Protein 1VA9 (pdb70)

Organism: Homo sapiens (NCBI:txid9606)

GO terms:
  GO:0005886 plasma membrane (C, EXP)
  GO:0005886 plasma membrane (C, TAS)
  GO:0005515 protein binding (F, IPI)
  GO:0009986 cell surface (C, IDA)
  GO:0042803 protein homodimerization activity (F, IDA)
  GO:0048704 embryonic skeletal system morphogenesis (P, IDA)
  GO:0007156 homophilic cell-cell adhesion (P, IDA)
  GO:0007420 brain development (P, IDA)
  GO:0005576 extracellular region (C, HDA)

Foldseek 3Di:
DDDDDDDDPDDFAKFAWFWAPWAWAAPAFFKIKTKTFATDPVRRSDDFQWKWKFKDFPDDPPVTGRDIDTDGAPGRIDMDMGGRHHGQGKMWIWMWTTHPNGTYDTDDGHIYGYYNHDDDDD

Sequence (122 aa):
GSSGSSGISTEEAAPDGPPMDVTLQPVTSQSIQVTWKAPKKELQNGVIRGYQIGYRENSPGSNGQYSIVEMKATGDSEVYTLDNLKKFAQYGVVVQAFNRAGTGPSSSEINATTLESGPSSGGSSGSSGISTEEAAPDGPPMDVTLQPVTSQSIQVTWKAPKKELQNGVIRGYQIGYRENSPGSNGQYSIVEMKATGDSEVYTLDNLKKFAQYGVVVQAFNRAGTGPSSSEINATTLESGPSSGGSSGSSGISTEEAAPDGPPMDVTLQPVTSQSIQVTWKAPKKELQNGVIRGYQIGYRENSPGSNGQYSIVEMKATGDSEVYTLDNLKKFAQYGVVVQAFNRAGTGPSSSEINATTLESGPSSGGSSGSSGISTEEAAPDGPPMDVTLQPVTSQSIQVTWKAPKKELQNGVIRGYQIGYRENSPGSNGQYSIVEMKATGDSEVYTLDNLKKFAQYGVVVQAFNRAGTGPSSSEINATTLESGPSSGGSSGSSGISTEEAAPDGPPMDVTLQPVTSQSIQVTWKAPKKELQNGVIRGYQIGYRENSPGSNGQYSIVEMKATGDSEVYTLDNLKKFAQYGVVVQAFNRAGTGPSSSEINATTLESGPSSGGSSGSSGISTEEAAPDGPPMDVTLQPVTSQSIQVTWKAPKKELQNGVIRGYQIGYRENSPGSNGQYSIVEMKATGDSEVYTLDNLKKFAQYGVVVQAFNRAGTGPSSSEINATTLESGPSSGGSSGSSGISTEEAAPDGPPMDVTLQPVTSQSIQVTWKAPKKELQNGVIRGYQIGYRENSPGSNGQYSIVEMKATGDSEVYTLDNLKKFAQYGVVVQAFNRAGTGPSSSEINATTLESGPSSGGSSGSSGISTEEAAPDGPPMDVTLQPVTSQSIQVTWKAPKKELQNGVIRGYQIGYRENSPGSNGQYSIVEMKATGDSEVYTLDNLKKFAQYGVVVQAFNRAGTGPSSSEINATTLESGPSSGGSSGSSGISTEEAAPDGPPMDVTLQPVTSQSIQVTWKAPKKELQNGVIRGYQIGYRENSPGSNGQYSIVEMKATGDSEVYTLDNLKKFAQYGVVVQAFNRAGTGPSSSEINATTLESGPSSGGSSGSSGISTEEAAPDGPPMDVTLQPVTSQSIQVTWKAPKKELQNGVIRGYQIGYRENSPGSNGQYSIVEMKATGDSEVYTLDNLKKFAQYGVVVQAFNRAGTGPSSSEINATTLESGPSSGGSSGSSGISTEEAAPDGPPMDVTLQPVTSQSIQVTWKAPKKELQNGVIRGYQIGYRENSPGSNGQYSIVEMKATGDSEVYTLDNLKKFAQYGVVVQAFNRAGTGPSSSEINATTLESGPSSGGSSGSSGISTEEAAPDGPPMDVTLQPVTSQSIQVTWKAPKKELQNGVIRGYQIGYRENSPGSNGQYSIVEMKATGDSEVYTLDNLKKFAQYGVVVQAFNRAGTGPSSSEINATTLESGPSSGGSSGSSGISTEEAAPDGPPMDVTLQPVTSQSIQVTWKAPKKELQNGVIRGYQIGYRENSPGSNGQYSIVEMKATGDSEVYTLDNLKKFAQYGVVVQAFNRAGTGPSSSEINATTLESGPSSGGSSGSSGISTEEAAPDGPPMDVTLQPVTSQSIQVTWKAPKKELQNGVIRGYQIGYRENSPGSNGQYSIVEMKATGDSEVYTLDNLKKFAQYGVVVQAFNRAGTGPSSSEINATTLESGPSSGGSSGSSGISTEEAAPDGPPMDVTLQPVTSQSIQVTWKAPKKELQNGVIRGYQIGYRENSPGSNGQYSIVEMKATGDSEVYTLDNLKKFAQYGVVVQAFNRAGTGPSSSEINATTLESGPSSGGSSGSSGISTEEAAPDGPPMDVTLQPVTSQSIQVTWKAPKKELQNGVIRGYQIGYRENSPGSNGQYSIVEMKATGDSEVYTLDNLKKFAQYGVVVQAFNRAGTGPSSSEINATTLESGPSSGGSSGSSGISTEEAAPDGPPMDVTLQPVTSQSIQVTWKAPKKELQNGVIRGYQIGYRENSPGSNGQYSIVEMKATGDSEVYTLDNLKKFAQYGVVVQAFNRAGTGPSSSEINATTLESGPSSGGSSGSSGISTEEAAPDGPPMDVTLQPVTSQSIQVTWKAPKKELQNGVIRGYQIGYRENSPGSNGQYSIVEMKATGDSEVYTLDNLKKFAQYGVVVQAFNRAGTGPSSSEINATTLESGPSSGGSSGSSGISTEEAAPDGPPMDVTLQPVTSQSIQVTWKAPKKELQNGVIRGYQIGYRENSPGSNGQYSIVEMKATGDSEVYTLDNLKKFAQYGVVVQAFNRAGTGPSSSEINATTLESGPSSGGSSGSSGISTEEAAPDGPPMDVTLQPVTSQSIQVTWKAPKKELQNGVIRGYQIGYRENSPGSNGQYSIVEMKATGDSEVYTLDNLKKFAQYGVVVQAFNRAGTGPSSSEINATTLESGPSSG

CATH classification: 2.60.40.10

Radius of gyration: 15.76 Å; Cα contacts (8 Å, |Δi|>4): 295; chains: 1; bounding box: 48×40×28 Å

Solvent-accessible surface area: 7524 Å² total; per-residue (Å²): 139,127,95,63,79,120,54,186,52,143,149,38,49,35,4,114,3,43,8,90,75,24,58,14,103,40,62,39,9,93,15,2,51,0,39,2,116,24,0,92,173,145,40,41,47,31,110,13,85,0,1,50,0,0,37,84,30,56,58,132,87,41,135,27,147,73,48,78,32,134,28,145,28,106,41,120,67,6,72,54,58,4,75,127,15,112,109,119,18,82,19,0,3,21,0,29,0,31,8,193,45,23,73,15,66,58,8,95,101,36,87,15,57,1,62,128,74,49,100,99,135,119

InterPro domains:
  IPR003598 Immunoglobulin subtype 2 [SM00408] (38-110)
  IPR003598 Immunoglobulin subtype 2 [SM00408] (238-301)
  IPR003598 Immunoglobulin subtype 2 [SM00408] (327-393)
  IPR003598 Immunoglobulin subtype 2 [SM00408] (420-492)
  IPR003598 Immunoglobulin subtype 2 [SM00408] (517-582)
  IPR003598 Immunoglobulin subtype 2 [SM00408] (608-676)
  IPR003598 Immunoglobulin subtype 2 [SM00408] (702-774)
  IPR003598 Immunoglobulin subtype 2 [SM00408] (801-874)
  IPR003598 Immunoglobulin subtype 2 [SM00408] (1305-1370)
  IPR003599 Immunoglobulin domain subtype [SM00409] (32-122)
  IPR003599 Immunoglobulin domain subtype [SM00409] (131-219)
  IPR003599 Immunoglobulin domain subtype [SM00409] (232-312)
  IPR003599 Immunoglobulin domain subtype [SM00409] (321-403)
  IPR003599 Immunoglobulin domain subtype [SM00409] (414-503)
  IPR003599 Immunoglobulin domain subtype [SM00409] (511-594)
  IPR003599 Immunoglobulin domain subtype [SM00409] (602-687)
  IPR003599 Immunoglobulin domain subtype [SM00409] (696-786)
  IPR003599 Immunoglobulin domain subtype [SM00409] (795-885)
  IPR003599 Immunoglobulin domain subtype [SM00409] (1299-1381)
  IPR003961 Fibronectin type III [PF00041] (890-978)

Secondary structure (DSSP, 8-state):
------SS-SS----SS--EEEEEEE-SSSEEEEEEE---SSTT-S---EEEEEEEESSTTS--S-B--B----SSEEEEEEES--SS--EEEEEEEEETTEE-PPP--EE-PPPSS-----

Structure (mmCIF, N/CA/C/O backbone):
data_1VA9
#
_entry.id   1VA9
#
loop_
_atom_site.group_PDB
_atom_site.id
_atom_site.type_symbol
_atom_site.label_atom_id
_atom_site.label_alt_id
_atom_site.label_comp_id
_atom_site.label_asym_id
_atom_site.label_entity_id
_atom_site.label_seq_id
_atom_site.pdbx_PDB_ins_code
_atom_site.Cartn_x
_atom_site.Cartn_y
_atom_site.Cartn_z
_atom_site.occupancy
_atom_site.B_iso_or_equiv
_atom_site.auth_seq_id
_atom_site.auth_comp_id
_atom_site.auth_asym_id
_atom_site.auth_atom_id
_atom_site.pdbx_PDB_model_num
ATOM 1 N N . GLY A 1 1 ? 13.341 10.442 16.424 1.00 0.00 1 GLY A N 1
ATOM 2 C CA . GLY A 1 1 ? 14.774 10.376 16.192 1.00 0.00 1 GLY A CA 1
ATOM 3 C C . GLY A 1 1 ? 15.398 9.204 16.952 1.00 0.00 1 GLY A C 1
ATOM 4 O O . GLY A 1 1 ? 15.710 9.323 18.136 1.00 0.00 1 GLY A O 1
ATOM 8 N N . SER A 1 2 ? 15.562 8.098 16.240 1.00 0.00 2 SER A N 1
ATOM 9 C CA . SER A 1 2 ? 16.144 6.906 16.832 1.00 0.00 2 SER A CA 1
ATOM 10 C C . SER A 1 2 ? 17.283 6.387 15.953 1.00 0.00 2 SER A C 1
ATOM 11 O O . SER A 1 2 ? 18.417 6.261 16.410 1.00 0.00 2 SER A O 1
ATOM 19 N N . SER A 1 3 ? 16.940 6.099 14.705 1.00 0.00 3 SER A N 1
ATOM 20 C CA . SER A 1 3 ? 17.920 5.597 13.757 1.00 0.00 3 SER A CA 1
ATOM 21 C C . SER A 1 3 ? 18.117 6.605 12.624 1.00 0.00 3 SER A C 1
ATOM 22 O O . SER A 1 3 ? 17.148 7.164 12.111 1.00 0.00 3 SER A O 1
ATOM 30 N N . GLY A 1 4 ? 19.376 6.807 12.266 1.00 0.00 4 GLY A N 1
ATOM 31 C CA . GLY A 1 4 ? 19.712 7.739 11.203 1.00 0.00 4 GLY A CA 1
ATOM 32 C C . GLY A 1 4 ? 19.630 7.061 9.834 1.00 0.00 4 GLY A C 1
ATOM 33 O O . GLY A 1 4 ? 18.682 6.327 9.556 1.00 0.00 4 GLY A O 1
ATOM 37 N N . SER A 1 5 ? 20.636 7.330 9.014 1.00 0.00 5 SER A N 1
ATOM 38 C CA . SER A 1 5 ? 20.690 6.754 7.681 1.00 0.00 5 SER A CA 1
ATOM 39 C C . SER A 1 5 ? 22.086 6.943 7.086 1.00 0.00 5 SER A C 1
ATOM 40 O O . SER A 1 5 ? 22.582 8.065 6.999 1.00 0.00 5 SER A O 1
ATOM 48 N N . SER A 1 6 ? 22.681 5.827 6.691 1.00 0.00 6 SER A N 1
ATOM 49 C CA . SER A 1 6 ? 24.011 5.855 6.106 1.00 0.00 6 SER A CA 1
ATOM 50 C C . SER A 1 6 ? 24.127 4.786 5.018 1.00 0.00 6 SER A C 1
ATOM 51 O O . SER A 1 6 ? 24.018 3.593 5.300 1.00 0.00 6 SER A O 1
ATOM 59 N N . GLY A 1 7 ? 24.347 5.251 3.796 1.00 0.00 7 GLY A N 1
ATOM 60 C CA . GLY A 1 7 ? 24.478 4.349 2.665 1.00 0.00 7 GLY A CA 1
ATOM 61 C C . GLY A 1 7 ? 24.719 5.127 1.369 1.00 0.00 7 GLY A C 1
ATOM 62 O O . GLY A 1 7 ? 23.872 5.130 0.476 1.00 0.00 7 GLY A O 1
ATOM 66 N N . ILE A 1 8 ? 25.877 5.768 1.308 1.00 0.00 8 ILE A N 1
ATOM 67 C CA . ILE A 1 8 ? 26.239 6.548 0.136 1.00 0.00 8 ILE A CA 1
ATOM 68 C C . ILE A 1 8 ? 25.015 7.326 -0.352 1.00 0.00 8 ILE A C 1
ATOM 69 O O . ILE A 1 8 ? 24.494 7.056 -1.433 1.00 0.00 8 ILE A O 1
ATOM 85 N N . SER A 1 9 ? 24.592 8.276 0.469 1.00 0.00 9 SER A N 1
ATOM 86 C CA . SER A 1 9 ? 23.439 9.095 0.134 1.00 0.00 9 SER A CA 1
ATOM 87 C C . SER A 1 9 ? 23.216 10.152 1.218 1.00 0.00 9 SER A C 1
ATOM 88 O O . SER A 1 9 ? 22.664 9.854 2.276 1.00 0.00 9 SER A O 1
ATOM 96 N N . THR A 1 10 ? 23.656 11.365 0.916 1.00 0.00 10 THR A N 1
ATOM 97 C CA . THR A 1 10 ? 23.511 12.468 1.851 1.00 0.00 10 THR A CA 1
ATOM 98 C C . THR A 1 10 ? 22.154 13.151 1.663 1.00 0.00 10 THR A C 1
ATOM 99 O O . THR A 1 10 ? 21.911 14.219 2.222 1.00 0.00 10 THR A O 1
ATOM 110 N N . GLU A 1 11 ? 21.307 12.506 0.875 1.00 0.00 11 GLU A N 1
ATOM 111 C CA . GLU A 1 11 ? 19.982 13.038 0.607 1.00 0.00 11 GLU A CA 1
ATOM 112 C C . GLU A 1 11 ? 19.205 12.091 -0.310 1.00 0.00 11 GLU A C 1
ATOM 113 O O . GLU A 1 11 ? 19.683 11.728 -1.383 1.00 0.00 11 GLU A O 1
ATOM 125 N N . GLU A 1 12 ? 18.019 11.717 0.148 1.00 0.00 12 GLU A N 1
ATOM 126 C CA . GLU A 1 12 ? 17.171 10.819 -0.617 1.00 0.00 12 GLU A CA 1
ATOM 127 C C . GLU A 1 12 ? 16.310 11.612 -1.602 1.00 0.00 12 GLU A C 1
ATOM 128 O O . GLU A 1 12 ? 16.340 12.842 -1.608 1.00 0.00 12 GLU A O 1
ATOM 140 N N . ALA A 1 13 ? 15.562 10.876 -2.411 1.00 0.00 13 ALA A N 1
ATOM 141 C CA . ALA A 1 13 ? 14.694 11.495 -3.398 1.00 0.00 13 ALA A CA 1
ATOM 142 C C . ALA A 1 13 ? 13.420 10.661 -3.546 1.00 0.00 13 ALA A C 1
ATOM 143 O O . ALA A 1 13 ? 13.465 9.434 -3.468 1.00 0.00 13 ALA A O 1
ATOM 150 N N . ALA A 1 14 ? 12.314 11.359 -3.757 1.00 0.00 14 ALA A N 1
ATOM 151 C CA . ALA A 1 14 ? 11.030 10.698 -3.916 1.00 0.00 14 ALA A CA 1
ATOM 152 C C . ALA A 1 14 ? 11.132 9.659 -5.035 1.00 0.00 14 ALA A C 1
ATOM 153 O O . ALA A 1 14 ? 11.925 9.816 -5.962 1.00 0.00 14 ALA A O 1
ATOM 160 N N . PRO A 1 15 ? 10.296 8.594 -4.908 1.00 0.00 15 PRO A N 1
ATOM 161 C CA . PRO A 1 15 ? 10.285 7.530 -5.897 1.00 0.00 15 PRO A CA 1
ATOM 162 C C . PRO A 1 15 ? 9.575 7.978 -7.177 1.00 0.00 15 PRO A C 1
ATOM 163 O O . PRO A 1 15 ? 8.541 8.642 -7.117 1.00 0.00 15 PRO A O 1
ATOM 174 N N . ASP A 1 16 ? 10.158 7.597 -8.304 1.00 0.00 16 ASP A N 1
ATOM 175 C CA . ASP A 1 16 ? 9.595 7.951 -9.595 1.00 0.00 16 ASP A CA 1
ATOM 176 C C . ASP A 1 16 ? 8.932 6.718 -10.213 1.00 0.00 16 ASP A C 1
ATOM 177 O O . ASP A 1 16 ? 8.784 6.634 -11.431 1.00 0.00 16 ASP A O 1
ATOM 186 N N . GLY A 1 17 ? 8.552 5.792 -9.345 1.00 0.00 17 GLY A N 1
ATOM 187 C CA . GLY A 1 17 ? 7.909 4.568 -9.791 1.00 0.00 17 GLY A CA 1
ATOM 188 C C . GLY A 1 17 ? 7.260 3.831 -8.617 1.00 0.00 17 GLY A C 1
ATOM 189 O O . GLY A 1 17 ? 7.771 3.865 -7.499 1.00 0.00 17 GLY A O 1
ATOM 193 N N . PRO A 1 18 ? 6.114 3.165 -8.920 1.00 0.00 18 PRO A N 1
ATOM 194 C CA . PRO A 1 18 ? 5.389 2.421 -7.904 1.00 0.00 18 PRO A CA 1
ATOM 195 C C . PRO A 1 18 ? 6.104 1.110 -7.570 1.00 0.00 18 PRO A C 1
ATOM 196 O O . PRO A 1 18 ? 7.083 0.750 -8.221 1.00 0.00 18 PRO A O 1
ATOM 207 N N . PRO A 1 19 ? 5.572 0.414 -6.530 1.00 0.00 19 PRO A N 1
ATOM 208 C CA . PRO A 1 19 ? 6.148 -0.849 -6.103 1.00 0.00 19 PRO A CA 1
ATOM 209 C C . PRO A 1 19 ? 5.794 -1.972 -7.080 1.00 0.00 19 PRO A C 1
ATOM 210 O O . PRO A 1 19 ? 4.859 -1.841 -7.869 1.00 0.00 19 PRO A O 1
ATOM 221 N N . MET A 1 20 ? 6.559 -3.051 -6.995 1.00 0.00 20 MET A N 1
ATOM 222 C CA . MET A 1 20 ? 6.337 -4.195 -7.862 1.00 0.00 20 MET A CA 1
ATOM 223 C C . MET A 1 20 ? 5.642 -5.330 -7.105 1.00 0.00 20 MET A C 1
ATOM 224 O O . MET A 1 20 ? 5.374 -5.211 -5.911 1.00 0.00 20 MET A O 1
ATOM 238 N N . ASP A 1 21 ? 5.370 -6.403 -7.832 1.00 0.00 21 ASP A N 1
ATOM 239 C CA . ASP A 1 21 ? 4.712 -7.558 -7.245 1.00 0.00 21 ASP A CA 1
ATOM 240 C C . ASP A 1 21 ? 3.491 -7.093 -6.449 1.00 0.00 21 ASP A C 1
ATOM 241 O O . ASP A 1 21 ? 3.117 -7.718 -5.458 1.00 0.00 21 ASP A O 1
ATOM 250 N N . VAL A 1 22 ? 2.902 -6.000 -6.914 1.00 0.00 22 VAL A N 1
ATOM 251 C CA . VAL A 1 22 ? 1.731 -5.445 -6.258 1.00 0.00 22 VAL A CA 1
ATOM 252 C C . VAL A 1 22 ? 0.505 -6.289 -6.612 1.00 0.00 22 VAL A C 1
ATOM 253 O O . VAL A 1 22 ? 0.050 -6.279 -7.755 1.00 0.00 22 VAL A O 1
ATOM 266 N N . THR A 1 23 ? 0.005 -6.998 -5.611 1.00 0.00 23 THR A N 1
ATOM 267 C CA . THR A 1 23 ? -1.159 -7.846 -5.803 1.00 0.00 23 THR A CA 1
ATOM 268 C C . THR A 1 23 ? -1.900 -8.042 -4.479 1.00 0.00 23 THR A C 1
ATOM 269 O O . THR A 1 23 ? -1.321 -7.867 -3.408 1.00 0.00 23 THR A O 1
ATOM 280 N N . LEU A 1 24 ? -3.170 -8.403 -4.596 1.00 0.00 24 LEU A N 1
ATOM 281 C CA . LEU A 1 24 ? -3.996 -8.625 -3.421 1.00 0.00 24 LEU A CA 1
ATOM 282 C C . LEU A 1 24 ? -4.235 -10.126 -3.247 1.00 0.00 24 LEU A C 1
ATOM 283 O O . LEU A 1 24 ? -4.083 -10.896 -4.194 1.00 0.00 24 LEU A O 1
ATOM 299 N N . GLN A 1 25 ? -4.606 -10.496 -2.031 1.00 0.00 25 GLN A N 1
ATOM 300 C CA . GLN A 1 25 ? -4.868 -11.891 -1.721 1.00 0.00 25 GLN A CA 1
ATOM 301 C C . GLN A 1 25 ? -5.749 -12.002 -0.474 1.00 0.00 25 GLN A C 1
ATOM 302 O O . GLN A 1 25 ? -5.355 -11.571 0.608 1.00 0.00 25 GLN A O 1
ATOM 316 N N . PRO A 1 26 ? -6.955 -12.597 -0.674 1.00 0.00 26 PRO A N 1
ATOM 317 C CA . PRO A 1 26 ? -7.894 -12.770 0.421 1.00 0.00 26 PRO A CA 1
ATOM 318 C C . PRO A 1 26 ? -7.451 -13.901 1.351 1.00 0.00 26 PRO A C 1
ATOM 319 O O . PRO A 1 26 ? -7.359 -15.054 0.932 1.00 0.00 26 PRO A O 1
ATOM 330 N N . VAL A 1 27 ? -7.188 -13.532 2.596 1.00 0.00 27 VAL A N 1
ATOM 331 C CA . VAL A 1 27 ? -6.757 -14.502 3.589 1.00 0.00 27 VAL A CA 1
ATOM 332 C C . VAL A 1 27 ? -7.932 -14.843 4.507 1.00 0.00 27 VAL A C 1
ATOM 333 O O . VAL A 1 27 ? -8.080 -15.988 4.932 1.00 0.00 27 VAL A O 1
ATOM 346 N N . THR A 1 28 ? -8.738 -13.829 4.785 1.00 0.00 28 THR A N 1
ATOM 347 C CA . THR A 1 28 ? -9.896 -14.008 5.644 1.00 0.00 28 THR A CA 1
ATOM 348 C C . THR A 1 28 ? -11.178 -13.631 4.898 1.00 0.00 28 THR A C 1
ATOM 349 O O . THR A 1 28 ? -11.294 -13.870 3.697 1.00 0.00 28 THR A O 1
ATOM 360 N N . SER A 1 29 ? -12.107 -13.047 5.641 1.00 0.00 29 SER A N 1
ATOM 361 C CA . SER A 1 29 ? -13.375 -12.634 5.065 1.00 0.00 29 SER A CA 1
ATOM 362 C C . SER A 1 29 ? -13.429 -11.109 4.957 1.00 0.00 29 SER A C 1
ATOM 363 O O . SER A 1 29 ? -13.800 -10.569 3.916 1.00 0.00 29 SER A O 1
ATOM 371 N N . GLN A 1 30 ? -13.054 -10.457 6.048 1.00 0.00 30 GLN A N 1
ATOM 372 C CA . GLN A 1 30 ? -13.056 -9.004 6.089 1.00 0.00 30 GLN A CA 1
ATOM 373 C C . GLN A 1 30 ? -11.622 -8.474 6.144 1.00 0.00 30 GLN A C 1
ATOM 374 O O . GLN A 1 30 ? -11.329 -7.543 6.893 1.00 0.00 30 GLN A O 1
ATOM 388 N N . SER A 1 31 ? -10.766 -9.089 5.341 1.00 0.00 31 SER A N 1
ATOM 389 C CA . SER A 1 31 ? -9.370 -8.690 5.288 1.00 0.00 31 SER A CA 1
ATOM 390 C C . SER A 1 31 ? -8.705 -9.272 4.039 1.00 0.00 31 SER A C 1
ATOM 391 O O . SER A 1 31 ? -9.116 -10.321 3.545 1.00 0.00 31 SER A O 1
ATOM 399 N N . ILE A 1 32 ? -7.690 -8.565 3.564 1.00 0.00 32 ILE A N 1
ATOM 400 C CA . ILE A 1 32 ? -6.965 -8.999 2.381 1.00 0.00 32 ILE A CA 1
ATOM 401 C C . ILE A 1 32 ? -5.470 -8.748 2.585 1.00 0.00 32 ILE A C 1
ATOM 402 O O . ILE A 1 32 ? -5.083 -7.824 3.299 1.00 0.00 32 ILE A O 1
ATOM 418 N N . GLN A 1 33 ? -4.669 -9.586 1.944 1.00 0.00 33 GLN A N 1
ATOM 419 C CA . GLN A 1 33 ? -3.225 -9.466 2.045 1.00 0.00 33 GLN A CA 1
ATOM 420 C C . GLN A 1 33 ? -2.662 -8.760 0.810 1.00 0.00 33 GLN A C 1
ATOM 421 O O . GLN A 1 33 ? -2.934 -9.165 -0.319 1.00 0.00 33 GLN A O 1
ATOM 435 N N . VAL A 1 34 ? -1.889 -7.715 1.066 1.00 0.00 34 VAL A N 1
ATOM 436 C CA . VAL A 1 34 ? -1.286 -6.948 -0.011 1.00 0.00 34 VAL A CA 1
ATOM 437 C C . VAL A 1 34 ? 0.233 -7.133 0.026 1.00 0.00 34 VAL A C 1
ATOM 438 O O . VAL A 1 34 ? 0.892 -6.701 0.970 1.00 0.00 34 VAL A O 1
ATOM 451 N N . THR A 1 35 ? 0.744 -7.776 -1.014 1.00 0.00 35 THR A N 1
ATOM 452 C CA . THR A 1 35 ? 2.172 -8.023 -1.113 1.00 0.00 35 THR A CA 1
ATOM 453 C C . THR A 1 35 ? 2.763 -7.267 -2.305 1.00 0.00 35 THR A C 1
ATOM 454 O O . THR A 1 35 ? 2.127 -7.158 -3.353 1.00 0.00 35 THR A O 1
ATOM 465 N N . TRP A 1 36 ? 3.972 -6.764 -2.105 1.00 0.00 36 TRP A N 1
ATOM 466 C CA . TRP A 1 36 ? 4.655 -6.021 -3.151 1.00 0.00 36 TRP A CA 1
ATOM 467 C C . TRP A 1 36 ? 6.159 -6.098 -2.879 1.00 0.00 36 TRP A C 1
ATOM 468 O O . TRP A 1 36 ? 6.577 -6.421 -1.768 1.00 0.00 36 TRP A O 1
ATOM 489 N N . LYS A 1 37 ? 6.931 -5.795 -3.912 1.00 0.00 37 LYS A N 1
ATOM 490 C CA . LYS A 1 37 ? 8.379 -5.825 -3.799 1.00 0.00 37 LYS A CA 1
ATOM 491 C C . LYS A 1 37 ? 8.930 -4.409 -3.977 1.00 0.00 37 LYS A C 1
ATOM 492 O O . LYS A 1 37 ? 8.200 -3.500 -4.368 1.00 0.00 37 LYS A O 1
ATOM 511 N N . ALA A 1 38 ? 10.214 -4.267 -3.683 1.00 0.00 38 ALA A N 1
ATOM 512 C CA . ALA A 1 38 ? 10.872 -2.977 -3.806 1.00 0.00 38 ALA A CA 1
ATOM 513 C C . ALA A 1 38 ? 10.667 -2.438 -5.223 1.00 0.00 38 ALA A C 1
ATOM 514 O O . ALA A 1 38 ? 10.770 -3.184 -6.196 1.00 0.00 38 ALA A O 1
ATOM 521 N N . PRO A 1 39 ? 10.372 -1.112 -5.297 1.00 0.00 39 PRO A N 1
ATOM 522 C CA . PRO A 1 39 ? 10.152 -0.465 -6.578 1.00 0.00 39 PRO A CA 1
ATOM 523 C C . PRO A 1 39 ? 11.474 -0.247 -7.317 1.00 0.00 39 PRO A C 1
ATOM 524 O O . PRO A 1 39 ? 12.220 0.678 -7.002 1.00 0.00 39 PRO A O 1
ATOM 535 N N . LYS A 1 40 ? 11.722 -1.115 -8.287 1.00 0.00 40 LYS A N 1
ATOM 536 C CA . LYS A 1 40 ? 12.941 -1.029 -9.073 1.00 0.00 40 LYS A CA 1
ATOM 537 C C . LYS A 1 40 ? 14.136 -0.840 -8.136 1.00 0.00 40 LYS A C 1
ATOM 538 O O . LYS A 1 40 ? 13.998 -0.954 -6.919 1.00 0.00 40 LYS A O 1
ATOM 557 N N . LYS A 1 41 ? 15.280 -0.554 -8.739 1.00 0.00 41 LYS A N 1
ATOM 558 C CA . LYS A 1 41 ? 16.498 -0.348 -7.973 1.00 0.00 41 LYS A CA 1
ATOM 559 C C . LYS A 1 41 ? 16.989 1.086 -8.181 1.00 0.00 41 LYS A C 1
ATOM 560 O O . LYS A 1 41 ? 17.366 1.762 -7.224 1.00 0.00 41 LYS A O 1
ATOM 579 N N . GLU A 1 42 ? 16.970 1.508 -9.436 1.00 0.00 42 GLU A N 1
ATOM 580 C CA . GLU A 1 42 ? 17.408 2.850 -9.782 1.00 0.00 42 GLU A CA 1
ATOM 581 C C . GLU A 1 42 ? 16.339 3.874 -9.397 1.00 0.00 42 GLU A C 1
ATOM 582 O O . GLU A 1 42 ? 16.658 5.013 -9.060 1.00 0.00 42 GLU A O 1
ATOM 594 N N . LEU A 1 43 ? 15.091 3.431 -9.459 1.00 0.00 43 LEU A N 1
ATOM 595 C CA . LEU A 1 43 ? 13.973 4.295 -9.121 1.00 0.00 43 LEU A CA 1
ATOM 596 C C . LEU A 1 43 ? 13.905 4.463 -7.602 1.00 0.00 43 LEU A C 1
ATOM 597 O O . LEU A 1 43 ? 13.517 5.520 -7.107 1.00 0.00 43 LEU A O 1
ATOM 613 N N . GLN A 1 44 ? 14.289 3.405 -6.904 1.00 0.00 44 GLN A N 1
ATOM 614 C CA . GLN A 1 44 ? 14.277 3.422 -5.451 1.00 0.00 44 GLN A CA 1
ATOM 615 C C . GLN A 1 44 ? 14.726 4.789 -4.932 1.00 0.00 44 GLN A C 1
ATOM 616 O O . GLN A 1 44 ? 14.280 5.233 -3.876 1.00 0.00 44 GLN A O 1
ATOM 630 N N . ASN A 1 45 ? 15.604 5.418 -5.700 1.00 0.00 45 ASN A N 1
ATOM 631 C CA . ASN A 1 45 ? 16.119 6.726 -5.331 1.00 0.00 45 ASN A CA 1
ATOM 632 C C . ASN A 1 45 ? 16.404 6.752 -3.828 1.00 0.00 45 ASN A C 1
ATOM 633 O O . ASN A 1 45 ? 15.826 7.553 -3.096 1.00 0.00 45 ASN A O 1
ATOM 644 N N . GLY A 1 46 ? 17.296 5.864 -3.412 1.00 0.00 46 GLY A N 1
ATOM 645 C CA . GLY A 1 46 ? 17.666 5.775 -2.010 1.00 0.00 46 GLY A CA 1
ATOM 646 C C . GLY A 1 46 ? 16.725 4.834 -1.254 1.00 0.00 46 GLY A C 1
ATOM 647 O O . GLY A 1 46 ? 15.672 4.460 -1.767 1.00 0.00 46 GLY A O 1
ATOM 651 N N . VAL A 1 47 ? 17.140 4.479 -0.047 1.00 0.00 47 VAL A N 1
ATOM 652 C CA . VAL A 1 47 ? 16.348 3.589 0.785 1.00 0.00 47 VAL A CA 1
ATOM 653 C C . VAL A 1 47 ? 14.919 4.128 0.885 1.00 0.00 47 VAL A C 1
ATOM 654 O O . VAL A 1 47 ? 14.658 5.274 0.522 1.00 0.00 47 VAL A O 1
ATOM 667 N N . ILE A 1 48 ? 14.033 3.276 1.378 1.00 0.00 48 ILE A N 1
ATOM 668 C CA . ILE A 1 48 ? 12.638 3.653 1.530 1.00 0.00 48 ILE A CA 1
ATOM 669 C C . ILE A 1 48 ? 12.268 3.635 3.015 1.00 0.00 48 ILE A C 1
ATOM 670 O O . ILE A 1 48 ? 12.649 2.720 3.742 1.00 0.00 48 ILE A O 1
ATOM 686 N N . ARG A 1 49 ? 11.530 4.658 3.421 1.00 0.00 49 ARG A N 1
ATOM 687 C CA . ARG A 1 49 ? 11.105 4.772 4.805 1.00 0.00 49 ARG A CA 1
ATOM 688 C C . ARG A 1 49 ? 9.837 3.948 5.041 1.00 0.00 49 ARG A C 1
ATOM 689 O O . ARG A 1 49 ? 9.629 3.420 6.132 1.00 0.00 49 ARG A O 1
ATOM 710 N N . GLY A 1 50 ? 9.023 3.863 3.999 1.00 0.00 50 GLY A N 1
ATOM 711 C CA . GLY A 1 50 ? 7.782 3.112 4.078 1.00 0.00 50 GLY A CA 1
ATOM 712 C C . GLY A 1 50 ? 6.915 3.353 2.841 1.00 0.00 50 GLY A C 1
ATOM 713 O O . GLY A 1 50 ? 7.290 4.120 1.955 1.00 0.00 50 GLY A O 1
ATOM 717 N N . TYR A 1 51 ? 5.771 2.684 2.819 1.00 0.00 51 TYR A N 1
ATOM 718 C CA . TYR A 1 51 ? 4.848 2.816 1.705 1.00 0.00 51 TYR A CA 1
ATOM 719 C C . TYR A 1 51 ? 3.423 3.070 2.201 1.00 0.00 51 TYR A C 1
ATOM 720 O O . TYR A 1 51 ? 3.123 2.859 3.375 1.00 0.00 51 TYR A O 1
ATOM 738 N N . GLN A 1 52 ? 2.582 3.521 1.282 1.00 0.00 52 GLN A N 1
ATOM 739 C CA . GLN A 1 52 ? 1.196 3.806 1.611 1.00 0.00 52 GLN A CA 1
ATOM 740 C C . GLN A 1 52 ? 0.266 2.835 0.880 1.00 0.00 52 GLN A C 1
ATOM 741 O O . GLN A 1 52 ? 0.379 2.655 -0.332 1.00 0.00 52 GLN A O 1
ATOM 755 N N . ILE A 1 53 ? -0.632 2.235 1.647 1.00 0.00 53 ILE A N 1
ATOM 756 C CA . ILE A 1 53 ? -1.581 1.287 1.087 1.00 0.00 53 ILE A CA 1
ATOM 757 C C . ILE A 1 53 ? -2.994 1.862 1.198 1.00 0.00 53 ILE A C 1
ATOM 758 O O . ILE A 1 53 ? -3.621 1.778 2.253 1.00 0.00 53 ILE A O 1
ATOM 774 N N . GLY A 1 54 ? -3.456 2.431 0.094 1.00 0.00 54 GLY A N 1
ATOM 775 C CA . GLY A 1 54 ? -4.784 3.019 0.054 1.00 0.00 54 GLY A CA 1
ATOM 776 C C . GLY A 1 54 ? -5.806 2.028 -0.505 1.00 0.00 54 GLY A C 1
ATOM 777 O O . GLY A 1 54 ? -5.681 1.578 -1.643 1.00 0.00 54 GLY A O 1
ATOM 781 N N . TYR A 1 55 ? -6.794 1.716 0.321 1.00 0.00 55 TYR A N 1
ATOM 782 C CA . TYR A 1 55 ? -7.837 0.786 -0.078 1.00 0.00 55 TYR A CA 1
ATOM 783 C C . TYR A 1 55 ? -9.225 1.370 0.191 1.00 0.00 55 TYR A C 1
ATOM 784 O O . TYR A 1 55 ? -9.420 2.091 1.169 1.00 0.00 55 TYR A O 1
ATOM 802 N N . ARG A 1 56 ? -10.153 1.038 -0.694 1.00 0.00 56 ARG A N 1
ATOM 803 C CA . ARG A 1 56 ? -11.517 1.521 -0.564 1.00 0.00 56 ARG A CA 1
ATOM 804 C C . ARG A 1 56 ? -12.483 0.589 -1.299 1.00 0.00 56 ARG A C 1
ATOM 805 O O . ARG A 1 56 ? -12.135 0.017 -2.331 1.00 0.00 56 ARG A O 1
ATOM 826 N N . GLU A 1 57 ? -13.676 0.464 -0.738 1.00 0.00 57 GLU A N 1
ATOM 827 C CA . GLU A 1 57 ? -14.694 -0.390 -1.327 1.00 0.00 57 GLU A CA 1
ATOM 828 C C . GLU A 1 57 ? -14.807 -0.122 -2.829 1.00 0.00 57 GLU A C 1
ATOM 829 O O . GLU A 1 57 ? -14.424 0.946 -3.303 1.00 0.00 57 GLU A O 1
ATOM 841 N N . ASN A 1 58 ? -15.334 -1.111 -3.536 1.00 0.00 58 ASN A N 1
ATOM 842 C CA . ASN A 1 58 ? -15.502 -0.996 -4.974 1.00 0.00 58 ASN A CA 1
ATOM 843 C C . ASN A 1 58 ? -16.990 -0.859 -5.301 1.00 0.00 58 ASN A C 1
ATOM 844 O O . ASN A 1 58 ? -17.424 -1.208 -6.397 1.00 0.00 58 ASN A O 1
ATOM 855 N N . SER A 1 59 ? -17.732 -0.350 -4.328 1.00 0.00 59 SER A N 1
ATOM 856 C CA . SER A 1 59 ? -19.163 -0.162 -4.498 1.00 0.00 59 SER A CA 1
ATOM 857 C C . SER A 1 59 ? -19.578 1.209 -3.962 1.00 0.00 59 SER A C 1
ATOM 858 O O . SER A 1 59 ? -18.839 1.832 -3.202 1.00 0.00 59 SER A O 1
ATOM 866 N N . PRO A 1 60 ? -20.792 1.650 -4.390 1.00 0.00 60 PRO A N 1
ATOM 867 C CA . PRO A 1 60 ? -21.314 2.936 -3.961 1.00 0.00 60 PRO A CA 1
ATOM 868 C C . PRO A 1 60 ? -21.809 2.872 -2.514 1.00 0.00 60 PRO A C 1
ATOM 869 O O . PRO A 1 60 ? -22.354 1.856 -2.085 1.00 0.00 60 PRO A O 1
ATOM 880 N N . GLY A 1 61 ? -21.601 3.970 -1.802 1.00 0.00 61 GLY A N 1
ATOM 881 C CA . GLY A 1 61 ? -22.020 4.051 -0.413 1.00 0.00 61 GLY A CA 1
ATOM 882 C C . GLY A 1 61 ? -20.813 3.997 0.527 1.00 0.00 61 GLY A C 1
ATOM 883 O O . GLY A 1 61 ? -20.936 4.279 1.718 1.00 0.00 61 GLY A O 1
ATOM 887 N N . SER A 1 62 ? -19.675 3.631 -0.044 1.00 0.00 62 SER A N 1
ATOM 888 C CA . SER A 1 62 ? -18.448 3.535 0.728 1.00 0.00 62 SER A CA 1
ATOM 889 C C . SER A 1 62 ? -17.907 4.935 1.026 1.00 0.00 62 SER A C 1
ATOM 890 O O . SER A 1 62 ? -18.219 5.889 0.315 1.00 0.00 62 SER A O 1
ATOM 898 N N . ASN A 1 63 ? -17.105 5.013 2.078 1.00 0.00 63 ASN A N 1
ATOM 899 C CA . ASN A 1 63 ? -16.517 6.280 2.478 1.00 0.00 63 ASN A CA 1
ATOM 900 C C . ASN A 1 63 ? -15.956 6.990 1.244 1.00 0.00 63 ASN A C 1
ATOM 901 O O . ASN A 1 63 ? -16.059 8.210 1.126 1.00 0.00 63 ASN A O 1
ATOM 912 N N . GLY A 1 64 ? -15.376 6.196 0.357 1.00 0.00 64 GLY A N 1
ATOM 913 C CA . GLY A 1 64 ? -14.799 6.733 -0.864 1.00 0.00 64 GLY A CA 1
ATOM 914 C C . GLY A 1 64 ? -13.295 6.966 -0.703 1.00 0.00 64 GLY A C 1
ATOM 915 O O . GLY A 1 64 ? -12.486 6.216 -1.247 1.00 0.00 64 GLY A O 1
ATOM 919 N N . GLN A 1 65 ? -12.967 8.007 0.047 1.00 0.00 65 GLN A N 1
ATOM 920 C CA . GLN A 1 65 ? -11.575 8.348 0.286 1.00 0.00 65 GLN A CA 1
ATOM 921 C C . GLN A 1 65 ? -10.764 7.086 0.590 1.00 0.00 65 GLN A C 1
ATOM 922 O O . GLN A 1 65 ? -11.071 6.359 1.533 1.00 0.00 65 GLN A O 1
ATOM 936 N N . TYR A 1 66 ? -9.745 6.866 -0.227 1.00 0.00 66 TYR A N 1
ATOM 937 C CA . TYR A 1 66 ? -8.888 5.704 -0.058 1.00 0.00 66 TYR A CA 1
ATOM 938 C C . TYR A 1 66 ? -8.210 5.718 1.314 1.00 0.00 66 TYR A C 1
ATOM 939 O O . TYR A 1 66 ? -7.403 6.600 1.603 1.00 0.00 66 TYR A O 1
ATOM 957 N N . SER A 1 67 ? -8.564 4.731 2.123 1.00 0.00 67 SER A N 1
ATOM 958 C CA . SER A 1 67 ? -8.001 4.618 3.458 1.00 0.00 67 SER A CA 1
ATOM 959 C C . SER A 1 67 ? -6.496 4.360 3.370 1.00 0.00 67 SER A C 1
ATOM 960 O O . SER A 1 67 ? -6.070 3.263 3.013 1.00 0.00 67 SER A O 1
ATOM 968 N N . ILE A 1 68 ? -5.731 5.390 3.702 1.00 0.00 68 ILE A N 1
ATOM 969 C CA . ILE A 1 68 ? -4.282 5.288 3.666 1.00 0.00 68 ILE A CA 1
ATOM 970 C C . ILE A 1 68 ? -3.784 4.680 4.978 1.00 0.00 68 ILE A C 1
ATOM 971 O O . ILE A 1 68 ? -4.357 4.927 6.038 1.00 0.00 68 ILE A O 1
ATOM 987 N N . VAL A 1 69 ? -2.722 3.895 4.864 1.00 0.00 69 VAL A N 1
ATOM 988 C CA . VAL A 1 69 ? -2.141 3.249 6.029 1.00 0.00 69 VAL A CA 1
ATOM 989 C C . VAL A 1 69 ? -0.618 3.378 5.971 1.00 0.00 69 VAL A C 1
ATOM 990 O O . VAL A 1 69 ? 0.017 2.876 5.045 1.00 0.00 69 VAL A O 1
ATOM 1003 N N . GLU A 1 70 ? -0.075 4.054 6.973 1.00 0.00 70 GLU A N 1
ATOM 1004 C CA . GLU A 1 70 ? 1.362 4.256 7.048 1.00 0.00 70 GLU A CA 1
ATOM 1005 C C . GLU A 1 70 ? 2.044 3.010 7.615 1.00 0.00 70 GLU A C 1
ATOM 1006 O O . GLU A 1 70 ? 1.526 2.379 8.535 1.00 0.00 70 GLU A O 1
ATOM 1018 N N . MET A 1 71 ? 3.197 2.692 7.043 1.00 0.00 71 MET A N 1
ATOM 1019 C CA . MET A 1 71 ? 3.955 1.532 7.481 1.00 0.00 71 MET A CA 1
ATOM 1020 C C . MET A 1 71 ? 5.456 1.755 7.289 1.00 0.00 71 MET A C 1
ATOM 1021 O O . MET A 1 71 ? 5.874 2.799 6.790 1.00 0.00 71 MET A O 1
ATOM 1035 N N . LYS A 1 72 ? 6.227 0.757 7.695 1.00 0.00 72 LYS A N 1
ATOM 1036 C CA . LYS A 1 72 ? 7.673 0.830 7.574 1.00 0.00 72 LYS A CA 1
ATOM 1037 C C . LYS A 1 72 ? 8.159 -0.277 6.637 1.00 0.00 72 LYS A C 1
ATOM 1038 O O . LYS A 1 72 ? 7.524 -1.325 6.527 1.00 0.00 72 LYS A O 1
ATOM 1057 N N . ALA A 1 73 ? 9.281 -0.008 5.986 1.00 0.00 73 ALA A N 1
ATOM 1058 C CA . ALA A 1 73 ? 9.859 -0.968 5.062 1.00 0.00 73 ALA A CA 1
ATOM 1059 C C . ALA A 1 73 ? 10.734 -1.954 5.839 1.00 0.00 73 ALA A C 1
ATOM 1060 O O . ALA A 1 73 ? 11.871 -1.640 6.186 1.00 0.00 73 ALA A O 1
ATOM 1067 N N . THR A 1 74 ? 10.170 -3.127 6.089 1.00 0.00 74 THR A N 1
ATOM 1068 C CA . THR A 1 74 ? 10.885 -4.160 6.819 1.00 0.00 74 THR A CA 1
ATOM 1069 C C . THR A 1 74 ? 12.155 -4.563 6.066 1.00 0.00 74 THR A C 1
ATOM 1070 O O . THR A 1 74 ? 13.195 -4.798 6.679 1.00 0.00 74 THR A O 1
ATOM 1081 N N . GLY A 1 75 ? 12.028 -4.630 4.749 1.00 0.00 75 GLY A N 1
ATOM 1082 C CA . GLY A 1 75 ? 13.153 -5.000 3.907 1.00 0.00 75 GLY A CA 1
ATOM 1083 C C . GLY A 1 75 ? 12.839 -4.747 2.431 1.00 0.00 75 GLY A C 1
ATOM 1084 O O . GLY A 1 75 ? 12.151 -3.784 2.095 1.00 0.00 75 GLY A O 1
ATOM 1088 N N . ASP A 1 76 ? 13.358 -5.629 1.589 1.00 0.00 76 ASP A N 1
ATOM 1089 C CA . ASP A 1 76 ? 13.141 -5.514 0.157 1.00 0.00 76 ASP A CA 1
ATOM 1090 C C . ASP A 1 76 ? 11.659 -5.738 -0.150 1.00 0.00 76 ASP A C 1
ATOM 1091 O O . ASP A 1 76 ? 11.050 -4.963 -0.886 1.00 0.00 76 ASP A O 1
ATOM 1100 N N . SER A 1 77 ? 11.122 -6.802 0.429 1.00 0.00 77 SER A N 1
ATOM 1101 C CA . SER A 1 77 ? 9.723 -7.138 0.226 1.00 0.00 77 SER A CA 1
ATOM 1102 C C . SER A 1 77 ? 8.888 -6.632 1.403 1.00 0.00 77 SER A C 1
ATOM 1103 O O . SER A 1 77 ? 9.337 -6.664 2.547 1.00 0.00 77 SER A O 1
ATOM 1111 N N . GLU A 1 78 ? 7.686 -6.176 1.081 1.00 0.00 78 GLU A N 1
ATOM 1112 C CA . GLU A 1 78 ? 6.783 -5.664 2.098 1.00 0.00 78 GLU A CA 1
ATOM 1113 C C . GLU A 1 78 ? 5.371 -6.210 1.878 1.00 0.00 78 GLU A C 1
ATOM 1114 O O . GLU A 1 78 ? 5.004 -6.558 0.757 1.00 0.00 78 GLU A O 1
ATOM 1126 N N . VAL A 1 79 ? 4.617 -6.267 2.966 1.00 0.00 79 VAL A N 1
ATOM 1127 C CA . VAL A 1 79 ? 3.253 -6.764 2.906 1.00 0.00 79 VAL A CA 1
ATOM 1128 C C . VAL A 1 79 ? 2.416 -6.080 3.989 1.00 0.00 79 VAL A C 1
ATOM 1129 O O . VAL A 1 79 ? 2.941 -5.695 5.033 1.00 0.00 79 VAL A O 1
ATOM 1142 N N . TYR A 1 80 ? 1.129 -5.949 3.704 1.00 0.00 80 TYR A N 1
ATOM 1143 C CA . TYR A 1 80 ? 0.215 -5.318 4.640 1.00 0.00 80 TYR A CA 1
ATOM 1144 C C . TYR A 1 80 ? -1.173 -5.958 4.568 1.00 0.00 80 TYR A C 1
ATOM 1145 O O . TYR A 1 80 ? -1.802 -5.966 3.511 1.00 0.00 80 TYR A O 1
ATOM 1163 N N . THR A 1 81 ? -1.609 -6.478 5.705 1.00 0.00 81 THR A N 1
ATOM 1164 C CA . THR A 1 81 ? -2.911 -7.118 5.784 1.00 0.00 81 THR A CA 1
ATOM 1165 C C . THR A 1 81 ? -4.000 -6.081 6.067 1.00 0.00 81 THR A C 1
ATOM 1166 O O . THR A 1 81 ? -4.177 -5.658 7.209 1.00 0.00 81 THR A O 1
ATOM 1177 N N . LEU A 1 82 ? -4.700 -5.701 5.009 1.00 0.00 82 LEU A N 1
ATOM 1178 C CA . LEU A 1 82 ? -5.766 -4.721 5.129 1.00 0.00 82 LEU A CA 1
ATOM 1179 C C . LEU A 1 82 ? -7.013 -5.398 5.703 1.00 0.00 82 LEU A C 1
ATOM 1180 O O . LEU A 1 82 ? -7.673 -6.176 5.016 1.00 0.00 82 LEU A O 1
ATOM 1196 N N . ASP A 1 83 ? -7.297 -5.077 6.957 1.00 0.00 83 ASP A N 1
ATOM 1197 C CA . ASP A 1 83 ? -8.453 -5.644 7.631 1.00 0.00 83 ASP A CA 1
ATOM 1198 C C . ASP A 1 83 ? -9.610 -4.645 7.579 1.00 0.00 83 ASP A C 1
ATOM 1199 O O . ASP A 1 83 ? -9.496 -3.590 6.956 1.00 0.00 83 ASP A O 1
ATOM 1208 N N . ASN A 1 84 ? -10.697 -5.012 8.241 1.00 0.00 84 ASN A N 1
ATOM 1209 C CA . ASN A 1 84 ? -11.874 -4.160 8.278 1.00 0.00 84 ASN A CA 1
ATOM 1210 C C . ASN A 1 84 ? -12.411 -3.978 6.857 1.00 0.00 84 ASN A C 1
ATOM 1211 O O . ASN A 1 84 ? -12.524 -2.854 6.371 1.00 0.00 84 ASN A O 1
ATOM 1222 N N . LEU A 1 85 ? -12.729 -5.102 6.230 1.00 0.00 85 LEU A N 1
ATOM 1223 C CA . LEU A 1 85 ? -13.252 -5.080 4.875 1.00 0.00 85 LEU A CA 1
ATOM 1224 C C . LEU A 1 85 ? -14.671 -5.650 4.871 1.00 0.00 85 LEU A C 1
ATOM 1225 O O . LEU A 1 85 ? -15.214 -5.980 5.925 1.00 0.00 85 LEU A O 1
ATOM 1241 N N . LYS A 1 86 ? -15.232 -5.749 3.675 1.00 0.00 86 LYS A N 1
ATOM 1242 C CA . LYS A 1 86 ? -16.578 -6.274 3.521 1.00 0.00 86 LYS A CA 1
ATOM 1243 C C . LYS A 1 86 ? -16.508 -7.782 3.272 1.00 0.00 86 LYS A C 1
ATOM 1244 O O . LYS A 1 86 ? -15.421 -8.351 3.190 1.00 0.00 86 LYS A O 1
ATOM 1263 N N . LYS A 1 87 ? -17.682 -8.386 3.160 1.00 0.00 87 LYS A N 1
ATOM 1264 C CA . LYS A 1 87 ? -17.767 -9.817 2.922 1.00 0.00 87 LYS A CA 1
ATOM 1265 C C . LYS A 1 87 ? -18.036 -10.069 1.437 1.00 0.00 87 LYS A C 1
ATOM 1266 O O . LYS A 1 87 ? -18.959 -9.492 0.864 1.00 0.00 87 LYS A O 1
ATOM 1285 N N . PHE A 1 88 ? -17.213 -10.929 0.857 1.00 0.00 88 PHE A N 1
ATOM 1286 C CA . PHE A 1 88 ? -17.350 -11.264 -0.550 1.00 0.00 88 PHE A CA 1
ATOM 1287 C C . PHE A 1 88 ? -17.733 -10.031 -1.372 1.00 0.00 88 PHE A C 1
ATOM 1288 O O . PHE A 1 88 ? -18.811 -9.985 -1.964 1.00 0.00 88 PHE A O 1
ATOM 1305 N N . ALA A 1 89 ? -16.829 -9.063 -1.382 1.00 0.00 89 ALA A N 1
ATOM 1306 C CA . ALA A 1 89 ? -17.058 -7.833 -2.122 1.00 0.00 89 ALA A CA 1
ATOM 1307 C C . ALA A 1 89 ? -15.758 -7.403 -2.804 1.00 0.00 89 ALA A C 1
ATOM 1308 O O . ALA A 1 89 ? -14.670 -7.665 -2.294 1.00 0.00 89 ALA A O 1
ATOM 1315 N N . GLN A 1 90 ? -15.914 -6.750 -3.946 1.00 0.00 90 GLN A N 1
ATOM 1316 C CA . GLN A 1 90 ? -14.766 -6.281 -4.703 1.00 0.00 90 GLN A CA 1
ATOM 1317 C C . GLN A 1 90 ? -14.152 -5.051 -4.029 1.00 0.00 90 GLN A C 1
ATOM 1318 O O . GLN A 1 90 ? -14.873 -4.158 -3.586 1.00 0.00 90 GLN A O 1
ATOM 1332 N N . TYR A 1 91 ? -12.829 -5.045 -3.974 1.00 0.00 91 TYR A N 1
ATOM 1333 C CA . TYR A 1 91 ? -12.110 -3.940 -3.363 1.00 0.00 91 TYR A CA 1
ATOM 1334 C C . TYR A 1 91 ? -10.858 -3.588 -4.168 1.00 0.00 91 TYR A C 1
ATOM 1335 O O . TYR A 1 91 ? -10.133 -4.475 -4.616 1.00 0.00 91 TYR A O 1
ATOM 1353 N N . GLY A 1 92 ? -10.641 -2.290 -4.327 1.00 0.00 92 GLY A N 1
ATOM 1354 C CA . GLY A 1 92 ? -9.488 -1.810 -5.070 1.00 0.00 92 GLY A CA 1
ATOM 1355 C C . GLY A 1 92 ? -8.561 -0.987 -4.172 1.00 0.00 92 GLY A C 1
ATOM 1356 O O . GLY A 1 92 ? -8.993 -0.017 -3.552 1.00 0.00 92 GLY A O 1
ATOM 1360 N N . VAL A 1 93 ? -7.305 -1.406 -4.131 1.00 0.00 93 VAL A N 1
ATOM 1361 C CA . VAL A 1 93 ? -6.314 -0.720 -3.320 1.00 0.00 93 VAL A CA 1
ATOM 1362 C C . VAL A 1 93 ? -5.064 -0.458 -4.163 1.00 0.00 93 VAL A C 1
ATOM 1363 O O . VAL A 1 93 ? -4.833 -1.134 -5.165 1.00 0.00 93 VAL A O 1
ATOM 1376 N N . VAL A 1 94 ? -4.291 0.525 -3.727 1.00 0.00 94 VAL A N 1
ATOM 1377 C CA . VAL A 1 94 ? -3.070 0.886 -4.429 1.00 0.00 94 VAL A CA 1
ATOM 1378 C C . VAL A 1 94 ? -1.896 0.860 -3.448 1.00 0.00 94 VAL A C 1
ATOM 1379 O O . VAL A 1 94 ? -2.096 0.871 -2.235 1.00 0.00 94 VAL A O 1
ATOM 1392 N N . VAL A 1 95 ? -0.697 0.826 -4.011 1.00 0.00 95 VAL A N 1
ATOM 1393 C CA . VAL A 1 95 ? 0.509 0.799 -3.202 1.00 0.00 95 VAL A CA 1
ATOM 1394 C C . VAL A 1 95 ? 1.522 1.794 -3.770 1.00 0.00 95 VAL A C 1
ATOM 1395 O O . VAL A 1 95 ? 1.737 1.843 -4.980 1.00 0.00 95 VAL A O 1
ATOM 1408 N N . GLN A 1 96 ? 2.118 2.562 -2.870 1.00 0.00 96 GLN A N 1
ATOM 1409 C CA . GLN A 1 96 ? 3.104 3.553 -3.267 1.00 0.00 96 GLN A CA 1
ATOM 1410 C C . GLN A 1 96 ? 4.216 3.645 -2.220 1.00 0.00 96 GLN A C 1
ATOM 1411 O O . GLN A 1 96 ? 3.959 3.519 -1.024 1.00 0.00 96 GLN A O 1
ATOM 1425 N N . ALA A 1 97 ? 5.428 3.863 -2.709 1.00 0.00 97 ALA A N 1
ATOM 1426 C CA . ALA A 1 97 ? 6.580 3.972 -1.830 1.00 0.00 97 ALA A CA 1
ATOM 1427 C C . ALA A 1 97 ? 6.788 5.440 -1.450 1.00 0.00 97 ALA A C 1
ATOM 1428 O O . ALA A 1 97 ? 6.944 6.294 -2.321 1.00 0.00 97 ALA A O 1
ATOM 1435 N N . PHE A 1 98 ? 6.785 5.687 -0.148 1.00 0.00 98 PHE A N 1
ATOM 1436 C CA . PHE A 1 98 ? 6.971 7.036 0.358 1.00 0.00 98 PHE A CA 1
ATOM 1437 C C . PHE A 1 98 ? 8.196 7.115 1.271 1.00 0.00 98 PHE A C 1
ATOM 1438 O O . PHE A 1 98 ? 8.337 6.318 2.197 1.00 0.00 98 PHE A O 1
ATOM 1455 N N . ASN A 1 99 ? 9.052 8.083 0.978 1.00 0.00 99 ASN A N 1
ATOM 1456 C CA . ASN A 1 99 ? 10.260 8.276 1.762 1.00 0.00 99 ASN A CA 1
ATOM 1457 C C . ASN A 1 99 ? 10.281 9.702 2.316 1.00 0.00 99 ASN A C 1
ATOM 1458 O O . ASN A 1 99 ? 9.377 10.491 2.044 1.00 0.00 99 ASN A O 1
ATOM 1469 N N . ARG A 1 100 ? 11.323 9.990 3.082 1.00 0.00 100 ARG A N 1
ATOM 1470 C CA . ARG A 1 100 ? 11.474 11.307 3.677 1.00 0.00 100 ARG A CA 1
ATOM 1471 C C . ARG A 1 100 ? 11.670 12.362 2.586 1.00 0.00 100 ARG A C 1
ATOM 1472 O O . ARG A 1 100 ? 11.339 13.531 2.781 1.00 0.00 100 ARG A O 1
ATOM 1493 N N . ALA A 1 101 ? 12.207 11.912 1.462 1.00 0.00 101 ALA A N 1
ATOM 1494 C CA . ALA A 1 101 ? 12.452 12.803 0.340 1.00 0.00 101 ALA A CA 1
ATOM 1495 C C . ALA A 1 101 ? 11.115 13.210 -0.283 1.00 0.00 101 ALA A C 1
ATOM 1496 O O . ALA A 1 101 ? 11.008 14.273 -0.892 1.00 0.00 101 ALA A O 1
ATOM 1503 N N . GLY A 1 102 ? 10.129 12.341 -0.109 1.00 0.00 102 GLY A N 1
ATOM 1504 C CA . GLY A 1 102 ? 8.804 12.597 -0.647 1.00 0.00 102 GLY A CA 1
ATOM 1505 C C . GLY A 1 102 ? 8.105 11.289 -1.027 1.00 0.00 102 GLY A C 1
ATOM 1506 O O . GLY A 1 102 ? 8.596 10.206 -0.716 1.00 0.00 102 GLY A O 1
ATOM 1510 N N . THR A 1 103 ? 6.969 11.435 -1.694 1.00 0.00 103 THR A N 1
ATOM 1511 C CA . THR A 1 103 ? 6.198 10.279 -2.119 1.00 0.00 103 THR A CA 1
ATOM 1512 C C . THR A 1 103 ? 6.270 10.120 -3.639 1.00 0.00 103 THR A C 1
ATOM 1513 O O . THR A 1 103 ? 6.592 11.069 -4.352 1.00 0.00 103 THR A O 1
ATOM 1524 N N . GLY A 1 104 ? 5.966 8.912 -4.090 1.00 0.00 104 GLY A N 1
ATOM 1525 C CA . GLY A 1 104 ? 5.992 8.616 -5.513 1.00 0.00 104 GLY A CA 1
ATOM 1526 C C . GLY A 1 104 ? 4.588 8.305 -6.034 1.00 0.00 104 GLY A C 1
ATOM 1527 O O . GLY A 1 104 ? 3.603 8.478 -5.317 1.00 0.00 104 GLY A O 1
ATOM 1531 N N . PRO A 1 105 ? 4.538 7.841 -7.312 1.00 0.00 105 PRO A N 1
ATOM 1532 C CA . PRO A 1 105 ? 3.271 7.506 -7.937 1.00 0.00 105 PRO A CA 1
ATOM 1533 C C . PRO A 1 105 ? 2.727 6.181 -7.399 1.00 0.00 105 PRO A C 1
ATOM 1534 O O . PRO A 1 105 ? 3.454 5.421 -6.760 1.00 0.00 105 PRO A O 1
ATOM 1545 N N . SER A 1 106 ? 1.453 5.945 -7.675 1.00 0.00 106 SER A N 1
ATOM 1546 C CA . SER A 1 106 ? 0.803 4.725 -7.226 1.00 0.00 106 SER A CA 1
ATOM 1547 C C . SER A 1 106 ? 1.009 3.613 -8.257 1.00 0.00 106 SER A C 1
ATOM 1548 O O . SER A 1 106 ? 1.531 3.857 -9.343 1.00 0.00 106 SER A O 1
ATOM 1556 N N . SER A 1 107 ? 0.587 2.415 -7.879 1.00 0.00 107 SER A N 1
ATOM 1557 C CA . SER A 1 107 ? 0.718 1.264 -8.757 1.00 0.00 107 SER A CA 1
ATOM 1558 C C . SER A 1 107 ? -0.619 0.973 -9.441 1.00 0.00 107 SER A C 1
ATOM 1559 O O . SER A 1 107 ? -1.665 1.442 -8.993 1.00 0.00 107 SER A O 1
ATOM 1567 N N . SER A 1 108 ? -0.543 0.200 -10.514 1.00 0.00 108 SER A N 1
ATOM 1568 C CA . SER A 1 108 ? -1.734 -0.160 -11.264 1.00 0.00 108 SER A CA 1
ATOM 1569 C C . SER A 1 108 ? -2.814 -0.680 -10.313 1.00 0.00 108 SER A C 1
ATOM 1570 O O . SER A 1 108 ? -2.653 -1.737 -9.706 1.00 0.00 108 SER A O 1
ATOM 1578 N N . GLU A 1 109 ? -3.890 0.087 -10.214 1.00 0.00 109 GLU A N 1
ATOM 1579 C CA . GLU A 1 109 ? -4.995 -0.284 -9.348 1.00 0.00 109 GLU A CA 1
ATOM 1580 C C . GLU A 1 109 ? -5.342 -1.763 -9.532 1.00 0.00 109 GLU A C 1
ATOM 1581 O O . GLU A 1 109 ? -5.616 -2.205 -10.647 1.00 0.00 109 GLU A O 1
ATOM 1593 N N . ILE A 1 110 ? -5.319 -2.486 -8.422 1.00 0.00 110 ILE A N 1
ATOM 1594 C CA . ILE A 1 110 ? -5.627 -3.906 -8.448 1.00 0.00 110 ILE A CA 1
ATOM 1595 C C . ILE A 1 110 ? -6.944 -4.150 -7.708 1.00 0.00 110 ILE A C 1
ATOM 1596 O O . ILE A 1 110 ? -7.578 -3.209 -7.234 1.00 0.00 110 ILE A O 1
ATOM 1612 N N . ASN A 1 111 ? -7.316 -5.420 -7.633 1.00 0.00 111 ASN A N 1
ATOM 1613 C CA . ASN A 1 111 ? -8.546 -5.800 -6.959 1.00 0.00 111 ASN A CA 1
ATOM 1614 C C . ASN A 1 111 ? -8.410 -7.228 -6.426 1.00 0.00 111 ASN A C 1
ATOM 1615 O O . ASN A 1 111 ? -7.426 -7.909 -6.709 1.00 0.00 111 ASN A O 1
ATOM 1626 N N . ALA A 1 112 ? -9.412 -7.639 -5.663 1.00 0.00 112 ALA A N 1
ATOM 1627 C CA . ALA A 1 112 ? -9.416 -8.973 -5.087 1.00 0.00 112 ALA A CA 1
ATOM 1628 C C . ALA A 1 112 ? -10.663 -9.144 -4.217 1.00 0.00 112 ALA A C 1
ATOM 1629 O O . ALA A 1 112 ? -10.689 -8.700 -3.070 1.00 0.00 112 ALA A O 1
ATOM 1636 N N . THR A 1 113 ? -11.666 -9.788 -4.795 1.00 0.00 113 THR A N 1
ATOM 1637 C CA . THR A 1 113 ? -12.912 -10.023 -4.086 1.00 0.00 113 THR A CA 1
ATOM 1638 C C . THR A 1 113 ? -12.679 -10.948 -2.890 1.00 0.00 113 THR A C 1
ATOM 1639 O O . THR A 1 113 ? -12.296 -12.105 -3.060 1.00 0.00 113 THR A O 1
ATOM 1650 N N . THR A 1 114 ? -12.920 -10.404 -1.706 1.00 0.00 114 THR A N 1
ATOM 1651 C CA . THR A 1 114 ? -12.741 -11.166 -0.482 1.00 0.00 114 THR A CA 1
ATOM 1652 C C . THR A 1 114 ? -13.443 -12.521 -0.590 1.00 0.00 114 THR A C 1
ATOM 1653 O O . THR A 1 114 ? -14.361 -12.687 -1.392 1.00 0.00 114 THR A O 1
ATOM 1664 N N . LEU A 1 115 ? -12.984 -13.456 0.229 1.00 0.00 115 LEU A N 1
ATOM 1665 C CA . LEU A 1 115 ? -13.556 -14.791 0.236 1.00 0.00 115 LEU A CA 1
ATOM 1666 C C . LEU A 1 115 ? -15.069 -14.693 0.444 1.00 0.00 115 LEU A C 1
ATOM 1667 O O . LEU A 1 115 ? -15.590 -13.616 0.731 1.00 0.00 115 LEU A O 1
ATOM 1683 N N . GLU A 1 116 ? -15.730 -15.830 0.291 1.00 0.00 116 GLU A N 1
ATOM 1684 C CA . GLU A 1 116 ? -17.173 -15.885 0.459 1.00 0.00 116 GLU A CA 1
ATOM 1685 C C . GLU A 1 116 ? -17.528 -16.576 1.777 1.00 0.00 116 GLU A C 1
ATOM 1686 O O . GLU A 1 116 ? -18.692 -16.886 2.026 1.00 0.00 116 GLU A O 1
ATOM 1698 N N . SER A 1 117 ? -16.503 -16.796 2.588 1.00 0.00 117 SER A N 1
ATOM 1699 C CA . SER A 1 117 ? -16.692 -17.444 3.874 1.00 0.00 117 SER A CA 1
ATOM 1700 C C . SER A 1 117 ? -15.534 -17.097 4.811 1.00 0.00 117 SER A C 1
ATOM 1701 O O . SER A 1 117 ? -14.537 -16.517 4.382 1.00 0.00 117 SER A O 1
ATOM 1709 N N . GLY A 1 118 ? -15.703 -17.466 6.072 1.00 0.00 118 GLY A N 1
ATOM 1710 C CA . GLY A 1 118 ? -14.684 -17.200 7.073 1.00 0.00 118 GLY A CA 1
ATOM 1711 C C . GLY A 1 118 ? -13.485 -18.135 6.896 1.00 0.00 118 GLY A C 1
ATOM 1712 O O . GLY A 1 118 ? -13.513 -19.034 6.058 1.00 0.00 118 GLY A O 1
ATOM 1716 N N . PRO A 1 119 ? -12.434 -17.883 7.721 1.00 0.00 119 PRO A N 1
ATOM 1717 C CA . PRO A 1 119 ? -11.228 -18.691 7.665 1.00 0.00 119 PRO A CA 1
ATOM 1718 C C . PRO A 1 119 ? -11.453 -20.059 8.313 1.00 0.00 119 PRO A C 1
ATOM 1719 O O . PRO A 1 119 ? -12.445 -20.262 9.012 1.00 0.00 119 PRO A O 1
ATOM 1730 N N . SER A 1 120 ? -10.517 -20.961 8.057 1.00 0.00 120 SER A N 1
ATOM 1731 C CA . SER A 1 120 ? -10.601 -22.303 8.607 1.00 0.00 120 SER A CA 1
ATOM 1732 C C . SER A 1 120 ? -9.233 -22.984 8.537 1.00 0.00 120 SER A C 1
ATOM 1733 O O . SER A 1 120 ? -8.623 -23.051 7.471 1.00 0.00 120 SER A O 1
ATOM 1741 N N . SER A 1 121 ? -8.791 -23.473 9.686 1.00 0.00 121 SER A N 1
ATOM 1742 C CA . SER A 1 121 ? -7.506 -24.146 9.768 1.00 0.00 121 SER A CA 1
ATOM 1743 C C . SER A 1 121 ? -7.529 -25.423 8.925 1.00 0.00 121 SER A C 1
ATOM 1744 O O . SER A 1 121 ? -7.999 -26.464 9.381 1.00 0.00 121 SER A O 1
ATOM 1752 N N . GLY A 1 122 ? -7.017 -25.300 7.709 1.00 0.00 122 GLY A N 1
ATOM 1753 C CA . GLY A 1 122 ? -6.973 -26.431 6.798 1.00 0.00 122 GLY A CA 1
ATOM 1754 C C . GLY A 1 122 ? -8.099 -26.348 5.766 1.00 0.00 122 GLY A C 1
ATOM 1755 O O . GLY A 1 122 ? -8.061 -25.510 4.867 1.00 0.00 122 GLY A O 1
ATOM 1759 N N . GLY A 1 1 ? 17.255 -0.083 24.112 1.00 0.00 1 GLY A N 2
ATOM 1760 C CA . GLY A 1 1 ? 18.201 0.994 23.872 1.00 0.00 1 GLY A CA 2
ATOM 1761 C C . GLY A 1 1 ? 17.598 2.348 24.253 1.00 0.00 1 GLY A C 2
ATOM 1762 O O . GLY A 1 1 ? 16.507 2.409 24.817 1.00 0.00 1 GLY A O 2
ATOM 1766 N N . SER A 1 2 ? 18.336 3.400 23.929 1.00 0.00 2 SER A N 2
ATOM 1767 C CA . SER A 1 2 ? 17.889 4.749 24.230 1.00 0.00 2 SER A CA 2
ATOM 1768 C C . SER A 1 2 ? 18.728 5.764 23.452 1.00 0.00 2 SER A C 2
ATOM 1769 O O . SER A 1 2 ? 19.936 5.867 23.660 1.00 0.00 2 SER A O 2
ATOM 1777 N N . SER A 1 3 ? 18.054 6.489 22.571 1.00 0.00 3 SER A N 2
ATOM 1778 C CA . SER A 1 3 ? 18.722 7.493 21.761 1.00 0.00 3 SER A CA 2
ATOM 1779 C C . SER A 1 3 ? 19.857 6.850 20.961 1.00 0.00 3 SER A C 2
ATOM 1780 O O . SER A 1 3 ? 20.168 5.675 21.154 1.00 0.00 3 SER A O 2
ATOM 1788 N N . GLY A 1 4 ? 20.444 7.647 20.081 1.00 0.00 4 GLY A N 2
ATOM 1789 C CA . GLY A 1 4 ? 21.538 7.170 19.252 1.00 0.00 4 GLY A CA 2
ATOM 1790 C C . GLY A 1 4 ? 22.449 8.324 18.829 1.00 0.00 4 GLY A C 2
ATOM 1791 O O . GLY A 1 4 ? 22.411 9.400 19.424 1.00 0.00 4 GLY A O 2
ATOM 1795 N N . SER A 1 5 ? 23.246 8.061 17.804 1.00 0.00 5 SER A N 2
ATOM 1796 C CA . SER A 1 5 ? 24.166 9.064 17.294 1.00 0.00 5 SER A CA 2
ATOM 1797 C C . SER A 1 5 ? 24.472 8.792 15.820 1.00 0.00 5 SER A C 2
ATOM 1798 O O . SER A 1 5 ? 25.421 8.078 15.501 1.00 0.00 5 SER A O 2
ATOM 1806 N N . SER A 1 6 ? 23.651 9.377 14.960 1.00 0.00 6 SER A N 2
ATOM 1807 C CA . SER A 1 6 ? 23.822 9.206 13.527 1.00 0.00 6 SER A CA 2
ATOM 1808 C C . SER A 1 6 ? 22.672 9.883 12.779 1.00 0.00 6 SER A C 2
ATOM 1809 O O . SER A 1 6 ? 21.512 9.752 13.167 1.00 0.00 6 SER A O 2
ATOM 1817 N N . GLY A 1 7 ? 23.034 10.591 11.719 1.00 0.00 7 GLY A N 2
ATOM 1818 C CA . GLY A 1 7 ? 22.046 11.288 10.912 1.00 0.00 7 GLY A CA 2
ATOM 1819 C C . GLY A 1 7 ? 22.666 11.806 9.613 1.00 0.00 7 GLY A C 2
ATOM 1820 O O . GLY A 1 7 ? 23.769 12.351 9.621 1.00 0.00 7 GLY A O 2
ATOM 1824 N N . ILE A 1 8 ? 21.930 11.618 8.527 1.00 0.00 8 ILE A N 2
ATOM 1825 C CA . ILE A 1 8 ? 22.394 12.059 7.223 1.00 0.00 8 ILE A CA 2
ATOM 1826 C C . ILE A 1 8 ? 21.593 13.289 6.791 1.00 0.00 8 ILE A C 2
ATOM 1827 O O . ILE A 1 8 ? 20.484 13.512 7.273 1.00 0.00 8 ILE A O 2
ATOM 1843 N N . SER A 1 9 ? 22.187 14.054 5.887 1.00 0.00 9 SER A N 2
ATOM 1844 C CA . SER A 1 9 ? 21.543 15.255 5.384 1.00 0.00 9 SER A CA 2
ATOM 1845 C C . SER A 1 9 ? 21.969 15.512 3.938 1.00 0.00 9 SER A C 2
ATOM 1846 O O . SER A 1 9 ? 22.745 16.428 3.669 1.00 0.00 9 SER A O 2
ATOM 1854 N N . THR A 1 10 ? 21.444 14.686 3.044 1.00 0.00 10 THR A N 2
ATOM 1855 C CA . THR A 1 10 ? 21.761 14.812 1.632 1.00 0.00 10 THR A CA 2
ATOM 1856 C C . THR A 1 10 ? 20.651 15.570 0.902 1.00 0.00 10 THR A C 2
ATOM 1857 O O . THR A 1 10 ? 20.047 16.485 1.460 1.00 0.00 10 THR A O 2
ATOM 1868 N N . GLU A 1 11 ? 20.414 15.162 -0.336 1.00 0.00 11 GLU A N 2
ATOM 1869 C CA . GLU A 1 11 ? 19.387 15.791 -1.149 1.00 0.00 11 GLU A CA 2
ATOM 1870 C C . GLU A 1 11 ? 18.608 14.732 -1.933 1.00 0.00 11 GLU A C 2
ATOM 1871 O O . GLU A 1 11 ? 18.504 14.812 -3.156 1.00 0.00 11 GLU A O 2
ATOM 1883 N N . GLU A 1 12 ? 18.081 13.765 -1.196 1.00 0.00 12 GLU A N 2
ATOM 1884 C CA . GLU A 1 12 ? 17.315 12.692 -1.807 1.00 0.00 12 GLU A CA 2
ATOM 1885 C C . GLU A 1 12 ? 16.024 13.242 -2.417 1.00 0.00 12 GLU A C 2
ATOM 1886 O O . GLU A 1 12 ? 15.603 14.351 -2.091 1.00 0.00 12 GLU A O 2
ATOM 1898 N N . ALA A 1 13 ? 15.432 12.442 -3.291 1.00 0.00 13 ALA A N 2
ATOM 1899 C CA . ALA A 1 13 ? 14.198 12.835 -3.949 1.00 0.00 13 ALA A CA 2
ATOM 1900 C C . ALA A 1 13 ? 13.193 11.684 -3.868 1.00 0.00 13 ALA A C 2
ATOM 1901 O O . ALA A 1 13 ? 13.575 10.516 -3.927 1.00 0.00 13 ALA A O 2
ATOM 1908 N N . ALA A 1 14 ? 11.928 12.054 -3.733 1.00 0.00 14 ALA A N 2
ATOM 1909 C CA . ALA A 1 14 ? 10.865 11.067 -3.643 1.00 0.00 14 ALA A CA 2
ATOM 1910 C C . ALA A 1 14 ? 11.031 10.042 -4.767 1.00 0.00 14 ALA A C 2
ATOM 1911 O O . ALA A 1 14 ? 11.752 10.285 -5.733 1.00 0.00 14 ALA A O 2
ATOM 1918 N N . PRO A 1 15 ? 10.333 8.887 -4.598 1.00 0.00 15 PRO A N 2
ATOM 1919 C CA . PRO A 1 15 ? 10.395 7.823 -5.587 1.00 0.00 15 PRO A CA 2
ATOM 1920 C C . PRO A 1 15 ? 9.574 8.179 -6.828 1.00 0.00 15 PRO A C 2
ATOM 1921 O O . PRO A 1 15 ? 8.518 8.801 -6.721 1.00 0.00 15 PRO A O 2
ATOM 1932 N N . ASP A 1 16 ? 10.091 7.770 -7.977 1.00 0.00 16 ASP A N 2
ATOM 1933 C CA . ASP A 1 16 ? 9.419 8.038 -9.237 1.00 0.00 16 ASP A CA 2
ATOM 1934 C C . ASP A 1 16 ? 8.971 6.716 -9.862 1.00 0.00 16 ASP A C 2
ATOM 1935 O O . ASP A 1 16 ? 9.173 6.488 -11.054 1.00 0.00 16 ASP A O 2
ATOM 1944 N N . GLY A 1 17 ? 8.370 5.878 -9.030 1.00 0.00 17 GLY A N 2
ATOM 1945 C CA . GLY A 1 17 ? 7.891 4.585 -9.486 1.00 0.00 17 GLY A CA 2
ATOM 1946 C C . GLY A 1 17 ? 7.192 3.828 -8.354 1.00 0.00 17 GLY A C 2
ATOM 1947 O O . GLY A 1 17 ? 7.642 3.862 -7.210 1.00 0.00 17 GLY A O 2
ATOM 1951 N N . PRO A 1 18 ? 6.075 3.146 -8.723 1.00 0.00 18 PRO A N 2
ATOM 1952 C CA . PRO A 1 18 ? 5.309 2.383 -7.752 1.00 0.00 18 PRO A CA 2
ATOM 1953 C C . PRO A 1 18 ? 6.026 1.081 -7.390 1.00 0.00 18 PRO A C 2
ATOM 1954 O O . PRO A 1 18 ? 7.038 0.735 -7.998 1.00 0.00 18 PRO A O 2
ATOM 1965 N N . PRO A 1 19 ? 5.459 0.376 -6.375 1.00 0.00 19 PRO A N 2
ATOM 1966 C CA . PRO A 1 19 ? 6.033 -0.881 -5.924 1.00 0.00 19 PRO A CA 2
ATOM 1967 C C . PRO A 1 19 ? 5.737 -2.006 -6.918 1.00 0.00 19 PRO A C 2
ATOM 1968 O O . PRO A 1 19 ? 4.797 -1.912 -7.706 1.00 0.00 19 PRO A O 2
ATOM 1979 N N . MET A 1 20 ? 6.556 -3.045 -6.848 1.00 0.00 20 MET A N 2
ATOM 1980 C CA . MET A 1 20 ? 6.394 -4.187 -7.731 1.00 0.00 20 MET A CA 2
ATOM 1981 C C . MET A 1 20 ? 5.726 -5.354 -7.001 1.00 0.00 20 MET A C 2
ATOM 1982 O O . MET A 1 20 ? 5.524 -5.299 -5.789 1.00 0.00 20 MET A O 2
ATOM 1996 N N . ASP A 1 21 ? 5.400 -6.382 -7.770 1.00 0.00 21 ASP A N 2
ATOM 1997 C CA . ASP A 1 21 ? 4.758 -7.561 -7.212 1.00 0.00 21 ASP A CA 2
ATOM 1998 C C . ASP A 1 21 ? 3.515 -7.136 -6.428 1.00 0.00 21 ASP A C 2
ATOM 1999 O O . ASP A 1 21 ? 3.037 -7.873 -5.567 1.00 0.00 21 ASP A O 2
ATOM 2008 N N . VAL A 1 22 ? 3.026 -5.948 -6.755 1.00 0.00 22 VAL A N 2
ATOM 2009 C CA . VAL A 1 22 ? 1.847 -5.416 -6.092 1.00 0.00 22 VAL A CA 2
ATOM 2010 C C . VAL A 1 22 ? 0.636 -6.284 -6.441 1.00 0.00 22 VAL A C 2
ATOM 2011 O O . VAL A 1 22 ? 0.125 -6.223 -7.558 1.00 0.00 22 VAL A O 2
ATOM 2024 N N . THR A 1 23 ? 0.212 -7.072 -5.464 1.00 0.00 23 THR A N 2
ATOM 2025 C CA . THR A 1 23 ? -0.929 -7.951 -5.653 1.00 0.00 23 THR A CA 2
ATOM 2026 C C . THR A 1 23 ? -1.658 -8.173 -4.326 1.00 0.00 23 THR A C 2
ATOM 2027 O O . THR A 1 23 ? -1.058 -8.059 -3.258 1.00 0.00 23 THR A O 2
ATOM 2038 N N . LEU A 1 24 ? -2.940 -8.487 -4.437 1.00 0.00 24 LEU A N 2
ATOM 2039 C CA . LEU A 1 24 ? -3.757 -8.726 -3.260 1.00 0.00 24 LEU A CA 2
ATOM 2040 C C . LEU A 1 24 ? -4.041 -10.225 -3.137 1.00 0.00 24 LEU A C 2
ATOM 2041 O O . LEU A 1 24 ? -3.834 -10.979 -4.087 1.00 0.00 24 LEU A O 2
ATOM 2057 N N . GLN A 1 25 ? -4.512 -10.611 -1.961 1.00 0.00 25 GLN A N 2
ATOM 2058 C CA . GLN A 1 25 ? -4.827 -12.006 -1.702 1.00 0.00 25 GLN A CA 2
ATOM 2059 C C . GLN A 1 25 ? -5.686 -12.131 -0.443 1.00 0.00 25 GLN A C 2
ATOM 2060 O O . GLN A 1 25 ? -5.252 -11.765 0.649 1.00 0.00 25 GLN A O 2
ATOM 2074 N N . PRO A 1 26 ? -6.922 -12.663 -0.640 1.00 0.00 26 PRO A N 2
ATOM 2075 C CA . PRO A 1 26 ? -7.847 -12.841 0.466 1.00 0.00 26 PRO A CA 2
ATOM 2076 C C . PRO A 1 26 ? -7.436 -14.030 1.338 1.00 0.00 26 PRO A C 2
ATOM 2077 O O . PRO A 1 26 ? -7.574 -15.182 0.928 1.00 0.00 26 PRO A O 2
ATOM 2088 N N . VAL A 1 27 ? -6.939 -13.710 2.523 1.00 0.00 27 VAL A N 2
ATOM 2089 C CA . VAL A 1 27 ? -6.508 -14.738 3.456 1.00 0.00 27 VAL A CA 2
ATOM 2090 C C . VAL A 1 27 ? -7.663 -15.084 4.397 1.00 0.00 27 VAL A C 2
ATOM 2091 O O . VAL A 1 27 ? -7.810 -16.234 4.808 1.00 0.00 27 VAL A O 2
ATOM 2104 N N . THR A 1 28 ? -8.453 -14.067 4.712 1.00 0.00 28 THR A N 2
ATOM 2105 C CA . THR A 1 28 ? -9.590 -14.249 5.597 1.00 0.00 28 THR A CA 2
ATOM 2106 C C . THR A 1 28 ? -10.889 -13.872 4.882 1.00 0.00 28 THR A C 2
ATOM 2107 O O . THR A 1 28 ? -10.969 -13.940 3.656 1.00 0.00 28 THR A O 2
ATOM 2118 N N . SER A 1 29 ? -11.874 -13.482 5.677 1.00 0.00 29 SER A N 2
ATOM 2119 C CA . SER A 1 29 ? -13.165 -13.093 5.135 1.00 0.00 29 SER A CA 2
ATOM 2120 C C . SER A 1 29 ? -13.387 -11.593 5.337 1.00 0.00 29 SER A C 2
ATOM 2121 O O . SER A 1 29 ? -14.307 -11.015 4.761 1.00 0.00 29 SER A O 2
ATOM 2129 N N . GLN A 1 30 ? -12.527 -11.005 6.155 1.00 0.00 30 GLN A N 2
ATOM 2130 C CA . GLN A 1 30 ? -12.617 -9.583 6.439 1.00 0.00 30 GLN A CA 2
ATOM 2131 C C . GLN A 1 30 ? -11.230 -8.940 6.382 1.00 0.00 30 GLN A C 2
ATOM 2132 O O . GLN A 1 30 ? -11.026 -7.847 6.906 1.00 0.00 30 GLN A O 2
ATOM 2146 N N . SER A 1 31 ? -10.312 -9.648 5.741 1.00 0.00 31 SER A N 2
ATOM 2147 C CA . SER A 1 31 ? -8.949 -9.161 5.608 1.00 0.00 31 SER A CA 2
ATOM 2148 C C . SER A 1 31 ? -8.356 -9.622 4.275 1.00 0.00 31 SER A C 2
ATOM 2149 O O . SER A 1 31 ? -8.911 -10.498 3.615 1.00 0.00 31 SER A O 2
ATOM 2157 N N . ILE A 1 32 ? -7.235 -9.012 3.920 1.00 0.00 32 ILE A N 2
ATOM 2158 C CA . ILE A 1 32 ? -6.560 -9.349 2.678 1.00 0.00 32 ILE A CA 2
ATOM 2159 C C . ILE A 1 32 ? -5.051 -9.178 2.860 1.00 0.00 32 ILE A C 2
ATOM 2160 O O . ILE A 1 32 ? -4.607 -8.314 3.615 1.00 0.00 32 ILE A O 2
ATOM 2176 N N . GLN A 1 33 ? -4.303 -10.015 2.156 1.00 0.00 33 GLN A N 2
ATOM 2177 C CA . GLN A 1 33 ? -2.853 -9.967 2.230 1.00 0.00 33 GLN A CA 2
ATOM 2178 C C . GLN A 1 33 ? -2.283 -9.234 1.014 1.00 0.00 33 GLN A C 2
ATOM 2179 O O . GLN A 1 33 ? -2.337 -9.743 -0.104 1.00 0.00 33 GLN A O 2
ATOM 2193 N N . VAL A 1 34 ? -1.750 -8.049 1.274 1.00 0.00 34 VAL A N 2
ATOM 2194 C CA . VAL A 1 34 ? -1.170 -7.241 0.215 1.00 0.00 34 VAL A CA 2
ATOM 2195 C C . VAL A 1 34 ? 0.350 -7.414 0.220 1.00 0.00 34 VAL A C 2
ATOM 2196 O O . VAL A 1 34 ? 1.031 -6.926 1.121 1.00 0.00 34 VAL A O 2
ATOM 2209 N N . THR A 1 35 ? 0.838 -8.110 -0.796 1.00 0.00 35 THR A N 2
ATOM 2210 C CA . THR A 1 35 ? 2.265 -8.354 -0.920 1.00 0.00 35 THR A CA 2
ATOM 2211 C C . THR A 1 35 ? 2.823 -7.640 -2.153 1.00 0.00 35 THR A C 2
ATOM 2212 O O . THR A 1 35 ? 2.191 -7.631 -3.208 1.00 0.00 35 THR A O 2
ATOM 2223 N N . TRP A 1 36 ? 4.000 -7.059 -1.978 1.00 0.00 36 TRP A N 2
ATOM 2224 C CA . TRP A 1 36 ? 4.651 -6.344 -3.063 1.00 0.00 36 TRP A CA 2
ATOM 2225 C C . TRP A 1 36 ? 6.163 -6.493 -2.888 1.00 0.00 36 TRP A C 2
ATOM 2226 O O . TRP A 1 36 ? 6.621 -7.181 -1.977 1.00 0.00 36 TRP A O 2
ATOM 2247 N N . LYS A 1 37 ? 6.897 -5.836 -3.774 1.00 0.00 37 LYS A N 2
ATOM 2248 C CA . LYS A 1 37 ? 8.348 -5.887 -3.729 1.00 0.00 37 LYS A CA 2
ATOM 2249 C C . LYS A 1 37 ? 8.911 -4.482 -3.959 1.00 0.00 37 LYS A C 2
ATOM 2250 O O . LYS A 1 37 ? 8.210 -3.603 -4.458 1.00 0.00 37 LYS A O 2
ATOM 2269 N N . ALA A 1 38 ? 10.170 -4.315 -3.583 1.00 0.00 38 ALA A N 2
ATOM 2270 C CA . ALA A 1 38 ? 10.835 -3.033 -3.742 1.00 0.00 38 ALA A CA 2
ATOM 2271 C C . ALA A 1 38 ? 10.597 -2.513 -5.161 1.00 0.00 38 ALA A C 2
ATOM 2272 O O . ALA A 1 38 ? 10.594 -3.286 -6.117 1.00 0.00 38 ALA A O 2
ATOM 2279 N N . PRO A 1 39 ? 10.399 -1.171 -5.256 1.00 0.00 39 PRO A N 2
ATOM 2280 C CA . PRO A 1 39 ? 10.161 -0.538 -6.542 1.00 0.00 39 PRO A CA 2
ATOM 2281 C C . PRO A 1 39 ? 11.455 -0.439 -7.352 1.00 0.00 39 PRO A C 2
ATOM 2282 O O . PRO A 1 39 ? 12.543 -0.655 -6.820 1.00 0.00 39 PRO A O 2
ATOM 2293 N N . LYS A 1 40 ? 11.295 -0.112 -8.626 1.00 0.00 40 LYS A N 2
ATOM 2294 C CA . LYS A 1 40 ? 12.437 0.019 -9.515 1.00 0.00 40 LYS A CA 2
ATOM 2295 C C . LYS A 1 40 ? 13.600 0.658 -8.753 1.00 0.00 40 LYS A C 2
ATOM 2296 O O . LYS A 1 40 ? 13.399 1.581 -7.966 1.00 0.00 40 LYS A O 2
ATOM 2315 N N . LYS A 1 41 ? 14.792 0.140 -9.013 1.00 0.00 41 LYS A N 2
ATOM 2316 C CA . LYS A 1 41 ? 15.987 0.649 -8.362 1.00 0.00 41 LYS A CA 2
ATOM 2317 C C . LYS A 1 41 ? 16.261 2.073 -8.848 1.00 0.00 41 LYS A C 2
ATOM 2318 O O . LYS A 1 41 ? 16.434 2.986 -8.042 1.00 0.00 41 LYS A O 2
ATOM 2337 N N . GLU A 1 42 ? 16.292 2.219 -10.165 1.00 0.00 42 GLU A N 2
ATOM 2338 C CA . GLU A 1 42 ? 16.542 3.517 -10.768 1.00 0.00 42 GLU A CA 2
ATOM 2339 C C . GLU A 1 42 ? 15.405 4.485 -10.435 1.00 0.00 42 GLU A C 2
ATOM 2340 O O . GLU A 1 42 ? 15.529 5.691 -10.646 1.00 0.00 42 GLU A O 2
ATOM 2352 N N . LEU A 1 43 ? 14.322 3.921 -9.921 1.00 0.00 43 LEU A N 2
ATOM 2353 C CA . LEU A 1 43 ? 13.163 4.719 -9.557 1.00 0.00 43 LEU A CA 2
ATOM 2354 C C . LEU A 1 43 ? 13.115 4.875 -8.036 1.00 0.00 43 LEU A C 2
ATOM 2355 O O . LEU A 1 43 ? 12.470 5.788 -7.522 1.00 0.00 43 LEU A O 2
ATOM 2371 N N . GLN A 1 44 ? 13.805 3.970 -7.357 1.00 0.00 44 GLN A N 2
ATOM 2372 C CA . GLN A 1 44 ? 13.849 3.996 -5.905 1.00 0.00 44 GLN A CA 2
ATOM 2373 C C . GLN A 1 44 ? 14.312 5.369 -5.413 1.00 0.00 44 GLN A C 2
ATOM 2374 O O . GLN A 1 44 ? 13.845 5.852 -4.382 1.00 0.00 44 GLN A O 2
ATOM 2388 N N . ASN A 1 45 ? 15.224 5.958 -6.172 1.00 0.00 45 ASN A N 2
ATOM 2389 C CA . ASN A 1 45 ? 15.755 7.265 -5.825 1.00 0.00 45 ASN A CA 2
ATOM 2390 C C . ASN A 1 45 ? 16.206 7.256 -4.363 1.00 0.00 45 ASN A C 2
ATOM 2391 O O . ASN A 1 45 ? 15.998 8.229 -3.640 1.00 0.00 45 ASN A O 2
ATOM 2402 N N . GLY A 1 46 ? 16.816 6.147 -3.972 1.00 0.00 46 GLY A N 2
ATOM 2403 C CA . GLY A 1 46 ? 17.298 5.999 -2.609 1.00 0.00 46 GLY A CA 2
ATOM 2404 C C . GLY A 1 46 ? 16.460 4.976 -1.839 1.00 0.00 46 GLY A C 2
ATOM 2405 O O . GLY A 1 46 ? 15.424 4.525 -2.325 1.00 0.00 46 GLY A O 2
ATOM 2409 N N . VAL A 1 47 ? 16.940 4.640 -0.651 1.00 0.00 47 VAL A N 2
ATOM 2410 C CA . VAL A 1 47 ? 16.248 3.679 0.191 1.00 0.00 47 VAL A CA 2
ATOM 2411 C C . VAL A 1 47 ? 14.797 4.126 0.381 1.00 0.00 47 VAL A C 2
ATOM 2412 O O . VAL A 1 47 ? 14.382 5.149 -0.162 1.00 0.00 47 VAL A O 2
ATOM 2425 N N . ILE A 1 48 ? 14.064 3.337 1.154 1.00 0.00 48 ILE A N 2
ATOM 2426 C CA . ILE A 1 48 ? 12.669 3.639 1.422 1.00 0.00 48 ILE A CA 2
ATOM 2427 C C . ILE A 1 48 ? 12.429 3.623 2.933 1.00 0.00 48 ILE A C 2
ATOM 2428 O O . ILE A 1 48 ? 13.100 2.896 3.664 1.00 0.00 48 ILE A O 2
ATOM 2444 N N . ARG A 1 49 ? 11.471 4.435 3.356 1.00 0.00 49 ARG A N 2
ATOM 2445 C CA . ARG A 1 49 ? 11.135 4.524 4.767 1.00 0.00 49 ARG A CA 2
ATOM 2446 C C . ARG A 1 49 ? 9.885 3.695 5.068 1.00 0.00 49 ARG A C 2
ATOM 2447 O O . ARG A 1 49 ? 9.739 3.161 6.167 1.00 0.00 49 ARG A O 2
ATOM 2468 N N . GLY A 1 50 ? 9.014 3.613 4.073 1.00 0.00 50 GLY A N 2
ATOM 2469 C CA . GLY A 1 50 ? 7.781 2.858 4.217 1.00 0.00 50 GLY A CA 2
ATOM 2470 C C . GLY A 1 50 ? 6.879 3.041 2.995 1.00 0.00 50 GLY A C 2
ATOM 2471 O O . GLY A 1 50 ? 7.211 3.796 2.082 1.00 0.00 50 GLY A O 2
ATOM 2475 N N . TYR A 1 51 ? 5.757 2.338 3.016 1.00 0.00 51 TYR A N 2
ATOM 2476 C CA . TYR A 1 51 ? 4.805 2.414 1.921 1.00 0.00 51 TYR A CA 2
ATOM 2477 C C . TYR A 1 51 ? 3.380 2.605 2.445 1.00 0.00 51 TYR A C 2
ATOM 2478 O O . TYR A 1 51 ? 3.055 2.161 3.545 1.00 0.00 51 TYR A O 2
ATOM 2496 N N . GLN A 1 52 ? 2.569 3.268 1.633 1.00 0.00 52 GLN A N 2
ATOM 2497 C CA . GLN A 1 52 ? 1.187 3.523 2.001 1.00 0.00 52 GLN A CA 2
ATOM 2498 C C . GLN A 1 52 ? 0.258 2.536 1.291 1.00 0.00 52 GLN A C 2
ATOM 2499 O O . GLN A 1 52 ? 0.345 2.359 0.077 1.00 0.00 52 GLN A O 2
ATOM 2513 N N . ILE A 1 53 ? -0.610 1.920 2.080 1.00 0.00 53 ILE A N 2
ATOM 2514 C CA . ILE A 1 53 ? -1.555 0.955 1.542 1.00 0.00 53 ILE A CA 2
ATOM 2515 C C . ILE A 1 53 ? -2.962 1.554 1.573 1.00 0.00 53 ILE A C 2
ATOM 2516 O O . ILE A 1 53 ? -3.638 1.509 2.600 1.00 0.00 53 ILE A O 2
ATOM 2532 N N . GLY A 1 54 ? -3.363 2.102 0.435 1.00 0.00 54 GLY A N 2
ATOM 2533 C CA . GLY A 1 54 ? -4.678 2.709 0.319 1.00 0.00 54 GLY A CA 2
ATOM 2534 C C . GLY A 1 54 ? -5.688 1.722 -0.268 1.00 0.00 54 GLY A C 2
ATOM 2535 O O . GLY A 1 54 ? -5.480 1.189 -1.357 1.00 0.00 54 GLY A O 2
ATOM 2539 N N . TYR A 1 55 ? -6.761 1.508 0.479 1.00 0.00 55 TYR A N 2
ATOM 2540 C CA . TYR A 1 55 ? -7.804 0.594 0.046 1.00 0.00 55 TYR A CA 2
ATOM 2541 C C . TYR A 1 55 ? -9.182 1.077 0.504 1.00 0.00 55 TYR A C 2
ATOM 2542 O O . TYR A 1 55 ? -9.318 1.632 1.594 1.00 0.00 55 TYR A O 2
ATOM 2560 N N . ARG A 1 56 ? -10.168 0.850 -0.351 1.00 0.00 56 ARG A N 2
ATOM 2561 C CA . ARG A 1 56 ? -11.530 1.256 -0.048 1.00 0.00 56 ARG A CA 2
ATOM 2562 C C . ARG A 1 56 ? -12.525 0.415 -0.850 1.00 0.00 56 ARG A C 2
ATOM 2563 O O . ARG A 1 56 ? -12.229 -0.006 -1.967 1.00 0.00 56 ARG A O 2
ATOM 2584 N N . GLU A 1 57 ? -13.685 0.195 -0.248 1.00 0.00 57 GLU A N 2
ATOM 2585 C CA . GLU A 1 57 ? -14.725 -0.588 -0.893 1.00 0.00 57 GLU A CA 2
ATOM 2586 C C . GLU A 1 57 ? -14.938 -0.109 -2.330 1.00 0.00 57 GLU A C 2
ATOM 2587 O O . GLU A 1 57 ? -14.758 1.071 -2.627 1.00 0.00 57 GLU A O 2
ATOM 2599 N N . ASN A 1 58 ? -15.316 -1.049 -3.184 1.00 0.00 58 ASN A N 2
ATOM 2600 C CA . ASN A 1 58 ? -15.555 -0.737 -4.582 1.00 0.00 58 ASN A CA 2
ATOM 2601 C C . ASN A 1 58 ? -17.041 -0.435 -4.787 1.00 0.00 58 ASN A C 2
ATOM 2602 O O . ASN A 1 58 ? -17.616 -0.796 -5.813 1.00 0.00 58 ASN A O 2
ATOM 2613 N N . SER A 1 59 ? -17.620 0.224 -3.795 1.00 0.00 59 SER A N 2
ATOM 2614 C CA . SER A 1 59 ? -19.028 0.579 -3.853 1.00 0.00 59 SER A CA 2
ATOM 2615 C C . SER A 1 59 ? -19.219 1.822 -4.723 1.00 0.00 59 SER A C 2
ATOM 2616 O O . SER A 1 59 ? -18.258 2.532 -5.018 1.00 0.00 59 SER A O 2
ATOM 2624 N N . PRO A 1 60 ? -20.498 2.055 -5.121 1.00 0.00 60 PRO A N 2
ATOM 2625 C CA . PRO A 1 60 ? -20.827 3.200 -5.952 1.00 0.00 60 PRO A CA 2
ATOM 2626 C C . PRO A 1 60 ? -20.810 4.494 -5.134 1.00 0.00 60 PRO A C 2
ATOM 2627 O O . PRO A 1 60 ? -21.659 4.696 -4.268 1.00 0.00 60 PRO A O 2
ATOM 2638 N N . GLY A 1 61 ? -19.833 5.336 -5.439 1.00 0.00 61 GLY A N 2
ATOM 2639 C CA . GLY A 1 61 ? -19.694 6.604 -4.744 1.00 0.00 61 GLY A CA 2
ATOM 2640 C C . GLY A 1 61 ? -19.908 6.430 -3.239 1.00 0.00 61 GLY A C 2
ATOM 2641 O O . GLY A 1 61 ? -20.802 7.046 -2.660 1.00 0.00 61 GLY A O 2
ATOM 2645 N N . SER A 1 62 ? -19.073 5.588 -2.648 1.00 0.00 62 SER A N 2
ATOM 2646 C CA . SER A 1 62 ? -19.159 5.326 -1.221 1.00 0.00 62 SER A CA 2
ATOM 2647 C C . SER A 1 62 ? -18.523 6.475 -0.438 1.00 0.00 62 SER A C 2
ATOM 2648 O O . SER A 1 62 ? -18.471 6.440 0.791 1.00 0.00 62 SER A O 2
ATOM 2656 N N . ASN A 1 63 ? -18.054 7.467 -1.181 1.00 0.00 63 ASN A N 2
ATOM 2657 C CA . ASN A 1 63 ? -17.423 8.625 -0.571 1.00 0.00 63 ASN A CA 2
ATOM 2658 C C . ASN A 1 63 ? -16.562 8.169 0.609 1.00 0.00 63 ASN A C 2
ATOM 2659 O O . ASN A 1 63 ? -16.757 8.623 1.736 1.00 0.00 63 ASN A O 2
ATOM 2670 N N . GLY A 1 64 ? -15.629 7.278 0.310 1.00 0.00 64 GLY A N 2
ATOM 2671 C CA . GLY A 1 64 ? -14.738 6.756 1.332 1.00 0.00 64 GLY A CA 2
ATOM 2672 C C . GLY A 1 64 ? -13.282 6.798 0.864 1.00 0.00 64 GLY A C 2
ATOM 2673 O O . GLY A 1 64 ? -12.756 5.803 0.368 1.00 0.00 64 GLY A O 2
ATOM 2677 N N . GLN A 1 65 ? -12.671 7.961 1.038 1.00 0.00 65 GLN A N 2
ATOM 2678 C CA . GLN A 1 65 ? -11.286 8.146 0.639 1.00 0.00 65 GLN A CA 2
ATOM 2679 C C . GLN A 1 65 ? -10.464 6.903 0.985 1.00 0.00 65 GLN A C 2
ATOM 2680 O O . GLN A 1 65 ? -10.506 6.421 2.116 1.00 0.00 65 GLN A O 2
ATOM 2694 N N . TYR A 1 66 ? -9.734 6.420 -0.010 1.00 0.00 66 TYR A N 2
ATOM 2695 C CA . TYR A 1 66 ? -8.903 5.242 0.175 1.00 0.00 66 TYR A CA 2
ATOM 2696 C C . TYR A 1 66 ? -8.236 5.253 1.552 1.00 0.00 66 TYR A C 2
ATOM 2697 O O . TYR A 1 66 ? -7.423 6.129 1.845 1.00 0.00 66 TYR A O 2
ATOM 2715 N N . SER A 1 67 ? -8.603 4.270 2.360 1.00 0.00 67 SER A N 2
ATOM 2716 C CA . SER A 1 67 ? -8.050 4.155 3.699 1.00 0.00 67 SER A CA 2
ATOM 2717 C C . SER A 1 67 ? -6.536 3.948 3.623 1.00 0.00 67 SER A C 2
ATOM 2718 O O . SER A 1 67 ? -6.070 2.884 3.217 1.00 0.00 67 SER A O 2
ATOM 2726 N N . ILE A 1 68 ? -5.809 4.982 4.021 1.00 0.00 68 ILE A N 2
ATOM 2727 C CA . ILE A 1 68 ? -4.357 4.928 4.004 1.00 0.00 68 ILE A CA 2
ATOM 2728 C C . ILE A 1 68 ? -3.857 4.350 5.329 1.00 0.00 68 ILE A C 2
ATOM 2729 O O . ILE A 1 68 ? -4.449 4.594 6.379 1.00 0.00 68 ILE A O 2
ATOM 2745 N N . VAL A 1 69 ? -2.772 3.596 5.238 1.00 0.00 69 VAL A N 2
ATOM 2746 C CA . VAL A 1 69 ? -2.185 2.982 6.417 1.00 0.00 69 VAL A CA 2
ATOM 2747 C C . VAL A 1 69 ? -0.662 3.117 6.353 1.00 0.00 69 VAL A C 2
ATOM 2748 O O . VAL A 1 69 ? -0.026 2.581 5.447 1.00 0.00 69 VAL A O 2
ATOM 2761 N N . GLU A 1 70 ? -0.123 3.837 7.325 1.00 0.00 70 GLU A N 2
ATOM 2762 C CA . GLU A 1 70 ? 1.313 4.049 7.391 1.00 0.00 70 GLU A CA 2
ATOM 2763 C C . GLU A 1 70 ? 2.002 2.831 8.009 1.00 0.00 70 GLU A C 2
ATOM 2764 O O . GLU A 1 70 ? 1.489 2.237 8.956 1.00 0.00 70 GLU A O 2
ATOM 2776 N N . MET A 1 71 ? 3.155 2.495 7.449 1.00 0.00 71 MET A N 2
ATOM 2777 C CA . MET A 1 71 ? 3.919 1.358 7.933 1.00 0.00 71 MET A CA 2
ATOM 2778 C C . MET A 1 71 ? 5.421 1.591 7.756 1.00 0.00 71 MET A C 2
ATOM 2779 O O . MET A 1 71 ? 5.839 2.661 7.315 1.00 0.00 71 MET A O 2
ATOM 2793 N N . LYS A 1 72 ? 6.192 0.573 8.108 1.00 0.00 72 LYS A N 2
ATOM 2794 C CA . LYS A 1 72 ? 7.638 0.654 7.993 1.00 0.00 72 LYS A CA 2
ATOM 2795 C C . LYS A 1 72 ? 8.139 -0.487 7.105 1.00 0.00 72 LYS A C 2
ATOM 2796 O O . LYS A 1 72 ? 7.535 -1.558 7.064 1.00 0.00 72 LYS A O 2
ATOM 2815 N N . ALA A 1 73 ? 9.238 -0.218 6.416 1.00 0.00 73 ALA A N 2
ATOM 2816 C CA . ALA A 1 73 ? 9.828 -1.209 5.532 1.00 0.00 73 ALA A CA 2
ATOM 2817 C C . ALA A 1 73 ? 10.581 -2.248 6.365 1.00 0.00 73 ALA A C 2
ATOM 2818 O O . ALA A 1 73 ? 11.379 -1.893 7.231 1.00 0.00 73 ALA A O 2
ATOM 2825 N N . THR A 1 74 ? 10.299 -3.509 6.075 1.00 0.00 74 THR A N 2
ATOM 2826 C CA . THR A 1 74 ? 10.940 -4.602 6.787 1.00 0.00 74 THR A CA 2
ATOM 2827 C C . THR A 1 74 ? 11.887 -5.362 5.857 1.00 0.00 74 THR A C 2
ATOM 2828 O O . THR A 1 74 ? 12.140 -6.549 6.057 1.00 0.00 74 THR A O 2
ATOM 2839 N N . GLY A 1 75 ? 12.386 -4.647 4.860 1.00 0.00 75 GLY A N 2
ATOM 2840 C CA . GLY A 1 75 ? 13.300 -5.239 3.898 1.00 0.00 75 GLY A CA 2
ATOM 2841 C C . GLY A 1 75 ? 12.930 -4.835 2.469 1.00 0.00 75 GLY A C 2
ATOM 2842 O O . GLY A 1 75 ? 12.254 -3.828 2.260 1.00 0.00 75 GLY A O 2
ATOM 2846 N N . ASP A 1 76 ? 13.389 -5.640 1.523 1.00 0.00 76 ASP A N 2
ATOM 2847 C CA . ASP A 1 76 ? 13.115 -5.379 0.120 1.00 0.00 76 ASP A CA 2
ATOM 2848 C C . ASP A 1 76 ? 11.649 -5.702 -0.177 1.00 0.00 76 ASP A C 2
ATOM 2849 O O . ASP A 1 76 ? 11.050 -5.111 -1.074 1.00 0.00 76 ASP A O 2
ATOM 2858 N N . SER A 1 77 ? 11.115 -6.638 0.592 1.00 0.00 77 SER A N 2
ATOM 2859 C CA . SER A 1 77 ? 9.731 -7.047 0.423 1.00 0.00 77 SER A CA 2
ATOM 2860 C C . SER A 1 77 ? 8.907 -6.624 1.641 1.00 0.00 77 SER A C 2
ATOM 2861 O O . SER A 1 77 ? 9.382 -6.702 2.773 1.00 0.00 77 SER A O 2
ATOM 2869 N N . GLU A 1 78 ? 7.687 -6.185 1.367 1.00 0.00 78 GLU A N 2
ATOM 2870 C CA . GLU A 1 78 ? 6.794 -5.750 2.427 1.00 0.00 78 GLU A CA 2
ATOM 2871 C C . GLU A 1 78 ? 5.387 -6.305 2.196 1.00 0.00 78 GLU A C 2
ATOM 2872 O O . GLU A 1 78 ? 5.003 -6.581 1.060 1.00 0.00 78 GLU A O 2
ATOM 2884 N N . VAL A 1 79 ? 4.656 -6.452 3.292 1.00 0.00 79 VAL A N 2
ATOM 2885 C CA . VAL A 1 79 ? 3.300 -6.970 3.223 1.00 0.00 79 VAL A CA 2
ATOM 2886 C C . VAL A 1 79 ? 2.461 -6.339 4.336 1.00 0.00 79 VAL A C 2
ATOM 2887 O O . VAL A 1 79 ? 2.984 -6.001 5.397 1.00 0.00 79 VAL A O 2
ATOM 2900 N N . TYR A 1 80 ? 1.174 -6.199 4.056 1.00 0.00 80 TYR A N 2
ATOM 2901 C CA . TYR A 1 80 ? 0.257 -5.614 5.020 1.00 0.00 80 TYR A CA 2
ATOM 2902 C C . TYR A 1 80 ? -1.120 -6.275 4.937 1.00 0.00 80 TYR A C 2
ATOM 2903 O O . TYR A 1 80 ? -1.768 -6.239 3.892 1.00 0.00 80 TYR A O 2
ATOM 2921 N N . THR A 1 81 ? -1.527 -6.863 6.052 1.00 0.00 81 THR A N 2
ATOM 2922 C CA . THR A 1 81 ? -2.816 -7.530 6.119 1.00 0.00 81 THR A CA 2
ATOM 2923 C C . THR A 1 81 ? -3.920 -6.527 6.461 1.00 0.00 81 THR A C 2
ATOM 2924 O O . THR A 1 81 ? -4.168 -6.246 7.632 1.00 0.00 81 THR A O 2
ATOM 2935 N N . LEU A 1 82 ? -4.552 -6.014 5.416 1.00 0.00 82 LEU A N 2
ATOM 2936 C CA . LEU A 1 82 ? -5.623 -5.047 5.590 1.00 0.00 82 LEU A CA 2
ATOM 2937 C C . LEU A 1 82 ? -6.863 -5.759 6.135 1.00 0.00 82 LEU A C 2
ATOM 2938 O O . LEU A 1 82 ? -7.532 -6.493 5.409 1.00 0.00 82 LEU A O 2
ATOM 2954 N N . ASP A 1 83 ? -7.132 -5.518 7.410 1.00 0.00 83 ASP A N 2
ATOM 2955 C CA . ASP A 1 83 ? -8.280 -6.127 8.061 1.00 0.00 83 ASP A CA 2
ATOM 2956 C C . ASP A 1 83 ? -9.449 -5.140 8.052 1.00 0.00 83 ASP A C 2
ATOM 2957 O O . ASP A 1 83 ? -9.344 -4.054 7.484 1.00 0.00 83 ASP A O 2
ATOM 2966 N N . ASN A 1 84 ? -10.535 -5.554 8.688 1.00 0.00 84 ASN A N 2
ATOM 2967 C CA . ASN A 1 84 ? -11.723 -4.719 8.760 1.00 0.00 84 ASN A CA 2
ATOM 2968 C C . ASN A 1 84 ? -12.262 -4.483 7.348 1.00 0.00 84 ASN A C 2
ATOM 2969 O O . ASN A 1 84 ? -12.253 -3.356 6.857 1.00 0.00 84 ASN A O 2
ATOM 2980 N N . LEU A 1 85 ? -12.719 -5.566 6.735 1.00 0.00 85 LEU A N 2
ATOM 2981 C CA . LEU A 1 85 ? -13.261 -5.491 5.389 1.00 0.00 85 LEU A CA 2
ATOM 2982 C C . LEU A 1 85 ? -14.619 -6.194 5.351 1.00 0.00 85 LEU A C 2
ATOM 2983 O O . LEU A 1 85 ? -15.058 -6.758 6.352 1.00 0.00 85 LEU A O 2
ATOM 2999 N N . LYS A 1 86 ? -15.246 -6.139 4.185 1.00 0.00 86 LYS A N 2
ATOM 3000 C CA . LYS A 1 86 ? -16.545 -6.764 4.004 1.00 0.00 86 LYS A CA 2
ATOM 3001 C C . LYS A 1 86 ? -16.350 -8.209 3.541 1.00 0.00 86 LYS A C 2
ATOM 3002 O O . LYS A 1 86 ? -15.238 -8.613 3.208 1.00 0.00 86 LYS A O 2
ATOM 3021 N N . LYS A 1 87 ? -17.450 -8.949 3.537 1.00 0.00 87 LYS A N 2
ATOM 3022 C CA . LYS A 1 87 ? -17.414 -10.340 3.122 1.00 0.00 87 LYS A CA 2
ATOM 3023 C C . LYS A 1 87 ? -17.887 -10.447 1.670 1.00 0.00 87 LYS A C 2
ATOM 3024 O O . LYS A 1 87 ? -18.865 -9.809 1.284 1.00 0.00 87 LYS A O 2
ATOM 3043 N N . PHE A 1 88 ? -17.170 -11.258 0.906 1.00 0.00 88 PHE A N 2
ATOM 3044 C CA . PHE A 1 88 ? -17.504 -11.457 -0.494 1.00 0.00 88 PHE A CA 2
ATOM 3045 C C . PHE A 1 88 ? -17.872 -10.131 -1.163 1.00 0.00 88 PHE A C 2
ATOM 3046 O O . PHE A 1 88 ? -18.956 -9.998 -1.731 1.00 0.00 88 PHE A O 2
ATOM 3063 N N . ALA A 1 89 ? -16.950 -9.184 -1.074 1.00 0.00 89 ALA A N 2
ATOM 3064 C CA . ALA A 1 89 ? -17.164 -7.873 -1.664 1.00 0.00 89 ALA A CA 2
ATOM 3065 C C . ALA A 1 89 ? -15.888 -7.427 -2.380 1.00 0.00 89 ALA A C 2
ATOM 3066 O O . ALA A 1 89 ? -14.785 -7.781 -1.969 1.00 0.00 89 ALA A O 2
ATOM 3073 N N . GLN A 1 90 ? -16.082 -6.656 -3.440 1.00 0.00 90 GLN A N 2
ATOM 3074 C CA . GLN A 1 90 ? -14.960 -6.157 -4.218 1.00 0.00 90 GLN A CA 2
ATOM 3075 C C . GLN A 1 90 ? -14.252 -5.029 -3.465 1.00 0.00 90 GLN A C 2
ATOM 3076 O O . GLN A 1 90 ? -14.903 -4.138 -2.921 1.00 0.00 90 GLN A O 2
ATOM 3090 N N . TYR A 1 91 ? -12.930 -5.104 -3.458 1.00 0.00 91 TYR A N 2
ATOM 3091 C CA . TYR A 1 91 ? -12.127 -4.100 -2.781 1.00 0.00 91 TYR A CA 2
ATOM 3092 C C . TYR A 1 91 ? -10.856 -3.788 -3.574 1.00 0.00 91 TYR A C 2
ATOM 3093 O O . TYR A 1 91 ? -10.138 -4.698 -3.986 1.00 0.00 91 TYR A O 2
ATOM 3111 N N . GLY A 1 92 ? -10.617 -2.499 -3.764 1.00 0.00 92 GLY A N 2
ATOM 3112 C CA . GLY A 1 92 ? -9.445 -2.055 -4.501 1.00 0.00 92 GLY A CA 2
ATOM 3113 C C . GLY A 1 92 ? -8.415 -1.424 -3.563 1.00 0.00 92 GLY A C 2
ATOM 3114 O O . GLY A 1 92 ? -8.759 -0.590 -2.727 1.00 0.00 92 GLY A O 2
ATOM 3118 N N . VAL A 1 93 ? -7.170 -1.847 -3.732 1.00 0.00 93 VAL A N 2
ATOM 3119 C CA . VAL A 1 93 ? -6.087 -1.333 -2.911 1.00 0.00 93 VAL A CA 2
ATOM 3120 C C . VAL A 1 93 ? -4.968 -0.814 -3.817 1.00 0.00 93 VAL A C 2
ATOM 3121 O O . VAL A 1 93 ? -4.826 -1.263 -4.953 1.00 0.00 93 VAL A O 2
ATOM 3134 N N . VAL A 1 94 ? -4.204 0.125 -3.280 1.00 0.00 94 VAL A N 2
ATOM 3135 C CA . VAL A 1 94 ? -3.103 0.711 -4.025 1.00 0.00 94 VAL A CA 2
ATOM 3136 C C . VAL A 1 94 ? -1.912 0.919 -3.088 1.00 0.00 94 VAL A C 2
ATOM 3137 O O . VAL A 1 94 ? -2.016 1.642 -2.097 1.00 0.00 94 VAL A O 2
ATOM 3150 N N . VAL A 1 95 ? -0.807 0.274 -3.433 1.00 0.00 95 VAL A N 2
ATOM 3151 C CA . VAL A 1 95 ? 0.402 0.380 -2.634 1.00 0.00 95 VAL A CA 2
ATOM 3152 C C . VAL A 1 95 ? 1.339 1.409 -3.269 1.00 0.00 95 VAL A C 2
ATOM 3153 O O . VAL A 1 95 ? 1.385 1.541 -4.491 1.00 0.00 95 VAL A O 2
ATOM 3166 N N . GLN A 1 96 ? 2.062 2.113 -2.411 1.00 0.00 96 GLN A N 2
ATOM 3167 C CA . GLN A 1 96 ? 2.995 3.126 -2.873 1.00 0.00 96 GLN A CA 2
ATOM 3168 C C . GLN A 1 96 ? 4.163 3.259 -1.893 1.00 0.00 96 GLN A C 2
ATOM 3169 O O . GLN A 1 96 ? 3.976 3.154 -0.681 1.00 0.00 96 GLN A O 2
ATOM 3183 N N . ALA A 1 97 ? 5.341 3.488 -2.453 1.00 0.00 97 ALA A N 2
ATOM 3184 C CA . ALA A 1 97 ? 6.539 3.636 -1.644 1.00 0.00 97 ALA A CA 2
ATOM 3185 C C . ALA A 1 97 ? 6.737 5.113 -1.300 1.00 0.00 97 ALA A C 2
ATOM 3186 O O . ALA A 1 97 ? 6.922 5.942 -2.190 1.00 0.00 97 ALA A O 2
ATOM 3193 N N . PHE A 1 98 ? 6.693 5.398 -0.007 1.00 0.00 98 PHE A N 2
ATOM 3194 C CA . PHE A 1 98 ? 6.865 6.761 0.466 1.00 0.00 98 PHE A CA 2
ATOM 3195 C C . PHE A 1 98 ? 8.142 6.895 1.298 1.00 0.00 98 PHE A C 2
ATOM 3196 O O . PHE A 1 98 ? 8.411 6.068 2.167 1.00 0.00 98 PHE A O 2
ATOM 3213 N N . ASN A 1 99 ? 8.896 7.944 1.002 1.00 0.00 99 ASN A N 2
ATOM 3214 C CA . ASN A 1 99 ? 10.138 8.197 1.711 1.00 0.00 99 ASN A CA 2
ATOM 3215 C C . ASN A 1 99 ? 10.099 9.604 2.313 1.00 0.00 99 ASN A C 2
ATOM 3216 O O . ASN A 1 99 ? 9.196 10.385 2.016 1.00 0.00 99 ASN A O 2
ATOM 3227 N N . ARG A 1 100 ? 11.089 9.884 3.147 1.00 0.00 100 ARG A N 2
ATOM 3228 C CA . ARG A 1 100 ? 11.180 11.182 3.793 1.00 0.00 100 ARG A CA 2
ATOM 3229 C C . ARG A 1 100 ? 11.283 12.291 2.744 1.00 0.00 100 ARG A C 2
ATOM 3230 O O . ARG A 1 100 ? 10.903 13.432 3.002 1.00 0.00 100 ARG A O 2
ATOM 3251 N N . ALA A 1 101 ? 11.798 11.916 1.582 1.00 0.00 101 ALA A N 2
ATOM 3252 C CA . ALA A 1 101 ? 11.956 12.865 0.493 1.00 0.00 101 ALA A CA 2
ATOM 3253 C C . ALA A 1 101 ? 10.584 13.181 -0.105 1.00 0.00 101 ALA A C 2
ATOM 3254 O O . ALA A 1 101 ? 10.397 14.230 -0.720 1.00 0.00 101 ALA A O 2
ATOM 3261 N N . GLY A 1 102 ? 9.658 12.255 0.097 1.00 0.00 102 GLY A N 2
ATOM 3262 C CA . GLY A 1 102 ? 8.308 12.422 -0.415 1.00 0.00 102 GLY A CA 2
ATOM 3263 C C . GLY A 1 102 ? 7.677 11.068 -0.747 1.00 0.00 102 GLY A C 2
ATOM 3264 O O . GLY A 1 102 ? 8.249 10.022 -0.446 1.00 0.00 102 GLY A O 2
ATOM 3268 N N . THR A 1 103 ? 6.505 11.133 -1.362 1.00 0.00 103 THR A N 2
ATOM 3269 C CA . THR A 1 103 ? 5.789 9.926 -1.738 1.00 0.00 103 THR A CA 2
ATOM 3270 C C . THR A 1 103 ? 5.822 9.738 -3.256 1.00 0.00 103 THR A C 2
ATOM 3271 O O . THR A 1 103 ? 5.852 10.712 -4.006 1.00 0.00 103 THR A O 2
ATOM 3282 N N . GLY A 1 104 ? 5.814 8.477 -3.665 1.00 0.00 104 GLY A N 2
ATOM 3283 C CA . GLY A 1 104 ? 5.842 8.148 -5.080 1.00 0.00 104 GLY A CA 2
ATOM 3284 C C . GLY A 1 104 ? 4.450 7.758 -5.579 1.00 0.00 104 GLY A C 2
ATOM 3285 O O . GLY A 1 104 ? 3.477 7.816 -4.828 1.00 0.00 104 GLY A O 2
ATOM 3289 N N . PRO A 1 105 ? 4.396 7.357 -6.878 1.00 0.00 105 PRO A N 2
ATOM 3290 C CA . PRO A 1 105 ? 3.139 6.957 -7.487 1.00 0.00 105 PRO A CA 2
ATOM 3291 C C . PRO A 1 105 ? 2.715 5.568 -7.006 1.00 0.00 105 PRO A C 2
ATOM 3292 O O . PRO A 1 105 ? 3.555 4.761 -6.608 1.00 0.00 105 PRO A O 2
ATOM 3303 N N . SER A 1 106 ? 1.412 5.331 -7.057 1.00 0.00 106 SER A N 2
ATOM 3304 C CA . SER A 1 106 ? 0.866 4.054 -6.631 1.00 0.00 106 SER A CA 2
ATOM 3305 C C . SER A 1 106 ? 0.821 3.084 -7.814 1.00 0.00 106 SER A C 2
ATOM 3306 O O . SER A 1 106 ? 0.973 3.494 -8.964 1.00 0.00 106 SER A O 2
ATOM 3314 N N . SER A 1 107 ? 0.611 1.816 -7.490 1.00 0.00 107 SER A N 2
ATOM 3315 C CA . SER A 1 107 ? 0.544 0.785 -8.512 1.00 0.00 107 SER A CA 2
ATOM 3316 C C . SER A 1 107 ? -0.862 0.733 -9.111 1.00 0.00 107 SER A C 2
ATOM 3317 O O . SER A 1 107 ? -1.814 1.235 -8.515 1.00 0.00 107 SER A O 2
ATOM 3325 N N . SER A 1 108 ? -0.949 0.120 -10.283 1.00 0.00 108 SER A N 2
ATOM 3326 C CA . SER A 1 108 ? -2.224 -0.004 -10.970 1.00 0.00 108 SER A CA 2
ATOM 3327 C C . SER A 1 108 ? -3.270 -0.603 -10.027 1.00 0.00 108 SER A C 2
ATOM 3328 O O . SER A 1 108 ? -3.110 -1.726 -9.550 1.00 0.00 108 SER A O 2
ATOM 3336 N N . GLU A 1 109 ? -4.317 0.173 -9.787 1.00 0.00 109 GLU A N 2
ATOM 3337 C CA . GLU A 1 109 ? -5.389 -0.267 -8.910 1.00 0.00 109 GLU A CA 2
ATOM 3338 C C . GLU A 1 109 ? -5.713 -1.740 -9.167 1.00 0.00 109 GLU A C 2
ATOM 3339 O O . GLU A 1 109 ? -6.042 -2.121 -10.289 1.00 0.00 109 GLU A O 2
ATOM 3351 N N . ILE A 1 110 ? -5.610 -2.529 -8.107 1.00 0.00 110 ILE A N 2
ATOM 3352 C CA . ILE A 1 110 ? -5.889 -3.952 -8.204 1.00 0.00 110 ILE A CA 2
ATOM 3353 C C . ILE A 1 110 ? -7.176 -4.268 -7.440 1.00 0.00 110 ILE A C 2
ATOM 3354 O O . ILE A 1 110 ? -7.872 -3.360 -6.987 1.00 0.00 110 ILE A O 2
ATOM 3370 N N . ASN A 1 111 ? -7.454 -5.558 -7.320 1.00 0.00 111 ASN A N 2
ATOM 3371 C CA . ASN A 1 111 ? -8.645 -6.005 -6.618 1.00 0.00 111 ASN A CA 2
ATOM 3372 C C . ASN A 1 111 ? -8.386 -7.384 -6.009 1.00 0.00 111 ASN A C 2
ATOM 3373 O O . ASN A 1 111 ? -7.343 -7.989 -6.255 1.00 0.00 111 ASN A O 2
ATOM 3384 N N . ALA A 1 112 ? -9.352 -7.842 -5.227 1.00 0.00 112 ALA A N 2
ATOM 3385 C CA . ALA A 1 112 ? -9.241 -9.139 -4.581 1.00 0.00 112 ALA A CA 2
ATOM 3386 C C . ALA A 1 112 ? -10.508 -9.408 -3.767 1.00 0.00 112 ALA A C 2
ATOM 3387 O O . ALA A 1 112 ? -10.505 -9.272 -2.544 1.00 0.00 112 ALA A O 2
ATOM 3394 N N . THR A 1 113 ? -11.561 -9.785 -4.477 1.00 0.00 113 THR A N 2
ATOM 3395 C CA . THR A 1 113 ? -12.832 -10.075 -3.836 1.00 0.00 113 THR A CA 2
ATOM 3396 C C . THR A 1 113 ? -12.624 -10.993 -2.630 1.00 0.00 113 THR A C 2
ATOM 3397 O O . THR A 1 113 ? -12.252 -12.155 -2.787 1.00 0.00 113 THR A O 2
ATOM 3408 N N . THR A 1 114 ? -12.873 -10.438 -1.453 1.00 0.00 114 THR A N 2
ATOM 3409 C CA . THR A 1 114 ? -12.718 -11.192 -0.221 1.00 0.00 114 THR A CA 2
ATOM 3410 C C . THR A 1 114 ? -13.409 -12.552 -0.338 1.00 0.00 114 THR A C 2
ATOM 3411 O O . THR A 1 114 ? -14.419 -12.682 -1.028 1.00 0.00 114 THR A O 2
ATOM 3422 N N . LEU A 1 115 ? -12.837 -13.532 0.347 1.00 0.00 115 LEU A N 2
ATOM 3423 C CA . LEU A 1 115 ? -13.386 -14.877 0.329 1.00 0.00 115 LEU A CA 2
ATOM 3424 C C . LEU A 1 115 ? -14.912 -14.802 0.402 1.00 0.00 115 LEU A C 2
ATOM 3425 O O . LEU A 1 115 ? -15.463 -13.921 1.061 1.00 0.00 115 LEU A O 2
ATOM 3441 N N . GLU A 1 116 ? -15.552 -15.737 -0.285 1.00 0.00 116 GLU A N 2
ATOM 3442 C CA . GLU A 1 116 ? -17.004 -15.788 -0.306 1.00 0.00 116 GLU A CA 2
ATOM 3443 C C . GLU A 1 116 ? -17.533 -16.403 0.991 1.00 0.00 116 GLU A C 2
ATOM 3444 O O . GLU A 1 116 ? -18.743 -16.523 1.178 1.00 0.00 116 GLU A O 2
ATOM 3456 N N . SER A 1 117 ? -16.600 -16.776 1.855 1.00 0.00 117 SER A N 2
ATOM 3457 C CA . SER A 1 117 ? -16.957 -17.376 3.129 1.00 0.00 117 SER A CA 2
ATOM 3458 C C . SER A 1 117 ? -17.710 -18.687 2.898 1.00 0.00 117 SER A C 2
ATOM 3459 O O . SER A 1 117 ? -18.930 -18.687 2.739 1.00 0.00 117 SER A O 2
ATOM 3467 N N . GLY A 1 118 ? -16.952 -19.774 2.885 1.00 0.00 118 GLY A N 2
ATOM 3468 C CA . GLY A 1 118 ? -17.533 -21.089 2.676 1.00 0.00 118 GLY A CA 2
ATOM 3469 C C . GLY A 1 118 ? -16.466 -22.182 2.771 1.00 0.00 118 GLY A C 2
ATOM 3470 O O . GLY A 1 118 ? -15.382 -21.950 3.303 1.00 0.00 118 GLY A O 2
ATOM 3474 N N . PRO A 1 119 ? -16.820 -23.379 2.232 1.00 0.00 119 PRO A N 2
ATOM 3475 C CA . PRO A 1 119 ? -15.905 -24.508 2.251 1.00 0.00 119 PRO A CA 2
ATOM 3476 C C . PRO A 1 119 ? -14.794 -24.331 1.214 1.00 0.00 119 PRO A C 2
ATOM 3477 O O . PRO A 1 119 ? -15.032 -24.466 0.015 1.00 0.00 119 PRO A O 2
ATOM 3488 N N . SER A 1 120 ? -13.604 -24.031 1.714 1.00 0.00 120 SER A N 2
ATOM 3489 C CA . SER A 1 120 ? -12.456 -23.834 0.846 1.00 0.00 120 SER A CA 2
ATOM 3490 C C . SER A 1 120 ? -11.201 -24.421 1.497 1.00 0.00 120 SER A C 2
ATOM 3491 O O . SER A 1 120 ? -10.584 -25.334 0.951 1.00 0.00 120 SER A O 2
ATOM 3499 N N . SER A 1 121 ? -10.862 -23.872 2.654 1.00 0.00 121 SER A N 2
ATOM 3500 C CA . SER A 1 121 ? -9.692 -24.329 3.384 1.00 0.00 121 SER A CA 2
ATOM 3501 C C . SER A 1 121 ? -9.706 -25.855 3.492 1.00 0.00 121 SER A C 2
ATOM 3502 O O . SER A 1 121 ? -8.804 -26.525 2.992 1.00 0.00 121 SER A O 2
ATOM 3510 N N . GLY A 1 122 ? -10.740 -26.360 4.149 1.00 0.00 122 GLY A N 2
ATOM 3511 C CA . GLY A 1 122 ? -10.883 -27.795 4.330 1.00 0.00 122 GLY A CA 2
ATOM 3512 C C . GLY A 1 122 ? -10.275 -28.244 5.660 1.00 0.00 122 GLY A C 2
ATOM 3513 O O . GLY A 1 122 ? -9.108 -28.626 5.716 1.00 0.00 122 GLY A O 2
ATOM 3517 N N . GLY A 1 1 ? 17.809 -4.765 4.660 1.00 0.00 1 GLY A N 3
ATOM 3518 C CA . GLY A 1 1 ? 18.776 -3.693 4.491 1.00 0.00 1 GLY A CA 3
ATOM 3519 C C . GLY A 1 1 ? 19.836 -3.733 5.593 1.00 0.00 1 GLY A C 3
ATOM 3520 O O . GLY A 1 1 ? 19.561 -3.375 6.737 1.00 0.00 1 GLY A O 3
ATOM 3524 N N . SER A 1 2 ? 21.027 -4.171 5.210 1.00 0.00 2 SER A N 3
ATOM 3525 C CA . SER A 1 2 ? 22.129 -4.262 6.151 1.00 0.00 2 SER A CA 3
ATOM 3526 C C . SER A 1 2 ? 23.462 -4.213 5.402 1.00 0.00 2 SER A C 3
ATOM 3527 O O . SER A 1 2 ? 23.741 -5.073 4.567 1.00 0.00 2 SER A O 3
ATOM 3535 N N . SER A 1 3 ? 24.251 -3.200 5.727 1.00 0.00 3 SER A N 3
ATOM 3536 C CA . SER A 1 3 ? 25.548 -3.028 5.095 1.00 0.00 3 SER A CA 3
ATOM 3537 C C . SER A 1 3 ? 26.314 -1.890 5.773 1.00 0.00 3 SER A C 3
ATOM 3538 O O . SER A 1 3 ? 25.713 -1.016 6.395 1.00 0.00 3 SER A O 3
ATOM 3546 N N . GLY A 1 4 ? 27.631 -1.938 5.630 1.00 0.00 4 GLY A N 3
ATOM 3547 C CA . GLY A 1 4 ? 28.485 -0.923 6.221 1.00 0.00 4 GLY A CA 3
ATOM 3548 C C . GLY A 1 4 ? 29.087 -0.018 5.143 1.00 0.00 4 GLY A C 3
ATOM 3549 O O . GLY A 1 4 ? 30.140 -0.326 4.587 1.00 0.00 4 GLY A O 3
ATOM 3553 N N . SER A 1 5 ? 28.393 1.080 4.882 1.00 0.00 5 SER A N 3
ATOM 3554 C CA . SER A 1 5 ? 28.846 2.031 3.882 1.00 0.00 5 SER A CA 3
ATOM 3555 C C . SER A 1 5 ? 28.004 3.307 3.954 1.00 0.00 5 SER A C 3
ATOM 3556 O O . SER A 1 5 ? 26.873 3.282 4.438 1.00 0.00 5 SER A O 3
ATOM 3564 N N . SER A 1 6 ? 28.589 4.391 3.466 1.00 0.00 6 SER A N 3
ATOM 3565 C CA . SER A 1 6 ? 27.907 5.674 3.470 1.00 0.00 6 SER A CA 3
ATOM 3566 C C . SER A 1 6 ? 28.168 6.409 2.154 1.00 0.00 6 SER A C 3
ATOM 3567 O O . SER A 1 6 ? 27.234 6.723 1.418 1.00 0.00 6 SER A O 3
ATOM 3575 N N . GLY A 1 7 ? 29.443 6.662 1.897 1.00 0.00 7 GLY A N 3
ATOM 3576 C CA . GLY A 1 7 ? 29.839 7.355 0.682 1.00 0.00 7 GLY A CA 3
ATOM 3577 C C . GLY A 1 7 ? 28.970 8.592 0.448 1.00 0.00 7 GLY A C 3
ATOM 3578 O O . GLY A 1 7 ? 28.848 9.444 1.327 1.00 0.00 7 GLY A O 3
ATOM 3582 N N . ILE A 1 8 ? 28.389 8.652 -0.741 1.00 0.00 8 ILE A N 3
ATOM 3583 C CA . ILE A 1 8 ? 27.536 9.771 -1.102 1.00 0.00 8 ILE A CA 3
ATOM 3584 C C . ILE A 1 8 ? 26.081 9.422 -0.779 1.00 0.00 8 ILE A C 3
ATOM 3585 O O . ILE A 1 8 ? 25.608 8.340 -1.123 1.00 0.00 8 ILE A O 3
ATOM 3601 N N . SER A 1 9 ? 25.413 10.358 -0.122 1.00 0.00 9 SER A N 3
ATOM 3602 C CA . SER A 1 9 ? 24.022 10.163 0.251 1.00 0.00 9 SER A CA 3
ATOM 3603 C C . SER A 1 9 ? 23.458 11.449 0.858 1.00 0.00 9 SER A C 3
ATOM 3604 O O . SER A 1 9 ? 23.860 11.854 1.948 1.00 0.00 9 SER A O 3
ATOM 3612 N N . THR A 1 10 ? 22.536 12.057 0.126 1.00 0.00 10 THR A N 3
ATOM 3613 C CA . THR A 1 10 ? 21.912 13.288 0.579 1.00 0.00 10 THR A CA 3
ATOM 3614 C C . THR A 1 10 ? 20.738 12.981 1.509 1.00 0.00 10 THR A C 3
ATOM 3615 O O . THR A 1 10 ? 20.805 12.053 2.314 1.00 0.00 10 THR A O 3
ATOM 3626 N N . GLU A 1 11 ? 19.688 13.778 1.368 1.00 0.00 11 GLU A N 3
ATOM 3627 C CA . GLU A 1 11 ? 18.500 13.602 2.186 1.00 0.00 11 GLU A CA 3
ATOM 3628 C C . GLU A 1 11 ? 17.469 12.746 1.448 1.00 0.00 11 GLU A C 3
ATOM 3629 O O . GLU A 1 11 ? 16.266 12.907 1.647 1.00 0.00 11 GLU A O 3
ATOM 3641 N N . GLU A 1 12 ? 17.978 11.854 0.611 1.00 0.00 12 GLU A N 3
ATOM 3642 C CA . GLU A 1 12 ? 17.117 10.972 -0.158 1.00 0.00 12 GLU A CA 3
ATOM 3643 C C . GLU A 1 12 ? 16.092 11.788 -0.948 1.00 0.00 12 GLU A C 3
ATOM 3644 O O . GLU A 1 12 ? 15.935 12.986 -0.716 1.00 0.00 12 GLU A O 3
ATOM 3656 N N . ALA A 1 13 ? 15.421 11.107 -1.865 1.00 0.00 13 ALA A N 3
ATOM 3657 C CA . ALA A 1 13 ? 14.415 11.754 -2.691 1.00 0.00 13 ALA A CA 3
ATOM 3658 C C . ALA A 1 13 ? 13.210 10.823 -2.843 1.00 0.00 13 ALA A C 3
ATOM 3659 O O . ALA A 1 13 ? 13.369 9.608 -2.945 1.00 0.00 13 ALA A O 3
ATOM 3666 N N . ALA A 1 14 ? 12.032 11.429 -2.852 1.00 0.00 14 ALA A N 3
ATOM 3667 C CA . ALA A 1 14 ? 10.801 10.670 -2.990 1.00 0.00 14 ALA A CA 3
ATOM 3668 C C . ALA A 1 14 ? 10.950 9.668 -4.136 1.00 0.00 14 ALA A C 3
ATOM 3669 O O . ALA A 1 14 ? 11.707 9.904 -5.077 1.00 0.00 14 ALA A O 3
ATOM 3676 N N . PRO A 1 15 ? 10.197 8.542 -4.017 1.00 0.00 15 PRO A N 3
ATOM 3677 C CA . PRO A 1 15 ? 10.239 7.503 -5.032 1.00 0.00 15 PRO A CA 3
ATOM 3678 C C . PRO A 1 15 ? 9.467 7.928 -6.283 1.00 0.00 15 PRO A C 3
ATOM 3679 O O . PRO A 1 15 ? 8.282 8.248 -6.207 1.00 0.00 15 PRO A O 3
ATOM 3690 N N . ASP A 1 16 ? 10.171 7.917 -7.406 1.00 0.00 16 ASP A N 3
ATOM 3691 C CA . ASP A 1 16 ? 9.567 8.298 -8.671 1.00 0.00 16 ASP A CA 3
ATOM 3692 C C . ASP A 1 16 ? 9.051 7.045 -9.382 1.00 0.00 16 ASP A C 3
ATOM 3693 O O . ASP A 1 16 ? 9.291 6.860 -10.574 1.00 0.00 16 ASP A O 3
ATOM 3702 N N . GLY A 1 17 ? 8.351 6.217 -8.620 1.00 0.00 17 GLY A N 3
ATOM 3703 C CA . GLY A 1 17 ? 7.799 4.987 -9.162 1.00 0.00 17 GLY A CA 3
ATOM 3704 C C . GLY A 1 17 ? 7.156 4.142 -8.061 1.00 0.00 17 GLY A C 3
ATOM 3705 O O . GLY A 1 17 ? 7.674 4.070 -6.947 1.00 0.00 17 GLY A O 3
ATOM 3709 N N . PRO A 1 18 ? 6.008 3.508 -8.419 1.00 0.00 18 PRO A N 3
ATOM 3710 C CA . PRO A 1 18 ? 5.289 2.671 -7.473 1.00 0.00 18 PRO A CA 3
ATOM 3711 C C . PRO A 1 18 ? 6.005 1.334 -7.270 1.00 0.00 18 PRO A C 3
ATOM 3712 O O . PRO A 1 18 ? 6.942 1.010 -7.999 1.00 0.00 18 PRO A O 3
ATOM 3723 N N . PRO A 1 19 ? 5.524 0.573 -6.251 1.00 0.00 19 PRO A N 3
ATOM 3724 C CA . PRO A 1 19 ? 6.108 -0.721 -5.943 1.00 0.00 19 PRO A CA 3
ATOM 3725 C C . PRO A 1 19 ? 5.685 -1.772 -6.972 1.00 0.00 19 PRO A C 3
ATOM 3726 O O . PRO A 1 19 ? 4.686 -1.598 -7.667 1.00 0.00 19 PRO A O 3
ATOM 3737 N N . MET A 1 20 ? 6.468 -2.839 -7.036 1.00 0.00 20 MET A N 3
ATOM 3738 C CA . MET A 1 20 ? 6.187 -3.918 -7.968 1.00 0.00 20 MET A CA 3
ATOM 3739 C C . MET A 1 20 ? 5.489 -5.083 -7.264 1.00 0.00 20 MET A C 3
ATOM 3740 O O . MET A 1 20 ? 5.326 -5.069 -6.045 1.00 0.00 20 MET A O 3
ATOM 3754 N N . ASP A 1 21 ? 5.094 -6.065 -8.062 1.00 0.00 21 ASP A N 3
ATOM 3755 C CA . ASP A 1 21 ? 4.417 -7.235 -7.531 1.00 0.00 21 ASP A CA 3
ATOM 3756 C C . ASP A 1 21 ? 3.218 -6.789 -6.693 1.00 0.00 21 ASP A C 3
ATOM 3757 O O . ASP A 1 21 ? 2.866 -7.439 -5.710 1.00 0.00 21 ASP A O 3
ATOM 3766 N N . VAL A 1 22 ? 2.622 -5.682 -7.113 1.00 0.00 22 VAL A N 3
ATOM 3767 C CA . VAL A 1 22 ? 1.469 -5.141 -6.413 1.00 0.00 22 VAL A CA 3
ATOM 3768 C C . VAL A 1 22 ? 0.243 -6.004 -6.717 1.00 0.00 22 VAL A C 3
ATOM 3769 O O . VAL A 1 22 ? -0.298 -5.954 -7.821 1.00 0.00 22 VAL A O 3
ATOM 3782 N N . THR A 1 23 ? -0.160 -6.775 -5.718 1.00 0.00 23 THR A N 3
ATOM 3783 C CA . THR A 1 23 ? -1.313 -7.648 -5.864 1.00 0.00 23 THR A CA 3
ATOM 3784 C C . THR A 1 23 ? -1.964 -7.904 -4.504 1.00 0.00 23 THR A C 3
ATOM 3785 O O . THR A 1 23 ? -1.304 -7.816 -3.469 1.00 0.00 23 THR A O 3
ATOM 3796 N N . LEU A 1 24 ? -3.251 -8.215 -4.549 1.00 0.00 24 LEU A N 3
ATOM 3797 C CA . LEU A 1 24 ? -3.999 -8.484 -3.333 1.00 0.00 24 LEU A CA 3
ATOM 3798 C C . LEU A 1 24 ? -4.284 -9.985 -3.235 1.00 0.00 24 LEU A C 3
ATOM 3799 O O . LEU A 1 24 ? -4.205 -10.701 -4.232 1.00 0.00 24 LEU A O 3
ATOM 3815 N N . GLN A 1 25 ? -4.608 -10.416 -2.025 1.00 0.00 25 GLN A N 3
ATOM 3816 C CA . GLN A 1 25 ? -4.904 -11.818 -1.785 1.00 0.00 25 GLN A CA 3
ATOM 3817 C C . GLN A 1 25 ? -5.724 -11.974 -0.502 1.00 0.00 25 GLN A C 3
ATOM 3818 O O . GLN A 1 25 ? -5.262 -11.622 0.582 1.00 0.00 25 GLN A O 3
ATOM 3832 N N . PRO A 1 26 ? -6.959 -12.517 -0.673 1.00 0.00 26 PRO A N 3
ATOM 3833 C CA . PRO A 1 26 ? -7.848 -12.725 0.458 1.00 0.00 26 PRO A CA 3
ATOM 3834 C C . PRO A 1 26 ? -7.399 -13.924 1.295 1.00 0.00 26 PRO A C 3
ATOM 3835 O O . PRO A 1 26 ? -7.346 -15.048 0.798 1.00 0.00 26 PRO A O 3
ATOM 3846 N N . VAL A 1 27 ? -7.087 -13.643 2.552 1.00 0.00 27 VAL A N 3
ATOM 3847 C CA . VAL A 1 27 ? -6.644 -14.685 3.463 1.00 0.00 27 VAL A CA 3
ATOM 3848 C C . VAL A 1 27 ? -7.739 -14.950 4.499 1.00 0.00 27 VAL A C 3
ATOM 3849 O O . VAL A 1 27 ? -7.927 -16.086 4.931 1.00 0.00 27 VAL A O 3
ATOM 3862 N N . THR A 1 28 ? -8.432 -13.882 4.866 1.00 0.00 28 THR A N 3
ATOM 3863 C CA . THR A 1 28 ? -9.503 -13.986 5.843 1.00 0.00 28 THR A CA 3
ATOM 3864 C C . THR A 1 28 ? -10.840 -13.590 5.212 1.00 0.00 28 THR A C 3
ATOM 3865 O O . THR A 1 28 ? -10.958 -13.524 3.989 1.00 0.00 28 THR A O 3
ATOM 3876 N N . SER A 1 29 ? -11.813 -13.336 6.075 1.00 0.00 29 SER A N 3
ATOM 3877 C CA . SER A 1 29 ? -13.136 -12.949 5.618 1.00 0.00 29 SER A CA 3
ATOM 3878 C C . SER A 1 29 ? -13.225 -11.426 5.502 1.00 0.00 29 SER A C 3
ATOM 3879 O O . SER A 1 29 ? -13.772 -10.904 4.532 1.00 0.00 29 SER A O 3
ATOM 3887 N N . GLN A 1 30 ? -12.678 -10.755 6.505 1.00 0.00 30 GLN A N 3
ATOM 3888 C CA . GLN A 1 30 ? -12.688 -9.302 6.528 1.00 0.00 30 GLN A CA 3
ATOM 3889 C C . GLN A 1 30 ? -11.257 -8.762 6.550 1.00 0.00 30 GLN A C 3
ATOM 3890 O O . GLN A 1 30 ? -10.949 -7.842 7.307 1.00 0.00 30 GLN A O 3
ATOM 3904 N N . SER A 1 31 ? -10.421 -9.355 5.710 1.00 0.00 31 SER A N 3
ATOM 3905 C CA . SER A 1 31 ? -9.030 -8.944 5.624 1.00 0.00 31 SER A CA 3
ATOM 3906 C C . SER A 1 31 ? -8.402 -9.492 4.341 1.00 0.00 31 SER A C 3
ATOM 3907 O O . SER A 1 31 ? -8.777 -10.565 3.871 1.00 0.00 31 SER A O 3
ATOM 3915 N N . ILE A 1 32 ? -7.457 -8.730 3.811 1.00 0.00 32 ILE A N 3
ATOM 3916 C CA . ILE A 1 32 ? -6.773 -9.125 2.591 1.00 0.00 32 ILE A CA 3
ATOM 3917 C C . ILE A 1 32 ? -5.268 -8.908 2.762 1.00 0.00 32 ILE A C 3
ATOM 3918 O O . ILE A 1 32 ? -4.844 -8.090 3.577 1.00 0.00 32 ILE A O 3
ATOM 3934 N N . GLN A 1 33 ? -4.502 -9.656 1.981 1.00 0.00 33 GLN A N 3
ATOM 3935 C CA . GLN A 1 33 ? -3.053 -9.556 2.036 1.00 0.00 33 GLN A CA 3
ATOM 3936 C C . GLN A 1 33 ? -2.528 -8.793 0.818 1.00 0.00 33 GLN A C 3
ATOM 3937 O O . GLN A 1 33 ? -2.822 -9.155 -0.320 1.00 0.00 33 GLN A O 3
ATOM 3951 N N . VAL A 1 34 ? -1.758 -7.751 1.099 1.00 0.00 34 VAL A N 3
ATOM 3952 C CA . VAL A 1 34 ? -1.189 -6.935 0.041 1.00 0.00 34 VAL A CA 3
ATOM 3953 C C . VAL A 1 34 ? 0.324 -7.158 -0.011 1.00 0.00 34 VAL A C 3
ATOM 3954 O O . VAL A 1 34 ? 1.045 -6.762 0.903 1.00 0.00 34 VAL A O 3
ATOM 3967 N N . THR A 1 35 ? 0.760 -7.790 -1.091 1.00 0.00 35 THR A N 3
ATOM 3968 C CA . THR A 1 35 ? 2.173 -8.071 -1.274 1.00 0.00 35 THR A CA 3
ATOM 3969 C C . THR A 1 35 ? 2.721 -7.290 -2.471 1.00 0.00 35 THR A C 3
ATOM 3970 O O . THR A 1 35 ? 2.035 -7.132 -3.480 1.00 0.00 35 THR A O 3
ATOM 3981 N N . TRP A 1 36 ? 3.951 -6.823 -2.319 1.00 0.00 36 TRP A N 3
ATOM 3982 C CA . TRP A 1 36 ? 4.599 -6.063 -3.375 1.00 0.00 36 TRP A CA 3
ATOM 3983 C C . TRP A 1 36 ? 6.111 -6.235 -3.222 1.00 0.00 36 TRP A C 3
ATOM 3984 O O . TRP A 1 36 ? 6.573 -6.902 -2.298 1.00 0.00 36 TRP A O 3
ATOM 4005 N N . LYS A 1 37 ? 6.841 -5.622 -4.142 1.00 0.00 37 LYS A N 3
ATOM 4006 C CA . LYS A 1 37 ? 8.292 -5.699 -4.121 1.00 0.00 37 LYS A CA 3
ATOM 4007 C C . LYS A 1 37 ? 8.875 -4.297 -4.311 1.00 0.00 37 LYS A C 3
ATOM 4008 O O . LYS A 1 37 ? 8.177 -3.384 -4.750 1.00 0.00 37 LYS A O 3
ATOM 4027 N N . ALA A 1 38 ? 10.149 -4.170 -3.971 1.00 0.00 38 ALA A N 3
ATOM 4028 C CA . ALA A 1 38 ? 10.835 -2.895 -4.099 1.00 0.00 38 ALA A CA 3
ATOM 4029 C C . ALA A 1 38 ? 10.431 -2.234 -5.418 1.00 0.00 38 ALA A C 3
ATOM 4030 O O . ALA A 1 38 ? 10.368 -2.895 -6.454 1.00 0.00 38 ALA A O 3
ATOM 4037 N N . PRO A 1 39 ? 10.163 -0.904 -5.336 1.00 0.00 39 PRO A N 3
ATOM 4038 C CA . PRO A 1 39 ? 9.767 -0.146 -6.511 1.00 0.00 39 PRO A CA 3
ATOM 4039 C C . PRO A 1 39 ? 10.967 0.118 -7.423 1.00 0.00 39 PRO A C 3
ATOM 4040 O O . PRO A 1 39 ? 11.793 0.983 -7.134 1.00 0.00 39 PRO A O 3
ATOM 4051 N N . LYS A 1 40 ? 11.026 -0.644 -8.506 1.00 0.00 40 LYS A N 3
ATOM 4052 C CA . LYS A 1 40 ? 12.111 -0.504 -9.461 1.00 0.00 40 LYS A CA 3
ATOM 4053 C C . LYS A 1 40 ? 13.440 -0.420 -8.709 1.00 0.00 40 LYS A C 3
ATOM 4054 O O . LYS A 1 40 ? 13.492 -0.662 -7.504 1.00 0.00 40 LYS A O 3
ATOM 4073 N N . LYS A 1 41 ? 14.483 -0.076 -9.450 1.00 0.00 41 LYS A N 3
ATOM 4074 C CA . LYS A 1 41 ? 15.809 0.043 -8.868 1.00 0.00 41 LYS A CA 3
ATOM 4075 C C . LYS A 1 41 ? 16.293 1.489 -9.001 1.00 0.00 41 LYS A C 3
ATOM 4076 O O . LYS A 1 41 ? 16.754 2.085 -8.030 1.00 0.00 41 LYS A O 3
ATOM 4095 N N . GLU A 1 42 ? 16.170 2.010 -10.213 1.00 0.00 42 GLU A N 3
ATOM 4096 C CA . GLU A 1 42 ? 16.589 3.374 -10.487 1.00 0.00 42 GLU A CA 3
ATOM 4097 C C . GLU A 1 42 ? 15.418 4.339 -10.286 1.00 0.00 42 GLU A C 3
ATOM 4098 O O . GLU A 1 42 ? 15.314 5.348 -10.982 1.00 0.00 42 GLU A O 3
ATOM 4110 N N . LEU A 1 43 ? 14.568 3.996 -9.330 1.00 0.00 43 LEU A N 3
ATOM 4111 C CA . LEU A 1 43 ? 13.409 4.819 -9.028 1.00 0.00 43 LEU A CA 3
ATOM 4112 C C . LEU A 1 43 ? 13.348 5.073 -7.521 1.00 0.00 43 LEU A C 3
ATOM 4113 O O . LEU A 1 43 ? 13.114 6.200 -7.086 1.00 0.00 43 LEU A O 3
ATOM 4129 N N . GLN A 1 44 ? 13.561 4.007 -6.764 1.00 0.00 44 GLN A N 3
ATOM 4130 C CA . GLN A 1 44 ? 13.533 4.100 -5.314 1.00 0.00 44 GLN A CA 3
ATOM 4131 C C . GLN A 1 44 ? 14.135 5.430 -4.856 1.00 0.00 44 GLN A C 3
ATOM 4132 O O . GLN A 1 44 ? 13.647 6.043 -3.908 1.00 0.00 44 GLN A O 3
ATOM 4146 N N . ASN A 1 45 ? 15.188 5.837 -5.551 1.00 0.00 45 ASN A N 3
ATOM 4147 C CA . ASN A 1 45 ? 15.862 7.083 -5.227 1.00 0.00 45 ASN A CA 3
ATOM 4148 C C . ASN A 1 45 ? 16.313 7.049 -3.766 1.00 0.00 45 ASN A C 3
ATOM 4149 O O . ASN A 1 45 ? 16.011 7.961 -2.997 1.00 0.00 45 ASN A O 3
ATOM 4160 N N . GLY A 1 46 ? 17.029 5.987 -3.425 1.00 0.00 46 GLY A N 3
ATOM 4161 C CA . GLY A 1 46 ? 17.526 5.822 -2.070 1.00 0.00 46 GLY A CA 3
ATOM 4162 C C . GLY A 1 46 ? 16.706 4.777 -1.309 1.00 0.00 46 GLY A C 3
ATOM 4163 O O . GLY A 1 46 ? 15.658 4.341 -1.782 1.00 0.00 46 GLY A O 3
ATOM 4167 N N . VAL A 1 47 ? 17.216 4.406 -0.144 1.00 0.00 47 VAL A N 3
ATOM 4168 C CA . VAL A 1 47 ? 16.545 3.421 0.686 1.00 0.00 47 VAL A CA 3
ATOM 4169 C C . VAL A 1 47 ? 15.102 3.866 0.933 1.00 0.00 47 VAL A C 3
ATOM 4170 O O . VAL A 1 47 ? 14.739 5.002 0.632 1.00 0.00 47 VAL A O 3
ATOM 4183 N N . ILE A 1 48 ? 14.318 2.948 1.479 1.00 0.00 48 ILE A N 3
ATOM 4184 C CA . ILE A 1 48 ? 12.923 3.232 1.770 1.00 0.00 48 ILE A CA 3
ATOM 4185 C C . ILE A 1 48 ? 12.692 3.139 3.280 1.00 0.00 48 ILE A C 3
ATOM 4186 O O . ILE A 1 48 ? 13.274 2.287 3.949 1.00 0.00 48 ILE A O 3
ATOM 4202 N N . ARG A 1 49 ? 11.841 4.028 3.771 1.00 0.00 49 ARG A N 3
ATOM 4203 C CA . ARG A 1 49 ? 11.526 4.057 5.189 1.00 0.00 49 ARG A CA 3
ATOM 4204 C C . ARG A 1 49 ? 10.247 3.265 5.465 1.00 0.00 49 ARG A C 3
ATOM 4205 O O . ARG A 1 49 ? 10.093 2.681 6.537 1.00 0.00 49 ARG A O 3
ATOM 4226 N N . GLY A 1 50 ? 9.360 3.272 4.480 1.00 0.00 50 GLY A N 3
ATOM 4227 C CA . GLY A 1 50 ? 8.099 2.561 4.604 1.00 0.00 50 GLY A CA 3
ATOM 4228 C C . GLY A 1 50 ? 7.210 2.806 3.383 1.00 0.00 50 GLY A C 3
ATOM 4229 O O . GLY A 1 50 ? 7.597 3.526 2.463 1.00 0.00 50 GLY A O 3
ATOM 4233 N N . TYR A 1 51 ? 6.036 2.193 3.413 1.00 0.00 51 TYR A N 3
ATOM 4234 C CA . TYR A 1 51 ? 5.089 2.335 2.320 1.00 0.00 51 TYR A CA 3
ATOM 4235 C C . TYR A 1 51 ? 3.667 2.530 2.848 1.00 0.00 51 TYR A C 3
ATOM 4236 O O . TYR A 1 51 ? 3.381 2.214 4.002 1.00 0.00 51 TYR A O 3
ATOM 4254 N N . GLN A 1 52 ? 2.813 3.051 1.979 1.00 0.00 52 GLN A N 3
ATOM 4255 C CA . GLN A 1 52 ? 1.428 3.292 2.344 1.00 0.00 52 GLN A CA 3
ATOM 4256 C C . GLN A 1 52 ? 0.505 2.336 1.585 1.00 0.00 52 GLN A C 3
ATOM 4257 O O . GLN A 1 52 ? 0.878 1.806 0.540 1.00 0.00 52 GLN A O 3
ATOM 4271 N N . ILE A 1 53 ? -0.683 2.145 2.141 1.00 0.00 53 ILE A N 3
ATOM 4272 C CA . ILE A 1 53 ? -1.662 1.263 1.530 1.00 0.00 53 ILE A CA 3
ATOM 4273 C C . ILE A 1 53 ? -3.052 1.892 1.644 1.00 0.00 53 ILE A C 3
ATOM 4274 O O . ILE A 1 53 ? -3.671 1.848 2.706 1.00 0.00 53 ILE A O 3
ATOM 4290 N N . GLY A 1 54 ? -3.500 2.464 0.536 1.00 0.00 54 GLY A N 3
ATOM 4291 C CA . GLY A 1 54 ? -4.805 3.102 0.499 1.00 0.00 54 GLY A CA 3
ATOM 4292 C C . GLY A 1 54 ? -5.867 2.147 -0.050 1.00 0.00 54 GLY A C 3
ATOM 4293 O O . GLY A 1 54 ? -5.806 1.746 -1.211 1.00 0.00 54 GLY A O 3
ATOM 4297 N N . TYR A 1 55 ? -6.816 1.809 0.811 1.00 0.00 55 TYR A N 3
ATOM 4298 C CA . TYR A 1 55 ? -7.889 0.908 0.427 1.00 0.00 55 TYR A CA 3
ATOM 4299 C C . TYR A 1 55 ? -9.257 1.525 0.729 1.00 0.00 55 TYR A C 3
ATOM 4300 O O . TYR A 1 55 ? -9.409 2.258 1.705 1.00 0.00 55 TYR A O 3
ATOM 4318 N N . ARG A 1 56 ? -10.216 1.206 -0.127 1.00 0.00 56 ARG A N 3
ATOM 4319 C CA . ARG A 1 56 ? -11.566 1.719 0.035 1.00 0.00 56 ARG A CA 3
ATOM 4320 C C . ARG A 1 56 ? -12.569 0.809 -0.676 1.00 0.00 56 ARG A C 3
ATOM 4321 O O . ARG A 1 56 ? -12.364 0.434 -1.829 1.00 0.00 56 ARG A O 3
ATOM 4342 N N . GLU A 1 57 ? -13.633 0.480 0.042 1.00 0.00 57 GLU A N 3
ATOM 4343 C CA . GLU A 1 57 ? -14.669 -0.379 -0.506 1.00 0.00 57 GLU A CA 3
ATOM 4344 C C . GLU A 1 57 ? -14.940 -0.018 -1.967 1.00 0.00 57 GLU A C 3
ATOM 4345 O O . GLU A 1 57 ? -15.239 1.133 -2.281 1.00 0.00 57 GLU A O 3
ATOM 4357 N N . ASN A 1 58 ? -14.826 -1.023 -2.823 1.00 0.00 58 ASN A N 3
ATOM 4358 C CA . ASN A 1 58 ? -15.055 -0.826 -4.244 1.00 0.00 58 ASN A CA 3
ATOM 4359 C C . ASN A 1 58 ? -16.544 -1.002 -4.546 1.00 0.00 58 ASN A C 3
ATOM 4360 O O . ASN A 1 58 ? -16.912 -1.693 -5.495 1.00 0.00 58 ASN A O 3
ATOM 4371 N N . SER A 1 59 ? -17.362 -0.365 -3.720 1.00 0.00 59 SER A N 3
ATOM 4372 C CA . SER A 1 59 ? -18.803 -0.442 -3.887 1.00 0.00 59 SER A CA 3
ATOM 4373 C C . SER A 1 59 ? -19.293 0.718 -4.755 1.00 0.00 59 SER A C 3
ATOM 4374 O O . SER A 1 59 ? -18.614 1.737 -4.877 1.00 0.00 59 SER A O 3
ATOM 4382 N N . PRO A 1 60 ? -20.498 0.520 -5.352 1.00 0.00 60 PRO A N 3
ATOM 4383 C CA . PRO A 1 60 ? -21.087 1.538 -6.206 1.00 0.00 60 PRO A CA 3
ATOM 4384 C C . PRO A 1 60 ? -21.649 2.693 -5.375 1.00 0.00 60 PRO A C 3
ATOM 4385 O O . PRO A 1 60 ? -22.747 2.593 -4.829 1.00 0.00 60 PRO A O 3
ATOM 4396 N N . GLY A 1 61 ? -20.871 3.763 -5.305 1.00 0.00 61 GLY A N 3
ATOM 4397 C CA . GLY A 1 61 ? -21.278 4.936 -4.549 1.00 0.00 61 GLY A CA 3
ATOM 4398 C C . GLY A 1 61 ? -20.710 4.897 -3.129 1.00 0.00 61 GLY A C 3
ATOM 4399 O O . GLY A 1 61 ? -21.446 5.061 -2.157 1.00 0.00 61 GLY A O 3
ATOM 4403 N N . SER A 1 62 ? -19.405 4.679 -3.053 1.00 0.00 62 SER A N 3
ATOM 4404 C CA . SER A 1 62 ? -18.730 4.616 -1.768 1.00 0.00 62 SER A CA 3
ATOM 4405 C C . SER A 1 62 ? -18.260 6.013 -1.355 1.00 0.00 62 SER A C 3
ATOM 4406 O O . SER A 1 62 ? -18.347 6.957 -2.138 1.00 0.00 62 SER A O 3
ATOM 4414 N N . ASN A 1 63 ? -17.773 6.099 -0.126 1.00 0.00 63 ASN A N 3
ATOM 4415 C CA . ASN A 1 63 ? -17.289 7.364 0.400 1.00 0.00 63 ASN A CA 3
ATOM 4416 C C . ASN A 1 63 ? -16.290 7.973 -0.586 1.00 0.00 63 ASN A C 3
ATOM 4417 O O . ASN A 1 63 ? -16.440 9.122 -0.998 1.00 0.00 63 ASN A O 3
ATOM 4428 N N . GLY A 1 64 ? -15.291 7.175 -0.936 1.00 0.00 64 GLY A N 3
ATOM 4429 C CA . GLY A 1 64 ? -14.268 7.621 -1.866 1.00 0.00 64 GLY A CA 3
ATOM 4430 C C . GLY A 1 64 ? -12.905 7.717 -1.177 1.00 0.00 64 GLY A C 3
ATOM 4431 O O . GLY A 1 64 ? -11.938 7.096 -1.616 1.00 0.00 64 GLY A O 3
ATOM 4435 N N . GLN A 1 65 ? -12.872 8.500 -0.109 1.00 0.00 65 GLN A N 3
ATOM 4436 C CA . GLN A 1 65 ? -11.644 8.686 0.645 1.00 0.00 65 GLN A CA 3
ATOM 4437 C C . GLN A 1 65 ? -10.968 7.337 0.899 1.00 0.00 65 GLN A C 3
ATOM 4438 O O . GLN A 1 65 ? -11.549 6.457 1.532 1.00 0.00 65 GLN A O 3
ATOM 4452 N N . TYR A 1 66 ? -9.750 7.217 0.391 1.00 0.00 66 TYR A N 3
ATOM 4453 C CA . TYR A 1 66 ? -8.989 5.991 0.554 1.00 0.00 66 TYR A CA 3
ATOM 4454 C C . TYR A 1 66 ? -8.314 5.943 1.927 1.00 0.00 66 TYR A C 3
ATOM 4455 O O . TYR A 1 66 ? -7.595 6.869 2.301 1.00 0.00 66 TYR A O 3
ATOM 4473 N N . SER A 1 67 ? -8.569 4.855 2.639 1.00 0.00 67 SER A N 3
ATOM 4474 C CA . SER A 1 67 ? -7.995 4.675 3.961 1.00 0.00 67 SER A CA 3
ATOM 4475 C C . SER A 1 67 ? -6.499 4.373 3.846 1.00 0.00 67 SER A C 3
ATOM 4476 O O . SER A 1 67 ? -6.113 3.279 3.439 1.00 0.00 67 SER A O 3
ATOM 4484 N N . ILE A 1 68 ? -5.698 5.363 4.212 1.00 0.00 68 ILE A N 3
ATOM 4485 C CA . ILE A 1 68 ? -4.254 5.217 4.155 1.00 0.00 68 ILE A CA 3
ATOM 4486 C C . ILE A 1 68 ? -3.764 4.536 5.435 1.00 0.00 68 ILE A C 3
ATOM 4487 O O . ILE A 1 68 ? -4.340 4.728 6.504 1.00 0.00 68 ILE A O 3
ATOM 4503 N N . VAL A 1 69 ? -2.704 3.756 5.283 1.00 0.00 69 VAL A N 3
ATOM 4504 C CA . VAL A 1 69 ? -2.129 3.046 6.413 1.00 0.00 69 VAL A CA 3
ATOM 4505 C C . VAL A 1 69 ? -0.606 3.022 6.274 1.00 0.00 69 VAL A C 3
ATOM 4506 O O . VAL A 1 69 ? -0.071 2.382 5.370 1.00 0.00 69 VAL A O 3
ATOM 4519 N N . GLU A 1 70 ? 0.051 3.728 7.183 1.00 0.00 70 GLU A N 3
ATOM 4520 C CA . GLU A 1 70 ? 1.502 3.797 7.173 1.00 0.00 70 GLU A CA 3
ATOM 4521 C C . GLU A 1 70 ? 2.096 2.562 7.854 1.00 0.00 70 GLU A C 3
ATOM 4522 O O . GLU A 1 70 ? 1.629 2.148 8.914 1.00 0.00 70 GLU A O 3
ATOM 4534 N N . MET A 1 71 ? 3.118 2.008 7.217 1.00 0.00 71 MET A N 3
ATOM 4535 C CA . MET A 1 71 ? 3.781 0.829 7.748 1.00 0.00 71 MET A CA 3
ATOM 4536 C C . MET A 1 71 ? 5.283 0.869 7.461 1.00 0.00 71 MET A C 3
ATOM 4537 O O . MET A 1 71 ? 5.714 1.463 6.474 1.00 0.00 71 MET A O 3
ATOM 4551 N N . LYS A 1 72 ? 6.038 0.229 8.341 1.00 0.00 72 LYS A N 3
ATOM 4552 C CA . LYS A 1 72 ? 7.483 0.183 8.194 1.00 0.00 72 LYS A CA 3
ATOM 4553 C C . LYS A 1 72 ? 7.845 -0.748 7.035 1.00 0.00 72 LYS A C 3
ATOM 4554 O O . LYS A 1 72 ? 7.036 -1.581 6.628 1.00 0.00 72 LYS A O 3
ATOM 4573 N N . ALA A 1 73 ? 9.060 -0.577 6.537 1.00 0.00 73 ALA A N 3
ATOM 4574 C CA . ALA A 1 73 ? 9.539 -1.391 5.433 1.00 0.00 73 ALA A CA 3
ATOM 4575 C C . ALA A 1 73 ? 10.316 -2.587 5.987 1.00 0.00 73 ALA A C 3
ATOM 4576 O O . ALA A 1 73 ? 11.212 -2.420 6.813 1.00 0.00 73 ALA A O 3
ATOM 4583 N N . THR A 1 74 ? 9.946 -3.766 5.509 1.00 0.00 74 THR A N 3
ATOM 4584 C CA . THR A 1 74 ? 10.597 -4.989 5.946 1.00 0.00 74 THR A CA 3
ATOM 4585 C C . THR A 1 74 ? 11.574 -5.484 4.878 1.00 0.00 74 THR A C 3
ATOM 4586 O O . THR A 1 74 ? 11.681 -6.686 4.638 1.00 0.00 74 THR A O 3
ATOM 4597 N N . GLY A 1 75 ? 12.261 -4.533 4.264 1.00 0.00 75 GLY A N 3
ATOM 4598 C CA . GLY A 1 75 ? 13.226 -4.857 3.226 1.00 0.00 75 GLY A CA 3
ATOM 4599 C C . GLY A 1 75 ? 12.672 -4.522 1.840 1.00 0.00 75 GLY A C 3
ATOM 4600 O O . GLY A 1 75 ? 11.796 -3.669 1.706 1.00 0.00 75 GLY A O 3
ATOM 4604 N N . ASP A 1 76 ? 13.206 -5.212 0.842 1.00 0.00 76 ASP A N 3
ATOM 4605 C CA . ASP A 1 76 ? 12.777 -4.998 -0.529 1.00 0.00 76 ASP A CA 3
ATOM 4606 C C . ASP A 1 76 ? 11.305 -5.393 -0.666 1.00 0.00 76 ASP A C 3
ATOM 4607 O O . ASP A 1 76 ? 10.529 -4.695 -1.317 1.00 0.00 76 ASP A O 3
ATOM 4616 N N . SER A 1 77 ? 10.964 -6.510 -0.040 1.00 0.00 77 SER A N 3
ATOM 4617 C CA . SER A 1 77 ? 9.599 -7.005 -0.083 1.00 0.00 77 SER A CA 3
ATOM 4618 C C . SER A 1 77 ? 8.847 -6.578 1.179 1.00 0.00 77 SER A C 3
ATOM 4619 O O . SER A 1 77 ? 9.349 -6.740 2.290 1.00 0.00 77 SER A O 3
ATOM 4627 N N . GLU A 1 78 ? 7.655 -6.040 0.966 1.00 0.00 78 GLU A N 3
ATOM 4628 C CA . GLU A 1 78 ? 6.829 -5.588 2.072 1.00 0.00 78 GLU A CA 3
ATOM 4629 C C . GLU A 1 78 ? 5.381 -6.038 1.872 1.00 0.00 78 GLU A C 3
ATOM 4630 O O . GLU A 1 78 ? 4.896 -6.096 0.743 1.00 0.00 78 GLU A O 3
ATOM 4642 N N . VAL A 1 79 ? 4.731 -6.345 2.985 1.00 0.00 79 VAL A N 3
ATOM 4643 C CA . VAL A 1 79 ? 3.348 -6.788 2.946 1.00 0.00 79 VAL A CA 3
ATOM 4644 C C . VAL A 1 79 ? 2.596 -6.207 4.145 1.00 0.00 79 VAL A C 3
ATOM 4645 O O . VAL A 1 79 ? 3.184 -5.984 5.202 1.00 0.00 79 VAL A O 3
ATOM 4658 N N . TYR A 1 80 ? 1.307 -5.978 3.941 1.00 0.00 80 TYR A N 3
ATOM 4659 C CA . TYR A 1 80 ? 0.469 -5.427 4.992 1.00 0.00 80 TYR A CA 3
ATOM 4660 C C . TYR A 1 80 ? -0.901 -6.108 5.015 1.00 0.00 80 TYR A C 3
ATOM 4661 O O . TYR A 1 80 ? -1.560 -6.218 3.982 1.00 0.00 80 TYR A O 3
ATOM 4679 N N . THR A 1 81 ? -1.288 -6.547 6.203 1.00 0.00 81 THR A N 3
ATOM 4680 C CA . THR A 1 81 ? -2.568 -7.214 6.374 1.00 0.00 81 THR A CA 3
ATOM 4681 C C . THR A 1 81 ? -3.681 -6.186 6.585 1.00 0.00 81 THR A C 3
ATOM 4682 O O . THR A 1 81 ? -3.847 -5.663 7.686 1.00 0.00 81 THR A O 3
ATOM 4693 N N . LEU A 1 82 ? -4.416 -5.928 5.513 1.00 0.00 82 LEU A N 3
ATOM 4694 C CA . LEU A 1 82 ? -5.508 -4.972 5.568 1.00 0.00 82 LEU A CA 3
ATOM 4695 C C . LEU A 1 82 ? -6.744 -5.650 6.163 1.00 0.00 82 LEU A C 3
ATOM 4696 O O . LEU A 1 82 ? -7.368 -6.489 5.515 1.00 0.00 82 LEU A O 3
ATOM 4712 N N . ASP A 1 83 ? -7.061 -5.260 7.389 1.00 0.00 83 ASP A N 3
ATOM 4713 C CA . ASP A 1 83 ? -8.211 -5.820 8.078 1.00 0.00 83 ASP A CA 3
ATOM 4714 C C . ASP A 1 83 ? -9.366 -4.818 8.031 1.00 0.00 83 ASP A C 3
ATOM 4715 O O . ASP A 1 83 ? -9.265 -3.778 7.381 1.00 0.00 83 ASP A O 3
ATOM 4724 N N . ASN A 1 84 ? -10.438 -5.165 8.728 1.00 0.00 84 ASN A N 3
ATOM 4725 C CA . ASN A 1 84 ? -11.611 -4.309 8.774 1.00 0.00 84 ASN A CA 3
ATOM 4726 C C . ASN A 1 84 ? -12.177 -4.152 7.361 1.00 0.00 84 ASN A C 3
ATOM 4727 O O . ASN A 1 84 ? -12.349 -3.033 6.878 1.00 0.00 84 ASN A O 3
ATOM 4738 N N . LEU A 1 85 ? -12.452 -5.288 6.738 1.00 0.00 85 LEU A N 3
ATOM 4739 C CA . LEU A 1 85 ? -12.995 -5.291 5.390 1.00 0.00 85 LEU A CA 3
ATOM 4740 C C . LEU A 1 85 ? -14.418 -5.853 5.420 1.00 0.00 85 LEU A C 3
ATOM 4741 O O . LEU A 1 85 ? -14.930 -6.201 6.483 1.00 0.00 85 LEU A O 3
ATOM 4757 N N . LYS A 1 86 ? -15.016 -5.926 4.240 1.00 0.00 86 LYS A N 3
ATOM 4758 C CA . LYS A 1 86 ? -16.369 -6.440 4.117 1.00 0.00 86 LYS A CA 3
ATOM 4759 C C . LYS A 1 86 ? -16.317 -7.888 3.626 1.00 0.00 86 LYS A C 3
ATOM 4760 O O . LYS A 1 86 ? -15.351 -8.295 2.982 1.00 0.00 86 LYS A O 3
ATOM 4779 N N . LYS A 1 87 ? -17.368 -8.627 3.950 1.00 0.00 87 LYS A N 3
ATOM 4780 C CA . LYS A 1 87 ? -17.454 -10.022 3.550 1.00 0.00 87 LYS A CA 3
ATOM 4781 C C . LYS A 1 87 ? -17.904 -10.102 2.090 1.00 0.00 87 LYS A C 3
ATOM 4782 O O . LYS A 1 87 ? -18.838 -9.411 1.685 1.00 0.00 87 LYS A O 3
ATOM 4801 N N . PHE A 1 88 ? -17.220 -10.952 1.339 1.00 0.00 88 PHE A N 3
ATOM 4802 C CA . PHE A 1 88 ? -17.538 -11.132 -0.068 1.00 0.00 88 PHE A CA 3
ATOM 4803 C C . PHE A 1 88 ? -17.871 -9.794 -0.730 1.00 0.00 88 PHE A C 3
ATOM 4804 O O . PHE A 1 88 ? -19.008 -9.565 -1.140 1.00 0.00 88 PHE A O 3
ATOM 4821 N N . ALA A 1 89 ? -16.858 -8.944 -0.815 1.00 0.00 89 ALA A N 3
ATOM 4822 C CA . ALA A 1 89 ? -17.028 -7.634 -1.420 1.00 0.00 89 ALA A CA 3
ATOM 4823 C C . ALA A 1 89 ? -15.716 -7.208 -2.081 1.00 0.00 89 ALA A C 3
ATOM 4824 O O . ALA A 1 89 ? -14.637 -7.470 -1.552 1.00 0.00 89 ALA A O 3
ATOM 4831 N N . GLN A 1 90 ? -15.851 -6.558 -3.227 1.00 0.00 90 GLN A N 3
ATOM 4832 C CA . GLN A 1 90 ? -14.689 -6.093 -3.966 1.00 0.00 90 GLN A CA 3
ATOM 4833 C C . GLN A 1 90 ? -14.082 -4.866 -3.282 1.00 0.00 90 GLN A C 3
ATOM 4834 O O . GLN A 1 90 ? -14.808 -4.002 -2.791 1.00 0.00 90 GLN A O 3
ATOM 4848 N N . TYR A 1 91 ? -12.758 -4.827 -3.273 1.00 0.00 91 TYR A N 3
ATOM 4849 C CA . TYR A 1 91 ? -12.045 -3.720 -2.658 1.00 0.00 91 TYR A CA 3
ATOM 4850 C C . TYR A 1 91 ? -10.812 -3.338 -3.480 1.00 0.00 91 TYR A C 3
ATOM 4851 O O . TYR A 1 91 ? -9.951 -4.177 -3.739 1.00 0.00 91 TYR A O 3
ATOM 4869 N N . GLY A 1 92 ? -10.767 -2.072 -3.866 1.00 0.00 92 GLY A N 3
ATOM 4870 C CA . GLY A 1 92 ? -9.654 -1.568 -4.652 1.00 0.00 92 GLY A CA 3
ATOM 4871 C C . GLY A 1 92 ? -8.696 -0.750 -3.785 1.00 0.00 92 GLY A C 3
ATOM 4872 O O . GLY A 1 92 ? -9.075 0.288 -3.244 1.00 0.00 92 GLY A O 3
ATOM 4876 N N . VAL A 1 93 ? -7.473 -1.248 -3.678 1.00 0.00 93 VAL A N 3
ATOM 4877 C CA . VAL A 1 93 ? -6.457 -0.576 -2.886 1.00 0.00 93 VAL A CA 3
ATOM 4878 C C . VAL A 1 93 ? -5.207 -0.364 -3.741 1.00 0.00 93 VAL A C 3
ATOM 4879 O O . VAL A 1 93 ? -5.039 -1.011 -4.773 1.00 0.00 93 VAL A O 3
ATOM 4892 N N . VAL A 1 94 ? -4.361 0.546 -3.280 1.00 0.00 94 VAL A N 3
ATOM 4893 C CA . VAL A 1 94 ? -3.131 0.852 -3.990 1.00 0.00 94 VAL A CA 3
ATOM 4894 C C . VAL A 1 94 ? -1.947 0.721 -3.030 1.00 0.00 94 VAL A C 3
ATOM 4895 O O . VAL A 1 94 ? -2.129 0.423 -1.851 1.00 0.00 94 VAL A O 3
ATOM 4908 N N . VAL A 1 95 ? -0.759 0.951 -3.571 1.00 0.00 95 VAL A N 3
ATOM 4909 C CA . VAL A 1 95 ? 0.454 0.863 -2.777 1.00 0.00 95 VAL A CA 3
ATOM 4910 C C . VAL A 1 95 ? 1.477 1.871 -3.303 1.00 0.00 95 VAL A C 3
ATOM 4911 O O . VAL A 1 95 ? 1.597 2.067 -4.511 1.00 0.00 95 VAL A O 3
ATOM 4924 N N . GLN A 1 96 ? 2.190 2.485 -2.369 1.00 0.00 96 GLN A N 3
ATOM 4925 C CA . GLN A 1 96 ? 3.199 3.469 -2.723 1.00 0.00 96 GLN A CA 3
ATOM 4926 C C . GLN A 1 96 ? 4.304 3.500 -1.666 1.00 0.00 96 GLN A C 3
ATOM 4927 O O . GLN A 1 96 ? 4.046 3.266 -0.486 1.00 0.00 96 GLN A O 3
ATOM 4941 N N . ALA A 1 97 ? 5.512 3.791 -2.127 1.00 0.00 97 ALA A N 3
ATOM 4942 C CA . ALA A 1 97 ? 6.657 3.855 -1.235 1.00 0.00 97 ALA A CA 3
ATOM 4943 C C . ALA A 1 97 ? 6.823 5.289 -0.729 1.00 0.00 97 ALA A C 3
ATOM 4944 O O . ALA A 1 97 ? 6.708 6.241 -1.499 1.00 0.00 97 ALA A O 3
ATOM 4951 N N . PHE A 1 98 ? 7.092 5.399 0.564 1.00 0.00 98 PHE A N 3
ATOM 4952 C CA . PHE A 1 98 ? 7.275 6.701 1.183 1.00 0.00 98 PHE A CA 3
ATOM 4953 C C . PHE A 1 98 ? 8.570 6.744 1.998 1.00 0.00 98 PHE A C 3
ATOM 4954 O O . PHE A 1 98 ? 8.832 5.848 2.800 1.00 0.00 98 PHE A O 3
ATOM 4971 N N . ASN A 1 99 ? 9.344 7.793 1.764 1.00 0.00 99 ASN A N 3
ATOM 4972 C CA . ASN A 1 99 ? 10.604 7.964 2.467 1.00 0.00 99 ASN A CA 3
ATOM 4973 C C . ASN A 1 99 ? 10.612 9.324 3.168 1.00 0.00 99 ASN A C 3
ATOM 4974 O O . ASN A 1 99 ? 9.655 10.089 3.057 1.00 0.00 99 ASN A O 3
ATOM 4985 N N . ARG A 1 100 ? 11.702 9.583 3.875 1.00 0.00 100 ARG A N 3
ATOM 4986 C CA . ARG A 1 100 ? 11.847 10.837 4.595 1.00 0.00 100 ARG A CA 3
ATOM 4987 C C . ARG A 1 100 ? 11.912 12.008 3.612 1.00 0.00 100 ARG A C 3
ATOM 4988 O O . ARG A 1 100 ? 11.736 13.161 4.002 1.00 0.00 100 ARG A O 3
ATOM 5009 N N . ALA A 1 101 ? 12.166 11.672 2.356 1.00 0.00 101 ALA A N 3
ATOM 5010 C CA . ALA A 1 101 ? 12.258 12.681 1.314 1.00 0.00 101 ALA A CA 3
ATOM 5011 C C . ALA A 1 101 ? 10.850 13.040 0.834 1.00 0.00 101 ALA A C 3
ATOM 5012 O O . ALA A 1 101 ? 10.622 14.144 0.342 1.00 0.00 101 ALA A O 3
ATOM 5019 N N . GLY A 1 102 ? 9.943 12.088 0.994 1.00 0.00 102 GLY A N 3
ATOM 5020 C CA . GLY A 1 102 ? 8.565 12.290 0.583 1.00 0.00 102 GLY A CA 3
ATOM 5021 C C . GLY A 1 102 ? 7.910 10.965 0.188 1.00 0.00 102 GLY A C 3
ATOM 5022 O O . GLY A 1 102 ? 8.425 9.894 0.507 1.00 0.00 102 GLY A O 3
ATOM 5026 N N . THR A 1 103 ? 6.785 11.080 -0.502 1.00 0.00 103 THR A N 3
ATOM 5027 C CA . THR A 1 103 ? 6.054 9.904 -0.944 1.00 0.00 103 THR A CA 3
ATOM 5028 C C . THR A 1 103 ? 6.068 9.811 -2.471 1.00 0.00 103 THR A C 3
ATOM 5029 O O . THR A 1 103 ? 6.240 10.818 -3.157 1.00 0.00 103 THR A O 3
ATOM 5040 N N . GLY A 1 104 ? 5.885 8.593 -2.960 1.00 0.00 104 GLY A N 3
ATOM 5041 C CA . GLY A 1 104 ? 5.875 8.356 -4.393 1.00 0.00 104 GLY A CA 3
ATOM 5042 C C . GLY A 1 104 ? 4.448 8.144 -4.904 1.00 0.00 104 GLY A C 3
ATOM 5043 O O . GLY A 1 104 ? 3.496 8.175 -4.125 1.00 0.00 104 GLY A O 3
ATOM 5047 N N . PRO A 1 105 ? 4.342 7.930 -6.242 1.00 0.00 105 PRO A N 3
ATOM 5048 C CA . PRO A 1 105 ? 3.048 7.714 -6.866 1.00 0.00 105 PRO A CA 3
ATOM 5049 C C . PRO A 1 105 ? 2.521 6.309 -6.564 1.00 0.00 105 PRO A C 3
ATOM 5050 O O . PRO A 1 105 ? 3.297 5.402 -6.265 1.00 0.00 105 PRO A O 3
ATOM 5061 N N . SER A 1 106 ? 1.206 6.173 -6.652 1.00 0.00 106 SER A N 3
ATOM 5062 C CA . SER A 1 106 ? 0.567 4.894 -6.392 1.00 0.00 106 SER A CA 3
ATOM 5063 C C . SER A 1 106 ? 0.784 3.950 -7.576 1.00 0.00 106 SER A C 3
ATOM 5064 O O . SER A 1 106 ? 1.311 4.357 -8.610 1.00 0.00 106 SER A O 3
ATOM 5072 N N . SER A 1 107 ? 0.365 2.708 -7.386 1.00 0.00 107 SER A N 3
ATOM 5073 C CA . SER A 1 107 ? 0.507 1.703 -8.426 1.00 0.00 107 SER A CA 3
ATOM 5074 C C . SER A 1 107 ? -0.862 1.373 -9.025 1.00 0.00 107 SER A C 3
ATOM 5075 O O . SER A 1 107 ? -1.893 1.658 -8.419 1.00 0.00 107 SER A O 3
ATOM 5083 N N . SER A 1 108 ? -0.826 0.778 -10.208 1.00 0.00 108 SER A N 3
ATOM 5084 C CA . SER A 1 108 ? -2.051 0.406 -10.896 1.00 0.00 108 SER A CA 3
ATOM 5085 C C . SER A 1 108 ? -3.059 -0.168 -9.897 1.00 0.00 108 SER A C 3
ATOM 5086 O O . SER A 1 108 ? -2.809 -1.205 -9.285 1.00 0.00 108 SER A O 3
ATOM 5094 N N . GLU A 1 109 ? -4.176 0.532 -9.764 1.00 0.00 109 GLU A N 3
ATOM 5095 C CA . GLU A 1 109 ? -5.222 0.105 -8.851 1.00 0.00 109 GLU A CA 3
ATOM 5096 C C . GLU A 1 109 ? -5.571 -1.365 -9.093 1.00 0.00 109 GLU A C 3
ATOM 5097 O O . GLU A 1 109 ? -5.843 -1.764 -10.225 1.00 0.00 109 GLU A O 3
ATOM 5109 N N . ILE A 1 110 ? -5.551 -2.131 -8.012 1.00 0.00 110 ILE A N 3
ATOM 5110 C CA . ILE A 1 110 ? -5.862 -3.548 -8.093 1.00 0.00 110 ILE A CA 3
ATOM 5111 C C . ILE A 1 110 ? -7.194 -3.815 -7.390 1.00 0.00 110 ILE A C 3
ATOM 5112 O O . ILE A 1 110 ? -7.832 -2.890 -6.890 1.00 0.00 110 ILE A O 3
ATOM 5128 N N . ASN A 1 111 ? -7.575 -5.084 -7.375 1.00 0.00 111 ASN A N 3
ATOM 5129 C CA . ASN A 1 111 ? -8.820 -5.484 -6.741 1.00 0.00 111 ASN A CA 3
ATOM 5130 C C . ASN A 1 111 ? -8.701 -6.931 -6.261 1.00 0.00 111 ASN A C 3
ATOM 5131 O O . ASN A 1 111 ? -7.853 -7.681 -6.742 1.00 0.00 111 ASN A O 3
ATOM 5142 N N . ALA A 1 112 ? -9.563 -7.281 -5.317 1.00 0.00 112 ALA A N 3
ATOM 5143 C CA . ALA A 1 112 ? -9.565 -8.625 -4.766 1.00 0.00 112 ALA A CA 3
ATOM 5144 C C . ALA A 1 112 ? -10.781 -8.796 -3.853 1.00 0.00 112 ALA A C 3
ATOM 5145 O O . ALA A 1 112 ? -10.738 -8.424 -2.681 1.00 0.00 112 ALA A O 3
ATOM 5152 N N . THR A 1 113 ? -11.836 -9.358 -4.424 1.00 0.00 113 THR A N 3
ATOM 5153 C CA . THR A 1 113 ? -13.061 -9.582 -3.676 1.00 0.00 113 THR A CA 3
ATOM 5154 C C . THR A 1 113 ? -12.833 -10.623 -2.579 1.00 0.00 113 THR A C 3
ATOM 5155 O O . THR A 1 113 ? -12.570 -11.789 -2.870 1.00 0.00 113 THR A O 3
ATOM 5166 N N . THR A 1 114 ? -12.941 -10.165 -1.340 1.00 0.00 114 THR A N 3
ATOM 5167 C CA . THR A 1 114 ? -12.750 -11.043 -0.198 1.00 0.00 114 THR A CA 3
ATOM 5168 C C . THR A 1 114 ? -13.532 -12.344 -0.389 1.00 0.00 114 THR A C 3
ATOM 5169 O O . THR A 1 114 ? -14.515 -12.379 -1.126 1.00 0.00 114 THR A O 3
ATOM 5180 N N . LEU A 1 115 ? -13.064 -13.382 0.289 1.00 0.00 115 LEU A N 3
ATOM 5181 C CA . LEU A 1 115 ? -13.707 -14.682 0.204 1.00 0.00 115 LEU A CA 3
ATOM 5182 C C . LEU A 1 115 ? -15.214 -14.516 0.411 1.00 0.00 115 LEU A C 3
ATOM 5183 O O . LEU A 1 115 ? -15.689 -13.415 0.685 1.00 0.00 115 LEU A O 3
ATOM 5199 N N . GLU A 1 116 ? -15.924 -15.626 0.273 1.00 0.00 116 GLU A N 3
ATOM 5200 C CA . GLU A 1 116 ? -17.367 -15.617 0.442 1.00 0.00 116 GLU A CA 3
ATOM 5201 C C . GLU A 1 116 ? -17.739 -16.071 1.855 1.00 0.00 116 GLU A C 3
ATOM 5202 O O . GLU A 1 116 ? -18.915 -16.087 2.216 1.00 0.00 116 GLU A O 3
ATOM 5214 N N . SER A 1 117 ? -16.715 -16.428 2.616 1.00 0.00 117 SER A N 3
ATOM 5215 C CA . SER A 1 117 ? -16.920 -16.880 3.981 1.00 0.00 117 SER A CA 3
ATOM 5216 C C . SER A 1 117 ? -17.738 -18.173 3.987 1.00 0.00 117 SER A C 3
ATOM 5217 O O . SER A 1 117 ? -18.846 -18.212 3.455 1.00 0.00 117 SER A O 3
ATOM 5225 N N . GLY A 1 118 ? -17.161 -19.199 4.596 1.00 0.00 118 GLY A N 3
ATOM 5226 C CA . GLY A 1 118 ? -17.823 -20.489 4.678 1.00 0.00 118 GLY A CA 3
ATOM 5227 C C . GLY A 1 118 ? -17.424 -21.230 5.956 1.00 0.00 118 GLY A C 3
ATOM 5228 O O . GLY A 1 118 ? -16.696 -20.691 6.788 1.00 0.00 118 GLY A O 3
ATOM 5232 N N . PRO A 1 119 ? -17.930 -22.487 6.074 1.00 0.00 119 PRO A N 3
ATOM 5233 C CA . PRO A 1 119 ? -17.634 -23.307 7.236 1.00 0.00 119 PRO A CA 3
ATOM 5234 C C . PRO A 1 119 ? -16.205 -23.851 7.172 1.00 0.00 119 PRO A C 3
ATOM 5235 O O . PRO A 1 119 ? -15.954 -24.874 6.536 1.00 0.00 119 PRO A O 3
ATOM 5246 N N . SER A 1 120 ? -15.306 -23.144 7.841 1.00 0.00 120 SER A N 3
ATOM 5247 C CA . SER A 1 120 ? -13.910 -23.543 7.869 1.00 0.00 120 SER A CA 3
ATOM 5248 C C . SER A 1 120 ? -13.479 -24.037 6.487 1.00 0.00 120 SER A C 3
ATOM 5249 O O . SER A 1 120 ? -13.603 -25.222 6.181 1.00 0.00 120 SER A O 3
ATOM 5257 N N . SER A 1 121 ? -12.982 -23.104 5.688 1.00 0.00 121 SER A N 3
ATOM 5258 C CA . SER A 1 121 ? -12.532 -23.430 4.345 1.00 0.00 121 SER A CA 3
ATOM 5259 C C . SER A 1 121 ? -11.093 -23.948 4.387 1.00 0.00 121 SER A C 3
ATOM 5260 O O . SER A 1 121 ? -10.177 -23.217 4.759 1.00 0.00 121 SER A O 3
ATOM 5268 N N . GLY A 1 122 ? -10.939 -25.206 3.999 1.00 0.00 122 GLY A N 3
ATOM 5269 C CA . GLY A 1 122 ? -9.628 -25.830 3.987 1.00 0.00 122 GLY A CA 3
ATOM 5270 C C . GLY A 1 122 ? -9.556 -26.936 2.932 1.00 0.00 122 GLY A C 3
ATOM 5271 O O . GLY A 1 122 ? -9.090 -26.706 1.817 1.00 0.00 122 GLY A O 3
ATOM 5275 N N . GLY A 1 1 ? 18.041 -1.317 22.928 1.00 0.00 1 GLY A N 4
ATOM 5276 C CA . GLY A 1 1 ? 19.360 -1.582 22.381 1.00 0.00 1 GLY A CA 4
ATOM 5277 C C . GLY A 1 1 ? 19.918 -0.347 21.671 1.00 0.00 1 GLY A C 4
ATOM 5278 O O . GLY A 1 1 ? 19.181 0.373 20.998 1.00 0.00 1 GLY A O 4
ATOM 5282 N N . SER A 1 2 ? 21.215 -0.140 21.844 1.00 0.00 2 SER A N 4
ATOM 5283 C CA . SER A 1 2 ? 21.881 0.995 21.228 1.00 0.00 2 SER A CA 4
ATOM 5284 C C . SER A 1 2 ? 22.759 0.522 20.069 1.00 0.00 2 SER A C 4
ATOM 5285 O O . SER A 1 2 ? 23.918 0.162 20.270 1.00 0.00 2 SER A O 4
ATOM 5293 N N . SER A 1 3 ? 22.173 0.536 18.880 1.00 0.00 3 SER A N 4
ATOM 5294 C CA . SER A 1 3 ? 22.888 0.113 17.688 1.00 0.00 3 SER A CA 4
ATOM 5295 C C . SER A 1 3 ? 22.387 0.893 16.472 1.00 0.00 3 SER A C 4
ATOM 5296 O O . SER A 1 3 ? 21.181 1.057 16.289 1.00 0.00 3 SER A O 4
ATOM 5304 N N . GLY A 1 4 ? 23.337 1.355 15.672 1.00 0.00 4 GLY A N 4
ATOM 5305 C CA . GLY A 1 4 ? 23.006 2.114 14.478 1.00 0.00 4 GLY A CA 4
ATOM 5306 C C . GLY A 1 4 ? 24.198 2.177 13.521 1.00 0.00 4 GLY A C 4
ATOM 5307 O O . GLY A 1 4 ? 25.330 1.900 13.914 1.00 0.00 4 GLY A O 4
ATOM 5311 N N . SER A 1 5 ? 23.903 2.543 12.282 1.00 0.00 5 SER A N 4
ATOM 5312 C CA . SER A 1 5 ? 24.936 2.646 11.266 1.00 0.00 5 SER A CA 4
ATOM 5313 C C . SER A 1 5 ? 24.354 3.255 9.988 1.00 0.00 5 SER A C 4
ATOM 5314 O O . SER A 1 5 ? 23.137 3.296 9.814 1.00 0.00 5 SER A O 4
ATOM 5322 N N . SER A 1 6 ? 25.252 3.712 9.127 1.00 0.00 6 SER A N 4
ATOM 5323 C CA . SER A 1 6 ? 24.843 4.317 7.871 1.00 0.00 6 SER A CA 4
ATOM 5324 C C . SER A 1 6 ? 25.908 4.070 6.800 1.00 0.00 6 SER A C 4
ATOM 5325 O O . SER A 1 6 ? 27.078 3.866 7.119 1.00 0.00 6 SER A O 4
ATOM 5333 N N . GLY A 1 7 ? 25.464 4.097 5.552 1.00 0.00 7 GLY A N 4
ATOM 5334 C CA . GLY A 1 7 ? 26.364 3.878 4.433 1.00 0.00 7 GLY A CA 4
ATOM 5335 C C . GLY A 1 7 ? 26.127 4.911 3.329 1.00 0.00 7 GLY A C 4
ATOM 5336 O O . GLY A 1 7 ? 25.593 4.583 2.271 1.00 0.00 7 GLY A O 4
ATOM 5340 N N . ILE A 1 8 ? 26.536 6.139 3.614 1.00 0.00 8 ILE A N 4
ATOM 5341 C CA . ILE A 1 8 ? 26.375 7.222 2.659 1.00 0.00 8 ILE A CA 4
ATOM 5342 C C . ILE A 1 8 ? 24.884 7.485 2.439 1.00 0.00 8 ILE A C 4
ATOM 5343 O O . ILE A 1 8 ? 24.175 6.641 1.894 1.00 0.00 8 ILE A O 4
ATOM 5359 N N . SER A 1 9 ? 24.452 8.659 2.875 1.00 0.00 9 SER A N 4
ATOM 5360 C CA . SER A 1 9 ? 23.059 9.044 2.733 1.00 0.00 9 SER A CA 4
ATOM 5361 C C . SER A 1 9 ? 22.896 10.538 3.021 1.00 0.00 9 SER A C 4
ATOM 5362 O O . SER A 1 9 ? 22.675 10.932 4.165 1.00 0.00 9 SER A O 4
ATOM 5370 N N . THR A 1 10 ? 23.011 11.328 1.964 1.00 0.00 10 THR A N 4
ATOM 5371 C CA . THR A 1 10 ? 22.880 12.770 2.090 1.00 0.00 10 THR A CA 4
ATOM 5372 C C . THR A 1 10 ? 21.985 13.322 0.979 1.00 0.00 10 THR A C 4
ATOM 5373 O O . THR A 1 10 ? 22.363 13.311 -0.192 1.00 0.00 10 THR A O 4
ATOM 5384 N N . GLU A 1 11 ? 20.815 13.793 1.384 1.00 0.00 11 GLU A N 4
ATOM 5385 C CA . GLU A 1 11 ? 19.863 14.349 0.438 1.00 0.00 11 GLU A CA 4
ATOM 5386 C C . GLU A 1 11 ? 19.302 13.245 -0.461 1.00 0.00 11 GLU A C 4
ATOM 5387 O O . GLU A 1 11 ? 20.059 12.508 -1.090 1.00 0.00 11 GLU A O 4
ATOM 5399 N N . GLU A 1 12 ? 17.980 13.166 -0.493 1.00 0.00 12 GLU A N 4
ATOM 5400 C CA . GLU A 1 12 ? 17.309 12.165 -1.305 1.00 0.00 12 GLU A CA 4
ATOM 5401 C C . GLU A 1 12 ? 16.150 12.797 -2.077 1.00 0.00 12 GLU A C 4
ATOM 5402 O O . GLU A 1 12 ? 15.891 13.992 -1.946 1.00 0.00 12 GLU A O 4
ATOM 5414 N N . ALA A 1 13 ? 15.483 11.967 -2.866 1.00 0.00 13 ALA A N 4
ATOM 5415 C CA . ALA A 1 13 ? 14.358 12.430 -3.660 1.00 0.00 13 ALA A CA 4
ATOM 5416 C C . ALA A 1 13 ? 13.241 11.386 -3.611 1.00 0.00 13 ALA A C 4
ATOM 5417 O O . ALA A 1 13 ? 13.509 10.186 -3.564 1.00 0.00 13 ALA A O 4
ATOM 5424 N N . ALA A 1 14 ? 12.012 11.880 -3.623 1.00 0.00 14 ALA A N 4
ATOM 5425 C CA . ALA A 1 14 ? 10.853 11.005 -3.580 1.00 0.00 14 ALA A CA 4
ATOM 5426 C C . ALA A 1 14 ? 10.953 9.978 -4.710 1.00 0.00 14 ALA A C 4
ATOM 5427 O O . ALA A 1 14 ? 11.728 10.155 -5.648 1.00 0.00 14 ALA A O 4
ATOM 5434 N N . PRO A 1 15 ? 10.137 8.898 -4.579 1.00 0.00 15 PRO A N 4
ATOM 5435 C CA . PRO A 1 15 ? 10.126 7.842 -5.578 1.00 0.00 15 PRO A CA 4
ATOM 5436 C C . PRO A 1 15 ? 9.388 8.290 -6.841 1.00 0.00 15 PRO A C 4
ATOM 5437 O O . PRO A 1 15 ? 8.460 9.094 -6.770 1.00 0.00 15 PRO A O 4
ATOM 5448 N N . ASP A 1 16 ? 9.829 7.751 -7.968 1.00 0.00 16 ASP A N 4
ATOM 5449 C CA . ASP A 1 16 ? 9.222 8.085 -9.245 1.00 0.00 16 ASP A CA 4
ATOM 5450 C C . ASP A 1 16 ? 8.642 6.817 -9.876 1.00 0.00 16 ASP A C 4
ATOM 5451 O O . ASP A 1 16 ? 8.817 6.578 -11.070 1.00 0.00 16 ASP A O 4
ATOM 5460 N N . GLY A 1 17 ? 7.963 6.039 -9.046 1.00 0.00 17 GLY A N 4
ATOM 5461 C CA . GLY A 1 17 ? 7.355 4.803 -9.508 1.00 0.00 17 GLY A CA 4
ATOM 5462 C C . GLY A 1 17 ? 6.822 3.981 -8.332 1.00 0.00 17 GLY A C 4
ATOM 5463 O O . GLY A 1 17 ? 7.402 3.994 -7.248 1.00 0.00 17 GLY A O 4
ATOM 5467 N N . PRO A 1 18 ? 5.694 3.269 -8.594 1.00 0.00 18 PRO A N 4
ATOM 5468 C CA . PRO A 1 18 ? 5.076 2.443 -7.570 1.00 0.00 18 PRO A CA 4
ATOM 5469 C C . PRO A 1 18 ? 5.876 1.159 -7.344 1.00 0.00 18 PRO A C 4
ATOM 5470 O O . PRO A 1 18 ? 6.827 0.880 -8.072 1.00 0.00 18 PRO A O 4
ATOM 5481 N N . PRO A 1 19 ? 5.450 0.391 -6.305 1.00 0.00 19 PRO A N 4
ATOM 5482 C CA . PRO A 1 19 ? 6.117 -0.857 -5.975 1.00 0.00 19 PRO A CA 4
ATOM 5483 C C . PRO A 1 19 ? 5.756 -1.954 -6.978 1.00 0.00 19 PRO A C 4
ATOM 5484 O O . PRO A 1 19 ? 4.810 -1.807 -7.751 1.00 0.00 19 PRO A O 4
ATOM 5495 N N . MET A 1 20 ? 6.528 -3.029 -6.934 1.00 0.00 20 MET A N 4
ATOM 5496 C CA . MET A 1 20 ? 6.302 -4.150 -7.830 1.00 0.00 20 MET A CA 4
ATOM 5497 C C . MET A 1 20 ? 5.621 -5.308 -7.098 1.00 0.00 20 MET A C 4
ATOM 5498 O O . MET A 1 20 ? 5.364 -5.223 -5.898 1.00 0.00 20 MET A O 4
ATOM 5512 N N . ASP A 1 21 ? 5.349 -6.364 -7.851 1.00 0.00 21 ASP A N 4
ATOM 5513 C CA . ASP A 1 21 ? 4.702 -7.538 -7.288 1.00 0.00 21 ASP A CA 4
ATOM 5514 C C . ASP A 1 21 ? 3.491 -7.101 -6.462 1.00 0.00 21 ASP A C 4
ATOM 5515 O O . ASP A 1 21 ? 3.148 -7.742 -5.470 1.00 0.00 21 ASP A O 4
ATOM 5524 N N . VAL A 1 22 ? 2.877 -6.012 -6.901 1.00 0.00 22 VAL A N 4
ATOM 5525 C CA . VAL A 1 22 ? 1.712 -5.482 -6.214 1.00 0.00 22 VAL A CA 4
ATOM 5526 C C . VAL A 1 22 ? 0.488 -6.330 -6.566 1.00 0.00 22 VAL A C 4
ATOM 5527 O O . VAL A 1 22 ? -0.012 -6.270 -7.688 1.00 0.00 22 VAL A O 4
ATOM 5540 N N . THR A 1 23 ? 0.040 -7.101 -5.586 1.00 0.00 23 THR A N 4
ATOM 5541 C CA . THR A 1 23 ? -1.116 -7.960 -5.778 1.00 0.00 23 THR A CA 4
ATOM 5542 C C . THR A 1 23 ? -1.883 -8.124 -4.464 1.00 0.00 23 THR A C 4
ATOM 5543 O O . THR A 1 23 ? -1.330 -7.907 -3.387 1.00 0.00 23 THR A O 4
ATOM 5554 N N . LEU A 1 24 ? -3.144 -8.506 -4.596 1.00 0.00 24 LEU A N 4
ATOM 5555 C CA . LEU A 1 24 ? -3.993 -8.701 -3.433 1.00 0.00 24 LEU A CA 4
ATOM 5556 C C . LEU A 1 24 ? -4.289 -10.194 -3.268 1.00 0.00 24 LEU A C 4
ATOM 5557 O O . LEU A 1 24 ? -4.060 -10.981 -4.185 1.00 0.00 24 LEU A O 4
ATOM 5573 N N . GLN A 1 25 ? -4.793 -10.537 -2.092 1.00 0.00 25 GLN A N 4
ATOM 5574 C CA . GLN A 1 25 ? -5.123 -11.921 -1.795 1.00 0.00 25 GLN A CA 4
ATOM 5575 C C . GLN A 1 25 ? -5.979 -12.003 -0.530 1.00 0.00 25 GLN A C 4
ATOM 5576 O O . GLN A 1 25 ? -5.538 -11.607 0.549 1.00 0.00 25 GLN A O 4
ATOM 5590 N N . PRO A 1 26 ? -7.219 -12.533 -0.708 1.00 0.00 26 PRO A N 4
ATOM 5591 C CA . PRO A 1 26 ? -8.140 -12.671 0.407 1.00 0.00 26 PRO A CA 4
ATOM 5592 C C . PRO A 1 26 ? -7.735 -13.836 1.312 1.00 0.00 26 PRO A C 4
ATOM 5593 O O . PRO A 1 26 ? -7.850 -14.998 0.924 1.00 0.00 26 PRO A O 4
ATOM 5604 N N . VAL A 1 27 ? -7.268 -13.485 2.501 1.00 0.00 27 VAL A N 4
ATOM 5605 C CA . VAL A 1 27 ? -6.845 -14.487 3.465 1.00 0.00 27 VAL A CA 4
ATOM 5606 C C . VAL A 1 27 ? -7.979 -14.744 4.459 1.00 0.00 27 VAL A C 4
ATOM 5607 O O . VAL A 1 27 ? -8.146 -15.864 4.941 1.00 0.00 27 VAL A O 4
ATOM 5620 N N . THR A 1 28 ? -8.730 -13.688 4.736 1.00 0.00 28 THR A N 4
ATOM 5621 C CA . THR A 1 28 ? -9.844 -13.785 5.664 1.00 0.00 28 THR A CA 4
ATOM 5622 C C . THR A 1 28 ? -11.105 -13.174 5.050 1.00 0.00 28 THR A C 4
ATOM 5623 O O . THR A 1 28 ? -11.048 -12.571 3.980 1.00 0.00 28 THR A O 4
ATOM 5634 N N . SER A 1 29 ? -12.213 -13.351 5.754 1.00 0.00 29 SER A N 4
ATOM 5635 C CA . SER A 1 29 ? -13.486 -12.824 5.291 1.00 0.00 29 SER A CA 4
ATOM 5636 C C . SER A 1 29 ? -13.589 -11.335 5.627 1.00 0.00 29 SER A C 4
ATOM 5637 O O . SER A 1 29 ? -14.470 -10.641 5.122 1.00 0.00 29 SER A O 4
ATOM 5645 N N . GLN A 1 30 ? -12.676 -10.888 6.476 1.00 0.00 30 GLN A N 4
ATOM 5646 C CA . GLN A 1 30 ? -12.653 -9.494 6.885 1.00 0.00 30 GLN A CA 4
ATOM 5647 C C . GLN A 1 30 ? -11.224 -8.948 6.829 1.00 0.00 30 GLN A C 4
ATOM 5648 O O . GLN A 1 30 ? -10.812 -8.187 7.704 1.00 0.00 30 GLN A O 4
ATOM 5662 N N . SER A 1 31 ? -10.509 -9.357 5.792 1.00 0.00 31 SER A N 4
ATOM 5663 C CA . SER A 1 31 ? -9.135 -8.918 5.610 1.00 0.00 31 SER A CA 4
ATOM 5664 C C . SER A 1 31 ? -8.623 -9.356 4.237 1.00 0.00 31 SER A C 4
ATOM 5665 O O . SER A 1 31 ? -9.264 -10.158 3.558 1.00 0.00 31 SER A O 4
ATOM 5673 N N . ILE A 1 32 ? -7.474 -8.811 3.867 1.00 0.00 32 ILE A N 4
ATOM 5674 C CA . ILE A 1 32 ? -6.868 -9.135 2.587 1.00 0.00 32 ILE A CA 4
ATOM 5675 C C . ILE A 1 32 ? -5.354 -8.935 2.678 1.00 0.00 32 ILE A C 4
ATOM 5676 O O . ILE A 1 32 ? -4.887 -7.987 3.307 1.00 0.00 32 ILE A O 4
ATOM 5692 N N . GLN A 1 33 ? -4.630 -9.844 2.042 1.00 0.00 33 GLN A N 4
ATOM 5693 C CA . GLN A 1 33 ? -3.179 -9.779 2.043 1.00 0.00 33 GLN A CA 4
ATOM 5694 C C . GLN A 1 33 ? -2.681 -8.990 0.830 1.00 0.00 33 GLN A C 4
ATOM 5695 O O . GLN A 1 33 ? -3.123 -9.228 -0.293 1.00 0.00 33 GLN A O 4
ATOM 5709 N N . VAL A 1 34 ? -1.768 -8.068 1.097 1.00 0.00 34 VAL A N 4
ATOM 5710 C CA . VAL A 1 34 ? -1.206 -7.243 0.041 1.00 0.00 34 VAL A CA 4
ATOM 5711 C C . VAL A 1 34 ? 0.317 -7.381 0.049 1.00 0.00 34 VAL A C 4
ATOM 5712 O O . VAL A 1 34 ? 0.977 -6.972 1.003 1.00 0.00 34 VAL A O 4
ATOM 5725 N N . THR A 1 35 ? 0.833 -7.959 -1.026 1.00 0.00 35 THR A N 4
ATOM 5726 C CA . THR A 1 35 ? 2.266 -8.156 -1.156 1.00 0.00 35 THR A CA 4
ATOM 5727 C C . THR A 1 35 ? 2.811 -7.349 -2.335 1.00 0.00 35 THR A C 4
ATOM 5728 O O . THR A 1 35 ? 2.147 -7.217 -3.362 1.00 0.00 35 THR A O 4
ATOM 5739 N N . TRP A 1 36 ? 4.016 -6.829 -2.149 1.00 0.00 36 TRP A N 4
ATOM 5740 C CA . TRP A 1 36 ? 4.658 -6.038 -3.185 1.00 0.00 36 TRP A CA 4
ATOM 5741 C C . TRP A 1 36 ? 6.170 -6.106 -2.963 1.00 0.00 36 TRP A C 4
ATOM 5742 O O . TRP A 1 36 ? 6.626 -6.456 -1.875 1.00 0.00 36 TRP A O 4
ATOM 5763 N N . LYS A 1 37 ? 6.906 -5.765 -4.011 1.00 0.00 37 LYS A N 4
ATOM 5764 C CA . LYS A 1 37 ? 8.358 -5.783 -3.943 1.00 0.00 37 LYS A CA 4
ATOM 5765 C C . LYS A 1 37 ? 8.888 -4.355 -4.089 1.00 0.00 37 LYS A C 4
ATOM 5766 O O . LYS A 1 37 ? 8.122 -3.428 -4.349 1.00 0.00 37 LYS A O 4
ATOM 5785 N N . ALA A 1 38 ? 10.195 -4.223 -3.913 1.00 0.00 38 ALA A N 4
ATOM 5786 C CA . ALA A 1 38 ? 10.836 -2.923 -4.022 1.00 0.00 38 ALA A CA 4
ATOM 5787 C C . ALA A 1 38 ? 10.546 -2.330 -5.402 1.00 0.00 38 ALA A C 4
ATOM 5788 O O . ALA A 1 38 ? 10.585 -3.038 -6.407 1.00 0.00 38 ALA A O 4
ATOM 5795 N N . PRO A 1 39 ? 10.254 -1.001 -5.406 1.00 0.00 39 PRO A N 4
ATOM 5796 C CA . PRO A 1 39 ? 9.958 -0.305 -6.647 1.00 0.00 39 PRO A CA 4
ATOM 5797 C C . PRO A 1 39 ? 11.233 -0.063 -7.457 1.00 0.00 39 PRO A C 4
ATOM 5798 O O . PRO A 1 39 ? 11.963 0.894 -7.202 1.00 0.00 39 PRO A O 4
ATOM 5809 N N . LYS A 1 40 ? 11.461 -0.946 -8.418 1.00 0.00 40 LYS A N 4
ATOM 5810 C CA . LYS A 1 40 ? 12.635 -0.840 -9.268 1.00 0.00 40 LYS A CA 4
ATOM 5811 C C . LYS A 1 40 ? 13.859 -0.533 -8.403 1.00 0.00 40 LYS A C 4
ATOM 5812 O O . LYS A 1 40 ? 13.802 -0.642 -7.179 1.00 0.00 40 LYS A O 4
ATOM 5831 N N . LYS A 1 41 ? 14.938 -0.157 -9.074 1.00 0.00 41 LYS A N 4
ATOM 5832 C CA . LYS A 1 41 ? 16.174 0.167 -8.382 1.00 0.00 41 LYS A CA 4
ATOM 5833 C C . LYS A 1 41 ? 16.518 1.638 -8.621 1.00 0.00 41 LYS A C 4
ATOM 5834 O O . LYS A 1 41 ? 16.868 2.357 -7.687 1.00 0.00 41 LYS A O 4
ATOM 5853 N N . GLU A 1 42 ? 16.406 2.042 -9.878 1.00 0.00 42 GLU A N 4
ATOM 5854 C CA . GLU A 1 42 ? 16.700 3.415 -10.252 1.00 0.00 42 GLU A CA 4
ATOM 5855 C C . GLU A 1 42 ? 15.555 4.338 -9.828 1.00 0.00 42 GLU A C 4
ATOM 5856 O O . GLU A 1 42 ? 15.743 5.547 -9.701 1.00 0.00 42 GLU A O 4
ATOM 5868 N N . LEU A 1 43 ? 14.395 3.732 -9.622 1.00 0.00 43 LEU A N 4
ATOM 5869 C CA . LEU A 1 43 ? 13.220 4.484 -9.215 1.00 0.00 43 LEU A CA 4
ATOM 5870 C C . LEU A 1 43 ? 13.265 4.713 -7.703 1.00 0.00 43 LEU A C 4
ATOM 5871 O O . LEU A 1 43 ? 12.753 5.716 -7.208 1.00 0.00 43 LEU A O 4
ATOM 5887 N N . GLN A 1 44 ? 13.882 3.766 -7.011 1.00 0.00 44 GLN A N 4
ATOM 5888 C CA . GLN A 1 44 ? 14.000 3.852 -5.566 1.00 0.00 44 GLN A CA 4
ATOM 5889 C C . GLN A 1 44 ? 14.357 5.280 -5.146 1.00 0.00 44 GLN A C 4
ATOM 5890 O O . GLN A 1 44 ? 13.882 5.767 -4.121 1.00 0.00 44 GLN A O 4
ATOM 5904 N N . ASN A 1 45 ? 15.192 5.910 -5.960 1.00 0.00 45 ASN A N 4
ATOM 5905 C CA . ASN A 1 45 ? 15.619 7.271 -5.686 1.00 0.00 45 ASN A CA 4
ATOM 5906 C C . ASN A 1 45 ? 16.000 7.394 -4.209 1.00 0.00 45 ASN A C 4
ATOM 5907 O O . ASN A 1 45 ? 15.625 8.360 -3.546 1.00 0.00 45 ASN A O 4
ATOM 5918 N N . GLY A 1 46 ? 16.742 6.403 -3.738 1.00 0.00 46 GLY A N 4
ATOM 5919 C CA . GLY A 1 46 ? 17.179 6.388 -2.352 1.00 0.00 46 GLY A CA 4
ATOM 5920 C C . GLY A 1 46 ? 16.377 5.372 -1.536 1.00 0.00 46 GLY A C 4
ATOM 5921 O O . GLY A 1 46 ? 15.269 4.999 -1.918 1.00 0.00 46 GLY A O 4
ATOM 5925 N N . VAL A 1 47 ? 16.969 4.953 -0.427 1.00 0.00 47 VAL A N 4
ATOM 5926 C CA . VAL A 1 47 ? 16.324 3.988 0.447 1.00 0.00 47 VAL A CA 4
ATOM 5927 C C . VAL A 1 47 ? 14.887 4.436 0.721 1.00 0.00 47 VAL A C 4
ATOM 5928 O O . VAL A 1 47 ? 14.567 5.617 0.600 1.00 0.00 47 VAL A O 4
ATOM 5941 N N . ILE A 1 48 ? 14.059 3.468 1.086 1.00 0.00 48 ILE A N 4
ATOM 5942 C CA . ILE A 1 48 ? 12.664 3.747 1.379 1.00 0.00 48 ILE A CA 4
ATOM 5943 C C . ILE A 1 48 ? 12.435 3.652 2.889 1.00 0.00 48 ILE A C 4
ATOM 5944 O O . ILE A 1 48 ? 13.118 2.896 3.577 1.00 0.00 48 ILE A O 4
ATOM 5960 N N . ARG A 1 49 ? 11.471 4.430 3.359 1.00 0.00 49 ARG A N 4
ATOM 5961 C CA . ARG A 1 49 ? 11.143 4.442 4.775 1.00 0.00 49 ARG A CA 4
ATOM 5962 C C . ARG A 1 49 ? 9.904 3.585 5.041 1.00 0.00 49 ARG A C 4
ATOM 5963 O O . ARG A 1 49 ? 9.794 2.956 6.092 1.00 0.00 49 ARG A O 4
ATOM 5984 N N . GLY A 1 50 ? 9.003 3.588 4.070 1.00 0.00 50 GLY A N 4
ATOM 5985 C CA . GLY A 1 50 ? 7.776 2.818 4.186 1.00 0.00 50 GLY A CA 4
ATOM 5986 C C . GLY A 1 50 ? 6.858 3.064 2.987 1.00 0.00 50 GLY A C 4
ATOM 5987 O O . GLY A 1 50 ? 7.169 3.880 2.120 1.00 0.00 50 GLY A O 4
ATOM 5991 N N . TYR A 1 51 ? 5.747 2.343 2.975 1.00 0.00 51 TYR A N 4
ATOM 5992 C CA . TYR A 1 51 ? 4.782 2.473 1.896 1.00 0.00 51 TYR A CA 4
ATOM 5993 C C . TYR A 1 51 ? 3.363 2.630 2.445 1.00 0.00 51 TYR A C 4
ATOM 5994 O O . TYR A 1 51 ? 3.021 2.040 3.469 1.00 0.00 51 TYR A O 4
ATOM 6012 N N . GLN A 1 52 ? 2.574 3.427 1.740 1.00 0.00 52 GLN A N 4
ATOM 6013 C CA . GLN A 1 52 ? 1.199 3.668 2.144 1.00 0.00 52 GLN A CA 4
ATOM 6014 C C . GLN A 1 52 ? 0.258 2.693 1.433 1.00 0.00 52 GLN A C 4
ATOM 6015 O O . GLN A 1 52 ? 0.257 2.610 0.205 1.00 0.00 52 GLN A O 4
ATOM 6029 N N . ILE A 1 53 ? -0.520 1.981 2.234 1.00 0.00 53 ILE A N 4
ATOM 6030 C CA . ILE A 1 53 ? -1.464 1.016 1.697 1.00 0.00 53 ILE A CA 4
ATOM 6031 C C . ILE A 1 53 ? -2.882 1.579 1.806 1.00 0.00 53 ILE A C 4
ATOM 6032 O O . ILE A 1 53 ? -3.519 1.467 2.853 1.00 0.00 53 ILE A O 4
ATOM 6048 N N . GLY A 1 54 ? -3.334 2.174 0.712 1.00 0.00 54 GLY A N 4
ATOM 6049 C CA . GLY A 1 54 ? -4.665 2.755 0.673 1.00 0.00 54 GLY A CA 4
ATOM 6050 C C . GLY A 1 54 ? -5.702 1.723 0.225 1.00 0.00 54 GLY A C 4
ATOM 6051 O O . GLY A 1 54 ? -5.542 1.089 -0.817 1.00 0.00 54 GLY A O 4
ATOM 6055 N N . TYR A 1 55 ? -6.742 1.586 1.034 1.00 0.00 55 TYR A N 4
ATOM 6056 C CA . TYR A 1 55 ? -7.804 0.641 0.734 1.00 0.00 55 TYR A CA 4
ATOM 6057 C C . TYR A 1 55 ? -9.173 1.221 1.097 1.00 0.00 55 TYR A C 4
ATOM 6058 O O . TYR A 1 55 ? -9.321 1.871 2.131 1.00 0.00 55 TYR A O 4
ATOM 6076 N N . ARG A 1 56 ? -10.138 0.966 0.226 1.00 0.00 56 ARG A N 4
ATOM 6077 C CA . ARG A 1 56 ? -11.489 1.455 0.442 1.00 0.00 56 ARG A CA 4
ATOM 6078 C C . ARG A 1 56 ? -12.494 0.591 -0.323 1.00 0.00 56 ARG A C 4
ATOM 6079 O O . ARG A 1 56 ? -12.145 -0.040 -1.319 1.00 0.00 56 ARG A O 4
ATOM 6100 N N . GLU A 1 57 ? -13.723 0.592 0.172 1.00 0.00 57 GLU A N 4
ATOM 6101 C CA . GLU A 1 57 ? -14.782 -0.184 -0.452 1.00 0.00 57 GLU A CA 4
ATOM 6102 C C . GLU A 1 57 ? -14.932 0.210 -1.922 1.00 0.00 57 GLU A C 4
ATOM 6103 O O . GLU A 1 57 ? -15.038 1.392 -2.245 1.00 0.00 57 GLU A O 4
ATOM 6115 N N . ASN A 1 58 ? -14.935 -0.804 -2.776 1.00 0.00 58 ASN A N 4
ATOM 6116 C CA . ASN A 1 58 ? -15.071 -0.579 -4.205 1.00 0.00 58 ASN A CA 4
ATOM 6117 C C . ASN A 1 58 ? -16.544 -0.703 -4.599 1.00 0.00 58 ASN A C 4
ATOM 6118 O O . ASN A 1 58 ? -16.867 -1.304 -5.623 1.00 0.00 58 ASN A O 4
ATOM 6129 N N . SER A 1 59 ? -17.397 -0.126 -3.767 1.00 0.00 59 SER A N 4
ATOM 6130 C CA . SER A 1 59 ? -18.828 -0.165 -4.016 1.00 0.00 59 SER A CA 4
ATOM 6131 C C . SER A 1 59 ? -19.187 0.792 -5.154 1.00 0.00 59 SER A C 4
ATOM 6132 O O . SER A 1 59 ? -18.388 1.651 -5.524 1.00 0.00 59 SER A O 4
ATOM 6140 N N . PRO A 1 60 ? -20.422 0.607 -5.693 1.00 0.00 60 PRO A N 4
ATOM 6141 C CA . PRO A 1 60 ? -20.897 1.444 -6.781 1.00 0.00 60 PRO A CA 4
ATOM 6142 C C . PRO A 1 60 ? -21.289 2.833 -6.275 1.00 0.00 60 PRO A C 4
ATOM 6143 O O . PRO A 1 60 ? -22.434 3.056 -5.884 1.00 0.00 60 PRO A O 4
ATOM 6154 N N . GLY A 1 61 ? -20.316 3.732 -6.297 1.00 0.00 61 GLY A N 4
ATOM 6155 C CA . GLY A 1 61 ? -20.544 5.094 -5.845 1.00 0.00 61 GLY A CA 4
ATOM 6156 C C . GLY A 1 61 ? -20.217 5.240 -4.358 1.00 0.00 61 GLY A C 4
ATOM 6157 O O . GLY A 1 61 ? -20.995 5.818 -3.601 1.00 0.00 61 GLY A O 4
ATOM 6161 N N . SER A 1 62 ? -19.063 4.706 -3.983 1.00 0.00 62 SER A N 4
ATOM 6162 C CA . SER A 1 62 ? -18.623 4.770 -2.600 1.00 0.00 62 SER A CA 4
ATOM 6163 C C . SER A 1 62 ? -18.019 6.144 -2.306 1.00 0.00 62 SER A C 4
ATOM 6164 O O . SER A 1 62 ? -17.549 6.827 -3.214 1.00 0.00 62 SER A O 4
ATOM 6172 N N . ASN A 1 63 ? -18.052 6.509 -1.032 1.00 0.00 63 ASN A N 4
ATOM 6173 C CA . ASN A 1 63 ? -17.513 7.790 -0.607 1.00 0.00 63 ASN A CA 4
ATOM 6174 C C . ASN A 1 63 ? -16.731 7.603 0.695 1.00 0.00 63 ASN A C 4
ATOM 6175 O O . ASN A 1 63 ? -17.190 8.007 1.762 1.00 0.00 63 ASN A O 4
ATOM 6186 N N . GLY A 1 64 ? -15.564 6.989 0.564 1.00 0.00 64 GLY A N 4
ATOM 6187 C CA . GLY A 1 64 ? -14.714 6.744 1.716 1.00 0.00 64 GLY A CA 4
ATOM 6188 C C . GLY A 1 64 ? -13.237 6.894 1.350 1.00 0.00 64 GLY A C 4
ATOM 6189 O O . GLY A 1 64 ? -12.634 5.975 0.796 1.00 0.00 64 GLY A O 4
ATOM 6193 N N . GLN A 1 65 ? -12.695 8.059 1.673 1.00 0.00 65 GLN A N 4
ATOM 6194 C CA . GLN A 1 65 ? -11.299 8.341 1.385 1.00 0.00 65 GLN A CA 4
ATOM 6195 C C . GLN A 1 65 ? -10.445 7.094 1.625 1.00 0.00 65 GLN A C 4
ATOM 6196 O O . GLN A 1 65 ? -10.455 6.531 2.719 1.00 0.00 65 GLN A O 4
ATOM 6210 N N . TYR A 1 66 ? -9.726 6.699 0.585 1.00 0.00 66 TYR A N 4
ATOM 6211 C CA . TYR A 1 66 ? -8.868 5.530 0.669 1.00 0.00 66 TYR A CA 4
ATOM 6212 C C . TYR A 1 66 ? -8.174 5.455 2.030 1.00 0.00 66 TYR A C 4
ATOM 6213 O O . TYR A 1 66 ? -7.370 6.322 2.370 1.00 0.00 66 TYR A O 4
ATOM 6231 N N . SER A 1 67 ? -8.511 4.411 2.773 1.00 0.00 67 SER A N 4
ATOM 6232 C CA . SER A 1 67 ? -7.930 4.212 4.091 1.00 0.00 67 SER A CA 4
ATOM 6233 C C . SER A 1 67 ? -6.424 3.973 3.968 1.00 0.00 67 SER A C 4
ATOM 6234 O O . SER A 1 67 ? -5.995 2.896 3.556 1.00 0.00 67 SER A O 4
ATOM 6242 N N . ILE A 1 68 ? -5.663 4.994 4.333 1.00 0.00 68 ILE A N 4
ATOM 6243 C CA . ILE A 1 68 ? -4.214 4.908 4.269 1.00 0.00 68 ILE A CA 4
ATOM 6244 C C . ILE A 1 68 ? -3.688 4.267 5.555 1.00 0.00 68 ILE A C 4
ATOM 6245 O O . ILE A 1 68 ? -4.318 4.370 6.607 1.00 0.00 68 ILE A O 4
ATOM 6261 N N . VAL A 1 69 ? -2.540 3.619 5.429 1.00 0.00 69 VAL A N 4
ATOM 6262 C CA . VAL A 1 69 ? -1.922 2.961 6.568 1.00 0.00 69 VAL A CA 4
ATOM 6263 C C . VAL A 1 69 ? -0.401 3.085 6.460 1.00 0.00 69 VAL A C 4
ATOM 6264 O O . VAL A 1 69 ? 0.202 2.568 5.521 1.00 0.00 69 VAL A O 4
ATOM 6277 N N . GLU A 1 70 ? 0.175 3.773 7.434 1.00 0.00 70 GLU A N 4
ATOM 6278 C CA . GLU A 1 70 ? 1.614 3.972 7.460 1.00 0.00 70 GLU A CA 4
ATOM 6279 C C . GLU A 1 70 ? 2.311 2.731 8.022 1.00 0.00 70 GLU A C 4
ATOM 6280 O O . GLU A 1 70 ? 1.827 2.119 8.972 1.00 0.00 70 GLU A O 4
ATOM 6292 N N . MET A 1 71 ? 3.437 2.396 7.409 1.00 0.00 71 MET A N 4
ATOM 6293 C CA . MET A 1 71 ? 4.205 1.238 7.835 1.00 0.00 71 MET A CA 4
ATOM 6294 C C . MET A 1 71 ? 5.701 1.457 7.601 1.00 0.00 71 MET A C 4
ATOM 6295 O O . MET A 1 71 ? 6.116 2.533 7.173 1.00 0.00 71 MET A O 4
ATOM 6309 N N . LYS A 1 72 ? 6.471 0.418 7.890 1.00 0.00 72 LYS A N 4
ATOM 6310 C CA . LYS A 1 72 ? 7.912 0.483 7.716 1.00 0.00 72 LYS A CA 4
ATOM 6311 C C . LYS A 1 72 ? 8.352 -0.605 6.734 1.00 0.00 72 LYS A C 4
ATOM 6312 O O . LYS A 1 72 ? 7.740 -1.670 6.667 1.00 0.00 72 LYS A O 4
ATOM 6331 N N . ALA A 1 73 ? 9.409 -0.300 5.996 1.00 0.00 73 ALA A N 4
ATOM 6332 C CA . ALA A 1 73 ? 9.938 -1.238 5.021 1.00 0.00 73 ALA A CA 4
ATOM 6333 C C . ALA A 1 73 ? 10.756 -2.310 5.743 1.00 0.00 73 ALA A C 4
ATOM 6334 O O . ALA A 1 73 ? 11.824 -2.023 6.283 1.00 0.00 73 ALA A O 4
ATOM 6341 N N . THR A 1 74 ? 10.225 -3.524 5.730 1.00 0.00 74 THR A N 4
ATOM 6342 C CA . THR A 1 74 ? 10.893 -4.640 6.377 1.00 0.00 74 THR A CA 4
ATOM 6343 C C . THR A 1 74 ? 12.184 -4.992 5.635 1.00 0.00 74 THR A C 4
ATOM 6344 O O . THR A 1 74 ? 13.194 -5.315 6.258 1.00 0.00 74 THR A O 4
ATOM 6355 N N . GLY A 1 75 ? 12.109 -4.917 4.314 1.00 0.00 75 GLY A N 4
ATOM 6356 C CA . GLY A 1 75 ? 13.259 -5.224 3.481 1.00 0.00 75 GLY A CA 4
ATOM 6357 C C . GLY A 1 75 ? 12.979 -4.886 2.015 1.00 0.00 75 GLY A C 4
ATOM 6358 O O . GLY A 1 75 ? 12.350 -3.871 1.717 1.00 0.00 75 GLY A O 4
ATOM 6362 N N . ASP A 1 76 ? 13.460 -5.755 1.138 1.00 0.00 76 ASP A N 4
ATOM 6363 C CA . ASP A 1 76 ? 13.270 -5.561 -0.289 1.00 0.00 76 ASP A CA 4
ATOM 6364 C C . ASP A 1 76 ? 11.809 -5.840 -0.647 1.00 0.00 76 ASP A C 4
ATOM 6365 O O . ASP A 1 76 ? 11.325 -5.397 -1.688 1.00 0.00 76 ASP A O 4
ATOM 6374 N N . SER A 1 77 ? 11.146 -6.573 0.236 1.00 0.00 77 SER A N 4
ATOM 6375 C CA . SER A 1 77 ? 9.750 -6.916 0.026 1.00 0.00 77 SER A CA 4
ATOM 6376 C C . SER A 1 77 ? 8.933 -6.570 1.272 1.00 0.00 77 SER A C 4
ATOM 6377 O O . SER A 1 77 ? 9.413 -6.718 2.395 1.00 0.00 77 SER A O 4
ATOM 6385 N N . GLU A 1 78 ? 7.712 -6.114 1.033 1.00 0.00 78 GLU A N 4
ATOM 6386 C CA . GLU A 1 78 ? 6.823 -5.746 2.122 1.00 0.00 78 GLU A CA 4
ATOM 6387 C C . GLU A 1 78 ? 5.424 -6.315 1.881 1.00 0.00 78 GLU A C 4
ATOM 6388 O O . GLU A 1 78 ? 5.027 -6.533 0.738 1.00 0.00 78 GLU A O 4
ATOM 6400 N N . VAL A 1 79 ? 4.714 -6.539 2.978 1.00 0.00 79 VAL A N 4
ATOM 6401 C CA . VAL A 1 79 ? 3.367 -7.078 2.900 1.00 0.00 79 VAL A CA 4
ATOM 6402 C C . VAL A 1 79 ? 2.503 -6.438 3.988 1.00 0.00 79 VAL A C 4
ATOM 6403 O O . VAL A 1 79 ? 3.008 -6.056 5.043 1.00 0.00 79 VAL A O 4
ATOM 6416 N N . TYR A 1 80 ? 1.214 -6.341 3.695 1.00 0.00 80 TYR A N 4
ATOM 6417 C CA . TYR A 1 80 ? 0.275 -5.754 4.635 1.00 0.00 80 TYR A CA 4
ATOM 6418 C C . TYR A 1 80 ? -1.094 -6.430 4.537 1.00 0.00 80 TYR A C 4
ATOM 6419 O O . TYR A 1 80 ? -1.529 -6.805 3.449 1.00 0.00 80 TYR A O 4
ATOM 6437 N N . THR A 1 81 ? -1.735 -6.566 5.688 1.00 0.00 81 THR A N 4
ATOM 6438 C CA . THR A 1 81 ? -3.046 -7.191 5.746 1.00 0.00 81 THR A CA 4
ATOM 6439 C C . THR A 1 81 ? -4.096 -6.184 6.218 1.00 0.00 81 THR A C 4
ATOM 6440 O O . THR A 1 81 ? -4.190 -5.891 7.409 1.00 0.00 81 THR A O 4
ATOM 6451 N N . LEU A 1 82 ? -4.861 -5.681 5.260 1.00 0.00 82 LEU A N 4
ATOM 6452 C CA . LEU A 1 82 ? -5.901 -4.713 5.563 1.00 0.00 82 LEU A CA 4
ATOM 6453 C C . LEU A 1 82 ? -7.085 -5.430 6.214 1.00 0.00 82 LEU A C 4
ATOM 6454 O O . LEU A 1 82 ? -7.833 -6.139 5.542 1.00 0.00 82 LEU A O 4
ATOM 6470 N N . ASP A 1 83 ? -7.220 -5.221 7.516 1.00 0.00 83 ASP A N 4
ATOM 6471 C CA . ASP A 1 83 ? -8.300 -5.838 8.265 1.00 0.00 83 ASP A CA 4
ATOM 6472 C C . ASP A 1 83 ? -9.519 -4.913 8.251 1.00 0.00 83 ASP A C 4
ATOM 6473 O O . ASP A 1 83 ? -9.436 -3.779 7.783 1.00 0.00 83 ASP A O 4
ATOM 6482 N N . ASN A 1 84 ? -10.622 -5.432 8.770 1.00 0.00 84 ASN A N 4
ATOM 6483 C CA . ASN A 1 84 ? -11.856 -4.667 8.824 1.00 0.00 84 ASN A CA 4
ATOM 6484 C C . ASN A 1 84 ? -12.370 -4.438 7.401 1.00 0.00 84 ASN A C 4
ATOM 6485 O O . ASN A 1 84 ? -12.508 -3.297 6.963 1.00 0.00 84 ASN A O 4
ATOM 6496 N N . LEU A 1 85 ? -12.641 -5.541 6.719 1.00 0.00 85 LEU A N 4
ATOM 6497 C CA . LEU A 1 85 ? -13.138 -5.475 5.355 1.00 0.00 85 LEU A CA 4
ATOM 6498 C C . LEU A 1 85 ? -14.505 -6.159 5.281 1.00 0.00 85 LEU A C 4
ATOM 6499 O O . LEU A 1 85 ? -14.753 -7.136 5.986 1.00 0.00 85 LEU A O 4
ATOM 6515 N N . LYS A 1 86 ? -15.355 -5.619 4.421 1.00 0.00 86 LYS A N 4
ATOM 6516 C CA . LYS A 1 86 ? -16.690 -6.165 4.245 1.00 0.00 86 LYS A CA 4
ATOM 6517 C C . LYS A 1 86 ? -16.585 -7.634 3.833 1.00 0.00 86 LYS A C 4
ATOM 6518 O O . LYS A 1 86 ? -15.486 -8.172 3.713 1.00 0.00 86 LYS A O 4
ATOM 6537 N N . LYS A 1 87 ? -17.745 -8.243 3.629 1.00 0.00 87 LYS A N 4
ATOM 6538 C CA . LYS A 1 87 ? -17.797 -9.640 3.233 1.00 0.00 87 LYS A CA 4
ATOM 6539 C C . LYS A 1 87 ? -18.132 -9.731 1.743 1.00 0.00 87 LYS A C 4
ATOM 6540 O O . LYS A 1 87 ? -18.950 -8.963 1.239 1.00 0.00 87 LYS A O 4
ATOM 6559 N N . PHE A 1 88 ? -17.483 -10.677 1.080 1.00 0.00 88 PHE A N 4
ATOM 6560 C CA . PHE A 1 88 ? -17.701 -10.878 -0.342 1.00 0.00 88 PHE A CA 4
ATOM 6561 C C . PHE A 1 88 ? -17.955 -9.547 -1.052 1.00 0.00 88 PHE A C 4
ATOM 6562 O O . PHE A 1 88 ? -18.816 -9.459 -1.926 1.00 0.00 88 PHE A O 4
ATOM 6579 N N . ALA A 1 89 ? -17.189 -8.543 -0.650 1.00 0.00 89 ALA A N 4
ATOM 6580 C CA . ALA A 1 89 ? -17.320 -7.220 -1.237 1.00 0.00 89 ALA A CA 4
ATOM 6581 C C . ALA A 1 89 ? -16.039 -6.876 -2.000 1.00 0.00 89 ALA A C 4
ATOM 6582 O O . ALA A 1 89 ? -14.940 -7.203 -1.554 1.00 0.00 89 ALA A O 4
ATOM 6589 N N . GLN A 1 90 ? -16.224 -6.222 -3.137 1.00 0.00 90 GLN A N 4
ATOM 6590 C CA . GLN A 1 90 ? -15.097 -5.830 -3.966 1.00 0.00 90 GLN A CA 4
ATOM 6591 C C . GLN A 1 90 ? -14.364 -4.642 -3.340 1.00 0.00 90 GLN A C 4
ATOM 6592 O O . GLN A 1 90 ? -14.985 -3.637 -2.995 1.00 0.00 90 GLN A O 4
ATOM 6606 N N . TYR A 1 91 ? -13.055 -4.795 -3.212 1.00 0.00 91 TYR A N 4
ATOM 6607 C CA . TYR A 1 91 ? -12.231 -3.748 -2.633 1.00 0.00 91 TYR A CA 4
ATOM 6608 C C . TYR A 1 91 ? -11.004 -3.470 -3.504 1.00 0.00 91 TYR A C 4
ATOM 6609 O O . TYR A 1 91 ? -10.450 -4.385 -4.112 1.00 0.00 91 TYR A O 4
ATOM 6627 N N . GLY A 1 92 ? -10.616 -2.204 -3.538 1.00 0.00 92 GLY A N 4
ATOM 6628 C CA . GLY A 1 92 ? -9.465 -1.794 -4.324 1.00 0.00 92 GLY A CA 4
ATOM 6629 C C . GLY A 1 92 ? -8.400 -1.142 -3.440 1.00 0.00 92 GLY A C 4
ATOM 6630 O O . GLY A 1 92 ? -8.597 -0.037 -2.937 1.00 0.00 92 GLY A O 4
ATOM 6634 N N . VAL A 1 93 ? -7.295 -1.855 -3.277 1.00 0.00 93 VAL A N 4
ATOM 6635 C CA . VAL A 1 93 ? -6.199 -1.360 -2.462 1.00 0.00 93 VAL A CA 4
ATOM 6636 C C . VAL A 1 93 ? -5.097 -0.816 -3.374 1.00 0.00 93 VAL A C 4
ATOM 6637 O O . VAL A 1 93 ? -4.991 -1.215 -4.532 1.00 0.00 93 VAL A O 4
ATOM 6650 N N . VAL A 1 94 ? -4.304 0.088 -2.816 1.00 0.00 94 VAL A N 4
ATOM 6651 C CA . VAL A 1 94 ? -3.214 0.691 -3.564 1.00 0.00 94 VAL A CA 4
ATOM 6652 C C . VAL A 1 94 ? -1.971 0.763 -2.676 1.00 0.00 94 VAL A C 4
ATOM 6653 O O . VAL A 1 94 ? -2.075 1.004 -1.474 1.00 0.00 94 VAL A O 4
ATOM 6666 N N . VAL A 1 95 ? -0.822 0.552 -3.301 1.00 0.00 95 VAL A N 4
ATOM 6667 C CA . VAL A 1 95 ? 0.440 0.590 -2.582 1.00 0.00 95 VAL A CA 4
ATOM 6668 C C . VAL A 1 95 ? 1.350 1.645 -3.215 1.00 0.00 95 VAL A C 4
ATOM 6669 O O . VAL A 1 95 ? 1.328 1.841 -4.429 1.00 0.00 95 VAL A O 4
ATOM 6682 N N . GLN A 1 96 ? 2.129 2.296 -2.364 1.00 0.00 96 GLN A N 4
ATOM 6683 C CA . GLN A 1 96 ? 3.045 3.325 -2.824 1.00 0.00 96 GLN A CA 4
ATOM 6684 C C . GLN A 1 96 ? 4.235 3.442 -1.870 1.00 0.00 96 GLN A C 4
ATOM 6685 O O . GLN A 1 96 ? 4.084 3.276 -0.661 1.00 0.00 96 GLN A O 4
ATOM 6699 N N . ALA A 1 97 ? 5.392 3.728 -2.450 1.00 0.00 97 ALA A N 4
ATOM 6700 C CA . ALA A 1 97 ? 6.607 3.869 -1.666 1.00 0.00 97 ALA A CA 4
ATOM 6701 C C . ALA A 1 97 ? 6.778 5.334 -1.257 1.00 0.00 97 ALA A C 4
ATOM 6702 O O . ALA A 1 97 ? 6.836 6.218 -2.111 1.00 0.00 97 ALA A O 4
ATOM 6709 N N . PHE A 1 98 ? 6.853 5.545 0.049 1.00 0.00 98 PHE A N 4
ATOM 6710 C CA . PHE A 1 98 ? 7.016 6.887 0.581 1.00 0.00 98 PHE A CA 4
ATOM 6711 C C . PHE A 1 98 ? 8.266 6.981 1.458 1.00 0.00 98 PHE A C 4
ATOM 6712 O O . PHE A 1 98 ? 8.467 6.158 2.349 1.00 0.00 98 PHE A O 4
ATOM 6729 N N . ASN A 1 99 ? 9.074 7.992 1.174 1.00 0.00 99 ASN A N 4
ATOM 6730 C CA . ASN A 1 99 ? 10.300 8.205 1.925 1.00 0.00 99 ASN A CA 4
ATOM 6731 C C . ASN A 1 99 ? 10.300 9.621 2.503 1.00 0.00 99 ASN A C 4
ATOM 6732 O O . ASN A 1 99 ? 9.420 10.422 2.191 1.00 0.00 99 ASN A O 4
ATOM 6743 N N . ARG A 1 100 ? 11.296 9.887 3.335 1.00 0.00 100 ARG A N 4
ATOM 6744 C CA . ARG A 1 100 ? 11.421 11.193 3.960 1.00 0.00 100 ARG A CA 4
ATOM 6745 C C . ARG A 1 100 ? 11.550 12.281 2.893 1.00 0.00 100 ARG A C 4
ATOM 6746 O O . ARG A 1 100 ? 11.201 13.436 3.133 1.00 0.00 100 ARG A O 4
ATOM 6767 N N . ALA A 1 101 ? 12.053 11.875 1.736 1.00 0.00 101 ALA A N 4
ATOM 6768 C CA . ALA A 1 101 ? 12.232 12.801 0.631 1.00 0.00 101 ALA A CA 4
ATOM 6769 C C . ALA A 1 101 ? 10.863 13.199 0.078 1.00 0.00 101 ALA A C 4
ATOM 6770 O O . ALA A 1 101 ? 10.717 14.265 -0.519 1.00 0.00 101 ALA A O 4
ATOM 6777 N N . GLY A 1 102 ? 9.894 12.322 0.296 1.00 0.00 102 GLY A N 4
ATOM 6778 C CA . GLY A 1 102 ? 8.541 12.569 -0.173 1.00 0.00 102 GLY A CA 4
ATOM 6779 C C . GLY A 1 102 ? 7.836 11.259 -0.529 1.00 0.00 102 GLY A C 4
ATOM 6780 O O . GLY A 1 102 ? 8.342 10.177 -0.232 1.00 0.00 102 GLY A O 4
ATOM 6784 N N . THR A 1 103 ? 6.680 11.398 -1.160 1.00 0.00 103 THR A N 4
ATOM 6785 C CA . THR A 1 103 ? 5.900 10.239 -1.560 1.00 0.00 103 THR A CA 4
ATOM 6786 C C . THR A 1 103 ? 5.868 10.117 -3.085 1.00 0.00 103 THR A C 4
ATOM 6787 O O . THR A 1 103 ? 6.046 11.107 -3.794 1.00 0.00 103 THR A O 4
ATOM 6798 N N . GLY A 1 104 ? 5.640 8.896 -3.544 1.00 0.00 104 GLY A N 4
ATOM 6799 C CA . GLY A 1 104 ? 5.582 8.632 -4.972 1.00 0.00 104 GLY A CA 4
ATOM 6800 C C . GLY A 1 104 ? 4.190 8.151 -5.385 1.00 0.00 104 GLY A C 4
ATOM 6801 O O . GLY A 1 104 ? 3.268 8.135 -4.571 1.00 0.00 104 GLY A O 4
ATOM 6805 N N . PRO A 1 105 ? 4.078 7.760 -6.682 1.00 0.00 105 PRO A N 4
ATOM 6806 C CA . PRO A 1 105 ? 2.814 7.279 -7.213 1.00 0.00 105 PRO A CA 4
ATOM 6807 C C . PRO A 1 105 ? 2.518 5.860 -6.724 1.00 0.00 105 PRO A C 4
ATOM 6808 O O . PRO A 1 105 ? 3.430 5.128 -6.344 1.00 0.00 105 PRO A O 4
ATOM 6819 N N . SER A 1 106 ? 1.239 5.514 -6.750 1.00 0.00 106 SER A N 4
ATOM 6820 C CA . SER A 1 106 ? 0.812 4.196 -6.313 1.00 0.00 106 SER A CA 4
ATOM 6821 C C . SER A 1 106 ? 0.590 3.290 -7.526 1.00 0.00 106 SER A C 4
ATOM 6822 O O . SER A 1 106 ? 0.650 3.747 -8.666 1.00 0.00 106 SER A O 4
ATOM 6830 N N . SER A 1 107 ? 0.339 2.021 -7.239 1.00 0.00 107 SER A N 4
ATOM 6831 C CA . SER A 1 107 ? 0.108 1.047 -8.292 1.00 0.00 107 SER A CA 4
ATOM 6832 C C . SER A 1 107 ? -1.351 1.106 -8.749 1.00 0.00 107 SER A C 4
ATOM 6833 O O . SER A 1 107 ? -2.211 1.609 -8.028 1.00 0.00 107 SER A O 4
ATOM 6841 N N . SER A 1 108 ? -1.584 0.584 -9.944 1.00 0.00 108 SER A N 4
ATOM 6842 C CA . SER A 1 108 ? -2.924 0.571 -10.506 1.00 0.00 108 SER A CA 4
ATOM 6843 C C . SER A 1 108 ? -3.879 -0.165 -9.565 1.00 0.00 108 SER A C 4
ATOM 6844 O O . SER A 1 108 ? -3.730 -1.365 -9.337 1.00 0.00 108 SER A O 4
ATOM 6852 N N . GLU A 1 109 ? -4.839 0.584 -9.042 1.00 0.00 109 GLU A N 4
ATOM 6853 C CA . GLU A 1 109 ? -5.818 0.017 -8.130 1.00 0.00 109 GLU A CA 4
ATOM 6854 C C . GLU A 1 109 ? -6.205 -1.394 -8.577 1.00 0.00 109 GLU A C 4
ATOM 6855 O O . GLU A 1 109 ? -6.668 -1.589 -9.700 1.00 0.00 109 GLU A O 4
ATOM 6867 N N . ILE A 1 110 ? -6.001 -2.343 -7.674 1.00 0.00 110 ILE A N 4
ATOM 6868 C CA . ILE A 1 110 ? -6.323 -3.730 -7.961 1.00 0.00 110 ILE A CA 4
ATOM 6869 C C . ILE A 1 110 ? -7.722 -4.046 -7.429 1.00 0.00 110 ILE A C 4
ATOM 6870 O O . ILE A 1 110 ? -8.477 -3.139 -7.081 1.00 0.00 110 ILE A O 4
ATOM 6886 N N . ASN A 1 111 ? -8.025 -5.335 -7.381 1.00 0.00 111 ASN A N 4
ATOM 6887 C CA . ASN A 1 111 ? -9.320 -5.781 -6.896 1.00 0.00 111 ASN A CA 4
ATOM 6888 C C . ASN A 1 111 ? -9.178 -7.178 -6.288 1.00 0.00 111 ASN A C 4
ATOM 6889 O O . ASN A 1 111 ? -8.373 -7.983 -6.754 1.00 0.00 111 ASN A O 4
ATOM 6900 N N . ALA A 1 112 ? -9.973 -7.423 -5.257 1.00 0.00 112 ALA A N 4
ATOM 6901 C CA . ALA A 1 112 ? -9.946 -8.708 -4.580 1.00 0.00 112 ALA A CA 4
ATOM 6902 C C . ALA A 1 112 ? -11.137 -8.802 -3.624 1.00 0.00 112 ALA A C 4
ATOM 6903 O O . ALA A 1 112 ? -11.037 -8.409 -2.462 1.00 0.00 112 ALA A O 4
ATOM 6910 N N . THR A 1 113 ? -12.236 -9.323 -4.148 1.00 0.00 113 THR A N 4
ATOM 6911 C CA . THR A 1 113 ? -13.445 -9.473 -3.355 1.00 0.00 113 THR A CA 4
ATOM 6912 C C . THR A 1 113 ? -13.249 -10.546 -2.282 1.00 0.00 113 THR A C 4
ATOM 6913 O O . THR A 1 113 ? -13.189 -11.735 -2.591 1.00 0.00 113 THR A O 4
ATOM 6924 N N . THR A 1 114 ? -13.156 -10.087 -1.042 1.00 0.00 114 THR A N 4
ATOM 6925 C CA . THR A 1 114 ? -12.969 -10.993 0.078 1.00 0.00 114 THR A CA 4
ATOM 6926 C C . THR A 1 114 ? -13.799 -12.263 -0.118 1.00 0.00 114 THR A C 4
ATOM 6927 O O . THR A 1 114 ? -14.765 -12.266 -0.879 1.00 0.00 114 THR A O 4
ATOM 6938 N N . LEU A 1 115 ? -13.391 -13.312 0.582 1.00 0.00 115 LEU A N 4
ATOM 6939 C CA . LEU A 1 115 ? -14.085 -14.586 0.494 1.00 0.00 115 LEU A CA 4
ATOM 6940 C C . LEU A 1 115 ? -15.594 -14.346 0.571 1.00 0.00 115 LEU A C 4
ATOM 6941 O O . LEU A 1 115 ? -16.035 -13.245 0.895 1.00 0.00 115 LEU A O 4
ATOM 6957 N N . GLU A 1 116 ? -16.344 -15.395 0.268 1.00 0.00 116 GLU A N 4
ATOM 6958 C CA . GLU A 1 116 ? -17.794 -15.313 0.299 1.00 0.00 116 GLU A CA 4
ATOM 6959 C C . GLU A 1 116 ? -18.323 -15.769 1.660 1.00 0.00 116 GLU A C 4
ATOM 6960 O O . GLU A 1 116 ? -19.528 -15.738 1.904 1.00 0.00 116 GLU A O 4
ATOM 6972 N N . SER A 1 117 ? -17.395 -16.183 2.511 1.00 0.00 117 SER A N 4
ATOM 6973 C CA . SER A 1 117 ? -17.752 -16.645 3.841 1.00 0.00 117 SER A CA 4
ATOM 6974 C C . SER A 1 117 ? -18.520 -17.965 3.748 1.00 0.00 117 SER A C 4
ATOM 6975 O O . SER A 1 117 ? -19.578 -18.029 3.123 1.00 0.00 117 SER A O 4
ATOM 6983 N N . GLY A 1 118 ? -17.958 -18.986 4.378 1.00 0.00 118 GLY A N 4
ATOM 6984 C CA . GLY A 1 118 ? -18.577 -20.300 4.374 1.00 0.00 118 GLY A CA 4
ATOM 6985 C C . GLY A 1 118 ? -17.720 -21.312 5.137 1.00 0.00 118 GLY A C 4
ATOM 6986 O O . GLY A 1 118 ? -17.156 -20.991 6.182 1.00 0.00 118 GLY A O 4
ATOM 6990 N N . PRO A 1 119 ? -17.647 -22.547 4.570 1.00 0.00 119 PRO A N 4
ATOM 6991 C CA . PRO A 1 119 ? -16.868 -23.608 5.185 1.00 0.00 119 PRO A CA 4
ATOM 6992 C C . PRO A 1 119 ? -15.370 -23.383 4.971 1.00 0.00 119 PRO A C 4
ATOM 6993 O O . PRO A 1 119 ? -14.913 -23.258 3.836 1.00 0.00 119 PRO A O 4
ATOM 7004 N N . SER A 1 120 ? -14.647 -23.337 6.080 1.00 0.00 120 SER A N 4
ATOM 7005 C CA . SER A 1 120 ? -13.209 -23.130 6.028 1.00 0.00 120 SER A CA 4
ATOM 7006 C C . SER A 1 120 ? -12.515 -24.015 7.065 1.00 0.00 120 SER A C 4
ATOM 7007 O O . SER A 1 120 ? -12.466 -23.673 8.246 1.00 0.00 120 SER A O 4
ATOM 7015 N N . SER A 1 121 ? -11.995 -25.135 6.586 1.00 0.00 121 SER A N 4
ATOM 7016 C CA . SER A 1 121 ? -11.305 -26.072 7.457 1.00 0.00 121 SER A CA 4
ATOM 7017 C C . SER A 1 121 ? -9.901 -26.350 6.918 1.00 0.00 121 SER A C 4
ATOM 7018 O O . SER A 1 121 ? -8.909 -26.100 7.602 1.00 0.00 121 SER A O 4
ATOM 7026 N N . GLY A 1 122 ? -9.860 -26.865 5.698 1.00 0.00 122 GLY A N 4
ATOM 7027 C CA . GLY A 1 122 ? -8.593 -27.179 5.060 1.00 0.00 122 GLY A CA 4
ATOM 7028 C C . GLY A 1 122 ? -8.607 -28.596 4.482 1.00 0.00 122 GLY A C 4
ATOM 7029 O O . GLY A 1 122 ? -8.207 -29.547 5.151 1.00 0.00 122 GLY A O 4
ATOM 7033 N N . GLY A 1 1 ? 22.558 31.970 6.619 1.00 0.00 1 GLY A N 5
ATOM 7034 C CA . GLY A 1 1 ? 22.953 30.621 6.985 1.00 0.00 1 GLY A CA 5
ATOM 7035 C C . GLY A 1 1 ? 23.880 30.632 8.202 1.00 0.00 1 GLY A C 5
ATOM 7036 O O . GLY A 1 1 ? 23.574 31.260 9.215 1.00 0.00 1 GLY A O 5
ATOM 7040 N N . SER A 1 2 ? 24.995 29.930 8.064 1.00 0.00 2 SER A N 5
ATOM 7041 C CA . SER A 1 2 ? 25.968 29.851 9.140 1.00 0.00 2 SER A CA 5
ATOM 7042 C C . SER A 1 2 ? 25.327 29.226 10.381 1.00 0.00 2 SER A C 5
ATOM 7043 O O . SER A 1 2 ? 24.128 29.378 10.608 1.00 0.00 2 SER A O 5
ATOM 7051 N N . SER A 1 3 ? 26.155 28.536 11.151 1.00 0.00 3 SER A N 5
ATOM 7052 C CA . SER A 1 3 ? 25.684 27.887 12.363 1.00 0.00 3 SER A CA 5
ATOM 7053 C C . SER A 1 3 ? 24.610 26.853 12.020 1.00 0.00 3 SER A C 5
ATOM 7054 O O . SER A 1 3 ? 24.130 26.804 10.888 1.00 0.00 3 SER A O 5
ATOM 7062 N N . GLY A 1 4 ? 24.263 26.053 13.017 1.00 0.00 4 GLY A N 5
ATOM 7063 C CA . GLY A 1 4 ? 23.254 25.024 12.835 1.00 0.00 4 GLY A CA 5
ATOM 7064 C C . GLY A 1 4 ? 23.726 23.686 13.408 1.00 0.00 4 GLY A C 5
ATOM 7065 O O . GLY A 1 4 ? 24.851 23.576 13.893 1.00 0.00 4 GLY A O 5
ATOM 7069 N N . SER A 1 5 ? 22.842 22.702 13.332 1.00 0.00 5 SER A N 5
ATOM 7070 C CA . SER A 1 5 ? 23.154 21.375 13.837 1.00 0.00 5 SER A CA 5
ATOM 7071 C C . SER A 1 5 ? 22.706 20.314 12.831 1.00 0.00 5 SER A C 5
ATOM 7072 O O . SER A 1 5 ? 21.755 20.527 12.080 1.00 0.00 5 SER A O 5
ATOM 7080 N N . SER A 1 6 ? 23.413 19.193 12.847 1.00 0.00 6 SER A N 5
ATOM 7081 C CA . SER A 1 6 ? 23.100 18.098 11.945 1.00 0.00 6 SER A CA 5
ATOM 7082 C C . SER A 1 6 ? 23.657 16.786 12.502 1.00 0.00 6 SER A C 5
ATOM 7083 O O . SER A 1 6 ? 24.854 16.676 12.762 1.00 0.00 6 SER A O 5
ATOM 7091 N N . GLY A 1 7 ? 22.761 15.824 12.669 1.00 0.00 7 GLY A N 5
ATOM 7092 C CA . GLY A 1 7 ? 23.148 14.524 13.191 1.00 0.00 7 GLY A CA 5
ATOM 7093 C C . GLY A 1 7 ? 22.499 13.395 12.387 1.00 0.00 7 GLY A C 5
ATOM 7094 O O . GLY A 1 7 ? 21.340 13.052 12.617 1.00 0.00 7 GLY A O 5
ATOM 7098 N N . ILE A 1 8 ? 23.273 12.850 11.461 1.00 0.00 8 ILE A N 5
ATOM 7099 C CA . ILE A 1 8 ? 22.788 11.768 10.622 1.00 0.00 8 ILE A CA 5
ATOM 7100 C C . ILE A 1 8 ? 21.673 12.292 9.715 1.00 0.00 8 ILE A C 5
ATOM 7101 O O . ILE A 1 8 ? 20.593 12.640 10.190 1.00 0.00 8 ILE A O 5
ATOM 7117 N N . SER A 1 9 ? 21.972 12.331 8.425 1.00 0.00 9 SER A N 5
ATOM 7118 C CA . SER A 1 9 ? 21.008 12.807 7.447 1.00 0.00 9 SER A CA 5
ATOM 7119 C C . SER A 1 9 ? 21.670 12.920 6.072 1.00 0.00 9 SER A C 5
ATOM 7120 O O . SER A 1 9 ? 22.593 13.712 5.887 1.00 0.00 9 SER A O 5
ATOM 7128 N N . THR A 1 10 ? 21.172 12.118 5.143 1.00 0.00 10 THR A N 5
ATOM 7129 C CA . THR A 1 10 ? 21.703 12.119 3.790 1.00 0.00 10 THR A CA 5
ATOM 7130 C C . THR A 1 10 ? 20.965 13.145 2.928 1.00 0.00 10 THR A C 5
ATOM 7131 O O . THR A 1 10 ? 20.609 14.222 3.406 1.00 0.00 10 THR A O 5
ATOM 7142 N N . GLU A 1 11 ? 20.757 12.776 1.673 1.00 0.00 11 GLU A N 5
ATOM 7143 C CA . GLU A 1 11 ? 20.068 13.651 0.740 1.00 0.00 11 GLU A CA 5
ATOM 7144 C C . GLU A 1 11 ? 19.031 12.861 -0.062 1.00 0.00 11 GLU A C 5
ATOM 7145 O O . GLU A 1 11 ? 18.877 13.073 -1.263 1.00 0.00 11 GLU A O 5
ATOM 7157 N N . GLU A 1 12 ? 18.347 11.967 0.637 1.00 0.00 12 GLU A N 5
ATOM 7158 C CA . GLU A 1 12 ? 17.329 11.144 0.005 1.00 0.00 12 GLU A CA 5
ATOM 7159 C C . GLU A 1 12 ? 16.402 12.010 -0.850 1.00 0.00 12 GLU A C 5
ATOM 7160 O O . GLU A 1 12 ? 16.464 13.237 -0.791 1.00 0.00 12 GLU A O 5
ATOM 7172 N N . ALA A 1 13 ? 15.564 11.337 -1.625 1.00 0.00 13 ALA A N 5
ATOM 7173 C CA . ALA A 1 13 ? 14.626 12.030 -2.491 1.00 0.00 13 ALA A CA 5
ATOM 7174 C C . ALA A 1 13 ? 13.397 11.146 -2.715 1.00 0.00 13 ALA A C 5
ATOM 7175 O O . ALA A 1 13 ? 13.511 9.923 -2.776 1.00 0.00 13 ALA A O 5
ATOM 7182 N N . ALA A 1 14 ? 12.251 11.800 -2.832 1.00 0.00 14 ALA A N 5
ATOM 7183 C CA . ALA A 1 14 ? 11.002 11.089 -3.048 1.00 0.00 14 ALA A CA 5
ATOM 7184 C C . ALA A 1 14 ? 11.182 10.087 -4.190 1.00 0.00 14 ALA A C 5
ATOM 7185 O O . ALA A 1 14 ? 12.018 10.286 -5.069 1.00 0.00 14 ALA A O 5
ATOM 7192 N N . PRO A 1 15 ? 10.362 9.003 -4.137 1.00 0.00 15 PRO A N 5
ATOM 7193 C CA . PRO A 1 15 ? 10.423 7.969 -5.156 1.00 0.00 15 PRO A CA 5
ATOM 7194 C C . PRO A 1 15 ? 9.771 8.442 -6.457 1.00 0.00 15 PRO A C 5
ATOM 7195 O O . PRO A 1 15 ? 8.899 9.309 -6.438 1.00 0.00 15 PRO A O 5
ATOM 7206 N N . ASP A 1 16 ? 10.218 7.851 -7.555 1.00 0.00 16 ASP A N 5
ATOM 7207 C CA . ASP A 1 16 ? 9.689 8.201 -8.862 1.00 0.00 16 ASP A CA 5
ATOM 7208 C C . ASP A 1 16 ? 9.159 6.940 -9.547 1.00 0.00 16 ASP A C 5
ATOM 7209 O O . ASP A 1 16 ? 9.574 6.611 -10.658 1.00 0.00 16 ASP A O 5
ATOM 7218 N N . GLY A 1 17 ? 8.250 6.268 -8.857 1.00 0.00 17 GLY A N 5
ATOM 7219 C CA . GLY A 1 17 ? 7.658 5.050 -9.385 1.00 0.00 17 GLY A CA 5
ATOM 7220 C C . GLY A 1 17 ? 7.024 4.219 -8.268 1.00 0.00 17 GLY A C 5
ATOM 7221 O O . GLY A 1 17 ? 7.545 4.168 -7.155 1.00 0.00 17 GLY A O 5
ATOM 7225 N N . PRO A 1 18 ? 5.878 3.572 -8.612 1.00 0.00 18 PRO A N 5
ATOM 7226 C CA . PRO A 1 18 ? 5.167 2.746 -7.652 1.00 0.00 18 PRO A CA 5
ATOM 7227 C C . PRO A 1 18 ? 5.891 1.417 -7.429 1.00 0.00 18 PRO A C 5
ATOM 7228 O O . PRO A 1 18 ? 6.850 1.103 -8.133 1.00 0.00 18 PRO A O 5
ATOM 7239 N N . PRO A 1 19 ? 5.392 0.652 -6.421 1.00 0.00 19 PRO A N 5
ATOM 7240 C CA . PRO A 1 19 ? 5.981 -0.636 -6.097 1.00 0.00 19 PRO A CA 5
ATOM 7241 C C . PRO A 1 19 ? 5.596 -1.692 -7.135 1.00 0.00 19 PRO A C 5
ATOM 7242 O O . PRO A 1 19 ? 4.721 -1.459 -7.967 1.00 0.00 19 PRO A O 5
ATOM 7253 N N . MET A 1 20 ? 6.269 -2.830 -7.052 1.00 0.00 20 MET A N 5
ATOM 7254 C CA . MET A 1 20 ? 6.009 -3.922 -7.974 1.00 0.00 20 MET A CA 5
ATOM 7255 C C . MET A 1 20 ? 5.319 -5.088 -7.262 1.00 0.00 20 MET A C 5
ATOM 7256 O O . MET A 1 20 ? 5.123 -5.050 -6.048 1.00 0.00 20 MET A O 5
ATOM 7270 N N . ASP A 1 21 ? 4.970 -6.096 -8.048 1.00 0.00 21 ASP A N 5
ATOM 7271 C CA . ASP A 1 21 ? 4.307 -7.271 -7.508 1.00 0.00 21 ASP A CA 5
ATOM 7272 C C . ASP A 1 21 ? 3.098 -6.833 -6.679 1.00 0.00 21 ASP A C 5
ATOM 7273 O O . ASP A 1 21 ? 2.669 -7.547 -5.774 1.00 0.00 21 ASP A O 5
ATOM 7282 N N . VAL A 1 22 ? 2.582 -5.660 -7.018 1.00 0.00 22 VAL A N 5
ATOM 7283 C CA . VAL A 1 22 ? 1.431 -5.118 -6.316 1.00 0.00 22 VAL A CA 5
ATOM 7284 C C . VAL A 1 22 ? 0.200 -5.970 -6.632 1.00 0.00 22 VAL A C 5
ATOM 7285 O O . VAL A 1 22 ? -0.325 -5.921 -7.743 1.00 0.00 22 VAL A O 5
ATOM 7298 N N . THR A 1 23 ? -0.225 -6.731 -5.634 1.00 0.00 23 THR A N 5
ATOM 7299 C CA . THR A 1 23 ? -1.384 -7.592 -5.791 1.00 0.00 23 THR A CA 5
ATOM 7300 C C . THR A 1 23 ? -2.069 -7.816 -4.441 1.00 0.00 23 THR A C 5
ATOM 7301 O O . THR A 1 23 ? -1.442 -7.675 -3.392 1.00 0.00 23 THR A O 5
ATOM 7312 N N . LEU A 1 24 ? -3.346 -8.162 -4.511 1.00 0.00 24 LEU A N 5
ATOM 7313 C CA . LEU A 1 24 ? -4.122 -8.407 -3.308 1.00 0.00 24 LEU A CA 5
ATOM 7314 C C . LEU A 1 24 ? -4.387 -9.908 -3.174 1.00 0.00 24 LEU A C 5
ATOM 7315 O O . LEU A 1 24 ? -4.180 -10.666 -4.120 1.00 0.00 24 LEU A O 5
ATOM 7331 N N . GLN A 1 25 ? -4.841 -10.293 -1.990 1.00 0.00 25 GLN A N 5
ATOM 7332 C CA . GLN A 1 25 ? -5.136 -11.690 -1.719 1.00 0.00 25 GLN A CA 5
ATOM 7333 C C . GLN A 1 25 ? -5.938 -11.822 -0.423 1.00 0.00 25 GLN A C 5
ATOM 7334 O O . GLN A 1 25 ? -5.452 -11.467 0.650 1.00 0.00 25 GLN A O 5
ATOM 7348 N N . PRO A 1 26 ? -7.184 -12.346 -0.568 1.00 0.00 26 PRO A N 5
ATOM 7349 C CA . PRO A 1 26 ? -8.057 -12.529 0.578 1.00 0.00 26 PRO A CA 5
ATOM 7350 C C . PRO A 1 26 ? -7.614 -13.727 1.420 1.00 0.00 26 PRO A C 5
ATOM 7351 O O . PRO A 1 26 ? -7.747 -14.873 0.992 1.00 0.00 26 PRO A O 5
ATOM 7362 N N . VAL A 1 27 ? -7.096 -13.422 2.600 1.00 0.00 27 VAL A N 5
ATOM 7363 C CA . VAL A 1 27 ? -6.632 -14.460 3.505 1.00 0.00 27 VAL A CA 5
ATOM 7364 C C . VAL A 1 27 ? -7.756 -14.820 4.480 1.00 0.00 27 VAL A C 5
ATOM 7365 O O . VAL A 1 27 ? -7.882 -15.974 4.888 1.00 0.00 27 VAL A O 5
ATOM 7378 N N . THR A 1 28 ? -8.543 -13.812 4.824 1.00 0.00 28 THR A N 5
ATOM 7379 C CA . THR A 1 28 ? -9.652 -14.008 5.743 1.00 0.00 28 THR A CA 5
ATOM 7380 C C . THR A 1 28 ? -10.928 -13.377 5.181 1.00 0.00 28 THR A C 5
ATOM 7381 O O . THR A 1 28 ? -10.929 -12.857 4.067 1.00 0.00 28 THR A O 5
ATOM 7392 N N . SER A 1 29 ? -11.983 -13.445 5.979 1.00 0.00 29 SER A N 5
ATOM 7393 C CA . SER A 1 29 ? -13.263 -12.887 5.576 1.00 0.00 29 SER A CA 5
ATOM 7394 C C . SER A 1 29 ? -13.181 -11.359 5.545 1.00 0.00 29 SER A C 5
ATOM 7395 O O . SER A 1 29 ? -13.401 -10.743 4.504 1.00 0.00 29 SER A O 5
ATOM 7403 N N . GLN A 1 30 ? -12.865 -10.792 6.700 1.00 0.00 30 GLN A N 5
ATOM 7404 C CA . GLN A 1 30 ? -12.752 -9.349 6.819 1.00 0.00 30 GLN A CA 5
ATOM 7405 C C . GLN A 1 30 ? -11.282 -8.939 6.936 1.00 0.00 30 GLN A C 5
ATOM 7406 O O . GLN A 1 30 ? -10.898 -8.255 7.883 1.00 0.00 30 GLN A O 5
ATOM 7420 N N . SER A 1 31 ? -10.500 -9.376 5.959 1.00 0.00 31 SER A N 5
ATOM 7421 C CA . SER A 1 31 ? -9.081 -9.063 5.941 1.00 0.00 31 SER A CA 5
ATOM 7422 C C . SER A 1 31 ? -8.452 -9.564 4.639 1.00 0.00 31 SER A C 5
ATOM 7423 O O . SER A 1 31 ? -8.655 -10.713 4.250 1.00 0.00 31 SER A O 5
ATOM 7431 N N . ILE A 1 32 ? -7.702 -8.678 4.002 1.00 0.00 32 ILE A N 5
ATOM 7432 C CA . ILE A 1 32 ? -7.042 -9.016 2.753 1.00 0.00 32 ILE A CA 5
ATOM 7433 C C . ILE A 1 32 ? -5.534 -8.807 2.905 1.00 0.00 32 ILE A C 5
ATOM 7434 O O . ILE A 1 32 ? -5.094 -8.007 3.729 1.00 0.00 32 ILE A O 5
ATOM 7450 N N . GLN A 1 33 ? -4.783 -9.542 2.097 1.00 0.00 33 GLN A N 5
ATOM 7451 C CA . GLN A 1 33 ? -3.333 -9.448 2.132 1.00 0.00 33 GLN A CA 5
ATOM 7452 C C . GLN A 1 33 ? -2.816 -8.760 0.867 1.00 0.00 33 GLN A C 5
ATOM 7453 O O . GLN A 1 33 ? -3.183 -9.138 -0.245 1.00 0.00 33 GLN A O 5
ATOM 7467 N N . VAL A 1 34 ? -1.972 -7.761 1.078 1.00 0.00 34 VAL A N 5
ATOM 7468 C CA . VAL A 1 34 ? -1.400 -7.016 -0.031 1.00 0.00 34 VAL A CA 5
ATOM 7469 C C . VAL A 1 34 ? 0.116 -7.225 -0.053 1.00 0.00 34 VAL A C 5
ATOM 7470 O O . VAL A 1 34 ? 0.819 -6.784 0.855 1.00 0.00 34 VAL A O 5
ATOM 7483 N N . THR A 1 35 ? 0.573 -7.897 -1.099 1.00 0.00 35 THR A N 5
ATOM 7484 C CA . THR A 1 35 ? 1.993 -8.169 -1.250 1.00 0.00 35 THR A CA 5
ATOM 7485 C C . THR A 1 35 ? 2.557 -7.406 -2.450 1.00 0.00 35 THR A C 5
ATOM 7486 O O . THR A 1 35 ? 1.926 -7.346 -3.505 1.00 0.00 35 THR A O 5
ATOM 7497 N N . TRP A 1 36 ? 3.739 -6.842 -2.250 1.00 0.00 36 TRP A N 5
ATOM 7498 C CA . TRP A 1 36 ? 4.395 -6.085 -3.302 1.00 0.00 36 TRP A CA 5
ATOM 7499 C C . TRP A 1 36 ? 5.906 -6.187 -3.085 1.00 0.00 36 TRP A C 5
ATOM 7500 O O . TRP A 1 36 ? 6.359 -6.522 -1.992 1.00 0.00 36 TRP A O 5
ATOM 7521 N N . LYS A 1 37 ? 6.645 -5.891 -4.145 1.00 0.00 37 LYS A N 5
ATOM 7522 C CA . LYS A 1 37 ? 8.096 -5.944 -4.084 1.00 0.00 37 LYS A CA 5
ATOM 7523 C C . LYS A 1 37 ? 8.664 -4.541 -4.309 1.00 0.00 37 LYS A C 5
ATOM 7524 O O . LYS A 1 37 ? 8.007 -3.691 -4.909 1.00 0.00 37 LYS A O 5
ATOM 7543 N N . ALA A 1 38 ? 9.877 -4.343 -3.817 1.00 0.00 38 ALA A N 5
ATOM 7544 C CA . ALA A 1 38 ? 10.541 -3.057 -3.957 1.00 0.00 38 ALA A CA 5
ATOM 7545 C C . ALA A 1 38 ? 10.295 -2.513 -5.365 1.00 0.00 38 ALA A C 5
ATOM 7546 O O . ALA A 1 38 ? 10.248 -3.274 -6.330 1.00 0.00 38 ALA A O 5
ATOM 7553 N N . PRO A 1 39 ? 10.141 -1.163 -5.441 1.00 0.00 39 PRO A N 5
ATOM 7554 C CA . PRO A 1 39 ? 9.901 -0.508 -6.715 1.00 0.00 39 PRO A CA 5
ATOM 7555 C C . PRO A 1 39 ? 11.183 -0.443 -7.548 1.00 0.00 39 PRO A C 5
ATOM 7556 O O . PRO A 1 39 ? 12.262 -0.777 -7.061 1.00 0.00 39 PRO A O 5
ATOM 7567 N N . LYS A 1 40 ? 11.023 -0.011 -8.790 1.00 0.00 40 LYS A N 5
ATOM 7568 C CA . LYS A 1 40 ? 12.153 0.102 -9.695 1.00 0.00 40 LYS A CA 5
ATOM 7569 C C . LYS A 1 40 ? 13.375 0.599 -8.919 1.00 0.00 40 LYS A C 5
ATOM 7570 O O . LYS A 1 40 ? 13.286 1.571 -8.170 1.00 0.00 40 LYS A O 5
ATOM 7589 N N . LYS A 1 41 ? 14.487 -0.091 -9.124 1.00 0.00 41 LYS A N 5
ATOM 7590 C CA . LYS A 1 41 ? 15.725 0.267 -8.453 1.00 0.00 41 LYS A CA 5
ATOM 7591 C C . LYS A 1 41 ? 16.128 1.686 -8.859 1.00 0.00 41 LYS A C 5
ATOM 7592 O O . LYS A 1 41 ? 16.338 2.544 -8.003 1.00 0.00 41 LYS A O 5
ATOM 7611 N N . GLU A 1 42 ? 16.224 1.889 -10.165 1.00 0.00 42 GLU A N 5
ATOM 7612 C CA . GLU A 1 42 ? 16.598 3.189 -10.695 1.00 0.00 42 GLU A CA 5
ATOM 7613 C C . GLU A 1 42 ? 15.571 4.246 -10.282 1.00 0.00 42 GLU A C 5
ATOM 7614 O O . GLU A 1 42 ? 15.826 5.443 -10.399 1.00 0.00 42 GLU A O 5
ATOM 7626 N N . LEU A 1 43 ? 14.431 3.764 -9.809 1.00 0.00 43 LEU A N 5
ATOM 7627 C CA . LEU A 1 43 ? 13.364 4.652 -9.378 1.00 0.00 43 LEU A CA 5
ATOM 7628 C C . LEU A 1 43 ? 13.169 4.512 -7.867 1.00 0.00 43 LEU A C 5
ATOM 7629 O O . LEU A 1 43 ? 12.043 4.362 -7.395 1.00 0.00 43 LEU A O 5
ATOM 7645 N N . GLN A 1 44 ? 14.282 4.568 -7.151 1.00 0.00 44 GLN A N 5
ATOM 7646 C CA . GLN A 1 44 ? 14.247 4.449 -5.703 1.00 0.00 44 GLN A CA 5
ATOM 7647 C C . GLN A 1 44 ? 14.679 5.765 -5.053 1.00 0.00 44 GLN A C 5
ATOM 7648 O O . GLN A 1 44 ? 14.098 6.188 -4.054 1.00 0.00 44 GLN A O 5
ATOM 7662 N N . ASN A 1 45 ? 15.694 6.376 -5.645 1.00 0.00 45 ASN A N 5
ATOM 7663 C CA . ASN A 1 45 ? 16.211 7.635 -5.136 1.00 0.00 45 ASN A CA 5
ATOM 7664 C C . ASN A 1 45 ? 16.608 7.462 -3.668 1.00 0.00 45 ASN A C 5
ATOM 7665 O O . ASN A 1 45 ? 16.351 8.339 -2.845 1.00 0.00 45 ASN A O 5
ATOM 7676 N N . GLY A 1 46 ? 17.227 6.325 -3.386 1.00 0.00 46 GLY A N 5
ATOM 7677 C CA . GLY A 1 46 ? 17.662 6.026 -2.032 1.00 0.00 46 GLY A CA 5
ATOM 7678 C C . GLY A 1 46 ? 16.802 4.924 -1.411 1.00 0.00 46 GLY A C 5
ATOM 7679 O O . GLY A 1 46 ? 15.926 4.369 -2.072 1.00 0.00 46 GLY A O 5
ATOM 7683 N N . VAL A 1 47 ? 17.083 4.639 -0.148 1.00 0.00 47 VAL A N 5
ATOM 7684 C CA . VAL A 1 47 ? 16.346 3.613 0.570 1.00 0.00 47 VAL A CA 5
ATOM 7685 C C . VAL A 1 47 ? 14.924 4.107 0.841 1.00 0.00 47 VAL A C 5
ATOM 7686 O O . VAL A 1 47 ? 14.666 5.309 0.815 1.00 0.00 47 VAL A O 5
ATOM 7699 N N . ILE A 1 48 ? 14.039 3.155 1.095 1.00 0.00 48 ILE A N 5
ATOM 7700 C CA . ILE A 1 48 ? 12.650 3.478 1.370 1.00 0.00 48 ILE A CA 5
ATOM 7701 C C . ILE A 1 48 ? 12.376 3.302 2.865 1.00 0.00 48 ILE A C 5
ATOM 7702 O O . ILE A 1 48 ? 12.889 2.374 3.489 1.00 0.00 48 ILE A O 5
ATOM 7718 N N . ARG A 1 49 ? 11.569 4.208 3.397 1.00 0.00 49 ARG A N 5
ATOM 7719 C CA . ARG A 1 49 ? 11.222 4.165 4.808 1.00 0.00 49 ARG A CA 5
ATOM 7720 C C . ARG A 1 49 ? 9.985 3.289 5.023 1.00 0.00 49 ARG A C 5
ATOM 7721 O O . ARG A 1 49 ? 9.953 2.469 5.939 1.00 0.00 49 ARG A O 5
ATOM 7742 N N . GLY A 1 50 ? 8.998 3.493 4.163 1.00 0.00 50 GLY A N 5
ATOM 7743 C CA . GLY A 1 50 ? 7.763 2.733 4.248 1.00 0.00 50 GLY A CA 5
ATOM 7744 C C . GLY A 1 50 ? 6.856 3.025 3.050 1.00 0.00 50 GLY A C 5
ATOM 7745 O O . GLY A 1 50 ? 7.146 3.912 2.249 1.00 0.00 50 GLY A O 5
ATOM 7749 N N . TYR A 1 51 ? 5.776 2.262 2.967 1.00 0.00 51 TYR A N 5
ATOM 7750 C CA . TYR A 1 51 ? 4.825 2.428 1.881 1.00 0.00 51 TYR A CA 5
ATOM 7751 C C . TYR A 1 51 ? 3.396 2.542 2.416 1.00 0.00 51 TYR A C 5
ATOM 7752 O O . TYR A 1 51 ? 3.002 1.791 3.307 1.00 0.00 51 TYR A O 5
ATOM 7770 N N . GLN A 1 52 ? 2.660 3.487 1.850 1.00 0.00 52 GLN A N 5
ATOM 7771 C CA . GLN A 1 52 ? 1.284 3.709 2.259 1.00 0.00 52 GLN A CA 5
ATOM 7772 C C . GLN A 1 52 ? 0.345 2.778 1.490 1.00 0.00 52 GLN A C 5
ATOM 7773 O O . GLN A 1 52 ? 0.459 2.641 0.273 1.00 0.00 52 GLN A O 5
ATOM 7787 N N . ILE A 1 53 ? -0.563 2.160 2.232 1.00 0.00 53 ILE A N 5
ATOM 7788 C CA . ILE A 1 53 ? -1.522 1.246 1.635 1.00 0.00 53 ILE A CA 5
ATOM 7789 C C . ILE A 1 53 ? -2.924 1.850 1.729 1.00 0.00 53 ILE A C 5
ATOM 7790 O O . ILE A 1 53 ? -3.589 1.726 2.757 1.00 0.00 53 ILE A O 5
ATOM 7806 N N . GLY A 1 54 ? -3.332 2.491 0.644 1.00 0.00 54 GLY A N 5
ATOM 7807 C CA . GLY A 1 54 ? -4.643 3.115 0.592 1.00 0.00 54 GLY A CA 5
ATOM 7808 C C . GLY A 1 54 ? -5.685 2.153 0.017 1.00 0.00 54 GLY A C 5
ATOM 7809 O O . GLY A 1 54 ? -5.678 1.867 -1.179 1.00 0.00 54 GLY A O 5
ATOM 7813 N N . TYR A 1 55 ? -6.557 1.681 0.897 1.00 0.00 55 TYR A N 5
ATOM 7814 C CA . TYR A 1 55 ? -7.603 0.758 0.492 1.00 0.00 55 TYR A CA 5
ATOM 7815 C C . TYR A 1 55 ? -8.987 1.319 0.823 1.00 0.00 55 TYR A C 5
ATOM 7816 O O . TYR A 1 55 ? -9.169 1.965 1.854 1.00 0.00 55 TYR A O 5
ATOM 7834 N N . ARG A 1 56 ? -9.929 1.051 -0.070 1.00 0.00 56 ARG A N 5
ATOM 7835 C CA . ARG A 1 56 ? -11.291 1.520 0.115 1.00 0.00 56 ARG A CA 5
ATOM 7836 C C . ARG A 1 56 ? -12.266 0.645 -0.676 1.00 0.00 56 ARG A C 5
ATOM 7837 O O . ARG A 1 56 ? -11.951 0.198 -1.778 1.00 0.00 56 ARG A O 5
ATOM 7858 N N . GLU A 1 57 ? -13.430 0.427 -0.083 1.00 0.00 57 GLU A N 5
ATOM 7859 C CA . GLU A 1 57 ? -14.453 -0.387 -0.718 1.00 0.00 57 GLU A CA 5
ATOM 7860 C C . GLU A 1 57 ? -14.639 0.037 -2.176 1.00 0.00 57 GLU A C 5
ATOM 7861 O O . GLU A 1 57 ? -14.805 1.221 -2.466 1.00 0.00 57 GLU A O 5
ATOM 7873 N N . ASN A 1 58 ? -14.604 -0.953 -3.056 1.00 0.00 58 ASN A N 5
ATOM 7874 C CA . ASN A 1 58 ? -14.766 -0.697 -4.477 1.00 0.00 58 ASN A CA 5
ATOM 7875 C C . ASN A 1 58 ? -16.250 -0.784 -4.840 1.00 0.00 58 ASN A C 5
ATOM 7876 O O . ASN A 1 58 ? -16.608 -1.348 -5.873 1.00 0.00 58 ASN A O 5
ATOM 7887 N N . SER A 1 59 ? -17.073 -0.218 -3.970 1.00 0.00 59 SER A N 5
ATOM 7888 C CA . SER A 1 59 ? -18.510 -0.224 -4.187 1.00 0.00 59 SER A CA 5
ATOM 7889 C C . SER A 1 59 ? -18.884 0.809 -5.251 1.00 0.00 59 SER A C 5
ATOM 7890 O O . SER A 1 59 ? -18.102 1.712 -5.546 1.00 0.00 59 SER A O 5
ATOM 7898 N N . PRO A 1 60 ? -20.111 0.639 -5.812 1.00 0.00 60 PRO A N 5
ATOM 7899 C CA . PRO A 1 60 ? -20.598 1.546 -6.837 1.00 0.00 60 PRO A CA 5
ATOM 7900 C C . PRO A 1 60 ? -21.024 2.883 -6.228 1.00 0.00 60 PRO A C 5
ATOM 7901 O O . PRO A 1 60 ? -22.061 2.968 -5.571 1.00 0.00 60 PRO A O 5
ATOM 7912 N N . GLY A 1 61 ? -20.203 3.895 -6.467 1.00 0.00 61 GLY A N 5
ATOM 7913 C CA . GLY A 1 61 ? -20.482 5.224 -5.950 1.00 0.00 61 GLY A CA 5
ATOM 7914 C C . GLY A 1 61 ? -20.221 5.292 -4.444 1.00 0.00 61 GLY A C 5
ATOM 7915 O O . GLY A 1 61 ? -21.054 5.789 -3.687 1.00 0.00 61 GLY A O 5
ATOM 7919 N N . SER A 1 62 ? -19.060 4.787 -4.053 1.00 0.00 62 SER A N 5
ATOM 7920 C CA . SER A 1 62 ? -18.679 4.784 -2.651 1.00 0.00 62 SER A CA 5
ATOM 7921 C C . SER A 1 62 ? -18.060 6.132 -2.275 1.00 0.00 62 SER A C 5
ATOM 7922 O O . SER A 1 62 ? -17.472 6.807 -3.119 1.00 0.00 62 SER A O 5
ATOM 7930 N N . ASN A 1 63 ? -18.214 6.484 -1.007 1.00 0.00 63 ASN A N 5
ATOM 7931 C CA . ASN A 1 63 ? -17.677 7.739 -0.508 1.00 0.00 63 ASN A CA 5
ATOM 7932 C C . ASN A 1 63 ? -16.873 7.475 0.766 1.00 0.00 63 ASN A C 5
ATOM 7933 O O . ASN A 1 63 ? -17.305 7.830 1.862 1.00 0.00 63 ASN A O 5
ATOM 7944 N N . GLY A 1 64 ? -15.717 6.854 0.580 1.00 0.00 64 GLY A N 5
ATOM 7945 C CA . GLY A 1 64 ? -14.849 6.538 1.701 1.00 0.00 64 GLY A CA 5
ATOM 7946 C C . GLY A 1 64 ? -13.379 6.758 1.335 1.00 0.00 64 GLY A C 5
ATOM 7947 O O . GLY A 1 64 ? -12.745 5.885 0.745 1.00 0.00 64 GLY A O 5
ATOM 7951 N N . GLN A 1 65 ? -12.881 7.930 1.701 1.00 0.00 65 GLN A N 5
ATOM 7952 C CA . GLN A 1 65 ? -11.498 8.276 1.419 1.00 0.00 65 GLN A CA 5
ATOM 7953 C C . GLN A 1 65 ? -10.596 7.055 1.608 1.00 0.00 65 GLN A C 5
ATOM 7954 O O . GLN A 1 65 ? -10.707 6.345 2.606 1.00 0.00 65 GLN A O 5
ATOM 7968 N N . TYR A 1 66 ? -9.723 6.848 0.632 1.00 0.00 66 TYR A N 5
ATOM 7969 C CA . TYR A 1 66 ? -8.803 5.725 0.678 1.00 0.00 66 TYR A CA 5
ATOM 7970 C C . TYR A 1 66 ? -8.145 5.611 2.055 1.00 0.00 66 TYR A C 5
ATOM 7971 O O . TYR A 1 66 ? -7.390 6.493 2.461 1.00 0.00 66 TYR A O 5
ATOM 7989 N N . SER A 1 67 ? -8.455 4.517 2.735 1.00 0.00 67 SER A N 5
ATOM 7990 C CA . SER A 1 67 ? -7.904 4.276 4.058 1.00 0.00 67 SER A CA 5
ATOM 7991 C C . SER A 1 67 ? -6.386 4.107 3.969 1.00 0.00 67 SER A C 5
ATOM 7992 O O . SER A 1 67 ? -5.899 3.065 3.531 1.00 0.00 67 SER A O 5
ATOM 8000 N N . ILE A 1 68 ? -5.680 5.146 4.391 1.00 0.00 68 ILE A N 5
ATOM 8001 C CA . ILE A 1 68 ? -4.228 5.125 4.364 1.00 0.00 68 ILE A CA 5
ATOM 8002 C C . ILE A 1 68 ? -3.708 4.458 5.640 1.00 0.00 68 ILE A C 5
ATOM 8003 O O . ILE A 1 68 ? -4.327 4.566 6.697 1.00 0.00 68 ILE A O 5
ATOM 8019 N N . VAL A 1 69 ? -2.577 3.784 5.498 1.00 0.00 69 VAL A N 5
ATOM 8020 C CA . VAL A 1 69 ? -1.967 3.100 6.625 1.00 0.00 69 VAL A CA 5
ATOM 8021 C C . VAL A 1 69 ? -0.444 3.198 6.513 1.00 0.00 69 VAL A C 5
ATOM 8022 O O . VAL A 1 69 ? 0.145 2.693 5.559 1.00 0.00 69 VAL A O 5
ATOM 8035 N N . GLU A 1 70 ? 0.149 3.852 7.502 1.00 0.00 70 GLU A N 5
ATOM 8036 C CA . GLU A 1 70 ? 1.591 4.023 7.526 1.00 0.00 70 GLU A CA 5
ATOM 8037 C C . GLU A 1 70 ? 2.268 2.754 8.049 1.00 0.00 70 GLU A C 5
ATOM 8038 O O . GLU A 1 70 ? 1.793 2.142 9.004 1.00 0.00 70 GLU A O 5
ATOM 8050 N N . MET A 1 71 ? 3.366 2.396 7.400 1.00 0.00 71 MET A N 5
ATOM 8051 C CA . MET A 1 71 ? 4.112 1.211 7.787 1.00 0.00 71 MET A CA 5
ATOM 8052 C C . MET A 1 71 ? 5.615 1.419 7.585 1.00 0.00 71 MET A C 5
ATOM 8053 O O . MET A 1 71 ? 6.050 2.510 7.219 1.00 0.00 71 MET A O 5
ATOM 8067 N N . LYS A 1 72 ? 6.365 0.356 7.833 1.00 0.00 72 LYS A N 5
ATOM 8068 C CA . LYS A 1 72 ? 7.810 0.408 7.683 1.00 0.00 72 LYS A CA 5
ATOM 8069 C C . LYS A 1 72 ? 8.257 -0.687 6.714 1.00 0.00 72 LYS A C 5
ATOM 8070 O O . LYS A 1 72 ? 7.617 -1.733 6.614 1.00 0.00 72 LYS A O 5
ATOM 8089 N N . ALA A 1 73 ? 9.354 -0.410 6.023 1.00 0.00 73 ALA A N 5
ATOM 8090 C CA . ALA A 1 73 ? 9.894 -1.359 5.065 1.00 0.00 73 ALA A CA 5
ATOM 8091 C C . ALA A 1 73 ? 10.637 -2.467 5.815 1.00 0.00 73 ALA A C 5
ATOM 8092 O O . ALA A 1 73 ? 11.600 -2.200 6.531 1.00 0.00 73 ALA A O 5
ATOM 8099 N N . THR A 1 74 ? 10.160 -3.689 5.624 1.00 0.00 74 THR A N 5
ATOM 8100 C CA . THR A 1 74 ? 10.766 -4.839 6.273 1.00 0.00 74 THR A CA 5
ATOM 8101 C C . THR A 1 74 ? 11.764 -5.518 5.332 1.00 0.00 74 THR A C 5
ATOM 8102 O O . THR A 1 74 ? 12.005 -6.719 5.440 1.00 0.00 74 THR A O 5
ATOM 8113 N N . GLY A 1 75 ? 12.316 -4.719 4.431 1.00 0.00 75 GLY A N 5
ATOM 8114 C CA . GLY A 1 75 ? 13.282 -5.228 3.472 1.00 0.00 75 GLY A CA 5
ATOM 8115 C C . GLY A 1 75 ? 12.898 -4.832 2.045 1.00 0.00 75 GLY A C 5
ATOM 8116 O O . GLY A 1 75 ? 12.345 -3.756 1.823 1.00 0.00 75 GLY A O 5
ATOM 8120 N N . ASP A 1 76 ? 13.207 -5.723 1.114 1.00 0.00 76 ASP A N 5
ATOM 8121 C CA . ASP A 1 76 ? 12.901 -5.480 -0.285 1.00 0.00 76 ASP A CA 5
ATOM 8122 C C . ASP A 1 76 ? 11.433 -5.818 -0.549 1.00 0.00 76 ASP A C 5
ATOM 8123 O O . ASP A 1 76 ? 10.806 -5.235 -1.432 1.00 0.00 76 ASP A O 5
ATOM 8132 N N . SER A 1 77 ? 10.926 -6.760 0.234 1.00 0.00 77 SER A N 5
ATOM 8133 C CA . SER A 1 77 ? 9.543 -7.183 0.096 1.00 0.00 77 SER A CA 5
ATOM 8134 C C . SER A 1 77 ? 8.730 -6.716 1.305 1.00 0.00 77 SER A C 5
ATOM 8135 O O . SER A 1 77 ? 9.198 -6.795 2.440 1.00 0.00 77 SER A O 5
ATOM 8143 N N . GLU A 1 78 ? 7.527 -6.240 1.021 1.00 0.00 78 GLU A N 5
ATOM 8144 C CA . GLU A 1 78 ? 6.645 -5.761 2.071 1.00 0.00 78 GLU A CA 5
ATOM 8145 C C . GLU A 1 78 ? 5.216 -6.251 1.830 1.00 0.00 78 GLU A C 5
ATOM 8146 O O . GLU A 1 78 ? 4.789 -6.389 0.684 1.00 0.00 78 GLU A O 5
ATOM 8158 N N . VAL A 1 79 ? 4.516 -6.501 2.927 1.00 0.00 79 VAL A N 5
ATOM 8159 C CA . VAL A 1 79 ? 3.144 -6.973 2.848 1.00 0.00 79 VAL A CA 5
ATOM 8160 C C . VAL A 1 79 ? 2.322 -6.327 3.965 1.00 0.00 79 VAL A C 5
ATOM 8161 O O . VAL A 1 79 ? 2.858 -5.991 5.020 1.00 0.00 79 VAL A O 5
ATOM 8174 N N . TYR A 1 80 ? 1.035 -6.171 3.694 1.00 0.00 80 TYR A N 5
ATOM 8175 C CA . TYR A 1 80 ? 0.134 -5.571 4.663 1.00 0.00 80 TYR A CA 5
ATOM 8176 C C . TYR A 1 80 ? -1.237 -6.251 4.632 1.00 0.00 80 TYR A C 5
ATOM 8177 O O . TYR A 1 80 ? -1.780 -6.511 3.560 1.00 0.00 80 TYR A O 5
ATOM 8195 N N . THR A 1 81 ? -1.756 -6.519 5.821 1.00 0.00 81 THR A N 5
ATOM 8196 C CA . THR A 1 81 ? -3.053 -7.163 5.943 1.00 0.00 81 THR A CA 5
ATOM 8197 C C . THR A 1 81 ? -4.109 -6.153 6.396 1.00 0.00 81 THR A C 5
ATOM 8198 O O . THR A 1 81 ? -4.191 -5.822 7.577 1.00 0.00 81 THR A O 5
ATOM 8209 N N . LEU A 1 82 ? -4.893 -5.693 5.431 1.00 0.00 82 LEU A N 5
ATOM 8210 C CA . LEU A 1 82 ? -5.941 -4.728 5.715 1.00 0.00 82 LEU A CA 5
ATOM 8211 C C . LEU A 1 82 ? -7.142 -5.451 6.329 1.00 0.00 82 LEU A C 5
ATOM 8212 O O . LEU A 1 82 ? -7.868 -6.157 5.631 1.00 0.00 82 LEU A O 5
ATOM 8228 N N . ASP A 1 83 ? -7.313 -5.251 7.627 1.00 0.00 83 ASP A N 5
ATOM 8229 C CA . ASP A 1 83 ? -8.413 -5.875 8.342 1.00 0.00 83 ASP A CA 5
ATOM 8230 C C . ASP A 1 83 ? -9.614 -4.928 8.349 1.00 0.00 83 ASP A C 5
ATOM 8231 O O . ASP A 1 83 ? -9.562 -3.848 7.761 1.00 0.00 83 ASP A O 5
ATOM 8240 N N . ASN A 1 84 ? -10.669 -5.365 9.020 1.00 0.00 84 ASN A N 5
ATOM 8241 C CA . ASN A 1 84 ? -11.881 -4.570 9.111 1.00 0.00 84 ASN A CA 5
ATOM 8242 C C . ASN A 1 84 ? -12.451 -4.353 7.708 1.00 0.00 84 ASN A C 5
ATOM 8243 O O . ASN A 1 84 ? -12.783 -3.229 7.335 1.00 0.00 84 ASN A O 5
ATOM 8254 N N . LEU A 1 85 ? -12.547 -5.448 6.968 1.00 0.00 85 LEU A N 5
ATOM 8255 C CA . LEU A 1 85 ? -13.071 -5.392 5.614 1.00 0.00 85 LEU A CA 5
ATOM 8256 C C . LEU A 1 85 ? -14.463 -6.027 5.583 1.00 0.00 85 LEU A C 5
ATOM 8257 O O . LEU A 1 85 ? -14.871 -6.684 6.540 1.00 0.00 85 LEU A O 5
ATOM 8273 N N . LYS A 1 86 ? -15.154 -5.809 4.474 1.00 0.00 86 LYS A N 5
ATOM 8274 C CA . LYS A 1 86 ? -16.491 -6.351 4.306 1.00 0.00 86 LYS A CA 5
ATOM 8275 C C . LYS A 1 86 ? -16.394 -7.842 3.976 1.00 0.00 86 LYS A C 5
ATOM 8276 O O . LYS A 1 86 ? -15.297 -8.390 3.876 1.00 0.00 86 LYS A O 5
ATOM 8295 N N . LYS A 1 87 ? -17.557 -8.457 3.817 1.00 0.00 87 LYS A N 5
ATOM 8296 C CA . LYS A 1 87 ? -17.618 -9.874 3.501 1.00 0.00 87 LYS A CA 5
ATOM 8297 C C . LYS A 1 87 ? -17.889 -10.047 2.005 1.00 0.00 87 LYS A C 5
ATOM 8298 O O . LYS A 1 87 ? -18.804 -9.431 1.461 1.00 0.00 87 LYS A O 5
ATOM 8317 N N . PHE A 1 88 ? -17.076 -10.888 1.382 1.00 0.00 88 PHE A N 5
ATOM 8318 C CA . PHE A 1 88 ? -17.216 -11.149 -0.040 1.00 0.00 88 PHE A CA 5
ATOM 8319 C C . PHE A 1 88 ? -17.599 -9.876 -0.797 1.00 0.00 88 PHE A C 5
ATOM 8320 O O . PHE A 1 88 ? -18.674 -9.801 -1.390 1.00 0.00 88 PHE A O 5
ATOM 8337 N N . ALA A 1 89 ? -16.697 -8.905 -0.752 1.00 0.00 89 ALA A N 5
ATOM 8338 C CA . ALA A 1 89 ? -16.927 -7.639 -1.425 1.00 0.00 89 ALA A CA 5
ATOM 8339 C C . ALA A 1 89 ? -15.641 -7.199 -2.127 1.00 0.00 89 ALA A C 5
ATOM 8340 O O . ALA A 1 89 ? -14.543 -7.452 -1.635 1.00 0.00 89 ALA A O 5
ATOM 8347 N N . GLN A 1 90 ? -15.819 -6.548 -3.267 1.00 0.00 90 GLN A N 5
ATOM 8348 C CA . GLN A 1 90 ? -14.687 -6.070 -4.042 1.00 0.00 90 GLN A CA 5
ATOM 8349 C C . GLN A 1 90 ? -14.065 -4.843 -3.373 1.00 0.00 90 GLN A C 5
ATOM 8350 O O . GLN A 1 90 ? -14.777 -3.922 -2.973 1.00 0.00 90 GLN A O 5
ATOM 8364 N N . TYR A 1 91 ? -12.745 -4.869 -3.271 1.00 0.00 91 TYR A N 5
ATOM 8365 C CA . TYR A 1 91 ? -12.019 -3.770 -2.657 1.00 0.00 91 TYR A CA 5
ATOM 8366 C C . TYR A 1 91 ? -10.794 -3.388 -3.489 1.00 0.00 91 TYR A C 5
ATOM 8367 O O . TYR A 1 91 ? -10.040 -4.257 -3.924 1.00 0.00 91 TYR A O 5
ATOM 8385 N N . GLY A 1 92 ? -10.633 -2.088 -3.686 1.00 0.00 92 GLY A N 5
ATOM 8386 C CA . GLY A 1 92 ? -9.512 -1.581 -4.458 1.00 0.00 92 GLY A CA 5
ATOM 8387 C C . GLY A 1 92 ? -8.552 -0.783 -3.573 1.00 0.00 92 GLY A C 5
ATOM 8388 O O . GLY A 1 92 ? -8.963 0.160 -2.898 1.00 0.00 92 GLY A O 5
ATOM 8392 N N . VAL A 1 93 ? -7.291 -1.189 -3.605 1.00 0.00 93 VAL A N 5
ATOM 8393 C CA . VAL A 1 93 ? -6.270 -0.524 -2.815 1.00 0.00 93 VAL A CA 5
ATOM 8394 C C . VAL A 1 93 ? -5.118 -0.101 -3.728 1.00 0.00 93 VAL A C 5
ATOM 8395 O O . VAL A 1 93 ? -4.979 -0.617 -4.836 1.00 0.00 93 VAL A O 5
ATOM 8408 N N . VAL A 1 94 ? -4.322 0.834 -3.230 1.00 0.00 94 VAL A N 5
ATOM 8409 C CA . VAL A 1 94 ? -3.187 1.332 -3.988 1.00 0.00 94 VAL A CA 5
ATOM 8410 C C . VAL A 1 94 ? -1.983 1.481 -3.056 1.00 0.00 94 VAL A C 5
ATOM 8411 O O . VAL A 1 94 ? -2.067 2.154 -2.030 1.00 0.00 94 VAL A O 5
ATOM 8424 N N . VAL A 1 95 ? -0.890 0.842 -3.447 1.00 0.00 95 VAL A N 5
ATOM 8425 C CA . VAL A 1 95 ? 0.330 0.895 -2.659 1.00 0.00 95 VAL A CA 5
ATOM 8426 C C . VAL A 1 95 ? 1.259 1.964 -3.237 1.00 0.00 95 VAL A C 5
ATOM 8427 O O . VAL A 1 95 ? 1.289 2.176 -4.449 1.00 0.00 95 VAL A O 5
ATOM 8440 N N . GLN A 1 96 ? 1.995 2.608 -2.344 1.00 0.00 96 GLN A N 5
ATOM 8441 C CA . GLN A 1 96 ? 2.923 3.650 -2.751 1.00 0.00 96 GLN A CA 5
ATOM 8442 C C . GLN A 1 96 ? 4.147 3.659 -1.832 1.00 0.00 96 GLN A C 5
ATOM 8443 O O . GLN A 1 96 ? 4.034 3.381 -0.639 1.00 0.00 96 GLN A O 5
ATOM 8457 N N . ALA A 1 97 ? 5.288 3.981 -2.423 1.00 0.00 97 ALA A N 5
ATOM 8458 C CA . ALA A 1 97 ? 6.532 4.029 -1.673 1.00 0.00 97 ALA A CA 5
ATOM 8459 C C . ALA A 1 97 ? 6.747 5.448 -1.142 1.00 0.00 97 ALA A C 5
ATOM 8460 O O . ALA A 1 97 ? 6.805 6.402 -1.915 1.00 0.00 97 ALA A O 5
ATOM 8467 N N . PHE A 1 98 ? 6.859 5.541 0.175 1.00 0.00 98 PHE A N 5
ATOM 8468 C CA . PHE A 1 98 ? 7.066 6.827 0.819 1.00 0.00 98 PHE A CA 5
ATOM 8469 C C . PHE A 1 98 ? 8.308 6.800 1.712 1.00 0.00 98 PHE A C 5
ATOM 8470 O O . PHE A 1 98 ? 8.482 5.882 2.512 1.00 0.00 98 PHE A O 5
ATOM 8487 N N . ASN A 1 99 ? 9.141 7.816 1.543 1.00 0.00 99 ASN A N 5
ATOM 8488 C CA . ASN A 1 99 ? 10.362 7.920 2.324 1.00 0.00 99 ASN A CA 5
ATOM 8489 C C . ASN A 1 99 ? 10.386 9.267 3.049 1.00 0.00 99 ASN A C 5
ATOM 8490 O O . ASN A 1 99 ? 9.483 10.085 2.878 1.00 0.00 99 ASN A O 5
ATOM 8501 N N . ARG A 1 100 ? 11.429 9.457 3.843 1.00 0.00 100 ARG A N 5
ATOM 8502 C CA . ARG A 1 100 ? 11.583 10.691 4.595 1.00 0.00 100 ARG A CA 5
ATOM 8503 C C . ARG A 1 100 ? 11.721 11.880 3.641 1.00 0.00 100 ARG A C 5
ATOM 8504 O O . ARG A 1 100 ? 11.504 13.025 4.036 1.00 0.00 100 ARG A O 5
ATOM 8525 N N . ALA A 1 101 ? 12.080 11.567 2.405 1.00 0.00 101 ALA A N 5
ATOM 8526 C CA . ALA A 1 101 ? 12.250 12.596 1.393 1.00 0.00 101 ALA A CA 5
ATOM 8527 C C . ALA A 1 101 ? 10.876 13.022 0.870 1.00 0.00 101 ALA A C 5
ATOM 8528 O O . ALA A 1 101 ? 10.711 14.143 0.390 1.00 0.00 101 ALA A O 5
ATOM 8535 N N . GLY A 1 102 ? 9.926 12.106 0.981 1.00 0.00 102 GLY A N 5
ATOM 8536 C CA . GLY A 1 102 ? 8.572 12.373 0.526 1.00 0.00 102 GLY A CA 5
ATOM 8537 C C . GLY A 1 102 ? 7.877 11.083 0.085 1.00 0.00 102 GLY A C 5
ATOM 8538 O O . GLY A 1 102 ? 8.287 9.990 0.471 1.00 0.00 102 GLY A O 5
ATOM 8542 N N . THR A 1 103 ? 6.838 11.254 -0.719 1.00 0.00 103 THR A N 5
ATOM 8543 C CA . THR A 1 103 ? 6.082 10.117 -1.217 1.00 0.00 103 THR A CA 5
ATOM 8544 C C . THR A 1 103 ? 6.026 10.143 -2.746 1.00 0.00 103 THR A C 5
ATOM 8545 O O . THR A 1 103 ? 6.004 11.213 -3.352 1.00 0.00 103 THR A O 5
ATOM 8556 N N . GLY A 1 104 ? 6.003 8.952 -3.325 1.00 0.00 104 GLY A N 5
ATOM 8557 C CA . GLY A 1 104 ? 5.949 8.824 -4.772 1.00 0.00 104 GLY A CA 5
ATOM 8558 C C . GLY A 1 104 ? 4.540 8.455 -5.238 1.00 0.00 104 GLY A C 5
ATOM 8559 O O . GLY A 1 104 ? 3.593 8.493 -4.453 1.00 0.00 104 GLY A O 5
ATOM 8563 N N . PRO A 1 105 ? 4.442 8.098 -6.546 1.00 0.00 105 PRO A N 5
ATOM 8564 C CA . PRO A 1 105 ? 3.164 7.722 -7.126 1.00 0.00 105 PRO A CA 5
ATOM 8565 C C . PRO A 1 105 ? 2.748 6.320 -6.676 1.00 0.00 105 PRO A C 5
ATOM 8566 O O . PRO A 1 105 ? 3.597 5.494 -6.345 1.00 0.00 105 PRO A O 5
ATOM 8577 N N . SER A 1 106 ? 1.442 6.095 -6.678 1.00 0.00 106 SER A N 5
ATOM 8578 C CA . SER A 1 106 ? 0.904 4.808 -6.274 1.00 0.00 106 SER A CA 5
ATOM 8579 C C . SER A 1 106 ? 0.768 3.892 -7.492 1.00 0.00 106 SER A C 5
ATOM 8580 O O . SER A 1 106 ? 0.863 4.349 -8.630 1.00 0.00 106 SER A O 5
ATOM 8588 N N . SER A 1 107 ? 0.547 2.616 -7.212 1.00 0.00 107 SER A N 5
ATOM 8589 C CA . SER A 1 107 ? 0.396 1.632 -8.271 1.00 0.00 107 SER A CA 5
ATOM 8590 C C . SER A 1 107 ? -1.066 1.561 -8.714 1.00 0.00 107 SER A C 5
ATOM 8591 O O . SER A 1 107 ? -1.966 1.925 -7.959 1.00 0.00 107 SER A O 5
ATOM 8599 N N . SER A 1 108 ? -1.258 1.088 -9.937 1.00 0.00 108 SER A N 5
ATOM 8600 C CA . SER A 1 108 ? -2.596 0.963 -10.490 1.00 0.00 108 SER A CA 5
ATOM 8601 C C . SER A 1 108 ? -3.551 0.413 -9.429 1.00 0.00 108 SER A C 5
ATOM 8602 O O . SER A 1 108 ? -3.114 -0.147 -8.425 1.00 0.00 108 SER A O 5
ATOM 8610 N N . GLU A 1 109 ? -4.838 0.592 -9.689 1.00 0.00 109 GLU A N 5
ATOM 8611 C CA . GLU A 1 109 ? -5.859 0.120 -8.769 1.00 0.00 109 GLU A CA 5
ATOM 8612 C C . GLU A 1 109 ? -6.229 -1.331 -9.084 1.00 0.00 109 GLU A C 5
ATOM 8613 O O . GLU A 1 109 ? -6.612 -1.647 -10.209 1.00 0.00 109 GLU A O 5
ATOM 8625 N N . ILE A 1 110 ? -6.100 -2.174 -8.070 1.00 0.00 110 ILE A N 5
ATOM 8626 C CA . ILE A 1 110 ? -6.415 -3.584 -8.225 1.00 0.00 110 ILE A CA 5
ATOM 8627 C C . ILE A 1 110 ? -7.702 -3.902 -7.461 1.00 0.00 110 ILE A C 5
ATOM 8628 O O . ILE A 1 110 ? -8.364 -2.999 -6.952 1.00 0.00 110 ILE A O 5
ATOM 8644 N N . ASN A 1 111 ? -8.017 -5.187 -7.404 1.00 0.00 111 ASN A N 5
ATOM 8645 C CA . ASN A 1 111 ? -9.212 -5.635 -6.710 1.00 0.00 111 ASN A CA 5
ATOM 8646 C C . ASN A 1 111 ? -8.986 -7.051 -6.175 1.00 0.00 111 ASN A C 5
ATOM 8647 O O . ASN A 1 111 ? -8.125 -7.776 -6.672 1.00 0.00 111 ASN A O 5
ATOM 8658 N N . ALA A 1 112 ? -9.773 -7.402 -5.169 1.00 0.00 112 ALA A N 5
ATOM 8659 C CA . ALA A 1 112 ? -9.670 -8.717 -4.561 1.00 0.00 112 ALA A CA 5
ATOM 8660 C C . ALA A 1 112 ? -10.858 -8.936 -3.623 1.00 0.00 112 ALA A C 5
ATOM 8661 O O . ALA A 1 112 ? -10.786 -8.615 -2.438 1.00 0.00 112 ALA A O 5
ATOM 8668 N N . THR A 1 113 ? -11.925 -9.481 -4.188 1.00 0.00 113 THR A N 5
ATOM 8669 C CA . THR A 1 113 ? -13.128 -9.746 -3.417 1.00 0.00 113 THR A CA 5
ATOM 8670 C C . THR A 1 113 ? -12.818 -10.689 -2.253 1.00 0.00 113 THR A C 5
ATOM 8671 O O . THR A 1 113 ? -12.174 -11.721 -2.440 1.00 0.00 113 THR A O 5
ATOM 8682 N N . THR A 1 114 ? -13.290 -10.302 -1.077 1.00 0.00 114 THR A N 5
ATOM 8683 C CA . THR A 1 114 ? -13.071 -11.100 0.117 1.00 0.00 114 THR A CA 5
ATOM 8684 C C . THR A 1 114 ? -13.716 -12.479 -0.037 1.00 0.00 114 THR A C 5
ATOM 8685 O O . THR A 1 114 ? -14.374 -12.751 -1.040 1.00 0.00 114 THR A O 5
ATOM 8696 N N . LEU A 1 115 ? -13.505 -13.311 0.972 1.00 0.00 115 LEU A N 5
ATOM 8697 C CA . LEU A 1 115 ? -14.058 -14.655 0.961 1.00 0.00 115 LEU A CA 5
ATOM 8698 C C . LEU A 1 115 ? -15.492 -14.616 1.492 1.00 0.00 115 LEU A C 5
ATOM 8699 O O . LEU A 1 115 ? -15.796 -13.864 2.416 1.00 0.00 115 LEU A O 5
ATOM 8715 N N . GLU A 1 116 ? -16.337 -15.436 0.883 1.00 0.00 116 GLU A N 5
ATOM 8716 C CA . GLU A 1 116 ? -17.732 -15.504 1.283 1.00 0.00 116 GLU A CA 5
ATOM 8717 C C . GLU A 1 116 ? -17.929 -16.593 2.340 1.00 0.00 116 GLU A C 5
ATOM 8718 O O . GLU A 1 116 ? -19.041 -16.804 2.820 1.00 0.00 116 GLU A O 5
ATOM 8730 N N . SER A 1 117 ? -16.831 -17.257 2.671 1.00 0.00 117 SER A N 5
ATOM 8731 C CA . SER A 1 117 ? -16.868 -18.319 3.662 1.00 0.00 117 SER A CA 5
ATOM 8732 C C . SER A 1 117 ? -17.805 -19.436 3.197 1.00 0.00 117 SER A C 5
ATOM 8733 O O . SER A 1 117 ? -19.021 -19.256 3.160 1.00 0.00 117 SER A O 5
ATOM 8741 N N . GLY A 1 118 ? -17.202 -20.565 2.854 1.00 0.00 118 GLY A N 5
ATOM 8742 C CA . GLY A 1 118 ? -17.967 -21.711 2.392 1.00 0.00 118 GLY A CA 5
ATOM 8743 C C . GLY A 1 118 ? -17.082 -22.954 2.286 1.00 0.00 118 GLY A C 5
ATOM 8744 O O . GLY A 1 118 ? -16.049 -23.044 2.949 1.00 0.00 118 GLY A O 5
ATOM 8748 N N . PRO A 1 119 ? -17.529 -23.906 1.424 1.00 0.00 119 PRO A N 5
ATOM 8749 C CA . PRO A 1 119 ? -16.789 -25.140 1.223 1.00 0.00 119 PRO A CA 5
ATOM 8750 C C . PRO A 1 119 ? -15.546 -24.900 0.365 1.00 0.00 119 PRO A C 5
ATOM 8751 O O . PRO A 1 119 ? -15.622 -24.251 -0.677 1.00 0.00 119 PRO A O 5
ATOM 8762 N N . SER A 1 120 ? -14.429 -25.436 0.835 1.00 0.00 120 SER A N 5
ATOM 8763 C CA . SER A 1 120 ? -13.171 -25.288 0.124 1.00 0.00 120 SER A CA 5
ATOM 8764 C C . SER A 1 120 ? -12.741 -26.633 -0.465 1.00 0.00 120 SER A C 5
ATOM 8765 O O . SER A 1 120 ? -12.256 -27.504 0.256 1.00 0.00 120 SER A O 5
ATOM 8773 N N . SER A 1 121 ? -12.933 -26.760 -1.770 1.00 0.00 121 SER A N 5
ATOM 8774 C CA . SER A 1 121 ? -12.571 -27.984 -2.464 1.00 0.00 121 SER A CA 5
ATOM 8775 C C . SER A 1 121 ? -12.077 -27.660 -3.875 1.00 0.00 121 SER A C 5
ATOM 8776 O O . SER A 1 121 ? -12.721 -26.908 -4.604 1.00 0.00 121 SER A O 5
ATOM 8784 N N . GLY A 1 122 ? -10.937 -28.243 -4.217 1.00 0.00 122 GLY A N 5
ATOM 8785 C CA . GLY A 1 122 ? -10.349 -28.025 -5.527 1.00 0.00 122 GLY A CA 5
ATOM 8786 C C . GLY A 1 122 ? -8.884 -28.467 -5.551 1.00 0.00 122 GLY A C 5
ATOM 8787 O O . GLY A 1 122 ? -8.571 -29.608 -5.217 1.00 0.00 122 GLY A O 5
ATOM 8791 N N . GLY A 1 1 ? 43.458 8.381 12.001 1.00 0.00 1 GLY A N 6
ATOM 8792 C CA . GLY A 1 1 ? 42.516 9.470 11.805 1.00 0.00 1 GLY A CA 6
ATOM 8793 C C . GLY A 1 1 ? 42.917 10.331 10.605 1.00 0.00 1 GLY A C 6
ATOM 8794 O O . GLY A 1 1 ? 44.067 10.752 10.494 1.00 0.00 1 GLY A O 6
ATOM 8798 N N . SER A 1 2 ? 41.944 10.568 9.736 1.00 0.00 2 SER A N 6
ATOM 8799 C CA . SER A 1 2 ? 42.181 11.371 8.549 1.00 0.00 2 SER A CA 6
ATOM 8800 C C . SER A 1 2 ? 40.929 12.183 8.209 1.00 0.00 2 SER A C 6
ATOM 8801 O O . SER A 1 2 ? 39.988 11.660 7.616 1.00 0.00 2 SER A O 6
ATOM 8809 N N . SER A 1 3 ? 40.960 13.449 8.599 1.00 0.00 3 SER A N 6
ATOM 8810 C CA . SER A 1 3 ? 39.840 14.339 8.343 1.00 0.00 3 SER A CA 6
ATOM 8811 C C . SER A 1 3 ? 38.689 14.020 9.299 1.00 0.00 3 SER A C 6
ATOM 8812 O O . SER A 1 3 ? 38.249 14.884 10.055 1.00 0.00 3 SER A O 6
ATOM 8820 N N . GLY A 1 4 ? 38.235 12.777 9.234 1.00 0.00 4 GLY A N 6
ATOM 8821 C CA . GLY A 1 4 ? 37.144 12.333 10.084 1.00 0.00 4 GLY A CA 6
ATOM 8822 C C . GLY A 1 4 ? 35.793 12.769 9.515 1.00 0.00 4 GLY A C 6
ATOM 8823 O O . GLY A 1 4 ? 35.130 12.000 8.820 1.00 0.00 4 GLY A O 6
ATOM 8827 N N . SER A 1 5 ? 35.424 14.002 9.830 1.00 0.00 5 SER A N 6
ATOM 8828 C CA . SER A 1 5 ? 34.163 14.550 9.358 1.00 0.00 5 SER A CA 6
ATOM 8829 C C . SER A 1 5 ? 34.381 15.314 8.051 1.00 0.00 5 SER A C 6
ATOM 8830 O O . SER A 1 5 ? 35.320 16.100 7.936 1.00 0.00 5 SER A O 6
ATOM 8838 N N . SER A 1 6 ? 33.498 15.055 7.097 1.00 0.00 6 SER A N 6
ATOM 8839 C CA . SER A 1 6 ? 33.583 15.709 5.802 1.00 0.00 6 SER A CA 6
ATOM 8840 C C . SER A 1 6 ? 32.178 15.967 5.254 1.00 0.00 6 SER A C 6
ATOM 8841 O O . SER A 1 6 ? 31.803 17.114 5.013 1.00 0.00 6 SER A O 6
ATOM 8849 N N . GLY A 1 7 ? 31.439 14.882 5.073 1.00 0.00 7 GLY A N 6
ATOM 8850 C CA . GLY A 1 7 ? 30.084 14.977 4.558 1.00 0.00 7 GLY A CA 6
ATOM 8851 C C . GLY A 1 7 ? 29.304 13.688 4.826 1.00 0.00 7 GLY A C 6
ATOM 8852 O O . GLY A 1 7 ? 29.068 12.900 3.912 1.00 0.00 7 GLY A O 6
ATOM 8856 N N . ILE A 1 8 ? 28.925 13.514 6.083 1.00 0.00 8 ILE A N 6
ATOM 8857 C CA . ILE A 1 8 ? 28.177 12.335 6.483 1.00 0.00 8 ILE A CA 6
ATOM 8858 C C . ILE A 1 8 ? 26.683 12.666 6.503 1.00 0.00 8 ILE A C 6
ATOM 8859 O O . ILE A 1 8 ? 26.085 12.789 7.571 1.00 0.00 8 ILE A O 6
ATOM 8875 N N . SER A 1 9 ? 26.123 12.803 5.310 1.00 0.00 9 SER A N 6
ATOM 8876 C CA . SER A 1 9 ? 24.711 13.118 5.177 1.00 0.00 9 SER A CA 6
ATOM 8877 C C . SER A 1 9 ? 24.331 13.204 3.698 1.00 0.00 9 SER A C 6
ATOM 8878 O O . SER A 1 9 ? 24.700 14.156 3.013 1.00 0.00 9 SER A O 6
ATOM 8886 N N . THR A 1 10 ? 23.598 12.196 3.249 1.00 0.00 10 THR A N 6
ATOM 8887 C CA . THR A 1 10 ? 23.164 12.146 1.863 1.00 0.00 10 THR A CA 6
ATOM 8888 C C . THR A 1 10 ? 21.802 12.826 1.706 1.00 0.00 10 THR A C 6
ATOM 8889 O O . THR A 1 10 ? 21.523 13.824 2.368 1.00 0.00 10 THR A O 6
ATOM 8900 N N . GLU A 1 11 ? 20.991 12.258 0.825 1.00 0.00 11 GLU A N 6
ATOM 8901 C CA . GLU A 1 11 ? 19.666 12.797 0.573 1.00 0.00 11 GLU A CA 6
ATOM 8902 C C . GLU A 1 11 ? 18.908 11.903 -0.411 1.00 0.00 11 GLU A C 6
ATOM 8903 O O . GLU A 1 11 ? 19.392 11.633 -1.509 1.00 0.00 11 GLU A O 6
ATOM 8915 N N . GLU A 1 12 ? 17.732 11.469 0.018 1.00 0.00 12 GLU A N 6
ATOM 8916 C CA . GLU A 1 12 ? 16.902 10.612 -0.812 1.00 0.00 12 GLU A CA 6
ATOM 8917 C C . GLU A 1 12 ? 15.961 11.456 -1.673 1.00 0.00 12 GLU A C 6
ATOM 8918 O O . GLU A 1 12 ? 16.007 12.685 -1.628 1.00 0.00 12 GLU A O 6
ATOM 8930 N N . ALA A 1 13 ? 15.129 10.764 -2.437 1.00 0.00 13 ALA A N 6
ATOM 8931 C CA . ALA A 1 13 ? 14.178 11.435 -3.308 1.00 0.00 13 ALA A CA 6
ATOM 8932 C C . ALA A 1 13 ? 12.946 10.547 -3.489 1.00 0.00 13 ALA A C 6
ATOM 8933 O O . ALA A 1 13 ? 13.061 9.324 -3.555 1.00 0.00 13 ALA A O 6
ATOM 8940 N N . ALA A 1 14 ? 11.794 11.197 -3.565 1.00 0.00 14 ALA A N 6
ATOM 8941 C CA . ALA A 1 14 ? 10.541 10.482 -3.738 1.00 0.00 14 ALA A CA 6
ATOM 8942 C C . ALA A 1 14 ? 10.680 9.490 -4.894 1.00 0.00 14 ALA A C 6
ATOM 8943 O O . ALA A 1 14 ? 11.389 9.756 -5.863 1.00 0.00 14 ALA A O 6
ATOM 8950 N N . PRO A 1 15 ? 9.974 8.336 -4.750 1.00 0.00 15 PRO A N 6
ATOM 8951 C CA . PRO A 1 15 ? 10.013 7.302 -5.770 1.00 0.00 15 PRO A CA 6
ATOM 8952 C C . PRO A 1 15 ? 9.176 7.702 -6.987 1.00 0.00 15 PRO A C 6
ATOM 8953 O O . PRO A 1 15 ? 8.019 8.094 -6.848 1.00 0.00 15 PRO A O 6
ATOM 8964 N N . ASP A 1 16 ? 9.796 7.590 -8.153 1.00 0.00 16 ASP A N 6
ATOM 8965 C CA . ASP A 1 16 ? 9.123 7.935 -9.394 1.00 0.00 16 ASP A CA 6
ATOM 8966 C C . ASP A 1 16 ? 8.550 6.666 -10.028 1.00 0.00 16 ASP A C 6
ATOM 8967 O O . ASP A 1 16 ? 8.483 6.555 -11.251 1.00 0.00 16 ASP A O 6
ATOM 8976 N N . GLY A 1 17 ? 8.151 5.741 -9.168 1.00 0.00 17 GLY A N 6
ATOM 8977 C CA . GLY A 1 17 ? 7.585 4.484 -9.629 1.00 0.00 17 GLY A CA 6
ATOM 8978 C C . GLY A 1 17 ? 7.008 3.682 -8.461 1.00 0.00 17 GLY A C 6
ATOM 8979 O O . GLY A 1 17 ? 7.529 3.737 -7.348 1.00 0.00 17 GLY A O 6
ATOM 8983 N N . PRO A 1 18 ? 5.912 2.936 -8.763 1.00 0.00 18 PRO A N 6
ATOM 8984 C CA . PRO A 1 18 ? 5.259 2.123 -7.751 1.00 0.00 18 PRO A CA 6
ATOM 8985 C C . PRO A 1 18 ? 6.075 0.864 -7.447 1.00 0.00 18 PRO A C 6
ATOM 8986 O O . PRO A 1 18 ? 7.074 0.593 -8.111 1.00 0.00 18 PRO A O 6
ATOM 8997 N N . PRO A 1 19 ? 5.606 0.110 -6.417 1.00 0.00 19 PRO A N 6
ATOM 8998 C CA . PRO A 1 19 ? 6.281 -1.113 -6.018 1.00 0.00 19 PRO A CA 6
ATOM 8999 C C . PRO A 1 19 ? 6.007 -2.241 -7.014 1.00 0.00 19 PRO A C 6
ATOM 9000 O O . PRO A 1 19 ? 5.123 -2.124 -7.861 1.00 0.00 19 PRO A O 6
ATOM 9011 N N . MET A 1 20 ? 6.780 -3.308 -6.878 1.00 0.00 20 MET A N 6
ATOM 9012 C CA . MET A 1 20 ? 6.632 -4.456 -7.756 1.00 0.00 20 MET A CA 6
ATOM 9013 C C . MET A 1 20 ? 5.813 -5.559 -7.082 1.00 0.00 20 MET A C 6
ATOM 9014 O O . MET A 1 20 ? 5.520 -5.479 -5.890 1.00 0.00 20 MET A O 6
ATOM 9028 N N . ASP A 1 21 ? 5.466 -6.563 -7.875 1.00 0.00 21 ASP A N 6
ATOM 9029 C CA . ASP A 1 21 ? 4.686 -7.680 -7.370 1.00 0.00 21 ASP A CA 6
ATOM 9030 C C . ASP A 1 21 ? 3.489 -7.146 -6.581 1.00 0.00 21 ASP A C 6
ATOM 9031 O O . ASP A 1 21 ? 3.183 -7.644 -5.499 1.00 0.00 21 ASP A O 6
ATOM 9040 N N . VAL A 1 22 ? 2.845 -6.140 -7.154 1.00 0.00 22 VAL A N 6
ATOM 9041 C CA . VAL A 1 22 ? 1.689 -5.532 -6.517 1.00 0.00 22 VAL A CA 6
ATOM 9042 C C . VAL A 1 22 ? 0.448 -6.378 -6.812 1.00 0.00 22 VAL A C 6
ATOM 9043 O O . VAL A 1 22 ? -0.067 -6.363 -7.929 1.00 0.00 22 VAL A O 6
ATOM 9056 N N . THR A 1 23 ? 0.004 -7.095 -5.790 1.00 0.00 23 THR A N 6
ATOM 9057 C CA . THR A 1 23 ? -1.167 -7.945 -5.925 1.00 0.00 23 THR A CA 6
ATOM 9058 C C . THR A 1 23 ? -1.891 -8.073 -4.584 1.00 0.00 23 THR A C 6
ATOM 9059 O O . THR A 1 23 ? -1.319 -7.779 -3.535 1.00 0.00 23 THR A O 6
ATOM 9070 N N . LEU A 1 24 ? -3.139 -8.513 -4.660 1.00 0.00 24 LEU A N 6
ATOM 9071 C CA . LEU A 1 24 ? -3.947 -8.683 -3.465 1.00 0.00 24 LEU A CA 6
ATOM 9072 C C . LEU A 1 24 ? -4.309 -10.161 -3.306 1.00 0.00 24 LEU A C 6
ATOM 9073 O O . LEU A 1 24 ? -4.288 -10.917 -4.276 1.00 0.00 24 LEU A O 6
ATOM 9089 N N . GLN A 1 25 ? -4.632 -10.529 -2.075 1.00 0.00 25 GLN A N 6
ATOM 9090 C CA . GLN A 1 25 ? -4.998 -11.903 -1.776 1.00 0.00 25 GLN A CA 6
ATOM 9091 C C . GLN A 1 25 ? -5.759 -11.974 -0.451 1.00 0.00 25 GLN A C 6
ATOM 9092 O O . GLN A 1 25 ? -5.218 -11.628 0.599 1.00 0.00 25 GLN A O 6
ATOM 9106 N N . PRO A 1 26 ? -7.035 -12.435 -0.544 1.00 0.00 26 PRO A N 6
ATOM 9107 C CA . PRO A 1 26 ? -7.876 -12.556 0.635 1.00 0.00 26 PRO A CA 6
ATOM 9108 C C . PRO A 1 26 ? -7.464 -13.762 1.481 1.00 0.00 26 PRO A C 6
ATOM 9109 O O . PRO A 1 26 ? -7.477 -14.895 1.001 1.00 0.00 26 PRO A O 6
ATOM 9120 N N . VAL A 1 27 ? -7.109 -13.479 2.725 1.00 0.00 27 VAL A N 6
ATOM 9121 C CA . VAL A 1 27 ? -6.695 -14.526 3.643 1.00 0.00 27 VAL A CA 6
ATOM 9122 C C . VAL A 1 27 ? -7.861 -14.878 4.569 1.00 0.00 27 VAL A C 6
ATOM 9123 O O . VAL A 1 27 ? -8.020 -16.033 4.961 1.00 0.00 27 VAL A O 6
ATOM 9136 N N . THR A 1 28 ? -8.646 -13.861 4.892 1.00 0.00 28 THR A N 6
ATOM 9137 C CA . THR A 1 28 ? -9.793 -14.048 5.764 1.00 0.00 28 THR A CA 6
ATOM 9138 C C . THR A 1 28 ? -11.088 -13.708 5.024 1.00 0.00 28 THR A C 6
ATOM 9139 O O . THR A 1 28 ? -11.194 -13.929 3.818 1.00 0.00 28 THR A O 6
ATOM 9150 N N . SER A 1 29 ? -12.039 -13.175 5.776 1.00 0.00 29 SER A N 6
ATOM 9151 C CA . SER A 1 29 ? -13.323 -12.802 5.207 1.00 0.00 29 SER A CA 6
ATOM 9152 C C . SER A 1 29 ? -13.487 -11.281 5.238 1.00 0.00 29 SER A C 6
ATOM 9153 O O . SER A 1 29 ? -14.239 -10.717 4.445 1.00 0.00 29 SER A O 6
ATOM 9161 N N . GLN A 1 30 ? -12.770 -10.659 6.164 1.00 0.00 30 GLN A N 6
ATOM 9162 C CA . GLN A 1 30 ? -12.827 -9.215 6.309 1.00 0.00 30 GLN A CA 6
ATOM 9163 C C . GLN A 1 30 ? -11.415 -8.625 6.305 1.00 0.00 30 GLN A C 6
ATOM 9164 O O . GLN A 1 30 ? -11.128 -7.687 7.047 1.00 0.00 30 GLN A O 6
ATOM 9178 N N . SER A 1 31 ? -10.571 -9.200 5.461 1.00 0.00 31 SER A N 6
ATOM 9179 C CA . SER A 1 31 ? -9.196 -8.743 5.350 1.00 0.00 31 SER A CA 6
ATOM 9180 C C . SER A 1 31 ? -8.571 -9.272 4.059 1.00 0.00 31 SER A C 6
ATOM 9181 O O . SER A 1 31 ? -9.127 -10.161 3.414 1.00 0.00 31 SER A O 6
ATOM 9189 N N . ILE A 1 32 ? -7.423 -8.705 3.718 1.00 0.00 32 ILE A N 6
ATOM 9190 C CA . ILE A 1 32 ? -6.716 -9.109 2.515 1.00 0.00 32 ILE A CA 6
ATOM 9191 C C . ILE A 1 32 ? -5.211 -8.945 2.733 1.00 0.00 32 ILE A C 6
ATOM 9192 O O . ILE A 1 32 ? -4.784 -8.164 3.583 1.00 0.00 32 ILE A O 6
ATOM 9208 N N . GLN A 1 33 ? -4.447 -9.693 1.951 1.00 0.00 33 GLN A N 6
ATOM 9209 C CA . GLN A 1 33 ? -2.998 -9.641 2.048 1.00 0.00 33 GLN A CA 6
ATOM 9210 C C . GLN A 1 33 ? -2.410 -8.922 0.832 1.00 0.00 33 GLN A C 6
ATOM 9211 O O . GLN A 1 33 ? -2.522 -9.406 -0.293 1.00 0.00 33 GLN A O 6
ATOM 9225 N N . VAL A 1 34 ? -1.795 -7.779 1.100 1.00 0.00 34 VAL A N 6
ATOM 9226 C CA . VAL A 1 34 ? -1.190 -6.989 0.041 1.00 0.00 34 VAL A CA 6
ATOM 9227 C C . VAL A 1 34 ? 0.325 -7.205 0.053 1.00 0.00 34 VAL A C 6
ATOM 9228 O O . VAL A 1 34 ? 1.018 -6.718 0.945 1.00 0.00 34 VAL A O 6
ATOM 9241 N N . THR A 1 35 ? 0.794 -7.936 -0.948 1.00 0.00 35 THR A N 6
ATOM 9242 C CA . THR A 1 35 ? 2.214 -8.222 -1.064 1.00 0.00 35 THR A CA 6
ATOM 9243 C C . THR A 1 35 ? 2.814 -7.470 -2.253 1.00 0.00 35 THR A C 6
ATOM 9244 O O . THR A 1 35 ? 2.214 -7.418 -3.326 1.00 0.00 35 THR A O 6
ATOM 9255 N N . TRP A 1 36 ? 3.991 -6.906 -2.023 1.00 0.00 36 TRP A N 6
ATOM 9256 C CA . TRP A 1 36 ? 4.679 -6.159 -3.063 1.00 0.00 36 TRP A CA 6
ATOM 9257 C C . TRP A 1 36 ? 6.182 -6.249 -2.793 1.00 0.00 36 TRP A C 6
ATOM 9258 O O . TRP A 1 36 ? 6.599 -6.555 -1.677 1.00 0.00 36 TRP A O 6
ATOM 9279 N N . LYS A 1 37 ? 6.955 -5.976 -3.834 1.00 0.00 37 LYS A N 6
ATOM 9280 C CA . LYS A 1 37 ? 8.403 -6.021 -3.724 1.00 0.00 37 LYS A CA 6
ATOM 9281 C C . LYS A 1 37 ? 8.975 -4.628 -3.995 1.00 0.00 37 LYS A C 6
ATOM 9282 O O . LYS A 1 37 ? 8.345 -3.815 -4.667 1.00 0.00 37 LYS A O 6
ATOM 9301 N N . ALA A 1 38 ? 10.164 -4.397 -3.457 1.00 0.00 38 ALA A N 6
ATOM 9302 C CA . ALA A 1 38 ? 10.828 -3.117 -3.632 1.00 0.00 38 ALA A CA 6
ATOM 9303 C C . ALA A 1 38 ? 10.619 -2.631 -5.068 1.00 0.00 38 ALA A C 6
ATOM 9304 O O . ALA A 1 38 ? 10.674 -3.422 -6.009 1.00 0.00 38 ALA A O 6
ATOM 9311 N N . PRO A 1 39 ? 10.378 -1.299 -5.195 1.00 0.00 39 PRO A N 6
ATOM 9312 C CA . PRO A 1 39 ? 10.161 -0.698 -6.500 1.00 0.00 39 PRO A CA 6
ATOM 9313 C C . PRO A 1 39 ? 11.477 -0.569 -7.270 1.00 0.00 39 PRO A C 6
ATOM 9314 O O . PRO A 1 39 ? 12.542 -0.885 -6.743 1.00 0.00 39 PRO A O 6
ATOM 9325 N N . LYS A 1 40 ? 11.360 -0.103 -8.505 1.00 0.00 40 LYS A N 6
ATOM 9326 C CA . LYS A 1 40 ? 12.527 0.072 -9.353 1.00 0.00 40 LYS A CA 6
ATOM 9327 C C . LYS A 1 40 ? 13.692 0.592 -8.508 1.00 0.00 40 LYS A C 6
ATOM 9328 O O . LYS A 1 40 ? 13.493 1.398 -7.600 1.00 0.00 40 LYS A O 6
ATOM 9347 N N . LYS A 1 41 ? 14.881 0.110 -8.837 1.00 0.00 41 LYS A N 6
ATOM 9348 C CA . LYS A 1 41 ? 16.078 0.516 -8.120 1.00 0.00 41 LYS A CA 6
ATOM 9349 C C . LYS A 1 41 ? 16.444 1.947 -8.518 1.00 0.00 41 LYS A C 6
ATOM 9350 O O . LYS A 1 41 ? 16.557 2.824 -7.663 1.00 0.00 41 LYS A O 6
ATOM 9369 N N . GLU A 1 42 ? 16.620 2.140 -9.817 1.00 0.00 42 GLU A N 6
ATOM 9370 C CA . GLU A 1 42 ? 16.971 3.450 -10.339 1.00 0.00 42 GLU A CA 6
ATOM 9371 C C . GLU A 1 42 ? 15.887 4.470 -9.987 1.00 0.00 42 GLU A C 6
ATOM 9372 O O . GLU A 1 42 ? 16.103 5.675 -10.100 1.00 0.00 42 GLU A O 6
ATOM 9384 N N . LEU A 1 43 ? 14.743 3.949 -9.566 1.00 0.00 43 LEU A N 6
ATOM 9385 C CA . LEU A 1 43 ? 13.624 4.799 -9.197 1.00 0.00 43 LEU A CA 6
ATOM 9386 C C . LEU A 1 43 ? 13.544 4.895 -7.672 1.00 0.00 43 LEU A C 6
ATOM 9387 O O . LEU A 1 43 ? 13.177 5.936 -7.130 1.00 0.00 43 LEU A O 6
ATOM 9403 N N . GLN A 1 44 ? 13.893 3.794 -7.023 1.00 0.00 44 GLN A N 6
ATOM 9404 C CA . GLN A 1 44 ? 13.865 3.740 -5.571 1.00 0.00 44 GLN A CA 6
ATOM 9405 C C . GLN A 1 44 ? 14.325 5.075 -4.982 1.00 0.00 44 GLN A C 6
ATOM 9406 O O . GLN A 1 44 ? 13.861 5.480 -3.917 1.00 0.00 44 GLN A O 6
ATOM 9420 N N . ASN A 1 45 ? 15.232 5.722 -5.700 1.00 0.00 45 ASN A N 6
ATOM 9421 C CA . ASN A 1 45 ? 15.760 7.002 -5.261 1.00 0.00 45 ASN A CA 6
ATOM 9422 C C . ASN A 1 45 ? 16.202 6.894 -3.801 1.00 0.00 45 ASN A C 6
ATOM 9423 O O . ASN A 1 45 ? 15.856 7.741 -2.979 1.00 0.00 45 ASN A O 6
ATOM 9434 N N . GLY A 1 46 ? 16.961 5.844 -3.522 1.00 0.00 46 GLY A N 6
ATOM 9435 C CA . GLY A 1 46 ? 17.454 5.613 -2.175 1.00 0.00 46 GLY A CA 6
ATOM 9436 C C . GLY A 1 46 ? 16.562 4.621 -1.427 1.00 0.00 46 GLY A C 6
ATOM 9437 O O . GLY A 1 46 ? 15.543 4.177 -1.953 1.00 0.00 46 GLY A O 6
ATOM 9441 N N . VAL A 1 47 ? 16.978 4.301 -0.210 1.00 0.00 47 VAL A N 6
ATOM 9442 C CA . VAL A 1 47 ? 16.229 3.370 0.616 1.00 0.00 47 VAL A CA 6
ATOM 9443 C C . VAL A 1 47 ? 14.807 3.897 0.812 1.00 0.00 47 VAL A C 6
ATOM 9444 O O . VAL A 1 47 ? 14.514 5.044 0.474 1.00 0.00 47 VAL A O 6
ATOM 9457 N N . ILE A 1 48 ? 13.960 3.036 1.356 1.00 0.00 48 ILE A N 6
ATOM 9458 C CA . ILE A 1 48 ? 12.575 3.401 1.600 1.00 0.00 48 ILE A CA 6
ATOM 9459 C C . ILE A 1 48 ? 12.280 3.295 3.098 1.00 0.00 48 ILE A C 6
ATOM 9460 O O . ILE A 1 48 ? 12.598 2.287 3.727 1.00 0.00 48 ILE A O 6
ATOM 9476 N N . ARG A 1 49 ? 11.676 4.349 3.626 1.00 0.00 49 ARG A N 6
ATOM 9477 C CA . ARG A 1 49 ? 11.335 4.388 5.038 1.00 0.00 49 ARG A CA 6
ATOM 9478 C C . ARG A 1 49 ? 10.073 3.564 5.302 1.00 0.00 49 ARG A C 6
ATOM 9479 O O . ARG A 1 49 ? 9.884 3.046 6.401 1.00 0.00 49 ARG A O 6
ATOM 9500 N N . GLY A 1 50 ? 9.242 3.468 4.274 1.00 0.00 50 GLY A N 6
ATOM 9501 C CA . GLY A 1 50 ? 8.004 2.716 4.381 1.00 0.00 50 GLY A CA 6
ATOM 9502 C C . GLY A 1 50 ? 7.150 2.885 3.123 1.00 0.00 50 GLY A C 6
ATOM 9503 O O . GLY A 1 50 ? 7.563 3.545 2.171 1.00 0.00 50 GLY A O 6
ATOM 9507 N N . TYR A 1 51 ? 5.973 2.276 3.159 1.00 0.00 51 TYR A N 6
ATOM 9508 C CA . TYR A 1 51 ? 5.057 2.350 2.034 1.00 0.00 51 TYR A CA 6
ATOM 9509 C C . TYR A 1 51 ? 3.628 2.625 2.507 1.00 0.00 51 TYR A C 6
ATOM 9510 O O . TYR A 1 51 ? 3.316 2.451 3.684 1.00 0.00 51 TYR A O 6
ATOM 9528 N N . GLN A 1 52 ? 2.799 3.049 1.565 1.00 0.00 52 GLN A N 6
ATOM 9529 C CA . GLN A 1 52 ? 1.410 3.349 1.871 1.00 0.00 52 GLN A CA 6
ATOM 9530 C C . GLN A 1 52 ? 0.484 2.368 1.151 1.00 0.00 52 GLN A C 6
ATOM 9531 O O . GLN A 1 52 ? 0.777 1.936 0.037 1.00 0.00 52 GLN A O 6
ATOM 9545 N N . ILE A 1 53 ? -0.616 2.045 1.815 1.00 0.00 53 ILE A N 6
ATOM 9546 C CA . ILE A 1 53 ? -1.587 1.123 1.252 1.00 0.00 53 ILE A CA 6
ATOM 9547 C C . ILE A 1 53 ? -2.975 1.767 1.285 1.00 0.00 53 ILE A C 6
ATOM 9548 O O . ILE A 1 53 ? -3.656 1.732 2.308 1.00 0.00 53 ILE A O 6
ATOM 9564 N N . GLY A 1 54 ? -3.352 2.341 0.152 1.00 0.00 54 GLY A N 6
ATOM 9565 C CA . GLY A 1 54 ? -4.646 2.993 0.038 1.00 0.00 54 GLY A CA 6
ATOM 9566 C C . GLY A 1 54 ? -5.712 2.012 -0.452 1.00 0.00 54 GLY A C 6
ATOM 9567 O O . GLY A 1 54 ? -5.655 1.542 -1.588 1.00 0.00 54 GLY A O 6
ATOM 9571 N N . TYR A 1 55 ? -6.661 1.730 0.428 1.00 0.00 55 TYR A N 6
ATOM 9572 C CA . TYR A 1 55 ? -7.739 0.813 0.100 1.00 0.00 55 TYR A CA 6
ATOM 9573 C C . TYR A 1 55 ? -9.103 1.450 0.372 1.00 0.00 55 TYR A C 6
ATOM 9574 O O . TYR A 1 55 ? -9.252 2.228 1.313 1.00 0.00 55 TYR A O 6
ATOM 9592 N N . ARG A 1 56 ? -10.065 1.097 -0.468 1.00 0.00 56 ARG A N 6
ATOM 9593 C CA . ARG A 1 56 ? -11.411 1.624 -0.330 1.00 0.00 56 ARG A CA 6
ATOM 9594 C C . ARG A 1 56 ? -12.420 0.689 -1.000 1.00 0.00 56 ARG A C 6
ATOM 9595 O O . ARG A 1 56 ? -12.190 0.217 -2.112 1.00 0.00 56 ARG A O 6
ATOM 9616 N N . GLU A 1 57 ? -13.515 0.448 -0.294 1.00 0.00 57 GLU A N 6
ATOM 9617 C CA . GLU A 1 57 ? -14.559 -0.423 -0.806 1.00 0.00 57 GLU A CA 6
ATOM 9618 C C . GLU A 1 57 ? -14.898 -0.052 -2.252 1.00 0.00 57 GLU A C 6
ATOM 9619 O O . GLU A 1 57 ? -15.224 1.098 -2.541 1.00 0.00 57 GLU A O 6
ATOM 9631 N N . ASN A 1 58 ? -14.809 -1.048 -3.121 1.00 0.00 58 ASN A N 6
ATOM 9632 C CA . ASN A 1 58 ? -15.102 -0.841 -4.529 1.00 0.00 58 ASN A CA 6
ATOM 9633 C C . ASN A 1 58 ? -16.596 -1.065 -4.773 1.00 0.00 58 ASN A C 6
ATOM 9634 O O . ASN A 1 58 ? -16.978 -1.740 -5.727 1.00 0.00 58 ASN A O 6
ATOM 9645 N N . SER A 1 59 ? -17.400 -0.486 -3.894 1.00 0.00 59 SER A N 6
ATOM 9646 C CA . SER A 1 59 ? -18.843 -0.614 -4.002 1.00 0.00 59 SER A CA 6
ATOM 9647 C C . SER A 1 59 ? -19.451 0.705 -4.484 1.00 0.00 59 SER A C 6
ATOM 9648 O O . SER A 1 59 ? -18.774 1.731 -4.510 1.00 0.00 59 SER A O 6
ATOM 9656 N N . PRO A 1 60 ? -20.755 0.632 -4.863 1.00 0.00 60 PRO A N 6
ATOM 9657 C CA . PRO A 1 60 ? -21.462 1.808 -5.342 1.00 0.00 60 PRO A CA 6
ATOM 9658 C C . PRO A 1 60 ? -21.815 2.745 -4.186 1.00 0.00 60 PRO A C 6
ATOM 9659 O O . PRO A 1 60 ? -22.938 2.725 -3.686 1.00 0.00 60 PRO A O 6
ATOM 9670 N N . GLY A 1 61 ? -20.833 3.545 -3.795 1.00 0.00 61 GLY A N 6
ATOM 9671 C CA . GLY A 1 61 ? -21.026 4.489 -2.707 1.00 0.00 61 GLY A CA 6
ATOM 9672 C C . GLY A 1 61 ? -19.946 4.319 -1.636 1.00 0.00 61 GLY A C 6
ATOM 9673 O O . GLY A 1 61 ? -20.244 4.314 -0.443 1.00 0.00 61 GLY A O 6
ATOM 9677 N N . SER A 1 62 ? -18.713 4.184 -2.102 1.00 0.00 62 SER A N 6
ATOM 9678 C CA . SER A 1 62 ? -17.586 4.015 -1.200 1.00 0.00 62 SER A CA 6
ATOM 9679 C C . SER A 1 62 ? -17.743 4.936 0.012 1.00 0.00 62 SER A C 6
ATOM 9680 O O . SER A 1 62 ? -18.470 5.927 -0.047 1.00 0.00 62 SER A O 6
ATOM 9688 N N . ASN A 1 63 ? -17.050 4.577 1.082 1.00 0.00 63 ASN A N 6
ATOM 9689 C CA . ASN A 1 63 ? -17.103 5.359 2.306 1.00 0.00 63 ASN A CA 6
ATOM 9690 C C . ASN A 1 63 ? -16.715 6.807 1.998 1.00 0.00 63 ASN A C 6
ATOM 9691 O O . ASN A 1 63 ? -17.306 7.740 2.539 1.00 0.00 63 ASN A O 6
ATOM 9702 N N . GLY A 1 64 ? -15.724 6.948 1.130 1.00 0.00 64 GLY A N 6
ATOM 9703 C CA . GLY A 1 64 ? -15.250 8.266 0.744 1.00 0.00 64 GLY A CA 6
ATOM 9704 C C . GLY A 1 64 ? -13.944 8.170 -0.046 1.00 0.00 64 GLY A C 6
ATOM 9705 O O . GLY A 1 64 ? -13.933 7.686 -1.177 1.00 0.00 64 GLY A O 6
ATOM 9709 N N . GLN A 1 65 ? -12.874 8.637 0.580 1.00 0.00 65 GLN A N 6
ATOM 9710 C CA . GLN A 1 65 ? -11.565 8.609 -0.050 1.00 0.00 65 GLN A CA 6
ATOM 9711 C C . GLN A 1 65 ? -10.844 7.301 0.281 1.00 0.00 65 GLN A C 6
ATOM 9712 O O . GLN A 1 65 ? -11.354 6.483 1.045 1.00 0.00 65 GLN A O 6
ATOM 9726 N N . TYR A 1 66 ? -9.669 7.144 -0.311 1.00 0.00 66 TYR A N 6
ATOM 9727 C CA . TYR A 1 66 ? -8.873 5.949 -0.089 1.00 0.00 66 TYR A CA 6
ATOM 9728 C C . TYR A 1 66 ? -8.166 6.006 1.267 1.00 0.00 66 TYR A C 6
ATOM 9729 O O . TYR A 1 66 ? -7.423 6.946 1.544 1.00 0.00 66 TYR A O 6
ATOM 9747 N N . SER A 1 67 ? -8.422 4.988 2.075 1.00 0.00 67 SER A N 6
ATOM 9748 C CA . SER A 1 67 ? -7.819 4.910 3.395 1.00 0.00 67 SER A CA 6
ATOM 9749 C C . SER A 1 67 ? -6.315 4.661 3.269 1.00 0.00 67 SER A C 6
ATOM 9750 O O . SER A 1 67 ? -5.889 3.544 2.976 1.00 0.00 67 SER A O 6
ATOM 9758 N N . ILE A 1 68 ? -5.551 5.719 3.496 1.00 0.00 68 ILE A N 6
ATOM 9759 C CA . ILE A 1 68 ? -4.103 5.629 3.412 1.00 0.00 68 ILE A CA 6
ATOM 9760 C C . ILE A 1 68 ? -3.550 5.119 4.744 1.00 0.00 68 ILE A C 6
ATOM 9761 O O . ILE A 1 68 ? -3.804 5.709 5.793 1.00 0.00 68 ILE A O 6
ATOM 9777 N N . VAL A 1 69 ? -2.803 4.028 4.659 1.00 0.00 69 VAL A N 6
ATOM 9778 C CA . VAL A 1 69 ? -2.212 3.431 5.845 1.00 0.00 69 VAL A CA 6
ATOM 9779 C C . VAL A 1 69 ? -0.699 3.313 5.650 1.00 0.00 69 VAL A C 6
ATOM 9780 O O . VAL A 1 69 ? -0.236 2.543 4.810 1.00 0.00 69 VAL A O 6
ATOM 9793 N N . GLU A 1 70 ? 0.030 4.087 6.442 1.00 0.00 70 GLU A N 6
ATOM 9794 C CA . GLU A 1 70 ? 1.481 4.078 6.367 1.00 0.00 70 GLU A CA 6
ATOM 9795 C C . GLU A 1 70 ? 2.053 2.988 7.275 1.00 0.00 70 GLU A C 6
ATOM 9796 O O . GLU A 1 70 ? 1.597 2.813 8.404 1.00 0.00 70 GLU A O 6
ATOM 9808 N N . MET A 1 71 ? 3.043 2.283 6.748 1.00 0.00 71 MET A N 6
ATOM 9809 C CA . MET A 1 71 ? 3.682 1.214 7.497 1.00 0.00 71 MET A CA 6
ATOM 9810 C C . MET A 1 71 ? 5.204 1.279 7.354 1.00 0.00 71 MET A C 6
ATOM 9811 O O . MET A 1 71 ? 5.734 2.189 6.719 1.00 0.00 71 MET A O 6
ATOM 9825 N N . LYS A 1 72 ? 5.865 0.301 7.957 1.00 0.00 72 LYS A N 6
ATOM 9826 C CA . LYS A 1 72 ? 7.315 0.236 7.906 1.00 0.00 72 LYS A CA 6
ATOM 9827 C C . LYS A 1 72 ? 7.739 -0.723 6.791 1.00 0.00 72 LYS A C 6
ATOM 9828 O O . LYS A 1 72 ? 6.980 -1.613 6.410 1.00 0.00 72 LYS A O 6
ATOM 9847 N N . ALA A 1 73 ? 8.951 -0.510 6.299 1.00 0.00 73 ALA A N 6
ATOM 9848 C CA . ALA A 1 73 ? 9.485 -1.344 5.236 1.00 0.00 73 ALA A CA 6
ATOM 9849 C C . ALA A 1 73 ? 10.400 -2.410 5.841 1.00 0.00 73 ALA A C 6
ATOM 9850 O O . ALA A 1 73 ? 11.545 -2.125 6.190 1.00 0.00 73 ALA A O 6
ATOM 9857 N N . THR A 1 74 ? 9.861 -3.616 5.947 1.00 0.00 74 THR A N 6
ATOM 9858 C CA . THR A 1 74 ? 10.615 -4.726 6.504 1.00 0.00 74 THR A CA 6
ATOM 9859 C C . THR A 1 74 ? 11.984 -4.834 5.828 1.00 0.00 74 THR A C 6
ATOM 9860 O O . THR A 1 74 ? 12.998 -5.022 6.498 1.00 0.00 74 THR A O 6
ATOM 9871 N N . GLY A 1 75 ? 11.968 -4.710 4.509 1.00 0.00 75 GLY A N 6
ATOM 9872 C CA . GLY A 1 75 ? 13.195 -4.791 3.735 1.00 0.00 75 GLY A CA 6
ATOM 9873 C C . GLY A 1 75 ? 12.913 -4.623 2.241 1.00 0.00 75 GLY A C 6
ATOM 9874 O O . GLY A 1 75 ? 12.281 -3.650 1.831 1.00 0.00 75 GLY A O 6
ATOM 9878 N N . ASP A 1 76 ? 13.395 -5.585 1.468 1.00 0.00 76 ASP A N 6
ATOM 9879 C CA . ASP A 1 76 ? 13.202 -5.555 0.028 1.00 0.00 76 ASP A CA 6
ATOM 9880 C C . ASP A 1 76 ? 11.723 -5.783 -0.289 1.00 0.00 76 ASP A C 6
ATOM 9881 O O . ASP A 1 76 ? 11.153 -5.097 -1.136 1.00 0.00 76 ASP A O 6
ATOM 9890 N N . SER A 1 77 ? 11.143 -6.749 0.408 1.00 0.00 77 SER A N 6
ATOM 9891 C CA . SER A 1 77 ? 9.741 -7.077 0.211 1.00 0.00 77 SER A CA 6
ATOM 9892 C C . SER A 1 77 ? 8.923 -6.625 1.423 1.00 0.00 77 SER A C 6
ATOM 9893 O O . SER A 1 77 ? 9.409 -6.662 2.552 1.00 0.00 77 SER A O 6
ATOM 9901 N N . GLU A 1 78 ? 7.696 -6.209 1.147 1.00 0.00 78 GLU A N 6
ATOM 9902 C CA . GLU A 1 78 ? 6.806 -5.751 2.200 1.00 0.00 78 GLU A CA 6
ATOM 9903 C C . GLU A 1 78 ? 5.390 -6.280 1.966 1.00 0.00 78 GLU A C 6
ATOM 9904 O O . GLU A 1 78 ? 4.969 -6.451 0.823 1.00 0.00 78 GLU A O 6
ATOM 9916 N N . VAL A 1 79 ? 4.693 -6.523 3.066 1.00 0.00 79 VAL A N 6
ATOM 9917 C CA . VAL A 1 79 ? 3.333 -7.028 2.995 1.00 0.00 79 VAL A CA 6
ATOM 9918 C C . VAL A 1 79 ? 2.500 -6.396 4.112 1.00 0.00 79 VAL A C 6
ATOM 9919 O O . VAL A 1 79 ? 3.028 -6.057 5.169 1.00 0.00 79 VAL A O 6
ATOM 9932 N N . TYR A 1 80 ? 1.210 -6.258 3.838 1.00 0.00 80 TYR A N 6
ATOM 9933 C CA . TYR A 1 80 ? 0.299 -5.673 4.807 1.00 0.00 80 TYR A CA 6
ATOM 9934 C C . TYR A 1 80 ? -1.082 -6.327 4.726 1.00 0.00 80 TYR A C 6
ATOM 9935 O O . TYR A 1 80 ? -1.581 -6.597 3.635 1.00 0.00 80 TYR A O 6
ATOM 9953 N N . THR A 1 81 ? -1.659 -6.564 5.895 1.00 0.00 81 THR A N 6
ATOM 9954 C CA . THR A 1 81 ? -2.972 -7.182 5.969 1.00 0.00 81 THR A CA 6
ATOM 9955 C C . THR A 1 81 ? -4.041 -6.128 6.268 1.00 0.00 81 THR A C 6
ATOM 9956 O O . THR A 1 81 ? -4.216 -5.725 7.417 1.00 0.00 81 THR A O 6
ATOM 9967 N N . LEU A 1 82 ? -4.727 -5.713 5.214 1.00 0.00 82 LEU A N 6
ATOM 9968 C CA . LEU A 1 82 ? -5.774 -4.714 5.349 1.00 0.00 82 LEU A CA 6
ATOM 9969 C C . LEU A 1 82 ? -7.033 -5.374 5.915 1.00 0.00 82 LEU A C 6
ATOM 9970 O O . LEU A 1 82 ? -7.721 -6.112 5.211 1.00 0.00 82 LEU A O 6
ATOM 9986 N N . ASP A 1 83 ? -7.295 -5.086 7.181 1.00 0.00 83 ASP A N 6
ATOM 9987 C CA . ASP A 1 83 ? -8.459 -5.642 7.850 1.00 0.00 83 ASP A CA 6
ATOM 9988 C C . ASP A 1 83 ? -9.597 -4.620 7.819 1.00 0.00 83 ASP A C 6
ATOM 9989 O O . ASP A 1 83 ? -9.466 -3.558 7.212 1.00 0.00 83 ASP A O 6
ATOM 9998 N N . ASN A 1 84 ? -10.688 -4.976 8.482 1.00 0.00 84 ASN A N 6
ATOM 9999 C CA . ASN A 1 84 ? -11.848 -4.103 8.538 1.00 0.00 84 ASN A CA 6
ATOM 10000 C C . ASN A 1 84 ? -12.397 -3.901 7.124 1.00 0.00 84 ASN A C 6
ATOM 10001 O O . ASN A 1 84 ? -12.490 -2.772 6.646 1.00 0.00 84 ASN A O 6
ATOM 10012 N N . LEU A 1 85 ? -12.748 -5.013 6.495 1.00 0.00 85 LEU A N 6
ATOM 10013 C CA . LEU A 1 85 ? -13.286 -4.973 5.146 1.00 0.00 85 LEU A CA 6
ATOM 10014 C C . LEU A 1 85 ? -14.721 -5.502 5.158 1.00 0.00 85 LEU A C 6
ATOM 10015 O O . LEU A 1 85 ? -15.274 -5.783 6.220 1.00 0.00 85 LEU A O 6
ATOM 10031 N N . LYS A 1 86 ? -15.283 -5.623 3.964 1.00 0.00 86 LYS A N 6
ATOM 10032 C CA . LYS A 1 86 ? -16.644 -6.114 3.824 1.00 0.00 86 LYS A CA 6
ATOM 10033 C C . LYS A 1 86 ? -16.616 -7.632 3.637 1.00 0.00 86 LYS A C 6
ATOM 10034 O O . LYS A 1 86 ? -15.547 -8.227 3.513 1.00 0.00 86 LYS A O 6
ATOM 10053 N N . LYS A 1 87 ? -17.806 -8.216 3.623 1.00 0.00 87 LYS A N 6
ATOM 10054 C CA . LYS A 1 87 ? -17.932 -9.653 3.453 1.00 0.00 87 LYS A CA 6
ATOM 10055 C C . LYS A 1 87 ? -18.254 -9.963 1.990 1.00 0.00 87 LYS A C 6
ATOM 10056 O O . LYS A 1 87 ? -19.366 -9.711 1.529 1.00 0.00 87 LYS A O 6
ATOM 10075 N N . PHE A 1 88 ? -17.261 -10.506 1.301 1.00 0.00 88 PHE A N 6
ATOM 10076 C CA . PHE A 1 88 ? -17.425 -10.853 -0.101 1.00 0.00 88 PHE A CA 6
ATOM 10077 C C . PHE A 1 88 ? -17.800 -9.624 -0.930 1.00 0.00 88 PHE A C 6
ATOM 10078 O O . PHE A 1 88 ? -18.940 -9.493 -1.373 1.00 0.00 88 PHE A O 6
ATOM 10095 N N . ALA A 1 89 ? -16.818 -8.753 -1.115 1.00 0.00 89 ALA A N 6
ATOM 10096 C CA . ALA A 1 89 ? -17.030 -7.538 -1.883 1.00 0.00 89 ALA A CA 6
ATOM 10097 C C . ALA A 1 89 ? -15.732 -7.159 -2.599 1.00 0.00 89 ALA A C 6
ATOM 10098 O O . ALA A 1 89 ? -14.642 -7.448 -2.108 1.00 0.00 89 ALA A O 6
ATOM 10105 N N . GLN A 1 90 ? -15.892 -6.518 -3.747 1.00 0.00 90 GLN A N 6
ATOM 10106 C CA . GLN A 1 90 ? -14.746 -6.096 -4.535 1.00 0.00 90 GLN A CA 6
ATOM 10107 C C . GLN A 1 90 ? -14.076 -4.882 -3.889 1.00 0.00 90 GLN A C 6
ATOM 10108 O O . GLN A 1 90 ? -14.744 -3.907 -3.549 1.00 0.00 90 GLN A O 6
ATOM 10122 N N . TYR A 1 91 ? -12.763 -4.981 -3.738 1.00 0.00 91 TYR A N 6
ATOM 10123 C CA . TYR A 1 91 ? -11.995 -3.903 -3.139 1.00 0.00 91 TYR A CA 6
ATOM 10124 C C . TYR A 1 91 ? -10.766 -3.568 -3.987 1.00 0.00 91 TYR A C 6
ATOM 10125 O O . TYR A 1 91 ? -10.017 -4.461 -4.380 1.00 0.00 91 TYR A O 6
ATOM 10143 N N . GLY A 1 92 ? -10.598 -2.279 -4.244 1.00 0.00 92 GLY A N 6
ATOM 10144 C CA . GLY A 1 92 ? -9.473 -1.816 -5.038 1.00 0.00 92 GLY A CA 6
ATOM 10145 C C . GLY A 1 92 ? -8.525 -0.958 -4.198 1.00 0.00 92 GLY A C 6
ATOM 10146 O O . GLY A 1 92 ? -8.856 0.171 -3.839 1.00 0.00 92 GLY A O 6
ATOM 10150 N N . VAL A 1 93 ? -7.365 -1.528 -3.907 1.00 0.00 93 VAL A N 6
ATOM 10151 C CA . VAL A 1 93 ? -6.366 -0.830 -3.115 1.00 0.00 93 VAL A CA 6
ATOM 10152 C C . VAL A 1 93 ? -5.105 -0.627 -3.957 1.00 0.00 93 VAL A C 6
ATOM 10153 O O . VAL A 1 93 ? -4.863 -1.368 -4.909 1.00 0.00 93 VAL A O 6
ATOM 10166 N N . VAL A 1 94 ? -4.333 0.380 -3.575 1.00 0.00 94 VAL A N 6
ATOM 10167 C CA . VAL A 1 94 ? -3.102 0.690 -4.283 1.00 0.00 94 VAL A CA 6
ATOM 10168 C C . VAL A 1 94 ? -1.940 0.717 -3.289 1.00 0.00 94 VAL A C 6
ATOM 10169 O O . VAL A 1 94 ? -2.136 0.999 -2.107 1.00 0.00 94 VAL A O 6
ATOM 10182 N N . VAL A 1 95 ? -0.756 0.420 -3.803 1.00 0.00 95 VAL A N 6
ATOM 10183 C CA . VAL A 1 95 ? 0.438 0.407 -2.975 1.00 0.00 95 VAL A CA 6
ATOM 10184 C C . VAL A 1 95 ? 1.464 1.384 -3.551 1.00 0.00 95 VAL A C 6
ATOM 10185 O O . VAL A 1 95 ? 1.630 1.470 -4.767 1.00 0.00 95 VAL A O 6
ATOM 10198 N N . GLN A 1 96 ? 2.126 2.097 -2.651 1.00 0.00 96 GLN A N 6
ATOM 10199 C CA . GLN A 1 96 ? 3.132 3.065 -3.055 1.00 0.00 96 GLN A CA 6
ATOM 10200 C C . GLN A 1 96 ? 4.232 3.160 -1.997 1.00 0.00 96 GLN A C 6
ATOM 10201 O O . GLN A 1 96 ? 3.961 3.043 -0.802 1.00 0.00 96 GLN A O 6
ATOM 10215 N N . ALA A 1 97 ? 5.450 3.372 -2.473 1.00 0.00 97 ALA A N 6
ATOM 10216 C CA . ALA A 1 97 ? 6.593 3.484 -1.582 1.00 0.00 97 ALA A CA 6
ATOM 10217 C C . ALA A 1 97 ? 6.797 4.953 -1.204 1.00 0.00 97 ALA A C 6
ATOM 10218 O O . ALA A 1 97 ? 6.791 5.827 -2.070 1.00 0.00 97 ALA A O 6
ATOM 10225 N N . PHE A 1 98 ? 6.973 5.179 0.089 1.00 0.00 98 PHE A N 6
ATOM 10226 C CA . PHE A 1 98 ? 7.179 6.527 0.592 1.00 0.00 98 PHE A CA 6
ATOM 10227 C C . PHE A 1 98 ? 8.438 6.603 1.458 1.00 0.00 98 PHE A C 6
ATOM 10228 O O . PHE A 1 98 ? 8.656 5.753 2.320 1.00 0.00 98 PHE A O 6
ATOM 10245 N N . ASN A 1 99 ? 9.235 7.629 1.198 1.00 0.00 99 ASN A N 6
ATOM 10246 C CA . ASN A 1 99 ? 10.467 7.827 1.942 1.00 0.00 99 ASN A CA 6
ATOM 10247 C C . ASN A 1 99 ? 10.461 9.223 2.568 1.00 0.00 99 ASN A C 6
ATOM 10248 O O . ASN A 1 99 ? 9.517 9.989 2.377 1.00 0.00 99 ASN A O 6
ATOM 10259 N N . ARG A 1 100 ? 11.525 9.512 3.302 1.00 0.00 100 ARG A N 6
ATOM 10260 C CA . ARG A 1 100 ? 11.654 10.803 3.957 1.00 0.00 100 ARG A CA 6
ATOM 10261 C C . ARG A 1 100 ? 11.797 11.915 2.916 1.00 0.00 100 ARG A C 6
ATOM 10262 O O . ARG A 1 100 ? 11.630 13.092 3.232 1.00 0.00 100 ARG A O 6
ATOM 10283 N N . ALA A 1 101 ? 12.104 11.502 1.695 1.00 0.00 101 ALA A N 6
ATOM 10284 C CA . ALA A 1 101 ? 12.271 12.448 0.605 1.00 0.00 101 ALA A CA 6
ATOM 10285 C C . ALA A 1 101 ? 10.899 12.803 0.028 1.00 0.00 101 ALA A C 6
ATOM 10286 O O . ALA A 1 101 ? 10.720 13.878 -0.542 1.00 0.00 101 ALA A O 6
ATOM 10293 N N . GLY A 1 102 ? 9.964 11.879 0.197 1.00 0.00 102 GLY A N 6
ATOM 10294 C CA . GLY A 1 102 ? 8.614 12.080 -0.299 1.00 0.00 102 GLY A CA 6
ATOM 10295 C C . GLY A 1 102 ? 7.958 10.747 -0.663 1.00 0.00 102 GLY A C 6
ATOM 10296 O O . GLY A 1 102 ? 8.517 9.683 -0.397 1.00 0.00 102 GLY A O 6
ATOM 10300 N N . THR A 1 103 ? 6.782 10.846 -1.265 1.00 0.00 103 THR A N 6
ATOM 10301 C CA . THR A 1 103 ? 6.045 9.661 -1.667 1.00 0.00 103 THR A CA 6
ATOM 10302 C C . THR A 1 103 ? 6.037 9.530 -3.192 1.00 0.00 103 THR A C 6
ATOM 10303 O O . THR A 1 103 ? 6.225 10.515 -3.904 1.00 0.00 103 THR A O 6
ATOM 10314 N N . GLY A 1 104 ? 5.816 8.306 -3.647 1.00 0.00 104 GLY A N 6
ATOM 10315 C CA . GLY A 1 104 ? 5.781 8.033 -5.074 1.00 0.00 104 GLY A CA 6
ATOM 10316 C C . GLY A 1 104 ? 4.341 7.868 -5.566 1.00 0.00 104 GLY A C 6
ATOM 10317 O O . GLY A 1 104 ? 3.396 8.040 -4.798 1.00 0.00 104 GLY A O 6
ATOM 10321 N N . PRO A 1 105 ? 4.217 7.527 -6.876 1.00 0.00 105 PRO A N 6
ATOM 10322 C CA . PRO A 1 105 ? 2.909 7.337 -7.479 1.00 0.00 105 PRO A CA 6
ATOM 10323 C C . PRO A 1 105 ? 2.290 6.009 -7.039 1.00 0.00 105 PRO A C 6
ATOM 10324 O O . PRO A 1 105 ? 3.007 5.068 -6.702 1.00 0.00 105 PRO A O 6
ATOM 10335 N N . SER A 1 106 ? 0.966 5.974 -7.058 1.00 0.00 106 SER A N 6
ATOM 10336 C CA . SER A 1 106 ? 0.243 4.777 -6.665 1.00 0.00 106 SER A CA 6
ATOM 10337 C C . SER A 1 106 ? 0.337 3.723 -7.770 1.00 0.00 106 SER A C 6
ATOM 10338 O O . SER A 1 106 ? 0.480 4.060 -8.944 1.00 0.00 106 SER A O 6
ATOM 10346 N N . SER A 1 107 ? 0.253 2.467 -7.355 1.00 0.00 107 SER A N 6
ATOM 10347 C CA . SER A 1 107 ? 0.327 1.362 -8.295 1.00 0.00 107 SER A CA 6
ATOM 10348 C C . SER A 1 107 ? -1.036 1.144 -8.955 1.00 0.00 107 SER A C 6
ATOM 10349 O O . SER A 1 107 ? -2.036 1.722 -8.530 1.00 0.00 107 SER A O 6
ATOM 10357 N N . SER A 1 108 ? -1.033 0.310 -9.985 1.00 0.00 108 SER A N 6
ATOM 10358 C CA . SER A 1 108 ? -2.257 0.009 -10.708 1.00 0.00 108 SER A CA 6
ATOM 10359 C C . SER A 1 108 ? -3.284 -0.617 -9.761 1.00 0.00 108 SER A C 6
ATOM 10360 O O . SER A 1 108 ? -3.045 -1.686 -9.201 1.00 0.00 108 SER A O 6
ATOM 10368 N N . GLU A 1 109 ? -4.404 0.075 -9.613 1.00 0.00 109 GLU A N 6
ATOM 10369 C CA . GLU A 1 109 ? -5.467 -0.400 -8.744 1.00 0.00 109 GLU A CA 6
ATOM 10370 C C . GLU A 1 109 ? -5.966 -1.768 -9.215 1.00 0.00 109 GLU A C 6
ATOM 10371 O O . GLU A 1 109 ? -6.364 -1.924 -10.368 1.00 0.00 109 GLU A O 6
ATOM 10383 N N . ILE A 1 110 ? -5.927 -2.724 -8.298 1.00 0.00 110 ILE A N 6
ATOM 10384 C CA . ILE A 1 110 ? -6.370 -4.073 -8.604 1.00 0.00 110 ILE A CA 6
ATOM 10385 C C . ILE A 1 110 ? -7.684 -4.353 -7.872 1.00 0.00 110 ILE A C 6
ATOM 10386 O O . ILE A 1 110 ? -8.353 -3.428 -7.415 1.00 0.00 110 ILE A O 6
ATOM 10402 N N . ASN A 1 111 ? -8.014 -5.633 -7.782 1.00 0.00 111 ASN A N 6
ATOM 10403 C CA . ASN A 1 111 ? -9.235 -6.046 -7.113 1.00 0.00 111 ASN A CA 6
ATOM 10404 C C . ASN A 1 111 ? -9.023 -7.421 -6.476 1.00 0.00 111 ASN A C 6
ATOM 10405 O O . ASN A 1 111 ? -8.203 -8.207 -6.947 1.00 0.00 111 ASN A O 6
ATOM 10416 N N . ALA A 1 112 ? -9.776 -7.668 -5.414 1.00 0.00 112 ALA A N 6
ATOM 10417 C CA . ALA A 1 112 ? -9.680 -8.934 -4.707 1.00 0.00 112 ALA A CA 6
ATOM 10418 C C . ALA A 1 112 ? -10.877 -9.079 -3.765 1.00 0.00 112 ALA A C 6
ATOM 10419 O O . ALA A 1 112 ? -10.874 -8.532 -2.664 1.00 0.00 112 ALA A O 6
ATOM 10426 N N . THR A 1 113 ? -11.871 -9.820 -4.233 1.00 0.00 113 THR A N 6
ATOM 10427 C CA . THR A 1 113 ? -13.071 -10.044 -3.445 1.00 0.00 113 THR A CA 6
ATOM 10428 C C . THR A 1 113 ? -12.769 -10.965 -2.262 1.00 0.00 113 THR A C 6
ATOM 10429 O O . THR A 1 113 ? -12.281 -12.079 -2.447 1.00 0.00 113 THR A O 6
ATOM 10440 N N . THR A 1 114 ? -13.072 -10.467 -1.073 1.00 0.00 114 THR A N 6
ATOM 10441 C CA . THR A 1 114 ? -12.839 -11.232 0.141 1.00 0.00 114 THR A CA 6
ATOM 10442 C C . THR A 1 114 ? -13.667 -12.518 0.127 1.00 0.00 114 THR A C 6
ATOM 10443 O O . THR A 1 114 ? -14.724 -12.574 -0.499 1.00 0.00 114 THR A O 6
ATOM 10454 N N . LEU A 1 115 ? -13.155 -13.521 0.827 1.00 0.00 115 LEU A N 6
ATOM 10455 C CA . LEU A 1 115 ? -13.834 -14.803 0.903 1.00 0.00 115 LEU A CA 6
ATOM 10456 C C . LEU A 1 115 ? -15.286 -14.582 1.330 1.00 0.00 115 LEU A C 6
ATOM 10457 O O . LEU A 1 115 ? -15.577 -13.674 2.108 1.00 0.00 115 LEU A O 6
ATOM 10473 N N . GLU A 1 116 ? -16.160 -15.426 0.803 1.00 0.00 116 GLU A N 6
ATOM 10474 C CA . GLU A 1 116 ? -17.575 -15.334 1.119 1.00 0.00 116 GLU A CA 6
ATOM 10475 C C . GLU A 1 116 ? -17.896 -16.167 2.362 1.00 0.00 116 GLU A C 6
ATOM 10476 O O . GLU A 1 116 ? -19.053 -16.261 2.768 1.00 0.00 116 GLU A O 6
ATOM 10488 N N . SER A 1 117 ? -16.851 -16.750 2.931 1.00 0.00 117 SER A N 6
ATOM 10489 C CA . SER A 1 117 ? -17.007 -17.572 4.119 1.00 0.00 117 SER A CA 6
ATOM 10490 C C . SER A 1 117 ? -15.634 -17.985 4.654 1.00 0.00 117 SER A C 6
ATOM 10491 O O . SER A 1 117 ? -14.986 -18.868 4.095 1.00 0.00 117 SER A O 6
ATOM 10499 N N . GLY A 1 118 ? -15.232 -17.326 5.730 1.00 0.00 118 GLY A N 6
ATOM 10500 C CA . GLY A 1 118 ? -13.948 -17.613 6.347 1.00 0.00 118 GLY A CA 6
ATOM 10501 C C . GLY A 1 118 ? -12.893 -17.945 5.289 1.00 0.00 118 GLY A C 6
ATOM 10502 O O . GLY A 1 118 ? -12.963 -17.454 4.163 1.00 0.00 118 GLY A O 6
ATOM 10506 N N . PRO A 1 119 ? -11.916 -18.797 5.699 1.00 0.00 119 PRO A N 6
ATOM 10507 C CA . PRO A 1 119 ? -10.849 -19.200 4.799 1.00 0.00 119 PRO A CA 6
ATOM 10508 C C . PRO A 1 119 ? -11.352 -20.216 3.772 1.00 0.00 119 PRO A C 6
ATOM 10509 O O . PRO A 1 119 ? -11.218 -20.005 2.568 1.00 0.00 119 PRO A O 6
ATOM 10520 N N . SER A 1 120 ? -11.920 -21.297 4.285 1.00 0.00 120 SER A N 6
ATOM 10521 C CA . SER A 1 120 ? -12.444 -22.346 3.428 1.00 0.00 120 SER A CA 6
ATOM 10522 C C . SER A 1 120 ? -13.052 -23.463 4.279 1.00 0.00 120 SER A C 6
ATOM 10523 O O . SER A 1 120 ? -14.219 -23.813 4.107 1.00 0.00 120 SER A O 6
ATOM 10531 N N . SER A 1 121 ? -12.235 -23.991 5.178 1.00 0.00 121 SER A N 6
ATOM 10532 C CA . SER A 1 121 ? -12.678 -25.060 6.056 1.00 0.00 121 SER A CA 6
ATOM 10533 C C . SER A 1 121 ? -11.582 -25.393 7.070 1.00 0.00 121 SER A C 6
ATOM 10534 O O . SER A 1 121 ? -11.810 -25.332 8.277 1.00 0.00 121 SER A O 6
ATOM 10542 N N . GLY A 1 122 ? -10.417 -25.738 6.542 1.00 0.00 122 GLY A N 6
ATOM 10543 C CA . GLY A 1 122 ? -9.285 -26.080 7.387 1.00 0.00 122 GLY A CA 6
ATOM 10544 C C . GLY A 1 122 ? -8.351 -24.881 7.565 1.00 0.00 122 GLY A C 6
ATOM 10545 O O . GLY A 1 122 ? -7.462 -24.655 6.745 1.00 0.00 122 GLY A O 6
ATOM 10549 N N . GLY A 1 1 ? 20.848 5.090 17.892 1.00 0.00 1 GLY A N 7
ATOM 10550 C CA . GLY A 1 1 ? 21.349 4.931 16.538 1.00 0.00 1 GLY A CA 7
ATOM 10551 C C . GLY A 1 1 ? 21.272 6.250 15.766 1.00 0.00 1 GLY A C 7
ATOM 10552 O O . GLY A 1 1 ? 20.444 6.400 14.869 1.00 0.00 1 GLY A O 7
ATOM 10556 N N . SER A 1 2 ? 22.145 7.171 16.144 1.00 0.00 2 SER A N 7
ATOM 10557 C CA . SER A 1 2 ? 22.187 8.473 15.499 1.00 0.00 2 SER A CA 7
ATOM 10558 C C . SER A 1 2 ? 23.585 8.734 14.937 1.00 0.00 2 SER A C 7
ATOM 10559 O O . SER A 1 2 ? 23.745 8.956 13.738 1.00 0.00 2 SER A O 7
ATOM 10567 N N . SER A 1 3 ? 24.563 8.699 15.830 1.00 0.00 3 SER A N 7
ATOM 10568 C CA . SER A 1 3 ? 25.943 8.929 15.439 1.00 0.00 3 SER A CA 7
ATOM 10569 C C . SER A 1 3 ? 26.102 10.350 14.893 1.00 0.00 3 SER A C 7
ATOM 10570 O O . SER A 1 3 ? 25.116 11.001 14.552 1.00 0.00 3 SER A O 7
ATOM 10578 N N . GLY A 1 4 ? 27.351 10.788 14.828 1.00 0.00 4 GLY A N 7
ATOM 10579 C CA . GLY A 1 4 ? 27.652 12.119 14.329 1.00 0.00 4 GLY A CA 7
ATOM 10580 C C . GLY A 1 4 ? 27.012 13.193 15.212 1.00 0.00 4 GLY A C 7
ATOM 10581 O O . GLY A 1 4 ? 27.582 13.587 16.228 1.00 0.00 4 GLY A O 7
ATOM 10585 N N . SER A 1 5 ? 25.836 13.636 14.792 1.00 0.00 5 SER A N 7
ATOM 10586 C CA . SER A 1 5 ? 25.113 14.656 15.532 1.00 0.00 5 SER A CA 7
ATOM 10587 C C . SER A 1 5 ? 23.634 14.278 15.635 1.00 0.00 5 SER A C 7
ATOM 10588 O O . SER A 1 5 ? 23.097 14.152 16.735 1.00 0.00 5 SER A O 7
ATOM 10596 N N . SER A 1 6 ? 23.017 14.107 14.475 1.00 0.00 6 SER A N 7
ATOM 10597 C CA . SER A 1 6 ? 21.611 13.746 14.421 1.00 0.00 6 SER A CA 7
ATOM 10598 C C . SER A 1 6 ? 21.289 13.093 13.075 1.00 0.00 6 SER A C 7
ATOM 10599 O O . SER A 1 6 ? 20.807 13.756 12.159 1.00 0.00 6 SER A O 7
ATOM 10607 N N . GLY A 1 7 ? 21.570 11.800 12.999 1.00 0.00 7 GLY A N 7
ATOM 10608 C CA . GLY A 1 7 ? 21.316 11.050 11.781 1.00 0.00 7 GLY A CA 7
ATOM 10609 C C . GLY A 1 7 ? 21.637 11.890 10.543 1.00 0.00 7 GLY A C 7
ATOM 10610 O O . GLY A 1 7 ? 22.760 12.368 10.387 1.00 0.00 7 GLY A O 7
ATOM 10614 N N . ILE A 1 8 ? 20.631 12.045 9.695 1.00 0.00 8 ILE A N 7
ATOM 10615 C CA . ILE A 1 8 ? 20.792 12.819 8.476 1.00 0.00 8 ILE A CA 7
ATOM 10616 C C . ILE A 1 8 ? 21.805 12.123 7.565 1.00 0.00 8 ILE A C 7
ATOM 10617 O O . ILE A 1 8 ? 22.843 11.654 8.030 1.00 0.00 8 ILE A O 7
ATOM 10633 N N . SER A 1 9 ? 21.469 12.079 6.284 1.00 0.00 9 SER A N 7
ATOM 10634 C CA . SER A 1 9 ? 22.337 11.448 5.304 1.00 0.00 9 SER A CA 7
ATOM 10635 C C . SER A 1 9 ? 22.637 12.425 4.165 1.00 0.00 9 SER A C 7
ATOM 10636 O O . SER A 1 9 ? 22.899 13.602 4.406 1.00 0.00 9 SER A O 7
ATOM 10644 N N . THR A 1 10 ? 22.588 11.900 2.950 1.00 0.00 10 THR A N 7
ATOM 10645 C CA . THR A 1 10 ? 22.851 12.711 1.773 1.00 0.00 10 THR A CA 7
ATOM 10646 C C . THR A 1 10 ? 21.598 13.492 1.373 1.00 0.00 10 THR A C 7
ATOM 10647 O O . THR A 1 10 ? 20.864 13.978 2.233 1.00 0.00 10 THR A O 7
ATOM 10658 N N . GLU A 1 11 ? 21.391 13.589 0.068 1.00 0.00 11 GLU A N 7
ATOM 10659 C CA . GLU A 1 11 ? 20.239 14.303 -0.456 1.00 0.00 11 GLU A CA 7
ATOM 10660 C C . GLU A 1 11 ? 19.369 13.364 -1.294 1.00 0.00 11 GLU A C 7
ATOM 10661 O O . GLU A 1 11 ? 19.596 13.205 -2.492 1.00 0.00 11 GLU A O 7
ATOM 10673 N N . GLU A 1 12 ? 18.390 12.767 -0.630 1.00 0.00 12 GLU A N 7
ATOM 10674 C CA . GLU A 1 12 ? 17.484 11.848 -1.299 1.00 0.00 12 GLU A CA 7
ATOM 10675 C C . GLU A 1 12 ? 16.324 12.615 -1.935 1.00 0.00 12 GLU A C 7
ATOM 10676 O O . GLU A 1 12 ? 16.175 13.816 -1.716 1.00 0.00 12 GLU A O 7
ATOM 10688 N N . ALA A 1 13 ? 15.531 11.890 -2.710 1.00 0.00 13 ALA A N 7
ATOM 10689 C CA . ALA A 1 13 ? 14.388 12.488 -3.380 1.00 0.00 13 ALA A CA 7
ATOM 10690 C C . ALA A 1 13 ? 13.252 11.465 -3.451 1.00 0.00 13 ALA A C 7
ATOM 10691 O O . ALA A 1 13 ? 13.496 10.272 -3.625 1.00 0.00 13 ALA A O 7
ATOM 10698 N N . ALA A 1 14 ? 12.035 11.970 -3.312 1.00 0.00 14 ALA A N 7
ATOM 10699 C CA . ALA A 1 14 ? 10.861 11.116 -3.358 1.00 0.00 14 ALA A CA 7
ATOM 10700 C C . ALA A 1 14 ? 11.003 10.122 -4.513 1.00 0.00 14 ALA A C 7
ATOM 10701 O O . ALA A 1 14 ? 11.744 10.371 -5.463 1.00 0.00 14 ALA A O 7
ATOM 10708 N N . PRO A 1 15 ? 10.263 8.988 -4.390 1.00 0.00 15 PRO A N 7
ATOM 10709 C CA . PRO A 1 15 ? 10.300 7.955 -5.411 1.00 0.00 15 PRO A CA 7
ATOM 10710 C C . PRO A 1 15 ? 9.507 8.380 -6.649 1.00 0.00 15 PRO A C 7
ATOM 10711 O O . PRO A 1 15 ? 8.481 9.049 -6.534 1.00 0.00 15 PRO A O 7
ATOM 10722 N N . ASP A 1 16 ? 10.013 7.974 -7.805 1.00 0.00 16 ASP A N 7
ATOM 10723 C CA . ASP A 1 16 ? 9.365 8.304 -9.062 1.00 0.00 16 ASP A CA 7
ATOM 10724 C C . ASP A 1 16 ? 8.864 7.020 -9.726 1.00 0.00 16 ASP A C 7
ATOM 10725 O O . ASP A 1 16 ? 8.932 6.880 -10.946 1.00 0.00 16 ASP A O 7
ATOM 10734 N N . GLY A 1 17 ? 8.374 6.114 -8.893 1.00 0.00 17 GLY A N 7
ATOM 10735 C CA . GLY A 1 17 ? 7.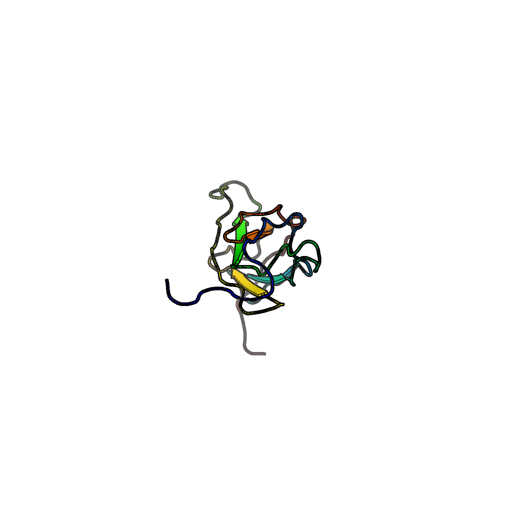862 4.845 -9.383 1.00 0.00 17 GLY A CA 7
ATOM 10736 C C . GLY A 1 17 ? 7.220 4.039 -8.253 1.00 0.00 17 GLY A C 7
ATOM 10737 O O . GLY A 1 17 ? 7.733 4.011 -7.136 1.00 0.00 17 GLY A O 7
ATOM 10741 N N . PRO A 1 18 ? 6.076 3.386 -8.591 1.00 0.00 18 PRO A N 7
ATOM 10742 C CA . PRO A 1 18 ? 5.357 2.581 -7.617 1.00 0.00 18 PRO A CA 7
ATOM 10743 C C . PRO A 1 18 ? 6.079 1.257 -7.361 1.00 0.00 18 PRO A C 7
ATOM 10744 O O . PRO A 1 18 ? 7.062 0.942 -8.030 1.00 0.00 18 PRO A O 7
ATOM 10755 N N . PRO A 1 19 ? 5.549 0.496 -6.366 1.00 0.00 19 PRO A N 7
ATOM 10756 C CA . PRO A 1 19 ? 6.132 -0.787 -6.014 1.00 0.00 19 PRO A CA 7
ATOM 10757 C C . PRO A 1 19 ? 5.787 -1.851 -7.058 1.00 0.00 19 PRO A C 7
ATOM 10758 O O . PRO A 1 19 ? 4.945 -1.625 -7.926 1.00 0.00 19 PRO A O 7
ATOM 10769 N N . MET A 1 20 ? 6.455 -2.989 -6.939 1.00 0.00 20 MET A N 7
ATOM 10770 C CA . MET A 1 20 ? 6.229 -4.089 -7.862 1.00 0.00 20 MET A CA 7
ATOM 10771 C C . MET A 1 20 ? 5.492 -5.240 -7.173 1.00 0.00 20 MET A C 7
ATOM 10772 O O . MET A 1 20 ? 5.283 -5.211 -5.962 1.00 0.00 20 MET A O 7
ATOM 10786 N N . ASP A 1 21 ? 5.119 -6.225 -7.977 1.00 0.00 21 ASP A N 7
ATOM 10787 C CA . ASP A 1 21 ? 4.409 -7.384 -7.460 1.00 0.00 21 ASP A CA 7
ATOM 10788 C C . ASP A 1 21 ? 3.233 -6.915 -6.601 1.00 0.00 21 ASP A C 7
ATOM 10789 O O . ASP A 1 21 ? 2.963 -7.487 -5.547 1.00 0.00 21 ASP A O 7
ATOM 10798 N N . VAL A 1 22 ? 2.565 -5.878 -7.085 1.00 0.00 22 VAL A N 7
ATOM 10799 C CA . VAL A 1 22 ? 1.424 -5.326 -6.375 1.00 0.00 22 VAL A CA 7
ATOM 10800 C C . VAL A 1 22 ? 0.185 -6.175 -6.670 1.00 0.00 22 VAL A C 7
ATOM 10801 O O . VAL A 1 22 ? -0.369 -6.111 -7.766 1.00 0.00 22 VAL A O 7
ATOM 10814 N N . THR A 1 23 ? -0.212 -6.951 -5.672 1.00 0.00 23 THR A N 7
ATOM 10815 C CA . THR A 1 23 ? -1.374 -7.812 -5.810 1.00 0.00 23 THR A CA 7
ATOM 10816 C C . THR A 1 23 ? -2.046 -8.024 -4.452 1.00 0.00 23 THR A C 7
ATOM 10817 O O . THR A 1 23 ? -1.399 -7.914 -3.412 1.00 0.00 23 THR A O 7
ATOM 10828 N N . LEU A 1 24 ? -3.335 -8.324 -4.506 1.00 0.00 24 LEU A N 7
ATOM 10829 C CA . LEU A 1 24 ? -4.101 -8.552 -3.292 1.00 0.00 24 LEU A CA 7
ATOM 10830 C C . LEU A 1 24 ? -4.370 -10.050 -3.138 1.00 0.00 24 LEU A C 7
ATOM 10831 O O . LEU A 1 24 ? -4.190 -10.817 -4.083 1.00 0.00 24 LEU A O 7
ATOM 10847 N N . GLN A 1 25 ? -4.797 -10.422 -1.940 1.00 0.00 25 GLN A N 7
ATOM 10848 C CA . GLN A 1 25 ? -5.092 -11.815 -1.651 1.00 0.00 25 GLN A CA 7
ATOM 10849 C C . GLN A 1 25 ? -5.913 -11.927 -0.365 1.00 0.00 25 GLN A C 7
ATOM 10850 O O . GLN A 1 25 ? -5.453 -11.533 0.706 1.00 0.00 25 GLN A O 7
ATOM 10864 N N . PRO A 1 26 ? -7.147 -12.480 -0.516 1.00 0.00 26 PRO A N 7
ATOM 10865 C CA . PRO A 1 26 ? -8.036 -12.649 0.620 1.00 0.00 26 PRO A CA 7
ATOM 10866 C C . PRO A 1 26 ? -7.584 -13.814 1.502 1.00 0.00 26 PRO A C 7
ATOM 10867 O O . PRO A 1 26 ? -7.607 -14.967 1.073 1.00 0.00 26 PRO A O 7
ATOM 10878 N N . VAL A 1 27 ? -7.183 -13.474 2.718 1.00 0.00 27 VAL A N 7
ATOM 10879 C CA . VAL A 1 27 ? -6.727 -14.478 3.664 1.00 0.00 27 VAL A CA 7
ATOM 10880 C C . VAL A 1 27 ? -7.900 -14.914 4.544 1.00 0.00 27 VAL A C 7
ATOM 10881 O O . VAL A 1 27 ? -8.021 -16.090 4.885 1.00 0.00 27 VAL A O 7
ATOM 10894 N N . THR A 1 28 ? -8.734 -13.944 4.886 1.00 0.00 28 THR A N 7
ATOM 10895 C CA . THR A 1 28 ? -9.894 -14.213 5.720 1.00 0.00 28 THR A CA 7
ATOM 10896 C C . THR A 1 28 ? -11.167 -13.702 5.043 1.00 0.00 28 THR A C 7
ATOM 10897 O O . THR A 1 28 ? -11.290 -13.756 3.821 1.00 0.00 28 THR A O 7
ATOM 10908 N N . SER A 1 29 ? -12.083 -13.217 5.869 1.00 0.00 29 SER A N 7
ATOM 10909 C CA . SER A 1 29 ? -13.343 -12.696 5.366 1.00 0.00 29 SER A CA 7
ATOM 10910 C C . SER A 1 29 ? -13.414 -11.185 5.594 1.00 0.00 29 SER A C 7
ATOM 10911 O O . SER A 1 29 ? -14.142 -10.482 4.896 1.00 0.00 29 SER A O 7
ATOM 10919 N N . GLN A 1 30 ? -12.647 -10.731 6.574 1.00 0.00 30 GLN A N 7
ATOM 10920 C CA . GLN A 1 30 ? -12.613 -9.316 6.904 1.00 0.00 30 GLN A CA 7
ATOM 10921 C C . GLN A 1 30 ? -11.172 -8.802 6.891 1.00 0.00 30 GLN A C 7
ATOM 10922 O O . GLN A 1 30 ? -10.794 -7.982 7.726 1.00 0.00 30 GLN A O 7
ATOM 10936 N N . SER A 1 31 ? -10.406 -9.307 5.935 1.00 0.00 31 SER A N 7
ATOM 10937 C CA . SER A 1 31 ? -9.014 -8.909 5.803 1.00 0.00 31 SER A CA 7
ATOM 10938 C C . SER A 1 31 ? -8.448 -9.419 4.476 1.00 0.00 31 SER A C 7
ATOM 10939 O O . SER A 1 31 ? -8.956 -10.387 3.912 1.00 0.00 31 SER A O 7
ATOM 10947 N N . ILE A 1 32 ? -7.403 -8.746 4.017 1.00 0.00 32 ILE A N 7
ATOM 10948 C CA . ILE A 1 32 ? -6.763 -9.119 2.768 1.00 0.00 32 ILE A CA 7
ATOM 10949 C C . ILE A 1 32 ? -5.250 -8.932 2.900 1.00 0.00 32 ILE A C 7
ATOM 10950 O O . ILE A 1 32 ? -4.791 -8.052 3.626 1.00 0.00 32 ILE A O 7
ATOM 10966 N N . GLN A 1 33 ? -4.517 -9.774 2.186 1.00 0.00 33 GLN A N 7
ATOM 10967 C CA . GLN A 1 33 ? -3.066 -9.713 2.214 1.00 0.00 33 GLN A CA 7
ATOM 10968 C C . GLN A 1 33 ? -2.544 -8.934 1.005 1.00 0.00 33 GLN A C 7
ATOM 10969 O O . GLN A 1 33 ? -2.754 -9.339 -0.137 1.00 0.00 33 GLN A O 7
ATOM 10983 N N . VAL A 1 34 ? -1.873 -7.829 1.298 1.00 0.00 34 VAL A N 7
ATOM 10984 C CA . VAL A 1 34 ? -1.319 -6.990 0.250 1.00 0.00 34 VAL A CA 7
ATOM 10985 C C . VAL A 1 34 ? 0.201 -7.156 0.219 1.00 0.00 34 VAL A C 7
ATOM 10986 O O . VAL A 1 34 ? 0.904 -6.632 1.082 1.00 0.00 34 VAL A O 7
ATOM 10999 N N . THR A 1 35 ? 0.665 -7.886 -0.785 1.00 0.00 35 THR A N 7
ATOM 11000 C CA . THR A 1 35 ? 2.089 -8.128 -0.939 1.00 0.00 35 THR A CA 7
ATOM 11001 C C . THR A 1 35 ? 2.630 -7.369 -2.153 1.00 0.00 35 THR A C 7
ATOM 11002 O O . THR A 1 35 ? 1.982 -7.318 -3.197 1.00 0.00 35 THR A O 7
ATOM 11013 N N . TRP A 1 36 ? 3.813 -6.799 -1.975 1.00 0.00 36 TRP A N 7
ATOM 11014 C CA . TRP A 1 36 ? 4.448 -6.045 -3.042 1.00 0.00 36 TRP A CA 7
ATOM 11015 C C . TRP A 1 36 ? 5.963 -6.190 -2.886 1.00 0.00 36 TRP A C 7
ATOM 11016 O O . TRP A 1 36 ? 6.451 -6.513 -1.804 1.00 0.00 36 TRP A O 7
ATOM 11037 N N . LYS A 1 37 ? 6.666 -5.943 -3.982 1.00 0.00 37 LYS A N 7
ATOM 11038 C CA . LYS A 1 37 ? 8.115 -6.042 -3.980 1.00 0.00 37 LYS A CA 7
ATOM 11039 C C . LYS A 1 37 ? 8.717 -4.652 -4.196 1.00 0.00 37 LYS A C 7
ATOM 11040 O O . LYS A 1 37 ? 8.087 -3.786 -4.802 1.00 0.00 37 LYS A O 7
ATOM 11059 N N . ALA A 1 38 ? 9.929 -4.481 -3.688 1.00 0.00 38 ALA A N 7
ATOM 11060 C CA . ALA A 1 38 ? 10.623 -3.211 -3.817 1.00 0.00 38 ALA A CA 7
ATOM 11061 C C . ALA A 1 38 ? 10.375 -2.640 -5.215 1.00 0.00 38 ALA A C 7
ATOM 11062 O O . ALA A 1 38 ? 10.317 -3.385 -6.192 1.00 0.00 38 ALA A O 7
ATOM 11069 N N . PRO A 1 39 ? 10.232 -1.289 -5.266 1.00 0.00 39 PRO A N 7
ATOM 11070 C CA . PRO A 1 39 ? 9.992 -0.609 -6.528 1.00 0.00 39 PRO A CA 7
ATOM 11071 C C . PRO A 1 39 ? 11.271 -0.541 -7.366 1.00 0.00 39 PRO A C 7
ATOM 11072 O O . PRO A 1 39 ? 12.340 -0.939 -6.907 1.00 0.00 39 PRO A O 7
ATOM 11083 N N . LYS A 1 40 ? 11.118 -0.033 -8.580 1.00 0.00 40 LYS A N 7
ATOM 11084 C CA . LYS A 1 40 ? 12.247 0.093 -9.486 1.00 0.00 40 LYS A CA 7
ATOM 11085 C C . LYS A 1 40 ? 13.481 0.538 -8.698 1.00 0.00 40 LYS A C 7
ATOM 11086 O O . LYS A 1 40 ? 13.362 1.255 -7.706 1.00 0.00 40 LYS A O 7
ATOM 11105 N N . LYS A 1 41 ? 14.637 0.095 -9.170 1.00 0.00 41 LYS A N 7
ATOM 11106 C CA . LYS A 1 41 ? 15.891 0.439 -8.522 1.00 0.00 41 LYS A CA 7
ATOM 11107 C C . LYS A 1 41 ? 16.279 1.870 -8.899 1.00 0.00 41 LYS A C 7
ATOM 11108 O O . LYS A 1 41 ? 16.664 2.660 -8.039 1.00 0.00 41 LYS A O 7
ATOM 11127 N N . GLU A 1 42 ? 16.164 2.160 -10.187 1.00 0.00 42 GLU A N 7
ATOM 11128 C CA . GLU A 1 42 ? 16.498 3.482 -10.689 1.00 0.00 42 GLU A CA 7
ATOM 11129 C C . GLU A 1 42 ? 15.417 4.490 -10.291 1.00 0.00 42 GLU A C 7
ATOM 11130 O O . GLU A 1 42 ? 15.604 5.696 -10.438 1.00 0.00 42 GLU A O 7
ATOM 11142 N N . LEU A 1 43 ? 14.310 3.957 -9.795 1.00 0.00 43 LEU A N 7
ATOM 11143 C CA . LEU A 1 43 ? 13.200 4.794 -9.375 1.00 0.00 43 LEU A CA 7
ATOM 11144 C C . LEU A 1 43 ? 13.161 4.853 -7.847 1.00 0.00 43 LEU A C 7
ATOM 11145 O O . LEU A 1 43 ? 12.473 5.695 -7.272 1.00 0.00 43 LEU A O 7
ATOM 11161 N N . GLN A 1 44 ? 13.908 3.948 -7.232 1.00 0.00 44 GLN A N 7
ATOM 11162 C CA . GLN A 1 44 ? 13.967 3.886 -5.782 1.00 0.00 44 GLN A CA 7
ATOM 11163 C C . GLN A 1 44 ? 14.311 5.261 -5.206 1.00 0.00 44 GLN A C 7
ATOM 11164 O O . GLN A 1 44 ? 13.680 5.714 -4.252 1.00 0.00 44 GLN A O 7
ATOM 11178 N N . ASN A 1 45 ? 15.310 5.887 -5.809 1.00 0.00 45 ASN A N 7
ATOM 11179 C CA . ASN A 1 45 ? 15.746 7.201 -5.368 1.00 0.00 45 ASN A CA 7
ATOM 11180 C C . ASN A 1 45 ? 16.064 7.153 -3.873 1.00 0.00 45 ASN A C 7
ATOM 11181 O O . ASN A 1 45 ? 15.624 8.014 -3.113 1.00 0.00 45 ASN A O 7
ATOM 11192 N N . GLY A 1 46 ? 16.826 6.137 -3.495 1.00 0.00 46 GLY A N 7
ATOM 11193 C CA . GLY A 1 46 ? 17.209 5.965 -2.104 1.00 0.00 46 GLY A CA 7
ATOM 11194 C C . GLY A 1 46 ? 16.314 4.935 -1.412 1.00 0.00 46 GLY A C 7
ATOM 11195 O O . GLY A 1 46 ? 15.209 4.656 -1.876 1.00 0.00 46 GLY A O 7
ATOM 11199 N N . VAL A 1 47 ? 16.824 4.397 -0.314 1.00 0.00 47 VAL A N 7
ATOM 11200 C CA . VAL A 1 47 ? 16.085 3.403 0.446 1.00 0.00 47 VAL A CA 7
ATOM 11201 C C . VAL A 1 47 ? 14.660 3.906 0.684 1.00 0.00 47 VAL A C 7
ATOM 11202 O O . VAL A 1 47 ? 14.354 5.067 0.414 1.00 0.00 47 VAL A O 7
ATOM 11215 N N . ILE A 1 48 ? 13.826 3.009 1.189 1.00 0.00 48 ILE A N 7
ATOM 11216 C CA . ILE A 1 48 ? 12.441 3.347 1.467 1.00 0.00 48 ILE A CA 7
ATOM 11217 C C . ILE A 1 48 ? 12.185 3.236 2.971 1.00 0.00 48 ILE A C 7
ATOM 11218 O O . ILE A 1 48 ? 12.646 2.295 3.615 1.00 0.00 48 ILE A O 7
ATOM 11234 N N . ARG A 1 49 ? 11.452 4.212 3.488 1.00 0.00 49 ARG A N 7
ATOM 11235 C CA . ARG A 1 49 ? 11.130 4.236 4.905 1.00 0.00 49 ARG A CA 7
ATOM 11236 C C . ARG A 1 49 ? 9.859 3.427 5.174 1.00 0.00 49 ARG A C 7
ATOM 11237 O O . ARG A 1 49 ? 9.714 2.828 6.238 1.00 0.00 49 ARG A O 7
ATOM 11258 N N . GLY A 1 50 ? 8.971 3.436 4.191 1.00 0.00 50 GLY A N 7
ATOM 11259 C CA . GLY A 1 50 ? 7.717 2.712 4.308 1.00 0.00 50 GLY A CA 7
ATOM 11260 C C . GLY A 1 50 ? 6.846 2.919 3.068 1.00 0.00 50 GLY A C 7
ATOM 11261 O O . GLY A 1 50 ? 7.192 3.703 2.186 1.00 0.00 50 GLY A O 7
ATOM 11265 N N . TYR A 1 51 ? 5.732 2.201 3.039 1.00 0.00 51 TYR A N 7
ATOM 11266 C CA . TYR A 1 51 ? 4.809 2.296 1.921 1.00 0.00 51 TYR A CA 7
ATOM 11267 C C . TYR A 1 51 ? 3.378 2.528 2.411 1.00 0.00 51 TYR A C 7
ATOM 11268 O O . TYR A 1 51 ? 2.974 1.986 3.438 1.00 0.00 51 TYR A O 7
ATOM 11286 N N . GLN A 1 52 ? 2.651 3.335 1.652 1.00 0.00 52 GLN A N 7
ATOM 11287 C CA . GLN A 1 52 ? 1.274 3.646 1.996 1.00 0.00 52 GLN A CA 7
ATOM 11288 C C . GLN A 1 52 ? 0.319 2.686 1.282 1.00 0.00 52 GLN A C 7
ATOM 11289 O O . GLN A 1 52 ? 0.422 2.488 0.072 1.00 0.00 52 GLN A O 7
ATOM 11303 N N . ILE A 1 53 ? -0.587 2.116 2.062 1.00 0.00 53 ILE A N 7
ATOM 11304 C CA . ILE A 1 53 ? -1.559 1.181 1.520 1.00 0.00 53 ILE A CA 7
ATOM 11305 C C . ILE A 1 53 ? -2.962 1.777 1.652 1.00 0.00 53 ILE A C 7
ATOM 11306 O O . ILE A 1 53 ? -3.588 1.672 2.705 1.00 0.00 53 ILE A O 7
ATOM 11322 N N . GLY A 1 54 ? -3.415 2.390 0.568 1.00 0.00 54 GLY A N 7
ATOM 11323 C CA . GLY A 1 54 ? -4.732 3.003 0.549 1.00 0.00 54 GLY A CA 7
ATOM 11324 C C . GLY A 1 54 ? -5.782 2.030 0.010 1.00 0.00 54 GLY A C 7
ATOM 11325 O O . GLY A 1 54 ? -5.726 1.632 -1.152 1.00 0.00 54 GLY A O 7
ATOM 11329 N N . TYR A 1 55 ? -6.715 1.675 0.881 1.00 0.00 55 TYR A N 7
ATOM 11330 C CA . TYR A 1 55 ? -7.777 0.755 0.506 1.00 0.00 55 TYR A CA 7
ATOM 11331 C C . TYR A 1 55 ? -9.152 1.347 0.823 1.00 0.00 55 TYR A C 7
ATOM 11332 O O . TYR A 1 55 ? -9.318 2.037 1.828 1.00 0.00 55 TYR A O 7
ATOM 11350 N N . ARG A 1 56 ? -10.102 1.056 -0.053 1.00 0.00 56 ARG A N 7
ATOM 11351 C CA . ARG A 1 56 ? -11.457 1.551 0.120 1.00 0.00 56 ARG A CA 7
ATOM 11352 C C . ARG A 1 56 ? -12.448 0.658 -0.629 1.00 0.00 56 ARG A C 7
ATOM 11353 O O . ARG A 1 56 ? -12.200 0.269 -1.769 1.00 0.00 56 ARG A O 7
ATOM 11374 N N . GLU A 1 57 ? -13.550 0.359 0.043 1.00 0.00 57 GLU A N 7
ATOM 11375 C CA . GLU A 1 57 ? -14.580 -0.482 -0.544 1.00 0.00 57 GLU A CA 7
ATOM 11376 C C . GLU A 1 57 ? -14.827 -0.079 -2.000 1.00 0.00 57 GLU A C 7
ATOM 11377 O O . GLU A 1 57 ? -14.998 1.101 -2.300 1.00 0.00 57 GLU A O 7
ATOM 11389 N N . ASN A 1 58 ? -14.838 -1.083 -2.864 1.00 0.00 58 ASN A N 7
ATOM 11390 C CA . ASN A 1 58 ? -15.061 -0.848 -4.281 1.00 0.00 58 ASN A CA 7
ATOM 11391 C C . ASN A 1 58 ? -16.562 -0.908 -4.573 1.00 0.00 58 ASN A C 7
ATOM 11392 O O . ASN A 1 58 ? -16.983 -1.522 -5.552 1.00 0.00 58 ASN A O 7
ATOM 11403 N N . SER A 1 59 ? -17.327 -0.262 -3.706 1.00 0.00 59 SER A N 7
ATOM 11404 C CA . SER A 1 59 ? -18.772 -0.235 -3.858 1.00 0.00 59 SER A CA 7
ATOM 11405 C C . SER A 1 59 ? -19.168 0.803 -4.910 1.00 0.00 59 SER A C 7
ATOM 11406 O O . SER A 1 59 ? -18.403 1.722 -5.199 1.00 0.00 59 SER A O 7
ATOM 11414 N N . PRO A 1 60 ? -20.393 0.616 -5.470 1.00 0.00 60 PRO A N 7
ATOM 11415 C CA . PRO A 1 60 ? -20.899 1.526 -6.484 1.00 0.00 60 PRO A CA 7
ATOM 11416 C C . PRO A 1 60 ? -21.348 2.848 -5.859 1.00 0.00 60 PRO A C 7
ATOM 11417 O O . PRO A 1 60 ? -22.392 2.911 -5.213 1.00 0.00 60 PRO A O 7
ATOM 11428 N N . GLY A 1 61 ? -20.536 3.873 -6.075 1.00 0.00 61 GLY A N 7
ATOM 11429 C CA . GLY A 1 61 ? -20.836 5.191 -5.541 1.00 0.00 61 GLY A CA 7
ATOM 11430 C C . GLY A 1 61 ? -20.371 5.313 -4.089 1.00 0.00 61 GLY A C 7
ATOM 11431 O O . GLY A 1 61 ? -21.104 5.816 -3.239 1.00 0.00 61 GLY A O 7
ATOM 11435 N N . SER A 1 62 ? -19.155 4.845 -3.849 1.00 0.00 62 SER A N 7
ATOM 11436 C CA . SER A 1 62 ? -18.583 4.896 -2.514 1.00 0.00 62 SER A CA 7
ATOM 11437 C C . SER A 1 62 ? -17.940 6.263 -2.272 1.00 0.00 62 SER A C 7
ATOM 11438 O O . SER A 1 62 ? -17.354 6.848 -3.182 1.00 0.00 62 SER A O 7
ATOM 11446 N N . ASN A 1 63 ? -18.071 6.733 -1.040 1.00 0.00 63 ASN A N 7
ATOM 11447 C CA . ASN A 1 63 ? -17.510 8.020 -0.666 1.00 0.00 63 ASN A CA 7
ATOM 11448 C C . ASN A 1 63 ? -16.738 7.873 0.647 1.00 0.00 63 ASN A C 7
ATOM 11449 O O . ASN A 1 63 ? -17.203 8.315 1.696 1.00 0.00 63 ASN A O 7
ATOM 11460 N N . GLY A 1 64 ? -15.573 7.252 0.545 1.00 0.00 64 GLY A N 7
ATOM 11461 C CA . GLY A 1 64 ? -14.732 7.042 1.711 1.00 0.00 64 GLY A CA 7
ATOM 11462 C C . GLY A 1 64 ? -13.251 7.173 1.350 1.00 0.00 64 GLY A C 7
ATOM 11463 O O . GLY A 1 64 ? -12.650 6.236 0.827 1.00 0.00 64 GLY A O 7
ATOM 11467 N N . GLN A 1 65 ? -12.705 8.344 1.645 1.00 0.00 65 GLN A N 7
ATOM 11468 C CA . GLN A 1 65 ? -11.305 8.610 1.358 1.00 0.00 65 GLN A CA 7
ATOM 11469 C C . GLN A 1 65 ? -10.461 7.364 1.633 1.00 0.00 65 GLN A C 7
ATOM 11470 O O . GLN A 1 65 ? -10.493 6.818 2.735 1.00 0.00 65 GLN A O 7
ATOM 11484 N N . TYR A 1 66 ? -9.725 6.950 0.612 1.00 0.00 66 TYR A N 7
ATOM 11485 C CA . TYR A 1 66 ? -8.873 5.778 0.730 1.00 0.00 66 TYR A CA 7
ATOM 11486 C C . TYR A 1 66 ? -8.161 5.752 2.084 1.00 0.00 66 TYR A C 7
ATOM 11487 O O . TYR A 1 66 ? -7.434 6.684 2.425 1.00 0.00 66 TYR A O 7
ATOM 11505 N N . SER A 1 67 ? -8.395 4.674 2.819 1.00 0.00 67 SER A N 7
ATOM 11506 C CA . SER A 1 67 ? -7.785 4.514 4.128 1.00 0.00 67 SER A CA 7
ATOM 11507 C C . SER A 1 67 ? -6.282 4.271 3.979 1.00 0.00 67 SER A C 7
ATOM 11508 O O . SER A 1 67 ? -5.862 3.190 3.569 1.00 0.00 67 SER A O 7
ATOM 11516 N N . ILE A 1 68 ? -5.513 5.295 4.319 1.00 0.00 68 ILE A N 7
ATOM 11517 C CA . ILE A 1 68 ? -4.065 5.206 4.228 1.00 0.00 68 ILE A CA 7
ATOM 11518 C C . ILE A 1 68 ? -3.513 4.603 5.522 1.00 0.00 68 ILE A C 7
ATOM 11519 O O . ILE A 1 68 ? -3.933 4.980 6.615 1.00 0.00 68 ILE A O 7
ATOM 11535 N N . VAL A 1 69 ? -2.581 3.676 5.354 1.00 0.00 69 VAL A N 7
ATOM 11536 C CA . VAL A 1 69 ? -1.968 3.017 6.495 1.00 0.00 69 VAL A CA 7
ATOM 11537 C C . VAL A 1 69 ? -0.446 3.127 6.384 1.00 0.00 69 VAL A C 7
ATOM 11538 O O . VAL A 1 69 ? 0.148 2.632 5.427 1.00 0.00 69 VAL A O 7
ATOM 11551 N N . GLU A 1 70 ? 0.142 3.780 7.376 1.00 0.00 70 GLU A N 7
ATOM 11552 C CA . GLU A 1 70 ? 1.584 3.962 7.402 1.00 0.00 70 GLU A CA 7
ATOM 11553 C C . GLU A 1 70 ? 2.268 2.698 7.926 1.00 0.00 70 GLU A C 7
ATOM 11554 O O . GLU A 1 70 ? 1.787 2.073 8.870 1.00 0.00 70 GLU A O 7
ATOM 11566 N N . MET A 1 71 ? 3.381 2.359 7.291 1.00 0.00 71 MET A N 7
ATOM 11567 C CA . MET A 1 71 ? 4.137 1.181 7.681 1.00 0.00 71 MET A CA 7
ATOM 11568 C C . MET A 1 71 ? 5.635 1.391 7.455 1.00 0.00 71 MET A C 7
ATOM 11569 O O . MET A 1 71 ? 6.053 2.446 6.980 1.00 0.00 71 MET A O 7
ATOM 11583 N N . LYS A 1 72 ? 6.403 0.370 7.807 1.00 0.00 72 LYS A N 7
ATOM 11584 C CA . LYS A 1 72 ? 7.846 0.430 7.648 1.00 0.00 72 LYS A CA 7
ATOM 11585 C C . LYS A 1 72 ? 8.302 -0.709 6.733 1.00 0.00 72 LYS A C 7
ATOM 11586 O O . LYS A 1 72 ? 7.710 -1.787 6.737 1.00 0.00 72 LYS A O 7
ATOM 11605 N N . ALA A 1 73 ? 9.349 -0.430 5.972 1.00 0.00 73 ALA A N 7
ATOM 11606 C CA . ALA A 1 73 ? 9.891 -1.418 5.054 1.00 0.00 73 ALA A CA 7
ATOM 11607 C C . ALA A 1 73 ? 10.871 -2.322 5.805 1.00 0.00 73 ALA A C 7
ATOM 11608 O O . ALA A 1 73 ? 11.908 -1.861 6.279 1.00 0.00 73 ALA A O 7
ATOM 11615 N N . THR A 1 74 ? 10.506 -3.593 5.889 1.00 0.00 74 THR A N 7
ATOM 11616 C CA . THR A 1 74 ? 11.340 -4.566 6.574 1.00 0.00 74 THR A CA 7
ATOM 11617 C C . THR A 1 74 ? 12.588 -4.877 5.746 1.00 0.00 74 THR A C 7
ATOM 11618 O O . THR A 1 74 ? 13.682 -5.014 6.291 1.00 0.00 74 THR A O 7
ATOM 11629 N N . GLY A 1 75 ? 12.383 -4.979 4.441 1.00 0.00 75 GLY A N 7
ATOM 11630 C CA . GLY A 1 75 ? 13.478 -5.271 3.531 1.00 0.00 75 GLY A CA 7
ATOM 11631 C C . GLY A 1 75 ? 13.153 -4.799 2.112 1.00 0.00 75 GLY A C 7
ATOM 11632 O O . GLY A 1 75 ? 12.772 -3.647 1.909 1.00 0.00 75 GLY A O 7
ATOM 11636 N N . ASP A 1 76 ? 13.314 -5.714 1.168 1.00 0.00 76 ASP A N 7
ATOM 11637 C CA . ASP A 1 76 ? 13.042 -5.407 -0.226 1.00 0.00 76 ASP A CA 7
ATOM 11638 C C . ASP A 1 76 ? 11.546 -5.572 -0.498 1.00 0.00 76 ASP A C 7
ATOM 11639 O O . ASP A 1 76 ? 10.952 -4.778 -1.227 1.00 0.00 76 ASP A O 7
ATOM 11648 N N . SER A 1 77 ? 10.979 -6.609 0.102 1.00 0.00 77 SER A N 7
ATOM 11649 C CA . SER A 1 77 ? 9.563 -6.888 -0.067 1.00 0.00 77 SER A CA 7
ATOM 11650 C C . SER A 1 77 ? 8.814 -6.602 1.236 1.00 0.00 77 SER A C 7
ATOM 11651 O O . SER A 1 77 ? 9.346 -6.823 2.323 1.00 0.00 77 SER A O 7
ATOM 11659 N N . GLU A 1 78 ? 7.592 -6.115 1.084 1.00 0.00 78 GLU A N 7
ATOM 11660 C CA . GLU A 1 78 ? 6.765 -5.796 2.236 1.00 0.00 78 GLU A CA 7
ATOM 11661 C C . GLU A 1 78 ? 5.347 -6.334 2.036 1.00 0.00 78 GLU A C 7
ATOM 11662 O O . GLU A 1 78 ? 4.950 -6.648 0.915 1.00 0.00 78 GLU A O 7
ATOM 11674 N N . VAL A 1 79 ? 4.622 -6.426 3.141 1.00 0.00 79 VAL A N 7
ATOM 11675 C CA . VAL A 1 79 ? 3.256 -6.921 3.102 1.00 0.00 79 VAL A CA 7
ATOM 11676 C C . VAL A 1 79 ? 2.447 -6.263 4.221 1.00 0.00 79 VAL A C 7
ATOM 11677 O O . VAL A 1 79 ? 3.001 -5.880 5.250 1.00 0.00 79 VAL A O 7
ATOM 11690 N N . TYR A 1 80 ? 1.148 -6.151 3.982 1.00 0.00 80 TYR A N 7
ATOM 11691 C CA . TYR A 1 80 ? 0.257 -5.546 4.957 1.00 0.00 80 TYR A CA 7
ATOM 11692 C C . TYR A 1 80 ? -1.122 -6.208 4.924 1.00 0.00 80 TYR A C 7
ATOM 11693 O O . TYR A 1 80 ? -1.771 -6.247 3.880 1.00 0.00 80 TYR A O 7
ATOM 11711 N N . THR A 1 81 ? -1.529 -6.711 6.080 1.00 0.00 81 THR A N 7
ATOM 11712 C CA . THR A 1 81 ? -2.820 -7.369 6.196 1.00 0.00 81 THR A CA 7
ATOM 11713 C C . THR A 1 81 ? -3.911 -6.348 6.526 1.00 0.00 81 THR A C 7
ATOM 11714 O O . THR A 1 81 ? -4.140 -6.034 7.692 1.00 0.00 81 THR A O 7
ATOM 11725 N N . LEU A 1 82 ? -4.555 -5.860 5.476 1.00 0.00 82 LEU A N 7
ATOM 11726 C CA . LEU A 1 82 ? -5.617 -4.881 5.639 1.00 0.00 82 LEU A CA 7
ATOM 11727 C C . LEU A 1 82 ? -6.877 -5.582 6.151 1.00 0.00 82 LEU A C 7
ATOM 11728 O O . LEU A 1 82 ? -7.548 -6.287 5.399 1.00 0.00 82 LEU A O 7
ATOM 11744 N N . ASP A 1 83 ? -7.160 -5.364 7.427 1.00 0.00 83 ASP A N 7
ATOM 11745 C CA . ASP A 1 83 ? -8.327 -5.966 8.048 1.00 0.00 83 ASP A CA 7
ATOM 11746 C C . ASP A 1 83 ? -9.512 -5.005 7.936 1.00 0.00 83 ASP A C 7
ATOM 11747 O O . ASP A 1 83 ? -9.376 -3.907 7.398 1.00 0.00 83 ASP A O 7
ATOM 11756 N N . ASN A 1 84 ? -10.647 -5.453 8.452 1.00 0.00 84 ASN A N 7
ATOM 11757 C CA . ASN A 1 84 ? -11.855 -4.646 8.416 1.00 0.00 84 ASN A CA 7
ATOM 11758 C C . ASN A 1 84 ? -12.272 -4.424 6.961 1.00 0.00 84 ASN A C 7
ATOM 11759 O O . ASN A 1 84 ? -12.194 -3.307 6.452 1.00 0.00 84 ASN A O 7
ATOM 11770 N N . LEU A 1 85 ? -12.706 -5.506 6.331 1.00 0.00 85 LEU A N 7
ATOM 11771 C CA . LEU A 1 85 ? -13.136 -5.443 4.944 1.00 0.00 85 LEU A CA 7
ATOM 11772 C C . LEU A 1 85 ? -14.452 -6.207 4.788 1.00 0.00 85 LEU A C 7
ATOM 11773 O O . LEU A 1 85 ? -14.587 -7.326 5.281 1.00 0.00 85 LEU A O 7
ATOM 11789 N N . LYS A 1 86 ? -15.389 -5.572 4.100 1.00 0.00 86 LYS A N 7
ATOM 11790 C CA . LYS A 1 86 ? -16.690 -6.178 3.872 1.00 0.00 86 LYS A CA 7
ATOM 11791 C C . LYS A 1 86 ? -16.500 -7.603 3.349 1.00 0.00 86 LYS A C 7
ATOM 11792 O O . LYS A 1 86 ? -15.556 -7.876 2.609 1.00 0.00 86 LYS A O 7
ATOM 11811 N N . LYS A 1 87 ? -17.412 -8.474 3.754 1.00 0.00 87 LYS A N 7
ATOM 11812 C CA . LYS A 1 87 ? -17.357 -9.865 3.336 1.00 0.00 87 LYS A CA 7
ATOM 11813 C C . LYS A 1 87 ? -17.890 -9.985 1.907 1.00 0.00 87 LYS A C 7
ATOM 11814 O O . LYS A 1 87 ? -18.857 -9.318 1.544 1.00 0.00 87 LYS A O 7
ATOM 11833 N N . PHE A 1 88 ? -17.235 -10.840 1.135 1.00 0.00 88 PHE A N 7
ATOM 11834 C CA . PHE A 1 88 ? -17.631 -11.056 -0.246 1.00 0.00 88 PHE A CA 7
ATOM 11835 C C . PHE A 1 88 ? -17.924 -9.727 -0.947 1.00 0.00 88 PHE A C 7
ATOM 11836 O O . PHE A 1 88 ? -19.051 -9.481 -1.374 1.00 0.00 88 PHE A O 7
ATOM 11853 N N . ALA A 1 89 ? -16.889 -8.905 -1.043 1.00 0.00 89 ALA A N 7
ATOM 11854 C CA . ALA A 1 89 ? -17.020 -7.608 -1.684 1.00 0.00 89 ALA A CA 7
ATOM 11855 C C . ALA A 1 89 ? -15.682 -7.218 -2.315 1.00 0.00 89 ALA A C 7
ATOM 11856 O O . ALA A 1 89 ? -14.624 -7.476 -1.744 1.00 0.00 89 ALA A O 7
ATOM 11863 N N . GLN A 1 90 ? -15.773 -6.602 -3.485 1.00 0.00 90 GLN A N 7
ATOM 11864 C CA . GLN A 1 90 ? -14.583 -6.173 -4.199 1.00 0.00 90 GLN A CA 7
ATOM 11865 C C . GLN A 1 90 ? -13.985 -4.930 -3.537 1.00 0.00 90 GLN A C 7
ATOM 11866 O O . GLN A 1 90 ? -14.673 -3.926 -3.359 1.00 0.00 90 GLN A O 7
ATOM 11880 N N . TYR A 1 91 ? -12.711 -5.038 -3.190 1.00 0.00 91 TYR A N 7
ATOM 11881 C CA . TYR A 1 91 ? -12.013 -3.935 -2.552 1.00 0.00 91 TYR A CA 7
ATOM 11882 C C . TYR A 1 91 ? -10.806 -3.495 -3.383 1.00 0.00 91 TYR A C 7
ATOM 11883 O O . TYR A 1 91 ? -9.934 -4.304 -3.694 1.00 0.00 91 TYR A O 7
ATOM 11901 N N . GLY A 1 92 ? -10.796 -2.213 -3.720 1.00 0.00 92 GLY A N 7
ATOM 11902 C CA . GLY A 1 92 ? -9.711 -1.656 -4.509 1.00 0.00 92 GLY A CA 7
ATOM 11903 C C . GLY A 1 92 ? -8.736 -0.873 -3.627 1.00 0.00 92 GLY A C 7
ATOM 11904 O O . GLY A 1 92 ? -9.122 0.101 -2.982 1.00 0.00 92 GLY A O 7
ATOM 11908 N N . VAL A 1 93 ? -7.492 -1.329 -3.626 1.00 0.00 93 VAL A N 7
ATOM 11909 C CA . VAL A 1 93 ? -6.460 -0.684 -2.833 1.00 0.00 93 VAL A CA 7
ATOM 11910 C C . VAL A 1 93 ? -5.227 -0.444 -3.707 1.00 0.00 93 VAL A C 7
ATOM 11911 O O . VAL A 1 93 ? -5.062 -1.086 -4.743 1.00 0.00 93 VAL A O 7
ATOM 11924 N N . VAL A 1 94 ? -4.393 0.482 -3.257 1.00 0.00 94 VAL A N 7
ATOM 11925 C CA . VAL A 1 94 ? -3.180 0.815 -3.985 1.00 0.00 94 VAL A CA 7
ATOM 11926 C C . VAL A 1 94 ? -1.981 0.721 -3.039 1.00 0.00 94 VAL A C 7
ATOM 11927 O O . VAL A 1 94 ? -2.149 0.558 -1.831 1.00 0.00 94 VAL A O 7
ATOM 11940 N N . VAL A 1 95 ? -0.797 0.827 -3.624 1.00 0.00 95 VAL A N 7
ATOM 11941 C CA . VAL A 1 95 ? 0.430 0.757 -2.849 1.00 0.00 95 VAL A CA 7
ATOM 11942 C C . VAL A 1 95 ? 1.446 1.749 -3.418 1.00 0.00 95 VAL A C 7
ATOM 11943 O O . VAL A 1 95 ? 1.572 1.885 -4.634 1.00 0.00 95 VAL A O 7
ATOM 11956 N N . GLN A 1 96 ? 2.144 2.417 -2.512 1.00 0.00 96 GLN A N 7
ATOM 11957 C CA . GLN A 1 96 ? 3.145 3.393 -2.908 1.00 0.00 96 GLN A CA 7
ATOM 11958 C C . GLN A 1 96 ? 4.281 3.435 -1.884 1.00 0.00 96 GLN A C 7
ATOM 11959 O O . GLN A 1 96 ? 4.048 3.276 -0.686 1.00 0.00 96 GLN A O 7
ATOM 11973 N N . ALA A 1 97 ? 5.485 3.649 -2.392 1.00 0.00 97 ALA A N 7
ATOM 11974 C CA . ALA A 1 97 ? 6.658 3.715 -1.536 1.00 0.00 97 ALA A CA 7
ATOM 11975 C C . ALA A 1 97 ? 6.893 5.165 -1.110 1.00 0.00 97 ALA A C 7
ATOM 11976 O O . ALA A 1 97 ? 7.136 6.031 -1.949 1.00 0.00 97 ALA A O 7
ATOM 11983 N N . PHE A 1 98 ? 6.812 5.386 0.194 1.00 0.00 98 PHE A N 7
ATOM 11984 C CA . PHE A 1 98 ? 7.013 6.716 0.742 1.00 0.00 98 PHE A CA 7
ATOM 11985 C C . PHE A 1 98 ? 8.287 6.774 1.588 1.00 0.00 98 PHE A C 7
ATOM 11986 O O . PHE A 1 98 ? 8.508 5.918 2.443 1.00 0.00 98 PHE A O 7
ATOM 12003 N N . ASN A 1 99 ? 9.091 7.793 1.320 1.00 0.00 99 ASN A N 7
ATOM 12004 C CA . ASN A 1 99 ? 10.337 7.974 2.046 1.00 0.00 99 ASN A CA 7
ATOM 12005 C C . ASN A 1 99 ? 10.358 9.368 2.674 1.00 0.00 99 ASN A C 7
ATOM 12006 O O . ASN A 1 99 ? 9.423 10.148 2.495 1.00 0.00 99 ASN A O 7
ATOM 12017 N N . ARG A 1 100 ? 11.434 9.640 3.398 1.00 0.00 100 ARG A N 7
ATOM 12018 C CA . ARG A 1 100 ? 11.589 10.928 4.054 1.00 0.00 100 ARG A CA 7
ATOM 12019 C C . ARG A 1 100 ? 11.718 12.042 3.013 1.00 0.00 100 ARG A C 7
ATOM 12020 O O . ARG A 1 100 ? 11.483 13.210 3.317 1.00 0.00 100 ARG A O 7
ATOM 12041 N N . ALA A 1 101 ? 12.091 11.640 1.806 1.00 0.00 101 ALA A N 7
ATOM 12042 C CA . ALA A 1 101 ? 12.254 12.590 0.719 1.00 0.00 101 ALA A CA 7
ATOM 12043 C C . ALA A 1 101 ? 10.879 12.953 0.154 1.00 0.00 101 ALA A C 7
ATOM 12044 O O . ALA A 1 101 ? 10.739 13.949 -0.555 1.00 0.00 101 ALA A O 7
ATOM 12051 N N . GLY A 1 102 ? 9.900 12.127 0.490 1.00 0.00 102 GLY A N 7
ATOM 12052 C CA . GLY A 1 102 ? 8.541 12.349 0.026 1.00 0.00 102 GLY A CA 7
ATOM 12053 C C . GLY A 1 102 ? 7.853 11.024 -0.310 1.00 0.00 102 GLY A C 7
ATOM 12054 O O . GLY A 1 102 ? 8.305 9.961 0.114 1.00 0.00 102 GLY A O 7
ATOM 12058 N N . THR A 1 103 ? 6.772 11.130 -1.068 1.00 0.00 103 THR A N 7
ATOM 12059 C CA . THR A 1 103 ? 6.018 9.954 -1.466 1.00 0.00 103 THR A CA 7
ATOM 12060 C C . THR A 1 103 ? 5.979 9.835 -2.990 1.00 0.00 103 THR A C 7
ATOM 12061 O O . THR A 1 103 ? 5.995 10.843 -3.696 1.00 0.00 103 THR A O 7
ATOM 12072 N N . GLY A 1 104 ? 5.927 8.595 -3.454 1.00 0.00 104 GLY A N 7
ATOM 12073 C CA . GLY A 1 104 ? 5.886 8.332 -4.883 1.00 0.00 104 GLY A CA 7
ATOM 12074 C C . GLY A 1 104 ? 4.465 7.990 -5.336 1.00 0.00 104 GLY A C 7
ATOM 12075 O O . GLY A 1 104 ? 3.535 7.992 -4.531 1.00 0.00 104 GLY A O 7
ATOM 12079 N N . PRO A 1 105 ? 4.338 7.698 -6.658 1.00 0.00 105 PRO A N 7
ATOM 12080 C CA . PRO A 1 105 ? 3.047 7.355 -7.229 1.00 0.00 105 PRO A CA 7
ATOM 12081 C C . PRO A 1 105 ? 2.635 5.934 -6.840 1.00 0.00 105 PRO A C 7
ATOM 12082 O O . PRO A 1 105 ? 3.486 5.099 -6.536 1.00 0.00 105 PRO A O 7
ATOM 12093 N N . SER A 1 106 ? 1.331 5.703 -6.861 1.00 0.00 106 SER A N 7
ATOM 12094 C CA . SER A 1 106 ? 0.796 4.397 -6.515 1.00 0.00 106 SER A CA 7
ATOM 12095 C C . SER A 1 106 ? 0.878 3.461 -7.722 1.00 0.00 106 SER A C 7
ATOM 12096 O O . SER A 1 106 ? 1.302 3.870 -8.802 1.00 0.00 106 SER A O 7
ATOM 12104 N N . SER A 1 107 ? 0.465 2.221 -7.499 1.00 0.00 107 SER A N 7
ATOM 12105 C CA . SER A 1 107 ? 0.486 1.224 -8.556 1.00 0.00 107 SER A CA 7
ATOM 12106 C C . SER A 1 107 ? -0.924 1.023 -9.113 1.00 0.00 107 SER A C 7
ATOM 12107 O O . SER A 1 107 ? -1.903 1.451 -8.505 1.00 0.00 107 SER A O 7
ATOM 12115 N N . SER A 1 108 ? -0.983 0.370 -10.265 1.00 0.00 108 SER A N 7
ATOM 12116 C CA . SER A 1 108 ? -2.257 0.106 -10.911 1.00 0.00 108 SER A CA 7
ATOM 12117 C C . SER A 1 108 ? -3.274 -0.390 -9.881 1.00 0.00 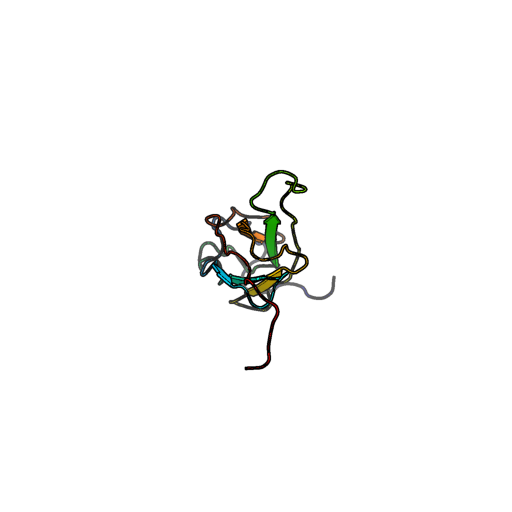108 SER A C 7
ATOM 12118 O O . SER A 1 108 ? -3.045 -1.398 -9.214 1.00 0.00 108 SER A O 7
ATOM 12126 N N . GLU A 1 109 ? -4.375 0.341 -9.784 1.00 0.00 109 GLU A N 7
ATOM 12127 C CA . GLU A 1 109 ? -5.427 -0.012 -8.847 1.00 0.00 109 GLU A CA 7
ATOM 12128 C C . GLU A 1 109 ? -5.838 -1.474 -9.036 1.00 0.00 109 GLU A C 7
ATOM 12129 O O . GLU A 1 109 ? -6.318 -1.854 -10.103 1.00 0.00 109 GLU A O 7
ATOM 12141 N N . ILE A 1 110 ? -5.635 -2.254 -7.984 1.00 0.00 110 ILE A N 7
ATOM 12142 C CA . ILE A 1 110 ? -5.979 -3.665 -8.021 1.00 0.00 110 ILE A CA 7
ATOM 12143 C C . ILE A 1 110 ? -7.256 -3.896 -7.212 1.00 0.00 110 ILE A C 7
ATOM 12144 O O . ILE A 1 110 ? -7.849 -2.949 -6.697 1.00 0.00 110 ILE A O 7
ATOM 12160 N N . ASN A 1 111 ? -7.643 -5.160 -7.124 1.00 0.00 111 ASN A N 7
ATOM 12161 C CA . ASN A 1 111 ? -8.839 -5.527 -6.386 1.00 0.00 111 ASN A CA 7
ATOM 12162 C C . ASN A 1 111 ? -8.698 -6.962 -5.875 1.00 0.00 111 ASN A C 7
ATOM 12163 O O . ASN A 1 111 ? -7.733 -7.651 -6.206 1.00 0.00 111 ASN A O 7
ATOM 12174 N N . ALA A 1 112 ? -9.672 -7.371 -5.076 1.00 0.00 112 ALA A N 7
ATOM 12175 C CA . ALA A 1 112 ? -9.668 -8.712 -4.516 1.00 0.00 112 ALA A CA 7
ATOM 12176 C C . ALA A 1 112 ? -10.917 -8.904 -3.653 1.00 0.00 112 ALA A C 7
ATOM 12177 O O . ALA A 1 112 ? -10.967 -8.440 -2.515 1.00 0.00 112 ALA A O 7
ATOM 12184 N N . THR A 1 113 ? -11.896 -9.587 -4.228 1.00 0.00 113 THR A N 7
ATOM 12185 C CA . THR A 1 113 ? -13.141 -9.846 -3.526 1.00 0.00 113 THR A CA 7
ATOM 12186 C C . THR A 1 113 ? -12.900 -10.778 -2.337 1.00 0.00 113 THR A C 7
ATOM 12187 O O . THR A 1 113 ? -12.539 -11.940 -2.518 1.00 0.00 113 THR A O 7
ATOM 12198 N N . THR A 1 114 ? -13.108 -10.234 -1.147 1.00 0.00 114 THR A N 7
ATOM 12199 C CA . THR A 1 114 ? -12.917 -11.002 0.071 1.00 0.00 114 THR A CA 7
ATOM 12200 C C . THR A 1 114 ? -13.643 -12.345 -0.027 1.00 0.00 114 THR A C 7
ATOM 12201 O O . THR A 1 114 ? -14.586 -12.491 -0.803 1.00 0.00 114 THR A O 7
ATOM 12212 N N . LEU A 1 115 ? -13.176 -13.294 0.772 1.00 0.00 115 LEU A N 7
ATOM 12213 C CA . LEU A 1 115 ? -13.769 -14.620 0.786 1.00 0.00 115 LEU A CA 7
ATOM 12214 C C . LEU A 1 115 ? -15.276 -14.498 1.021 1.00 0.00 115 LEU A C 7
ATOM 12215 O O . LEU A 1 115 ? -15.770 -13.424 1.361 1.00 0.00 115 LEU A O 7
ATOM 12231 N N . GLU A 1 116 ? -15.964 -15.614 0.830 1.00 0.00 116 GLU A N 7
ATOM 12232 C CA . GLU A 1 116 ? -17.405 -15.646 1.017 1.00 0.00 116 GLU A CA 7
ATOM 12233 C C . GLU A 1 116 ? -17.746 -15.699 2.508 1.00 0.00 116 GLU A C 7
ATOM 12234 O O . GLU A 1 116 ? -18.917 -15.745 2.879 1.00 0.00 116 GLU A O 7
ATOM 12246 N N . SER A 1 117 ? -16.700 -15.689 3.322 1.00 0.00 117 SER A N 7
ATOM 12247 C CA . SER A 1 117 ? -16.874 -15.736 4.764 1.00 0.00 117 SER A CA 7
ATOM 12248 C C . SER A 1 117 ? -17.505 -17.068 5.172 1.00 0.00 117 SER A C 7
ATOM 12249 O O . SER A 1 117 ? -18.420 -17.555 4.509 1.00 0.00 117 SER A O 7
ATOM 12257 N N . GLY A 1 118 ? -16.992 -17.620 6.262 1.00 0.00 118 GLY A N 7
ATOM 12258 C CA . GLY A 1 118 ? -17.495 -18.887 6.766 1.00 0.00 118 GLY A CA 7
ATOM 12259 C C . GLY A 1 118 ? -16.349 -19.777 7.252 1.00 0.00 118 GLY A C 7
ATOM 12260 O O . GLY A 1 118 ? -15.205 -19.607 6.832 1.00 0.00 118 GLY A O 7
ATOM 12264 N N . PRO A 1 119 ? -16.705 -20.730 8.154 1.00 0.00 119 PRO A N 7
ATOM 12265 C CA . PRO A 1 119 ? -15.720 -21.647 8.702 1.00 0.00 119 PRO A CA 7
ATOM 12266 C C . PRO A 1 119 ? -15.332 -22.714 7.675 1.00 0.00 119 PRO A C 7
ATOM 12267 O O . PRO A 1 119 ? -16.151 -23.556 7.311 1.00 0.00 119 PRO A O 7
ATOM 12278 N N . SER A 1 120 ? -14.084 -22.642 7.238 1.00 0.00 120 SER A N 7
ATOM 12279 C CA . SER A 1 120 ? -13.578 -23.591 6.260 1.00 0.00 120 SER A CA 7
ATOM 12280 C C . SER A 1 120 ? -12.094 -23.328 5.995 1.00 0.00 120 SER A C 7
ATOM 12281 O O . SER A 1 120 ? -11.625 -22.200 6.139 1.00 0.00 120 SER A O 7
ATOM 12289 N N . SER A 1 121 ? -11.398 -24.388 5.611 1.00 0.00 121 SER A N 7
ATOM 12290 C CA . SER A 1 121 ? -9.977 -24.285 5.324 1.00 0.00 121 SER A CA 7
ATOM 12291 C C . SER A 1 121 ? -9.633 -25.109 4.082 1.00 0.00 121 SER A C 7
ATOM 12292 O O . SER A 1 121 ? -9.592 -26.337 4.139 1.00 0.00 121 SER A O 7
ATOM 12300 N N . GLY A 1 122 ? -9.396 -24.400 2.988 1.00 0.00 122 GLY A N 7
ATOM 12301 C CA . GLY A 1 122 ? -9.058 -25.051 1.733 1.00 0.00 122 GLY A CA 7
ATOM 12302 C C . GLY A 1 122 ? -9.017 -24.040 0.585 1.00 0.00 122 GLY A C 7
ATOM 12303 O O . GLY A 1 122 ? -9.715 -24.203 -0.415 1.00 0.00 122 GLY A O 7
ATOM 12307 N N . GLY A 1 1 ? 23.683 20.156 30.286 1.00 0.00 1 GLY A N 8
ATOM 12308 C CA . GLY A 1 1 ? 22.872 19.107 29.692 1.00 0.00 1 GLY A CA 8
ATOM 12309 C C . GLY A 1 1 ? 23.590 18.464 28.504 1.00 0.00 1 GLY A C 8
ATOM 12310 O O . GLY A 1 1 ? 24.805 18.592 28.365 1.00 0.00 1 GLY A O 8
ATOM 12314 N N . SER A 1 2 ? 22.807 17.787 27.676 1.00 0.00 2 SER A N 8
ATOM 12315 C CA . SER A 1 2 ? 23.353 17.124 26.504 1.00 0.00 2 SER A CA 8
ATOM 12316 C C . SER A 1 2 ? 22.280 17.012 25.419 1.00 0.00 2 SER A C 8
ATOM 12317 O O . SER A 1 2 ? 21.087 17.039 25.716 1.00 0.00 2 SER A O 8
ATOM 12325 N N . SER A 1 3 ? 22.743 16.889 24.184 1.00 0.00 3 SER A N 8
ATOM 12326 C CA . SER A 1 3 ? 21.838 16.773 23.053 1.00 0.00 3 SER A CA 8
ATOM 12327 C C . SER A 1 3 ? 22.637 16.635 21.756 1.00 0.00 3 SER A C 8
ATOM 12328 O O . SER A 1 3 ? 23.766 17.115 21.663 1.00 0.00 3 SER A O 8
ATOM 12336 N N . GLY A 1 4 ? 22.020 15.978 20.785 1.00 0.00 4 GLY A N 8
ATOM 12337 C CA . GLY A 1 4 ? 22.659 15.771 19.497 1.00 0.00 4 GLY A CA 8
ATOM 12338 C C . GLY A 1 4 ? 21.973 14.647 18.718 1.00 0.00 4 GLY A C 8
ATOM 12339 O O . GLY A 1 4 ? 21.241 13.844 19.295 1.00 0.00 4 GLY A O 8
ATOM 12343 N N . SER A 1 5 ? 22.233 14.626 17.419 1.00 0.00 5 SER A N 8
ATOM 12344 C CA . SER A 1 5 ? 21.650 13.614 16.555 1.00 0.00 5 SER A CA 8
ATOM 12345 C C . SER A 1 5 ? 22.747 12.925 15.741 1.00 0.00 5 SER A C 8
ATOM 12346 O O . SER A 1 5 ? 23.854 13.447 15.617 1.00 0.00 5 SER A O 8
ATOM 12354 N N . SER A 1 6 ? 22.402 11.762 15.208 1.00 0.00 6 SER A N 8
ATOM 12355 C CA . SER A 1 6 ? 23.344 10.996 14.410 1.00 0.00 6 SER A CA 8
ATOM 12356 C C . SER A 1 6 ? 22.678 10.539 13.110 1.00 0.00 6 SER A C 8
ATOM 12357 O O . SER A 1 6 ? 21.452 10.516 13.011 1.00 0.00 6 SER A O 8
ATOM 12365 N N . GLY A 1 7 ? 23.516 10.188 12.145 1.00 0.00 7 GLY A N 8
ATOM 12366 C CA . GLY A 1 7 ? 23.024 9.734 10.856 1.00 0.00 7 GLY A CA 8
ATOM 12367 C C . GLY A 1 7 ? 23.839 10.343 9.713 1.00 0.00 7 GLY A C 8
ATOM 12368 O O . GLY A 1 7 ? 24.708 11.182 9.943 1.00 0.00 7 GLY A O 8
ATOM 12372 N N . ILE A 1 8 ? 23.529 9.896 8.504 1.00 0.00 8 ILE A N 8
ATOM 12373 C CA . ILE A 1 8 ? 24.221 10.386 7.325 1.00 0.00 8 ILE A CA 8
ATOM 12374 C C . ILE A 1 8 ? 23.445 11.565 6.736 1.00 0.00 8 ILE A C 8
ATOM 12375 O O . ILE A 1 8 ? 22.218 11.528 6.658 1.00 0.00 8 ILE A O 8
ATOM 12391 N N . SER A 1 9 ? 24.191 12.584 6.336 1.00 0.00 9 SER A N 8
ATOM 12392 C CA . SER A 1 9 ? 23.588 13.772 5.757 1.00 0.00 9 SER A CA 8
ATOM 12393 C C . SER A 1 9 ? 23.727 13.739 4.233 1.00 0.00 9 SER A C 8
ATOM 12394 O O . SER A 1 9 ? 24.462 14.539 3.656 1.00 0.00 9 SER A O 8
ATOM 12402 N N . THR A 1 10 ? 23.009 12.806 3.625 1.00 0.00 10 THR A N 8
ATOM 12403 C CA . THR A 1 10 ? 23.044 12.659 2.180 1.00 0.00 10 THR A CA 8
ATOM 12404 C C . THR A 1 10 ? 21.885 13.426 1.539 1.00 0.00 10 THR A C 8
ATOM 12405 O O . THR A 1 10 ? 21.588 14.552 1.933 1.00 0.00 10 THR A O 8
ATOM 12416 N N . GLU A 1 11 ? 21.263 12.784 0.561 1.00 0.00 11 GLU A N 8
ATOM 12417 C CA . GLU A 1 11 ? 20.144 13.392 -0.140 1.00 0.00 11 GLU A CA 8
ATOM 12418 C C . GLU A 1 11 ? 19.420 12.347 -0.991 1.00 0.00 11 GLU A C 8
ATOM 12419 O O . GLU A 1 11 ? 20.033 11.695 -1.835 1.00 0.00 11 GLU A O 8
ATOM 12431 N N . GLU A 1 12 ? 18.125 12.220 -0.740 1.00 0.00 12 GLU A N 8
ATOM 12432 C CA . GLU A 1 12 ? 17.311 11.265 -1.473 1.00 0.00 12 GLU A CA 8
ATOM 12433 C C . GLU A 1 12 ? 16.203 11.990 -2.239 1.00 0.00 12 GLU A C 8
ATOM 12434 O O . GLU A 1 12 ? 15.965 13.176 -2.018 1.00 0.00 12 GLU A O 8
ATOM 12446 N N . ALA A 1 13 ? 15.556 11.247 -3.125 1.00 0.00 13 ALA A N 8
ATOM 12447 C CA . ALA A 1 13 ? 14.479 11.804 -3.925 1.00 0.00 13 ALA A CA 8
ATOM 12448 C C . ALA A 1 13 ? 13.286 10.846 -3.906 1.00 0.00 13 ALA A C 8
ATOM 12449 O O . ALA A 1 13 ? 13.463 9.629 -3.909 1.00 0.00 13 ALA A O 8
ATOM 12456 N N . ALA A 1 14 ? 12.098 11.431 -3.886 1.00 0.00 14 ALA A N 8
ATOM 12457 C CA . ALA A 1 14 ? 10.876 10.644 -3.866 1.00 0.00 14 ALA A CA 8
ATOM 12458 C C . ALA A 1 14 ? 10.974 9.532 -4.912 1.00 0.00 14 ALA A C 8
ATOM 12459 O O . ALA A 1 14 ? 11.658 9.685 -5.923 1.00 0.00 14 ALA A O 8
ATOM 12466 N N . PRO A 1 15 ? 10.261 8.410 -4.626 1.00 0.00 15 PRO A N 8
ATOM 12467 C CA . PRO A 1 15 ? 10.261 7.273 -5.531 1.00 0.00 15 PRO A CA 8
ATOM 12468 C C . PRO A 1 15 ? 9.395 7.551 -6.761 1.00 0.00 15 PRO A C 8
ATOM 12469 O O . PRO A 1 15 ? 8.170 7.598 -6.665 1.00 0.00 15 PRO A O 8
ATOM 12480 N N . ASP A 1 16 ? 10.066 7.729 -7.890 1.00 0.00 16 ASP A N 8
ATOM 12481 C CA . ASP A 1 16 ? 9.373 8.002 -9.137 1.00 0.00 16 ASP A CA 8
ATOM 12482 C C . ASP A 1 16 ? 8.938 6.680 -9.773 1.00 0.00 16 ASP A C 8
ATOM 12483 O O . ASP A 1 16 ? 9.197 6.438 -10.951 1.00 0.00 16 ASP A O 8
ATOM 12492 N N . GLY A 1 17 ? 8.284 5.858 -8.965 1.00 0.00 17 GLY A N 8
ATOM 12493 C CA . GLY A 1 17 ? 7.810 4.567 -9.434 1.00 0.00 17 GLY A CA 8
ATOM 12494 C C . GLY A 1 17 ? 7.135 3.788 -8.304 1.00 0.00 17 GLY A C 8
ATOM 12495 O O . GLY A 1 17 ? 7.620 3.781 -7.174 1.00 0.00 17 GLY A O 8
ATOM 12499 N N . PRO A 1 18 ? 5.997 3.133 -8.658 1.00 0.00 18 PRO A N 8
ATOM 12500 C CA . PRO A 1 18 ? 5.250 2.352 -7.687 1.00 0.00 18 PRO A CA 8
ATOM 12501 C C . PRO A 1 18 ? 5.958 1.029 -7.385 1.00 0.00 18 PRO A C 8
ATOM 12502 O O . PRO A 1 18 ? 6.903 0.655 -8.078 1.00 0.00 18 PRO A O 8
ATOM 12513 N N . PRO A 1 19 ? 5.462 0.341 -6.323 1.00 0.00 19 PRO A N 8
ATOM 12514 C CA . PRO A 1 19 ? 6.036 -0.932 -5.921 1.00 0.00 19 PRO A CA 8
ATOM 12515 C C . PRO A 1 19 ? 5.623 -2.048 -6.882 1.00 0.00 19 PRO A C 8
ATOM 12516 O O . PRO A 1 19 ? 4.590 -1.952 -7.543 1.00 0.00 19 PRO A O 8
ATOM 12527 N N . MET A 1 20 ? 6.450 -3.082 -6.929 1.00 0.00 20 MET A N 8
ATOM 12528 C CA . MET A 1 20 ? 6.184 -4.215 -7.798 1.00 0.00 20 MET A CA 8
ATOM 12529 C C . MET A 1 20 ? 5.607 -5.390 -7.006 1.00 0.00 20 MET A C 8
ATOM 12530 O O . MET A 1 20 ? 5.474 -5.314 -5.785 1.00 0.00 20 MET A O 8
ATOM 12544 N N . ASP A 1 21 ? 5.280 -6.449 -7.732 1.00 0.00 21 ASP A N 8
ATOM 12545 C CA . ASP A 1 21 ? 4.721 -7.638 -7.112 1.00 0.00 21 ASP A CA 8
ATOM 12546 C C . ASP A 1 21 ? 3.494 -7.248 -6.286 1.00 0.00 21 ASP A C 8
ATOM 12547 O O . ASP A 1 21 ? 3.153 -7.924 -5.316 1.00 0.00 21 ASP A O 8
ATOM 12556 N N . VAL A 1 22 ? 2.862 -6.160 -6.701 1.00 0.00 22 VAL A N 8
ATOM 12557 C CA . VAL A 1 22 ? 1.680 -5.672 -6.012 1.00 0.00 22 VAL A CA 8
ATOM 12558 C C . VAL A 1 22 ? 0.483 -6.553 -6.374 1.00 0.00 22 VAL A C 8
ATOM 12559 O O . VAL A 1 22 ? 0.015 -6.534 -7.511 1.00 0.00 22 VAL A O 8
ATOM 12572 N N . THR A 1 23 ? 0.022 -7.305 -5.385 1.00 0.00 23 THR A N 8
ATOM 12573 C CA . THR A 1 23 ? -1.111 -8.192 -5.586 1.00 0.00 23 THR A CA 8
ATOM 12574 C C . THR A 1 23 ? -1.852 -8.418 -4.266 1.00 0.00 23 THR A C 8
ATOM 12575 O O . THR A 1 23 ? -1.245 -8.392 -3.197 1.00 0.00 23 THR A O 8
ATOM 12586 N N . LEU A 1 24 ? -3.154 -8.633 -4.385 1.00 0.00 24 LEU A N 8
ATOM 12587 C CA . LEU A 1 24 ? -3.985 -8.863 -3.215 1.00 0.00 24 LEU A CA 8
ATOM 12588 C C . LEU A 1 24 ? -4.244 -10.363 -3.066 1.00 0.00 24 LEU A C 8
ATOM 12589 O O . LEU A 1 24 ? -4.021 -11.131 -4.000 1.00 0.00 24 LEU A O 8
ATOM 12605 N N . GLN A 1 25 ? -4.712 -10.735 -1.883 1.00 0.00 25 GLN A N 8
ATOM 12606 C CA . GLN A 1 25 ? -5.004 -12.130 -1.599 1.00 0.00 25 GLN A CA 8
ATOM 12607 C C . GLN A 1 25 ? -5.818 -12.250 -0.310 1.00 0.00 25 GLN A C 8
ATOM 12608 O O . GLN A 1 25 ? -5.356 -11.855 0.760 1.00 0.00 25 GLN A O 8
ATOM 12622 N N . PRO A 1 26 ? -7.048 -12.811 -0.457 1.00 0.00 26 PRO A N 8
ATOM 12623 C CA . PRO A 1 26 ? -7.932 -12.988 0.683 1.00 0.00 26 PRO A CA 8
ATOM 12624 C C . PRO A 1 26 ? -7.467 -14.152 1.561 1.00 0.00 26 PRO A C 8
ATOM 12625 O O . PRO A 1 26 ? -7.366 -15.285 1.093 1.00 0.00 26 PRO A O 8
ATOM 12636 N N . VAL A 1 27 ? -7.197 -13.832 2.818 1.00 0.00 27 VAL A N 8
ATOM 12637 C CA . VAL A 1 27 ? -6.746 -14.837 3.766 1.00 0.00 27 VAL A CA 8
ATOM 12638 C C . VAL A 1 27 ? -7.839 -15.073 4.811 1.00 0.00 27 VAL A C 8
ATOM 12639 O O . VAL A 1 27 ? -8.027 -16.197 5.274 1.00 0.00 27 VAL A O 8
ATOM 12652 N N . THR A 1 28 ? -8.530 -13.996 5.151 1.00 0.00 28 THR A N 8
ATOM 12653 C CA . THR A 1 28 ? -9.599 -14.072 6.133 1.00 0.00 28 THR A CA 8
ATOM 12654 C C . THR A 1 28 ? -10.937 -13.692 5.495 1.00 0.00 28 THR A C 8
ATOM 12655 O O . THR A 1 28 ? -11.030 -13.550 4.277 1.00 0.00 28 THR A O 8
ATOM 12666 N N . SER A 1 29 ? -11.939 -13.537 6.348 1.00 0.00 29 SER A N 8
ATOM 12667 C CA . SER A 1 29 ? -13.268 -13.176 5.883 1.00 0.00 29 SER A CA 8
ATOM 12668 C C . SER A 1 29 ? -13.420 -11.654 5.865 1.00 0.00 29 SER A C 8
ATOM 12669 O O . SER A 1 29 ? -14.276 -11.121 5.160 1.00 0.00 29 SER A O 8
ATOM 12677 N N . GLN A 1 30 ? -12.576 -10.997 6.647 1.00 0.00 30 GLN A N 8
ATOM 12678 C CA . GLN A 1 30 ? -12.607 -9.547 6.730 1.00 0.00 30 GLN A CA 8
ATOM 12679 C C . GLN A 1 30 ? -11.184 -8.984 6.697 1.00 0.00 30 GLN A C 8
ATOM 12680 O O . GLN A 1 30 ? -10.831 -8.132 7.512 1.00 0.00 30 GLN A O 8
ATOM 12694 N N . SER A 1 31 ? -10.407 -9.482 5.747 1.00 0.00 31 SER A N 8
ATOM 12695 C CA . SER A 1 31 ? -9.031 -9.039 5.598 1.00 0.00 31 SER A CA 8
ATOM 12696 C C . SER A 1 31 ? -8.461 -9.541 4.270 1.00 0.00 31 SER A C 8
ATOM 12697 O O . SER A 1 31 ? -9.050 -10.407 3.625 1.00 0.00 31 SER A O 8
ATOM 12705 N N . ILE A 1 32 ? -7.320 -8.976 3.900 1.00 0.00 32 ILE A N 8
ATOM 12706 C CA . ILE A 1 32 ? -6.664 -9.356 2.661 1.00 0.00 32 ILE A CA 8
ATOM 12707 C C . ILE A 1 32 ? -5.154 -9.157 2.807 1.00 0.00 32 ILE A C 8
ATOM 12708 O O . ILE A 1 32 ? -4.708 -8.197 3.433 1.00 0.00 32 ILE A O 8
ATOM 12724 N N . GLN A 1 33 ? -4.409 -10.081 2.218 1.00 0.00 33 GLN A N 8
ATOM 12725 C CA . GLN A 1 33 ? -2.958 -10.019 2.275 1.00 0.00 33 GLN A CA 8
ATOM 12726 C C . GLN A 1 33 ? -2.410 -9.283 1.051 1.00 0.00 33 GLN A C 8
ATOM 12727 O O . GLN A 1 33 ? -2.675 -9.676 -0.084 1.00 0.00 33 GLN A O 8
ATOM 12741 N N . VAL A 1 34 ? -1.655 -8.229 1.323 1.00 0.00 34 VAL A N 8
ATOM 12742 C CA . VAL A 1 34 ? -1.067 -7.434 0.258 1.00 0.00 34 VAL A CA 8
ATOM 12743 C C . VAL A 1 34 ? 0.452 -7.620 0.268 1.00 0.00 34 VAL A C 8
ATOM 12744 O O . VAL A 1 34 ? 1.094 -7.457 1.305 1.00 0.00 34 VAL A O 8
ATOM 12757 N N . THR A 1 35 ? 0.983 -7.957 -0.898 1.00 0.00 35 THR A N 8
ATOM 12758 C CA . THR A 1 35 ? 2.414 -8.166 -1.036 1.00 0.00 35 THR A CA 8
ATOM 12759 C C . THR A 1 35 ? 2.959 -7.361 -2.218 1.00 0.00 35 THR A C 8
ATOM 12760 O O . THR A 1 35 ? 2.272 -7.185 -3.223 1.00 0.00 35 THR A O 8
ATOM 12771 N N . TRP A 1 36 ? 4.188 -6.893 -2.057 1.00 0.00 36 TRP A N 8
ATOM 12772 C CA . TRP A 1 36 ? 4.832 -6.110 -3.097 1.00 0.00 36 TRP A CA 8
ATOM 12773 C C . TRP A 1 36 ? 6.343 -6.166 -2.863 1.00 0.00 36 TRP A C 8
ATOM 12774 O O . TRP A 1 36 ? 6.795 -6.573 -1.794 1.00 0.00 36 TRP A O 8
ATOM 12795 N N . LYS A 1 37 ? 7.084 -5.751 -3.881 1.00 0.00 37 LYS A N 8
ATOM 12796 C CA . LYS A 1 37 ? 8.534 -5.749 -3.799 1.00 0.00 37 LYS A CA 8
ATOM 12797 C C . LYS A 1 37 ? 9.051 -4.328 -4.029 1.00 0.00 37 LYS A C 8
ATOM 12798 O O . LYS A 1 37 ? 8.270 -3.413 -4.287 1.00 0.00 37 LYS A O 8
ATOM 12817 N N . ALA A 1 38 ? 10.365 -4.186 -3.927 1.00 0.00 38 ALA A N 8
ATOM 12818 C CA . ALA A 1 38 ? 10.996 -2.892 -4.120 1.00 0.00 38 ALA A CA 8
ATOM 12819 C C . ALA A 1 38 ? 10.559 -2.313 -5.468 1.00 0.00 38 ALA A C 8
ATOM 12820 O O . ALA A 1 38 ? 10.526 -3.024 -6.471 1.00 0.00 38 ALA A O 8
ATOM 12827 N N . PRO A 1 39 ? 10.228 -0.994 -5.447 1.00 0.00 39 PRO A N 8
ATOM 12828 C CA . PRO A 1 39 ? 9.795 -0.312 -6.654 1.00 0.00 39 PRO A CA 8
ATOM 12829 C C . PRO A 1 39 ? 10.980 -0.035 -7.582 1.00 0.00 39 PRO A C 8
ATOM 12830 O O . PRO A 1 39 ? 11.730 0.918 -7.370 1.00 0.00 39 PRO A O 8
ATOM 12841 N N . LYS A 1 40 ? 11.112 -0.883 -8.590 1.00 0.00 40 LYS A N 8
ATOM 12842 C CA . LYS A 1 40 ? 12.193 -0.742 -9.551 1.00 0.00 40 LYS A CA 8
ATOM 12843 C C . LYS A 1 40 ? 13.507 -0.503 -8.803 1.00 0.00 40 LYS A C 8
ATOM 12844 O O . LYS A 1 40 ? 13.563 -0.640 -7.582 1.00 0.00 40 LYS A O 8
ATOM 12863 N N . LYS A 1 41 ? 14.530 -0.149 -9.567 1.00 0.00 41 LYS A N 8
ATOM 12864 C CA . LYS A 1 41 ? 15.839 0.110 -8.991 1.00 0.00 41 LYS A CA 8
ATOM 12865 C C . LYS A 1 41 ? 16.220 1.571 -9.240 1.00 0.00 41 LYS A C 8
ATOM 12866 O O . LYS A 1 41 ? 16.627 2.275 -8.318 1.00 0.00 41 LYS A O 8
ATOM 12885 N N . GLU A 1 42 ? 16.075 1.982 -10.491 1.00 0.00 42 GLU A N 8
ATOM 12886 C CA . GLU A 1 42 ? 16.399 3.346 -10.873 1.00 0.00 42 GLU A CA 8
ATOM 12887 C C . GLU A 1 42 ? 15.296 4.302 -10.415 1.00 0.00 42 GLU A C 8
ATOM 12888 O O . GLU A 1 42 ? 15.416 5.516 -10.573 1.00 0.00 42 GLU A O 8
ATOM 12900 N N . LEU A 1 43 ? 14.245 3.718 -9.858 1.00 0.00 43 LEU A N 8
ATOM 12901 C CA . LEU A 1 43 ? 13.121 4.503 -9.377 1.00 0.00 43 LEU A CA 8
ATOM 12902 C C . LEU A 1 43 ? 13.254 4.703 -7.866 1.00 0.00 43 LEU A C 8
ATOM 12903 O O . LEU A 1 43 ? 12.843 5.733 -7.334 1.00 0.00 43 LEU A O 8
ATOM 12919 N N . GLN A 1 44 ? 13.830 3.702 -7.217 1.00 0.00 44 GLN A N 8
ATOM 12920 C CA . GLN A 1 44 ? 14.023 3.755 -5.778 1.00 0.00 44 GLN A CA 8
ATOM 12921 C C . GLN A 1 44 ? 14.515 5.142 -5.359 1.00 0.00 44 GLN A C 8
ATOM 12922 O O . GLN A 1 44 ? 14.091 5.672 -4.333 1.00 0.00 44 GLN A O 8
ATOM 12936 N N . ASN A 1 45 ? 15.403 5.692 -6.175 1.00 0.00 45 ASN A N 8
ATOM 12937 C CA . ASN A 1 45 ? 15.957 7.007 -5.902 1.00 0.00 45 ASN A CA 8
ATOM 12938 C C . ASN A 1 45 ? 16.342 7.097 -4.424 1.00 0.00 45 ASN A C 8
ATOM 12939 O O . ASN A 1 45 ? 16.045 8.089 -3.761 1.00 0.00 45 ASN A O 8
ATOM 12950 N N . GLY A 1 46 ? 16.997 6.047 -3.952 1.00 0.00 46 GLY A N 8
ATOM 12951 C CA . GLY A 1 46 ? 17.426 5.994 -2.564 1.00 0.00 46 GLY A CA 8
ATOM 12952 C C . GLY A 1 46 ? 16.582 4.998 -1.767 1.00 0.00 46 GLY A C 8
ATOM 12953 O O . GLY A 1 46 ? 15.523 4.570 -2.223 1.00 0.00 46 GLY A O 8
ATOM 12957 N N . VAL A 1 47 ? 17.084 4.656 -0.589 1.00 0.00 47 VAL A N 8
ATOM 12958 C CA . VAL A 1 47 ? 16.390 3.718 0.276 1.00 0.00 47 VAL A CA 8
ATOM 12959 C C . VAL A 1 47 ? 14.941 4.174 0.459 1.00 0.00 47 VAL A C 8
ATOM 12960 O O . VAL A 1 47 ? 14.555 5.235 -0.029 1.00 0.00 47 VAL A O 8
ATOM 12973 N N . ILE A 1 48 ? 14.178 3.350 1.162 1.00 0.00 48 ILE A N 8
ATOM 12974 C CA . ILE A 1 48 ? 12.781 3.656 1.414 1.00 0.00 48 ILE A CA 8
ATOM 12975 C C . ILE A 1 48 ? 12.520 3.625 2.921 1.00 0.00 48 ILE A C 8
ATOM 12976 O O . ILE A 1 48 ? 13.111 2.821 3.641 1.00 0.00 48 ILE A O 8
ATOM 12992 N N . ARG A 1 49 ? 11.636 4.511 3.355 1.00 0.00 49 ARG A N 8
ATOM 12993 C CA . ARG A 1 49 ? 11.290 4.595 4.764 1.00 0.00 49 ARG A CA 8
ATOM 12994 C C . ARG A 1 49 ? 10.039 3.764 5.054 1.00 0.00 49 ARG A C 8
ATOM 12995 O O . ARG A 1 49 ? 9.804 3.366 6.194 1.00 0.00 49 ARG A O 8
ATOM 13016 N N . GLY A 1 50 ? 9.268 3.526 4.003 1.00 0.00 50 GLY A N 8
ATOM 13017 C CA . GLY A 1 50 ? 8.046 2.750 4.131 1.00 0.00 50 GLY A CA 8
ATOM 13018 C C . GLY A 1 50 ? 7.122 2.980 2.934 1.00 0.00 50 GLY A C 8
ATOM 13019 O O . GLY A 1 50 ? 7.478 3.696 1.999 1.00 0.00 50 GLY A O 8
ATOM 13023 N N . TYR A 1 51 ? 5.953 2.360 3.001 1.00 0.00 51 TYR A N 8
ATOM 13024 C CA . TYR A 1 51 ? 4.975 2.489 1.934 1.00 0.00 51 TYR A CA 8
ATOM 13025 C C . TYR A 1 51 ? 3.570 2.700 2.501 1.00 0.00 51 TYR A C 8
ATOM 13026 O O . TYR A 1 51 ? 3.295 2.330 3.641 1.00 0.00 51 TYR A O 8
ATOM 13044 N N . GLN A 1 52 ? 2.718 3.295 1.679 1.00 0.00 52 GLN A N 8
ATOM 13045 C CA . GLN A 1 52 ? 1.348 3.560 2.084 1.00 0.00 52 GLN A CA 8
ATOM 13046 C C . GLN A 1 52 ? 0.398 2.550 1.436 1.00 0.00 52 GLN A C 8
ATOM 13047 O O . GLN A 1 52 ? 0.456 2.324 0.228 1.00 0.00 52 GLN A O 8
ATOM 13061 N N . ILE A 1 53 ? -0.453 1.969 2.268 1.00 0.00 53 ILE A N 8
ATOM 13062 C CA . ILE A 1 53 ? -1.414 0.988 1.792 1.00 0.00 53 ILE A CA 8
ATOM 13063 C C . ILE A 1 53 ? -2.824 1.573 1.891 1.00 0.00 53 ILE A C 8
ATOM 13064 O O . ILE A 1 53 ? -3.416 1.599 2.969 1.00 0.00 53 ILE A O 8
ATOM 13080 N N . GLY A 1 54 ? -3.323 2.028 0.750 1.00 0.00 54 GLY A N 8
ATOM 13081 C CA . GLY A 1 54 ? -4.653 2.611 0.694 1.00 0.00 54 GLY A CA 8
ATOM 13082 C C . GLY A 1 54 ? -5.661 1.620 0.109 1.00 0.00 54 GLY A C 8
ATOM 13083 O O . GLY A 1 54 ? -5.375 0.952 -0.884 1.00 0.00 54 GLY A O 8
ATOM 13087 N N . TYR A 1 55 ? -6.820 1.558 0.747 1.00 0.00 55 TYR A N 8
ATOM 13088 C CA . TYR A 1 55 ? -7.873 0.660 0.302 1.00 0.00 55 TYR A CA 8
ATOM 13089 C C . TYR A 1 55 ? -9.251 1.193 0.697 1.00 0.00 55 TYR A C 8
ATOM 13090 O O . TYR A 1 55 ? -9.404 1.809 1.750 1.00 0.00 55 TYR A O 8
ATOM 13108 N N . ARG A 1 56 ? -10.220 0.937 -0.170 1.00 0.00 56 ARG A N 8
ATOM 13109 C CA . ARG A 1 56 ? -11.581 1.383 0.075 1.00 0.00 56 ARG A CA 8
ATOM 13110 C C . ARG A 1 56 ? -12.572 0.515 -0.703 1.00 0.00 56 ARG A C 8
ATOM 13111 O O . ARG A 1 56 ? -12.203 -0.126 -1.685 1.00 0.00 56 ARG A O 8
ATOM 13132 N N . GLU A 1 57 ? -13.811 0.523 -0.234 1.00 0.00 57 GLU A N 8
ATOM 13133 C CA . GLU A 1 57 ? -14.859 -0.255 -0.873 1.00 0.00 57 GLU A CA 8
ATOM 13134 C C . GLU A 1 57 ? -15.008 0.158 -2.338 1.00 0.00 57 GLU A C 8
ATOM 13135 O O . GLU A 1 57 ? -14.826 1.326 -2.679 1.00 0.00 57 GLU A O 8
ATOM 13147 N N . ASN A 1 58 ? -15.338 -0.823 -3.166 1.00 0.00 58 ASN A N 8
ATOM 13148 C CA . ASN A 1 58 ? -15.513 -0.575 -4.587 1.00 0.00 58 ASN A CA 8
ATOM 13149 C C . ASN A 1 58 ? -16.992 -0.306 -4.874 1.00 0.00 58 ASN A C 8
ATOM 13150 O O . ASN A 1 58 ? -17.486 -0.626 -5.954 1.00 0.00 58 ASN A O 8
ATOM 13161 N N . SER A 1 59 ? -17.656 0.281 -3.889 1.00 0.00 59 SER A N 8
ATOM 13162 C CA . SER A 1 59 ? -19.068 0.597 -4.023 1.00 0.00 59 SER A CA 8
ATOM 13163 C C . SER A 1 59 ? -19.275 1.597 -5.161 1.00 0.00 59 SER A C 8
ATOM 13164 O O . SER A 1 59 ? -18.414 2.438 -5.418 1.00 0.00 59 SER A O 8
ATOM 13172 N N . PRO A 1 60 ? -20.451 1.471 -5.831 1.00 0.00 60 PRO A N 8
ATOM 13173 C CA . PRO A 1 60 ? -20.782 2.354 -6.937 1.00 0.00 60 PRO A CA 8
ATOM 13174 C C . PRO A 1 60 ? -21.180 3.742 -6.429 1.00 0.00 60 PRO A C 8
ATOM 13175 O O . PRO A 1 60 ? -21.419 4.651 -7.222 1.00 0.00 60 PRO A O 8
ATOM 13186 N N . GLY A 1 61 ? -21.239 3.861 -5.111 1.00 0.00 61 GLY A N 8
ATOM 13187 C CA . GLY A 1 61 ? -21.603 5.122 -4.489 1.00 0.00 61 GLY A CA 8
ATOM 13188 C C . GLY A 1 61 ? -20.895 5.295 -3.144 1.00 0.00 61 GLY A C 8
ATOM 13189 O O . GLY A 1 61 ? -21.493 5.768 -2.179 1.00 0.00 61 GLY A O 8
ATOM 13193 N N . SER A 1 62 ? -19.629 4.902 -3.123 1.00 0.00 62 SER A N 8
ATOM 13194 C CA . SER A 1 62 ? -18.832 5.008 -1.913 1.00 0.00 62 SER A CA 8
ATOM 13195 C C . SER A 1 62 ? -18.212 6.403 -1.815 1.00 0.00 62 SER A C 8
ATOM 13196 O O . SER A 1 62 ? -17.926 7.032 -2.833 1.00 0.00 62 SER A O 8
ATOM 13204 N N . ASN A 1 63 ? -18.022 6.847 -0.581 1.00 0.00 63 ASN A N 8
ATOM 13205 C CA . ASN A 1 63 ? -17.440 8.156 -0.338 1.00 0.00 63 ASN A CA 8
ATOM 13206 C C . ASN A 1 63 ? -16.555 8.092 0.909 1.00 0.00 63 ASN A C 8
ATOM 13207 O O . ASN A 1 63 ? -16.836 8.751 1.909 1.00 0.00 63 ASN A O 8
ATOM 13218 N N . GLY A 1 64 ? -15.503 7.292 0.808 1.00 0.00 64 GLY A N 8
ATOM 13219 C CA . GLY A 1 64 ? -14.575 7.134 1.915 1.00 0.00 64 GLY A CA 8
ATOM 13220 C C . GLY A 1 64 ? -13.128 7.124 1.420 1.00 0.00 64 GLY A C 8
ATOM 13221 O O . GLY A 1 64 ? -12.621 6.088 0.992 1.00 0.00 64 GLY A O 8
ATOM 13225 N N . GLN A 1 65 ? -12.503 8.290 1.495 1.00 0.00 65 GLN A N 8
ATOM 13226 C CA . GLN A 1 65 ? -11.124 8.429 1.060 1.00 0.00 65 GLN A CA 8
ATOM 13227 C C . GLN A 1 65 ? -10.323 7.178 1.426 1.00 0.00 65 GLN A C 8
ATOM 13228 O O . GLN A 1 65 ? -10.325 6.751 2.580 1.00 0.00 65 GLN A O 8
ATOM 13242 N N . TYR A 1 66 ? -9.656 6.626 0.423 1.00 0.00 66 TYR A N 8
ATOM 13243 C CA . TYR A 1 66 ? -8.852 5.432 0.626 1.00 0.00 66 TYR A CA 8
ATOM 13244 C C . TYR A 1 66 ? -8.120 5.486 1.968 1.00 0.00 66 TYR A C 8
ATOM 13245 O O . TYR A 1 66 ? -7.267 6.346 2.180 1.00 0.00 66 TYR A O 8
ATOM 13263 N N . SER A 1 67 ? -8.480 4.555 2.840 1.00 0.00 67 SER A N 8
ATOM 13264 C CA . SER A 1 67 ? -7.868 4.485 4.156 1.00 0.00 67 SER A CA 8
ATOM 13265 C C . SER A 1 67 ? -6.368 4.215 4.021 1.00 0.00 67 SER A C 8
ATOM 13266 O O . SER A 1 67 ? -5.963 3.118 3.640 1.00 0.00 67 SER A O 8
ATOM 13274 N N . ILE A 1 68 ? -5.584 5.234 4.343 1.00 0.00 68 ILE A N 8
ATOM 13275 C CA . ILE A 1 68 ? -4.138 5.119 4.263 1.00 0.00 68 ILE A CA 8
ATOM 13276 C C . ILE A 1 68 ? -3.600 4.570 5.586 1.00 0.00 68 ILE A C 8
ATOM 13277 O O . ILE A 1 68 ? -4.053 4.970 6.658 1.00 0.00 68 ILE A O 8
ATOM 13293 N N . VAL A 1 69 ? -2.642 3.663 5.468 1.00 0.00 69 VAL A N 8
ATOM 13294 C CA . VAL A 1 69 ? -2.038 3.055 6.641 1.00 0.00 69 VAL A CA 8
ATOM 13295 C C . VAL A 1 69 ? -0.516 3.174 6.544 1.00 0.00 69 VAL A C 8
ATOM 13296 O O . VAL A 1 69 ? 0.098 2.610 5.640 1.00 0.00 69 VAL A O 8
ATOM 13309 N N . GLU A 1 70 ? 0.050 3.910 7.489 1.00 0.00 70 GLU A N 8
ATOM 13310 C CA . GLU A 1 70 ? 1.489 4.110 7.522 1.00 0.00 70 GLU A CA 8
ATOM 13311 C C . GLU A 1 70 ? 2.177 2.902 8.162 1.00 0.00 70 GLU A C 8
ATOM 13312 O O . GLU A 1 70 ? 1.695 2.363 9.156 1.00 0.00 70 GLU A O 8
ATOM 13324 N N . MET A 1 71 ? 3.295 2.514 7.565 1.00 0.00 71 MET A N 8
ATOM 13325 C CA . MET A 1 71 ? 4.055 1.380 8.063 1.00 0.00 71 MET A CA 8
ATOM 13326 C C . MET A 1 71 ? 5.554 1.580 7.831 1.00 0.00 71 MET A C 8
ATOM 13327 O O . MET A 1 71 ? 5.973 2.615 7.315 1.00 0.00 71 MET A O 8
ATOM 13341 N N . LYS A 1 72 ? 6.320 0.573 8.223 1.00 0.00 72 LYS A N 8
ATOM 13342 C CA . LYS A 1 72 ? 7.763 0.625 8.064 1.00 0.00 72 LYS A CA 8
ATOM 13343 C C . LYS A 1 72 ? 8.203 -0.459 7.079 1.00 0.00 72 LYS A C 8
ATOM 13344 O O . LYS A 1 72 ? 7.499 -1.449 6.885 1.00 0.00 72 LYS A O 8
ATOM 13363 N N . ALA A 1 73 ? 9.365 -0.237 6.483 1.00 0.00 73 ALA A N 8
ATOM 13364 C CA . ALA A 1 73 ? 9.907 -1.183 5.523 1.00 0.00 73 ALA A CA 8
ATOM 13365 C C . ALA A 1 73 ? 10.772 -2.210 6.257 1.00 0.00 73 ALA A C 8
ATOM 13366 O O . ALA A 1 73 ? 11.818 -1.867 6.805 1.00 0.00 73 ALA A O 8
ATOM 13373 N N . THR A 1 74 ? 10.302 -3.449 6.245 1.00 0.00 74 THR A N 8
ATOM 13374 C CA . THR A 1 74 ? 11.019 -4.528 6.903 1.00 0.00 74 THR A CA 8
ATOM 13375 C C . THR A 1 74 ? 12.073 -5.118 5.964 1.00 0.00 74 THR A C 8
ATOM 13376 O O . THR A 1 74 ? 12.766 -6.069 6.323 1.00 0.00 74 THR A O 8
ATOM 13387 N N . GLY A 1 75 ? 12.162 -4.529 4.781 1.00 0.00 75 GLY A N 8
ATOM 13388 C CA . GLY A 1 75 ? 13.120 -4.984 3.788 1.00 0.00 75 GLY A CA 8
ATOM 13389 C C . GLY A 1 75 ? 12.713 -4.531 2.385 1.00 0.00 75 GLY A C 8
ATOM 13390 O O . GLY A 1 75 ? 12.129 -3.461 2.219 1.00 0.00 75 GLY A O 8
ATOM 13394 N N . ASP A 1 76 ? 13.038 -5.367 1.410 1.00 0.00 76 ASP A N 8
ATOM 13395 C CA . ASP A 1 76 ? 12.714 -5.065 0.026 1.00 0.00 76 ASP A CA 8
ATOM 13396 C C . ASP A 1 76 ? 11.249 -5.420 -0.239 1.00 0.00 76 ASP A C 8
ATOM 13397 O O . ASP A 1 76 ? 10.555 -4.706 -0.960 1.00 0.00 76 ASP A O 8
ATOM 13406 N N . SER A 1 77 ? 10.823 -6.523 0.359 1.00 0.00 77 SER A N 8
ATOM 13407 C CA . SER A 1 77 ? 9.454 -6.981 0.197 1.00 0.00 77 SER A CA 8
ATOM 13408 C C . SER A 1 77 ? 8.649 -6.683 1.463 1.00 0.00 77 SER A C 8
ATOM 13409 O O . SER A 1 77 ? 9.022 -7.108 2.555 1.00 0.00 77 SER A O 8
ATOM 13417 N N . GLU A 1 78 ? 7.559 -5.953 1.274 1.00 0.00 78 GLU A N 8
ATOM 13418 C CA . GLU A 1 78 ? 6.698 -5.592 2.388 1.00 0.00 78 GLU A CA 8
ATOM 13419 C C . GLU A 1 78 ? 5.301 -6.185 2.192 1.00 0.00 78 GLU A C 8
ATOM 13420 O O . GLU A 1 78 ? 4.906 -6.495 1.069 1.00 0.00 78 GLU A O 8
ATOM 13432 N N . VAL A 1 79 ? 4.591 -6.326 3.302 1.00 0.00 79 VAL A N 8
ATOM 13433 C CA . VAL A 1 79 ? 3.247 -6.876 3.267 1.00 0.00 79 VAL A CA 8
ATOM 13434 C C . VAL A 1 79 ? 2.430 -6.288 4.419 1.00 0.00 79 VAL A C 8
ATOM 13435 O O . VAL A 1 79 ? 2.970 -6.004 5.487 1.00 0.00 79 VAL A O 8
ATOM 13448 N N . TYR A 1 80 ? 1.140 -6.124 4.164 1.00 0.00 80 TYR A N 8
ATOM 13449 C CA . TYR A 1 80 ? 0.243 -5.575 5.166 1.00 0.00 80 TYR A CA 8
ATOM 13450 C C . TYR A 1 80 ? -1.139 -6.226 5.081 1.00 0.00 80 TYR A C 8
ATOM 13451 O O . TYR A 1 80 ? -1.766 -6.225 4.022 1.00 0.00 80 TYR A O 8
ATOM 13469 N N . THR A 1 81 ? -1.574 -6.768 6.209 1.00 0.00 81 THR A N 8
ATOM 13470 C CA . THR A 1 81 ? -2.870 -7.422 6.275 1.00 0.00 81 THR A CA 8
ATOM 13471 C C . THR A 1 81 ? -3.968 -6.399 6.570 1.00 0.00 81 THR A C 8
ATOM 13472 O O . THR A 1 81 ? -4.211 -6.059 7.727 1.00 0.00 81 THR A O 8
ATOM 13483 N N . LEU A 1 82 ? -4.604 -5.936 5.503 1.00 0.00 82 LEU A N 8
ATOM 13484 C CA . LEU A 1 82 ? -5.671 -4.959 5.633 1.00 0.00 82 LEU A CA 8
ATOM 13485 C C . LEU A 1 82 ? -6.933 -5.654 6.148 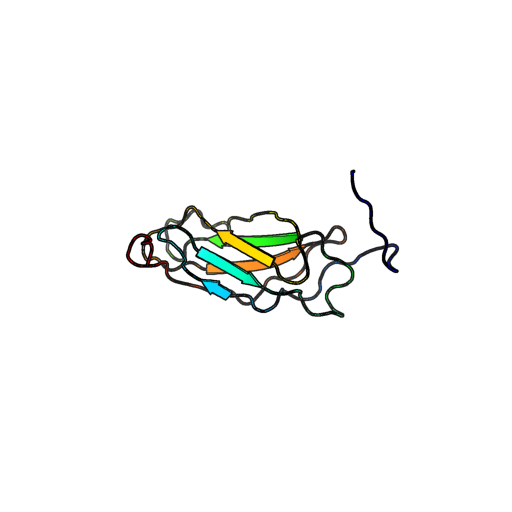1.00 0.00 82 LEU A C 8
ATOM 13486 O O . LEU A 1 82 ? -7.590 -6.384 5.408 1.00 0.00 82 LEU A O 8
ATOM 13502 N N . ASP A 1 83 ? -7.234 -5.401 7.414 1.00 0.00 83 ASP A N 8
ATOM 13503 C CA . ASP A 1 83 ? -8.406 -5.994 8.036 1.00 0.00 83 ASP A CA 8
ATOM 13504 C C . ASP A 1 83 ? -9.556 -4.985 8.012 1.00 0.00 83 ASP A C 8
ATOM 13505 O O . ASP A 1 83 ? -9.389 -3.859 7.546 1.00 0.00 83 ASP A O 8
ATOM 13514 N N . ASN A 1 84 ? -10.698 -5.425 8.519 1.00 0.00 84 ASN A N 8
ATOM 13515 C CA . ASN A 1 84 ? -11.875 -4.575 8.561 1.00 0.00 84 ASN A CA 8
ATOM 13516 C C . ASN A 1 84 ? -12.406 -4.375 7.140 1.00 0.00 84 ASN A C 8
ATOM 13517 O O . ASN A 1 84 ? -12.480 -3.247 6.655 1.00 0.00 84 ASN A O 8
ATOM 13528 N N . LEU A 1 85 ? -12.761 -5.487 6.514 1.00 0.00 85 LEU A N 8
ATOM 13529 C CA . LEU A 1 85 ? -13.283 -5.448 5.158 1.00 0.00 85 LEU A CA 8
ATOM 13530 C C . LEU A 1 85 ? -14.660 -6.113 5.127 1.00 0.00 85 LEU A C 8
ATOM 13531 O O . LEU A 1 85 ? -15.113 -6.658 6.132 1.00 0.00 85 LEU A O 8
ATOM 13547 N N . LYS A 1 86 ? -15.287 -6.048 3.961 1.00 0.00 86 LYS A N 8
ATOM 13548 C CA . LYS A 1 86 ? -16.603 -6.638 3.786 1.00 0.00 86 LYS A CA 8
ATOM 13549 C C . LYS A 1 86 ? -16.450 -8.102 3.369 1.00 0.00 86 LYS A C 8
ATOM 13550 O O . LYS A 1 86 ? -15.334 -8.585 3.184 1.00 0.00 86 LYS A O 8
ATOM 13569 N N . LYS A 1 87 ? -17.588 -8.767 3.232 1.00 0.00 87 LYS A N 8
ATOM 13570 C CA . LYS A 1 87 ? -17.594 -10.166 2.840 1.00 0.00 87 LYS A CA 8
ATOM 13571 C C . LYS A 1 87 ? -17.898 -10.271 1.344 1.00 0.00 87 LYS A C 8
ATOM 13572 O O . LYS A 1 87 ? -18.769 -9.569 0.833 1.00 0.00 87 LYS A O 8
ATOM 13591 N N . PHE A 1 88 ? -17.162 -11.153 0.684 1.00 0.00 88 PHE A N 8
ATOM 13592 C CA . PHE A 1 88 ? -17.342 -11.359 -0.743 1.00 0.00 88 PHE A CA 8
ATOM 13593 C C . PHE A 1 88 ? -17.679 -10.044 -1.449 1.00 0.00 88 PHE A C 8
ATOM 13594 O O . PHE A 1 88 ? -18.716 -9.933 -2.101 1.00 0.00 88 PHE A O 8
ATOM 13611 N N . ALA A 1 89 ? -16.784 -9.080 -1.294 1.00 0.00 89 ALA A N 8
ATOM 13612 C CA . ALA A 1 89 ? -16.973 -7.777 -1.908 1.00 0.00 89 ALA A CA 8
ATOM 13613 C C . ALA A 1 89 ? -15.666 -7.334 -2.568 1.00 0.00 89 ALA A C 8
ATOM 13614 O O . ALA A 1 89 ? -14.582 -7.677 -2.098 1.00 0.00 89 ALA A O 8
ATOM 13621 N N . GLN A 1 90 ? -15.811 -6.579 -3.647 1.00 0.00 90 GLN A N 8
ATOM 13622 C CA . GLN A 1 90 ? -14.655 -6.086 -4.376 1.00 0.00 90 GLN A CA 8
ATOM 13623 C C . GLN A 1 90 ? -13.991 -4.941 -3.608 1.00 0.00 90 GLN A C 8
ATOM 13624 O O . GLN A 1 90 ? -14.657 -3.984 -3.215 1.00 0.00 90 GLN A O 8
ATOM 13638 N N . TYR A 1 91 ? -12.687 -5.077 -3.417 1.00 0.00 91 TYR A N 8
ATOM 13639 C CA . TYR A 1 91 ? -11.926 -4.066 -2.702 1.00 0.00 91 TYR A CA 8
ATOM 13640 C C . TYR A 1 91 ? -10.634 -3.724 -3.448 1.00 0.00 91 TYR A C 8
ATOM 13641 O O . TYR A 1 91 ? -9.819 -4.604 -3.720 1.00 0.00 91 TYR A O 8
ATOM 13659 N N . GLY A 1 92 ? -10.488 -2.444 -3.757 1.00 0.00 92 GLY A N 8
ATOM 13660 C CA . GLY A 1 92 ? -9.310 -1.975 -4.465 1.00 0.00 92 GLY A CA 8
ATOM 13661 C C . GLY A 1 92 ? -8.276 -1.403 -3.492 1.00 0.00 92 GLY A C 8
ATOM 13662 O O . GLY A 1 92 ? -8.607 -0.572 -2.648 1.00 0.00 92 GLY A O 8
ATOM 13666 N N . VAL A 1 93 ? -7.046 -1.872 -3.642 1.00 0.00 93 VAL A N 8
ATOM 13667 C CA . VAL A 1 93 ? -5.963 -1.418 -2.787 1.00 0.00 93 VAL A CA 8
ATOM 13668 C C . VAL A 1 93 ? -4.818 -0.894 -3.657 1.00 0.00 93 VAL A C 8
ATOM 13669 O O . VAL A 1 93 ? -4.534 -1.450 -4.717 1.00 0.00 93 VAL A O 8
ATOM 13682 N N . VAL A 1 94 ? -4.191 0.170 -3.177 1.00 0.00 94 VAL A N 8
ATOM 13683 C CA . VAL A 1 94 ? -3.084 0.775 -3.897 1.00 0.00 94 VAL A CA 8
ATOM 13684 C C . VAL A 1 94 ? -1.891 0.929 -2.952 1.00 0.00 94 VAL A C 8
ATOM 13685 O O . VAL A 1 94 ? -2.015 1.519 -1.880 1.00 0.00 94 VAL A O 8
ATOM 13698 N N . VAL A 1 95 ? -0.760 0.390 -3.385 1.00 0.00 95 VAL A N 8
ATOM 13699 C CA . VAL A 1 95 ? 0.455 0.461 -2.591 1.00 0.00 95 VAL A CA 8
ATOM 13700 C C . VAL A 1 95 ? 1.412 1.475 -3.221 1.00 0.00 95 VAL A C 8
ATOM 13701 O O . VAL A 1 95 ? 1.492 1.582 -4.443 1.00 0.00 95 VAL A O 8
ATOM 13714 N N . GLN A 1 96 ? 2.114 2.193 -2.357 1.00 0.00 96 GLN A N 8
ATOM 13715 C CA . GLN A 1 96 ? 3.062 3.195 -2.813 1.00 0.00 96 GLN A CA 8
ATOM 13716 C C . GLN A 1 96 ? 4.193 3.358 -1.795 1.00 0.00 96 GLN A C 8
ATOM 13717 O O . GLN A 1 96 ? 3.970 3.247 -0.591 1.00 0.00 96 GLN A O 8
ATOM 13731 N N . ALA A 1 97 ? 5.383 3.618 -2.317 1.00 0.00 97 ALA A N 8
ATOM 13732 C CA . ALA A 1 97 ? 6.549 3.797 -1.469 1.00 0.00 97 ALA A CA 8
ATOM 13733 C C . ALA A 1 97 ? 6.705 5.281 -1.130 1.00 0.00 97 ALA A C 8
ATOM 13734 O O . ALA A 1 97 ? 6.549 6.139 -1.997 1.00 0.00 97 ALA A O 8
ATOM 13741 N N . PHE A 1 98 ? 7.011 5.538 0.133 1.00 0.00 98 PHE A N 8
ATOM 13742 C CA . PHE A 1 98 ? 7.190 6.903 0.597 1.00 0.00 98 PHE A CA 8
ATOM 13743 C C . PHE A 1 98 ? 8.441 7.026 1.470 1.00 0.00 98 PHE A C 8
ATOM 13744 O O . PHE A 1 98 ? 8.637 6.238 2.395 1.00 0.00 98 PHE A O 8
ATOM 13761 N N . ASN A 1 99 ? 9.254 8.020 1.146 1.00 0.00 99 ASN A N 8
ATOM 13762 C CA . ASN A 1 99 ? 10.480 8.256 1.889 1.00 0.00 99 ASN A CA 8
ATOM 13763 C C . ASN A 1 99 ? 10.487 9.696 2.408 1.00 0.00 99 ASN A C 8
ATOM 13764 O O . ASN A 1 99 ? 9.559 10.459 2.145 1.00 0.00 99 ASN A O 8
ATOM 13775 N N . ARG A 1 100 ? 11.545 10.023 3.137 1.00 0.00 100 ARG A N 8
ATOM 13776 C CA . ARG A 1 100 ? 11.685 11.356 3.695 1.00 0.00 100 ARG A CA 8
ATOM 13777 C C . ARG A 1 100 ? 11.750 12.397 2.576 1.00 0.00 100 ARG A C 8
ATOM 13778 O O . ARG A 1 100 ? 11.447 13.569 2.794 1.00 0.00 100 ARG A O 8
ATOM 13799 N N . ALA A 1 101 ? 12.148 11.931 1.401 1.00 0.00 101 ALA A N 8
ATOM 13800 C CA . ALA A 1 101 ? 12.258 12.807 0.247 1.00 0.00 101 ALA A CA 8
ATOM 13801 C C . ALA A 1 101 ? 10.856 13.143 -0.267 1.00 0.00 101 ALA A C 8
ATOM 13802 O O . ALA A 1 101 ? 10.652 14.188 -0.884 1.00 0.00 101 ALA A O 8
ATOM 13809 N N . GLY A 1 102 ? 9.927 12.239 0.007 1.00 0.00 102 GLY A N 8
ATOM 13810 C CA . GLY A 1 102 ? 8.551 12.427 -0.420 1.00 0.00 102 GLY A CA 8
ATOM 13811 C C . GLY A 1 102 ? 7.866 11.082 -0.669 1.00 0.00 102 GLY A C 8
ATOM 13812 O O . GLY A 1 102 ? 8.341 10.045 -0.211 1.00 0.00 102 GLY A O 8
ATOM 13816 N N . THR A 1 103 ? 6.759 11.144 -1.395 1.00 0.00 103 THR A N 8
ATOM 13817 C CA . THR A 1 103 ? 6.003 9.944 -1.710 1.00 0.00 103 THR A CA 8
ATOM 13818 C C . THR A 1 103 ? 6.011 9.690 -3.219 1.00 0.00 103 THR A C 8
ATOM 13819 O O . THR A 1 103 ? 6.077 10.630 -4.010 1.00 0.00 103 THR A O 8
ATOM 13830 N N . GLY A 1 104 ? 5.943 8.415 -3.573 1.00 0.00 104 GLY A N 8
ATOM 13831 C CA . GLY A 1 104 ? 5.942 8.025 -4.972 1.00 0.00 104 GLY A CA 8
ATOM 13832 C C . GLY A 1 104 ? 4.522 7.722 -5.456 1.00 0.00 104 GLY A C 8
ATOM 13833 O O . GLY A 1 104 ? 3.565 7.833 -4.691 1.00 0.00 104 GLY A O 8
ATOM 13837 N N . PRO A 1 105 ? 4.429 7.335 -6.756 1.00 0.00 105 PRO A N 8
ATOM 13838 C CA . PRO A 1 105 ? 3.142 7.016 -7.351 1.00 0.00 105 PRO A CA 8
ATOM 13839 C C . PRO A 1 105 ? 2.641 5.651 -6.873 1.00 0.00 105 PRO A C 8
ATOM 13840 O O . PRO A 1 105 ? 3.409 4.861 -6.325 1.00 0.00 105 PRO A O 8
ATOM 13851 N N . SER A 1 106 ? 1.357 5.416 -7.099 1.00 0.00 106 SER A N 8
ATOM 13852 C CA . SER A 1 106 ? 0.744 4.161 -6.698 1.00 0.00 106 SER A CA 8
ATOM 13853 C C . SER A 1 106 ? 0.780 3.167 -7.860 1.00 0.00 106 SER A C 8
ATOM 13854 O O . SER A 1 106 ? 0.975 3.557 -9.010 1.00 0.00 106 SER A O 8
ATOM 13862 N N . SER A 1 107 ? 0.589 1.900 -7.520 1.00 0.00 107 SER A N 8
ATOM 13863 C CA . SER A 1 107 ? 0.597 0.847 -8.521 1.00 0.00 107 SER A CA 8
ATOM 13864 C C . SER A 1 107 ? -0.829 0.572 -9.002 1.00 0.00 107 SER A C 8
ATOM 13865 O O . SER A 1 107 ? -1.794 1.022 -8.386 1.00 0.00 107 SER A O 8
ATOM 13873 N N . SER A 1 108 ? -0.918 -0.167 -10.098 1.00 0.00 108 SER A N 8
ATOM 13874 C CA . SER A 1 108 ? -2.210 -0.508 -10.669 1.00 0.00 108 SER A CA 8
ATOM 13875 C C . SER A 1 108 ? -3.201 -0.849 -9.554 1.00 0.00 108 SER A C 8
ATOM 13876 O O . SER A 1 108 ? -2.927 -1.708 -8.717 1.00 0.00 108 SER A O 8
ATOM 13884 N N . GLU A 1 109 ? -4.331 -0.158 -9.579 1.00 0.00 109 GLU A N 8
ATOM 13885 C CA . GLU A 1 109 ? -5.364 -0.377 -8.581 1.00 0.00 109 GLU A CA 8
ATOM 13886 C C . GLU A 1 109 ? -5.809 -1.841 -8.590 1.00 0.00 109 GLU A C 8
ATOM 13887 O O . GLU A 1 109 ? -6.786 -2.192 -9.250 1.00 0.00 109 GLU A O 8
ATOM 13899 N N . ILE A 1 110 ? -5.071 -2.655 -7.850 1.00 0.00 110 ILE A N 8
ATOM 13900 C CA . ILE A 1 110 ? -5.378 -4.073 -7.764 1.00 0.00 110 ILE A CA 8
ATOM 13901 C C . ILE A 1 110 ? -6.673 -4.263 -6.972 1.00 0.00 110 ILE A C 8
ATOM 13902 O O . ILE A 1 110 ? -7.163 -3.327 -6.343 1.00 0.00 110 ILE A O 8
ATOM 13918 N N . ASN A 1 111 ? -7.190 -5.482 -7.028 1.00 0.00 111 ASN A N 8
ATOM 13919 C CA . ASN A 1 111 ? -8.418 -5.807 -6.323 1.00 0.00 111 ASN A CA 8
ATOM 13920 C C . ASN A 1 111 ? -8.375 -7.271 -5.880 1.00 0.00 111 ASN A C 8
ATOM 13921 O O . ASN A 1 111 ? -7.481 -8.017 -6.277 1.00 0.00 111 ASN A O 8
ATOM 13932 N N . ALA A 1 112 ? -9.352 -7.638 -5.064 1.00 0.00 112 ALA A N 8
ATOM 13933 C CA . ALA A 1 112 ? -9.436 -9.000 -4.563 1.00 0.00 112 ALA A CA 8
ATOM 13934 C C . ALA A 1 112 ? -10.730 -9.165 -3.764 1.00 0.00 112 ALA A C 8
ATOM 13935 O O . ALA A 1 112 ? -10.816 -8.727 -2.618 1.00 0.00 112 ALA A O 8
ATOM 13942 N N . THR A 1 113 ? -11.705 -9.798 -4.401 1.00 0.00 113 THR A N 8
ATOM 13943 C CA . THR A 1 113 ? -12.990 -10.026 -3.764 1.00 0.00 113 THR A CA 8
ATOM 13944 C C . THR A 1 113 ? -12.848 -11.033 -2.620 1.00 0.00 113 THR A C 8
ATOM 13945 O O . THR A 1 113 ? -12.662 -12.225 -2.858 1.00 0.00 113 THR A O 8
ATOM 13956 N N . THR A 1 114 ? -12.940 -10.516 -1.404 1.00 0.00 114 THR A N 8
ATOM 13957 C CA . THR A 1 114 ? -12.823 -11.355 -0.223 1.00 0.00 114 THR A CA 8
ATOM 13958 C C . THR A 1 114 ? -13.579 -12.669 -0.426 1.00 0.00 114 THR A C 8
ATOM 13959 O O . THR A 1 114 ? -14.449 -12.762 -1.291 1.00 0.00 114 THR A O 8
ATOM 13970 N N . LEU A 1 115 ? -13.220 -13.653 0.385 1.00 0.00 115 LEU A N 8
ATOM 13971 C CA . LEU A 1 115 ? -13.853 -14.958 0.305 1.00 0.00 115 LEU A CA 8
ATOM 13972 C C . LEU A 1 115 ? -15.373 -14.786 0.348 1.00 0.00 115 LEU A C 8
ATOM 13973 O O . LEU A 1 115 ? -15.871 -13.672 0.499 1.00 0.00 115 LEU A O 8
ATOM 13989 N N . GLU A 1 116 ? -16.068 -15.906 0.211 1.00 0.00 116 GLU A N 8
ATOM 13990 C CA . GLU A 1 116 ? -17.520 -15.893 0.232 1.00 0.00 116 GLU A CA 8
ATOM 13991 C C . GLU A 1 116 ? -18.033 -16.134 1.653 1.00 0.00 116 GLU A C 8
ATOM 13992 O O . GLU A 1 116 ? -19.226 -15.993 1.919 1.00 0.00 116 GLU A O 8
ATOM 14004 N N . SER A 1 117 ? -17.107 -16.494 2.529 1.00 0.00 117 SER A N 8
ATOM 14005 C CA . SER A 1 117 ? -17.450 -16.756 3.916 1.00 0.00 117 SER A CA 8
ATOM 14006 C C . SER A 1 117 ? -18.353 -17.988 4.008 1.00 0.00 117 SER A C 8
ATOM 14007 O O . SER A 1 117 ? -19.572 -17.862 4.117 1.00 0.00 117 SER A O 8
ATOM 14015 N N . GLY A 1 118 ? -17.721 -19.151 3.961 1.00 0.00 118 GLY A N 8
ATOM 14016 C CA . GLY A 1 118 ? -18.452 -20.404 4.037 1.00 0.00 118 GLY A CA 8
ATOM 14017 C C . GLY A 1 118 ? -17.494 -21.593 4.141 1.00 0.00 118 GLY A C 8
ATOM 14018 O O . GLY A 1 118 ? -16.280 -21.411 4.214 1.00 0.00 118 GLY A O 8
ATOM 14022 N N . PRO A 1 119 ? -18.092 -22.814 4.144 1.00 0.00 119 PRO A N 8
ATOM 14023 C CA . PRO A 1 119 ? -17.305 -24.032 4.238 1.00 0.00 119 PRO A CA 8
ATOM 14024 C C . PRO A 1 119 ? -16.608 -24.338 2.910 1.00 0.00 119 PRO A C 8
ATOM 14025 O O . PRO A 1 119 ? -17.034 -23.865 1.858 1.00 0.00 119 PRO A O 8
ATOM 14036 N N . SER A 1 120 ? -15.548 -25.127 3.003 1.00 0.00 120 SER A N 8
ATOM 14037 C CA . SER A 1 120 ? -14.788 -25.502 1.823 1.00 0.00 120 SER A CA 8
ATOM 14038 C C . SER A 1 120 ? -14.013 -26.794 2.088 1.00 0.00 120 SER A C 8
ATOM 14039 O O . SER A 1 120 ? -13.796 -27.167 3.240 1.00 0.00 120 SER A O 8
ATOM 14047 N N . SER A 1 121 ? -13.618 -27.443 1.002 1.00 0.00 121 SER A N 8
ATOM 14048 C CA . SER A 1 121 ? -12.872 -28.685 1.103 1.00 0.00 121 SER A CA 8
ATOM 14049 C C . SER A 1 121 ? -12.189 -28.996 -0.231 1.00 0.00 121 SER A C 8
ATOM 14050 O O . SER A 1 121 ? -12.832 -28.976 -1.280 1.00 0.00 121 SER A O 8
ATOM 14058 N N . GLY A 1 122 ? -10.897 -29.275 -0.148 1.00 0.00 122 GLY A N 8
ATOM 14059 C CA . GLY A 1 122 ? -10.121 -29.589 -1.335 1.00 0.00 122 GLY A CA 8
ATOM 14060 C C . GLY A 1 122 ? -10.493 -30.968 -1.885 1.00 0.00 122 GLY A C 8
ATOM 14061 O O . GLY A 1 122 ? -9.624 -31.723 -2.318 1.00 0.00 122 GLY A O 8
ATOM 14065 N N . GLY A 1 1 ? 12.744 3.803 21.078 1.00 0.00 1 GLY A N 9
ATOM 14066 C CA . GLY A 1 1 ? 12.849 4.586 19.859 1.00 0.00 1 GLY A CA 9
ATOM 14067 C C . GLY A 1 1 ? 14.286 4.597 19.335 1.00 0.00 1 GLY A C 9
ATOM 14068 O O . GLY A 1 1 ? 15.230 4.778 20.103 1.00 0.00 1 GLY A O 9
ATOM 14072 N N . SER A 1 2 ? 14.408 4.399 18.030 1.00 0.00 2 SER A N 9
ATOM 14073 C CA . SER A 1 2 ? 15.714 4.384 17.394 1.00 0.00 2 SER A CA 9
ATOM 14074 C C . SER A 1 2 ? 15.563 4.573 15.884 1.00 0.00 2 SER A C 9
ATOM 14075 O O . SER A 1 2 ? 14.501 4.305 15.324 1.00 0.00 2 SER A O 9
ATOM 14083 N N . SER A 1 3 ? 16.641 5.034 15.267 1.00 0.00 3 SER A N 9
ATOM 14084 C CA . SER A 1 3 ? 16.642 5.262 13.832 1.00 0.00 3 SER A CA 9
ATOM 14085 C C . SER A 1 3 ? 18.046 5.649 13.364 1.00 0.00 3 SER A C 9
ATOM 14086 O O . SER A 1 3 ? 18.754 6.382 14.054 1.00 0.00 3 SER A O 9
ATOM 14094 N N . GLY A 1 4 ? 18.408 5.140 12.196 1.00 0.00 4 GLY A N 9
ATOM 14095 C CA . GLY A 1 4 ? 19.715 5.422 11.628 1.00 0.00 4 GLY A CA 9
ATOM 14096 C C . GLY A 1 4 ? 19.599 5.815 10.154 1.00 0.00 4 GLY A C 9
ATOM 14097 O O . GLY A 1 4 ? 18.503 6.081 9.663 1.00 0.00 4 GLY A O 9
ATOM 14101 N N . SER A 1 5 ? 20.745 5.837 9.489 1.00 0.00 5 SER A N 9
ATOM 14102 C CA . SER A 1 5 ? 20.786 6.192 8.080 1.00 0.00 5 SER A CA 9
ATOM 14103 C C . SER A 1 5 ? 21.691 5.220 7.322 1.00 0.00 5 SER A C 9
ATOM 14104 O O . SER A 1 5 ? 22.692 4.749 7.860 1.00 0.00 5 SER A O 9
ATOM 14112 N N . SER A 1 6 ? 21.307 4.947 6.083 1.00 0.00 6 SER A N 9
ATOM 14113 C CA . SER A 1 6 ? 22.071 4.039 5.245 1.00 0.00 6 SER A CA 9
ATOM 14114 C C . SER A 1 6 ? 22.438 4.726 3.928 1.00 0.00 6 SER A C 9
ATOM 14115 O O . SER A 1 6 ? 21.863 5.756 3.580 1.00 0.00 6 SER A O 9
ATOM 14123 N N . GLY A 1 7 ? 23.393 4.128 3.232 1.00 0.00 7 GLY A N 9
ATOM 14124 C CA . GLY A 1 7 ? 23.843 4.669 1.961 1.00 0.00 7 GLY A CA 9
ATOM 14125 C C . GLY A 1 7 ? 24.347 6.104 2.124 1.00 0.00 7 GLY A C 9
ATOM 14126 O O . GLY A 1 7 ? 24.259 6.678 3.208 1.00 0.00 7 GLY A O 9
ATOM 14130 N N . ILE A 1 8 ? 24.864 6.644 1.029 1.00 0.00 8 ILE A N 9
ATOM 14131 C CA . ILE A 1 8 ? 25.382 8.002 1.037 1.00 0.00 8 ILE A CA 9
ATOM 14132 C C . ILE A 1 8 ? 24.380 8.929 0.347 1.00 0.00 8 ILE A C 9
ATOM 14133 O O . ILE A 1 8 ? 24.082 8.758 -0.834 1.00 0.00 8 ILE A O 9
ATOM 14149 N N . SER A 1 9 ? 23.888 9.892 1.113 1.00 0.00 9 SER A N 9
ATOM 14150 C CA . SER A 1 9 ? 22.926 10.847 0.590 1.00 0.00 9 SER A CA 9
ATOM 14151 C C . SER A 1 9 ? 22.542 11.852 1.678 1.00 0.00 9 SER A C 9
ATOM 14152 O O . SER A 1 9 ? 21.936 11.484 2.683 1.00 0.00 9 SER A O 9
ATOM 14160 N N . THR A 1 10 ? 22.912 13.102 1.440 1.00 0.00 10 THR A N 9
ATOM 14161 C CA . THR A 1 10 ? 22.614 14.163 2.387 1.00 0.00 10 THR A CA 9
ATOM 14162 C C . THR A 1 10 ? 21.241 14.772 2.092 1.00 0.00 10 THR A C 9
ATOM 14163 O O . THR A 1 10 ? 20.894 15.821 2.632 1.00 0.00 10 THR A O 9
ATOM 14174 N N . GLU A 1 11 ? 20.498 14.086 1.236 1.00 0.00 11 GLU A N 9
ATOM 14175 C CA . GLU A 1 11 ? 19.171 14.546 0.863 1.00 0.00 11 GLU A CA 9
ATOM 14176 C C . GLU A 1 11 ? 18.528 13.568 -0.123 1.00 0.00 11 GLU A C 9
ATOM 14177 O O . GLU A 1 11 ? 19.125 13.228 -1.144 1.00 0.00 11 GLU A O 9
ATOM 14189 N N . GLU A 1 12 ? 17.320 13.143 0.217 1.00 0.00 12 GLU A N 9
ATOM 14190 C CA . GLU A 1 12 ? 16.590 12.211 -0.626 1.00 0.00 12 GLU A CA 9
ATOM 14191 C C . GLU A 1 12 ? 15.483 12.941 -1.389 1.00 0.00 12 GLU A C 9
ATOM 14192 O O . GLU A 1 12 ? 15.361 14.161 -1.297 1.00 0.00 12 GLU A O 9
ATOM 14204 N N . ALA A 1 13 ? 14.704 12.162 -2.126 1.00 0.00 13 ALA A N 9
ATOM 14205 C CA . ALA A 1 13 ? 13.611 12.719 -2.905 1.00 0.00 13 ALA A CA 9
ATOM 14206 C C . ALA A 1 13 ? 12.541 11.646 -3.113 1.00 0.00 13 ALA A C 9
ATOM 14207 O O . ALA A 1 13 ? 12.859 10.467 -3.265 1.00 0.00 13 ALA A O 9
ATOM 14214 N N . ALA A 1 14 ? 11.293 12.092 -3.114 1.00 0.00 14 ALA A N 9
ATOM 14215 C CA . ALA A 1 14 ? 10.174 11.185 -3.301 1.00 0.00 14 ALA A CA 9
ATOM 14216 C C . ALA A 1 14 ? 10.490 10.222 -4.448 1.00 0.00 14 ALA A C 9
ATOM 14217 O O . ALA A 1 14 ? 11.265 10.552 -5.344 1.00 0.00 14 ALA A O 9
ATOM 14224 N N . PRO A 1 15 ? 9.856 9.021 -4.381 1.00 0.00 15 PRO A N 9
ATOM 14225 C CA . PRO A 1 15 ? 10.062 8.008 -5.403 1.00 0.00 15 PRO A CA 9
ATOM 14226 C C . PRO A 1 15 ? 9.316 8.369 -6.689 1.00 0.00 15 PRO A C 9
ATOM 14227 O O . PRO A 1 15 ? 8.283 9.036 -6.646 1.00 0.00 15 PRO A O 9
ATOM 14238 N N . ASP A 1 16 ? 9.868 7.911 -7.804 1.00 0.00 16 ASP A N 9
ATOM 14239 C CA . ASP A 1 16 ? 9.268 8.177 -9.100 1.00 0.00 16 ASP A CA 9
ATOM 14240 C C . ASP A 1 16 ? 8.921 6.850 -9.778 1.00 0.00 16 ASP A C 9
ATOM 14241 O O . ASP A 1 16 ? 9.412 6.558 -10.867 1.00 0.00 16 ASP A O 9
ATOM 14250 N N . GLY A 1 17 ? 8.076 6.082 -9.105 1.00 0.00 17 GLY A N 9
ATOM 14251 C CA . GLY A 1 17 ? 7.657 4.793 -9.629 1.00 0.00 17 GLY A CA 9
ATOM 14252 C C . GLY A 1 17 ? 6.963 3.962 -8.549 1.00 0.00 17 GLY A C 9
ATOM 14253 O O . GLY A 1 17 ? 7.367 3.985 -7.387 1.00 0.00 17 GLY A O 9
ATOM 14257 N N . PRO A 1 18 ? 5.902 3.228 -8.981 1.00 0.00 18 PRO A N 9
ATOM 14258 C CA . PRO A 1 18 ? 5.148 2.391 -8.064 1.00 0.00 18 PRO A CA 9
ATOM 14259 C C . PRO A 1 18 ? 5.927 1.122 -7.713 1.00 0.00 18 PRO A C 9
ATOM 14260 O O . PRO A 1 18 ? 6.912 0.792 -8.372 1.00 0.00 18 PRO A O 9
ATOM 14271 N N . PRO A 1 19 ? 5.444 0.427 -6.648 1.00 0.00 19 PRO A N 9
ATOM 14272 C CA . PRO A 1 19 ? 6.084 -0.799 -6.202 1.00 0.00 19 PRO A CA 9
ATOM 14273 C C . PRO A 1 19 ? 5.767 -1.959 -7.148 1.00 0.00 19 PRO A C 9
ATOM 14274 O O . PRO A 1 19 ? 4.907 -1.837 -8.019 1.00 0.00 19 PRO A O 9
ATOM 14285 N N . MET A 1 20 ? 6.478 -3.058 -6.944 1.00 0.00 20 MET A N 9
ATOM 14286 C CA . MET A 1 20 ? 6.282 -4.239 -7.767 1.00 0.00 20 MET A CA 9
ATOM 14287 C C . MET A 1 20 ? 5.556 -5.337 -6.988 1.00 0.00 20 MET A C 9
ATOM 14288 O O . MET A 1 20 ? 5.274 -5.178 -5.801 1.00 0.00 20 MET A O 9
ATOM 14302 N N . ASP A 1 21 ? 5.273 -6.427 -7.687 1.00 0.00 21 ASP A N 9
ATOM 14303 C CA . ASP A 1 21 ? 4.584 -7.550 -7.075 1.00 0.00 21 ASP A CA 9
ATOM 14304 C C . ASP A 1 21 ? 3.335 -7.045 -6.351 1.00 0.00 21 ASP A C 9
ATOM 14305 O O . ASP A 1 21 ? 2.872 -7.666 -5.396 1.00 0.00 21 ASP A O 9
ATOM 14314 N N . VAL A 1 22 ? 2.823 -5.922 -6.835 1.00 0.00 22 VAL A N 9
ATOM 14315 C CA . VAL A 1 22 ? 1.637 -5.326 -6.246 1.00 0.00 22 VAL A CA 9
ATOM 14316 C C . VAL A 1 22 ? 0.414 -6.174 -6.602 1.00 0.00 22 VAL A C 9
ATOM 14317 O O . VAL A 1 22 ? -0.040 -6.165 -7.745 1.00 0.00 22 VAL A O 9
ATOM 14330 N N . THR A 1 23 ? -0.083 -6.887 -5.602 1.00 0.00 23 THR A N 9
ATOM 14331 C CA . THR A 1 23 ? -1.244 -7.739 -5.796 1.00 0.00 23 THR A CA 9
ATOM 14332 C C . THR A 1 23 ? -2.011 -7.903 -4.482 1.00 0.00 23 THR A C 9
ATOM 14333 O O . THR A 1 23 ? -1.489 -7.592 -3.412 1.00 0.00 23 THR A O 9
ATOM 14344 N N . LEU A 1 24 ? -3.236 -8.390 -4.606 1.00 0.00 24 LEU A N 9
ATOM 14345 C CA . LEU A 1 24 ? -4.080 -8.599 -3.441 1.00 0.00 24 LEU A CA 9
ATOM 14346 C C . LEU A 1 24 ? -4.404 -10.089 -3.312 1.00 0.00 24 LEU A C 9
ATOM 14347 O O . LEU A 1 24 ? -4.253 -10.846 -4.270 1.00 0.00 24 LEU A O 9
ATOM 14363 N N . GLN A 1 25 ? -4.843 -10.465 -2.120 1.00 0.00 25 GLN A N 9
ATOM 14364 C CA . GLN A 1 25 ? -5.189 -11.851 -1.853 1.00 0.00 25 GLN A CA 9
ATOM 14365 C C . GLN A 1 25 ? -5.960 -11.961 -0.536 1.00 0.00 25 GLN A C 9
ATOM 14366 O O . GLN A 1 25 ? -5.434 -11.629 0.526 1.00 0.00 25 GLN A O 9
ATOM 14380 N N . PRO A 1 26 ? -7.228 -12.440 -0.651 1.00 0.00 26 PRO A N 9
ATOM 14381 C CA . PRO A 1 26 ? -8.077 -12.597 0.518 1.00 0.00 26 PRO A CA 9
ATOM 14382 C C . PRO A 1 26 ? -7.655 -13.815 1.342 1.00 0.00 26 PRO A C 9
ATOM 14383 O O . PRO A 1 26 ? -7.674 -14.941 0.847 1.00 0.00 26 PRO A O 9
ATOM 14394 N N . VAL A 1 27 ? -7.282 -13.548 2.585 1.00 0.00 27 VAL A N 9
ATOM 14395 C CA . VAL A 1 27 ? -6.856 -14.609 3.483 1.00 0.00 27 VAL A CA 9
ATOM 14396 C C . VAL A 1 27 ? -7.993 -14.939 4.452 1.00 0.00 27 VAL A C 9
ATOM 14397 O O . VAL A 1 27 ? -8.155 -16.089 4.856 1.00 0.00 27 VAL A O 9
ATOM 14410 N N . THR A 1 28 ? -8.752 -13.908 4.797 1.00 0.00 28 THR A N 9
ATOM 14411 C CA . THR A 1 28 ? -9.869 -14.074 5.711 1.00 0.00 28 THR A CA 9
ATOM 14412 C C . THR A 1 28 ? -11.180 -13.682 5.027 1.00 0.00 28 THR A C 9
ATOM 14413 O O . THR A 1 28 ? -11.311 -13.804 3.810 1.00 0.00 28 THR A O 9
ATOM 14424 N N . SER A 1 29 ? -12.118 -13.218 5.840 1.00 0.00 29 SER A N 9
ATOM 14425 C CA . SER A 1 29 ? -13.415 -12.807 5.329 1.00 0.00 29 SER A CA 9
ATOM 14426 C C . SER A 1 29 ? -13.549 -11.285 5.408 1.00 0.00 29 SER A C 9
ATOM 14427 O O . SER A 1 29 ? -14.349 -10.691 4.686 1.00 0.00 29 SER A O 9
ATOM 14435 N N . GLN A 1 30 ? -12.755 -10.698 6.291 1.00 0.00 30 GLN A N 9
ATOM 14436 C CA . GLN A 1 30 ? -12.775 -9.256 6.473 1.00 0.00 30 GLN A CA 9
ATOM 14437 C C . GLN A 1 30 ? -11.350 -8.700 6.467 1.00 0.00 30 GLN A C 9
ATOM 14438 O O . GLN A 1 30 ? -11.089 -7.644 7.042 1.00 0.00 30 GLN A O 9
ATOM 14452 N N . SER A 1 31 ? -10.465 -9.436 5.811 1.00 0.00 31 SER A N 9
ATOM 14453 C CA . SER A 1 31 ? -9.072 -9.029 5.723 1.00 0.00 31 SER A CA 9
ATOM 14454 C C . SER A 1 31 ? -8.442 -9.594 4.448 1.00 0.00 31 SER A C 9
ATOM 14455 O O . SER A 1 31 ? -8.757 -10.710 4.037 1.00 0.00 31 SER A O 9
ATOM 14463 N N . ILE A 1 32 ? -7.563 -8.797 3.858 1.00 0.00 32 ILE A N 9
ATOM 14464 C CA . ILE A 1 32 ? -6.886 -9.203 2.638 1.00 0.00 32 ILE A CA 9
ATOM 14465 C C . ILE A 1 32 ? -5.374 -9.078 2.833 1.00 0.00 32 ILE A C 9
ATOM 14466 O O . ILE A 1 32 ? -4.917 -8.367 3.727 1.00 0.00 32 ILE A O 9
ATOM 14482 N N . GLN A 1 33 ? -4.639 -9.779 1.982 1.00 0.00 33 GLN A N 9
ATOM 14483 C CA . GLN A 1 33 ? -3.188 -9.755 2.050 1.00 0.00 33 GLN A CA 9
ATOM 14484 C C . GLN A 1 33 ? -2.614 -8.981 0.862 1.00 0.00 33 GLN A C 9
ATOM 14485 O O . GLN A 1 33 ? -2.735 -9.414 -0.283 1.00 0.00 33 GLN A O 9
ATOM 14499 N N . VAL A 1 34 ? -2.001 -7.848 1.175 1.00 0.00 34 VAL A N 9
ATOM 14500 C CA . VAL A 1 34 ? -1.408 -7.009 0.148 1.00 0.00 34 VAL A CA 9
ATOM 14501 C C . VAL A 1 34 ? 0.108 -7.211 0.144 1.00 0.00 34 VAL A C 9
ATOM 14502 O O . VAL A 1 34 ? 0.792 -6.828 1.092 1.00 0.00 34 VAL A O 9
ATOM 14515 N N . THR A 1 35 ? 0.591 -7.811 -0.935 1.00 0.00 35 THR A N 9
ATOM 14516 C CA . THR A 1 35 ? 2.014 -8.068 -1.075 1.00 0.00 35 THR A CA 9
ATOM 14517 C C . THR A 1 35 ? 2.588 -7.266 -2.244 1.00 0.00 35 THR A C 9
ATOM 14518 O O . THR A 1 35 ? 1.930 -7.100 -3.270 1.00 0.00 35 THR A O 9
ATOM 14529 N N . TRP A 1 36 ? 3.809 -6.790 -2.051 1.00 0.00 36 TRP A N 9
ATOM 14530 C CA . TRP A 1 36 ? 4.480 -6.009 -3.077 1.00 0.00 36 TRP A CA 9
ATOM 14531 C C . TRP A 1 36 ? 5.988 -6.126 -2.850 1.00 0.00 36 TRP A C 9
ATOM 14532 O O . TRP A 1 36 ? 6.428 -6.549 -1.782 1.00 0.00 36 TRP A O 9
ATOM 14553 N N . LYS A 1 37 ? 6.740 -5.742 -3.871 1.00 0.00 37 LYS A N 9
ATOM 14554 C CA . LYS A 1 37 ? 8.190 -5.798 -3.796 1.00 0.00 37 LYS A CA 9
ATOM 14555 C C . LYS A 1 37 ? 8.766 -4.417 -4.118 1.00 0.00 37 LYS A C 9
ATOM 14556 O O . LYS A 1 37 ? 8.142 -3.630 -4.828 1.00 0.00 37 LYS A O 9
ATOM 14575 N N . ALA A 1 38 ? 9.950 -4.166 -3.580 1.00 0.00 38 ALA A N 9
ATOM 14576 C CA . ALA A 1 38 ? 10.618 -2.894 -3.802 1.00 0.00 38 ALA A CA 9
ATOM 14577 C C . ALA A 1 38 ? 10.423 -2.467 -5.258 1.00 0.00 38 ALA A C 9
ATOM 14578 O O . ALA A 1 38 ? 10.438 -3.302 -6.161 1.00 0.00 38 ALA A O 9
ATOM 14585 N N . PRO A 1 39 ? 10.239 -1.133 -5.446 1.00 0.00 39 PRO A N 9
ATOM 14586 C CA . PRO A 1 39 ? 10.040 -0.585 -6.777 1.00 0.00 39 PRO A CA 9
ATOM 14587 C C . PRO A 1 39 ? 11.357 -0.548 -7.556 1.00 0.00 39 PRO A C 9
ATOM 14588 O O . PRO A 1 39 ? 12.427 -0.751 -6.984 1.00 0.00 39 PRO A O 9
ATOM 14599 N N . LYS A 1 40 ? 11.234 -0.288 -8.849 1.00 0.00 40 LYS A N 9
ATOM 14600 C CA . LYS A 1 40 ? 12.401 -0.222 -9.713 1.00 0.00 40 LYS A CA 9
ATOM 14601 C C . LYS A 1 40 ? 13.533 0.499 -8.979 1.00 0.00 40 LYS A C 9
ATOM 14602 O O . LYS A 1 40 ? 13.328 1.573 -8.415 1.00 0.00 40 LYS A O 9
ATOM 14621 N N . LYS A 1 41 ? 14.704 -0.120 -9.010 1.00 0.00 41 LYS A N 9
ATOM 14622 C CA . LYS A 1 41 ? 15.870 0.449 -8.355 1.00 0.00 41 LYS A CA 9
ATOM 14623 C C . LYS A 1 41 ? 16.040 1.903 -8.799 1.00 0.00 41 LYS A C 9
ATOM 14624 O O . LYS A 1 41 ? 16.243 2.789 -7.971 1.00 0.00 41 LYS A O 9
ATOM 14643 N N . GLU A 1 42 ? 15.950 2.104 -10.106 1.00 0.00 42 GLU A N 9
ATOM 14644 C CA . GLU A 1 42 ? 16.091 3.435 -10.670 1.00 0.00 42 GLU A CA 9
ATOM 14645 C C . GLU A 1 42 ? 14.926 4.324 -10.230 1.00 0.00 42 GLU A C 9
ATOM 14646 O O . GLU A 1 42 ? 15.040 5.549 -10.234 1.00 0.00 42 GLU A O 9
ATOM 14658 N N . LEU A 1 43 ? 13.833 3.673 -9.862 1.00 0.00 43 LEU A N 9
ATOM 14659 C CA . LEU A 1 43 ? 12.648 4.390 -9.421 1.00 0.00 43 LEU A CA 9
ATOM 14660 C C . LEU A 1 43 ? 12.502 4.239 -7.905 1.00 0.00 43 LEU A C 9
ATOM 14661 O O . LEU A 1 43 ? 11.445 3.843 -7.416 1.00 0.00 43 LEU A O 9
ATOM 14677 N N . GLN A 1 44 ? 13.578 4.564 -7.204 1.00 0.00 44 GLN A N 9
ATOM 14678 C CA . GLN A 1 44 ? 13.582 4.469 -5.754 1.00 0.00 44 GLN A CA 9
ATOM 14679 C C . GLN A 1 44 ? 13.899 5.832 -5.134 1.00 0.00 44 GLN A C 9
ATOM 14680 O O . GLN A 1 44 ? 13.213 6.274 -4.214 1.00 0.00 44 GLN A O 9
ATOM 14694 N N . ASN A 1 45 ? 14.939 6.460 -5.664 1.00 0.00 45 ASN A N 9
ATOM 14695 C CA . ASN A 1 45 ? 15.354 7.764 -5.175 1.00 0.00 45 ASN A CA 9
ATOM 14696 C C . ASN A 1 45 ? 15.731 7.652 -3.696 1.00 0.00 45 ASN A C 9
ATOM 14697 O O . ASN A 1 45 ? 15.104 8.278 -2.843 1.00 0.00 45 ASN A O 9
ATOM 14708 N N . GLY A 1 46 ? 16.753 6.850 -3.438 1.00 0.00 46 GLY A N 9
ATOM 14709 C CA . GLY A 1 46 ? 17.221 6.648 -2.077 1.00 0.00 46 GLY A CA 9
ATOM 14710 C C . GLY A 1 46 ? 16.416 5.550 -1.378 1.00 0.00 46 GLY A C 9
ATOM 14711 O O . GLY A 1 46 ? 15.378 5.122 -1.879 1.00 0.00 46 GLY A O 9
ATOM 14715 N N . VAL A 1 47 ? 16.927 5.126 -0.231 1.00 0.00 47 VAL A N 9
ATOM 14716 C CA . VAL A 1 47 ? 16.269 4.086 0.542 1.00 0.00 47 VAL A CA 9
ATOM 14717 C C . VAL A 1 47 ? 14.804 4.470 0.762 1.00 0.00 47 VAL A C 9
ATOM 14718 O O . VAL A 1 47 ? 14.424 5.622 0.560 1.00 0.00 47 VAL A O 9
ATOM 14731 N N . ILE A 1 48 ? 14.022 3.483 1.174 1.00 0.00 48 ILE A N 9
ATOM 14732 C CA . ILE A 1 48 ? 12.608 3.703 1.424 1.00 0.00 48 ILE A CA 9
ATOM 14733 C C . ILE A 1 48 ? 12.320 3.498 2.913 1.00 0.00 48 ILE A C 9
ATOM 14734 O O . ILE A 1 48 ? 12.765 2.516 3.505 1.00 0.00 48 ILE A O 9
ATOM 14750 N N . ARG A 1 49 ? 11.577 4.440 3.474 1.00 0.00 49 ARG A N 9
ATOM 14751 C CA . ARG A 1 49 ? 11.224 4.375 4.883 1.00 0.00 49 ARG A CA 9
ATOM 14752 C C . ARG A 1 49 ? 10.028 3.442 5.087 1.00 0.00 49 ARG A C 9
ATOM 14753 O O . ARG A 1 49 ? 9.901 2.812 6.136 1.00 0.00 49 ARG A O 9
ATOM 14774 N N . GLY A 1 50 ? 9.183 3.384 4.069 1.00 0.00 50 GLY A N 9
ATOM 14775 C CA . GLY A 1 50 ? 8.002 2.539 4.124 1.00 0.00 50 GLY A CA 9
ATOM 14776 C C . GLY A 1 50 ? 7.091 2.791 2.921 1.00 0.00 50 GLY A C 9
ATOM 14777 O O . GLY A 1 50 ? 7.393 3.630 2.074 1.00 0.00 50 GLY A O 9
ATOM 14781 N N . TYR A 1 51 ? 5.994 2.048 2.884 1.00 0.00 51 TYR A N 9
ATOM 14782 C CA . TYR A 1 51 ? 5.037 2.181 1.799 1.00 0.00 51 TYR A CA 9
ATOM 14783 C C . TYR A 1 51 ? 3.609 2.293 2.338 1.00 0.00 51 TYR A C 9
ATOM 14784 O O . TYR A 1 51 ? 3.234 1.576 3.265 1.00 0.00 51 TYR A O 9
ATOM 14802 N N . GLN A 1 52 ? 2.852 3.196 1.734 1.00 0.00 52 GLN A N 9
ATOM 14803 C CA . GLN A 1 52 ? 1.474 3.411 2.141 1.00 0.00 52 GLN A CA 9
ATOM 14804 C C . GLN A 1 52 ? 0.551 2.413 1.440 1.00 0.00 52 GLN A C 9
ATOM 14805 O O . GLN A 1 52 ? 0.776 2.061 0.283 1.00 0.00 52 GLN A O 9
ATOM 14819 N N . ILE A 1 53 ? -0.468 1.984 2.169 1.00 0.00 53 ILE A N 9
ATOM 14820 C CA . ILE A 1 53 ? -1.426 1.033 1.632 1.00 0.00 53 ILE A CA 9
ATOM 14821 C C . ILE A 1 53 ? -2.840 1.594 1.791 1.00 0.00 53 ILE A C 9
ATOM 14822 O O . ILE A 1 53 ? -3.457 1.443 2.845 1.00 0.00 53 ILE A O 9
ATOM 14838 N N . GLY A 1 54 ? -3.314 2.230 0.729 1.00 0.00 54 GLY A N 9
ATOM 14839 C CA . GLY A 1 54 ? -4.644 2.814 0.738 1.00 0.00 54 GLY A CA 9
ATOM 14840 C C . GLY A 1 54 ? -5.678 1.833 0.182 1.00 0.00 54 GLY A C 9
ATOM 14841 O O . GLY A 1 54 ? -5.551 1.368 -0.950 1.00 0.00 54 GLY A O 9
ATOM 14845 N N . TYR A 1 55 ? -6.677 1.548 1.003 1.00 0.00 55 TYR A N 9
ATOM 14846 C CA . TYR A 1 55 ? -7.732 0.631 0.608 1.00 0.00 55 TYR A CA 9
ATOM 14847 C C . TYR A 1 55 ? -9.112 1.223 0.900 1.00 0.00 55 TYR A C 9
ATOM 14848 O O . TYR A 1 55 ? -9.303 1.890 1.916 1.00 0.00 55 TYR A O 9
ATOM 14866 N N . ARG A 1 56 ? -10.039 0.959 -0.010 1.00 0.00 56 ARG A N 9
ATOM 14867 C CA . ARG A 1 56 ? -11.396 1.458 0.137 1.00 0.00 56 ARG A CA 9
ATOM 14868 C C . ARG A 1 56 ? -12.370 0.588 -0.659 1.00 0.00 56 ARG A C 9
ATOM 14869 O O . ARG A 1 56 ? -12.019 0.063 -1.715 1.00 0.00 56 ARG A O 9
ATOM 14890 N N . GLU A 1 57 ? -13.576 0.464 -0.124 1.00 0.00 57 GLU A N 9
ATOM 14891 C CA . GLU A 1 57 ? -14.604 -0.333 -0.772 1.00 0.00 57 GLU A CA 9
ATOM 14892 C C . GLU A 1 57 ? -14.698 0.028 -2.256 1.00 0.00 57 GLU A C 9
ATOM 14893 O O . GLU A 1 57 ? -14.786 1.204 -2.608 1.00 0.00 57 GLU A O 9
ATOM 14905 N N . ASN A 1 58 ? -14.677 -1.004 -3.086 1.00 0.00 58 ASN A N 9
ATOM 14906 C CA . ASN A 1 58 ? -14.760 -0.811 -4.524 1.00 0.00 58 ASN A CA 9
ATOM 14907 C C . ASN A 1 58 ? -16.223 -0.891 -4.962 1.00 0.00 58 ASN A C 9
ATOM 14908 O O . ASN A 1 58 ? -16.542 -1.531 -5.962 1.00 0.00 58 ASN A O 9
ATOM 14919 N N . SER A 1 59 ? -17.075 -0.231 -4.191 1.00 0.00 59 SER A N 9
ATOM 14920 C CA . SER A 1 59 ? -18.498 -0.219 -4.487 1.00 0.00 59 SER A CA 9
ATOM 14921 C C . SER A 1 59 ? -18.813 0.886 -5.497 1.00 0.00 59 SER A C 9
ATOM 14922 O O . SER A 1 59 ? -18.072 1.861 -5.607 1.00 0.00 59 SER A O 9
ATOM 14930 N N . PRO A 1 60 ? -19.944 0.692 -6.227 1.00 0.00 60 PRO A N 9
ATOM 14931 C CA . PRO A 1 60 ? -20.366 1.661 -7.224 1.00 0.00 60 PRO A CA 9
ATOM 14932 C C . PRO A 1 60 ? -20.966 2.903 -6.562 1.00 0.00 60 PRO A C 9
ATOM 14933 O O . PRO A 1 60 ? -22.130 2.898 -6.165 1.00 0.00 60 PRO A O 9
ATOM 14944 N N . GLY A 1 61 ? -20.144 3.937 -6.464 1.00 0.00 61 GLY A N 9
ATOM 14945 C CA . GLY A 1 61 ? -20.579 5.184 -5.856 1.00 0.00 61 GLY A CA 9
ATOM 14946 C C . GLY A 1 61 ? -20.149 5.258 -4.390 1.00 0.00 61 GLY A C 9
ATOM 14947 O O . GLY A 1 61 ? -20.937 5.644 -3.527 1.00 0.00 61 GLY A O 9
ATOM 14951 N N . SER A 1 62 ? -18.901 4.883 -4.152 1.00 0.00 62 SER A N 9
ATOM 14952 C CA . SER A 1 62 ? -18.358 4.902 -2.805 1.00 0.00 62 SER A CA 9
ATOM 14953 C C . SER A 1 62 ? -17.747 6.273 -2.507 1.00 0.00 62 SER A C 9
ATOM 14954 O O . SER A 1 62 ? -17.162 6.901 -3.388 1.00 0.00 62 SER A O 9
ATOM 14962 N N . ASN A 1 63 ? -17.903 6.697 -1.261 1.00 0.00 63 ASN A N 9
ATOM 14963 C CA . ASN A 1 63 ? -17.374 7.981 -0.836 1.00 0.00 63 ASN A CA 9
ATOM 14964 C C . ASN A 1 63 ? -16.642 7.811 0.497 1.00 0.00 63 ASN A C 9
ATOM 14965 O O . ASN A 1 63 ? -17.121 8.264 1.535 1.00 0.00 63 ASN A O 9
ATOM 14976 N N . GLY A 1 64 ? -15.493 7.155 0.424 1.00 0.00 64 GLY A N 9
ATOM 14977 C CA . GLY A 1 64 ? -14.689 6.919 1.612 1.00 0.00 64 GLY A CA 9
ATOM 14978 C C . GLY A 1 64 ? -13.197 7.034 1.296 1.00 0.00 64 GLY A C 9
ATOM 14979 O O . GLY A 1 64 ? -12.591 6.088 0.794 1.00 0.00 64 GLY A O 9
ATOM 14983 N N . GLN A 1 65 ? -12.647 8.199 1.604 1.00 0.00 65 GLN A N 9
ATOM 14984 C CA . GLN A 1 65 ? -11.237 8.449 1.359 1.00 0.00 65 GLN A CA 9
ATOM 14985 C C . GLN A 1 65 ? -10.417 7.190 1.648 1.00 0.00 65 GLN A C 9
ATOM 14986 O O . GLN A 1 65 ? -10.540 6.596 2.717 1.00 0.00 65 GLN A O 9
ATOM 15000 N N . TYR A 1 66 ? -9.597 6.821 0.674 1.00 0.00 66 TYR A N 9
ATOM 15001 C CA . TYR A 1 66 ? -8.757 5.643 0.810 1.00 0.00 66 TYR A CA 9
ATOM 15002 C C . TYR A 1 66 ? -8.043 5.633 2.163 1.00 0.00 66 TYR A C 9
ATOM 15003 O O . TYR A 1 66 ? -7.265 6.536 2.466 1.00 0.00 66 TYR A O 9
ATOM 15021 N N . SER A 1 67 ? -8.333 4.600 2.941 1.00 0.00 67 SER A N 9
ATOM 15022 C CA . SER A 1 67 ? -7.728 4.460 4.255 1.00 0.00 67 SER A CA 9
ATOM 15023 C C . SER A 1 67 ? -6.228 4.195 4.115 1.00 0.00 67 SER A C 9
ATOM 15024 O O . SER A 1 67 ? -5.820 3.094 3.748 1.00 0.00 67 SER A O 9
ATOM 15032 N N . ILE A 1 68 ? -5.448 5.222 4.415 1.00 0.00 68 ILE A N 9
ATOM 15033 C CA . ILE A 1 68 ? -4.001 5.114 4.328 1.00 0.00 68 ILE A CA 9
ATOM 15034 C C . ILE A 1 68 ? -3.461 4.495 5.618 1.00 0.00 68 ILE A C 9
ATOM 15035 O O . ILE A 1 68 ? -3.964 4.778 6.705 1.00 0.00 68 ILE A O 9
ATOM 15051 N N . VAL A 1 69 ? -2.445 3.661 5.456 1.00 0.00 69 VAL A N 9
ATOM 15052 C CA . VAL A 1 69 ? -1.831 2.999 6.595 1.00 0.00 69 VAL A CA 9
ATOM 15053 C C . VAL A 1 69 ? -0.309 3.071 6.462 1.00 0.00 69 VAL A C 9
ATOM 15054 O O . VAL A 1 69 ? 0.265 2.494 5.539 1.00 0.00 69 VAL A O 9
ATOM 15067 N N . GLU A 1 70 ? 0.303 3.783 7.396 1.00 0.00 70 GLU A N 9
ATOM 15068 C CA . GLU A 1 70 ? 1.747 3.938 7.395 1.00 0.00 70 GLU A CA 9
ATOM 15069 C C . GLU A 1 70 ? 2.414 2.700 7.998 1.00 0.00 70 GLU A C 9
ATOM 15070 O O . GLU A 1 70 ? 1.931 2.149 8.986 1.00 0.00 70 GLU A O 9
ATOM 15082 N N . MET A 1 71 ? 3.515 2.299 7.378 1.00 0.00 71 MET A N 9
ATOM 15083 C CA . MET A 1 71 ? 4.253 1.136 7.842 1.00 0.00 71 MET A CA 9
ATOM 15084 C C . MET A 1 71 ? 5.755 1.314 7.614 1.00 0.00 71 MET A C 9
ATOM 15085 O O . MET A 1 71 ? 6.191 2.342 7.097 1.00 0.00 71 MET A O 9
ATOM 15099 N N . LYS A 1 72 ? 6.506 0.297 8.011 1.00 0.00 72 LYS A N 9
ATOM 15100 C CA . LYS A 1 72 ? 7.950 0.328 7.856 1.00 0.00 72 LYS A CA 9
ATOM 15101 C C . LYS A 1 72 ? 8.379 -0.774 6.885 1.00 0.00 72 LYS A C 9
ATOM 15102 O O . LYS A 1 72 ? 7.701 -1.793 6.759 1.00 0.00 72 LYS A O 9
ATOM 15121 N N . ALA A 1 73 ? 9.502 -0.533 6.224 1.00 0.00 73 ALA A N 9
ATOM 15122 C CA . ALA A 1 73 ? 10.029 -1.492 5.269 1.00 0.00 73 ALA A CA 9
ATOM 15123 C C . ALA A 1 73 ? 10.815 -2.571 6.017 1.00 0.00 73 ALA A C 9
ATOM 15124 O O . ALA A 1 73 ? 11.779 -2.268 6.717 1.00 0.00 73 ALA A O 9
ATOM 15131 N N . THR A 1 74 ? 10.373 -3.808 5.842 1.00 0.00 74 THR A N 9
ATOM 15132 C CA . THR A 1 74 ? 11.023 -4.934 6.492 1.00 0.00 74 THR A CA 9
ATOM 15133 C C . THR A 1 74 ? 11.992 -5.619 5.526 1.00 0.00 74 THR A C 9
ATOM 15134 O O . THR A 1 74 ? 12.432 -6.741 5.775 1.00 0.00 74 THR A O 9
ATOM 15145 N N . GLY A 1 75 ? 12.297 -4.916 4.445 1.00 0.00 75 GLY A N 9
ATOM 15146 C CA . GLY A 1 75 ? 13.206 -5.443 3.442 1.00 0.00 75 GLY A CA 9
ATOM 15147 C C . GLY A 1 75 ? 12.769 -5.030 2.035 1.00 0.00 75 GLY A C 9
ATOM 15148 O O . GLY A 1 75 ? 12.020 -4.067 1.871 1.00 0.00 75 GLY A O 9
ATOM 15152 N N . ASP A 1 76 ? 13.255 -5.777 1.055 1.00 0.00 76 ASP A N 9
ATOM 15153 C CA . ASP A 1 76 ? 12.924 -5.501 -0.332 1.00 0.00 76 ASP A CA 9
ATOM 15154 C C . ASP A 1 76 ? 11.451 -5.836 -0.577 1.00 0.00 76 ASP A C 9
ATOM 15155 O O . ASP A 1 76 ? 10.802 -5.217 -1.419 1.00 0.00 76 ASP A O 9
ATOM 15164 N N . SER A 1 77 ? 10.967 -6.815 0.173 1.00 0.00 77 SER A N 9
ATOM 15165 C CA . SER A 1 77 ? 9.584 -7.240 0.048 1.00 0.00 77 SER A CA 9
ATOM 15166 C C . SER A 1 77 ? 8.796 -6.831 1.294 1.00 0.00 77 SER A C 9
ATOM 15167 O O . SER A 1 77 ? 9.288 -6.960 2.414 1.00 0.00 77 SER A O 9
ATOM 15175 N N . GLU A 1 78 ? 7.586 -6.345 1.057 1.00 0.00 78 GLU A N 9
ATOM 15176 C CA . GLU A 1 78 ? 6.725 -5.916 2.147 1.00 0.00 78 GLU A CA 9
ATOM 15177 C C . GLU A 1 78 ? 5.300 -6.429 1.931 1.00 0.00 78 GLU A C 9
ATOM 15178 O O . GLU A 1 78 ? 4.907 -6.724 0.803 1.00 0.00 78 GLU A O 9
ATOM 15190 N N . VAL A 1 79 ? 4.565 -6.519 3.029 1.00 0.00 79 VAL A N 9
ATOM 15191 C CA . VAL A 1 79 ? 3.192 -6.991 2.974 1.00 0.00 79 VAL A CA 9
ATOM 15192 C C . VAL A 1 79 ? 2.386 -6.337 4.099 1.00 0.00 79 VAL A C 9
ATOM 15193 O O . VAL A 1 79 ? 2.942 -5.972 5.134 1.00 0.00 79 VAL A O 9
ATOM 15206 N N . TYR A 1 80 ? 1.090 -6.208 3.858 1.00 0.00 80 TYR A N 9
ATOM 15207 C CA . TYR A 1 80 ? 0.203 -5.605 4.837 1.00 0.00 80 TYR A CA 9
ATOM 15208 C C . TYR A 1 80 ? -1.174 -6.271 4.814 1.00 0.00 80 TYR A C 9
ATOM 15209 O O . TYR A 1 80 ? -1.833 -6.307 3.776 1.00 0.00 80 TYR A O 9
ATOM 15227 N N . THR A 1 81 ? -1.569 -6.781 5.971 1.00 0.00 81 THR A N 9
ATOM 15228 C CA . THR A 1 81 ? -2.856 -7.444 6.097 1.00 0.00 81 THR A CA 9
ATOM 15229 C C . THR A 1 81 ? -3.950 -6.427 6.427 1.00 0.00 81 THR A C 9
ATOM 15230 O O . THR A 1 81 ? -4.175 -6.108 7.594 1.00 0.00 81 THR A O 9
ATOM 15241 N N . LEU A 1 82 ? -4.601 -5.945 5.379 1.00 0.00 82 LEU A N 9
ATOM 15242 C CA . LEU A 1 82 ? -5.666 -4.970 5.543 1.00 0.00 82 LEU A CA 9
ATOM 15243 C C . LEU A 1 82 ? -6.921 -5.675 6.061 1.00 0.00 82 LEU A C 9
ATOM 15244 O O . LEU A 1 82 ? -7.583 -6.398 5.318 1.00 0.00 82 LEU A O 9
ATOM 15260 N N . ASP A 1 83 ? -7.212 -5.439 7.332 1.00 0.00 83 ASP A N 9
ATOM 15261 C CA . ASP A 1 83 ? -8.376 -6.042 7.958 1.00 0.00 83 ASP A CA 9
ATOM 15262 C C . ASP A 1 83 ? -9.486 -4.996 8.076 1.00 0.00 83 ASP A C 9
ATOM 15263 O O . ASP A 1 83 ? -9.376 -3.904 7.520 1.00 0.00 83 ASP A O 9
ATOM 15272 N N . ASN A 1 84 ? -10.529 -5.366 8.804 1.00 0.00 84 ASN A N 9
ATOM 15273 C CA . ASN A 1 84 ? -11.658 -4.473 9.002 1.00 0.00 84 ASN A CA 9
ATOM 15274 C C . ASN A 1 84 ? -12.307 -4.170 7.649 1.00 0.00 84 ASN A C 9
ATOM 15275 O O . ASN A 1 84 ? -12.491 -3.008 7.291 1.00 0.00 84 ASN A O 9
ATOM 15286 N N . LEU A 1 85 ? -12.636 -5.237 6.935 1.00 0.00 85 LEU A N 9
ATOM 15287 C CA . LEU A 1 85 ? -13.261 -5.100 5.631 1.00 0.00 85 LEU A CA 9
ATOM 15288 C C . LEU A 1 85 ? -14.672 -5.690 5.681 1.00 0.00 85 LEU A C 9
ATOM 15289 O O . LEU A 1 85 ? -15.179 -6.005 6.756 1.00 0.00 85 LEU A O 9
ATOM 15305 N N . LYS A 1 86 ? -15.266 -5.821 4.504 1.00 0.00 86 LYS A N 9
ATOM 15306 C CA . LYS A 1 86 ? -16.608 -6.367 4.400 1.00 0.00 86 LYS A CA 9
ATOM 15307 C C . LYS A 1 86 ? -16.524 -7.847 4.023 1.00 0.00 86 LYS A C 9
ATOM 15308 O O . LYS A 1 86 ? -15.445 -8.354 3.719 1.00 0.00 86 LYS A O 9
ATOM 15327 N N . LYS A 1 87 ? -17.677 -8.500 4.055 1.00 0.00 87 LYS A N 9
ATOM 15328 C CA . LYS A 1 87 ? -17.747 -9.912 3.720 1.00 0.00 87 LYS A CA 9
ATOM 15329 C C . LYS A 1 87 ? -18.307 -10.069 2.305 1.00 0.00 87 LYS A C 9
ATOM 15330 O O . LYS A 1 87 ? -19.408 -9.603 2.014 1.00 0.00 87 LYS A O 9
ATOM 15349 N N . PHE A 1 88 ? -17.524 -10.727 1.463 1.00 0.00 88 PHE A N 9
ATOM 15350 C CA . PHE A 1 88 ? -17.928 -10.951 0.085 1.00 0.00 88 PHE A CA 9
ATOM 15351 C C . PHE A 1 88 ? -18.204 -9.626 -0.628 1.00 0.00 88 PHE A C 9
ATOM 15352 O O . PHE A 1 88 ? -19.327 -9.373 -1.062 1.00 0.00 88 PHE A O 9
ATOM 15369 N N . ALA A 1 89 ? -17.161 -8.815 -0.726 1.00 0.00 89 ALA A N 9
ATOM 15370 C CA . ALA A 1 89 ? -17.277 -7.522 -1.379 1.00 0.00 89 ALA A CA 9
ATOM 15371 C C . ALA A 1 89 ? -15.938 -7.161 -2.027 1.00 0.00 89 ALA A C 9
ATOM 15372 O O . ALA A 1 89 ? -14.879 -7.457 -1.477 1.00 0.00 89 ALA A O 9
ATOM 15379 N N . GLN A 1 90 ? -16.031 -6.527 -3.187 1.00 0.00 90 GLN A N 9
ATOM 15380 C CA . GLN A 1 90 ? -14.840 -6.123 -3.915 1.00 0.00 90 GLN A CA 9
ATOM 15381 C C . GLN A 1 90 ? -14.222 -4.880 -3.272 1.00 0.00 90 GLN A C 9
ATOM 15382 O O . GLN A 1 90 ? -14.938 -3.976 -2.845 1.00 0.00 90 GLN A O 9
ATOM 15396 N N . TYR A 1 91 ? -12.898 -4.874 -3.225 1.00 0.00 91 TYR A N 9
ATOM 15397 C CA . TYR A 1 91 ? -12.174 -3.757 -2.642 1.00 0.00 91 TYR A CA 9
ATOM 15398 C C . TYR A 1 91 ? -10.929 -3.420 -3.465 1.00 0.00 91 TYR A C 9
ATOM 15399 O O . TYR A 1 91 ? -10.176 -4.312 -3.851 1.00 0.00 91 TYR A O 9
ATOM 15417 N N . GLY A 1 92 ? -10.752 -2.130 -3.709 1.00 0.00 92 GLY A N 9
ATOM 15418 C CA . GLY A 1 92 ? -9.612 -1.664 -4.479 1.00 0.00 92 GLY A CA 9
ATOM 15419 C C . GLY A 1 92 ? -8.639 -0.877 -3.598 1.00 0.00 92 GLY A C 9
ATOM 15420 O O . GLY A 1 92 ? -9.006 0.146 -3.023 1.00 0.00 92 GLY A O 9
ATOM 15424 N N . VAL A 1 93 ? -7.418 -1.386 -3.519 1.00 0.00 93 VAL A N 9
ATOM 15425 C CA . VAL A 1 93 ? -6.390 -0.744 -2.718 1.00 0.00 93 VAL A CA 9
ATOM 15426 C C . VAL A 1 93 ? -5.179 -0.437 -3.600 1.00 0.00 93 VAL A C 9
ATOM 15427 O O . VAL A 1 93 ? -4.982 -1.074 -4.634 1.00 0.00 93 VAL A O 9
ATOM 15440 N N . VAL A 1 94 ? -4.397 0.538 -3.160 1.00 0.00 94 VAL A N 9
ATOM 15441 C CA . VAL A 1 94 ? -3.210 0.936 -3.897 1.00 0.00 94 VAL A CA 9
ATOM 15442 C C . VAL A 1 94 ? -2.004 0.926 -2.956 1.00 0.00 94 VAL A C 9
ATOM 15443 O O . VAL A 1 94 ? -2.152 1.107 -1.748 1.00 0.00 94 VAL A O 9
ATOM 15456 N N . VAL A 1 95 ? -0.836 0.712 -3.544 1.00 0.00 95 VAL A N 9
ATOM 15457 C CA . VAL A 1 95 ? 0.395 0.676 -2.774 1.00 0.00 95 VAL A CA 9
ATOM 15458 C C . VAL A 1 95 ? 1.417 1.622 -3.408 1.00 0.00 95 VAL A C 9
ATOM 15459 O O . VAL A 1 95 ? 1.466 1.760 -4.629 1.00 0.00 95 VAL A O 9
ATOM 15472 N N . GLN A 1 96 ? 2.207 2.250 -2.549 1.00 0.00 96 GLN A N 9
ATOM 15473 C CA . GLN A 1 96 ? 3.224 3.179 -3.010 1.00 0.00 96 GLN A CA 9
ATOM 15474 C C . GLN A 1 96 ? 4.372 3.253 -2.000 1.00 0.00 96 GLN A C 9
ATOM 15475 O O . GLN A 1 96 ? 4.179 2.988 -0.815 1.00 0.00 96 GLN A O 9
ATOM 15489 N N . ALA A 1 97 ? 5.541 3.615 -2.508 1.00 0.00 97 ALA A N 9
ATOM 15490 C CA . ALA A 1 97 ? 6.720 3.727 -1.665 1.00 0.00 97 ALA A CA 9
ATOM 15491 C C . ALA A 1 97 ? 6.828 5.158 -1.135 1.00 0.00 97 ALA A C 9
ATOM 15492 O O . ALA A 1 97 ? 6.931 6.105 -1.913 1.00 0.00 97 ALA A O 9
ATOM 15499 N N . PHE A 1 98 ? 6.802 5.270 0.185 1.00 0.00 98 PHE A N 9
ATOM 15500 C CA . PHE A 1 98 ? 6.896 6.569 0.828 1.00 0.00 98 PHE A CA 9
ATOM 15501 C C . PHE A 1 98 ? 8.164 6.670 1.677 1.00 0.00 98 PHE A C 9
ATOM 15502 O O . PHE A 1 98 ? 8.452 5.781 2.478 1.00 0.00 98 PHE A O 9
ATOM 15519 N N . ASN A 1 99 ? 8.889 7.760 1.474 1.00 0.00 99 ASN A N 9
ATOM 15520 C CA . ASN A 1 99 ? 10.120 7.989 2.211 1.00 0.00 99 ASN A CA 9
ATOM 15521 C C . ASN A 1 99 ? 10.041 9.342 2.921 1.00 0.00 99 ASN A C 9
ATOM 15522 O O . ASN A 1 99 ? 9.051 10.060 2.787 1.00 0.00 99 ASN A O 9
ATOM 15533 N N . ARG A 1 100 ? 11.097 9.650 3.659 1.00 0.00 100 ARG A N 9
ATOM 15534 C CA . ARG A 1 100 ? 11.159 10.905 4.390 1.00 0.00 100 ARG A CA 9
ATOM 15535 C C . ARG A 1 100 ? 11.149 12.086 3.418 1.00 0.00 100 ARG A C 9
ATOM 15536 O O . ARG A 1 100 ? 10.892 13.221 3.817 1.00 0.00 100 ARG A O 9
ATOM 15557 N N . ALA A 1 101 ? 11.432 11.779 2.160 1.00 0.00 101 ALA A N 9
ATOM 15558 C CA . ALA A 1 101 ? 11.458 12.801 1.128 1.00 0.00 101 ALA A CA 9
ATOM 15559 C C . ALA A 1 101 ? 10.032 13.068 0.644 1.00 0.00 101 ALA A C 9
ATOM 15560 O O . ALA A 1 101 ? 9.730 14.159 0.161 1.00 0.00 101 ALA A O 9
ATOM 15567 N N . GLY A 1 102 ? 9.191 12.054 0.791 1.00 0.00 102 GLY A N 9
ATOM 15568 C CA . GLY A 1 102 ? 7.804 12.166 0.375 1.00 0.00 102 GLY A CA 9
ATOM 15569 C C . GLY A 1 102 ? 7.261 10.815 -0.094 1.00 0.00 102 GLY A C 9
ATOM 15570 O O . GLY A 1 102 ? 7.886 9.779 0.131 1.00 0.00 102 GLY A O 9
ATOM 15574 N N . THR A 1 103 ? 6.104 10.868 -0.738 1.00 0.00 103 THR A N 9
ATOM 15575 C CA . THR A 1 103 ? 5.471 9.661 -1.241 1.00 0.00 103 THR A CA 9
ATOM 15576 C C . THR A 1 103 ? 5.428 9.679 -2.770 1.00 0.00 103 THR A C 9
ATOM 15577 O O . THR A 1 103 ? 5.268 10.737 -3.378 1.00 0.00 103 THR A O 9
ATOM 15588 N N . GLY A 1 104 ? 5.572 8.496 -3.348 1.00 0.00 104 GLY A N 9
ATOM 15589 C CA . GLY A 1 104 ? 5.552 8.362 -4.795 1.00 0.00 104 GLY A CA 9
ATOM 15590 C C . GLY A 1 104 ? 4.133 8.091 -5.300 1.00 0.00 104 GLY A C 9
ATOM 15591 O O . GLY A 1 104 ? 3.170 8.191 -4.541 1.00 0.00 104 GLY A O 9
ATOM 15595 N N . PRO A 1 105 ? 4.047 7.743 -6.612 1.00 0.00 105 PRO A N 9
ATOM 15596 C CA . PRO A 1 105 ? 2.763 7.457 -7.228 1.00 0.00 105 PRO A CA 9
ATOM 15597 C C . PRO A 1 105 ? 2.241 6.086 -6.795 1.00 0.00 105 PRO A C 9
ATOM 15598 O O . PRO A 1 105 ? 3.023 5.199 -6.455 1.00 0.00 105 PRO A O 9
ATOM 15609 N N . SER A 1 106 ? 0.923 5.954 -6.821 1.00 0.00 106 SER A N 9
ATOM 15610 C CA . SER A 1 106 ? 0.287 4.706 -6.435 1.00 0.00 106 SER A CA 9
ATOM 15611 C C . SER A 1 106 ? 0.359 3.704 -7.589 1.00 0.00 106 SER A C 9
ATOM 15612 O O . SER A 1 106 ? 0.480 4.095 -8.749 1.00 0.00 106 SER A O 9
ATOM 15620 N N . SER A 1 107 ? 0.282 2.431 -7.230 1.00 0.00 107 SER A N 9
ATOM 15621 C CA . SER A 1 107 ? 0.337 1.369 -8.221 1.00 0.00 107 SER A CA 9
ATOM 15622 C C . SER A 1 107 ? -1.064 1.095 -8.773 1.00 0.00 107 SER A C 9
ATOM 15623 O O . SER A 1 107 ? -2.060 1.341 -8.096 1.00 0.00 107 SER A O 9
ATOM 15631 N N . SER A 1 108 ? -1.094 0.589 -9.997 1.00 0.00 108 SER A N 9
ATOM 15632 C CA . SER A 1 108 ? -2.356 0.279 -10.647 1.00 0.00 108 SER A CA 9
ATOM 15633 C C . SER A 1 108 ? -3.323 -0.349 -9.641 1.00 0.00 108 SER A C 9
ATOM 15634 O O . SER A 1 108 ? -3.026 -1.389 -9.056 1.00 0.00 108 SER A O 9
ATOM 15642 N N . GLU A 1 109 ? -4.459 0.311 -9.470 1.00 0.00 109 GLU A N 9
ATOM 15643 C CA . GLU A 1 109 ? -5.471 -0.170 -8.545 1.00 0.00 109 GLU A CA 9
ATOM 15644 C C . GLU A 1 109 ? -6.018 -1.521 -9.011 1.00 0.00 109 GLU A C 9
ATOM 15645 O O . GLU A 1 109 ? -6.479 -1.650 -10.144 1.00 0.00 109 GLU A O 9
ATOM 15657 N N . ILE A 1 110 ? -5.949 -2.493 -8.114 1.00 0.00 110 ILE A N 9
ATOM 15658 C CA . ILE A 1 110 ? -6.431 -3.829 -8.419 1.00 0.00 110 ILE A CA 9
ATOM 15659 C C . ILE A 1 110 ? -7.736 -4.081 -7.660 1.00 0.00 110 ILE A C 9
ATOM 15660 O O . ILE A 1 110 ? -8.370 -3.143 -7.180 1.00 0.00 110 ILE A O 9
ATOM 15676 N N . ASN A 1 111 ? -8.098 -5.353 -7.576 1.00 0.00 111 ASN A N 9
ATOM 15677 C CA . ASN A 1 111 ? -9.315 -5.740 -6.884 1.00 0.00 111 ASN A CA 9
ATOM 15678 C C . ASN A 1 111 ? -9.143 -7.146 -6.306 1.00 0.00 111 ASN A C 9
ATOM 15679 O O . ASN A 1 111 ? -8.349 -7.937 -6.813 1.00 0.00 111 ASN A O 9
ATOM 15690 N N . ALA A 1 112 ? -9.900 -7.414 -5.252 1.00 0.00 112 ALA A N 9
ATOM 15691 C CA . ALA A 1 112 ? -9.841 -8.711 -4.598 1.00 0.00 112 ALA A CA 9
ATOM 15692 C C . ALA A 1 112 ? -11.053 -8.869 -3.678 1.00 0.00 112 ALA A C 9
ATOM 15693 O O . ALA A 1 112 ? -11.017 -8.451 -2.522 1.00 0.00 112 ALA A O 9
ATOM 15700 N N . THR A 1 113 ? -12.097 -9.473 -4.226 1.00 0.00 113 THR A N 9
ATOM 15701 C CA . THR A 1 113 ? -13.317 -9.692 -3.469 1.00 0.00 113 THR A CA 9
ATOM 15702 C C . THR A 1 113 ? -13.050 -10.621 -2.283 1.00 0.00 113 THR A C 9
ATOM 15703 O O . THR A 1 113 ? -12.687 -11.781 -2.468 1.00 0.00 113 THR A O 9
ATOM 15714 N N . THR A 1 114 ? -13.239 -10.075 -1.090 1.00 0.00 114 THR A N 9
ATOM 15715 C CA . THR A 1 114 ? -13.023 -10.840 0.126 1.00 0.00 114 THR A CA 9
ATOM 15716 C C . THR A 1 114 ? -13.826 -12.142 0.087 1.00 0.00 114 THR A C 9
ATOM 15717 O O . THR A 1 114 ? -14.931 -12.178 -0.453 1.00 0.00 114 THR A O 9
ATOM 15728 N N . LEU A 1 115 ? -13.240 -13.179 0.666 1.00 0.00 115 LEU A N 9
ATOM 15729 C CA . LEU A 1 115 ? -13.887 -14.480 0.704 1.00 0.00 115 LEU A CA 9
ATOM 15730 C C . LEU A 1 115 ? -15.378 -14.294 0.989 1.00 0.00 115 LEU A C 9
ATOM 15731 O O . LEU A 1 115 ? -15.765 -13.391 1.729 1.00 0.00 115 LEU A O 9
ATOM 15747 N N . GLU A 1 116 ? -16.176 -15.164 0.386 1.00 0.00 116 GLU A N 9
ATOM 15748 C CA . GLU A 1 116 ? -17.617 -15.108 0.566 1.00 0.00 116 GLU A CA 9
ATOM 15749 C C . GLU A 1 116 ? -18.000 -15.642 1.947 1.00 0.00 116 GLU A C 9
ATOM 15750 O O . GLU A 1 116 ? -19.176 -15.646 2.310 1.00 0.00 116 GLU A O 9
ATOM 15762 N N . SER A 1 117 ? -16.987 -16.079 2.680 1.00 0.00 117 SER A N 9
ATOM 15763 C CA . SER A 1 117 ? -17.204 -16.614 4.014 1.00 0.00 117 SER A CA 9
ATOM 15764 C C . SER A 1 117 ? -18.051 -17.885 3.936 1.00 0.00 117 SER A C 9
ATOM 15765 O O . SER A 1 117 ? -19.187 -17.851 3.465 1.00 0.00 117 SER A O 9
ATOM 15773 N N . GLY A 1 118 ? -17.467 -18.978 4.406 1.00 0.00 118 GLY A N 9
ATOM 15774 C CA . GLY A 1 118 ? -18.154 -20.258 4.395 1.00 0.00 118 GLY A CA 9
ATOM 15775 C C . GLY A 1 118 ? -17.253 -21.369 4.938 1.00 0.00 118 GLY A C 9
ATOM 15776 O O . GLY A 1 118 ? -16.093 -21.126 5.270 1.00 0.00 118 GLY A O 9
ATOM 15780 N N . PRO A 1 119 ? -17.834 -22.596 5.013 1.00 0.00 119 PRO A N 9
ATOM 15781 C CA . PRO A 1 119 ? -17.096 -23.745 5.509 1.00 0.00 119 PRO A CA 9
ATOM 15782 C C . PRO A 1 119 ? -16.094 -24.245 4.467 1.00 0.00 119 PRO A C 9
ATOM 15783 O O . PRO A 1 119 ? -16.305 -24.076 3.267 1.00 0.00 119 PRO A O 9
ATOM 15794 N N . SER A 1 120 ? -15.026 -24.851 4.963 1.00 0.00 120 SER A N 9
ATOM 15795 C CA . SER A 1 120 ? -13.990 -25.377 4.089 1.00 0.00 120 SER A CA 9
ATOM 15796 C C . SER A 1 120 ? -13.493 -26.723 4.619 1.00 0.00 120 SER A C 9
ATOM 15797 O O . SER A 1 120 ? -12.878 -26.787 5.683 1.00 0.00 120 SER A O 9
ATOM 15805 N N . SER A 1 121 ? -13.778 -27.766 3.853 1.00 0.00 121 SER A N 9
ATOM 15806 C CA . SER A 1 121 ? -13.367 -29.108 4.232 1.00 0.00 121 SER A CA 9
ATOM 15807 C C . SER A 1 121 ? -13.998 -30.134 3.290 1.00 0.00 121 SER A C 9
ATOM 15808 O O . SER A 1 121 ? -15.065 -29.893 2.728 1.00 0.00 121 SER A O 9
ATOM 15816 N N . GLY A 1 122 ? -13.311 -31.258 3.145 1.00 0.00 122 GLY A N 9
ATOM 15817 C CA . GLY A 1 122 ? -13.790 -32.322 2.280 1.00 0.00 122 GLY A CA 9
ATOM 15818 C C . GLY A 1 122 ? -13.563 -31.976 0.807 1.00 0.00 122 GLY A C 9
ATOM 15819 O O . GLY A 1 122 ? -12.436 -31.703 0.397 1.00 0.00 122 GLY A O 9
ATOM 15823 N N . GLY A 1 1 ? 24.722 0.869 26.880 1.00 0.00 1 GLY A N 10
ATOM 15824 C CA . GLY A 1 1 ? 24.118 1.071 25.574 1.00 0.00 1 GLY A CA 10
ATOM 15825 C C . GLY A 1 1 ? 24.802 2.217 24.826 1.00 0.00 1 GLY A C 10
ATOM 15826 O O . GLY A 1 1 ? 25.115 3.250 25.417 1.00 0.00 1 GLY A O 10
ATOM 15830 N N . SER A 1 2 ? 25.013 1.997 23.537 1.00 0.00 2 SER A N 10
ATOM 15831 C CA . SER A 1 2 ? 25.654 2.998 22.702 1.00 0.00 2 SER A CA 10
ATOM 15832 C C . SER A 1 2 ? 25.674 2.530 21.245 1.00 0.00 2 SER A C 10
ATOM 15833 O O . SER A 1 2 ? 25.726 1.331 20.976 1.00 0.00 2 SER A O 10
ATOM 15841 N N . SER A 1 3 ? 25.632 3.501 20.344 1.00 0.00 3 SER A N 10
ATOM 15842 C CA . SER A 1 3 ? 25.644 3.203 18.922 1.00 0.00 3 SER A CA 10
ATOM 15843 C C . SER A 1 3 ? 25.960 4.470 18.125 1.00 0.00 3 SER A C 10
ATOM 15844 O O . SER A 1 3 ? 25.620 5.574 18.547 1.00 0.00 3 SER A O 10
ATOM 15852 N N . GLY A 1 4 ? 26.606 4.269 16.986 1.00 0.00 4 GLY A N 10
ATOM 15853 C CA . GLY A 1 4 ? 26.971 5.381 16.126 1.00 0.00 4 GLY A CA 10
ATOM 15854 C C . GLY A 1 4 ? 27.802 4.903 14.933 1.00 0.00 4 GLY A C 10
ATOM 15855 O O . GLY A 1 4 ? 28.886 4.349 15.110 1.00 0.00 4 GLY A O 10
ATOM 15859 N N . SER A 1 5 ? 27.262 5.135 13.746 1.00 0.00 5 SER A N 10
ATOM 15860 C CA . SER A 1 5 ? 27.940 4.735 12.525 1.00 0.00 5 SER A CA 10
ATOM 15861 C C . SER A 1 5 ? 27.220 5.322 11.309 1.00 0.00 5 SER A C 10
ATOM 15862 O O . SER A 1 5 ? 26.083 4.951 11.018 1.00 0.00 5 SER A O 10
ATOM 15870 N N . SER A 1 6 ? 27.910 6.228 10.632 1.00 0.00 6 SER A N 10
ATOM 15871 C CA . SER A 1 6 ? 27.350 6.869 9.455 1.00 0.00 6 SER A CA 10
ATOM 15872 C C . SER A 1 6 ? 28.365 6.839 8.310 1.00 0.00 6 SER A C 10
ATOM 15873 O O . SER A 1 6 ? 29.536 6.528 8.522 1.00 0.00 6 SER A O 10
ATOM 15881 N N . GLY A 1 7 ? 27.878 7.168 7.122 1.00 0.00 7 GLY A N 10
ATOM 15882 C CA . GLY A 1 7 ? 28.728 7.182 5.944 1.00 0.00 7 GLY A CA 10
ATOM 15883 C C . GLY A 1 7 ? 27.890 7.159 4.664 1.00 0.00 7 GLY A C 10
ATOM 15884 O O . GLY A 1 7 ? 27.069 6.264 4.471 1.00 0.00 7 GLY A O 10
ATOM 15888 N N . ILE A 1 8 ? 28.127 8.154 3.822 1.00 0.00 8 ILE A N 10
ATOM 15889 C CA . ILE A 1 8 ? 27.405 8.260 2.565 1.00 0.00 8 ILE A CA 10
ATOM 15890 C C . ILE A 1 8 ? 25.927 7.946 2.804 1.00 0.00 8 ILE A C 10
ATOM 15891 O O . ILE A 1 8 ? 25.459 6.857 2.473 1.00 0.00 8 ILE A O 10
ATOM 15907 N N . SER A 1 9 ? 25.233 8.919 3.376 1.00 0.00 9 SER A N 10
ATOM 15908 C CA . SER A 1 9 ? 23.817 8.759 3.663 1.00 0.00 9 SER A CA 10
ATOM 15909 C C . SER A 1 9 ? 23.219 10.097 4.104 1.00 0.00 9 SER A C 10
ATOM 15910 O O . SER A 1 9 ? 23.330 10.476 5.269 1.00 0.00 9 SER A O 10
ATOM 15918 N N . THR A 1 10 ? 22.599 10.775 3.150 1.00 0.00 10 THR A N 10
ATOM 15919 C CA . THR A 1 10 ? 21.983 12.061 3.425 1.00 0.00 10 THR A CA 10
ATOM 15920 C C . THR A 1 10 ? 21.313 12.613 2.165 1.00 0.00 10 THR A C 10
ATOM 15921 O O . THR A 1 10 ? 21.795 12.393 1.055 1.00 0.00 10 THR A O 10
ATOM 15932 N N . GLU A 1 11 ? 20.212 13.318 2.379 1.00 0.00 11 GLU A N 10
ATOM 15933 C CA . GLU A 1 11 ? 19.471 13.903 1.274 1.00 0.00 11 GLU A CA 10
ATOM 15934 C C . GLU A 1 11 ? 18.894 12.802 0.381 1.00 0.00 11 GLU A C 10
ATOM 15935 O O . GLU A 1 11 ? 19.627 12.159 -0.369 1.00 0.00 11 GLU A O 10
ATOM 15947 N N . GLU A 1 12 ? 17.587 12.620 0.491 1.00 0.00 12 GLU A N 10
ATOM 15948 C CA . GLU A 1 12 ? 16.903 11.609 -0.298 1.00 0.00 12 GLU A CA 10
ATOM 15949 C C . GLU A 1 12 ? 15.882 12.264 -1.231 1.00 0.00 12 GLU A C 10
ATOM 15950 O O . GLU A 1 12 ? 15.618 13.461 -1.126 1.00 0.00 12 GLU A O 10
ATOM 15962 N N . ALA A 1 13 ? 15.336 11.450 -2.122 1.00 0.00 13 ALA A N 10
ATOM 15963 C CA . ALA A 1 13 ? 14.350 11.935 -3.073 1.00 0.00 13 ALA A CA 10
ATOM 15964 C C . ALA A 1 13 ? 13.171 10.961 -3.120 1.00 0.00 13 ALA A C 10
ATOM 15965 O O . ALA A 1 13 ? 13.352 9.754 -2.968 1.00 0.00 13 ALA A O 10
ATOM 15972 N N . ALA A 1 14 ? 11.990 11.522 -3.332 1.00 0.00 14 ALA A N 10
ATOM 15973 C CA . ALA A 1 14 ? 10.781 10.718 -3.401 1.00 0.00 14 ALA A CA 10
ATOM 15974 C C . ALA A 1 14 ? 10.881 9.757 -4.588 1.00 0.00 14 ALA A C 10
ATOM 15975 O O . ALA A 1 14 ? 11.636 10.000 -5.527 1.00 0.00 14 ALA A O 10
ATOM 15982 N N . PRO A 1 15 ? 10.086 8.656 -4.504 1.00 0.00 15 PRO A N 10
ATOM 15983 C CA . PRO A 1 15 ? 10.077 7.657 -5.559 1.00 0.00 15 PRO A CA 10
ATOM 15984 C C . PRO A 1 15 ? 9.311 8.160 -6.784 1.00 0.00 15 PRO A C 10
ATOM 15985 O O . PRO A 1 15 ? 8.387 8.962 -6.656 1.00 0.00 15 PRO A O 10
ATOM 15996 N N . ASP A 1 16 ? 9.723 7.668 -7.943 1.00 0.00 16 ASP A N 10
ATOM 15997 C CA . ASP A 1 16 ? 9.086 8.058 -9.190 1.00 0.00 16 ASP A CA 10
ATOM 15998 C C . ASP A 1 16 ? 8.473 6.822 -9.852 1.00 0.00 16 ASP A C 10
ATOM 15999 O O . ASP A 1 16 ? 8.370 6.756 -11.076 1.00 0.00 16 ASP A O 10
ATOM 16008 N N . GLY A 1 17 ? 8.083 5.873 -9.014 1.00 0.00 17 GLY A N 10
ATOM 16009 C CA . GLY A 1 17 ? 7.483 4.643 -9.503 1.00 0.00 17 GLY A CA 10
ATOM 16010 C C . GLY A 1 17 ? 6.876 3.835 -8.355 1.00 0.00 17 GLY A C 10
ATOM 16011 O O . GLY A 1 17 ? 7.381 3.866 -7.234 1.00 0.00 17 GLY A O 10
ATOM 16015 N N . PRO A 1 18 ? 5.772 3.111 -8.682 1.00 0.00 18 PRO A N 10
ATOM 16016 C CA . PRO A 1 18 ? 5.090 2.296 -7.691 1.00 0.00 18 PRO A CA 10
ATOM 16017 C C . PRO A 1 18 ? 5.880 1.021 -7.393 1.00 0.00 18 PRO A C 10
ATOM 16018 O O . PRO A 1 18 ? 6.879 0.736 -8.052 1.00 0.00 18 PRO A O 10
ATOM 16029 N N . PRO A 1 19 ? 5.390 0.266 -6.373 1.00 0.00 19 PRO A N 10
ATOM 16030 C CA . PRO A 1 19 ? 6.039 -0.972 -5.979 1.00 0.00 19 PRO A CA 10
ATOM 16031 C C . PRO A 1 19 ? 5.751 -2.087 -6.987 1.00 0.00 19 PRO A C 10
ATOM 16032 O O . PRO A 1 19 ? 4.890 -1.938 -7.853 1.00 0.00 19 PRO A O 10
ATOM 16043 N N . MET A 1 20 ? 6.488 -3.178 -6.841 1.00 0.00 20 MET A N 10
ATOM 16044 C CA . MET A 1 20 ? 6.322 -4.317 -7.728 1.00 0.00 20 MET A CA 10
ATOM 16045 C C . MET A 1 20 ? 5.682 -5.496 -6.993 1.00 0.00 20 MET A C 10
ATOM 16046 O O . MET A 1 20 ? 5.458 -5.432 -5.785 1.00 0.00 20 MET A O 10
ATOM 16060 N N . ASP A 1 21 ? 5.405 -6.546 -7.752 1.00 0.00 21 ASP A N 10
ATOM 16061 C CA . ASP A 1 21 ? 4.795 -7.738 -7.187 1.00 0.00 21 ASP A CA 10
ATOM 16062 C C . ASP A 1 21 ? 3.555 -7.340 -6.385 1.00 0.00 21 ASP A C 10
ATOM 16063 O O . ASP A 1 21 ? 3.199 -8.005 -5.414 1.00 0.00 21 ASP A O 10
ATOM 16072 N N . VAL A 1 22 ? 2.930 -6.256 -6.822 1.00 0.00 22 VAL A N 10
ATOM 16073 C CA . VAL A 1 22 ? 1.736 -5.761 -6.157 1.00 0.00 22 VAL A CA 10
ATOM 16074 C C . VAL A 1 22 ? 0.551 -6.662 -6.509 1.00 0.00 22 VAL A C 10
ATOM 16075 O O . VAL A 1 22 ? 0.080 -6.658 -7.645 1.00 0.00 22 VAL A O 10
ATOM 16088 N N . THR A 1 23 ? 0.103 -7.412 -5.513 1.00 0.00 23 THR A N 10
ATOM 16089 C CA . THR A 1 23 ? -1.019 -8.316 -5.704 1.00 0.00 23 THR A CA 10
ATOM 16090 C C . THR A 1 23 ? -1.822 -8.449 -4.408 1.00 0.00 23 THR A C 10
ATOM 16091 O O . THR A 1 23 ? -1.293 -8.231 -3.320 1.00 0.00 23 THR A O 10
ATOM 16102 N N . LEU A 1 24 ? -3.088 -8.807 -4.569 1.00 0.00 24 LEU A N 10
ATOM 16103 C CA . LEU A 1 24 ? -3.970 -8.972 -3.426 1.00 0.00 24 LEU A CA 10
ATOM 16104 C C . LEU A 1 24 ? -4.315 -10.454 -3.263 1.00 0.00 24 LEU A C 10
ATOM 16105 O O . LEU A 1 24 ? -4.157 -11.238 -4.198 1.00 0.00 24 LEU A O 10
ATOM 16121 N N . GLN A 1 25 ? -4.779 -10.793 -2.069 1.00 0.00 25 GLN A N 10
ATOM 16122 C CA . GLN A 1 25 ? -5.148 -12.167 -1.772 1.00 0.00 25 GLN A CA 10
ATOM 16123 C C . GLN A 1 25 ? -5.965 -12.229 -0.480 1.00 0.00 25 GLN A C 10
ATOM 16124 O O . GLN A 1 25 ? -5.473 -11.872 0.589 1.00 0.00 25 GLN A O 10
ATOM 16138 N N . PRO A 1 26 ? -7.234 -12.697 -0.625 1.00 0.00 26 PRO A N 10
ATOM 16139 C CA . PRO A 1 26 ? -8.125 -12.811 0.517 1.00 0.00 26 PRO A CA 10
ATOM 16140 C C . PRO A 1 26 ? -7.746 -14.009 1.391 1.00 0.00 26 PRO A C 10
ATOM 16141 O O . PRO A 1 26 ? -7.825 -15.154 0.949 1.00 0.00 26 PRO A O 10
ATOM 16152 N N . VAL A 1 27 ? -7.342 -13.703 2.615 1.00 0.00 27 VAL A N 10
ATOM 16153 C CA . VAL A 1 27 ? -6.950 -14.739 3.554 1.00 0.00 27 VAL A CA 10
ATOM 16154 C C . VAL A 1 27 ? -8.132 -15.066 4.469 1.00 0.00 27 VAL A C 10
ATOM 16155 O O . VAL A 1 27 ? -8.310 -16.213 4.875 1.00 0.00 27 VAL A O 10
ATOM 16168 N N . THR A 1 28 ? -8.911 -14.035 4.767 1.00 0.00 28 THR A N 10
ATOM 16169 C CA . THR A 1 28 ? -10.071 -14.198 5.626 1.00 0.00 28 THR A CA 10
ATOM 16170 C C . THR A 1 28 ? -11.327 -13.667 4.933 1.00 0.00 28 THR A C 10
ATOM 16171 O O . THR A 1 28 ? -11.340 -13.489 3.716 1.00 0.00 28 THR A O 10
ATOM 16182 N N . SER A 1 29 ? -12.352 -13.428 5.737 1.00 0.00 29 SER A N 10
ATOM 16183 C CA . SER A 1 29 ? -13.610 -12.921 5.216 1.00 0.00 29 SER A CA 10
ATOM 16184 C C . SER A 1 29 ? -13.594 -11.391 5.208 1.00 0.00 29 SER A C 10
ATOM 16185 O O . SER A 1 29 ? -14.148 -10.765 4.304 1.00 0.00 29 SER A O 10
ATOM 16193 N N . GLN A 1 30 ? -12.953 -10.832 6.224 1.00 0.00 30 GLN A N 10
ATOM 16194 C CA . GLN A 1 30 ? -12.857 -9.387 6.344 1.00 0.00 30 GLN A CA 10
ATOM 16195 C C . GLN A 1 30 ? -11.392 -8.959 6.446 1.00 0.00 30 GLN A C 10
ATOM 16196 O O . GLN A 1 30 ? -11.009 -8.261 7.383 1.00 0.00 30 GLN A O 10
ATOM 16210 N N . SER A 1 31 ? -10.612 -9.394 5.467 1.00 0.00 31 SER A N 10
ATOM 16211 C CA . SER A 1 31 ? -9.198 -9.064 5.434 1.00 0.00 31 SER A CA 10
ATOM 16212 C C . SER A 1 31 ? -8.558 -9.629 4.164 1.00 0.00 31 SER A C 10
ATOM 16213 O O . SER A 1 31 ? -9.017 -10.638 3.629 1.00 0.00 31 SER A O 10
ATOM 16221 N N . ILE A 1 32 ? -7.509 -8.954 3.717 1.00 0.00 32 ILE A N 10
ATOM 16222 C CA . ILE A 1 32 ? -6.802 -9.376 2.520 1.00 0.00 32 ILE A CA 10
ATOM 16223 C C . ILE A 1 32 ? -5.299 -9.183 2.726 1.00 0.00 32 ILE A C 10
ATOM 16224 O O . ILE A 1 32 ? -4.879 -8.289 3.460 1.00 0.00 32 ILE A O 10
ATOM 16240 N N . GLN A 1 33 ? -4.529 -10.035 2.065 1.00 0.00 33 GLN A N 10
ATOM 16241 C CA . GLN A 1 33 ? -3.081 -9.969 2.167 1.00 0.00 33 GLN A CA 10
ATOM 16242 C C . GLN A 1 33 ? -2.497 -9.230 0.961 1.00 0.00 33 GLN A C 10
ATOM 16243 O O . GLN A 1 33 ? -2.652 -9.671 -0.177 1.00 0.00 33 GLN A O 10
ATOM 16257 N N . VAL A 1 34 ? -1.838 -8.118 1.251 1.00 0.00 34 VAL A N 10
ATOM 16258 C CA . VAL A 1 34 ? -1.231 -7.313 0.204 1.00 0.00 34 VAL A CA 10
ATOM 16259 C C . VAL A 1 34 ? 0.289 -7.480 0.257 1.00 0.00 34 VAL A C 10
ATOM 16260 O O . VAL A 1 34 ? 0.940 -6.990 1.179 1.00 0.00 34 VAL A O 10
ATOM 16273 N N . THR A 1 35 ? 0.812 -8.172 -0.745 1.00 0.00 35 THR A N 10
ATOM 16274 C CA . THR A 1 35 ? 2.243 -8.409 -0.825 1.00 0.00 35 THR A CA 10
ATOM 16275 C C . THR A 1 35 ? 2.821 -7.764 -2.086 1.00 0.00 35 THR A C 10
ATOM 16276 O O . THR A 1 35 ? 2.314 -7.980 -3.186 1.00 0.00 35 THR A O 10
ATOM 16287 N N . TRP A 1 36 ? 3.874 -6.986 -1.886 1.00 0.00 36 TRP A N 10
ATOM 16288 C CA . TRP A 1 36 ? 4.526 -6.309 -2.993 1.00 0.00 36 TRP A CA 10
ATOM 16289 C C . TRP A 1 36 ? 6.030 -6.284 -2.713 1.00 0.00 36 TRP A C 10
ATOM 16290 O O . TRP A 1 36 ? 6.455 -6.453 -1.571 1.00 0.00 36 TRP A O 10
ATOM 16311 N N . LYS A 1 37 ? 6.795 -6.071 -3.774 1.00 0.00 37 LYS A N 10
ATOM 16312 C CA . LYS A 1 37 ? 8.242 -6.022 -3.656 1.00 0.00 37 LYS A CA 10
ATOM 16313 C C . LYS A 1 37 ? 8.722 -4.592 -3.914 1.00 0.00 37 LYS A C 10
ATOM 16314 O O . LYS A 1 37 ? 7.999 -3.787 -4.499 1.00 0.00 37 LYS A O 10
ATOM 16333 N N . ALA A 1 38 ? 9.938 -4.320 -3.465 1.00 0.00 38 ALA A N 10
ATOM 16334 C CA . ALA A 1 38 ? 10.523 -3.002 -3.640 1.00 0.00 38 ALA A CA 10
ATOM 16335 C C . ALA A 1 38 ? 10.312 -2.542 -5.084 1.00 0.00 38 ALA A C 10
ATOM 16336 O O . ALA A 1 38 ? 10.271 -3.362 -6.001 1.00 0.00 38 ALA A O 10
ATOM 16343 N N . PRO A 1 39 ? 10.180 -1.198 -5.247 1.00 0.00 39 PRO A N 10
ATOM 16344 C CA . PRO A 1 39 ? 9.974 -0.620 -6.564 1.00 0.00 39 PRO A CA 10
ATOM 16345 C C . PRO A 1 39 ? 11.272 -0.625 -7.374 1.00 0.00 39 PRO A C 10
ATOM 16346 O O . PRO A 1 39 ? 12.330 -0.980 -6.856 1.00 0.00 39 PRO A O 10
ATOM 16357 N N . LYS A 1 40 ? 11.149 -0.228 -8.632 1.00 0.00 40 LYS A N 10
ATOM 16358 C CA . LYS A 1 40 ? 12.299 -0.183 -9.518 1.00 0.00 40 LYS A CA 10
ATOM 16359 C C . LYS A 1 40 ? 13.520 0.308 -8.738 1.00 0.00 40 LYS A C 10
ATOM 16360 O O . LYS A 1 40 ? 13.434 1.284 -7.993 1.00 0.00 40 LYS A O 10
ATOM 16379 N N . LYS A 1 41 ? 14.629 -0.390 -8.936 1.00 0.00 41 LYS A N 10
ATOM 16380 C CA . LYS A 1 41 ? 15.866 -0.037 -8.260 1.00 0.00 41 LYS A CA 10
ATOM 16381 C C . LYS A 1 41 ? 16.275 1.382 -8.662 1.00 0.00 41 LYS A C 10
ATOM 16382 O O . LYS A 1 41 ? 16.501 2.233 -7.804 1.00 0.00 41 LYS A O 10
ATOM 16401 N N . GLU A 1 42 ? 16.358 1.592 -9.968 1.00 0.00 42 GLU A N 10
ATOM 16402 C CA . GLU A 1 42 ? 16.736 2.892 -10.494 1.00 0.00 42 GLU A CA 10
ATOM 16403 C C . GLU A 1 42 ? 15.753 3.964 -10.017 1.00 0.00 42 GLU A C 10
ATOM 16404 O O . GLU A 1 42 ? 16.073 5.151 -10.025 1.00 0.00 42 GLU A O 10
ATOM 16416 N N . LEU A 1 43 ? 14.578 3.506 -9.613 1.00 0.00 43 LEU A N 10
ATOM 16417 C CA . LEU A 1 43 ? 13.547 4.410 -9.133 1.00 0.00 43 LEU A CA 10
ATOM 16418 C C . LEU A 1 43 ? 13.353 4.204 -7.629 1.00 0.00 43 LEU A C 10
ATOM 16419 O O . LEU A 1 43 ? 12.227 4.050 -7.160 1.00 0.00 43 LEU A O 10
ATOM 16435 N N . GLN A 1 44 ? 14.469 4.209 -6.915 1.00 0.00 44 GLN A N 10
ATOM 16436 C CA . GLN A 1 44 ? 14.437 4.024 -5.474 1.00 0.00 44 GLN A CA 10
ATOM 16437 C C . GLN A 1 44 ? 14.710 5.351 -4.763 1.00 0.00 44 GLN A C 10
ATOM 16438 O O . GLN A 1 44 ? 14.196 5.592 -3.672 1.00 0.00 44 GLN A O 10
ATOM 16452 N N . ASN A 1 45 ? 15.518 6.178 -5.411 1.00 0.00 45 ASN A N 10
ATOM 16453 C CA . ASN A 1 45 ? 15.865 7.474 -4.854 1.00 0.00 45 ASN A CA 10
ATOM 16454 C C . ASN A 1 45 ? 16.121 7.328 -3.353 1.00 0.00 45 ASN A C 10
ATOM 16455 O O . ASN A 1 45 ? 15.440 7.952 -2.540 1.00 0.00 45 ASN A O 10
ATOM 16466 N N . GLY A 1 46 ? 17.103 6.499 -3.030 1.00 0.00 46 GLY A N 10
ATOM 16467 C CA . GLY A 1 46 ? 17.457 6.263 -1.641 1.00 0.00 46 GLY A CA 10
ATOM 16468 C C . GLY A 1 46 ? 16.549 5.201 -1.017 1.00 0.00 46 GLY A C 10
ATOM 16469 O O . GLY A 1 46 ? 15.424 4.997 -1.470 1.00 0.00 46 GLY A O 10
ATOM 16473 N N . VAL A 1 47 ? 17.072 4.552 0.013 1.00 0.00 47 VAL A N 10
ATOM 16474 C CA . VAL A 1 47 ? 16.324 3.516 0.704 1.00 0.00 47 VAL A CA 10
ATOM 16475 C C . VAL A 1 47 ? 14.886 3.991 0.921 1.00 0.00 47 VAL A C 10
ATOM 16476 O O . VAL A 1 47 ? 14.598 5.182 0.811 1.00 0.00 47 VAL A O 10
ATOM 16489 N N . ILE A 1 48 ? 14.020 3.036 1.227 1.00 0.00 48 ILE A N 10
ATOM 16490 C CA . ILE A 1 48 ? 12.619 3.342 1.462 1.00 0.00 48 ILE A CA 10
ATOM 16491 C C . ILE A 1 48 ? 12.331 3.274 2.963 1.00 0.00 48 ILE A C 10
ATOM 16492 O O . ILE A 1 48 ? 12.608 2.263 3.606 1.00 0.00 48 ILE A O 10
ATOM 16508 N N . ARG A 1 49 ? 11.780 4.364 3.477 1.00 0.00 49 ARG A N 10
ATOM 16509 C CA . ARG A 1 49 ? 11.451 4.441 4.890 1.00 0.00 49 ARG A CA 10
ATOM 16510 C C . ARG A 1 49 ? 10.234 3.567 5.200 1.00 0.00 49 ARG A C 10
ATOM 16511 O O . ARG A 1 49 ? 10.241 2.808 6.168 1.00 0.00 49 ARG A O 10
ATOM 16532 N N . GLY A 1 50 ? 9.218 3.704 4.361 1.00 0.00 50 GLY A N 10
ATOM 16533 C CA . GLY A 1 50 ? 7.996 2.937 4.534 1.00 0.00 50 GLY A CA 10
ATOM 16534 C C . GLY A 1 50 ? 7.063 3.114 3.334 1.00 0.00 50 GLY A C 10
ATOM 16535 O O . GLY A 1 50 ? 7.346 3.903 2.434 1.00 0.00 50 GLY A O 10
ATOM 16539 N N . TYR A 1 51 ? 5.970 2.366 3.360 1.00 0.00 51 TYR A N 10
ATOM 16540 C CA . TYR A 1 51 ? 4.993 2.430 2.286 1.00 0.00 51 TYR A CA 10
ATOM 16541 C C . TYR A 1 51 ? 3.580 2.619 2.840 1.00 0.00 51 TYR A C 10
ATOM 16542 O O . TYR A 1 51 ? 3.343 2.411 4.029 1.00 0.00 51 TYR A O 10
ATOM 16560 N N . GLN A 1 52 ? 2.678 3.011 1.952 1.00 0.00 52 GLN A N 10
ATOM 16561 C CA . GLN A 1 52 ? 1.294 3.230 2.338 1.00 0.00 52 GLN A CA 10
ATOM 16562 C C . GLN A 1 52 ? 0.371 2.293 1.556 1.00 0.00 52 GLN A C 10
ATOM 16563 O O . GLN A 1 52 ? 0.552 2.096 0.356 1.00 0.00 52 GLN A O 10
ATOM 16577 N N . ILE A 1 53 ? -0.599 1.739 2.270 1.00 0.00 53 ILE A N 10
ATOM 16578 C CA . ILE A 1 53 ? -1.551 0.827 1.659 1.00 0.00 53 ILE A CA 10
ATOM 16579 C C . ILE A 1 53 ? -2.949 1.445 1.714 1.00 0.00 53 ILE A C 10
ATOM 16580 O O . ILE A 1 53 ? -3.598 1.429 2.759 1.00 0.00 53 ILE A O 10
ATOM 16596 N N . GLY A 1 54 ? -3.373 1.974 0.576 1.00 0.00 54 GLY A N 10
ATOM 16597 C CA . GLY A 1 54 ? -4.683 2.596 0.482 1.00 0.00 54 GLY A CA 10
ATOM 16598 C C . GLY A 1 54 ? -5.717 1.615 -0.075 1.00 0.00 54 GLY A C 10
ATOM 16599 O O . GLY A 1 54 ? -5.517 1.036 -1.142 1.00 0.00 54 GLY A O 10
ATOM 16603 N N . TYR A 1 55 ? -6.799 1.457 0.673 1.00 0.00 55 TYR A N 10
ATOM 16604 C CA . TYR A 1 55 ? -7.864 0.556 0.267 1.00 0.00 55 TYR A CA 10
ATOM 16605 C C . TYR A 1 55 ? -9.232 1.101 0.684 1.00 0.00 55 TYR A C 10
ATOM 16606 O O . TYR A 1 55 ? -9.353 1.763 1.714 1.00 0.00 55 TYR A O 10
ATOM 16624 N N . ARG A 1 56 ? -10.228 0.802 -0.137 1.00 0.00 56 ARG A N 10
ATOM 16625 C CA . ARG A 1 56 ? -11.582 1.253 0.134 1.00 0.00 56 ARG A CA 10
ATOM 16626 C C . ARG A 1 56 ? -12.595 0.348 -0.570 1.00 0.00 56 ARG A C 10
ATOM 16627 O O . ARG A 1 56 ? -12.256 -0.335 -1.536 1.00 0.00 56 ARG A O 10
ATOM 16648 N N . GLU A 1 57 ? -13.817 0.371 -0.060 1.00 0.00 57 GLU A N 10
ATOM 16649 C CA . GLU A 1 57 ? -14.881 -0.440 -0.628 1.00 0.00 57 GLU A CA 10
ATOM 16650 C C . GLU A 1 57 ? -15.139 -0.034 -2.080 1.00 0.00 57 GLU A C 10
ATOM 16651 O O . GLU A 1 57 ? -14.963 1.128 -2.445 1.00 0.00 57 GLU A O 10
ATOM 16663 N N . ASN A 1 58 ? -15.554 -1.014 -2.870 1.00 0.00 58 ASN A N 10
ATOM 16664 C CA . ASN A 1 58 ? -15.838 -0.773 -4.275 1.00 0.00 58 ASN A CA 10
ATOM 16665 C C . ASN A 1 58 ? -17.325 -0.455 -4.442 1.00 0.00 58 ASN A C 10
ATOM 16666 O O . ASN A 1 58 ? -17.887 -0.644 -5.520 1.00 0.00 58 ASN A O 10
ATOM 16677 N N . SER A 1 59 ? -17.921 0.023 -3.359 1.00 0.00 59 SER A N 10
ATOM 16678 C CA . SER A 1 59 ? -19.332 0.369 -3.372 1.00 0.00 59 SER A CA 10
ATOM 16679 C C . SER A 1 59 ? -19.642 1.259 -4.578 1.00 0.00 59 SER A C 10
ATOM 16680 O O . SER A 1 59 ? -18.758 1.943 -5.092 1.00 0.00 59 SER A O 10
ATOM 16688 N N . PRO A 1 60 ? -20.932 1.220 -5.005 1.00 0.00 60 PRO A N 10
ATOM 16689 C CA . PRO A 1 60 ? -21.369 2.015 -6.140 1.00 0.00 60 PRO A CA 10
ATOM 16690 C C . PRO A 1 60 ? -21.504 3.490 -5.758 1.00 0.00 60 PRO A C 10
ATOM 16691 O O . PRO A 1 60 ? -22.548 3.914 -5.265 1.00 0.00 60 PRO A O 10
ATOM 16702 N N . GLY A 1 61 ? -20.432 4.231 -6.000 1.00 0.00 61 GLY A N 10
ATOM 16703 C CA . GLY A 1 61 ? -20.418 5.650 -5.687 1.00 0.00 61 GLY A CA 10
ATOM 16704 C C . GLY A 1 61 ? -20.154 5.880 -4.198 1.00 0.00 61 GLY A C 10
ATOM 16705 O O . GLY A 1 61 ? -20.775 6.744 -3.580 1.00 0.00 61 GLY A O 10
ATOM 16709 N N . SER A 1 62 ? -19.232 5.093 -3.664 1.00 0.00 62 SER A N 10
ATOM 16710 C CA . SER A 1 62 ? -18.879 5.200 -2.259 1.00 0.00 62 SER A CA 10
ATOM 16711 C C . SER A 1 62 ? -18.074 6.479 -2.018 1.00 0.00 62 SER A C 10
ATOM 16712 O O . SER A 1 62 ? -17.331 6.923 -2.892 1.00 0.00 62 SER A O 10
ATOM 16720 N N . ASN A 1 63 ? -18.248 7.034 -0.827 1.00 0.00 63 ASN A N 10
ATOM 16721 C CA . ASN A 1 63 ? -17.546 8.252 -0.460 1.00 0.00 63 ASN A CA 10
ATOM 16722 C C . ASN A 1 63 ? -16.697 7.992 0.786 1.00 0.00 63 ASN A C 10
ATOM 16723 O O . ASN A 1 63 ? -17.024 8.464 1.873 1.00 0.00 63 ASN A O 10
ATOM 16734 N N . GLY A 1 64 ? -15.624 7.241 0.585 1.00 0.00 64 GLY A N 10
ATOM 16735 C CA . GLY A 1 64 ? -14.726 6.912 1.678 1.00 0.00 64 GLY A CA 10
ATOM 16736 C C . GLY A 1 64 ? -13.266 6.979 1.227 1.00 0.00 64 GLY A C 10
ATOM 16737 O O . GLY A 1 64 ? -12.732 6.007 0.695 1.00 0.00 64 GLY A O 10
ATOM 16741 N N . GLN A 1 65 ? -12.661 8.135 1.457 1.00 0.00 65 GLN A N 10
ATOM 16742 C CA . GLN A 1 65 ? -11.273 8.341 1.081 1.00 0.00 65 GLN A CA 10
ATOM 16743 C C . GLN A 1 65 ? -10.447 7.090 1.391 1.00 0.00 65 GLN A C 10
ATOM 16744 O O . GLN A 1 65 ? -10.433 6.618 2.527 1.00 0.00 65 GLN A O 10
ATOM 16758 N N . TYR A 1 66 ? -9.780 6.590 0.361 1.00 0.00 66 TYR A N 10
ATOM 16759 C CA . TYR A 1 66 ? -8.955 5.404 0.510 1.00 0.00 66 TYR A CA 10
ATOM 16760 C C . TYR A 1 66 ? -8.204 5.422 1.842 1.00 0.00 66 TYR A C 10
ATOM 16761 O O . TYR A 1 66 ? -7.375 6.299 2.080 1.00 0.00 66 TYR A O 10
ATOM 16779 N N . SER A 1 67 ? -8.520 4.442 2.677 1.00 0.00 67 SER A N 10
ATOM 16780 C CA . SER A 1 67 ? -7.885 4.334 3.979 1.00 0.00 67 SER A CA 10
ATOM 16781 C C . SER A 1 67 ? -6.381 4.110 3.812 1.00 0.00 67 SER A C 10
ATOM 16782 O O . SER A 1 67 ? -5.950 3.020 3.441 1.00 0.00 67 SER A O 10
ATOM 16790 N N . ILE A 1 68 ? -5.624 5.161 4.092 1.00 0.00 68 ILE A N 10
ATOM 16791 C CA . ILE A 1 68 ? -4.177 5.093 3.977 1.00 0.00 68 ILE A CA 10
ATOM 16792 C C . ILE A 1 68 ? -3.593 4.527 5.273 1.00 0.00 68 ILE A C 10
ATOM 16793 O O . ILE A 1 68 ? -4.027 4.891 6.365 1.00 0.00 68 ILE A O 10
ATOM 16809 N N . VAL A 1 69 ? -2.616 3.647 5.109 1.00 0.00 69 VAL A N 10
ATOM 16810 C CA . VAL A 1 69 ? -1.968 3.027 6.252 1.00 0.00 69 VAL A CA 10
ATOM 16811 C C . VAL A 1 69 ? -0.465 2.919 5.984 1.00 0.00 69 VAL A C 10
ATOM 16812 O O . VAL A 1 69 ? -0.040 2.174 5.103 1.00 0.00 69 VAL A O 10
ATOM 16825 N N . GLU A 1 70 ? 0.298 3.675 6.760 1.00 0.00 70 GLU A N 10
ATOM 16826 C CA . GLU A 1 70 ? 1.744 3.674 6.618 1.00 0.00 70 GLU A CA 10
ATOM 16827 C C . GLU A 1 70 ? 2.361 2.570 7.479 1.00 0.00 70 GLU A C 10
ATOM 16828 O O . GLU A 1 70 ? 1.928 2.343 8.608 1.00 0.00 70 GLU A O 10
ATOM 16840 N N . MET A 1 71 ? 3.362 1.912 6.913 1.00 0.00 71 MET A N 10
ATOM 16841 C CA . MET A 1 71 ? 4.043 0.837 7.615 1.00 0.00 71 MET A CA 10
ATOM 16842 C C . MET A 1 71 ? 5.562 0.984 7.501 1.00 0.00 71 MET A C 10
ATOM 16843 O O . MET A 1 71 ? 6.054 1.948 6.917 1.00 0.00 71 MET A O 10
ATOM 16857 N N . LYS A 1 72 ? 6.262 0.013 8.068 1.00 0.00 72 LYS A N 10
ATOM 16858 C CA . LYS A 1 72 ? 7.715 0.021 8.037 1.00 0.00 72 LYS A CA 10
ATOM 16859 C C . LYS A 1 72 ? 8.198 -0.681 6.767 1.00 0.00 72 LYS A C 10
ATOM 16860 O O . LYS A 1 72 ? 7.556 -1.614 6.287 1.00 0.00 72 LYS A O 10
ATOM 16879 N N . ALA A 1 73 ? 9.324 -0.204 6.257 1.00 0.00 73 ALA A N 10
ATOM 16880 C CA . ALA A 1 73 ? 9.901 -0.774 5.051 1.00 0.00 73 ALA A CA 10
ATOM 16881 C C . ALA A 1 73 ? 11.106 -1.638 5.427 1.00 0.00 73 ALA A C 10
ATOM 16882 O O . ALA A 1 73 ? 12.086 -1.137 5.977 1.00 0.00 73 ALA A O 10
ATOM 16889 N N . THR A 1 74 ? 10.995 -2.920 5.114 1.00 0.00 74 THR A N 10
ATOM 16890 C CA . THR A 1 74 ? 12.064 -3.859 5.411 1.00 0.00 74 THR A CA 10
ATOM 16891 C C . THR A 1 74 ? 13.306 -3.534 4.578 1.00 0.00 74 THR A C 10
ATOM 16892 O O . THR A 1 74 ? 14.416 -3.484 5.106 1.00 0.00 74 THR A O 10
ATOM 16903 N N . GLY A 1 75 ? 13.077 -3.321 3.291 1.00 0.00 75 GLY A N 10
ATOM 16904 C CA . GLY A 1 75 ? 14.163 -3.002 2.380 1.00 0.00 75 GLY A CA 10
ATOM 16905 C C . GLY A 1 75 ? 14.394 -4.140 1.383 1.00 0.00 75 GLY A C 10
ATOM 16906 O O . GLY A 1 75 ? 15.485 -4.707 1.325 1.00 0.00 75 GLY A O 10
ATOM 16910 N N . ASP A 1 76 ? 13.351 -4.440 0.624 1.00 0.00 76 ASP A N 10
ATOM 16911 C CA . ASP A 1 76 ? 13.427 -5.499 -0.367 1.00 0.00 76 ASP A CA 10
ATOM 16912 C C . ASP A 1 76 ? 12.019 -6.029 -0.650 1.00 0.00 76 ASP A C 10
ATOM 16913 O O . ASP A 1 76 ? 11.652 -6.242 -1.804 1.00 0.00 76 ASP A O 10
ATOM 16922 N N . SER A 1 77 ? 11.270 -6.227 0.424 1.00 0.00 77 SER A N 10
ATOM 16923 C CA . SER A 1 77 ? 9.911 -6.728 0.307 1.00 0.00 77 SER A CA 10
ATOM 16924 C C . SER A 1 77 ? 9.027 -6.104 1.389 1.00 0.00 77 SER A C 10
ATOM 16925 O O . SER A 1 77 ? 9.516 -5.728 2.453 1.00 0.00 77 SER A O 10
ATOM 16933 N N . GLU A 1 78 ? 7.742 -6.013 1.079 1.00 0.00 78 GLU A N 10
ATOM 16934 C CA . GLU A 1 78 ? 6.786 -5.441 2.011 1.00 0.00 78 GLU A CA 10
ATOM 16935 C C . GLU A 1 78 ? 5.445 -6.170 1.911 1.00 0.00 78 GLU A C 10
ATOM 16936 O O . GLU A 1 78 ? 5.100 -6.701 0.856 1.00 0.00 78 GLU A O 10
ATOM 16948 N N . VAL A 1 79 ? 4.724 -6.173 3.022 1.00 0.00 79 VAL A N 10
ATOM 16949 C CA . VAL A 1 79 ? 3.428 -6.828 3.072 1.00 0.00 79 VAL A CA 10
ATOM 16950 C C . VAL A 1 79 ? 2.571 -6.171 4.156 1.00 0.00 79 VAL A C 10
ATOM 16951 O O . VAL A 1 79 ? 3.090 -5.728 5.179 1.00 0.00 79 VAL A O 10
ATOM 16964 N N . TYR A 1 80 ? 1.273 -6.129 3.894 1.00 0.00 80 TYR A N 10
ATOM 16965 C CA . TYR A 1 80 ? 0.338 -5.533 4.834 1.00 0.00 80 TYR A CA 10
ATOM 16966 C C . TYR A 1 80 ? -1.013 -6.250 4.792 1.00 0.00 80 TYR A C 10
ATOM 16967 O O . TYR A 1 80 ? -1.639 -6.342 3.738 1.00 0.00 80 TYR A O 10
ATOM 16985 N N . THR A 1 81 ? -1.422 -6.739 5.954 1.00 0.00 81 THR A N 10
ATOM 16986 C CA . THR A 1 81 ? -2.688 -7.445 6.064 1.00 0.00 81 THR A CA 10
ATOM 16987 C C . THR A 1 81 ? -3.820 -6.464 6.372 1.00 0.00 81 THR A C 10
ATOM 16988 O O . THR A 1 81 ? -4.037 -6.103 7.528 1.00 0.00 81 THR A O 10
ATOM 16999 N N . LEU A 1 82 ? -4.514 -6.060 5.318 1.00 0.00 82 LEU A N 10
ATOM 17000 C CA . LEU A 1 82 ? -5.619 -5.127 5.462 1.00 0.00 82 LEU A CA 10
ATOM 17001 C C . LEU A 1 82 ? -6.825 -5.860 6.054 1.00 0.00 82 LEU A C 10
ATOM 17002 O O . LEU A 1 82 ? -7.286 -6.855 5.498 1.00 0.00 82 LEU A O 10
ATOM 17018 N N . ASP A 1 83 ? -7.300 -5.339 7.176 1.00 0.00 83 ASP A N 10
ATOM 17019 C CA . ASP A 1 83 ? -8.443 -5.931 7.850 1.00 0.00 83 ASP A CA 10
ATOM 17020 C C . ASP A 1 83 ? -9.548 -4.881 7.989 1.00 0.00 83 ASP A C 10
ATOM 17021 O O . ASP A 1 83 ? -9.312 -3.694 7.769 1.00 0.00 83 ASP A O 10
ATOM 17030 N N . ASN A 1 84 ? -10.730 -5.356 8.353 1.00 0.00 84 ASN A N 10
ATOM 17031 C CA . ASN A 1 84 ? -11.871 -4.473 8.525 1.00 0.00 84 ASN A CA 10
ATOM 17032 C C . ASN A 1 84 ? -12.541 -4.244 7.168 1.00 0.00 84 ASN A C 10
ATOM 17033 O O . ASN A 1 84 ? -12.883 -3.114 6.824 1.00 0.00 84 ASN A O 10
ATOM 17044 N N . LEU A 1 85 ? -12.708 -5.335 6.435 1.00 0.00 85 LEU A N 10
ATOM 17045 C CA . LEU A 1 85 ? -13.331 -5.267 5.124 1.00 0.00 85 LEU A CA 10
ATOM 17046 C C . LEU A 1 85 ? -14.798 -5.687 5.238 1.00 0.00 85 LEU A C 10
ATOM 17047 O O . LEU A 1 85 ? -15.353 -5.723 6.335 1.00 0.00 85 LEU A O 10
ATOM 17063 N N . LYS A 1 86 ? -15.384 -5.993 4.090 1.00 0.00 86 LYS A N 10
ATOM 17064 C CA . LYS A 1 86 ? -16.775 -6.409 4.048 1.00 0.00 86 LYS A CA 10
ATOM 17065 C C . LYS A 1 86 ? -16.844 -7.929 3.886 1.00 0.00 86 LYS A C 10
ATOM 17066 O O . LYS A 1 86 ? -15.817 -8.606 3.906 1.00 0.00 86 LYS A O 10
ATOM 17085 N N . LYS A 1 87 ? -18.064 -8.421 3.731 1.00 0.00 87 LYS A N 10
ATOM 17086 C CA . LYS A 1 87 ? -18.280 -9.849 3.566 1.00 0.00 87 LYS A CA 10
ATOM 17087 C C . LYS A 1 87 ? -18.702 -10.133 2.123 1.00 0.00 87 LYS A C 10
ATOM 17088 O O . LYS A 1 87 ? -19.788 -9.739 1.701 1.00 0.00 87 LYS A O 10
ATOM 17107 N N . PHE A 1 88 ? -17.820 -10.815 1.406 1.00 0.00 88 PHE A N 10
ATOM 17108 C CA . PHE A 1 88 ? -18.088 -11.157 0.019 1.00 0.00 88 PHE A CA 10
ATOM 17109 C C . PHE A 1 88 ? -18.366 -9.902 -0.811 1.00 0.00 88 PHE A C 10
ATOM 17110 O O . PHE A 1 88 ? -19.461 -9.736 -1.344 1.00 0.00 88 PHE A O 10
ATOM 17127 N N . ALA A 1 89 ? -17.354 -9.051 -0.894 1.00 0.00 89 ALA A N 10
ATOM 17128 C CA . ALA A 1 89 ? -17.475 -7.816 -1.650 1.00 0.00 89 ALA A CA 10
ATOM 17129 C C . ALA A 1 89 ? -16.139 -7.503 -2.325 1.00 0.00 89 ALA A C 10
ATOM 17130 O O . ALA A 1 89 ? -15.088 -7.948 -1.867 1.00 0.00 89 ALA A O 10
ATOM 17137 N N . GLN A 1 90 ? -16.222 -6.739 -3.405 1.00 0.00 90 GLN A N 10
ATOM 17138 C CA . GLN A 1 90 ? -15.032 -6.361 -4.148 1.00 0.00 90 GLN A CA 10
ATOM 17139 C C . GLN A 1 90 ? -14.260 -5.274 -3.397 1.00 0.00 90 GLN A C 10
ATOM 17140 O O . GLN A 1 90 ? -14.859 -4.372 -2.813 1.00 0.00 90 GLN A O 10
ATOM 17154 N N . TYR A 1 91 ? -12.941 -5.396 -3.435 1.00 0.00 91 TYR A N 10
ATOM 17155 C CA . TYR A 1 91 ? -12.081 -4.435 -2.765 1.00 0.00 91 TYR A CA 10
ATOM 17156 C C . TYR A 1 91 ? -10.862 -4.097 -3.626 1.00 0.00 91 TYR A C 10
ATOM 17157 O O . TYR A 1 91 ? -10.226 -4.989 -4.186 1.00 0.00 91 TYR A O 10
ATOM 17175 N N . GLY A 1 92 ? -10.573 -2.806 -3.706 1.00 0.00 92 GLY A N 10
ATOM 17176 C CA . GLY A 1 92 ? -9.442 -2.339 -4.489 1.00 0.00 92 GLY A CA 10
ATOM 17177 C C . GLY A 1 92 ? -8.509 -1.472 -3.642 1.00 0.00 92 GLY A C 10
ATOM 17178 O O . GLY A 1 92 ? -8.936 -0.468 -3.072 1.00 0.00 92 GLY A O 10
ATOM 17182 N N . VAL A 1 93 ? -7.253 -1.890 -3.585 1.00 0.00 93 VAL A N 10
ATOM 17183 C CA . VAL A 1 93 ? -6.257 -1.164 -2.817 1.00 0.00 93 VAL A CA 10
ATOM 17184 C C . VAL A 1 93 ? -5.129 -0.714 -3.748 1.00 0.00 93 VAL A C 10
ATOM 17185 O O . VAL A 1 93 ? -5.008 -1.211 -4.867 1.00 0.00 93 VAL A O 10
ATOM 17198 N N . VAL A 1 94 ? -4.334 0.223 -3.253 1.00 0.00 94 VAL A N 10
ATOM 17199 C CA . VAL A 1 94 ? -3.221 0.746 -4.027 1.00 0.00 94 VAL A CA 10
ATOM 17200 C C . VAL A 1 94 ? -2.018 0.953 -3.105 1.00 0.00 94 VAL A C 10
ATOM 17201 O O . VAL A 1 94 ? -2.097 1.705 -2.135 1.00 0.00 94 VAL A O 10
ATOM 17214 N N . VAL A 1 95 ? -0.931 0.274 -3.442 1.00 0.00 95 VAL A N 10
ATOM 17215 C CA . VAL A 1 95 ? 0.287 0.374 -2.656 1.00 0.00 95 VAL A CA 10
ATOM 17216 C C . VAL A 1 95 ? 1.218 1.407 -3.297 1.00 0.00 95 VAL A C 10
ATOM 17217 O O . VAL A 1 95 ? 1.232 1.563 -4.517 1.00 0.00 95 VAL A O 10
ATOM 17230 N N . GLN A 1 96 ? 1.972 2.085 -2.444 1.00 0.00 96 GLN A N 10
ATOM 17231 C CA . GLN A 1 96 ? 2.903 3.098 -2.912 1.00 0.00 96 GLN A CA 10
ATOM 17232 C C . GLN A 1 96 ? 4.080 3.225 -1.941 1.00 0.00 96 GLN A C 10
ATOM 17233 O O . GLN A 1 96 ? 3.907 3.098 -0.730 1.00 0.00 96 GLN A O 10
ATOM 17247 N N . ALA A 1 97 ? 5.250 3.475 -2.510 1.00 0.00 97 ALA A N 10
ATOM 17248 C CA . ALA A 1 97 ? 6.454 3.621 -1.711 1.00 0.00 97 ALA A CA 10
ATOM 17249 C C . ALA A 1 97 ? 6.646 5.096 -1.350 1.00 0.00 97 ALA A C 10
ATOM 17250 O O . ALA A 1 97 ? 6.491 5.972 -2.199 1.00 0.00 97 ALA A O 10
ATOM 17257 N N . PHE A 1 98 ? 6.980 5.324 -0.088 1.00 0.00 98 PHE A N 10
ATOM 17258 C CA . PHE A 1 98 ? 7.194 6.678 0.396 1.00 0.00 98 PHE A CA 10
ATOM 17259 C C . PHE A 1 98 ? 8.485 6.770 1.211 1.00 0.00 98 PHE A C 10
ATOM 17260 O O . PHE A 1 98 ? 8.783 5.885 2.012 1.00 0.00 98 PHE A O 10
ATOM 17277 N N . ASN A 1 99 ? 9.217 7.850 0.980 1.00 0.00 99 ASN A N 10
ATOM 17278 C CA . ASN A 1 99 ? 10.469 8.070 1.684 1.00 0.00 99 ASN A CA 10
ATOM 17279 C C . ASN A 1 99 ? 10.423 9.429 2.386 1.00 0.00 99 ASN A C 10
ATOM 17280 O O . ASN A 1 99 ? 9.440 10.159 2.269 1.00 0.00 99 ASN A O 10
ATOM 17291 N N . ARG A 1 100 ? 11.499 9.727 3.100 1.00 0.00 100 ARG A N 10
ATOM 17292 C CA . ARG A 1 100 ? 11.593 10.985 3.821 1.00 0.00 100 ARG A CA 10
ATOM 17293 C C . ARG A 1 100 ? 11.474 12.163 2.851 1.00 0.00 100 ARG A C 10
ATOM 17294 O O . ARG A 1 100 ? 11.114 13.268 3.253 1.00 0.00 100 ARG A O 10
ATOM 17315 N N . ALA A 1 101 ? 11.782 11.885 1.593 1.00 0.00 101 ALA A N 10
ATOM 17316 C CA . ALA A 1 101 ? 11.714 12.908 0.563 1.00 0.00 101 ALA A CA 10
ATOM 17317 C C . ALA A 1 101 ? 10.249 13.174 0.211 1.00 0.00 101 ALA A C 10
ATOM 17318 O O . ALA A 1 101 ? 9.904 14.264 -0.244 1.00 0.00 101 ALA A O 10
ATOM 17325 N N . GLY A 1 102 ? 9.426 12.160 0.434 1.00 0.00 102 GLY A N 10
ATOM 17326 C CA . GLY A 1 102 ? 8.006 12.270 0.147 1.00 0.00 102 GLY A CA 10
ATOM 17327 C C . GLY A 1 102 ? 7.427 10.921 -0.282 1.00 0.00 102 GLY A C 10
ATOM 17328 O O . GLY A 1 102 ? 7.942 9.871 0.099 1.00 0.00 102 GLY A O 10
ATOM 17332 N N . THR A 1 103 ? 6.364 10.992 -1.070 1.00 0.00 103 THR A N 10
ATOM 17333 C CA . THR A 1 103 ? 5.709 9.789 -1.555 1.00 0.00 103 THR A CA 10
ATOM 17334 C C . THR A 1 103 ? 5.699 9.768 -3.085 1.00 0.00 103 THR A C 10
ATOM 17335 O O . THR A 1 103 ? 5.796 10.813 -3.725 1.00 0.00 103 THR A O 10
ATOM 17346 N N . GLY A 1 104 ? 5.581 8.564 -3.627 1.00 0.00 104 GLY A N 10
ATOM 17347 C CA . GLY A 1 104 ? 5.557 8.392 -5.070 1.00 0.00 104 GLY A CA 10
ATOM 17348 C C . GLY A 1 104 ? 4.170 7.957 -5.547 1.00 0.00 104 GLY A C 10
ATOM 17349 O O . GLY A 1 104 ? 3.204 8.008 -4.787 1.00 0.00 104 GLY A O 10
ATOM 17353 N N . PRO A 1 105 ? 4.114 7.528 -6.836 1.00 0.00 105 PRO A N 10
ATOM 17354 C CA . PRO A 1 105 ? 2.862 7.085 -7.424 1.00 0.00 105 PRO A CA 10
ATOM 17355 C C . PRO A 1 105 ? 2.476 5.697 -6.909 1.00 0.00 105 PRO A C 10
ATOM 17356 O O . PRO A 1 105 ? 3.318 4.967 -6.389 1.00 0.00 105 PRO A O 10
ATOM 17367 N N . SER A 1 106 ? 1.201 5.373 -7.072 1.00 0.00 106 SER A N 10
ATOM 17368 C CA . SER A 1 106 ? 0.693 4.086 -6.630 1.00 0.00 106 SER A CA 10
ATOM 17369 C C . SER A 1 106 ? 0.616 3.119 -7.814 1.00 0.00 106 SER A C 10
ATOM 17370 O O . SER A 1 106 ? 0.690 3.539 -8.968 1.00 0.00 106 SER A O 10
ATOM 17378 N N . SER A 1 107 ? 0.469 1.844 -7.487 1.00 0.00 107 SER A N 10
ATOM 17379 C CA . SER A 1 107 ? 0.382 0.815 -8.508 1.00 0.00 107 SER A CA 10
ATOM 17380 C C . SER A 1 107 ? -1.057 0.704 -9.018 1.00 0.00 107 SER A C 10
ATOM 17381 O O . SER A 1 107 ? -1.993 1.123 -8.339 1.00 0.00 107 SER A O 10
ATOM 17389 N N . SER A 1 108 ? -1.187 0.138 -10.208 1.00 0.00 108 SER A N 10
ATOM 17390 C CA . SER A 1 108 ? -2.496 -0.033 -10.817 1.00 0.00 108 SER A CA 10
ATOM 17391 C C . SER A 1 108 ? -3.454 -0.690 -9.821 1.00 0.00 108 SER A C 10
ATOM 17392 O O . SER A 1 108 ? -3.193 -1.790 -9.336 1.00 0.00 108 SER A O 10
ATOM 17400 N N . GLU A 1 109 ? -4.543 0.012 -9.545 1.00 0.00 109 GLU A N 10
ATOM 17401 C CA . GLU A 1 109 ? -5.541 -0.489 -8.616 1.00 0.00 109 GLU A CA 10
ATOM 17402 C C . GLU A 1 109 ? -6.034 -1.868 -9.059 1.00 0.00 109 GLU A C 10
ATOM 17403 O O . GLU A 1 109 ? -6.474 -2.039 -10.195 1.00 0.00 109 GLU A O 10
ATOM 17415 N N . ILE A 1 110 ? -5.944 -2.817 -8.139 1.00 0.00 110 ILE A N 10
ATOM 17416 C CA . ILE A 1 110 ? -6.375 -4.175 -8.420 1.00 0.00 110 ILE A CA 10
ATOM 17417 C C . ILE A 1 110 ? -7.710 -4.438 -7.720 1.00 0.00 110 ILE A C 10
ATOM 17418 O O . ILE A 1 110 ? -8.401 -3.501 -7.322 1.00 0.00 110 ILE A O 10
ATOM 17434 N N . ASN A 1 111 ? -8.032 -5.716 -7.591 1.00 0.00 111 ASN A N 10
ATOM 17435 C CA . ASN A 1 111 ? -9.272 -6.114 -6.945 1.00 0.00 111 ASN A CA 10
ATOM 17436 C C . ASN A 1 111 ? -9.085 -7.485 -6.293 1.00 0.00 111 ASN A C 10
ATOM 17437 O O . ASN A 1 111 ? -8.250 -8.275 -6.728 1.00 0.00 111 ASN A O 10
ATOM 17448 N N . ALA A 1 112 ? -9.878 -7.725 -5.258 1.00 0.00 112 ALA A N 10
ATOM 17449 C CA . ALA A 1 112 ? -9.811 -8.987 -4.541 1.00 0.00 112 ALA A CA 10
ATOM 17450 C C . ALA A 1 112 ? -11.063 -9.146 -3.677 1.00 0.00 112 ALA A C 10
ATOM 17451 O O . ALA A 1 112 ? -11.082 -8.725 -2.522 1.00 0.00 112 ALA A O 10
ATOM 17458 N N . THR A 1 113 ? -12.080 -9.753 -4.271 1.00 0.00 113 THR A N 10
ATOM 17459 C CA . THR A 1 113 ? -13.334 -9.972 -3.570 1.00 0.00 113 THR A CA 10
ATOM 17460 C C . THR A 1 113 ? -13.131 -10.941 -2.404 1.00 0.00 113 THR A C 10
ATOM 17461 O O . THR A 1 113 ? -12.929 -12.136 -2.612 1.00 0.00 113 THR A O 10
ATOM 17472 N N . THR A 1 114 ? -13.190 -10.388 -1.201 1.00 0.00 114 THR A N 10
ATOM 17473 C CA . THR A 1 114 ? -13.015 -11.188 0.000 1.00 0.00 114 THR A CA 10
ATOM 17474 C C . THR A 1 114 ? -13.841 -12.473 -0.091 1.00 0.00 114 THR A C 10
ATOM 17475 O O . THR A 1 114 ? -14.899 -12.492 -0.717 1.00 0.00 114 THR A O 10
ATOM 17486 N N . LEU A 1 115 ? -13.326 -13.516 0.545 1.00 0.00 115 LEU A N 10
ATOM 17487 C CA . LEU A 1 115 ? -14.003 -14.801 0.544 1.00 0.00 115 LEU A CA 10
ATOM 17488 C C . LEU A 1 115 ? -15.485 -14.593 0.864 1.00 0.00 115 LEU A C 10
ATOM 17489 O O . LEU A 1 115 ? -15.865 -13.562 1.417 1.00 0.00 115 LEU A O 10
ATOM 17505 N N . GLU A 1 116 ? -16.281 -15.588 0.503 1.00 0.00 116 GLU A N 10
ATOM 17506 C CA . GLU A 1 116 ? -17.712 -15.527 0.744 1.00 0.00 116 GLU A CA 10
ATOM 17507 C C . GLU A 1 116 ? -18.021 -15.887 2.199 1.00 0.00 116 GLU A C 10
ATOM 17508 O O . GLU A 1 116 ? -19.184 -15.935 2.597 1.00 0.00 116 GLU A O 10
ATOM 17520 N N . SER A 1 117 ? -16.959 -16.132 2.953 1.00 0.00 117 SER A N 10
ATOM 17521 C CA . SER A 1 117 ? -17.102 -16.487 4.354 1.00 0.00 117 SER A CA 10
ATOM 17522 C C . SER A 1 117 ? -15.723 -16.667 4.992 1.00 0.00 117 SER A C 10
ATOM 17523 O O . SER A 1 117 ? -14.727 -16.832 4.289 1.00 0.00 117 SER A O 10
ATOM 17531 N N . GLY A 1 118 ? -15.709 -16.630 6.316 1.00 0.00 118 GLY A N 10
ATOM 17532 C CA . GLY A 1 118 ? -14.469 -16.787 7.056 1.00 0.00 118 GLY A CA 10
ATOM 17533 C C . GLY A 1 118 ? -14.164 -18.265 7.309 1.00 0.00 118 GLY A C 10
ATOM 17534 O O . GLY A 1 118 ? -15.068 -19.048 7.598 1.00 0.00 118 GLY A O 10
ATOM 17538 N N . PRO A 1 119 ? -12.855 -18.611 7.187 1.00 0.00 119 PRO A N 10
ATOM 17539 C CA . PRO A 1 119 ? -12.420 -19.981 7.399 1.00 0.00 119 PRO A CA 10
ATOM 17540 C C . PRO A 1 119 ? -12.409 -20.329 8.889 1.00 0.00 119 PRO A C 10
ATOM 17541 O O . PRO A 1 119 ? -13.133 -21.222 9.327 1.00 0.00 119 PRO A O 10
ATOM 17552 N N . SER A 1 120 ? -11.580 -19.605 9.627 1.00 0.00 120 SER A N 10
ATOM 17553 C CA . SER A 1 120 ? -11.466 -19.826 11.059 1.00 0.00 120 SER A CA 10
ATOM 17554 C C . SER A 1 120 ? -11.017 -21.263 11.333 1.00 0.00 120 SER A C 10
ATOM 17555 O O . SER A 1 120 ? -11.848 -22.158 11.486 1.00 0.00 120 SER A O 10
ATOM 17563 N N . SER A 1 121 ? -9.705 -21.440 11.386 1.00 0.00 121 SER A N 10
ATOM 17564 C CA . SER A 1 121 ? -9.137 -22.753 11.638 1.00 0.00 121 SER A CA 10
ATOM 17565 C C . SER A 1 121 ? -8.359 -22.741 12.956 1.00 0.00 121 SER A C 10
ATOM 17566 O O . SER A 1 121 ? -8.126 -21.681 13.534 1.00 0.00 121 SER A O 10
ATOM 17574 N N . GLY A 1 122 ? -7.978 -23.933 13.392 1.00 0.00 122 GLY A N 10
ATOM 17575 C CA . GLY A 1 122 ? -7.232 -24.074 14.630 1.00 0.00 122 GLY A CA 10
ATOM 17576 C C . GLY A 1 122 ? -7.153 -25.541 15.059 1.00 0.00 122 GLY A C 10
ATOM 17577 O O . GLY A 1 122 ? -8.019 -26.026 15.785 1.00 0.00 122 GLY A O 10
ATOM 17581 N N . GLY A 1 1 ? 25.419 4.744 15.279 1.00 0.00 1 GLY A N 11
ATOM 17582 C CA . GLY A 1 1 ? 25.584 5.007 13.859 1.00 0.00 1 GLY A CA 11
ATOM 17583 C C . GLY A 1 1 ? 26.564 4.015 13.228 1.00 0.00 1 GLY A C 11
ATOM 17584 O O . GLY A 1 1 ? 27.434 3.476 13.911 1.00 0.00 1 GLY A O 11
ATOM 17588 N N . SER A 1 2 ? 26.390 3.805 11.932 1.00 0.00 2 SER A N 11
ATOM 17589 C CA . SER A 1 2 ? 27.248 2.888 11.201 1.00 0.00 2 SER A CA 11
ATOM 17590 C C . SER A 1 2 ? 26.963 2.986 9.701 1.00 0.00 2 SER A C 11
ATOM 17591 O O . SER A 1 2 ? 25.883 3.417 9.298 1.00 0.00 2 SER A O 11
ATOM 17599 N N . SER A 1 3 ? 27.949 2.580 8.915 1.00 0.00 3 SER A N 11
ATOM 17600 C CA . SER A 1 3 ? 27.818 2.617 7.469 1.00 0.00 3 SER A CA 11
ATOM 17601 C C . SER A 1 3 ? 27.596 4.057 7.000 1.00 0.00 3 SER A C 11
ATOM 17602 O O . SER A 1 3 ? 27.144 4.902 7.772 1.00 0.00 3 SER A O 11
ATOM 17610 N N . GLY A 1 4 ? 27.924 4.292 5.739 1.00 0.00 4 GLY A N 11
ATOM 17611 C CA . GLY A 1 4 ? 27.767 5.615 5.158 1.00 0.00 4 GLY A CA 11
ATOM 17612 C C . GLY A 1 4 ? 28.066 5.595 3.658 1.00 0.00 4 GLY A C 11
ATOM 17613 O O . GLY A 1 4 ? 29.209 5.389 3.252 1.00 0.00 4 GLY A O 11
ATOM 17617 N N . SER A 1 5 ? 27.019 5.812 2.875 1.00 0.00 5 SER A N 11
ATOM 17618 C CA . SER A 1 5 ? 27.156 5.821 1.429 1.00 0.00 5 SER A CA 11
ATOM 17619 C C . SER A 1 5 ? 27.863 7.101 0.978 1.00 0.00 5 SER A C 11
ATOM 17620 O O . SER A 1 5 ? 27.792 8.125 1.656 1.00 0.00 5 SER A O 11
ATOM 17628 N N . SER A 1 6 ? 28.528 7.001 -0.163 1.00 0.00 6 SER A N 11
ATOM 17629 C CA . SER A 1 6 ? 29.247 8.138 -0.712 1.00 0.00 6 SER A CA 11
ATOM 17630 C C . SER A 1 6 ? 28.364 8.880 -1.718 1.00 0.00 6 SER A C 11
ATOM 17631 O O . SER A 1 6 ? 27.514 8.273 -2.369 1.00 0.00 6 SER A O 11
ATOM 17639 N N . GLY A 1 7 ? 28.595 10.181 -1.813 1.00 0.00 7 GLY A N 11
ATOM 17640 C CA . GLY A 1 7 ? 27.832 11.011 -2.729 1.00 0.00 7 GLY A CA 11
ATOM 17641 C C . GLY A 1 7 ? 27.228 12.215 -2.003 1.00 0.00 7 GLY A C 11
ATOM 17642 O O . GLY A 1 7 ? 26.226 12.083 -1.302 1.00 0.00 7 GLY A O 11
ATOM 17646 N N . ILE A 1 8 ? 27.863 13.362 -2.195 1.00 0.00 8 ILE A N 11
ATOM 17647 C CA . ILE A 1 8 ? 27.401 14.588 -1.568 1.00 0.00 8 ILE A CA 11
ATOM 17648 C C . ILE A 1 8 ? 26.006 14.931 -2.093 1.00 0.00 8 ILE A C 11
ATOM 17649 O O . ILE A 1 8 ? 25.861 15.395 -3.223 1.00 0.00 8 ILE A O 11
ATOM 17665 N N . SER A 1 9 ? 25.014 14.688 -1.249 1.00 0.00 9 SER A N 11
ATOM 17666 C CA . SER A 1 9 ? 23.635 14.966 -1.614 1.00 0.00 9 SER A CA 11
ATOM 17667 C C . SER A 1 9 ? 22.725 14.785 -0.398 1.00 0.00 9 SER A C 11
ATOM 17668 O O . SER A 1 9 ? 22.140 13.719 -0.209 1.00 0.00 9 SER A O 11
ATOM 17676 N N . THR A 1 10 ? 22.634 15.842 0.396 1.00 0.00 10 THR A N 11
ATOM 17677 C CA . THR A 1 10 ? 21.805 15.813 1.589 1.00 0.00 10 THR A CA 11
ATOM 17678 C C . THR A 1 10 ? 20.384 16.276 1.262 1.00 0.00 10 THR A C 11
ATOM 17679 O O . THR A 1 10 ? 19.616 16.615 2.161 1.00 0.00 10 THR A O 11
ATOM 17690 N N . GLU A 1 11 ? 20.078 16.277 -0.027 1.00 0.00 11 GLU A N 11
ATOM 17691 C CA . GLU A 1 11 ? 18.763 16.693 -0.484 1.00 0.00 11 GLU A CA 11
ATOM 17692 C C . GLU A 1 11 ? 18.143 15.613 -1.373 1.00 0.00 11 GLU A C 11
ATOM 17693 O O . GLU A 1 11 ? 18.416 15.559 -2.571 1.00 0.00 11 GLU A O 11
ATOM 17705 N N . GLU A 1 12 ? 17.321 14.780 -0.752 1.00 0.00 12 GLU A N 11
ATOM 17706 C CA . GLU A 1 12 ? 16.661 13.705 -1.472 1.00 0.00 12 GLU A CA 11
ATOM 17707 C C . GLU A 1 12 ? 15.299 14.171 -1.991 1.00 0.00 12 GLU A C 11
ATOM 17708 O O . GLU A 1 12 ? 14.830 15.249 -1.630 1.00 0.00 12 GLU A O 11
ATOM 17720 N N . ALA A 1 13 ? 14.704 13.336 -2.830 1.00 0.00 13 ALA A N 11
ATOM 17721 C CA . ALA A 1 13 ? 13.405 13.649 -3.402 1.00 0.00 13 ALA A CA 11
ATOM 17722 C C . ALA A 1 13 ? 12.531 12.394 -3.389 1.00 0.00 13 ALA A C 11
ATOM 17723 O O . ALA A 1 13 ? 13.035 11.280 -3.526 1.00 0.00 13 ALA A O 11
ATOM 17730 N N . ALA A 1 14 ? 11.235 12.616 -3.223 1.00 0.00 14 ALA A N 11
ATOM 17731 C CA . ALA A 1 14 ? 10.286 11.516 -3.191 1.00 0.00 14 ALA A CA 11
ATOM 17732 C C . ALA A 1 14 ? 10.634 10.515 -4.294 1.00 0.00 14 ALA A C 11
ATOM 17733 O O . ALA A 1 14 ? 11.327 10.856 -5.251 1.00 0.00 14 ALA A O 11
ATOM 17740 N N . PRO A 1 15 ? 10.124 9.266 -4.118 1.00 0.00 15 PRO A N 11
ATOM 17741 C CA . PRO A 1 15 ? 10.374 8.213 -5.087 1.00 0.00 15 PRO A CA 11
ATOM 17742 C C . PRO A 1 15 ? 9.532 8.417 -6.348 1.00 0.00 15 PRO A C 11
ATOM 17743 O O . PRO A 1 15 ? 8.465 9.026 -6.295 1.00 0.00 15 PRO A O 11
ATOM 17754 N N . ASP A 1 16 ? 10.044 7.896 -7.454 1.00 0.00 16 ASP A N 11
ATOM 17755 C CA . ASP A 1 16 ? 9.353 8.013 -8.726 1.00 0.00 16 ASP A CA 11
ATOM 17756 C C . ASP A 1 16 ? 9.149 6.618 -9.322 1.00 0.00 16 ASP A C 11
ATOM 17757 O O . ASP A 1 16 ? 9.640 6.327 -10.412 1.00 0.00 16 ASP A O 11
ATOM 17766 N N . GLY A 1 17 ? 8.425 5.793 -8.580 1.00 0.00 17 GLY A N 11
ATOM 17767 C CA . GLY A 1 17 ? 8.151 4.436 -9.021 1.00 0.00 17 GLY A CA 11
ATOM 17768 C C . GLY A 1 17 ? 7.499 3.618 -7.905 1.00 0.00 17 GLY A C 11
ATOM 17769 O O . GLY A 1 17 ? 8.013 3.564 -6.789 1.00 0.00 17 GLY A O 11
ATOM 17773 N N . PRO A 1 18 ? 6.347 2.984 -8.254 1.00 0.00 18 PRO A N 11
ATOM 17774 C CA . PRO A 1 18 ? 5.620 2.171 -7.295 1.00 0.00 18 PRO A CA 11
ATOM 17775 C C . PRO A 1 18 ? 6.326 0.834 -7.063 1.00 0.00 18 PRO A C 11
ATOM 17776 O O . PRO A 1 18 ? 7.285 0.505 -7.758 1.00 0.00 18 PRO A O 11
ATOM 17787 N N . PRO A 1 19 ? 5.809 0.079 -6.056 1.00 0.00 19 PRO A N 11
ATOM 17788 C CA . PRO A 1 19 ? 6.379 -1.216 -5.724 1.00 0.00 19 PRO A CA 11
ATOM 17789 C C . PRO A 1 19 ? 5.989 -2.270 -6.762 1.00 0.00 19 PRO A C 11
ATOM 17790 O O . PRO A 1 19 ? 5.126 -2.027 -7.604 1.00 0.00 19 PRO A O 11
ATOM 17801 N N . MET A 1 20 ? 6.643 -3.418 -6.667 1.00 0.00 20 MET A N 11
ATOM 17802 C CA . MET A 1 20 ? 6.375 -4.510 -7.587 1.00 0.00 20 MET A CA 11
ATOM 17803 C C . MET A 1 20 ? 5.637 -5.652 -6.884 1.00 0.00 20 MET A C 11
ATOM 17804 O O . MET A 1 20 ? 5.384 -5.584 -5.682 1.00 0.00 20 MET A O 11
ATOM 17818 N N . ASP A 1 21 ? 5.313 -6.673 -7.663 1.00 0.00 21 ASP A N 11
ATOM 17819 C CA . ASP A 1 21 ? 4.609 -7.827 -7.130 1.00 0.00 21 ASP A CA 11
ATOM 17820 C C . ASP A 1 21 ? 3.426 -7.352 -6.284 1.00 0.00 21 ASP A C 11
ATOM 17821 O O . ASP A 1 21 ? 3.080 -7.982 -5.286 1.00 0.00 21 ASP A O 11
ATOM 17830 N N . VAL A 1 22 ? 2.839 -6.245 -6.714 1.00 0.00 22 VAL A N 11
ATOM 17831 C CA . VAL A 1 22 ? 1.703 -5.678 -6.008 1.00 0.00 22 VAL A CA 11
ATOM 17832 C C . VAL A 1 22 ? 0.443 -6.473 -6.358 1.00 0.00 22 VAL A C 11
ATOM 17833 O O . VAL A 1 22 ? -0.085 -6.351 -7.462 1.00 0.00 22 VAL A O 11
ATOM 17846 N N . THR A 1 23 ? -0.002 -7.268 -5.397 1.00 0.00 23 THR A N 11
ATOM 17847 C CA . THR A 1 23 ? -1.190 -8.083 -5.590 1.00 0.00 23 THR A CA 11
ATOM 17848 C C . THR A 1 23 ? -1.945 -8.246 -4.269 1.00 0.00 23 THR A C 11
ATOM 17849 O O . THR A 1 23 ? -1.377 -8.046 -3.196 1.00 0.00 23 THR A O 11
ATOM 17860 N N . LEU A 1 24 ? -3.213 -8.608 -4.390 1.00 0.00 24 LEU A N 11
ATOM 17861 C CA . LEU A 1 24 ? -4.052 -8.800 -3.219 1.00 0.00 24 LEU A CA 11
ATOM 17862 C C . LEU A 1 24 ? -4.363 -10.290 -3.059 1.00 0.00 24 LEU A C 11
ATOM 17863 O O . LEU A 1 24 ? -4.188 -11.068 -3.995 1.00 0.00 24 LEU A O 11
ATOM 17879 N N . GLN A 1 25 ? -4.820 -10.642 -1.866 1.00 0.00 25 GLN A N 11
ATOM 17880 C CA . GLN A 1 25 ? -5.157 -12.024 -1.572 1.00 0.00 25 GLN A CA 11
ATOM 17881 C C . GLN A 1 25 ? -5.996 -12.105 -0.295 1.00 0.00 25 GLN A C 11
ATOM 17882 O O . GLN A 1 25 ? -5.536 -11.721 0.779 1.00 0.00 25 GLN A O 11
ATOM 17896 N N . PRO A 1 26 ? -7.244 -12.621 -0.459 1.00 0.00 26 PRO A N 11
ATOM 17897 C CA . PRO A 1 26 ? -8.151 -12.757 0.668 1.00 0.00 26 PRO A CA 11
ATOM 17898 C C . PRO A 1 26 ? -7.745 -13.932 1.560 1.00 0.00 26 PRO A C 11
ATOM 17899 O O . PRO A 1 26 ? -7.699 -15.074 1.105 1.00 0.00 26 PRO A O 11
ATOM 17910 N N . VAL A 1 27 ? -7.461 -13.611 2.814 1.00 0.00 27 VAL A N 11
ATOM 17911 C CA . VAL A 1 27 ? -7.060 -14.626 3.773 1.00 0.00 27 VAL A CA 11
ATOM 17912 C C . VAL A 1 27 ? -8.254 -14.981 4.662 1.00 0.00 27 VAL A C 11
ATOM 17913 O O . VAL A 1 27 ? -8.445 -16.143 5.017 1.00 0.00 27 VAL A O 11
ATOM 17926 N N . THR A 1 28 ? -9.026 -13.958 4.997 1.00 0.00 28 THR A N 11
ATOM 17927 C CA . THR A 1 28 ? -10.196 -14.147 5.838 1.00 0.00 28 THR A CA 11
ATOM 17928 C C . THR A 1 28 ? -11.461 -13.705 5.099 1.00 0.00 28 THR A C 11
ATOM 17929 O O . THR A 1 28 ? -11.542 -13.819 3.877 1.00 0.00 28 THR A O 11
ATOM 17940 N N . SER A 1 29 ? -12.416 -13.210 5.872 1.00 0.00 29 SER A N 11
ATOM 17941 C CA . SER A 1 29 ? -13.673 -12.750 5.307 1.00 0.00 29 SER A CA 11
ATOM 17942 C C . SER A 1 29 ? -13.755 -11.224 5.384 1.00 0.00 29 SER A C 11
ATOM 17943 O O . SER A 1 29 ? -14.470 -10.597 4.605 1.00 0.00 29 SER A O 11
ATOM 17951 N N . GLN A 1 30 ? -13.012 -10.671 6.331 1.00 0.00 30 GLN A N 11
ATOM 17952 C CA . GLN A 1 30 ? -12.991 -9.231 6.521 1.00 0.00 30 GLN A CA 11
ATOM 17953 C C . GLN A 1 30 ? -11.549 -8.720 6.547 1.00 0.00 30 GLN A C 11
ATOM 17954 O O . GLN A 1 30 ? -11.192 -7.901 7.393 1.00 0.00 30 GLN A O 11
ATOM 17968 N N . SER A 1 31 ? -10.759 -9.224 5.611 1.00 0.00 31 SER A N 11
ATOM 17969 C CA . SER A 1 31 ? -9.364 -8.829 5.516 1.00 0.00 31 SER A CA 11
ATOM 17970 C C . SER A 1 31 ? -8.764 -9.336 4.204 1.00 0.00 31 SER A C 11
ATOM 17971 O O . SER A 1 31 ? -9.347 -10.193 3.541 1.00 0.00 31 SER A O 11
ATOM 17979 N N . ILE A 1 32 ? -7.607 -8.786 3.867 1.00 0.00 32 ILE A N 11
ATOM 17980 C CA . ILE A 1 32 ? -6.922 -9.172 2.645 1.00 0.00 32 ILE A CA 11
ATOM 17981 C C . ILE A 1 32 ? -5.415 -8.980 2.828 1.00 0.00 32 ILE A C 11
ATOM 17982 O O . ILE A 1 32 ? -4.982 -8.069 3.532 1.00 0.00 32 ILE A O 11
ATOM 17998 N N . GLN A 1 33 ? -4.656 -9.853 2.182 1.00 0.00 33 GLN A N 11
ATOM 17999 C CA . GLN A 1 33 ? -3.207 -9.791 2.264 1.00 0.00 33 GLN A CA 11
ATOM 18000 C C . GLN A 1 33 ? -2.635 -9.089 1.031 1.00 0.00 33 GLN A C 11
ATOM 18001 O O . GLN A 1 33 ? -2.799 -9.565 -0.091 1.00 0.00 33 GLN A O 11
ATOM 18015 N N . VAL A 1 34 ? -1.974 -7.968 1.281 1.00 0.00 34 VAL A N 11
ATOM 18016 C CA . VAL A 1 34 ? -1.377 -7.196 0.205 1.00 0.00 34 VAL A CA 11
ATOM 18017 C C . VAL A 1 34 ? 0.142 -7.378 0.234 1.00 0.00 34 VAL A C 11
ATOM 18018 O O . VAL A 1 34 ? 0.815 -6.865 1.126 1.00 0.00 34 VAL A O 11
ATOM 18031 N N . THR A 1 35 ? 0.637 -8.111 -0.753 1.00 0.00 35 THR A N 11
ATOM 18032 C CA . THR A 1 35 ? 2.063 -8.367 -0.852 1.00 0.00 35 THR A CA 11
ATOM 18033 C C . THR A 1 35 ? 2.658 -7.622 -2.048 1.00 0.00 35 THR A C 11
ATOM 18034 O O . THR A 1 35 ? 2.064 -7.596 -3.125 1.00 0.00 35 THR A O 11
ATOM 18045 N N . TRP A 1 36 ? 3.823 -7.034 -1.819 1.00 0.00 36 TRP A N 11
ATOM 18046 C CA . TRP A 1 36 ? 4.504 -6.289 -2.864 1.00 0.00 36 TRP A CA 11
ATOM 18047 C C . TRP A 1 36 ? 6.011 -6.424 -2.635 1.00 0.00 36 TRP A C 11
ATOM 18048 O O . TRP A 1 36 ? 6.445 -6.812 -1.552 1.00 0.00 36 TRP A O 11
ATOM 18069 N N . LYS A 1 37 ? 6.767 -6.096 -3.673 1.00 0.00 37 LYS A N 11
ATOM 18070 C CA . LYS A 1 37 ? 8.216 -6.175 -3.598 1.00 0.00 37 LYS A CA 11
ATOM 18071 C C . LYS A 1 37 ? 8.811 -4.786 -3.835 1.00 0.00 37 LYS A C 11
ATOM 18072 O O . LYS A 1 37 ? 8.099 -3.858 -4.215 1.00 0.00 37 LYS A O 11
ATOM 18091 N N . ALA A 1 38 ? 10.111 -4.686 -3.600 1.00 0.00 38 ALA A N 11
ATOM 18092 C CA . ALA A 1 38 ? 10.810 -3.426 -3.783 1.00 0.00 38 ALA A CA 11
ATOM 18093 C C . ALA A 1 38 ? 10.427 -2.827 -5.137 1.00 0.00 38 ALA A C 11
ATOM 18094 O O . ALA A 1 38 ? 10.231 -3.555 -6.109 1.00 0.00 38 ALA A O 11
ATOM 18101 N N . PRO A 1 39 ? 10.328 -1.470 -5.158 1.00 0.00 39 PRO A N 11
ATOM 18102 C CA . PRO A 1 39 ? 9.971 -0.765 -6.378 1.00 0.00 39 PRO A CA 11
ATOM 18103 C C . PRO A 1 39 ? 11.148 -0.729 -7.355 1.00 0.00 39 PRO A C 11
ATOM 18104 O O . PRO A 1 39 ? 12.254 -1.144 -7.015 1.00 0.00 39 PRO A O 11
ATOM 18115 N N . LYS A 1 40 ? 10.868 -0.228 -8.549 1.00 0.00 40 LYS A N 11
ATOM 18116 C CA . LYS A 1 40 ? 11.890 -0.133 -9.578 1.00 0.00 40 LYS A CA 11
ATOM 18117 C C . LYS A 1 40 ? 13.204 0.328 -8.945 1.00 0.00 40 LYS A C 11
ATOM 18118 O O . LYS A 1 40 ? 13.211 1.228 -8.106 1.00 0.00 40 LYS A O 11
ATOM 18137 N N . LYS A 1 41 ? 14.285 -0.310 -9.370 1.00 0.00 41 LYS A N 11
ATOM 18138 C CA . LYS A 1 41 ? 15.602 0.024 -8.855 1.00 0.00 41 LYS A CA 11
ATOM 18139 C C . LYS A 1 41 ? 16.004 1.413 -9.355 1.00 0.00 41 LYS A C 11
ATOM 18140 O O . LYS A 1 41 ? 16.472 2.245 -8.579 1.00 0.00 41 LYS A O 11
ATOM 18159 N N . GLU A 1 42 ? 15.806 1.621 -10.649 1.00 0.00 42 GLU A N 11
ATOM 18160 C CA . GLU A 1 42 ? 16.142 2.895 -11.262 1.00 0.00 42 GLU A CA 11
ATOM 18161 C C . GLU A 1 42 ? 15.130 3.965 -10.850 1.00 0.00 42 GLU A C 11
ATOM 18162 O O . GLU A 1 42 ? 15.265 5.129 -11.225 1.00 0.00 42 GLU A O 11
ATOM 18174 N N . LEU A 1 43 ? 14.138 3.533 -10.085 1.00 0.00 43 LEU A N 11
ATOM 18175 C CA . LEU A 1 43 ? 13.103 4.440 -9.619 1.00 0.00 43 LEU A CA 11
ATOM 18176 C C . LEU A 1 43 ? 13.203 4.583 -8.098 1.00 0.00 43 LEU A C 11
ATOM 18177 O O . LEU A 1 43 ? 12.189 4.578 -7.403 1.00 0.00 43 LEU A O 11
ATOM 18193 N N . GLN A 1 44 ? 14.435 4.708 -7.628 1.00 0.00 44 GLN A N 11
ATOM 18194 C CA . GLN A 1 44 ? 14.681 4.852 -6.203 1.00 0.00 44 GLN A CA 11
ATOM 18195 C C . GLN A 1 44 ? 15.454 6.143 -5.926 1.00 0.00 44 GLN A C 11
ATOM 18196 O O . GLN A 1 44 ? 16.680 6.170 -6.024 1.00 0.00 44 GLN A O 11
ATOM 18210 N N . ASN A 1 45 ? 14.706 7.181 -5.584 1.00 0.00 45 ASN A N 11
ATOM 18211 C CA . ASN A 1 45 ? 15.305 8.472 -5.292 1.00 0.00 45 ASN A CA 11
ATOM 18212 C C . ASN A 1 45 ? 15.769 8.496 -3.834 1.00 0.00 45 ASN A C 11
ATOM 18213 O O . ASN A 1 45 ? 15.442 9.419 -3.090 1.00 0.00 45 ASN A O 11
ATOM 18224 N N . GLY A 1 46 ? 16.523 7.469 -3.470 1.00 0.00 46 GLY A N 11
ATOM 18225 C CA . GLY A 1 46 ? 17.035 7.361 -2.114 1.00 0.00 46 GLY A CA 11
ATOM 18226 C C . GLY A 1 46 ? 16.398 6.178 -1.381 1.00 0.00 46 GLY A C 11
ATOM 18227 O O . GLY A 1 46 ? 15.283 5.772 -1.702 1.00 0.00 46 GLY A O 11
ATOM 18231 N N . VAL A 1 47 ? 17.135 5.659 -0.409 1.00 0.00 47 VAL A N 11
ATOM 18232 C CA . VAL A 1 47 ? 16.657 4.532 0.372 1.00 0.00 47 VAL A CA 11
ATOM 18233 C C . VAL A 1 47 ? 15.176 4.735 0.699 1.00 0.00 47 VAL A C 11
ATOM 18234 O O . VAL A 1 47 ? 14.670 5.854 0.632 1.00 0.00 47 VAL A O 11
ATOM 18247 N N . ILE A 1 48 ? 14.523 3.636 1.046 1.00 0.00 48 ILE A N 11
ATOM 18248 C CA . ILE A 1 48 ? 13.110 3.679 1.383 1.00 0.00 48 ILE A CA 11
ATOM 18249 C C . ILE A 1 48 ? 12.950 3.577 2.901 1.00 0.00 48 ILE A C 11
ATOM 18250 O O . ILE A 1 48 ? 13.778 2.969 3.577 1.00 0.00 48 ILE A O 11
ATOM 18266 N N . ARG A 1 49 ? 11.878 4.181 3.393 1.00 0.00 49 ARG A N 11
ATOM 18267 C CA . ARG A 1 49 ? 11.598 4.165 4.819 1.00 0.00 49 ARG A CA 11
ATOM 18268 C C . ARG A 1 49 ? 10.355 3.321 5.106 1.00 0.00 49 ARG A C 11
ATOM 18269 O O . ARG A 1 49 ? 10.198 2.796 6.208 1.00 0.00 49 ARG A O 11
ATOM 18290 N N . GLY A 1 50 ? 9.503 3.217 4.097 1.00 0.00 50 GLY A N 11
ATOM 18291 C CA . GLY A 1 50 ? 8.279 2.446 4.228 1.00 0.00 50 GLY A CA 11
ATOM 18292 C C . GLY A 1 50 ? 7.388 2.618 2.996 1.00 0.00 50 GLY A C 11
ATOM 18293 O O . GLY A 1 50 ? 7.728 3.364 2.079 1.00 0.00 50 GLY A O 11
ATOM 18297 N N . TYR A 1 51 ? 6.265 1.914 3.014 1.00 0.00 51 TYR A N 11
ATOM 18298 C CA . TYR A 1 51 ? 5.323 1.980 1.910 1.00 0.00 51 TYR A CA 11
ATOM 18299 C C . TYR A 1 51 ? 3.888 2.116 2.421 1.00 0.00 51 TYR A C 11
ATOM 18300 O O . TYR A 1 51 ? 3.473 1.384 3.318 1.00 0.00 51 TYR A O 11
ATOM 18318 N N . GLN A 1 52 ? 3.169 3.057 1.827 1.00 0.00 52 GLN A N 11
ATOM 18319 C CA . GLN A 1 52 ? 1.788 3.298 2.211 1.00 0.00 52 GLN A CA 11
ATOM 18320 C C . GLN A 1 52 ? 0.867 2.270 1.552 1.00 0.00 52 GLN A C 11
ATOM 18321 O O . GLN A 1 52 ? 1.215 1.684 0.528 1.00 0.00 52 GLN A O 11
ATOM 18335 N N . ILE A 1 53 ? -0.292 2.081 2.166 1.00 0.00 53 ILE A N 11
ATOM 18336 C CA . ILE A 1 53 ? -1.266 1.134 1.652 1.00 0.00 53 ILE A CA 11
ATOM 18337 C C . ILE A 1 53 ? -2.653 1.780 1.661 1.00 0.00 53 ILE A C 11
ATOM 18338 O O . ILE A 1 53 ? -3.268 1.923 2.717 1.00 0.00 53 ILE A O 11
ATOM 18354 N N . GLY A 1 54 ? -3.106 2.152 0.473 1.00 0.00 54 GLY A N 11
ATOM 18355 C CA . GLY A 1 54 ? -4.409 2.779 0.331 1.00 0.00 54 GLY A CA 11
ATOM 18356 C C . GLY A 1 54 ? -5.435 1.791 -0.226 1.00 0.00 54 GLY A C 11
ATOM 18357 O O . GLY A 1 54 ? -5.154 1.071 -1.183 1.00 0.00 54 GLY A O 11
ATOM 18361 N N . TYR A 1 55 ? -6.605 1.788 0.397 1.00 0.00 55 TYR A N 11
ATOM 18362 C CA . TYR A 1 55 ? -7.675 0.899 -0.025 1.00 0.00 55 TYR A CA 11
ATOM 18363 C C . TYR A 1 55 ? -9.044 1.482 0.332 1.00 0.00 55 TYR A C 11
ATOM 18364 O O . TYR A 1 55 ? -9.194 2.138 1.361 1.00 0.00 55 TYR A O 11
ATOM 18382 N N . ARG A 1 56 ? -10.007 1.222 -0.540 1.00 0.00 56 ARG A N 11
ATOM 18383 C CA . ARG A 1 56 ? -11.359 1.713 -0.330 1.00 0.00 56 ARG A CA 11
ATOM 18384 C C . ARG A 1 56 ? -12.363 0.844 -1.090 1.00 0.00 56 ARG A C 11
ATOM 18385 O O . ARG A 1 56 ? -12.031 0.265 -2.123 1.00 0.00 56 ARG A O 11
ATOM 18406 N N . GLU A 1 57 ? -13.571 0.780 -0.549 1.00 0.00 57 GLU A N 11
ATOM 18407 C CA . GLU A 1 57 ? -14.625 -0.008 -1.163 1.00 0.00 57 GLU A CA 11
ATOM 18408 C C . GLU A 1 57 ? -14.839 0.430 -2.613 1.00 0.00 57 GLU A C 11
ATOM 18409 O O . GLU A 1 57 ? -15.198 1.578 -2.872 1.00 0.00 57 GLU A O 11
ATOM 18421 N N . ASN A 1 58 ? -14.611 -0.508 -3.521 1.00 0.00 58 ASN A N 11
ATOM 18422 C CA . ASN A 1 58 ? -14.774 -0.233 -4.939 1.00 0.00 58 ASN A CA 11
ATOM 18423 C C . ASN A 1 58 ? -16.219 -0.529 -5.348 1.00 0.00 58 ASN A C 11
ATOM 18424 O O . ASN A 1 58 ? -16.460 -1.145 -6.385 1.00 0.00 58 ASN A O 11
ATOM 18435 N N . SER A 1 59 ? -17.142 -0.077 -4.512 1.00 0.00 59 SER A N 11
ATOM 18436 C CA . SER A 1 59 ? -18.555 -0.286 -4.773 1.00 0.00 59 SER A CA 11
ATOM 18437 C C . SER A 1 59 ? -19.266 1.061 -4.916 1.00 0.00 59 SER A C 11
ATOM 18438 O O . SER A 1 59 ? -18.808 2.069 -4.380 1.00 0.00 59 SER A O 11
ATOM 18446 N N . PRO A 1 60 ? -20.403 1.035 -5.661 1.00 0.00 60 PRO A N 11
ATOM 18447 C CA . PRO A 1 60 ? -21.182 2.242 -5.881 1.00 0.00 60 PRO A CA 11
ATOM 18448 C C . PRO A 1 60 ? -21.971 2.622 -4.627 1.00 0.00 60 PRO A C 11
ATOM 18449 O O . PRO A 1 60 ? -23.199 2.695 -4.660 1.00 0.00 60 PRO A O 11
ATOM 18460 N N . GLY A 1 61 ? -21.234 2.853 -3.550 1.00 0.00 61 GLY A N 11
ATOM 18461 C CA . GLY A 1 61 ? -21.850 3.223 -2.287 1.00 0.00 61 GLY A CA 11
ATOM 18462 C C . GLY A 1 61 ? -20.823 3.214 -1.153 1.00 0.00 61 GLY A C 11
ATOM 18463 O O . GLY A 1 61 ? -21.090 2.688 -0.074 1.00 0.00 61 GLY A O 11
ATOM 18467 N N . SER A 1 62 ? -19.671 3.803 -1.437 1.00 0.00 62 SER A N 11
ATOM 18468 C CA . SER A 1 62 ? -18.603 3.870 -0.454 1.00 0.00 62 SER A CA 11
ATOM 18469 C C . SER A 1 62 ? -18.424 5.311 0.028 1.00 0.00 62 SER A C 11
ATOM 18470 O O . SER A 1 62 ? -19.265 6.168 -0.239 1.00 0.00 62 SER A O 11
ATOM 18478 N N . ASN A 1 63 ? -17.322 5.534 0.729 1.00 0.00 63 ASN A N 11
ATOM 18479 C CA . ASN A 1 63 ? -17.021 6.857 1.249 1.00 0.00 63 ASN A CA 11
ATOM 18480 C C . ASN A 1 63 ? -16.235 7.647 0.201 1.00 0.00 63 ASN A C 11
ATOM 18481 O O . ASN A 1 63 ? -16.542 8.808 -0.066 1.00 0.00 63 ASN A O 11
ATOM 18492 N N . GLY A 1 64 ? -15.236 6.986 -0.365 1.00 0.00 64 GLY A N 11
ATOM 18493 C CA . GLY A 1 64 ? -14.403 7.612 -1.378 1.00 0.00 64 GLY A CA 11
ATOM 18494 C C . GLY A 1 64 ? -12.934 7.624 -0.949 1.00 0.00 64 GLY A C 11
ATOM 18495 O O . GLY A 1 64 ? -12.155 6.769 -1.367 1.00 0.00 64 GLY A O 11
ATOM 18499 N N . GLN A 1 65 ? -12.601 8.604 -0.122 1.00 0.00 65 GLN A N 11
ATOM 18500 C CA . GLN A 1 65 ? -11.240 8.739 0.368 1.00 0.00 65 GLN A CA 11
ATOM 18501 C C . GLN A 1 65 ? -10.640 7.361 0.657 1.00 0.00 65 GLN A C 11
ATOM 18502 O O . GLN A 1 65 ? -11.275 6.527 1.300 1.00 0.00 65 GLN A O 11
ATOM 18516 N N . TYR A 1 66 ? -9.424 7.166 0.168 1.00 0.00 66 TYR A N 11
ATOM 18517 C CA . TYR A 1 66 ? -8.732 5.904 0.367 1.00 0.00 66 TYR A CA 11
ATOM 18518 C C . TYR A 1 66 ? -8.062 5.856 1.741 1.00 0.00 66 TYR A C 11
ATOM 18519 O O . TYR A 1 66 ? -7.361 6.791 2.127 1.00 0.00 66 TYR A O 11
ATOM 18537 N N . SER A 1 67 ? -8.300 4.757 2.442 1.00 0.00 67 SER A N 11
ATOM 18538 C CA . SER A 1 67 ? -7.728 4.575 3.765 1.00 0.00 67 SER A CA 11
ATOM 18539 C C . SER A 1 67 ? -6.225 4.313 3.654 1.00 0.00 67 SER A C 11
ATOM 18540 O O . SER A 1 67 ? -5.809 3.239 3.221 1.00 0.00 67 SER A O 11
ATOM 18548 N N . ILE A 1 68 ? -5.451 5.311 4.053 1.00 0.00 68 ILE A N 11
ATOM 18549 C CA . ILE A 1 68 ? -4.003 5.202 4.003 1.00 0.00 68 ILE A CA 11
ATOM 18550 C C . ILE A 1 68 ? -3.490 4.667 5.342 1.00 0.00 68 ILE A C 11
ATOM 18551 O O . ILE A 1 68 ? -3.975 5.065 6.400 1.00 0.00 68 ILE A O 11
ATOM 18567 N N . VAL A 1 69 ? -2.515 3.775 5.252 1.00 0.00 69 VAL A N 11
ATOM 18568 C CA . VAL A 1 69 ? -1.931 3.182 6.443 1.00 0.00 69 VAL A CA 11
ATOM 18569 C C . VAL A 1 69 ? -0.407 3.167 6.305 1.00 0.00 69 VAL A C 11
ATOM 18570 O O . VAL A 1 69 ? 0.136 2.471 5.448 1.00 0.00 69 VAL A O 11
ATOM 18583 N N . GLU A 1 70 ? 0.241 3.943 7.163 1.00 0.00 70 GLU A N 11
ATOM 18584 C CA . GLU A 1 70 ? 1.691 4.027 7.147 1.00 0.00 70 GLU A CA 11
ATOM 18585 C C . GLU A 1 70 ? 2.301 2.822 7.866 1.00 0.00 70 GLU A C 11
ATOM 18586 O O . GLU A 1 70 ? 1.729 2.315 8.830 1.00 0.00 70 GLU A O 11
ATOM 18598 N N . MET A 1 71 ? 3.453 2.398 7.369 1.00 0.00 71 MET A N 11
ATOM 18599 C CA . MET A 1 71 ? 4.146 1.261 7.952 1.00 0.00 71 MET A CA 11
ATOM 18600 C C . MET A 1 71 ? 5.660 1.387 7.764 1.00 0.00 71 MET A C 11
ATOM 18601 O O . MET A 1 71 ? 6.143 2.389 7.239 1.00 0.00 71 MET A O 11
ATOM 18615 N N . LYS A 1 72 ? 6.366 0.356 8.204 1.00 0.00 72 LYS A N 11
ATOM 18616 C CA . LYS A 1 72 ? 7.814 0.338 8.090 1.00 0.00 72 LYS A CA 11
ATOM 18617 C C . LYS A 1 72 ? 8.233 -0.779 7.132 1.00 0.00 72 LYS A C 11
ATOM 18618 O O . LYS A 1 72 ? 7.505 -1.754 6.953 1.00 0.00 72 LYS A O 11
ATOM 18637 N N . ALA A 1 73 ? 9.405 -0.599 6.540 1.00 0.00 73 ALA A N 11
ATOM 18638 C CA . ALA A 1 73 ? 9.929 -1.579 5.604 1.00 0.00 73 ALA A CA 11
ATOM 18639 C C . ALA A 1 73 ? 10.848 -2.549 6.350 1.00 0.00 73 ALA A C 11
ATOM 18640 O O . ALA A 1 73 ? 11.969 -2.194 6.711 1.00 0.00 73 ALA A O 11
ATOM 18647 N N . THR A 1 74 ? 10.339 -3.754 6.559 1.00 0.00 74 THR A N 11
ATOM 18648 C CA . THR A 1 74 ? 11.100 -4.777 7.255 1.00 0.00 74 THR A CA 11
ATOM 18649 C C . THR A 1 74 ? 12.088 -5.449 6.299 1.00 0.00 74 THR A C 11
ATOM 18650 O O . THR A 1 74 ? 12.800 -6.375 6.687 1.00 0.00 74 THR A O 11
ATOM 18661 N N . GLY A 1 75 ? 12.100 -4.958 5.069 1.00 0.00 75 GLY A N 11
ATOM 18662 C CA . GLY A 1 75 ? 12.989 -5.499 4.055 1.00 0.00 75 GLY A CA 11
ATOM 18663 C C . GLY A 1 75 ? 12.533 -5.093 2.653 1.00 0.00 75 GLY A C 11
ATOM 18664 O O . GLY A 1 75 ? 11.699 -4.202 2.501 1.00 0.00 75 GLY A O 11
ATOM 18668 N N . ASP A 1 76 ? 13.101 -5.765 1.662 1.00 0.00 76 ASP A N 11
ATOM 18669 C CA . ASP A 1 76 ? 12.763 -5.485 0.277 1.00 0.00 76 ASP A CA 11
ATOM 18670 C C . ASP A 1 76 ? 11.288 -5.811 0.040 1.00 0.00 76 ASP A C 11
ATOM 18671 O O . ASP A 1 76 ? 10.569 -5.034 -0.586 1.00 0.00 76 ASP A O 11
ATOM 18680 N N . SER A 1 77 ? 10.879 -6.963 0.554 1.00 0.00 77 SER A N 11
ATOM 18681 C CA . SER A 1 77 ? 9.502 -7.402 0.406 1.00 0.00 77 SER A CA 11
ATOM 18682 C C . SER A 1 77 ? 8.685 -6.980 1.628 1.00 0.00 77 SER A C 11
ATOM 18683 O O . SER A 1 77 ? 9.129 -7.144 2.764 1.00 0.00 77 SER A O 11
ATOM 18691 N N . GLU A 1 78 ? 7.504 -6.445 1.355 1.00 0.00 78 GLU A N 11
ATOM 18692 C CA . GLU A 1 78 ? 6.620 -5.999 2.419 1.00 0.00 78 GLU A CA 11
ATOM 18693 C C . GLU A 1 78 ? 5.203 -6.527 2.188 1.00 0.00 78 GLU A C 11
ATOM 18694 O O . GLU A 1 78 ? 4.811 -6.787 1.052 1.00 0.00 78 GLU A O 11
ATOM 18706 N N . VAL A 1 79 ? 4.473 -6.670 3.285 1.00 0.00 79 VAL A N 11
ATOM 18707 C CA . VAL A 1 79 ? 3.108 -7.163 3.216 1.00 0.00 79 VAL A CA 11
ATOM 18708 C C . VAL A 1 79 ? 2.274 -6.496 4.313 1.00 0.00 79 VAL A C 11
ATOM 18709 O O . VAL A 1 79 ? 2.792 -6.171 5.380 1.00 0.00 79 VAL A O 11
ATOM 18722 N N . TYR A 1 80 ? 0.997 -6.314 4.012 1.00 0.00 80 TYR A N 11
ATOM 18723 C CA . TYR A 1 80 ? 0.087 -5.692 4.958 1.00 0.00 80 TYR A CA 11
ATOM 18724 C C . TYR A 1 80 ? -1.317 -6.290 4.843 1.00 0.00 80 TYR A C 11
ATOM 18725 O O . TYR A 1 80 ? -1.919 -6.267 3.771 1.00 0.00 80 TYR A O 11
ATOM 18743 N N . THR A 1 81 ? -1.797 -6.812 5.963 1.00 0.00 81 THR A N 11
ATOM 18744 C CA . THR A 1 81 ? -3.118 -7.415 6.001 1.00 0.00 81 THR A CA 11
ATOM 18745 C C . THR A 1 81 ? -4.176 -6.362 6.337 1.00 0.00 81 THR A C 11
ATOM 18746 O O . THR A 1 81 ? -4.374 -6.026 7.503 1.00 0.00 81 THR A O 11
ATOM 18757 N N . LEU A 1 82 ? -4.827 -5.870 5.293 1.00 0.00 82 LEU A N 11
ATOM 18758 C CA . LEU A 1 82 ? -5.859 -4.861 5.463 1.00 0.00 82 LEU A CA 11
ATOM 18759 C C . LEU A 1 82 ? -7.117 -5.517 6.036 1.00 0.00 82 LEU A C 11
ATOM 18760 O O . LEU A 1 82 ? -7.824 -6.235 5.330 1.00 0.00 82 LEU A O 11
ATOM 18776 N N . ASP A 1 83 ? -7.359 -5.246 7.310 1.00 0.00 83 ASP A N 11
ATOM 18777 C CA . ASP A 1 83 ? -8.519 -5.801 7.986 1.00 0.00 83 ASP A CA 11
ATOM 18778 C C . ASP A 1 83 ? -9.631 -4.751 8.025 1.00 0.00 83 ASP A C 11
ATOM 18779 O O . ASP A 1 83 ? -9.409 -3.593 7.677 1.00 0.00 83 ASP A O 11
ATOM 18788 N N . ASN A 1 84 ? -10.805 -5.195 8.451 1.00 0.00 84 ASN A N 11
ATOM 18789 C CA . ASN A 1 84 ? -11.953 -4.308 8.539 1.00 0.00 84 ASN A CA 11
ATOM 18790 C C . ASN A 1 84 ? -12.509 -4.059 7.136 1.00 0.00 84 ASN A C 11
ATOM 18791 O O . ASN A 1 84 ? -12.566 -2.918 6.680 1.00 0.00 84 ASN A O 11
ATOM 18802 N N . LEU A 1 85 ? -12.905 -5.146 6.490 1.00 0.00 85 LEU A N 11
ATOM 18803 C CA . LEU A 1 85 ? -13.455 -5.060 5.147 1.00 0.00 85 LEU A CA 11
ATOM 18804 C C . LEU A 1 85 ? -14.853 -5.680 5.133 1.00 0.00 85 LEU A C 11
ATOM 18805 O O . LEU A 1 85 ? -15.343 -6.140 6.163 1.00 0.00 85 LEU A O 11
ATOM 18821 N N . LYS A 1 86 ? -15.457 -5.673 3.953 1.00 0.00 86 LYS A N 11
ATOM 18822 C CA . LYS A 1 86 ? -16.789 -6.230 3.791 1.00 0.00 86 LYS A CA 11
ATOM 18823 C C . LYS A 1 86 ? -16.677 -7.679 3.314 1.00 0.00 86 LYS A C 11
ATOM 18824 O O . LYS A 1 86 ? -15.602 -8.124 2.915 1.00 0.00 86 LYS A O 11
ATOM 18843 N N . LYS A 1 87 ? -17.802 -8.376 3.371 1.00 0.00 87 LYS A N 11
ATOM 18844 C CA . LYS A 1 87 ? -17.844 -9.766 2.950 1.00 0.00 87 LYS A CA 11
ATOM 18845 C C . LYS A 1 87 ? -18.002 -9.829 1.430 1.00 0.00 87 LYS A C 11
ATOM 18846 O O . LYS A 1 87 ? -18.819 -9.111 0.856 1.00 0.00 87 LYS A O 11
ATOM 18865 N N . PHE A 1 88 ? -17.206 -10.696 0.820 1.00 0.00 88 PHE A N 11
ATOM 18866 C CA . PHE A 1 88 ? -17.247 -10.862 -0.623 1.00 0.00 88 PHE A CA 11
ATOM 18867 C C . PHE A 1 88 ? -17.586 -9.542 -1.318 1.00 0.00 88 PHE A C 11
ATOM 18868 O O . PHE A 1 88 ? -18.642 -9.415 -1.936 1.00 0.00 88 PHE A O 11
ATOM 18885 N N . ALA A 1 89 ? -16.670 -8.592 -1.193 1.00 0.00 89 ALA A N 11
ATOM 18886 C CA . ALA A 1 89 ? -16.859 -7.286 -1.802 1.00 0.00 89 ALA A CA 11
ATOM 18887 C C . ALA A 1 89 ? -15.576 -6.877 -2.528 1.00 0.00 89 ALA A C 11
ATOM 18888 O O . ALA A 1 89 ? -14.475 -7.165 -2.061 1.00 0.00 89 ALA A O 11
ATOM 18895 N N . GLN A 1 90 ? -15.761 -6.211 -3.658 1.00 0.00 90 GLN A N 11
ATOM 18896 C CA . GLN A 1 90 ? -14.632 -5.759 -4.454 1.00 0.00 90 GLN A CA 11
ATOM 18897 C C . GLN A 1 90 ? -13.954 -4.564 -3.781 1.00 0.00 90 GLN A C 11
ATOM 18898 O O . GLN A 1 90 ? -14.540 -3.487 -3.682 1.00 0.00 90 GLN A O 11
ATOM 18912 N N . TYR A 1 91 ? -12.727 -4.794 -3.335 1.00 0.00 91 TYR A N 11
ATOM 18913 C CA . TYR A 1 91 ? -11.963 -3.750 -2.675 1.00 0.00 91 TYR A CA 11
ATOM 18914 C C . TYR A 1 91 ? -10.661 -3.464 -3.426 1.00 0.00 91 TYR A C 11
ATOM 18915 O O . TYR A 1 91 ? -9.858 -4.369 -3.650 1.00 0.00 91 TYR A O 11
ATOM 18933 N N . GLY A 1 92 ? -10.493 -2.203 -3.796 1.00 0.00 92 GLY A N 11
ATOM 18934 C CA . GLY A 1 92 ? -9.303 -1.787 -4.519 1.00 0.00 92 GLY A CA 11
ATOM 18935 C C . GLY A 1 92 ? -8.240 -1.248 -3.559 1.00 0.00 92 GLY A C 11
ATOM 18936 O O . GLY A 1 92 ? -8.536 -0.415 -2.704 1.00 0.00 92 GLY A O 11
ATOM 18940 N N . VAL A 1 93 ? -7.025 -1.747 -3.733 1.00 0.00 93 VAL A N 11
ATOM 18941 C CA . VAL A 1 93 ? -5.916 -1.326 -2.893 1.00 0.00 93 VAL A CA 11
ATOM 18942 C C . VAL A 1 93 ? -4.797 -0.767 -3.775 1.00 0.00 93 VAL A C 11
ATOM 18943 O O . VAL A 1 93 ? -4.681 -1.134 -4.943 1.00 0.00 93 VAL A O 11
ATOM 18956 N N . VAL A 1 94 ? -4.002 0.111 -3.181 1.00 0.00 94 VAL A N 11
ATOM 18957 C CA . VAL A 1 94 ? -2.897 0.723 -3.898 1.00 0.00 94 VAL A CA 11
ATOM 18958 C C . VAL A 1 94 ? -1.715 0.907 -2.944 1.00 0.00 94 VAL A C 11
ATOM 18959 O O . VAL A 1 94 ? -1.823 1.617 -1.946 1.00 0.00 94 VAL A O 11
ATOM 18972 N N . VAL A 1 95 ? -0.614 0.253 -3.285 1.00 0.00 95 VAL A N 11
ATOM 18973 C CA . VAL A 1 95 ? 0.587 0.335 -2.471 1.00 0.00 95 VAL A CA 11
ATOM 18974 C C . VAL A 1 95 ? 1.557 1.338 -3.100 1.00 0.00 95 VAL A C 11
ATOM 18975 O O . VAL A 1 95 ? 1.596 1.488 -4.320 1.00 0.00 95 VAL A O 11
ATOM 18988 N N . GLN A 1 96 ? 2.315 2.000 -2.238 1.00 0.00 96 GLN A N 11
ATOM 18989 C CA . GLN A 1 96 ? 3.281 2.985 -2.693 1.00 0.00 96 GLN A CA 11
ATOM 18990 C C . GLN A 1 96 ? 4.423 3.114 -1.683 1.00 0.00 96 GLN A C 11
ATOM 18991 O O . GLN A 1 96 ? 4.202 3.028 -0.476 1.00 0.00 96 GLN A O 11
ATOM 19005 N N . ALA A 1 97 ? 5.620 3.318 -2.214 1.00 0.00 97 ALA A N 11
ATOM 19006 C CA . ALA A 1 97 ? 6.797 3.460 -1.374 1.00 0.00 97 ALA A CA 11
ATOM 19007 C C . ALA A 1 97 ? 7.006 4.939 -1.043 1.00 0.00 97 ALA A C 11
ATOM 19008 O O . ALA A 1 97 ? 7.021 5.783 -1.937 1.00 0.00 97 ALA A O 11
ATOM 19015 N N . PHE A 1 98 ? 7.163 5.207 0.246 1.00 0.00 98 PHE A N 11
ATOM 19016 C CA . PHE A 1 98 ? 7.370 6.569 0.707 1.00 0.00 98 PHE A CA 11
ATOM 19017 C C . PHE A 1 98 ? 8.643 6.675 1.548 1.00 0.00 98 PHE A C 11
ATOM 19018 O O . PHE A 1 98 ? 8.904 5.823 2.397 1.00 0.00 98 PHE A O 11
ATOM 19035 N N . ASN A 1 99 ? 9.403 7.728 1.285 1.00 0.00 99 ASN A N 11
ATOM 19036 C CA . ASN A 1 99 ? 10.643 7.956 2.007 1.00 0.00 99 ASN A CA 11
ATOM 19037 C C . ASN A 1 99 ? 10.608 9.346 2.645 1.00 0.00 99 ASN A C 11
ATOM 19038 O O . ASN A 1 99 ? 9.646 10.092 2.464 1.00 0.00 99 ASN A O 11
ATOM 19049 N N . ARG A 1 100 ? 11.667 9.652 3.379 1.00 0.00 100 ARG A N 11
ATOM 19050 C CA . ARG A 1 100 ? 11.770 10.940 4.045 1.00 0.00 100 ARG A CA 11
ATOM 19051 C C . ARG A 1 100 ? 11.675 12.075 3.024 1.00 0.00 100 ARG A C 11
ATOM 19052 O O . ARG A 1 100 ? 11.314 13.198 3.371 1.00 0.00 100 ARG A O 11
ATOM 19073 N N . ALA A 1 101 ? 12.005 11.742 1.784 1.00 0.00 101 ALA A N 11
ATOM 19074 C CA . ALA A 1 101 ? 11.961 12.719 0.710 1.00 0.00 101 ALA A CA 11
ATOM 19075 C C . ALA A 1 101 ? 10.503 12.998 0.339 1.00 0.00 101 ALA A C 11
ATOM 19076 O O . ALA A 1 101 ? 10.192 14.046 -0.224 1.00 0.00 101 ALA A O 11
ATOM 19083 N N . GLY A 1 102 ? 9.649 12.041 0.670 1.00 0.00 102 GLY A N 11
ATOM 19084 C CA . GLY A 1 102 ? 8.231 12.171 0.378 1.00 0.00 102 GLY A CA 11
ATOM 19085 C C . GLY A 1 102 ? 7.602 10.805 0.096 1.00 0.00 102 GLY A C 11
ATOM 19086 O O . GLY A 1 102 ? 8.131 9.776 0.514 1.00 0.00 102 GLY A O 11
ATOM 19090 N N . THR A 1 103 ? 6.483 10.839 -0.612 1.00 0.00 103 THR A N 11
ATOM 19091 C CA . THR A 1 103 ? 5.777 9.616 -0.956 1.00 0.00 103 THR A CA 11
ATOM 19092 C C . THR A 1 103 ? 5.802 9.393 -2.469 1.00 0.00 103 THR A C 11
ATOM 19093 O O . THR A 1 103 ? 5.735 10.348 -3.242 1.00 0.00 103 THR A O 11
ATOM 19104 N N . GLY A 1 104 ? 5.898 8.127 -2.847 1.00 0.00 104 GLY A N 11
ATOM 19105 C CA . GLY A 1 104 ? 5.933 7.766 -4.254 1.00 0.00 104 GLY A CA 11
ATOM 19106 C C . GLY A 1 104 ? 4.518 7.624 -4.818 1.00 0.00 104 GLY A C 11
ATOM 19107 O O . GLY A 1 104 ? 3.537 7.765 -4.089 1.00 0.00 104 GLY A O 11
ATOM 19111 N N . PRO A 1 105 ? 4.455 7.338 -6.147 1.00 0.00 105 PRO A N 11
ATOM 19112 C CA . PRO A 1 105 ? 3.176 7.175 -6.817 1.00 0.00 105 PRO A CA 11
ATOM 19113 C C . PRO A 1 105 ? 2.539 5.830 -6.463 1.00 0.00 105 PRO A C 11
ATOM 19114 O O . PRO A 1 105 ? 3.236 4.888 -6.090 1.00 0.00 105 PRO A O 11
ATOM 19125 N N . SER A 1 106 ? 1.221 5.784 -6.591 1.00 0.00 106 SER A N 11
ATOM 19126 C CA . SER A 1 106 ? 0.482 4.570 -6.289 1.00 0.00 106 SER A CA 11
ATOM 19127 C C . SER A 1 106 ? 0.710 3.531 -7.389 1.00 0.00 106 SER A C 11
ATOM 19128 O O . SER A 1 106 ? 0.992 3.884 -8.533 1.00 0.00 106 SER A O 11
ATOM 19136 N N . SER A 1 107 ? 0.580 2.270 -7.003 1.00 0.00 107 SER A N 11
ATOM 19137 C CA . SER A 1 107 ? 0.768 1.177 -7.942 1.00 0.00 107 SER A CA 11
ATOM 19138 C C . SER A 1 107 ? -0.518 0.942 -8.737 1.00 0.00 107 SER A C 11
ATOM 19139 O O . SER A 1 107 ? -1.545 1.557 -8.457 1.00 0.00 107 SER A O 11
ATOM 19147 N N . SER A 1 108 ? -0.419 0.050 -9.711 1.00 0.00 108 SER A N 11
ATOM 19148 C CA . SER A 1 108 ? -1.561 -0.274 -10.548 1.00 0.00 108 SER A CA 11
ATOM 19149 C C . SER A 1 108 ? -2.716 -0.784 -9.683 1.00 0.00 108 SER A C 11
ATOM 19150 O O . SER A 1 108 ? -2.614 -1.843 -9.067 1.00 0.00 108 SER A O 11
ATOM 19158 N N . GLU A 1 109 ? -3.788 -0.006 -9.666 1.00 0.00 109 GLU A N 11
ATOM 19159 C CA . GLU A 1 109 ? -4.961 -0.365 -8.886 1.00 0.00 109 GLU A CA 11
ATOM 19160 C C . GLU A 1 109 ? -5.356 -1.817 -9.162 1.00 0.00 109 GLU A C 11
ATOM 19161 O O . GLU A 1 109 ? -5.413 -2.240 -10.315 1.00 0.00 109 GLU A O 11
ATOM 19173 N N . ILE A 1 110 ? -5.620 -2.540 -8.083 1.00 0.00 110 ILE A N 11
ATOM 19174 C CA . ILE A 1 110 ? -6.008 -3.935 -8.194 1.00 0.00 110 ILE A CA 11
ATOM 19175 C C . ILE A 1 110 ? -7.326 -4.154 -7.448 1.00 0.00 110 ILE A C 11
ATOM 19176 O O . ILE A 1 110 ? -7.936 -3.201 -6.965 1.00 0.00 110 ILE A O 11
ATOM 19192 N N . ASN A 1 111 ? -7.727 -5.415 -7.378 1.00 0.00 111 ASN A N 11
ATOM 19193 C CA . ASN A 1 111 ? -8.962 -5.771 -6.699 1.00 0.00 111 ASN A CA 11
ATOM 19194 C C . ASN A 1 111 ? -8.853 -7.202 -6.169 1.00 0.00 111 ASN A C 11
ATOM 19195 O O . ASN A 1 111 ? -8.004 -7.971 -6.617 1.00 0.00 111 ASN A O 11
ATOM 19206 N N . ALA A 1 112 ? -9.725 -7.516 -5.222 1.00 0.00 112 ALA A N 11
ATOM 19207 C CA . ALA A 1 112 ? -9.737 -8.841 -4.626 1.00 0.00 112 ALA A CA 11
ATOM 19208 C C . ALA A 1 112 ? -10.968 -8.980 -3.728 1.00 0.00 112 ALA A C 11
ATOM 19209 O O . ALA A 1 112 ? -10.952 -8.548 -2.576 1.00 0.00 112 ALA A O 11
ATOM 19216 N N . THR A 1 113 ? -12.005 -9.585 -4.288 1.00 0.00 113 THR A N 11
ATOM 19217 C CA . THR A 1 113 ? -13.242 -9.786 -3.552 1.00 0.00 113 THR A CA 11
ATOM 19218 C C . THR A 1 113 ? -13.013 -10.736 -2.375 1.00 0.00 113 THR A C 11
ATOM 19219 O O . THR A 1 113 ? -12.710 -11.912 -2.572 1.00 0.00 113 THR A O 11
ATOM 19230 N N . THR A 1 114 ? -13.166 -10.191 -1.177 1.00 0.00 114 THR A N 11
ATOM 19231 C CA . THR A 1 114 ? -12.980 -10.976 0.032 1.00 0.00 114 THR A CA 11
ATOM 19232 C C . THR A 1 114 ? -13.755 -12.292 -0.062 1.00 0.00 114 THR A C 11
ATOM 19233 O O . THR A 1 114 ? -14.458 -12.534 -1.042 1.00 0.00 114 THR A O 11
ATOM 19244 N N . LEU A 1 115 ? -13.600 -13.108 0.970 1.00 0.00 115 LEU A N 11
ATOM 19245 C CA . LEU A 1 115 ? -14.276 -14.393 1.016 1.00 0.00 115 LEU A CA 11
ATOM 19246 C C . LEU A 1 115 ? -15.748 -14.178 1.373 1.00 0.00 115 LEU A C 11
ATOM 19247 O O . LEU A 1 115 ? -16.074 -13.305 2.177 1.00 0.00 115 LEU A O 11
ATOM 19263 N N . GLU A 1 116 ? -16.598 -14.987 0.758 1.00 0.00 116 GLU A N 11
ATOM 19264 C CA . GLU A 1 116 ? -18.028 -14.896 1.001 1.00 0.00 116 GLU A CA 11
ATOM 19265 C C . GLU A 1 116 ? -18.445 -15.884 2.092 1.00 0.00 116 GLU A C 11
ATOM 19266 O O . GLU A 1 116 ? -19.607 -15.917 2.493 1.00 0.00 116 GLU A O 11
ATOM 19278 N N . SER A 1 117 ? -17.473 -16.665 2.542 1.00 0.00 117 SER A N 11
ATOM 19279 C CA . SER A 1 117 ? -17.725 -17.651 3.579 1.00 0.00 117 SER A CA 11
ATOM 19280 C C . SER A 1 117 ? -16.435 -18.405 3.908 1.00 0.00 117 SER A C 11
ATOM 19281 O O . SER A 1 117 ? -15.722 -18.845 3.007 1.00 0.00 117 SER A O 11
ATOM 19289 N N . GLY A 1 118 ? -16.175 -18.532 5.201 1.00 0.00 118 GLY A N 11
ATOM 19290 C CA . GLY A 1 118 ? -14.983 -19.225 5.660 1.00 0.00 118 GLY A CA 11
ATOM 19291 C C . GLY A 1 118 ? -13.716 -18.481 5.232 1.00 0.00 118 GLY A C 11
ATOM 19292 O O . GLY A 1 118 ? -13.725 -17.753 4.241 1.00 0.00 118 GLY A O 11
ATOM 19296 N N . PRO A 1 119 ? -12.629 -18.696 6.020 1.00 0.00 119 PRO A N 11
ATOM 19297 C CA . PRO A 1 119 ? -11.358 -18.054 5.733 1.00 0.00 119 PRO A CA 11
ATOM 19298 C C . PRO A 1 119 ? -10.666 -18.717 4.540 1.00 0.00 119 PRO A C 11
ATOM 19299 O O . PRO A 1 119 ? -11.273 -19.521 3.834 1.00 0.00 119 PRO A O 11
ATOM 19310 N N . SER A 1 120 ? -9.406 -18.356 4.352 1.00 0.00 120 SER A N 11
ATOM 19311 C CA . SER A 1 120 ? -8.625 -18.905 3.257 1.00 0.00 120 SER A CA 11
ATOM 19312 C C . SER A 1 120 ? -7.574 -19.877 3.799 1.00 0.00 120 SER A C 11
ATOM 19313 O O . SER A 1 120 ? -6.596 -19.458 4.415 1.00 0.00 120 SER A O 11
ATOM 19321 N N . SER A 1 121 ? -7.813 -21.156 3.549 1.00 0.00 121 SER A N 11
ATOM 19322 C CA . SER A 1 121 ? -6.900 -22.190 4.004 1.00 0.00 121 SER A CA 11
ATOM 19323 C C . SER A 1 121 ? -6.121 -22.761 2.817 1.00 0.00 121 SER A C 11
ATOM 19324 O O . SER A 1 121 ? -6.657 -23.551 2.042 1.00 0.00 121 SER A O 11
ATOM 19332 N N . GLY A 1 122 ? -4.870 -22.337 2.712 1.00 0.00 122 GLY A N 11
ATOM 19333 C CA . GLY A 1 122 ? -4.013 -22.796 1.633 1.00 0.00 122 GLY A CA 11
ATOM 19334 C C . GLY A 1 122 ? -2.611 -22.196 1.753 1.00 0.00 122 GLY A C 11
ATOM 19335 O O . GLY A 1 122 ? -2.265 -21.618 2.782 1.00 0.00 122 GLY A O 11
ATOM 19339 N N . GLY A 1 1 ? 18.620 4.555 24.131 1.00 0.00 1 GLY A N 12
ATOM 19340 C CA . GLY A 1 1 ? 19.881 5.147 24.546 1.00 0.00 1 GLY A CA 12
ATOM 19341 C C . GLY A 1 1 ? 21.065 4.418 23.909 1.00 0.00 1 GLY A C 12
ATOM 19342 O O . GLY A 1 1 ? 21.807 3.715 24.594 1.00 0.00 1 GLY A O 12
ATOM 19346 N N . SER A 1 2 ? 21.205 4.609 22.606 1.00 0.00 2 SER A N 12
ATOM 19347 C CA . SER A 1 2 ? 22.287 3.979 21.868 1.00 0.00 2 SER A CA 12
ATOM 19348 C C . SER A 1 2 ? 22.203 4.359 20.389 1.00 0.00 2 SER A C 12
ATOM 19349 O O . SER A 1 2 ? 23.172 4.856 19.816 1.00 0.00 2 SER A O 12
ATOM 19357 N N . SER A 1 3 ? 21.036 4.111 19.812 1.00 0.00 3 SER A N 12
ATOM 19358 C CA . SER A 1 3 ? 20.813 4.421 18.410 1.00 0.00 3 SER A CA 12
ATOM 19359 C C . SER A 1 3 ? 21.789 3.629 17.538 1.00 0.00 3 SER A C 12
ATOM 19360 O O . SER A 1 3 ? 23.002 3.802 17.643 1.00 0.00 3 SER A O 12
ATOM 19368 N N . GLY A 1 4 ? 21.223 2.778 16.695 1.00 0.00 4 GLY A N 12
ATOM 19369 C CA . GLY A 1 4 ? 22.028 1.959 15.805 1.00 0.00 4 GLY A CA 12
ATOM 19370 C C . GLY A 1 4 ? 22.211 2.641 14.448 1.00 0.00 4 GLY A C 12
ATOM 19371 O O . GLY A 1 4 ? 22.173 3.867 14.355 1.00 0.00 4 GLY A O 12
ATOM 19375 N N . SER A 1 5 ? 22.405 1.818 13.428 1.00 0.00 5 SER A N 12
ATOM 19376 C CA . SER A 1 5 ? 22.594 2.326 12.081 1.00 0.00 5 SER A CA 12
ATOM 19377 C C . SER A 1 5 ? 21.615 1.646 11.122 1.00 0.00 5 SER A C 12
ATOM 19378 O O . SER A 1 5 ? 21.094 0.572 11.420 1.00 0.00 5 SER A O 12
ATOM 19386 N N . SER A 1 6 ? 21.393 2.298 9.991 1.00 0.00 6 SER A N 12
ATOM 19387 C CA . SER A 1 6 ? 20.486 1.770 8.987 1.00 0.00 6 SER A CA 12
ATOM 19388 C C . SER A 1 6 ? 21.253 1.457 7.700 1.00 0.00 6 SER A C 12
ATOM 19389 O O . SER A 1 6 ? 21.269 0.314 7.245 1.00 0.00 6 SER A O 12
ATOM 19397 N N . GLY A 1 7 ? 21.870 2.493 7.151 1.00 0.00 7 GLY A N 12
ATOM 19398 C CA . GLY A 1 7 ? 22.637 2.343 5.926 1.00 0.00 7 GLY A CA 12
ATOM 19399 C C . GLY A 1 7 ? 22.079 3.237 4.816 1.00 0.00 7 GLY A C 12
ATOM 19400 O O . GLY A 1 7 ? 20.909 3.124 4.454 1.00 0.00 7 GLY A O 12
ATOM 19404 N N . ILE A 1 8 ? 22.942 4.104 4.308 1.00 0.00 8 ILE A N 12
ATOM 19405 C CA . ILE A 1 8 ? 22.549 5.016 3.248 1.00 0.00 8 ILE A CA 12
ATOM 19406 C C . ILE A 1 8 ? 21.371 5.868 3.723 1.00 0.00 8 ILE A C 12
ATOM 19407 O O . ILE A 1 8 ? 20.251 5.373 3.842 1.00 0.00 8 ILE A O 12
ATOM 19423 N N . SER A 1 9 ? 21.663 7.134 3.983 1.00 0.00 9 SER A N 12
ATOM 19424 C CA . SER A 1 9 ? 20.641 8.059 4.443 1.00 0.00 9 SER A CA 12
ATOM 19425 C C . SER A 1 9 ? 21.124 9.500 4.270 1.00 0.00 9 SER A C 12
ATOM 19426 O O . SER A 1 9 ? 21.678 10.089 5.197 1.00 0.00 9 SER A O 12
ATOM 19434 N N . THR A 1 10 ? 20.897 10.027 3.075 1.00 0.00 10 THR A N 12
ATOM 19435 C CA . THR A 1 10 ? 21.302 11.389 2.769 1.00 0.00 10 THR A CA 12
ATOM 19436 C C . THR A 1 10 ? 20.842 11.778 1.363 1.00 0.00 10 THR A C 12
ATOM 19437 O O . THR A 1 10 ? 20.718 10.923 0.487 1.00 0.00 10 THR A O 12
ATOM 19448 N N . GLU A 1 11 ? 20.602 13.069 1.190 1.00 0.00 11 GLU A N 12
ATOM 19449 C CA . GLU A 1 11 ? 20.158 13.583 -0.095 1.00 0.00 11 GLU A CA 12
ATOM 19450 C C . GLU A 1 11 ? 19.271 12.555 -0.800 1.00 0.00 11 GLU A C 12
ATOM 19451 O O . GLU A 1 11 ? 19.653 12.001 -1.830 1.00 0.00 11 GLU A O 12
ATOM 19463 N N . GLU A 1 12 ? 18.102 12.331 -0.216 1.00 0.00 12 GLU A N 12
ATOM 19464 C CA . GLU A 1 12 ? 17.157 11.379 -0.775 1.00 0.00 12 GLU A CA 12
ATOM 19465 C C . GLU A 1 12 ? 16.174 12.092 -1.706 1.00 0.00 12 GLU A C 12
ATOM 19466 O O . GLU A 1 12 ? 15.917 13.284 -1.548 1.00 0.00 12 GLU A O 12
ATOM 19478 N N . ALA A 1 13 ? 15.652 11.331 -2.657 1.00 0.00 13 ALA A N 12
ATOM 19479 C CA . ALA A 1 13 ? 14.703 11.875 -3.614 1.00 0.00 13 ALA A CA 12
ATOM 19480 C C . ALA A 1 13 ? 13.489 10.948 -3.704 1.00 0.00 13 ALA A C 12
ATOM 19481 O O . ALA A 1 13 ? 13.629 9.727 -3.646 1.00 0.00 13 ALA A O 12
ATOM 19488 N N . ALA A 1 14 ? 12.324 11.563 -3.846 1.00 0.00 14 ALA A N 12
ATOM 19489 C CA . ALA A 1 14 ? 11.086 10.809 -3.945 1.00 0.00 14 ALA A CA 12
ATOM 19490 C C . ALA A 1 14 ? 11.242 9.720 -5.010 1.00 0.00 14 ALA A C 12
ATOM 19491 O O . ALA A 1 14 ? 12.030 9.867 -5.942 1.00 0.00 14 ALA A O 12
ATOM 19498 N N . PRO A 1 15 ? 10.456 8.625 -4.830 1.00 0.00 15 PRO A N 12
ATOM 19499 C CA . PRO A 1 15 ? 10.499 7.512 -5.764 1.00 0.00 15 PRO A CA 12
ATOM 19500 C C . PRO A 1 15 ? 9.774 7.861 -7.066 1.00 0.00 15 PRO A C 12
ATOM 19501 O O . PRO A 1 15 ? 8.705 8.469 -7.042 1.00 0.00 15 PRO A O 12
ATOM 19512 N N . ASP A 1 16 ? 10.386 7.462 -8.171 1.00 0.00 16 ASP A N 12
ATOM 19513 C CA . ASP A 1 16 ? 9.813 7.725 -9.480 1.00 0.00 16 ASP A CA 12
ATOM 19514 C C . ASP A 1 16 ? 9.321 6.411 -10.090 1.00 0.00 16 ASP A C 12
ATOM 19515 O O . ASP A 1 16 ? 9.629 6.102 -11.240 1.00 0.00 16 ASP A O 12
ATOM 19524 N N . GLY A 1 17 ? 8.564 5.672 -9.292 1.00 0.00 17 GLY A N 12
ATOM 19525 C CA . GLY A 1 17 ? 8.025 4.399 -9.738 1.00 0.00 17 GLY A CA 12
ATOM 19526 C C . GLY A 1 17 ? 7.369 3.644 -8.580 1.00 0.00 17 GLY A C 12
ATOM 19527 O O . GLY A 1 17 ? 7.851 3.695 -7.449 1.00 0.00 17 GLY A O 12
ATOM 19531 N N . PRO A 1 18 ? 6.251 2.944 -8.910 1.00 0.00 18 PRO A N 12
ATOM 19532 C CA . PRO A 1 18 ? 5.524 2.180 -7.911 1.00 0.00 18 PRO A CA 12
ATOM 19533 C C . PRO A 1 18 ? 6.269 0.891 -7.557 1.00 0.00 18 PRO A C 12
ATOM 19534 O O . PRO A 1 18 ? 7.283 0.567 -8.173 1.00 0.00 18 PRO A O 12
ATOM 19545 N N . PRO A 1 19 ? 5.723 0.173 -6.539 1.00 0.00 19 PRO A N 12
ATOM 19546 C CA . PRO A 1 19 ? 6.325 -1.073 -6.096 1.00 0.00 19 PRO A CA 12
ATOM 19547 C C . PRO A 1 19 ? 6.044 -2.202 -7.090 1.00 0.00 19 PRO A C 12
ATOM 19548 O O . PRO A 1 19 ? 5.235 -2.043 -8.003 1.00 0.00 19 PRO A O 12
ATOM 19559 N N . MET A 1 20 ? 6.728 -3.317 -6.879 1.00 0.00 20 MET A N 12
ATOM 19560 C CA . MET A 1 20 ? 6.562 -4.472 -7.745 1.00 0.00 20 MET A CA 12
ATOM 19561 C C . MET A 1 20 ? 5.851 -5.610 -7.010 1.00 0.00 20 MET A C 12
ATOM 19562 O O . MET A 1 20 ? 5.781 -5.613 -5.782 1.00 0.00 20 MET A O 12
ATOM 19576 N N . ASP A 1 21 ? 5.341 -6.549 -7.793 1.00 0.00 21 ASP A N 12
ATOM 19577 C CA . ASP A 1 21 ? 4.637 -7.691 -7.233 1.00 0.00 21 ASP A CA 12
ATOM 19578 C C . ASP A 1 21 ? 3.437 -7.197 -6.422 1.00 0.00 21 ASP A C 12
ATOM 19579 O O . ASP A 1 21 ? 3.212 -7.650 -5.302 1.00 0.00 21 ASP A O 12
ATOM 19588 N N . VAL A 1 22 ? 2.699 -6.274 -7.021 1.00 0.00 22 VAL A N 12
ATOM 19589 C CA . VAL A 1 22 ? 1.528 -5.713 -6.369 1.00 0.00 22 VAL A CA 12
ATOM 19590 C C . VAL A 1 22 ? 0.317 -6.607 -6.648 1.00 0.00 22 VAL A C 12
ATOM 19591 O O . VAL A 1 22 ? -0.218 -6.604 -7.755 1.00 0.00 22 VAL A O 12
ATOM 19604 N N . THR A 1 23 ? -0.078 -7.349 -5.624 1.00 0.00 23 THR A N 12
ATOM 19605 C CA . THR A 1 23 ? -1.215 -8.246 -5.746 1.00 0.00 23 THR A CA 12
ATOM 19606 C C . THR A 1 23 ? -1.921 -8.398 -4.396 1.00 0.00 23 THR A C 12
ATOM 19607 O O . THR A 1 23 ? -1.295 -8.264 -3.346 1.00 0.00 23 THR A O 12
ATOM 19618 N N . LEU A 1 24 ? -3.214 -8.675 -4.469 1.00 0.00 24 LEU A N 12
ATOM 19619 C CA . LEU A 1 24 ? -4.012 -8.847 -3.266 1.00 0.00 24 LEU A CA 12
ATOM 19620 C C . LEU A 1 24 ? -4.355 -10.328 -3.094 1.00 0.00 24 LEU A C 12
ATOM 19621 O O . LEU A 1 24 ? -4.395 -11.077 -4.069 1.00 0.00 24 LEU A O 12
ATOM 19637 N N . GLN A 1 25 ? -4.594 -10.706 -1.847 1.00 0.00 25 GLN A N 12
ATOM 19638 C CA . GLN A 1 25 ? -4.932 -12.084 -1.535 1.00 0.00 25 GLN A CA 12
ATOM 19639 C C . GLN A 1 25 ? -5.834 -12.143 -0.300 1.00 0.00 25 GLN A C 12
ATOM 19640 O O . GLN A 1 25 ? -5.416 -11.774 0.796 1.00 0.00 25 GLN A O 12
ATOM 19654 N N . PRO A 1 26 ? -7.087 -12.621 -0.526 1.00 0.00 26 PRO A N 12
ATOM 19655 C CA . PRO A 1 26 ? -8.051 -12.733 0.556 1.00 0.00 26 PRO A CA 12
ATOM 19656 C C . PRO A 1 26 ? -7.722 -13.921 1.463 1.00 0.00 26 PRO A C 12
ATOM 19657 O O . PRO A 1 26 ? -7.853 -15.073 1.054 1.00 0.00 26 PRO A O 12
ATOM 19668 N N . VAL A 1 27 ? -7.303 -13.598 2.677 1.00 0.00 27 VAL A N 12
ATOM 19669 C CA . VAL A 1 27 ? -6.955 -14.624 3.646 1.00 0.00 27 VAL A CA 12
ATOM 19670 C C . VAL A 1 27 ? -8.160 -14.898 4.548 1.00 0.00 27 VAL A C 12
ATOM 19671 O O . VAL A 1 27 ? -8.367 -16.027 4.988 1.00 0.00 27 VAL A O 12
ATOM 19684 N N . THR A 1 28 ? -8.924 -13.844 4.796 1.00 0.00 28 THR A N 12
ATOM 19685 C CA . THR A 1 28 ? -10.103 -13.956 5.638 1.00 0.00 28 THR A CA 12
ATOM 19686 C C . THR A 1 28 ? -11.355 -13.546 4.859 1.00 0.00 28 THR A C 12
ATOM 19687 O O . THR A 1 28 ? -11.414 -13.709 3.642 1.00 0.00 28 THR A O 12
ATOM 19698 N N . SER A 1 29 ? -12.325 -13.023 5.595 1.00 0.00 29 SER A N 12
ATOM 19699 C CA . SER A 1 29 ? -13.572 -12.588 4.989 1.00 0.00 29 SER A CA 12
ATOM 19700 C C . SER A 1 29 ? -13.714 -11.070 5.114 1.00 0.00 29 SER A C 12
ATOM 19701 O O . SER A 1 29 ? -14.557 -10.465 4.454 1.00 0.00 29 SER A O 12
ATOM 19709 N N . GLN A 1 30 ? -12.875 -10.498 5.966 1.00 0.00 30 GLN A N 12
ATOM 19710 C CA . GLN A 1 30 ? -12.897 -9.062 6.186 1.00 0.00 30 GLN A CA 12
ATOM 19711 C C . GLN A 1 30 ? -11.471 -8.506 6.203 1.00 0.00 30 GLN A C 12
ATOM 19712 O O . GLN A 1 30 ? -11.173 -7.575 6.950 1.00 0.00 30 GLN A O 12
ATOM 19726 N N . SER A 1 31 ? -10.628 -9.101 5.371 1.00 0.00 31 SER A N 12
ATOM 19727 C CA . SER A 1 31 ? -9.241 -8.677 5.282 1.00 0.00 31 SER A CA 12
ATOM 19728 C C . SER A 1 31 ? -8.619 -9.195 3.984 1.00 0.00 31 SER A C 12
ATOM 19729 O O . SER A 1 31 ? -9.164 -10.095 3.345 1.00 0.00 31 SER A O 12
ATOM 19737 N N . ILE A 1 32 ? -7.485 -8.606 3.632 1.00 0.00 32 ILE A N 12
ATOM 19738 C CA . ILE A 1 32 ? -6.783 -8.997 2.422 1.00 0.00 32 ILE A CA 12
ATOM 19739 C C . ILE A 1 32 ? -5.279 -8.802 2.624 1.00 0.00 32 ILE A C 12
ATOM 19740 O O . ILE A 1 32 ? -4.853 -7.814 3.221 1.00 0.00 32 ILE A O 12
ATOM 19756 N N . GLN A 1 33 ? -4.517 -9.758 2.116 1.00 0.00 33 GLN A N 12
ATOM 19757 C CA . GLN A 1 33 ? -3.069 -9.704 2.233 1.00 0.00 33 GLN A CA 12
ATOM 19758 C C . GLN A 1 33 ? -2.462 -9.028 1.002 1.00 0.00 33 GLN A C 12
ATOM 19759 O O . GLN A 1 33 ? -2.525 -9.568 -0.101 1.00 0.00 33 GLN A O 12
ATOM 19773 N N . VAL A 1 34 ? -1.887 -7.857 1.233 1.00 0.00 34 VAL A N 12
ATOM 19774 C CA . VAL A 1 34 ? -1.269 -7.102 0.156 1.00 0.00 34 VAL A CA 12
ATOM 19775 C C . VAL A 1 34 ? 0.250 -7.268 0.230 1.00 0.00 34 VAL A C 12
ATOM 19776 O O . VAL A 1 34 ? 0.892 -6.751 1.143 1.00 0.00 34 VAL A O 12
ATOM 19789 N N . THR A 1 35 ? 0.782 -7.993 -0.744 1.00 0.00 35 THR A N 12
ATOM 19790 C CA . THR A 1 35 ? 2.214 -8.233 -0.801 1.00 0.00 35 THR A CA 12
ATOM 19791 C C . THR A 1 35 ? 2.827 -7.519 -2.007 1.00 0.00 35 THR A C 12
ATOM 19792 O O . THR A 1 35 ? 2.226 -7.477 -3.080 1.00 0.00 35 THR A O 12
ATOM 19803 N N . TRP A 1 36 ? 4.016 -6.976 -1.791 1.00 0.00 36 TRP A N 12
ATOM 19804 C CA . TRP A 1 36 ? 4.717 -6.265 -2.847 1.00 0.00 36 TRP A CA 12
ATOM 19805 C C . TRP A 1 36 ? 6.213 -6.302 -2.529 1.00 0.00 36 TRP A C 12
ATOM 19806 O O . TRP A 1 36 ? 6.605 -6.612 -1.405 1.00 0.00 36 TRP A O 12
ATOM 19827 N N . LYS A 1 37 ? 7.008 -5.982 -3.539 1.00 0.00 37 LYS A N 12
ATOM 19828 C CA . LYS A 1 37 ? 8.453 -5.975 -3.381 1.00 0.00 37 LYS A CA 12
ATOM 19829 C C . LYS A 1 37 ? 8.992 -4.586 -3.728 1.00 0.00 37 LYS A C 12
ATOM 19830 O O . LYS A 1 37 ? 8.276 -3.761 -4.293 1.00 0.00 37 LYS A O 12
ATOM 19849 N N . ALA A 1 38 ? 10.251 -4.370 -3.375 1.00 0.00 38 ALA A N 12
ATOM 19850 C CA . ALA A 1 38 ? 10.895 -3.095 -3.641 1.00 0.00 38 ALA A CA 12
ATOM 19851 C C . ALA A 1 38 ? 10.597 -2.669 -5.081 1.00 0.00 38 ALA A C 12
ATOM 19852 O O . ALA A 1 38 ? 10.499 -3.510 -5.973 1.00 0.00 38 ALA A O 12
ATOM 19859 N N . PRO A 1 39 ? 10.458 -1.329 -5.267 1.00 0.00 39 PRO A N 12
ATOM 19860 C CA . PRO A 1 39 ? 10.174 -0.782 -6.582 1.00 0.00 39 PRO A CA 12
ATOM 19861 C C . PRO A 1 39 ? 11.420 -0.811 -7.469 1.00 0.00 39 PRO A C 12
ATOM 19862 O O . PRO A 1 39 ? 12.462 -1.326 -7.066 1.00 0.00 39 PRO A O 12
ATOM 19873 N N . LYS A 1 40 ? 11.273 -0.251 -8.661 1.00 0.00 40 LYS A N 12
ATOM 19874 C CA . LYS A 1 40 ? 12.373 -0.206 -9.608 1.00 0.00 40 LYS A CA 12
ATOM 19875 C C . LYS A 1 40 ? 13.675 0.083 -8.858 1.00 0.00 40 LYS A C 12
ATOM 19876 O O . LYS A 1 40 ? 13.697 0.898 -7.936 1.00 0.00 40 LYS A O 12
ATOM 19895 N N . LYS A 1 41 ? 14.728 -0.600 -9.281 1.00 0.00 41 LYS A N 12
ATOM 19896 C CA . LYS A 1 41 ? 16.031 -0.427 -8.660 1.00 0.00 41 LYS A CA 12
ATOM 19897 C C . LYS A 1 41 ? 16.534 0.993 -8.928 1.00 0.00 41 LYS A C 12
ATOM 19898 O O . LYS A 1 41 ? 16.915 1.705 -8.000 1.00 0.00 41 LYS A O 12
ATOM 19917 N N . GLU A 1 42 ? 16.518 1.362 -10.200 1.00 0.00 42 GLU A N 12
ATOM 19918 C CA . GLU A 1 42 ? 16.968 2.684 -10.602 1.00 0.00 42 GLU A CA 12
ATOM 19919 C C . GLU A 1 42 ? 15.807 3.678 -10.549 1.00 0.00 42 GLU A C 12
ATOM 19920 O O . GLU A 1 42 ? 15.602 4.450 -11.485 1.00 0.00 42 GLU A O 12
ATOM 19932 N N . LEU A 1 43 ? 15.076 3.628 -9.445 1.00 0.00 43 LEU A N 12
ATOM 19933 C CA . LEU A 1 43 ? 13.940 4.515 -9.258 1.00 0.00 43 LEU A CA 12
ATOM 19934 C C . LEU A 1 43 ? 13.805 4.857 -7.773 1.00 0.00 43 LEU A C 12
ATOM 19935 O O . LEU A 1 43 ? 13.597 6.016 -7.415 1.00 0.00 43 LEU A O 12
ATOM 19951 N N . GLN A 1 44 ? 13.928 3.828 -6.948 1.00 0.00 44 GLN A N 12
ATOM 19952 C CA . GLN A 1 44 ? 13.822 4.005 -5.509 1.00 0.00 44 GLN A CA 12
ATOM 19953 C C . GLN A 1 44 ? 14.372 5.373 -5.101 1.00 0.00 44 GLN A C 12
ATOM 19954 O O . GLN A 1 44 ? 13.753 6.085 -4.311 1.00 0.00 44 GLN A O 12
ATOM 19968 N N . ASN A 1 45 ? 15.529 5.701 -5.658 1.00 0.00 45 ASN A N 12
ATOM 19969 C CA . ASN A 1 45 ? 16.169 6.971 -5.361 1.00 0.00 45 ASN A CA 12
ATOM 19970 C C . ASN A 1 45 ? 16.461 7.053 -3.862 1.00 0.00 45 ASN A C 12
ATOM 19971 O O . ASN A 1 45 ? 16.018 7.982 -3.189 1.00 0.00 45 ASN A O 12
ATOM 19982 N N . GLY A 1 46 ? 17.205 6.067 -3.382 1.00 0.00 46 GLY A N 12
ATOM 19983 C CA . GLY A 1 46 ? 17.562 6.016 -1.974 1.00 0.00 46 GLY A CA 12
ATOM 19984 C C . GLY A 1 46 ? 16.735 4.960 -1.238 1.00 0.00 46 GLY A C 12
ATOM 19985 O O . GLY A 1 46 ? 15.937 4.252 -1.851 1.00 0.00 46 GLY A O 12
ATOM 19989 N N . VAL A 1 47 ? 16.954 4.888 0.067 1.00 0.00 47 VAL A N 12
ATOM 19990 C CA . VAL A 1 47 ? 16.239 3.930 0.894 1.00 0.00 47 VAL A CA 12
ATOM 19991 C C . VAL A 1 47 ? 14.760 4.317 0.952 1.00 0.00 47 VAL A C 12
ATOM 19992 O O . VAL A 1 47 ? 14.377 5.391 0.490 1.00 0.00 47 VAL A O 12
ATOM 20005 N N . ILE A 1 48 ? 13.969 3.422 1.524 1.00 0.00 48 ILE A N 12
ATOM 20006 C CA . ILE A 1 48 ? 12.540 3.656 1.649 1.00 0.00 48 ILE A CA 12
ATOM 20007 C C . ILE A 1 48 ? 12.147 3.610 3.127 1.00 0.00 48 ILE A C 12
ATOM 20008 O O . ILE A 1 48 ? 12.503 2.672 3.838 1.00 0.00 48 ILE A O 12
ATOM 20024 N N . ARG A 1 49 ? 11.418 4.635 3.544 1.00 0.00 49 ARG A N 12
ATOM 20025 C CA . ARG A 1 49 ? 10.973 4.723 4.924 1.00 0.00 49 ARG A CA 12
ATOM 20026 C C . ARG A 1 49 ? 9.737 3.847 5.141 1.00 0.00 49 ARG A C 12
ATOM 20027 O O . ARG A 1 49 ? 9.577 3.244 6.201 1.00 0.00 49 ARG A O 12
ATOM 20048 N N . GLY A 1 50 ? 8.895 3.805 4.119 1.00 0.00 50 GLY A N 12
ATOM 20049 C CA . GLY A 1 50 ? 7.678 3.013 4.184 1.00 0.00 50 GLY A CA 12
ATOM 20050 C C . GLY A 1 50 ? 6.838 3.193 2.917 1.00 0.00 50 GLY A C 12
ATOM 20051 O O . GLY A 1 50 ? 7.169 4.011 2.060 1.00 0.00 50 GLY A O 12
ATOM 20055 N N . TYR A 1 51 ? 5.768 2.416 2.840 1.00 0.00 51 TYR A N 12
ATOM 20056 C CA . TYR A 1 51 ? 4.879 2.480 1.693 1.00 0.00 51 TYR A CA 12
ATOM 20057 C C . TYR A 1 51 ? 3.425 2.654 2.135 1.00 0.00 51 TYR A C 12
ATOM 20058 O O . TYR A 1 51 ? 3.018 2.121 3.167 1.00 0.00 51 TYR A O 12
ATOM 20076 N N . GLN A 1 52 ? 2.681 3.403 1.334 1.00 0.00 52 GLN A N 12
ATOM 20077 C CA . GLN A 1 52 ? 1.281 3.655 1.630 1.00 0.00 52 GLN A CA 12
ATOM 20078 C C . GLN A 1 52 ? 0.393 2.655 0.887 1.00 0.00 52 GLN A C 12
ATOM 20079 O O . GLN A 1 52 ? 0.577 2.424 -0.307 1.00 0.00 52 GLN A O 12
ATOM 20093 N N . ILE A 1 53 ? -0.550 2.088 1.624 1.00 0.00 53 ILE A N 12
ATOM 20094 C CA . ILE A 1 53 ? -1.467 1.118 1.050 1.00 0.00 53 ILE A CA 12
ATOM 20095 C C . ILE A 1 53 ? -2.879 1.707 1.030 1.00 0.00 53 ILE A C 12
ATOM 20096 O O . ILE A 1 53 ? -3.594 1.649 2.029 1.00 0.00 53 ILE A O 12
ATOM 20112 N N . GLY A 1 54 ? -3.238 2.261 -0.119 1.00 0.00 54 GLY A N 12
ATOM 20113 C CA . GLY A 1 54 ? -4.552 2.860 -0.282 1.00 0.00 54 GLY A CA 12
ATOM 20114 C C . GLY A 1 54 ? -5.562 1.833 -0.799 1.00 0.00 54 GLY A C 12
ATOM 20115 O O . GLY A 1 54 ? -5.317 1.168 -1.804 1.00 0.00 54 GLY A O 12
ATOM 20119 N N . TYR A 1 55 ? -6.676 1.738 -0.089 1.00 0.00 55 TYR A N 12
ATOM 20120 C CA . TYR A 1 55 ? -7.725 0.804 -0.464 1.00 0.00 55 TYR A CA 12
ATOM 20121 C C . TYR A 1 55 ? -9.109 1.386 -0.168 1.00 0.00 55 TYR A C 12
ATOM 20122 O O . TYR A 1 55 ? -9.283 2.118 0.805 1.00 0.00 55 TYR A O 12
ATOM 20140 N N . ARG A 1 56 ? -10.057 1.038 -1.026 1.00 0.00 56 ARG A N 12
ATOM 20141 C CA . ARG A 1 56 ? -11.420 1.517 -0.869 1.00 0.00 56 ARG A CA 12
ATOM 20142 C C . ARG A 1 56 ? -12.399 0.566 -1.560 1.00 0.00 56 ARG A C 12
ATOM 20143 O O . ARG A 1 56 ? -12.037 -0.116 -2.518 1.00 0.00 56 ARG A O 12
ATOM 20164 N N . GLU A 1 57 ? -13.621 0.550 -1.047 1.00 0.00 57 GLU A N 12
ATOM 20165 C CA . GLU A 1 57 ? -14.655 -0.306 -1.603 1.00 0.00 57 GLU A CA 12
ATOM 20166 C C . GLU A 1 57 ? -15.109 0.226 -2.964 1.00 0.00 57 GLU A C 12
ATOM 20167 O O . GLU A 1 57 ? -15.101 1.433 -3.197 1.00 0.00 57 GLU A O 12
ATOM 20179 N N . ASN A 1 58 ? -15.495 -0.703 -3.827 1.00 0.00 58 ASN A N 12
ATOM 20180 C CA . ASN A 1 58 ? -15.952 -0.343 -5.158 1.00 0.00 58 ASN A CA 12
ATOM 20181 C C . ASN A 1 58 ? -17.482 -0.350 -5.187 1.00 0.00 58 ASN A C 12
ATOM 20182 O O . ASN A 1 58 ? -18.085 -0.697 -6.202 1.00 0.00 58 ASN A O 12
ATOM 20193 N N . SER A 1 59 ? -18.065 0.036 -4.062 1.00 0.00 59 SER A N 12
ATOM 20194 C CA . SER A 1 59 ? -19.513 0.078 -3.946 1.00 0.00 59 SER A CA 12
ATOM 20195 C C . SER A 1 59 ? -19.982 1.524 -3.777 1.00 0.00 59 SER A C 12
ATOM 20196 O O . SER A 1 59 ? -19.221 2.380 -3.328 1.00 0.00 59 SER A O 12
ATOM 20204 N N . PRO A 1 60 ? -21.267 1.759 -4.156 1.00 0.00 60 PRO A N 12
ATOM 20205 C CA . PRO A 1 60 ? -21.847 3.087 -4.051 1.00 0.00 60 PRO A CA 12
ATOM 20206 C C . PRO A 1 60 ? -22.177 3.428 -2.596 1.00 0.00 60 PRO A C 12
ATOM 20207 O O . PRO A 1 60 ? -23.320 3.285 -2.165 1.00 0.00 60 PRO A O 12
ATOM 20218 N N . GLY A 1 61 ? -21.155 3.872 -1.879 1.00 0.00 61 GLY A N 12
ATOM 20219 C CA . GLY A 1 61 ? -21.322 4.235 -0.482 1.00 0.00 61 GLY A CA 12
ATOM 20220 C C . GLY A 1 61 ? -20.151 3.724 0.360 1.00 0.00 61 GLY A C 12
ATOM 20221 O O . GLY A 1 61 ? -20.353 3.175 1.442 1.00 0.00 61 GLY A O 12
ATOM 20225 N N . SER A 1 62 ? -18.952 3.922 -0.168 1.00 0.00 62 SER A N 12
ATOM 20226 C CA . SER A 1 62 ? -17.749 3.488 0.521 1.00 0.00 62 SER A CA 12
ATOM 20227 C C . SER A 1 62 ? -17.258 4.591 1.460 1.00 0.00 62 SER A C 12
ATOM 20228 O O . SER A 1 62 ? -17.816 5.687 1.483 1.00 0.00 62 SER A O 12
ATOM 20236 N N . ASN A 1 63 ? -16.217 4.264 2.213 1.00 0.00 63 ASN A N 12
ATOM 20237 C CA . ASN A 1 63 ? -15.644 5.214 3.151 1.00 0.00 63 ASN A CA 12
ATOM 20238 C C . ASN A 1 63 ? -15.590 6.598 2.501 1.00 0.00 63 ASN A C 12
ATOM 20239 O O . ASN A 1 63 ? -16.037 7.582 3.089 1.00 0.00 63 ASN A O 12
ATOM 20250 N N . GLY A 1 64 ? -15.040 6.629 1.296 1.00 0.00 64 GLY A N 12
ATOM 20251 C CA . GLY A 1 64 ? -14.922 7.876 0.559 1.00 0.00 64 GLY A CA 12
ATOM 20252 C C . GLY A 1 64 ? -13.629 7.910 -0.257 1.00 0.00 64 GLY A C 12
ATOM 20253 O O . GLY A 1 64 ? -13.642 7.655 -1.460 1.00 0.00 64 GLY A O 12
ATOM 20257 N N . GLN A 1 65 ? -12.541 8.228 0.431 1.00 0.00 65 GLN A N 12
ATOM 20258 C CA . GLN A 1 65 ? -11.242 8.299 -0.215 1.00 0.00 65 GLN A CA 12
ATOM 20259 C C . GLN A 1 65 ? -10.404 7.069 0.140 1.00 0.00 65 GLN A C 12
ATOM 20260 O O . GLN A 1 65 ? -10.487 6.558 1.256 1.00 0.00 65 GLN A O 12
ATOM 20274 N N . TYR A 1 66 ? -9.618 6.628 -0.831 1.00 0.00 66 TYR A N 12
ATOM 20275 C CA . TYR A 1 66 ? -8.766 5.467 -0.635 1.00 0.00 66 TYR A CA 12
ATOM 20276 C C . TYR A 1 66 ? -8.156 5.465 0.769 1.00 0.00 66 TYR A C 12
ATOM 20277 O O . TYR A 1 66 ? -7.373 6.350 1.110 1.00 0.00 66 TYR A O 12
ATOM 20295 N N . SER A 1 67 ? -8.538 4.461 1.544 1.00 0.00 67 SER A N 12
ATOM 20296 C CA . SER A 1 67 ? -8.038 4.333 2.902 1.00 0.00 67 SER A CA 12
ATOM 20297 C C . SER A 1 67 ? -6.525 4.105 2.884 1.00 0.00 67 SER A C 12
ATOM 20298 O O . SER A 1 67 ? -6.061 3.026 2.519 1.00 0.00 67 SER A O 12
ATOM 20306 N N . ILE A 1 68 ? -5.799 5.139 3.282 1.00 0.00 68 ILE A N 12
ATOM 20307 C CA . ILE A 1 68 ? -4.348 5.065 3.316 1.00 0.00 68 ILE A CA 12
ATOM 20308 C C . ILE A 1 68 ? -3.904 4.454 4.647 1.00 0.00 68 ILE A C 12
ATOM 20309 O O . ILE A 1 68 ? -4.591 4.592 5.658 1.00 0.00 68 ILE A O 12
ATOM 20325 N N . VAL A 1 69 ? -2.757 3.792 4.604 1.00 0.00 69 VAL A N 12
ATOM 20326 C CA . VAL A 1 69 ? -2.213 3.160 5.794 1.00 0.00 69 VAL A CA 12
ATOM 20327 C C . VAL A 1 69 ? -0.689 3.296 5.787 1.00 0.00 69 VAL A C 12
ATOM 20328 O O . VAL A 1 69 ? -0.019 2.769 4.901 1.00 0.00 69 VAL A O 12
ATOM 20341 N N . GLU A 1 70 ? -0.186 4.007 6.786 1.00 0.00 70 GLU A N 12
ATOM 20342 C CA . GLU A 1 70 ? 1.246 4.220 6.907 1.00 0.00 70 GLU A CA 12
ATOM 20343 C C . GLU A 1 70 ? 1.912 2.997 7.541 1.00 0.00 70 GLU A C 12
ATOM 20344 O O . GLU A 1 70 ? 1.372 2.405 8.474 1.00 0.00 70 GLU A O 12
ATOM 20356 N N . MET A 1 71 ? 3.077 2.656 7.010 1.00 0.00 71 MET A N 12
ATOM 20357 C CA . MET A 1 71 ? 3.823 1.515 7.514 1.00 0.00 71 MET A CA 12
ATOM 20358 C C . MET A 1 71 ? 5.331 1.751 7.397 1.00 0.00 71 MET A C 12
ATOM 20359 O O . MET A 1 71 ? 5.763 2.791 6.904 1.00 0.00 71 MET A O 12
ATOM 20373 N N . LYS A 1 72 ? 6.089 0.767 7.858 1.00 0.00 72 LYS A N 12
ATOM 20374 C CA . LYS A 1 72 ? 7.538 0.854 7.811 1.00 0.00 72 LYS A CA 12
ATOM 20375 C C . LYS A 1 72 ? 8.089 -0.316 6.993 1.00 0.00 72 LYS A C 12
ATOM 20376 O O . LYS A 1 72 ? 7.516 -1.404 6.996 1.00 0.00 72 LYS A O 12
ATOM 20395 N N . ALA A 1 73 ? 9.195 -0.052 6.313 1.00 0.00 73 ALA A N 12
ATOM 20396 C CA . ALA A 1 73 ? 9.830 -1.069 5.492 1.00 0.00 73 ALA A CA 12
ATOM 20397 C C . ALA A 1 73 ? 10.615 -2.026 6.391 1.00 0.00 73 ALA A C 12
ATOM 20398 O O . ALA A 1 73 ? 11.547 -1.613 7.080 1.00 0.00 73 ALA A O 12
ATOM 20405 N N . THR A 1 74 ? 10.210 -3.287 6.355 1.00 0.00 74 THR A N 12
ATOM 20406 C CA . THR A 1 74 ? 10.864 -4.307 7.158 1.00 0.00 74 THR A CA 12
ATOM 20407 C C . THR A 1 74 ? 11.863 -5.095 6.308 1.00 0.00 74 THR A C 12
ATOM 20408 O O . THR A 1 74 ? 12.183 -6.241 6.622 1.00 0.00 74 THR A O 12
ATOM 20419 N N . GLY A 1 75 ? 12.329 -4.450 5.248 1.00 0.00 75 GLY A N 12
ATOM 20420 C CA . GLY A 1 75 ? 13.285 -5.076 4.351 1.00 0.00 75 GLY A CA 12
ATOM 20421 C C . GLY A 1 75 ? 12.988 -4.714 2.895 1.00 0.00 75 GLY A C 12
ATOM 20422 O O . GLY A 1 75 ? 12.460 -3.639 2.614 1.00 0.00 75 GLY A O 12
ATOM 20426 N N . ASP A 1 76 ? 13.342 -5.631 2.006 1.00 0.00 76 ASP A N 12
ATOM 20427 C CA . ASP A 1 76 ? 13.120 -5.422 0.586 1.00 0.00 76 ASP A CA 12
ATOM 20428 C C . ASP A 1 76 ? 11.647 -5.674 0.261 1.00 0.00 76 ASP A C 12
ATOM 20429 O O . ASP A 1 76 ? 11.020 -4.889 -0.448 1.00 0.00 76 ASP A O 12
ATOM 20438 N N . SER A 1 77 ? 11.136 -6.774 0.795 1.00 0.00 77 SER A N 12
ATOM 20439 C CA . SER A 1 77 ? 9.748 -7.140 0.571 1.00 0.00 77 SER A CA 12
ATOM 20440 C C . SER A 1 77 ? 8.890 -6.688 1.755 1.00 0.00 77 SER A C 12
ATOM 20441 O O . SER A 1 77 ? 9.336 -6.729 2.901 1.00 0.00 77 SER A O 12
ATOM 20449 N N . GLU A 1 78 ? 7.674 -6.268 1.437 1.00 0.00 78 GLU A N 12
ATOM 20450 C CA . GLU A 1 78 ? 6.750 -5.809 2.460 1.00 0.00 78 GLU A CA 12
ATOM 20451 C C . GLU A 1 78 ? 5.354 -6.383 2.210 1.00 0.00 78 GLU A C 12
ATOM 20452 O O . GLU A 1 78 ? 5.034 -6.782 1.092 1.00 0.00 78 GLU A O 12
ATOM 20464 N N . VAL A 1 79 ? 4.560 -6.405 3.270 1.00 0.00 79 VAL A N 12
ATOM 20465 C CA . VAL A 1 79 ? 3.205 -6.923 3.180 1.00 0.00 79 VAL A CA 12
ATOM 20466 C C . VAL A 1 79 ? 2.321 -6.209 4.204 1.00 0.00 79 VAL A C 12
ATOM 20467 O O . VAL A 1 79 ? 2.795 -5.806 5.265 1.00 0.00 79 VAL A O 12
ATOM 20480 N N . TYR A 1 80 ? 1.051 -6.073 3.849 1.00 0.00 80 TYR A N 12
ATOM 20481 C CA . TYR A 1 80 ? 0.096 -5.414 4.724 1.00 0.00 80 TYR A CA 12
ATOM 20482 C C . TYR A 1 80 ? -1.291 -6.045 4.595 1.00 0.00 80 TYR A C 12
ATOM 20483 O O . TYR A 1 80 ? -1.875 -6.055 3.512 1.00 0.00 80 TYR A O 12
ATOM 20501 N N . THR A 1 81 ? -1.780 -6.556 5.716 1.00 0.00 81 THR A N 12
ATOM 20502 C CA . THR A 1 81 ? -3.088 -7.188 5.742 1.00 0.00 81 THR A CA 12
ATOM 20503 C C . THR A 1 81 ? -4.176 -6.149 6.022 1.00 0.00 81 THR A C 12
ATOM 20504 O O . THR A 1 81 ? -4.461 -5.840 7.178 1.00 0.00 81 THR A O 12
ATOM 20515 N N . LEU A 1 82 ? -4.755 -5.640 4.945 1.00 0.00 82 LEU A N 12
ATOM 20516 C CA . LEU A 1 82 ? -5.805 -4.642 5.060 1.00 0.00 82 LEU A CA 12
ATOM 20517 C C . LEU A 1 82 ? -7.068 -5.300 5.620 1.00 0.00 82 LEU A C 12
ATOM 20518 O O . LEU A 1 82 ? -7.742 -6.054 4.919 1.00 0.00 82 LEU A O 12
ATOM 20534 N N . ASP A 1 83 ? -7.350 -4.991 6.877 1.00 0.00 83 ASP A N 12
ATOM 20535 C CA . ASP A 1 83 ? -8.520 -5.543 7.538 1.00 0.00 83 ASP A CA 12
ATOM 20536 C C . ASP A 1 83 ? -9.669 -4.536 7.457 1.00 0.00 83 ASP A C 12
ATOM 20537 O O . ASP A 1 83 ? -9.540 -3.491 6.821 1.00 0.00 83 ASP A O 12
ATOM 20546 N N . ASN A 1 84 ? -10.768 -4.887 8.109 1.00 0.00 84 ASN A N 12
ATOM 20547 C CA . ASN A 1 84 ? -11.939 -4.027 8.118 1.00 0.00 84 ASN A CA 12
ATOM 20548 C C . ASN A 1 84 ? -12.445 -3.846 6.686 1.00 0.00 84 ASN A C 12
ATOM 20549 O O . ASN A 1 84 ? -12.478 -2.730 6.171 1.00 0.00 84 ASN A O 12
ATOM 20560 N N . LEU A 1 85 ? -12.828 -4.962 6.082 1.00 0.00 85 LEU A N 12
ATOM 20561 C CA . LEU A 1 85 ? -13.331 -4.941 4.719 1.00 0.00 85 LEU A CA 12
ATOM 20562 C C . LEU A 1 85 ? -14.741 -5.536 4.692 1.00 0.00 85 LEU A C 12
ATOM 20563 O O . LEU A 1 85 ? -15.285 -5.900 5.733 1.00 0.00 85 LEU A O 12
ATOM 20579 N N . LYS A 1 86 ? -15.291 -5.616 3.489 1.00 0.00 86 LYS A N 12
ATOM 20580 C CA . LYS A 1 86 ? -16.626 -6.161 3.312 1.00 0.00 86 LYS A CA 12
ATOM 20581 C C . LYS A 1 86 ? -16.526 -7.654 2.994 1.00 0.00 86 LYS A C 12
ATOM 20582 O O . LYS A 1 86 ? -15.464 -8.140 2.608 1.00 0.00 86 LYS A O 12
ATOM 20601 N N . LYS A 1 87 ? -17.646 -8.340 3.167 1.00 0.00 87 LYS A N 12
ATOM 20602 C CA . LYS A 1 87 ? -17.697 -9.768 2.903 1.00 0.00 87 LYS A CA 12
ATOM 20603 C C . LYS A 1 87 ? -17.924 -9.998 1.408 1.00 0.00 87 LYS A C 12
ATOM 20604 O O . LYS A 1 87 ? -18.823 -9.404 0.814 1.00 0.00 87 LYS A O 12
ATOM 20623 N N . PHE A 1 88 ? -17.094 -10.862 0.842 1.00 0.00 88 PHE A N 12
ATOM 20624 C CA . PHE A 1 88 ? -17.192 -11.178 -0.573 1.00 0.00 88 PHE A CA 12
ATOM 20625 C C . PHE A 1 88 ? -17.540 -9.932 -1.390 1.00 0.00 88 PHE A C 12
ATOM 20626 O O . PHE A 1 88 ? -18.661 -9.797 -1.877 1.00 0.00 88 PHE A O 12
ATOM 20643 N N . ALA A 1 89 ? -16.557 -9.052 -1.514 1.00 0.00 89 ALA A N 12
ATOM 20644 C CA . ALA A 1 89 ? -16.745 -7.821 -2.264 1.00 0.00 89 ALA A CA 12
ATOM 20645 C C . ALA A 1 89 ? -15.430 -7.441 -2.949 1.00 0.00 89 ALA A C 12
ATOM 20646 O O . ALA A 1 89 ? -14.353 -7.656 -2.395 1.00 0.00 89 ALA A O 12
ATOM 20653 N N . GLN A 1 90 ? -15.562 -6.882 -4.143 1.00 0.00 90 GLN A N 12
ATOM 20654 C CA . GLN A 1 90 ? -14.399 -6.470 -4.909 1.00 0.00 90 GLN A CA 12
ATOM 20655 C C . GLN A 1 90 ? -13.803 -5.189 -4.322 1.00 0.00 90 GLN A C 12
ATOM 20656 O O . GLN A 1 90 ? -14.515 -4.208 -4.113 1.00 0.00 90 GLN A O 12
ATOM 20670 N N . TYR A 1 91 ? -12.503 -5.239 -4.072 1.00 0.00 91 TYR A N 12
ATOM 20671 C CA . TYR A 1 91 ? -11.804 -4.095 -3.513 1.00 0.00 91 TYR A CA 12
ATOM 20672 C C . TYR A 1 91 ? -10.563 -3.753 -4.340 1.00 0.00 91 TYR A C 12
ATOM 20673 O O . TYR A 1 91 ? -9.805 -4.641 -4.725 1.00 0.00 91 TYR A O 12
ATOM 20691 N N . GLY A 1 92 ? -10.395 -2.462 -4.590 1.00 0.00 92 GLY A N 12
ATOM 20692 C CA . GLY A 1 92 ? -9.260 -1.991 -5.364 1.00 0.00 92 GLY A CA 12
ATOM 20693 C C . GLY A 1 92 ? -8.335 -1.122 -4.510 1.00 0.00 92 GLY A C 12
ATOM 20694 O O . GLY A 1 92 ? -8.715 -0.030 -4.091 1.00 0.00 92 GLY A O 12
ATOM 20698 N N . VAL A 1 93 ? -7.138 -1.641 -4.275 1.00 0.00 93 VAL A N 12
ATOM 20699 C CA . VAL A 1 93 ? -6.156 -0.926 -3.478 1.00 0.00 93 VAL A CA 12
ATOM 20700 C C . VAL A 1 93 ? -4.948 -0.584 -4.352 1.00 0.00 93 VAL A C 12
ATOM 20701 O O . VAL A 1 93 ? -4.737 -1.201 -5.395 1.00 0.00 93 VAL A O 12
ATOM 20714 N N . VAL A 1 94 ? -4.185 0.399 -3.893 1.00 0.00 94 VAL A N 12
ATOM 20715 C CA . VAL A 1 94 ? -3.004 0.830 -4.620 1.00 0.00 94 VAL A CA 12
ATOM 20716 C C . VAL A 1 94 ? -1.845 1.014 -3.638 1.00 0.00 94 VAL A C 12
ATOM 20717 O O . VAL A 1 94 ? -1.990 1.691 -2.621 1.00 0.00 94 VAL A O 12
ATOM 20730 N N . VAL A 1 95 ? -0.721 0.399 -3.976 1.00 0.00 95 VAL A N 12
ATOM 20731 C CA . VAL A 1 95 ? 0.461 0.486 -3.136 1.00 0.00 95 VAL A CA 12
ATOM 20732 C C . VAL A 1 95 ? 1.437 1.498 -3.740 1.00 0.00 95 VAL A C 12
ATOM 20733 O O . VAL A 1 95 ? 1.502 1.652 -4.959 1.00 0.00 95 VAL A O 12
ATOM 20746 N N . GLN A 1 96 ? 2.172 2.162 -2.860 1.00 0.00 96 GLN A N 12
ATOM 20747 C CA . GLN A 1 96 ? 3.141 3.155 -3.291 1.00 0.00 96 GLN A CA 12
ATOM 20748 C C . GLN A 1 96 ? 4.266 3.280 -2.263 1.00 0.00 96 GLN A C 12
ATOM 20749 O O . GLN A 1 96 ? 4.034 3.141 -1.063 1.00 0.00 96 GLN A O 12
ATOM 20763 N N . ALA A 1 97 ? 5.462 3.541 -2.770 1.00 0.00 97 ALA A N 12
ATOM 20764 C CA . ALA A 1 97 ? 6.624 3.687 -1.910 1.00 0.00 97 ALA A CA 12
ATOM 20765 C C . ALA A 1 97 ? 6.792 5.159 -1.531 1.00 0.00 97 ALA A C 12
ATOM 20766 O O . ALA A 1 97 ? 6.936 6.016 -2.402 1.00 0.00 97 ALA A O 12
ATOM 20773 N N . PHE A 1 98 ? 6.767 5.409 -0.230 1.00 0.00 98 PHE A N 12
ATOM 20774 C CA . PHE A 1 98 ? 6.915 6.764 0.275 1.00 0.00 98 PHE A CA 12
ATOM 20775 C C . PHE A 1 98 ? 8.172 6.893 1.137 1.00 0.00 98 PHE A C 12
ATOM 20776 O O . PHE A 1 98 ? 8.434 6.047 1.991 1.00 0.00 98 PHE A O 12
ATOM 20793 N N . ASN A 1 99 ? 8.916 7.960 0.886 1.00 0.00 99 ASN A N 12
ATOM 20794 C CA . ASN A 1 99 ? 10.139 8.211 1.629 1.00 0.00 99 ASN A CA 12
ATOM 20795 C C . ASN A 1 99 ? 10.070 9.603 2.261 1.00 0.00 99 ASN A C 12
ATOM 20796 O O . ASN A 1 99 ? 9.093 10.326 2.072 1.00 0.00 99 ASN A O 12
ATOM 20807 N N . ARG A 1 100 ? 11.120 9.937 2.997 1.00 0.00 100 ARG A N 12
ATOM 20808 C CA . ARG A 1 100 ? 11.190 11.229 3.658 1.00 0.00 100 ARG A CA 12
ATOM 20809 C C . ARG A 1 100 ? 11.315 12.348 2.623 1.00 0.00 100 ARG A C 12
ATOM 20810 O O . ARG A 1 100 ? 10.952 13.492 2.893 1.00 0.00 100 ARG A O 12
ATOM 20831 N N . ALA A 1 101 ? 11.829 11.980 1.458 1.00 0.00 101 ALA A N 12
ATOM 20832 C CA . ALA A 1 101 ? 12.006 12.939 0.381 1.00 0.00 101 ALA A CA 12
ATOM 20833 C C . ALA A 1 101 ? 10.647 13.250 -0.247 1.00 0.00 101 ALA A C 12
ATOM 20834 O O . ALA A 1 101 ? 10.453 14.323 -0.817 1.00 0.00 101 ALA A O 12
ATOM 20841 N N . GLY A 1 102 ? 9.739 12.292 -0.122 1.00 0.00 102 GLY A N 12
ATOM 20842 C CA . GLY A 1 102 ? 8.403 12.451 -0.671 1.00 0.00 102 GLY A CA 12
ATOM 20843 C C . GLY A 1 102 ? 7.805 11.097 -1.057 1.00 0.00 102 GLY A C 12
ATOM 20844 O O . GLY A 1 102 ? 8.399 10.053 -0.791 1.00 0.00 102 GLY A O 12
ATOM 20848 N N . THR A 1 103 ? 6.636 11.158 -1.679 1.00 0.00 103 THR A N 12
ATOM 20849 C CA . THR A 1 103 ? 5.951 9.949 -2.104 1.00 0.00 103 THR A CA 12
ATOM 20850 C C . THR A 1 103 ? 6.011 9.810 -3.627 1.00 0.00 103 THR A C 12
ATOM 20851 O O . THR A 1 103 ? 6.018 10.808 -4.345 1.00 0.00 103 THR A O 12
ATOM 20862 N N . GLY A 1 104 ? 6.053 8.563 -4.074 1.00 0.00 104 GLY A N 12
ATOM 20863 C CA . GLY A 1 104 ? 6.112 8.281 -5.498 1.00 0.00 104 GLY A CA 12
ATOM 20864 C C . GLY A 1 104 ? 4.726 7.939 -6.047 1.00 0.00 104 GLY A C 12
ATOM 20865 O O . GLY A 1 104 ? 3.722 8.107 -5.357 1.00 0.00 104 GLY A O 12
ATOM 20869 N N . PRO A 1 105 ? 4.715 7.452 -7.317 1.00 0.00 105 PRO A N 12
ATOM 20870 C CA . PRO A 1 105 ? 3.468 7.084 -7.966 1.00 0.00 105 PRO A CA 12
ATOM 20871 C C . PRO A 1 105 ? 2.933 5.760 -7.417 1.00 0.00 105 PRO A C 12
ATOM 20872 O O . PRO A 1 105 ? 3.651 5.031 -6.735 1.00 0.00 105 PRO A O 12
ATOM 20883 N N . SER A 1 106 ? 1.675 5.490 -7.735 1.00 0.00 106 SER A N 12
ATOM 20884 C CA . SER A 1 106 ? 1.036 4.267 -7.282 1.00 0.00 106 SER A CA 12
ATOM 20885 C C . SER A 1 106 ? 1.108 3.201 -8.378 1.00 0.00 106 SER A C 12
ATOM 20886 O O . SER A 1 106 ? 1.456 3.502 -9.518 1.00 0.00 106 SER A O 12
ATOM 20894 N N . SER A 1 107 ? 0.772 1.979 -7.993 1.00 0.00 107 SER A N 12
ATOM 20895 C CA . SER A 1 107 ? 0.795 0.867 -8.929 1.00 0.00 107 SER A CA 12
ATOM 20896 C C . SER A 1 107 ? -0.613 0.613 -9.472 1.00 0.00 107 SER A C 12
ATOM 20897 O O . SER A 1 107 ? -1.597 1.074 -8.897 1.00 0.00 107 SER A O 12
ATOM 20905 N N . SER A 1 108 ? -0.663 -0.122 -10.574 1.00 0.00 108 SER A N 12
ATOM 20906 C CA . SER A 1 108 ? -1.933 -0.443 -11.202 1.00 0.00 108 SER A CA 12
ATOM 20907 C C . SER A 1 108 ? -2.900 -1.017 -10.164 1.00 0.00 108 SER A C 12
ATOM 20908 O O . SER A 1 108 ? -2.624 -2.052 -9.559 1.00 0.00 108 SER A O 12
ATOM 20916 N N . GLU A 1 109 ? -4.012 -0.319 -9.989 1.00 0.00 109 GLU A N 12
ATOM 20917 C CA . GLU A 1 109 ? -5.021 -0.745 -9.034 1.00 0.00 109 GLU A CA 12
ATOM 20918 C C . GLU A 1 109 ? -5.650 -2.067 -9.481 1.00 0.00 109 GLU A C 12
ATOM 20919 O O . GLU A 1 109 ? -6.346 -2.116 -10.494 1.00 0.00 109 GLU A O 12
ATOM 20931 N N . ILE A 1 110 ? -5.381 -3.106 -8.704 1.00 0.00 110 ILE A N 12
ATOM 20932 C CA . ILE A 1 110 ? -5.912 -4.424 -9.007 1.00 0.00 110 ILE A CA 12
ATOM 20933 C C . ILE A 1 110 ? -7.269 -4.593 -8.321 1.00 0.00 110 ILE A C 12
ATOM 20934 O O . ILE A 1 110 ? -7.884 -3.612 -7.903 1.00 0.00 110 ILE A O 12
ATOM 20950 N N . ASN A 1 111 ? -7.696 -5.843 -8.225 1.00 0.00 111 ASN A N 12
ATOM 20951 C CA . ASN A 1 111 ? -8.969 -6.153 -7.596 1.00 0.00 111 ASN A CA 12
ATOM 20952 C C . ASN A 1 111 ? -8.916 -7.568 -7.017 1.00 0.00 111 ASN A C 12
ATOM 20953 O O . ASN A 1 111 ? -8.414 -8.488 -7.661 1.00 0.00 111 ASN A O 12
ATOM 20964 N N . ALA A 1 112 ? -9.442 -7.698 -5.808 1.00 0.00 112 ALA A N 12
ATOM 20965 C CA . ALA A 1 112 ? -9.460 -8.985 -5.134 1.00 0.00 112 ALA A CA 12
ATOM 20966 C C . ALA A 1 112 ? -10.726 -9.092 -4.281 1.00 0.00 112 ALA A C 12
ATOM 20967 O O . ALA A 1 112 ? -10.789 -8.535 -3.186 1.00 0.00 112 ALA A O 12
ATOM 20974 N N . THR A 1 113 ? -11.703 -9.810 -4.815 1.00 0.00 113 THR A N 12
ATOM 20975 C CA . THR A 1 113 ? -12.963 -9.996 -4.116 1.00 0.00 113 THR A CA 12
ATOM 20976 C C . THR A 1 113 ? -12.767 -10.894 -2.894 1.00 0.00 113 THR A C 12
ATOM 20977 O O . THR A 1 113 ? -12.319 -12.033 -3.021 1.00 0.00 113 THR A O 12
ATOM 20988 N N . THR A 1 114 ? -13.112 -10.348 -1.737 1.00 0.00 114 THR A N 12
ATOM 20989 C CA . THR A 1 114 ? -12.979 -11.086 -0.492 1.00 0.00 114 THR A CA 12
ATOM 20990 C C . THR A 1 114 ? -13.676 -12.444 -0.600 1.00 0.00 114 THR A C 12
ATOM 20991 O O . THR A 1 114 ? -14.157 -12.815 -1.670 1.00 0.00 114 THR A O 12
ATOM 21002 N N . LEU A 1 115 ? -13.709 -13.147 0.522 1.00 0.00 115 LEU A N 12
ATOM 21003 C CA . LEU A 1 115 ? -14.338 -14.456 0.567 1.00 0.00 115 LEU A CA 12
ATOM 21004 C C . LEU A 1 115 ? -15.780 -14.307 1.058 1.00 0.00 115 LEU A C 12
ATOM 21005 O O . LEU A 1 115 ? -16.124 -13.308 1.688 1.00 0.00 115 LEU A O 12
ATOM 21021 N N . GLU A 1 116 ? -16.583 -15.315 0.752 1.00 0.00 116 GLU A N 12
ATOM 21022 C CA . GLU A 1 116 ? -17.979 -15.309 1.155 1.00 0.00 116 GLU A CA 12
ATOM 21023 C C . GLU A 1 116 ? -18.214 -16.329 2.271 1.00 0.00 116 GLU A C 12
ATOM 21024 O O . GLU A 1 116 ? -19.323 -16.439 2.792 1.00 0.00 116 GLU A O 12
ATOM 21036 N N . SER A 1 117 ? -17.153 -17.048 2.605 1.00 0.00 117 SER A N 12
ATOM 21037 C CA . SER A 1 117 ? -17.230 -18.055 3.649 1.00 0.00 117 SER A CA 12
ATOM 21038 C C . SER A 1 117 ? -15.823 -18.436 4.114 1.00 0.00 117 SER A C 12
ATOM 21039 O O . SER A 1 117 ? -14.935 -18.665 3.293 1.00 0.00 117 SER A O 12
ATOM 21047 N N . GLY A 1 118 ? -15.662 -18.492 5.428 1.00 0.00 118 GLY A N 12
ATOM 21048 C CA . GLY A 1 118 ? -14.378 -18.841 6.011 1.00 0.00 118 GLY A CA 12
ATOM 21049 C C . GLY A 1 118 ? -13.791 -20.083 5.339 1.00 0.00 118 GLY A C 12
ATOM 21050 O O . GLY A 1 118 ? -14.522 -21.009 4.989 1.00 0.00 118 GLY A O 12
ATOM 21054 N N . PRO A 1 119 ? -12.441 -20.064 5.175 1.00 0.00 119 PRO A N 12
ATOM 21055 C CA . PRO A 1 119 ? -11.746 -21.178 4.552 1.00 0.00 119 PRO A CA 12
ATOM 21056 C C . PRO A 1 119 ? -11.648 -22.368 5.508 1.00 0.00 119 PRO A C 12
ATOM 21057 O O . PRO A 1 119 ? -12.014 -23.487 5.153 1.00 0.00 119 PRO A O 12
ATOM 21068 N N . SER A 1 120 ? -11.151 -22.085 6.704 1.00 0.00 120 SER A N 12
ATOM 21069 C CA . SER A 1 120 ? -10.999 -23.118 7.714 1.00 0.00 120 SER A CA 12
ATOM 21070 C C . SER A 1 120 ? -12.272 -23.964 7.793 1.00 0.00 120 SER A C 12
ATOM 21071 O O . SER A 1 120 ? -13.378 -23.441 7.668 1.00 0.00 120 SER A O 12
ATOM 21079 N N . SER A 1 121 ? -12.072 -25.257 7.999 1.00 0.00 121 SER A N 12
ATOM 21080 C CA . SER A 1 121 ? -13.190 -26.181 8.095 1.00 0.00 121 SER A CA 12
ATOM 21081 C C . SER A 1 121 ? -12.707 -27.534 8.622 1.00 0.00 121 SER A C 12
ATOM 21082 O O . SER A 1 121 ? -11.802 -28.139 8.050 1.00 0.00 121 SER A O 12
ATOM 21090 N N . GLY A 1 122 ? -13.332 -27.968 9.706 1.00 0.00 122 GLY A N 12
ATOM 21091 C CA . GLY A 1 122 ? -12.977 -29.238 10.316 1.00 0.00 122 GLY A CA 12
ATOM 21092 C C . GLY A 1 122 ? -11.495 -29.271 10.693 1.00 0.00 122 GLY A C 12
ATOM 21093 O O . GLY A 1 122 ? -10.981 -30.304 11.117 1.00 0.00 122 GLY A O 12
ATOM 21097 N N . GLY A 1 1 ? 14.126 -0.447 15.890 1.00 0.00 1 GLY A N 13
ATOM 21098 C CA . GLY A 1 1 ? 14.291 -0.505 14.448 1.00 0.00 1 GLY A CA 13
ATOM 21099 C C . GLY A 1 1 ? 15.714 -0.116 14.043 1.00 0.00 1 GLY A C 13
ATOM 21100 O O . GLY A 1 1 ? 16.273 0.845 14.569 1.00 0.00 1 GLY A O 13
ATOM 21104 N N . SER A 1 2 ? 16.261 -0.884 13.111 1.00 0.00 2 SER A N 13
ATOM 21105 C CA . SER A 1 2 ? 17.608 -0.631 12.629 1.00 0.00 2 SER A CA 13
ATOM 21106 C C . SER A 1 2 ? 17.877 -1.458 11.370 1.00 0.00 2 SER A C 13
ATOM 21107 O O . SER A 1 2 ? 17.540 -2.640 11.315 1.00 0.00 2 SER A O 13
ATOM 21115 N N . SER A 1 3 ? 18.481 -0.803 10.389 1.00 0.00 3 SER A N 13
ATOM 21116 C CA . SER A 1 3 ? 18.798 -1.463 9.134 1.00 0.00 3 SER A CA 13
ATOM 21117 C C . SER A 1 3 ? 20.243 -1.158 8.733 1.00 0.00 3 SER A C 13
ATOM 21118 O O . SER A 1 3 ? 20.883 -0.287 9.321 1.00 0.00 3 SER A O 13
ATOM 21126 N N . GLY A 1 4 ? 20.714 -1.891 7.736 1.00 0.00 4 GLY A N 13
ATOM 21127 C CA . GLY A 1 4 ? 22.072 -1.710 7.250 1.00 0.00 4 GLY A CA 13
ATOM 21128 C C . GLY A 1 4 ? 22.090 -0.856 5.980 1.00 0.00 4 GLY A C 13
ATOM 21129 O O . GLY A 1 4 ? 21.160 -0.910 5.178 1.00 0.00 4 GLY A O 13
ATOM 21133 N N . SER A 1 5 ? 23.160 -0.087 5.839 1.00 0.00 5 SER A N 13
ATOM 21134 C CA . SER A 1 5 ? 23.312 0.777 4.681 1.00 0.00 5 SER A CA 13
ATOM 21135 C C . SER A 1 5 ? 24.796 1.021 4.401 1.00 0.00 5 SER A C 13
ATOM 21136 O O . SER A 1 5 ? 25.573 1.266 5.323 1.00 0.00 5 SER A O 13
ATOM 21144 N N . SER A 1 6 ? 25.146 0.946 3.125 1.00 0.00 6 SER A N 13
ATOM 21145 C CA . SER A 1 6 ? 26.523 1.156 2.713 1.00 0.00 6 SER A CA 13
ATOM 21146 C C . SER A 1 6 ? 26.614 2.373 1.791 1.00 0.00 6 SER A C 13
ATOM 21147 O O . SER A 1 6 ? 25.922 2.441 0.776 1.00 0.00 6 SER A O 13
ATOM 21155 N N . GLY A 1 7 ? 27.473 3.305 2.177 1.00 0.00 7 GLY A N 13
ATOM 21156 C CA . GLY A 1 7 ? 27.663 4.517 1.398 1.00 0.00 7 GLY A CA 13
ATOM 21157 C C . GLY A 1 7 ? 26.855 5.677 1.982 1.00 0.00 7 GLY A C 13
ATOM 21158 O O . GLY A 1 7 ? 25.625 5.665 1.939 1.00 0.00 7 GLY A O 13
ATOM 21162 N N . ILE A 1 8 ? 27.578 6.651 2.515 1.00 0.00 8 ILE A N 13
ATOM 21163 C CA . ILE A 1 8 ? 26.943 7.816 3.108 1.00 0.00 8 ILE A CA 13
ATOM 21164 C C . ILE A 1 8 ? 26.692 8.863 2.020 1.00 0.00 8 ILE A C 13
ATOM 21165 O O . ILE A 1 8 ? 27.574 9.145 1.210 1.00 0.00 8 ILE A O 13
ATOM 21181 N N . SER A 1 9 ? 25.485 9.409 2.037 1.00 0.00 9 SER A N 13
ATOM 21182 C CA . SER A 1 9 ? 25.107 10.418 1.062 1.00 0.00 9 SER A CA 13
ATOM 21183 C C . SER A 1 9 ? 24.534 11.645 1.775 1.00 0.00 9 SER A C 13
ATOM 21184 O O . SER A 1 9 ? 25.085 12.100 2.776 1.00 0.00 9 SER A O 13
ATOM 21192 N N . THR A 1 10 ? 23.434 12.145 1.231 1.00 0.00 10 THR A N 13
ATOM 21193 C CA . THR A 1 10 ? 22.780 13.310 1.802 1.00 0.00 10 THR A CA 13
ATOM 21194 C C . THR A 1 10 ? 21.690 13.825 0.860 1.00 0.00 10 THR A C 13
ATOM 21195 O O . THR A 1 10 ? 21.893 13.894 -0.351 1.00 0.00 10 THR A O 13
ATOM 21206 N N . GLU A 1 11 ? 20.557 14.173 1.452 1.00 0.00 11 GLU A N 13
ATOM 21207 C CA . GLU A 1 11 ? 19.434 14.679 0.681 1.00 0.00 11 GLU A CA 13
ATOM 21208 C C . GLU A 1 11 ? 18.965 13.628 -0.327 1.00 0.00 11 GLU A C 13
ATOM 21209 O O . GLU A 1 11 ? 19.610 13.414 -1.352 1.00 0.00 11 GLU A O 13
ATOM 21221 N N . GLU A 1 12 ? 17.845 12.999 0.001 1.00 0.00 12 GLU A N 13
ATOM 21222 C CA . GLU A 1 12 ? 17.282 11.975 -0.863 1.00 0.00 12 GLU A CA 13
ATOM 21223 C C . GLU A 1 12 ? 16.218 12.581 -1.780 1.00 0.00 12 GLU A C 13
ATOM 21224 O O . GLU A 1 12 ? 15.988 13.789 -1.757 1.00 0.00 12 GLU A O 13
ATOM 21236 N N . ALA A 1 13 ? 15.596 11.714 -2.565 1.00 0.00 13 ALA A N 13
ATOM 21237 C CA . ALA A 1 13 ? 14.561 12.148 -3.488 1.00 0.00 13 ALA A CA 13
ATOM 21238 C C . ALA A 1 13 ? 13.393 11.161 -3.439 1.00 0.00 13 ALA A C 13
ATOM 21239 O O . ALA A 1 13 ? 13.582 9.984 -3.136 1.00 0.00 13 ALA A O 13
ATOM 21246 N N . ALA A 1 14 ? 12.211 11.678 -3.740 1.00 0.00 14 ALA A N 13
ATOM 21247 C CA . ALA A 1 14 ? 11.012 10.857 -3.733 1.00 0.00 14 ALA A CA 13
ATOM 21248 C C . ALA A 1 14 ? 11.181 9.706 -4.727 1.00 0.00 14 ALA A C 13
ATOM 21249 O O . ALA A 1 14 ? 12.033 9.766 -5.613 1.00 0.00 14 ALA A O 13
ATOM 21256 N N . PRO A 1 15 ? 10.335 8.658 -4.543 1.00 0.00 15 PRO A N 13
ATOM 21257 C CA . PRO A 1 15 ? 10.383 7.495 -5.413 1.00 0.00 15 PRO A CA 13
ATOM 21258 C C . PRO A 1 15 ? 9.759 7.804 -6.776 1.00 0.00 15 PRO A C 13
ATOM 21259 O O . PRO A 1 15 ? 8.698 8.422 -6.851 1.00 0.00 15 PRO A O 13
ATOM 21270 N N . ASP A 1 16 ? 10.444 7.359 -7.819 1.00 0.00 16 ASP A N 13
ATOM 21271 C CA . ASP A 1 16 ? 9.971 7.580 -9.175 1.00 0.00 16 ASP A CA 13
ATOM 21272 C C . ASP A 1 16 ? 9.489 6.253 -9.765 1.00 0.00 16 ASP A C 13
ATOM 21273 O O . ASP A 1 16 ? 10.019 5.789 -10.773 1.00 0.00 16 ASP A O 13
ATOM 21282 N N . GLY A 1 17 ? 8.490 5.679 -9.111 1.00 0.00 17 GLY A N 13
ATOM 21283 C CA . GLY A 1 17 ? 7.930 4.415 -9.558 1.00 0.00 17 GLY A CA 13
ATOM 21284 C C . GLY A 1 17 ? 7.285 3.659 -8.395 1.00 0.00 17 GLY A C 13
ATOM 21285 O O . GLY A 1 17 ? 7.798 3.677 -7.277 1.00 0.00 17 GLY A O 13
ATOM 21289 N N . PRO A 1 18 ? 6.140 2.995 -8.706 1.00 0.00 18 PRO A N 13
ATOM 21290 C CA . PRO A 1 18 ? 5.419 2.234 -7.700 1.00 0.00 18 PRO A CA 13
ATOM 21291 C C . PRO A 1 18 ? 6.138 0.919 -7.387 1.00 0.00 18 PRO A C 13
ATOM 21292 O O . PRO A 1 18 ? 7.111 0.567 -8.051 1.00 0.00 18 PRO A O 13
ATOM 21303 N N . PRO A 1 19 ? 5.616 0.212 -6.350 1.00 0.00 19 PRO A N 13
ATOM 21304 C CA . PRO A 1 19 ? 6.197 -1.056 -5.941 1.00 0.00 19 PRO A CA 13
ATOM 21305 C C . PRO A 1 19 ? 5.834 -2.168 -6.927 1.00 0.00 19 PRO A C 13
ATOM 21306 O O . PRO A 1 19 ? 4.852 -2.058 -7.659 1.00 0.00 19 PRO A O 13
ATOM 21317 N N . MET A 1 20 ? 6.647 -3.214 -6.915 1.00 0.00 20 MET A N 13
ATOM 21318 C CA . MET A 1 20 ? 6.425 -4.346 -7.799 1.00 0.00 20 MET A CA 13
ATOM 21319 C C . MET A 1 20 ? 5.719 -5.486 -7.063 1.00 0.00 20 MET A C 13
ATOM 21320 O O . MET A 1 20 ? 5.442 -5.382 -5.869 1.00 0.00 20 MET A O 13
ATOM 21334 N N . ASP A 1 21 ? 5.447 -6.549 -7.806 1.00 0.00 21 ASP A N 13
ATOM 21335 C CA . ASP A 1 21 ? 4.779 -7.708 -7.239 1.00 0.00 21 ASP A CA 13
ATOM 21336 C C . ASP A 1 21 ? 3.522 -7.253 -6.495 1.00 0.00 21 ASP A C 13
ATOM 21337 O O . ASP A 1 21 ? 3.090 -7.902 -5.543 1.00 0.00 21 ASP A O 13
ATOM 21346 N N . VAL A 1 22 ? 2.969 -6.140 -6.957 1.00 0.00 22 VAL A N 13
ATOM 21347 C CA . VAL A 1 22 ? 1.770 -5.591 -6.347 1.00 0.00 22 VAL A CA 13
ATOM 21348 C C . VAL A 1 22 ? 0.573 -6.475 -6.701 1.00 0.00 22 VAL A C 13
ATOM 21349 O O . VAL A 1 22 ? 0.151 -6.522 -7.855 1.00 0.00 22 VAL A O 13
ATOM 21362 N N . THR A 1 23 ? 0.059 -7.154 -5.685 1.00 0.00 23 THR A N 13
ATOM 21363 C CA . THR A 1 23 ? -1.082 -8.033 -5.875 1.00 0.00 23 THR A CA 13
ATOM 21364 C C . THR A 1 23 ? -1.868 -8.176 -4.570 1.00 0.00 23 THR A C 13
ATOM 21365 O O . THR A 1 23 ? -1.303 -8.054 -3.484 1.00 0.00 23 THR A O 13
ATOM 21376 N N . LEU A 1 24 ? -3.159 -8.432 -4.719 1.00 0.00 24 LEU A N 13
ATOM 21377 C CA . LEU A 1 24 ? -4.029 -8.592 -3.566 1.00 0.00 24 LEU A CA 13
ATOM 21378 C C . LEU A 1 24 ? -4.385 -10.071 -3.402 1.00 0.00 24 LEU A C 13
ATOM 21379 O O . LEU A 1 24 ? -4.200 -10.863 -4.325 1.00 0.00 24 LEU A O 13
ATOM 21395 N N . GLN A 1 25 ? -4.888 -10.398 -2.221 1.00 0.00 25 GLN A N 13
ATOM 21396 C CA . GLN A 1 25 ? -5.271 -11.768 -1.925 1.00 0.00 25 GLN A CA 13
ATOM 21397 C C . GLN A 1 25 ? -6.114 -11.819 -0.649 1.00 0.00 25 GLN A C 13
ATOM 21398 O O . GLN A 1 25 ? -5.642 -11.452 0.426 1.00 0.00 25 GLN A O 13
ATOM 21412 N N . PRO A 1 26 ? -7.379 -12.290 -0.814 1.00 0.00 26 PRO A N 13
ATOM 21413 C CA . PRO A 1 26 ? -8.292 -12.394 0.312 1.00 0.00 26 PRO A CA 13
ATOM 21414 C C . PRO A 1 26 ? -7.929 -13.583 1.204 1.00 0.00 26 PRO A C 13
ATOM 21415 O O . PRO A 1 26 ? -8.115 -14.735 0.815 1.00 0.00 26 PRO A O 13
ATOM 21426 N N . VAL A 1 27 ? -7.418 -13.263 2.383 1.00 0.00 27 VAL A N 13
ATOM 21427 C CA . VAL A 1 27 ? -7.027 -14.290 3.333 1.00 0.00 27 VAL A CA 13
ATOM 21428 C C . VAL A 1 27 ? -8.207 -14.599 4.258 1.00 0.00 27 VAL A C 13
ATOM 21429 O O . VAL A 1 27 ? -8.383 -15.738 4.685 1.00 0.00 27 VAL A O 13
ATOM 21442 N N . THR A 1 28 ? -8.984 -13.563 4.539 1.00 0.00 28 THR A N 13
ATOM 21443 C CA . THR A 1 28 ? -10.142 -13.709 5.405 1.00 0.00 28 THR A CA 13
ATOM 21444 C C . THR A 1 28 ? -11.405 -13.221 4.693 1.00 0.00 28 THR A C 13
ATOM 21445 O O . THR A 1 28 ? -11.389 -12.984 3.486 1.00 0.00 28 THR A O 13
ATOM 21456 N N . SER A 1 29 ? -12.469 -13.084 5.471 1.00 0.00 29 SER A N 13
ATOM 21457 C CA . SER A 1 29 ? -13.738 -12.628 4.930 1.00 0.00 29 SER A CA 13
ATOM 21458 C C . SER A 1 29 ? -13.931 -11.141 5.233 1.00 0.00 29 SER A C 13
ATOM 21459 O O . SER A 1 29 ? -14.961 -10.563 4.888 1.00 0.00 29 SER A O 13
ATOM 21467 N N . GLN A 1 30 ? -12.925 -10.564 5.873 1.00 0.00 30 GLN A N 13
ATOM 21468 C CA . GLN A 1 30 ? -12.972 -9.156 6.226 1.00 0.00 30 GLN A CA 13
ATOM 21469 C C . GLN A 1 30 ? -11.568 -8.549 6.175 1.00 0.00 30 GLN A C 13
ATOM 21470 O O . GLN A 1 30 ? -11.286 -7.570 6.865 1.00 0.00 30 GLN A O 13
ATOM 21484 N N . SER A 1 31 ? -10.725 -9.156 5.352 1.00 0.00 31 SER A N 13
ATOM 21485 C CA . SER A 1 31 ? -9.358 -8.687 5.203 1.00 0.00 31 SER A CA 13
ATOM 21486 C C . SER A 1 31 ? -8.817 -9.083 3.828 1.00 0.00 31 SER A C 13
ATOM 21487 O O . SER A 1 31 ? -9.435 -9.875 3.118 1.00 0.00 31 SER A O 13
ATOM 21495 N N . ILE A 1 32 ? -7.668 -8.514 3.493 1.00 0.00 32 ILE A N 13
ATOM 21496 C CA . ILE A 1 32 ? -7.037 -8.798 2.215 1.00 0.00 32 ILE A CA 13
ATOM 21497 C C . ILE A 1 32 ? -5.523 -8.615 2.347 1.00 0.00 32 ILE A C 13
ATOM 21498 O O . ILE A 1 32 ? -5.062 -7.650 2.956 1.00 0.00 32 ILE A O 13
ATOM 21514 N N . GLN A 1 33 ? -4.793 -9.555 1.767 1.00 0.00 33 GLN A N 13
ATOM 21515 C CA . GLN A 1 33 ? -3.341 -9.510 1.812 1.00 0.00 33 GLN A CA 13
ATOM 21516 C C . GLN A 1 33 ? -2.797 -8.726 0.616 1.00 0.00 33 GLN A C 13
ATOM 21517 O O . GLN A 1 33 ? -3.212 -8.952 -0.519 1.00 0.00 33 GLN A O 13
ATOM 21531 N N . VAL A 1 34 ? -1.877 -7.819 0.912 1.00 0.00 34 VAL A N 13
ATOM 21532 C CA . VAL A 1 34 ? -1.272 -7.001 -0.124 1.00 0.00 34 VAL A CA 13
ATOM 21533 C C . VAL A 1 34 ? 0.248 -7.163 -0.074 1.00 0.00 34 VAL A C 13
ATOM 21534 O O . VAL A 1 34 ? 0.906 -6.614 0.809 1.00 0.00 34 VAL A O 13
ATOM 21547 N N . THR A 1 35 ? 0.763 -7.919 -1.033 1.00 0.00 35 THR A N 13
ATOM 21548 C CA . THR A 1 35 ? 2.194 -8.161 -1.109 1.00 0.00 35 THR A CA 13
ATOM 21549 C C . THR A 1 35 ? 2.793 -7.438 -2.317 1.00 0.00 35 THR A C 13
ATOM 21550 O O . THR A 1 35 ? 2.185 -7.399 -3.386 1.00 0.00 35 THR A O 13
ATOM 21561 N N . TRP A 1 36 ? 3.978 -6.884 -2.107 1.00 0.00 36 TRP A N 13
ATOM 21562 C CA . TRP A 1 36 ? 4.666 -6.165 -3.166 1.00 0.00 36 TRP A CA 13
ATOM 21563 C C . TRP A 1 36 ? 6.171 -6.289 -2.921 1.00 0.00 36 TRP A C 13
ATOM 21564 O O . TRP A 1 36 ? 6.597 -6.671 -1.832 1.00 0.00 36 TRP A O 13
ATOM 21585 N N . LYS A 1 37 ? 6.935 -5.961 -3.952 1.00 0.00 37 LYS A N 13
ATOM 21586 C CA . LYS A 1 37 ? 8.383 -6.032 -3.863 1.00 0.00 37 LYS A CA 13
ATOM 21587 C C . LYS A 1 37 ? 8.970 -4.630 -4.043 1.00 0.00 37 LYS A C 13
ATOM 21588 O O . LYS A 1 37 ? 8.293 -3.728 -4.534 1.00 0.00 37 LYS A O 13
ATOM 21607 N N . ALA A 1 38 ? 10.223 -4.491 -3.636 1.00 0.00 38 ALA A N 13
ATOM 21608 C CA . ALA A 1 38 ? 10.909 -3.215 -3.747 1.00 0.00 38 ALA A CA 13
ATOM 21609 C C . ALA A 1 38 ? 10.686 -2.641 -5.147 1.00 0.00 38 ALA A C 13
ATOM 21610 O O . ALA A 1 38 ? 10.775 -3.362 -6.139 1.00 0.00 38 ALA A O 13
ATOM 21617 N N . PRO A 1 39 ? 10.394 -1.313 -5.184 1.00 0.00 39 PRO A N 13
ATOM 21618 C CA . PRO A 1 39 ? 10.158 -0.633 -6.447 1.00 0.00 39 PRO A CA 13
ATOM 21619 C C . PRO A 1 39 ? 11.470 -0.401 -7.198 1.00 0.00 39 PRO A C 13
ATOM 21620 O O . PRO A 1 39 ? 12.193 0.553 -6.911 1.00 0.00 39 PRO A O 13
ATOM 21631 N N . LYS A 1 40 ? 11.738 -1.288 -8.145 1.00 0.00 40 LYS A N 13
ATOM 21632 C CA . LYS A 1 40 ? 12.951 -1.191 -8.939 1.00 0.00 40 LYS A CA 13
ATOM 21633 C C . LYS A 1 40 ? 14.149 -0.986 -8.010 1.00 0.00 40 LYS A C 13
ATOM 21634 O O . LYS A 1 40 ? 14.025 -1.116 -6.793 1.00 0.00 40 LYS A O 13
ATOM 21653 N N . LYS A 1 41 ? 15.283 -0.670 -8.619 1.00 0.00 41 LYS A N 13
ATOM 21654 C CA . LYS A 1 41 ? 16.502 -0.446 -7.861 1.00 0.00 41 LYS A CA 13
ATOM 21655 C C . LYS A 1 41 ? 16.957 1.002 -8.052 1.00 0.00 41 LYS A C 13
ATOM 21656 O O . LYS A 1 41 ? 17.286 1.686 -7.083 1.00 0.00 41 LYS A O 13
ATOM 21675 N N . GLU A 1 42 ? 16.962 1.427 -9.306 1.00 0.00 42 GLU A N 13
ATOM 21676 C CA . GLU A 1 42 ? 17.371 2.782 -9.636 1.00 0.00 42 GLU A CA 13
ATOM 21677 C C . GLU A 1 42 ? 16.190 3.743 -9.492 1.00 0.00 42 GLU A C 13
ATOM 21678 O O . GLU A 1 42 ? 16.269 4.897 -9.911 1.00 0.00 42 GLU A O 13
ATOM 21690 N N . LEU A 1 43 ? 15.122 3.233 -8.897 1.00 0.00 43 LEU A N 13
ATOM 21691 C CA . LEU A 1 43 ? 13.926 4.032 -8.692 1.00 0.00 43 LEU A CA 13
ATOM 21692 C C . LEU A 1 43 ? 13.844 4.452 -7.223 1.00 0.00 43 LEU A C 13
ATOM 21693 O O . LEU A 1 43 ? 13.401 5.557 -6.914 1.00 0.00 43 LEU A O 13
ATOM 21709 N N . GLN A 1 44 ? 14.277 3.548 -6.357 1.00 0.00 44 GLN A N 13
ATOM 21710 C CA . GLN A 1 44 ? 14.258 3.811 -4.928 1.00 0.00 44 GLN A CA 13
ATOM 21711 C C . GLN A 1 44 ? 14.632 5.269 -4.652 1.00 0.00 44 GLN A C 13
ATOM 21712 O O . GLN A 1 44 ? 14.097 5.887 -3.733 1.00 0.00 44 GLN A O 13
ATOM 21726 N N . ASN A 1 45 ? 15.547 5.776 -5.465 1.00 0.00 45 ASN A N 13
ATOM 21727 C CA . ASN A 1 45 ? 15.999 7.150 -5.320 1.00 0.00 45 ASN A CA 13
ATOM 21728 C C . ASN A 1 45 ? 16.701 7.311 -3.970 1.00 0.00 45 ASN A C 13
ATOM 21729 O O . ASN A 1 45 ? 16.803 8.421 -3.449 1.00 0.00 45 ASN A O 13
ATOM 21740 N N . GLY A 1 46 ? 17.166 6.188 -3.443 1.00 0.00 46 GLY A N 13
ATOM 21741 C CA . GLY A 1 46 ? 17.856 6.191 -2.164 1.00 0.00 46 GLY A CA 13
ATOM 21742 C C . GLY A 1 46 ? 17.040 5.456 -1.099 1.00 0.00 46 GLY A C 13
ATOM 21743 O O . GLY A 1 46 ? 16.542 6.072 -0.158 1.00 0.00 46 GLY A O 13
ATOM 21747 N N . VAL A 1 47 ? 16.927 4.149 -1.284 1.00 0.00 47 VAL A N 13
ATOM 21748 C CA . VAL A 1 47 ? 16.179 3.323 -0.351 1.00 0.00 47 VAL A CA 13
ATOM 21749 C C . VAL A 1 47 ? 14.820 3.971 -0.080 1.00 0.00 47 VAL A C 13
ATOM 21750 O O . VAL A 1 47 ? 14.564 5.092 -0.516 1.00 0.00 47 VAL A O 13
ATOM 21763 N N . ILE A 1 48 ? 13.983 3.236 0.639 1.00 0.00 48 ILE A N 13
ATOM 21764 C CA . ILE A 1 48 ? 12.656 3.725 0.974 1.00 0.00 48 ILE A CA 13
ATOM 21765 C C . ILE A 1 48 ? 12.484 3.721 2.494 1.00 0.00 48 ILE A C 13
ATOM 21766 O O . ILE A 1 48 ? 12.932 2.796 3.170 1.00 0.00 48 ILE A O 13
ATOM 21782 N N . ARG A 1 49 ? 11.835 4.765 2.987 1.00 0.00 49 ARG A N 13
ATOM 21783 C CA . ARG A 1 49 ? 11.598 4.894 4.415 1.00 0.00 49 ARG A CA 13
ATOM 21784 C C . ARG A 1 49 ? 10.350 4.106 4.819 1.00 0.00 49 ARG A C 13
ATOM 21785 O O . ARG A 1 49 ? 10.313 3.501 5.889 1.00 0.00 49 ARG A O 13
ATOM 21806 N N . GLY A 1 50 ? 9.358 4.140 3.941 1.00 0.00 50 GLY A N 13
ATOM 21807 C CA . GLY A 1 50 ? 8.112 3.437 4.193 1.00 0.00 50 GLY A CA 13
ATOM 21808 C C . GLY A 1 50 ? 7.203 3.476 2.963 1.00 0.00 50 GLY A C 13
ATOM 21809 O O . GLY A 1 50 ? 7.519 4.133 1.973 1.00 0.00 50 GLY A O 13
ATOM 21813 N N . TYR A 1 51 ? 6.091 2.762 3.066 1.00 0.00 51 TYR A N 13
ATOM 21814 C CA . TYR A 1 51 ? 5.134 2.706 1.974 1.00 0.00 51 TYR A CA 13
ATOM 21815 C C . TYR A 1 51 ? 3.733 3.091 2.453 1.00 0.00 51 TYR A C 13
ATOM 21816 O O . TYR A 1 51 ? 3.510 3.272 3.649 1.00 0.00 51 TYR A O 13
ATOM 21834 N N . GLN A 1 52 ? 2.825 3.205 1.495 1.00 0.00 52 GLN A N 13
ATOM 21835 C CA . GLN A 1 52 ? 1.452 3.565 1.804 1.00 0.00 52 GLN A CA 13
ATOM 21836 C C . GLN A 1 52 ? 0.481 2.651 1.052 1.00 0.00 52 GLN A C 13
ATOM 21837 O O . GLN A 1 52 ? 0.633 2.432 -0.149 1.00 0.00 52 GLN A O 13
ATOM 21851 N N . ILE A 1 53 ? -0.494 2.142 1.790 1.00 0.00 53 ILE A N 13
ATOM 21852 C CA . ILE A 1 53 ? -1.489 1.257 1.209 1.00 0.00 53 ILE A CA 13
ATOM 21853 C C . ILE A 1 53 ? -2.860 1.934 1.261 1.00 0.00 53 ILE A C 13
ATOM 21854 O O . ILE A 1 53 ? -3.437 2.094 2.336 1.00 0.00 53 ILE A O 13
ATOM 21870 N N . GLY A 1 54 ? -3.343 2.313 0.087 1.00 0.00 54 GLY A N 13
ATOM 21871 C CA . GLY A 1 54 ? -4.635 2.969 -0.015 1.00 0.00 54 GLY A CA 13
ATOM 21872 C C . GLY A 1 54 ? -5.693 2.014 -0.572 1.00 0.00 54 GLY A C 13
ATOM 21873 O O . GLY A 1 54 ? -5.592 1.567 -1.713 1.00 0.00 54 GLY A O 13
ATOM 21877 N N . TYR A 1 55 ? -6.683 1.728 0.261 1.00 0.00 55 TYR A N 13
ATOM 21878 C CA . TYR A 1 55 ? -7.758 0.834 -0.134 1.00 0.00 55 TYR A CA 13
ATOM 21879 C C . TYR A 1 55 ? -9.119 1.394 0.285 1.00 0.00 55 TYR A C 13
ATOM 21880 O O . TYR A 1 55 ? -9.231 2.059 1.314 1.00 0.00 55 TYR A O 13
ATOM 21898 N N . ARG A 1 56 ? -10.119 1.105 -0.534 1.00 0.00 56 ARG A N 13
ATOM 21899 C CA . ARG A 1 56 ? -11.468 1.572 -0.262 1.00 0.00 56 ARG A CA 13
ATOM 21900 C C . ARG A 1 56 ? -12.491 0.677 -0.965 1.00 0.00 56 ARG A C 13
ATOM 21901 O O . ARG A 1 56 ? -12.249 0.204 -2.074 1.00 0.00 56 ARG A O 13
ATOM 21922 N N . GLU A 1 57 ? -13.613 0.472 -0.290 1.00 0.00 57 GLU A N 13
ATOM 21923 C CA . GLU A 1 57 ? -14.674 -0.357 -0.836 1.00 0.00 57 GLU A CA 13
ATOM 21924 C C . GLU A 1 57 ? -15.011 0.082 -2.262 1.00 0.00 57 GLU A C 13
ATOM 21925 O O . GLU A 1 57 ? -15.351 1.241 -2.494 1.00 0.00 57 GLU A O 13
ATOM 21937 N N . ASN A 1 58 ? -14.903 -0.866 -3.181 1.00 0.00 58 ASN A N 13
ATOM 21938 C CA . ASN A 1 58 ? -15.192 -0.591 -4.578 1.00 0.00 58 ASN A CA 13
ATOM 21939 C C . ASN A 1 58 ? -16.680 -0.832 -4.844 1.00 0.00 58 ASN A C 13
ATOM 21940 O O . ASN A 1 58 ? -17.043 -1.450 -5.844 1.00 0.00 58 ASN A O 13
ATOM 21951 N N . SER A 1 59 ? -17.500 -0.332 -3.931 1.00 0.00 59 SER A N 13
ATOM 21952 C CA . SER A 1 59 ? -18.939 -0.485 -4.054 1.00 0.00 59 SER A CA 13
ATOM 21953 C C . SER A 1 59 ? -19.607 0.890 -4.128 1.00 0.00 59 SER A C 13
ATOM 21954 O O . SER A 1 59 ? -19.024 1.890 -3.714 1.00 0.00 59 SER A O 13
ATOM 21962 N N . PRO A 1 60 ? -20.853 0.894 -4.673 1.00 0.00 60 PRO A N 13
ATOM 21963 C CA . PRO A 1 60 ? -21.607 2.130 -4.807 1.00 0.00 60 PRO A CA 13
ATOM 21964 C C . PRO A 1 60 ? -22.158 2.584 -3.454 1.00 0.00 60 PRO A C 13
ATOM 21965 O O . PRO A 1 60 ? -23.339 2.394 -3.165 1.00 0.00 60 PRO A O 13
ATOM 21976 N N . GLY A 1 61 ? -21.278 3.176 -2.661 1.00 0.00 61 GLY A N 13
ATOM 21977 C CA . GLY A 1 61 ? -21.662 3.660 -1.345 1.00 0.00 61 GLY A CA 13
ATOM 21978 C C . GLY A 1 61 ? -20.606 3.298 -0.298 1.00 0.00 61 GLY A C 13
ATOM 21979 O O . GLY A 1 61 ? -20.932 2.747 0.752 1.00 0.00 61 GLY A O 13
ATOM 21983 N N . SER A 1 62 ? -19.363 3.622 -0.621 1.00 0.00 62 SER A N 13
ATOM 21984 C CA . SER A 1 62 ? -18.258 3.338 0.278 1.00 0.00 62 SER A CA 13
ATOM 21985 C C . SER A 1 62 ? -17.977 4.554 1.163 1.00 0.00 62 SER A C 13
ATOM 21986 O O . SER A 1 62 ? -18.724 5.531 1.136 1.00 0.00 62 SER A O 13
ATOM 21994 N N . ASN A 1 63 ? -16.898 4.455 1.926 1.00 0.00 63 ASN A N 13
ATOM 21995 C CA . ASN A 1 63 ? -16.510 5.535 2.816 1.00 0.00 63 ASN A CA 13
ATOM 21996 C C . ASN A 1 63 ? -16.433 6.841 2.024 1.00 0.00 63 ASN A C 13
ATOM 21997 O O . ASN A 1 63 ? -17.156 7.792 2.317 1.00 0.00 63 ASN A O 13
ATOM 22008 N N . GLY A 1 64 ? -15.551 6.846 1.035 1.00 0.00 64 GLY A N 13
ATOM 22009 C CA . GLY A 1 64 ? -15.371 8.020 0.198 1.00 0.00 64 GLY A CA 13
ATOM 22010 C C . GLY A 1 64 ? -13.991 8.016 -0.462 1.00 0.00 64 GLY A C 13
ATOM 22011 O O . GLY A 1 64 ? -13.869 7.722 -1.651 1.00 0.00 64 GLY A O 13
ATOM 22015 N N . GLN A 1 65 ? -12.987 8.345 0.337 1.00 0.00 65 GLN A N 13
ATOM 22016 C CA . GLN A 1 65 ? -11.620 8.383 -0.156 1.00 0.00 65 GLN A CA 13
ATOM 22017 C C . GLN A 1 65 ? -10.901 7.073 0.173 1.00 0.00 65 GLN A C 13
ATOM 22018 O O . GLN A 1 65 ? -11.443 6.223 0.878 1.00 0.00 65 GLN A O 13
ATOM 22032 N N . TYR A 1 66 ? -9.691 6.951 -0.353 1.00 0.00 66 TYR A N 13
ATOM 22033 C CA . TYR A 1 66 ? -8.892 5.759 -0.124 1.00 0.00 66 TYR A CA 13
ATOM 22034 C C . TYR A 1 66 ? -8.206 5.814 1.242 1.00 0.00 66 TYR A C 13
ATOM 22035 O O . TYR A 1 66 ? -7.453 6.744 1.526 1.00 0.00 66 TYR A O 13
ATOM 22053 N N . SER A 1 67 ? -8.490 4.804 2.052 1.00 0.00 67 SER A N 13
ATOM 22054 C CA . SER A 1 67 ? -7.910 4.725 3.382 1.00 0.00 67 SER A CA 13
ATOM 22055 C C . SER A 1 67 ? -6.410 4.437 3.282 1.00 0.00 67 SER A C 13
ATOM 22056 O O . SER A 1 67 ? -6.009 3.346 2.879 1.00 0.00 67 SER A O 13
ATOM 22064 N N . ILE A 1 68 ? -5.623 5.435 3.655 1.00 0.00 68 ILE A N 13
ATOM 22065 C CA . ILE A 1 68 ? -4.176 5.303 3.613 1.00 0.00 68 ILE A CA 13
ATOM 22066 C C . ILE A 1 68 ? -3.679 4.759 4.954 1.00 0.00 68 ILE A C 13
ATOM 22067 O O . ILE A 1 68 ? -4.171 5.154 6.009 1.00 0.00 68 ILE A O 13
ATOM 22083 N N . VAL A 1 69 ? -2.708 3.861 4.868 1.00 0.00 69 VAL A N 13
ATOM 22084 C CA . VAL A 1 69 ? -2.138 3.259 6.061 1.00 0.00 69 VAL A CA 13
ATOM 22085 C C . VAL A 1 69 ? -0.616 3.405 6.024 1.00 0.00 69 VAL A C 13
ATOM 22086 O O . VAL A 1 69 ? 0.037 2.903 5.109 1.00 0.00 69 VAL A O 13
ATOM 22099 N N . GLU A 1 70 ? -0.094 4.093 7.028 1.00 0.00 70 GLU A N 13
ATOM 22100 C CA . GLU A 1 70 ? 1.340 4.311 7.121 1.00 0.00 70 GLU A CA 13
ATOM 22101 C C . GLU A 1 70 ? 2.027 3.075 7.704 1.00 0.00 70 GLU A C 13
ATOM 22102 O O . GLU A 1 70 ? 1.554 2.501 8.684 1.00 0.00 70 GLU A O 13
ATOM 22114 N N . MET A 1 71 ? 3.134 2.702 7.078 1.00 0.00 71 MET A N 13
ATOM 22115 C CA . MET A 1 71 ? 3.891 1.545 7.522 1.00 0.00 71 MET A CA 13
ATOM 22116 C C . MET A 1 71 ? 5.394 1.770 7.340 1.00 0.00 71 MET A C 13
ATOM 22117 O O . MET A 1 71 ? 5.815 2.831 6.883 1.00 0.00 71 MET A O 13
ATOM 22131 N N . LYS A 1 72 ? 6.161 0.754 7.707 1.00 0.00 72 LYS A N 13
ATOM 22132 C CA . LYS A 1 72 ? 7.607 0.828 7.590 1.00 0.00 72 LYS A CA 13
ATOM 22133 C C . LYS A 1 72 ? 8.094 -0.268 6.640 1.00 0.00 72 LYS A C 13
ATOM 22134 O O . LYS A 1 72 ? 7.485 -1.333 6.551 1.00 0.00 72 LYS A O 13
ATOM 22153 N N . ALA A 1 73 ? 9.188 0.030 5.954 1.00 0.00 73 ALA A N 13
ATOM 22154 C CA . ALA A 1 73 ? 9.763 -0.916 5.014 1.00 0.00 73 ALA A CA 13
ATOM 22155 C C . ALA A 1 73 ? 10.488 -2.020 5.788 1.00 0.00 73 ALA A C 13
ATOM 22156 O O . ALA A 1 73 ? 11.570 -1.796 6.329 1.00 0.00 73 ALA A O 13
ATOM 22163 N N . THR A 1 74 ? 9.863 -3.187 5.815 1.00 0.00 74 THR A N 13
ATOM 22164 C CA . THR A 1 74 ? 10.435 -4.326 6.513 1.00 0.00 74 THR A CA 13
ATOM 22165 C C . THR A 1 74 ? 11.793 -4.693 5.912 1.00 0.00 74 THR A C 13
ATOM 22166 O O . THR A 1 74 ? 12.717 -5.063 6.635 1.00 0.00 74 THR A O 13
ATOM 22177 N N . GLY A 1 75 ? 11.871 -4.579 4.594 1.00 0.00 75 GLY A N 13
ATOM 22178 C CA . GLY A 1 75 ? 13.101 -4.894 3.888 1.00 0.00 75 GLY A CA 13
ATOM 22179 C C . GLY A 1 75 ? 12.930 -4.706 2.379 1.00 0.00 75 GLY A C 13
ATOM 22180 O O . GLY A 1 75 ? 12.443 -3.670 1.930 1.00 0.00 75 GLY A O 13
ATOM 22184 N N . ASP A 1 76 ? 13.340 -5.725 1.638 1.00 0.00 76 ASP A N 13
ATOM 22185 C CA . ASP A 1 76 ? 13.238 -5.685 0.189 1.00 0.00 76 ASP A CA 13
ATOM 22186 C C . ASP A 1 76 ? 11.786 -5.933 -0.223 1.00 0.00 76 ASP A C 13
ATOM 22187 O O . ASP A 1 76 ? 11.344 -5.460 -1.269 1.00 0.00 76 ASP A O 13
ATOM 22196 N N . SER A 1 77 ? 11.083 -6.674 0.621 1.00 0.00 77 SER A N 13
ATOM 22197 C CA . SER A 1 77 ? 9.689 -6.990 0.358 1.00 0.00 77 SER A CA 13
ATOM 22198 C C . SER A 1 77 ? 8.824 -6.569 1.548 1.00 0.00 77 SER A C 13
ATOM 22199 O O . SER A 1 77 ? 9.261 -6.643 2.695 1.00 0.00 77 SER A O 13
ATOM 22207 N N . GLU A 1 78 ? 7.611 -6.137 1.233 1.00 0.00 78 GLU A N 13
ATOM 22208 C CA . GLU A 1 78 ? 6.680 -5.705 2.261 1.00 0.00 78 GLU A CA 13
ATOM 22209 C C . GLU A 1 78 ? 5.287 -6.275 1.990 1.00 0.00 78 GLU A C 13
ATOM 22210 O O . GLU A 1 78 ? 4.971 -6.639 0.858 1.00 0.00 78 GLU A O 13
ATOM 22222 N N . VAL A 1 79 ? 4.490 -6.335 3.047 1.00 0.00 79 VAL A N 13
ATOM 22223 C CA . VAL A 1 79 ? 3.138 -6.854 2.937 1.00 0.00 79 VAL A CA 13
ATOM 22224 C C . VAL A 1 79 ? 2.247 -6.170 3.975 1.00 0.00 79 VAL A C 13
ATOM 22225 O O . VAL A 1 79 ? 2.710 -5.814 5.058 1.00 0.00 79 VAL A O 13
ATOM 22238 N N . TYR A 1 80 ? 0.985 -6.005 3.609 1.00 0.00 80 TYR A N 13
ATOM 22239 C CA . TYR A 1 80 ? 0.025 -5.369 4.495 1.00 0.00 80 TYR A CA 13
ATOM 22240 C C . TYR A 1 80 ? -1.364 -5.991 4.335 1.00 0.00 80 TYR A C 13
ATOM 22241 O O . TYR A 1 80 ? -1.881 -6.087 3.223 1.00 0.00 80 TYR A O 13
ATOM 22259 N N . THR A 1 81 ? -1.929 -6.397 5.463 1.00 0.00 81 THR A N 13
ATOM 22260 C CA . THR A 1 81 ? -3.248 -7.007 5.463 1.00 0.00 81 THR A CA 13
ATOM 22261 C C . THR A 1 81 ? -4.298 -6.007 5.950 1.00 0.00 81 THR A C 13
ATOM 22262 O O . THR A 1 81 ? -4.410 -5.754 7.149 1.00 0.00 81 THR A O 13
ATOM 22273 N N . LEU A 1 82 ? -5.041 -5.465 4.996 1.00 0.00 82 LEU A N 13
ATOM 22274 C CA . LEU A 1 82 ? -6.078 -4.499 5.314 1.00 0.00 82 LEU A CA 13
ATOM 22275 C C . LEU A 1 82 ? -7.263 -5.221 5.958 1.00 0.00 82 LEU A C 13
ATOM 22276 O O . LEU A 1 82 ? -8.006 -5.930 5.281 1.00 0.00 82 LEU A O 13
ATOM 22292 N N . ASP A 1 83 ? -7.402 -5.017 7.260 1.00 0.00 83 ASP A N 13
ATOM 22293 C CA . ASP A 1 83 ? -8.484 -5.640 8.004 1.00 0.00 83 ASP A CA 13
ATOM 22294 C C . ASP A 1 83 ? -9.704 -4.716 7.991 1.00 0.00 83 ASP A C 13
ATOM 22295 O O . ASP A 1 83 ? -9.657 -3.628 7.421 1.00 0.00 83 ASP A O 13
ATOM 22304 N N . ASN A 1 84 ? -10.768 -5.186 8.626 1.00 0.00 84 ASN A N 13
ATOM 22305 C CA . ASN A 1 84 ? -11.998 -4.416 8.695 1.00 0.00 84 ASN A CA 13
ATOM 22306 C C . ASN A 1 84 ? -12.523 -4.173 7.278 1.00 0.00 84 ASN A C 13
ATOM 22307 O O . ASN A 1 84 ? -12.640 -3.029 6.843 1.00 0.00 84 ASN A O 13
ATOM 22318 N N . LEU A 1 85 ? -12.825 -5.269 6.597 1.00 0.00 85 LEU A N 13
ATOM 22319 C CA . LEU A 1 85 ? -13.334 -5.190 5.239 1.00 0.00 85 LEU A CA 13
ATOM 22320 C C . LEU A 1 85 ? -14.689 -5.896 5.165 1.00 0.00 85 LEU A C 13
ATOM 22321 O O . LEU A 1 85 ? -15.129 -6.507 6.137 1.00 0.00 85 LEU A O 13
ATOM 22337 N N . LYS A 1 86 ? -15.314 -5.787 4.002 1.00 0.00 86 LYS A N 13
ATOM 22338 C CA . LYS A 1 86 ? -16.611 -6.407 3.788 1.00 0.00 86 LYS A CA 13
ATOM 22339 C C . LYS A 1 86 ? -16.412 -7.871 3.390 1.00 0.00 86 LYS A C 13
ATOM 22340 O O . LYS A 1 86 ? -15.286 -8.365 3.369 1.00 0.00 86 LYS A O 13
ATOM 22359 N N . LYS A 1 87 ? -17.524 -8.524 3.085 1.00 0.00 87 LYS A N 13
ATOM 22360 C CA . LYS A 1 87 ? -17.486 -9.922 2.689 1.00 0.00 87 LYS A CA 13
ATOM 22361 C C . LYS A 1 87 ? -17.928 -10.046 1.230 1.00 0.00 87 LYS A C 13
ATOM 22362 O O . LYS A 1 87 ? -18.960 -9.500 0.842 1.00 0.00 87 LYS A O 13
ATOM 22381 N N . PHE A 1 88 ? -17.126 -10.768 0.461 1.00 0.00 88 PHE A N 13
ATOM 22382 C CA . PHE A 1 88 ? -17.422 -10.971 -0.947 1.00 0.00 88 PHE A CA 13
ATOM 22383 C C . PHE A 1 88 ? -17.771 -9.647 -1.630 1.00 0.00 88 PHE A C 13
ATOM 22384 O O . PHE A 1 88 ? -18.835 -9.518 -2.234 1.00 0.00 88 PHE A O 13
ATOM 22401 N N . ALA A 1 89 ? -16.855 -8.697 -1.512 1.00 0.00 89 ALA A N 13
ATOM 22402 C CA . ALA A 1 89 ? -17.053 -7.388 -2.111 1.00 0.00 89 ALA A CA 13
ATOM 22403 C C . ALA A 1 89 ? -15.779 -6.973 -2.850 1.00 0.00 89 ALA A C 13
ATOM 22404 O O . ALA A 1 89 ? -14.673 -7.290 -2.416 1.00 0.00 89 ALA A O 13
ATOM 22411 N N . GLN A 1 90 ? -15.978 -6.269 -3.955 1.00 0.00 90 GLN A N 13
ATOM 22412 C CA . GLN A 1 90 ? -14.859 -5.807 -4.759 1.00 0.00 90 GLN A CA 13
ATOM 22413 C C . GLN A 1 90 ? -14.156 -4.637 -4.068 1.00 0.00 90 GLN A C 13
ATOM 22414 O O . GLN A 1 90 ? -14.761 -3.589 -3.845 1.00 0.00 90 GLN A O 13
ATOM 22428 N N . TYR A 1 91 ? -12.889 -4.854 -3.748 1.00 0.00 91 TYR A N 13
ATOM 22429 C CA . TYR A 1 91 ? -12.098 -3.831 -3.086 1.00 0.00 91 TYR A CA 13
ATOM 22430 C C . TYR A 1 91 ? -10.812 -3.543 -3.865 1.00 0.00 91 TYR A C 13
ATOM 22431 O O . TYR A 1 91 ? -10.075 -4.464 -4.215 1.00 0.00 91 TYR A O 13
ATOM 22449 N N . GLY A 1 92 ? -10.583 -2.262 -4.113 1.00 0.00 92 GLY A N 13
ATOM 22450 C CA . GLY A 1 92 ? -9.400 -1.841 -4.844 1.00 0.00 92 GLY A CA 13
ATOM 22451 C C . GLY A 1 92 ? -8.379 -1.191 -3.907 1.00 0.00 92 GLY A C 13
ATOM 22452 O O . GLY A 1 92 ? -8.741 -0.375 -3.061 1.00 0.00 92 GLY A O 13
ATOM 22456 N N . VAL A 1 93 ? -7.125 -1.576 -4.091 1.00 0.00 93 VAL A N 13
ATOM 22457 C CA . VAL A 1 93 ? -6.050 -1.041 -3.273 1.00 0.00 93 VAL A CA 13
ATOM 22458 C C . VAL A 1 93 ? -4.887 -0.625 -4.176 1.00 0.00 93 VAL A C 13
ATOM 22459 O O . VAL A 1 93 ? -4.710 -1.178 -5.261 1.00 0.00 93 VAL A O 13
ATOM 22472 N N . VAL A 1 94 ? -4.124 0.345 -3.695 1.00 0.00 94 VAL A N 13
ATOM 22473 C CA . VAL A 1 94 ? -2.983 0.842 -4.445 1.00 0.00 94 VAL A CA 13
ATOM 22474 C C . VAL A 1 94 ? -1.803 1.048 -3.493 1.00 0.00 94 VAL A C 13
ATOM 22475 O O . VAL A 1 94 ? -1.893 1.831 -2.548 1.00 0.00 94 VAL A O 13
ATOM 22488 N N . VAL A 1 95 ? -0.724 0.333 -3.775 1.00 0.00 95 VAL A N 13
ATOM 22489 C CA . VAL A 1 95 ? 0.472 0.428 -2.955 1.00 0.00 95 VAL A CA 13
ATOM 22490 C C . VAL A 1 95 ? 1.406 1.486 -3.545 1.00 0.00 95 VAL A C 13
ATOM 22491 O O . VAL A 1 95 ? 1.474 1.651 -4.762 1.00 0.00 95 VAL A O 13
ATOM 22504 N N . GLN A 1 96 ? 2.103 2.177 -2.654 1.00 0.00 96 GLN A N 13
ATOM 22505 C CA . GLN A 1 96 ? 3.030 3.215 -3.071 1.00 0.00 96 GLN A CA 13
ATOM 22506 C C . GLN A 1 96 ? 4.142 3.381 -2.033 1.00 0.00 96 GLN A C 13
ATOM 22507 O O . GLN A 1 96 ? 3.889 3.317 -0.831 1.00 0.00 96 GLN A O 13
ATOM 22521 N N . ALA A 1 97 ? 5.350 3.591 -2.536 1.00 0.00 97 ALA A N 13
ATOM 22522 C CA . ALA A 1 97 ? 6.502 3.766 -1.668 1.00 0.00 97 ALA A CA 13
ATOM 22523 C C . ALA A 1 97 ? 6.686 5.255 -1.368 1.00 0.00 97 ALA A C 13
ATOM 22524 O O . ALA A 1 97 ? 6.658 6.084 -2.276 1.00 0.00 97 ALA A O 13
ATOM 22531 N N . PHE A 1 98 ? 6.871 5.550 -0.089 1.00 0.00 98 PHE A N 13
ATOM 22532 C CA . PHE A 1 98 ? 7.060 6.924 0.343 1.00 0.00 98 PHE A CA 13
ATOM 22533 C C . PHE A 1 98 ? 8.361 7.076 1.133 1.00 0.00 98 PHE A C 13
ATOM 22534 O O . PHE A 1 98 ? 8.689 6.231 1.965 1.00 0.00 98 PHE A O 13
ATOM 22551 N N . ASN A 1 99 ? 9.068 8.160 0.846 1.00 0.00 99 ASN A N 13
ATOM 22552 C CA . ASN A 1 99 ? 10.325 8.434 1.520 1.00 0.00 99 ASN A CA 13
ATOM 22553 C C . ASN A 1 99 ? 10.253 9.810 2.186 1.00 0.00 99 ASN A C 13
ATOM 22554 O O . ASN A 1 99 ? 9.246 10.506 2.072 1.00 0.00 99 ASN A O 13
ATOM 22565 N N . ARG A 1 100 ? 11.335 10.160 2.866 1.00 0.00 100 ARG A N 13
ATOM 22566 C CA . ARG A 1 100 ? 11.407 11.440 3.549 1.00 0.00 100 ARG A CA 13
ATOM 22567 C C . ARG A 1 100 ? 11.347 12.586 2.538 1.00 0.00 100 ARG A C 13
ATOM 22568 O O . ARG A 1 100 ? 10.911 13.688 2.869 1.00 0.00 100 ARG A O 13
ATOM 22589 N N . ALA A 1 101 ? 11.790 12.288 1.326 1.00 0.00 101 ALA A N 13
ATOM 22590 C CA . ALA A 1 101 ? 11.792 13.279 0.264 1.00 0.00 101 ALA A CA 13
ATOM 22591 C C . ALA A 1 101 ? 10.355 13.521 -0.204 1.00 0.00 101 ALA A C 13
ATOM 22592 O O . ALA A 1 101 ? 10.038 14.594 -0.717 1.00 0.00 101 ALA A O 13
ATOM 22599 N N . GLY A 1 102 ? 9.525 12.507 -0.011 1.00 0.00 102 GLY A N 13
ATOM 22600 C CA . GLY A 1 102 ? 8.130 12.596 -0.407 1.00 0.00 102 GLY A CA 13
ATOM 22601 C C . GLY A 1 102 ? 7.587 11.225 -0.814 1.00 0.00 102 GLY A C 13
ATOM 22602 O O . GLY A 1 102 ? 8.257 10.210 -0.634 1.00 0.00 102 GLY A O 13
ATOM 22606 N N . THR A 1 103 ? 6.377 11.240 -1.355 1.00 0.00 103 THR A N 13
ATOM 22607 C CA . THR A 1 103 ? 5.737 10.010 -1.789 1.00 0.00 103 THR A CA 13
ATOM 22608 C C . THR A 1 103 ? 5.767 9.902 -3.315 1.00 0.00 103 THR A C 13
ATOM 22609 O O . THR A 1 103 ? 5.717 10.914 -4.013 1.00 0.00 103 THR A O 13
ATOM 22620 N N . GLY A 1 104 ? 5.849 8.667 -3.787 1.00 0.00 104 GLY A N 13
ATOM 22621 C CA . GLY A 1 104 ? 5.887 8.414 -5.218 1.00 0.00 104 GLY A CA 13
ATOM 22622 C C . GLY A 1 104 ? 4.519 7.961 -5.731 1.00 0.00 104 GLY A C 13
ATOM 22623 O O . GLY A 1 104 ? 3.533 7.999 -4.996 1.00 0.00 104 GLY A O 13
ATOM 22627 N N . PRO A 1 105 ? 4.502 7.533 -7.021 1.00 0.00 105 PRO A N 13
ATOM 22628 C CA . PRO A 1 105 ? 3.271 7.073 -7.641 1.00 0.00 105 PRO A CA 13
ATOM 22629 C C . PRO A 1 105 ? 2.890 5.679 -7.137 1.00 0.00 105 PRO A C 13
ATOM 22630 O O . PRO A 1 105 ? 3.744 4.935 -6.656 1.00 0.00 105 PRO A O 13
ATOM 22641 N N . SER A 1 106 ? 1.609 5.369 -7.264 1.00 0.00 106 SER A N 13
ATOM 22642 C CA . SER A 1 106 ? 1.105 4.078 -6.827 1.00 0.00 106 SER A CA 13
ATOM 22643 C C . SER A 1 106 ? 0.969 3.136 -8.025 1.00 0.00 106 SER A C 13
ATOM 22644 O O . SER A 1 106 ? 1.015 3.576 -9.173 1.00 0.00 106 SER A O 13
ATOM 22652 N N . SER A 1 107 ? 0.803 1.858 -7.717 1.00 0.00 107 SER A N 13
ATOM 22653 C CA . SER A 1 107 ? 0.660 0.851 -8.755 1.00 0.00 107 SER A CA 13
ATOM 22654 C C . SER A 1 107 ? -0.775 0.846 -9.285 1.00 0.00 107 SER A C 13
ATOM 22655 O O . SER A 1 107 ? -1.666 1.440 -8.680 1.00 0.00 107 SER A O 13
ATOM 22663 N N . SER A 1 108 ? -0.954 0.169 -10.409 1.00 0.00 108 SER A N 13
ATOM 22664 C CA . SER A 1 108 ? -2.266 0.078 -11.028 1.00 0.00 108 SER A CA 13
ATOM 22665 C C . SER A 1 108 ? -3.303 -0.363 -9.993 1.00 0.00 108 SER A C 13
ATOM 22666 O O . SER A 1 108 ? -2.960 -0.994 -8.994 1.00 0.00 108 SER A O 13
ATOM 22674 N N . GLU A 1 109 ? -4.551 -0.013 -10.267 1.00 0.00 109 GLU A N 13
ATOM 22675 C CA . GLU A 1 109 ? -5.641 -0.365 -9.372 1.00 0.00 109 GLU A CA 13
ATOM 22676 C C . GLU A 1 109 ? -6.058 -1.821 -9.590 1.00 0.00 109 GLU A C 13
ATOM 22677 O O . GLU A 1 109 ? -6.504 -2.186 -10.676 1.00 0.00 109 GLU A O 13
ATOM 22689 N N . ILE A 1 110 ? -5.897 -2.612 -8.540 1.00 0.00 110 ILE A N 13
ATOM 22690 C CA . ILE A 1 110 ? -6.252 -4.020 -8.603 1.00 0.00 110 ILE A CA 13
ATOM 22691 C C . ILE A 1 110 ? -7.498 -4.266 -7.751 1.00 0.00 110 ILE A C 13
ATOM 22692 O O . ILE A 1 110 ? -8.121 -3.322 -7.267 1.00 0.00 110 ILE A O 13
ATOM 22708 N N . ASN A 1 111 ? -7.826 -5.540 -7.593 1.00 0.00 111 ASN A N 13
ATOM 22709 C CA . ASN A 1 111 ? -8.987 -5.923 -6.808 1.00 0.00 111 ASN A CA 13
ATOM 22710 C C . ASN A 1 111 ? -8.767 -7.322 -6.228 1.00 0.00 111 ASN A C 13
ATOM 22711 O O . ASN A 1 111 ? -7.872 -8.044 -6.663 1.00 0.00 111 ASN A O 13
ATOM 22722 N N . ALA A 1 112 ? -9.600 -7.662 -5.256 1.00 0.00 112 ALA A N 13
ATOM 22723 C CA . ALA A 1 112 ? -9.508 -8.962 -4.612 1.00 0.00 112 ALA A CA 13
ATOM 22724 C C . ALA A 1 112 ? -10.795 -9.231 -3.830 1.00 0.00 112 ALA A C 13
ATOM 22725 O O . ALA A 1 112 ? -10.787 -9.244 -2.600 1.00 0.00 112 ALA A O 13
ATOM 22732 N N . THR A 1 113 ? -11.870 -9.440 -4.576 1.00 0.00 113 THR A N 13
ATOM 22733 C CA . THR A 1 113 ? -13.162 -9.709 -3.968 1.00 0.00 113 THR A CA 13
ATOM 22734 C C . THR A 1 113 ? -12.999 -10.617 -2.748 1.00 0.00 113 THR A C 13
ATOM 22735 O O . THR A 1 113 ? -12.624 -11.781 -2.882 1.00 0.00 113 THR A O 13
ATOM 22746 N N . THR A 1 114 ? -13.289 -10.051 -1.586 1.00 0.00 114 THR A N 13
ATOM 22747 C CA . THR A 1 114 ? -13.179 -10.795 -0.343 1.00 0.00 114 THR A CA 13
ATOM 22748 C C . THR A 1 114 ? -13.868 -12.154 -0.472 1.00 0.00 114 THR A C 13
ATOM 22749 O O . THR A 1 114 ? -14.470 -12.454 -1.503 1.00 0.00 114 THR A O 13
ATOM 22760 N N . LEU A 1 115 ? -13.757 -12.942 0.587 1.00 0.00 115 LEU A N 13
ATOM 22761 C CA . LEU A 1 115 ? -14.362 -14.263 0.605 1.00 0.00 115 LEU A CA 13
ATOM 22762 C C . LEU A 1 115 ? -15.834 -14.140 1.006 1.00 0.00 115 LEU A C 13
ATOM 22763 O O . LEU A 1 115 ? -16.203 -13.236 1.754 1.00 0.00 115 LEU A O 13
ATOM 22779 N N . GLU A 1 116 ? -16.633 -15.062 0.491 1.00 0.00 116 GLU A N 13
ATOM 22780 C CA . GLU A 1 116 ? -18.056 -15.068 0.786 1.00 0.00 116 GLU A CA 13
ATOM 22781 C C . GLU A 1 116 ? -18.357 -16.039 1.930 1.00 0.00 116 GLU A C 13
ATOM 22782 O O . GLU A 1 116 ? -19.506 -16.178 2.344 1.00 0.00 116 GLU A O 13
ATOM 22794 N N . SER A 1 117 ? -17.303 -16.685 2.407 1.00 0.00 117 SER A N 13
ATOM 22795 C CA . SER A 1 117 ? -17.440 -17.639 3.495 1.00 0.00 117 SER A CA 13
ATOM 22796 C C . SER A 1 117 ? -18.357 -18.788 3.071 1.00 0.00 117 SER A C 13
ATOM 22797 O O . SER A 1 117 ? -19.520 -18.568 2.736 1.00 0.00 117 SER A O 13
ATOM 22805 N N . GLY A 1 118 ? -17.799 -19.989 3.100 1.00 0.00 118 GLY A N 13
ATOM 22806 C CA . GLY A 1 118 ? -18.552 -21.173 2.723 1.00 0.00 118 GLY A CA 13
ATOM 22807 C C . GLY A 1 118 ? -17.972 -22.425 3.384 1.00 0.00 118 GLY A C 13
ATOM 22808 O O . GLY A 1 118 ? -17.141 -22.327 4.285 1.00 0.00 118 GLY A O 13
ATOM 22812 N N . PRO A 1 119 ? -18.447 -23.604 2.899 1.00 0.00 119 PRO A N 13
ATOM 22813 C CA . PRO A 1 119 ? -17.985 -24.874 3.433 1.00 0.00 119 PRO A CA 13
ATOM 22814 C C . PRO A 1 119 ? -16.575 -25.197 2.936 1.00 0.00 119 PRO A C 13
ATOM 22815 O O . PRO A 1 119 ? -16.354 -25.340 1.735 1.00 0.00 119 PRO A O 13
ATOM 22826 N N . SER A 1 120 ? -15.657 -25.303 3.886 1.00 0.00 120 SER A N 13
ATOM 22827 C CA . SER A 1 120 ? -14.274 -25.607 3.559 1.00 0.00 120 SER A CA 13
ATOM 22828 C C . SER A 1 120 ? -13.711 -24.539 2.620 1.00 0.00 120 SER A C 13
ATOM 22829 O O . SER A 1 120 ? -14.454 -23.701 2.111 1.00 0.00 120 SER A O 13
ATOM 22837 N N . SER A 1 121 ? -12.403 -24.603 2.418 1.00 0.00 121 SER A N 13
ATOM 22838 C CA . SER A 1 121 ? -11.732 -23.652 1.548 1.00 0.00 121 SER A CA 13
ATOM 22839 C C . SER A 1 121 ? -11.813 -24.124 0.095 1.00 0.00 121 SER A C 13
ATOM 22840 O O . SER A 1 121 ? -12.331 -23.412 -0.764 1.00 0.00 121 SER A O 13
ATOM 22848 N N . GLY A 1 122 ? -11.294 -25.321 -0.135 1.00 0.00 122 GLY A N 13
ATOM 22849 C CA . GLY A 1 122 ? -11.301 -25.896 -1.469 1.00 0.00 122 GLY A CA 13
ATOM 22850 C C . GLY A 1 122 ? -10.580 -24.983 -2.463 1.00 0.00 122 GLY A C 13
ATOM 22851 O O . GLY A 1 122 ? -9.886 -24.050 -2.064 1.00 0.00 122 GLY A O 13
ATOM 22855 N N . GLY A 1 1 ? 35.708 15.148 12.123 1.00 0.00 1 GLY A N 14
ATOM 22856 C CA . GLY A 1 1 ? 36.480 15.217 10.894 1.00 0.00 1 GLY A CA 14
ATOM 22857 C C . GLY A 1 1 ? 35.592 15.604 9.710 1.00 0.00 1 GLY A C 14
ATOM 22858 O O . GLY A 1 1 ? 34.682 16.419 9.852 1.00 0.00 1 GLY A O 14
ATOM 22862 N N . SER A 1 2 ? 35.887 15.000 8.568 1.00 0.00 2 SER A N 14
ATOM 22863 C CA . SER A 1 2 ? 35.126 15.271 7.360 1.00 0.00 2 SER A CA 14
ATOM 22864 C C . SER A 1 2 ? 35.340 16.721 6.921 1.00 0.00 2 SER A C 14
ATOM 22865 O O . SER A 1 2 ? 35.702 17.572 7.732 1.00 0.00 2 SER A O 14
ATOM 22873 N N . SER A 1 3 ? 35.108 16.958 5.638 1.00 0.00 3 SER A N 14
ATOM 22874 C CA . SER A 1 3 ? 35.270 18.291 5.082 1.00 0.00 3 SER A CA 14
ATOM 22875 C C . SER A 1 3 ? 34.813 18.307 3.622 1.00 0.00 3 SER A C 14
ATOM 22876 O O . SER A 1 3 ? 34.614 17.255 3.018 1.00 0.00 3 SER A O 14
ATOM 22884 N N . GLY A 1 4 ? 34.660 19.514 3.097 1.00 0.00 4 GLY A N 14
ATOM 22885 C CA . GLY A 1 4 ? 34.230 19.682 1.719 1.00 0.00 4 GLY A CA 14
ATOM 22886 C C . GLY A 1 4 ? 32.819 20.269 1.653 1.00 0.00 4 GLY A C 14
ATOM 22887 O O . GLY A 1 4 ? 31.921 19.819 2.364 1.00 0.00 4 GLY A O 14
ATOM 22891 N N . SER A 1 5 ? 32.666 21.265 0.793 1.00 0.00 5 SER A N 14
ATOM 22892 C CA . SER A 1 5 ? 31.379 21.918 0.625 1.00 0.00 5 SER A CA 14
ATOM 22893 C C . SER A 1 5 ? 30.427 21.006 -0.151 1.00 0.00 5 SER A C 14
ATOM 22894 O O . SER A 1 5 ? 30.279 21.145 -1.364 1.00 0.00 5 SER A O 14
ATOM 22902 N N . SER A 1 6 ? 29.806 20.093 0.581 1.00 0.00 6 SER A N 14
ATOM 22903 C CA . SER A 1 6 ? 28.872 19.158 -0.023 1.00 0.00 6 SER A CA 14
ATOM 22904 C C . SER A 1 6 ? 28.054 18.458 1.065 1.00 0.00 6 SER A C 14
ATOM 22905 O O . SER A 1 6 ? 28.423 18.486 2.238 1.00 0.00 6 SER A O 14
ATOM 22913 N N . GLY A 1 7 ? 26.959 17.848 0.637 1.00 0.00 7 GLY A N 14
ATOM 22914 C CA . GLY A 1 7 ? 26.086 17.143 1.559 1.00 0.00 7 GLY A CA 14
ATOM 22915 C C . GLY A 1 7 ? 26.819 15.976 2.224 1.00 0.00 7 GLY A C 14
ATOM 22916 O O . GLY A 1 7 ? 27.875 15.554 1.755 1.00 0.00 7 GLY A O 14
ATOM 22920 N N . ILE A 1 8 ? 26.229 15.487 3.305 1.00 0.00 8 ILE A N 14
ATOM 22921 C CA . ILE A 1 8 ? 26.812 14.376 4.038 1.00 0.00 8 ILE A CA 14
ATOM 22922 C C . ILE A 1 8 ? 26.202 13.065 3.540 1.00 0.00 8 ILE A C 14
ATOM 22923 O O . ILE A 1 8 ? 25.954 12.153 4.327 1.00 0.00 8 ILE A O 14
ATOM 22939 N N . SER A 1 9 ? 25.977 13.012 2.235 1.00 0.00 9 SER A N 14
ATOM 22940 C CA . SER A 1 9 ? 25.401 11.827 1.623 1.00 0.00 9 SER A CA 14
ATOM 22941 C C . SER A 1 9 ? 23.973 11.617 2.131 1.00 0.00 9 SER A C 14
ATOM 22942 O O . SER A 1 9 ? 23.517 10.482 2.263 1.00 0.00 9 SER A O 14
ATOM 22950 N N . THR A 1 10 ? 23.306 12.730 2.403 1.00 0.00 10 THR A N 14
ATOM 22951 C CA . THR A 1 10 ? 21.940 12.682 2.894 1.00 0.00 10 THR A CA 14
ATOM 22952 C C . THR A 1 10 ? 21.001 13.412 1.931 1.00 0.00 10 THR A C 14
ATOM 22953 O O . THR A 1 10 ? 21.214 13.396 0.719 1.00 0.00 10 THR A O 14
ATOM 22964 N N . GLU A 1 11 ? 19.983 14.035 2.506 1.00 0.00 11 GLU A N 14
ATOM 22965 C CA . GLU A 1 11 ? 19.012 14.770 1.714 1.00 0.00 11 GLU A CA 14
ATOM 22966 C C . GLU A 1 11 ? 18.603 13.955 0.485 1.00 0.00 11 GLU A C 14
ATOM 22967 O O . GLU A 1 11 ? 19.205 14.085 -0.579 1.00 0.00 11 GLU A O 14
ATOM 22979 N N . GLU A 1 12 ? 17.582 13.131 0.673 1.00 0.00 12 GLU A N 14
ATOM 22980 C CA . GLU A 1 12 ? 17.086 12.295 -0.406 1.00 0.00 12 GLU A CA 14
ATOM 22981 C C . GLU A 1 12 ? 15.879 12.955 -1.077 1.00 0.00 12 GLU A C 14
ATOM 22982 O O . GLU A 1 12 ? 15.445 14.029 -0.664 1.00 0.00 12 GLU A O 14
ATOM 22994 N N . ALA A 1 13 ? 15.371 12.283 -2.100 1.00 0.00 13 ALA A N 14
ATOM 22995 C CA . ALA A 1 13 ? 14.223 12.791 -2.832 1.00 0.00 13 ALA A CA 14
ATOM 22996 C C . ALA A 1 13 ? 13.137 11.714 -2.879 1.00 0.00 13 ALA A C 14
ATOM 22997 O O . ALA A 1 13 ? 13.439 10.522 -2.853 1.00 0.00 13 ALA A O 14
ATOM 23004 N N . ALA A 1 14 ? 11.896 12.173 -2.947 1.00 0.00 14 ALA A N 14
ATOM 23005 C CA . ALA A 1 14 ? 10.764 11.264 -2.998 1.00 0.00 14 ALA A CA 14
ATOM 23006 C C . ALA A 1 14 ? 10.964 10.270 -4.144 1.00 0.00 14 ALA A C 14
ATOM 23007 O O . ALA A 1 14 ? 11.747 10.522 -5.059 1.00 0.00 14 ALA A O 14
ATOM 23014 N N . PRO A 1 15 ? 10.223 9.133 -4.056 1.00 0.00 15 PRO A N 14
ATOM 23015 C CA . PRO A 1 15 ? 10.312 8.101 -5.075 1.00 0.00 15 PRO A CA 14
ATOM 23016 C C . PRO A 1 15 ? 9.575 8.523 -6.348 1.00 0.00 15 PRO A C 14
ATOM 23017 O O . PRO A 1 15 ? 8.611 9.284 -6.288 1.00 0.00 15 PRO A O 14
ATOM 23028 N N . ASP A 1 16 ? 10.058 8.010 -7.470 1.00 0.00 16 ASP A N 14
ATOM 23029 C CA . ASP A 1 16 ? 9.458 8.324 -8.755 1.00 0.00 16 ASP A CA 14
ATOM 23030 C C . ASP A 1 16 ? 9.025 7.027 -9.442 1.00 0.00 16 ASP A C 14
ATOM 23031 O O . ASP A 1 16 ? 9.227 6.859 -10.643 1.00 0.00 16 ASP A O 14
ATOM 23040 N N . GLY A 1 17 ? 8.438 6.142 -8.6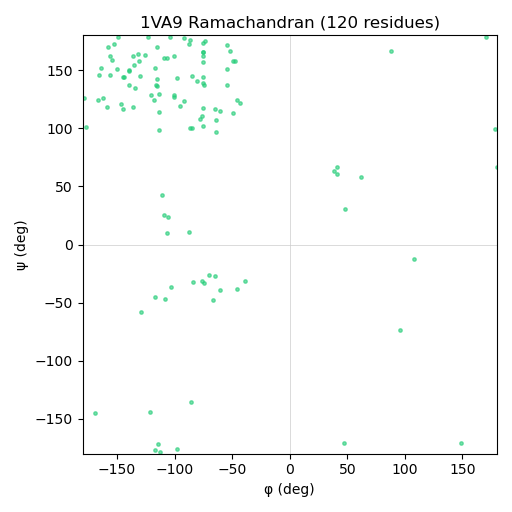49 1.00 0.00 17 GLY A N 14
ATOM 23041 C CA . GLY A 1 17 ? 7.976 4.865 -9.165 1.00 0.00 17 GLY A CA 14
ATOM 23042 C C . GLY A 1 17 ? 7.328 4.029 -8.059 1.00 0.00 17 GLY A C 14
ATOM 23043 O O . GLY A 1 17 ? 7.855 3.942 -6.952 1.00 0.00 17 GLY A O 14
ATOM 23047 N N . PRO A 1 18 ? 6.163 3.420 -8.408 1.00 0.00 18 PRO A N 14
ATOM 23048 C CA . PRO A 1 18 ? 5.437 2.594 -7.458 1.00 0.00 18 PRO A CA 14
ATOM 23049 C C . PRO A 1 18 ? 6.127 1.242 -7.267 1.00 0.00 18 PRO A C 14
ATOM 23050 O O . PRO A 1 18 ? 7.063 0.911 -7.993 1.00 0.00 18 PRO A O 14
ATOM 23061 N N . PRO A 1 19 ? 5.625 0.477 -6.261 1.00 0.00 19 PRO A N 14
ATOM 23062 C CA . PRO A 1 19 ? 6.184 -0.831 -5.966 1.00 0.00 19 PRO A CA 14
ATOM 23063 C C . PRO A 1 19 ? 5.750 -1.861 -7.011 1.00 0.00 19 PRO A C 14
ATOM 23064 O O . PRO A 1 19 ? 4.808 -1.625 -7.767 1.00 0.00 19 PRO A O 14
ATOM 23075 N N . MET A 1 20 ? 6.457 -2.981 -7.021 1.00 0.00 20 MET A N 14
ATOM 23076 C CA . MET A 1 20 ? 6.157 -4.048 -7.961 1.00 0.00 20 MET A CA 14
ATOM 23077 C C . MET A 1 20 ? 5.499 -5.234 -7.252 1.00 0.00 20 MET A C 14
ATOM 23078 O O . MET A 1 20 ? 5.418 -5.262 -6.025 1.00 0.00 20 MET A O 14
ATOM 23092 N N . ASP A 1 21 ? 5.047 -6.185 -8.056 1.00 0.00 21 ASP A N 14
ATOM 23093 C CA . ASP A 1 21 ? 4.399 -7.371 -7.522 1.00 0.00 21 ASP A CA 14
ATOM 23094 C C . ASP A 1 21 ? 3.237 -6.950 -6.620 1.00 0.00 21 ASP A C 14
ATOM 23095 O O . ASP A 1 21 ? 2.973 -7.588 -5.602 1.00 0.00 21 ASP A O 14
ATOM 23104 N N . VAL A 1 22 ? 2.574 -5.877 -7.026 1.00 0.00 22 VAL A N 14
ATOM 23105 C CA . VAL A 1 22 ? 1.446 -5.363 -6.268 1.00 0.00 22 VAL A CA 14
ATOM 23106 C C . VAL A 1 22 ? 0.199 -6.186 -6.596 1.00 0.00 22 VAL A C 14
ATOM 23107 O O . VAL A 1 22 ? -0.312 -6.128 -7.713 1.00 0.00 22 VAL A O 14
ATOM 23120 N N . THR A 1 23 ? -0.256 -6.934 -5.601 1.00 0.00 23 THR A N 14
ATOM 23121 C CA . THR A 1 23 ? -1.434 -7.768 -5.769 1.00 0.00 23 THR A CA 14
ATOM 23122 C C . THR A 1 23 ? -2.146 -7.961 -4.429 1.00 0.00 23 THR A C 14
ATOM 23123 O O . THR A 1 23 ? -1.541 -7.799 -3.371 1.00 0.00 23 THR A O 14
ATOM 23134 N N . LEU A 1 24 ? -3.423 -8.305 -4.519 1.00 0.00 24 LEU A N 14
ATOM 23135 C CA . LEU A 1 24 ? -4.225 -8.522 -3.326 1.00 0.00 24 LEU A CA 14
ATOM 23136 C C . LEU A 1 24 ? -4.512 -10.017 -3.176 1.00 0.00 24 LEU A C 14
ATOM 23137 O O . LEU A 1 24 ? -4.320 -10.788 -4.115 1.00 0.00 24 LEU A O 14
ATOM 23153 N N . GLN A 1 25 ? -4.969 -10.383 -1.987 1.00 0.00 25 GLN A N 14
ATOM 23154 C CA . GLN A 1 25 ? -5.286 -11.772 -1.702 1.00 0.00 25 GLN A CA 14
ATOM 23155 C C . GLN A 1 25 ? -6.080 -11.878 -0.398 1.00 0.00 25 GLN A C 14
ATOM 23156 O O . GLN A 1 25 ? -5.587 -11.506 0.666 1.00 0.00 25 GLN A O 14
ATOM 23170 N N . PRO A 1 26 ? -7.329 -12.401 -0.527 1.00 0.00 26 PRO A N 14
ATOM 23171 C CA . PRO A 1 26 ? -8.196 -12.561 0.628 1.00 0.00 26 PRO A CA 14
ATOM 23172 C C . PRO A 1 26 ? -7.751 -13.746 1.488 1.00 0.00 26 PRO A C 14
ATOM 23173 O O . PRO A 1 26 ? -7.791 -14.891 1.041 1.00 0.00 26 PRO A O 14
ATOM 23184 N N . VAL A 1 27 ? -7.336 -13.429 2.706 1.00 0.00 27 VAL A N 14
ATOM 23185 C CA . VAL A 1 27 ? -6.884 -14.453 3.632 1.00 0.00 27 VAL A CA 14
ATOM 23186 C C . VAL A 1 27 ? -8.003 -14.763 4.629 1.00 0.00 27 VAL A C 14
ATOM 23187 O O . VAL A 1 27 ? -8.123 -15.893 5.100 1.00 0.00 27 VAL A O 14
ATOM 23200 N N . THR A 1 28 ? -8.792 -13.740 4.920 1.00 0.00 28 THR A N 14
ATOM 23201 C CA . THR A 1 28 ? -9.897 -13.889 5.852 1.00 0.00 28 THR A CA 14
ATOM 23202 C C . THR A 1 28 ? -11.205 -13.425 5.208 1.00 0.00 28 THR A C 14
ATOM 23203 O O . THR A 1 28 ? -11.284 -13.283 3.988 1.00 0.00 28 THR A O 14
ATOM 23214 N N . SER A 1 29 ? -12.198 -13.201 6.056 1.00 0.00 29 SER A N 14
ATOM 23215 C CA . SER A 1 29 ? -13.498 -12.755 5.584 1.00 0.00 29 SER A CA 14
ATOM 23216 C C . SER A 1 29 ? -13.593 -11.231 5.675 1.00 0.00 29 SER A C 14
ATOM 23217 O O . SER A 1 29 ? -14.389 -10.612 4.969 1.00 0.00 29 SER A O 14
ATOM 23225 N N . GLN A 1 30 ? -12.772 -10.669 6.549 1.00 0.00 30 GLN A N 14
ATOM 23226 C CA . GLN A 1 30 ? -12.753 -9.229 6.741 1.00 0.00 30 GLN A CA 14
ATOM 23227 C C . GLN A 1 30 ? -11.313 -8.715 6.763 1.00 0.00 30 GLN A C 14
ATOM 23228 O O . GLN A 1 30 ? -10.975 -7.836 7.555 1.00 0.00 30 GLN A O 14
ATOM 23242 N N . SER A 1 31 ? -10.502 -9.284 5.883 1.00 0.00 31 SER A N 14
ATOM 23243 C CA . SER A 1 31 ? -9.105 -8.894 5.791 1.00 0.00 31 SER A CA 14
ATOM 23244 C C . SER A 1 31 ? -8.504 -9.405 4.481 1.00 0.00 31 SER A C 14
ATOM 23245 O O . SER A 1 31 ? -8.759 -10.539 4.077 1.00 0.00 31 SER A O 14
ATOM 23253 N N . ILE A 1 32 ? -7.717 -8.545 3.852 1.00 0.00 32 ILE A N 14
ATOM 23254 C CA . ILE A 1 32 ? -7.078 -8.895 2.595 1.00 0.00 32 ILE A CA 14
ATOM 23255 C C . ILE A 1 32 ? -5.566 -8.698 2.724 1.00 0.00 32 ILE A C 14
ATOM 23256 O O . ILE A 1 32 ? -5.112 -7.801 3.432 1.00 0.00 32 ILE A O 14
ATOM 23272 N N . GLN A 1 33 ? -4.829 -9.552 2.030 1.00 0.00 33 GLN A N 14
ATOM 23273 C CA . GLN A 1 33 ? -3.378 -9.483 2.058 1.00 0.00 33 GLN A CA 14
ATOM 23274 C C . GLN A 1 33 ? -2.857 -8.745 0.823 1.00 0.00 33 GLN A C 14
ATOM 23275 O O . GLN A 1 33 ? -3.305 -9.003 -0.293 1.00 0.00 33 GLN A O 14
ATOM 23289 N N . VAL A 1 34 ? -1.918 -7.842 1.065 1.00 0.00 34 VAL A N 14
ATOM 23290 C CA . VAL A 1 34 ? -1.332 -7.065 -0.013 1.00 0.00 34 VAL A CA 14
ATOM 23291 C C . VAL A 1 34 ? 0.187 -7.246 0.001 1.00 0.00 34 VAL A C 14
ATOM 23292 O O . VAL A 1 34 ? 0.859 -6.815 0.936 1.00 0.00 34 VAL A O 14
ATOM 23305 N N . THR A 1 35 ? 0.684 -7.885 -1.048 1.00 0.00 35 THR A N 14
ATOM 23306 C CA . THR A 1 35 ? 2.112 -8.129 -1.168 1.00 0.00 35 THR A CA 14
ATOM 23307 C C . THR A 1 35 ? 2.684 -7.365 -2.364 1.00 0.00 35 THR A C 14
ATOM 23308 O O . THR A 1 35 ? 2.044 -7.273 -3.410 1.00 0.00 35 THR A O 14
ATOM 23319 N N . TRP A 1 36 ? 3.884 -6.838 -2.169 1.00 0.00 36 TRP A N 14
ATOM 23320 C CA . TRP A 1 36 ? 4.550 -6.085 -3.218 1.00 0.00 36 TRP A CA 14
ATOM 23321 C C . TRP A 1 36 ? 6.060 -6.216 -3.008 1.00 0.00 36 TRP A C 14
ATOM 23322 O O . TRP A 1 36 ? 6.513 -6.522 -1.907 1.00 0.00 36 TRP A O 14
ATOM 23343 N N . LYS A 1 37 ? 6.797 -5.978 -4.083 1.00 0.00 37 LYS A N 14
ATOM 23344 C CA . LYS A 1 37 ? 8.247 -6.066 -4.031 1.00 0.00 37 LYS A CA 14
ATOM 23345 C C . LYS A 1 37 ? 8.846 -4.677 -4.262 1.00 0.00 37 LYS A C 14
ATOM 23346 O O . LYS A 1 37 ? 8.192 -3.801 -4.826 1.00 0.00 37 LYS A O 14
ATOM 23365 N N . ALA A 1 38 ? 10.083 -4.519 -3.815 1.00 0.00 38 ALA A N 14
ATOM 23366 C CA . ALA A 1 38 ? 10.778 -3.252 -3.967 1.00 0.00 38 ALA A CA 14
ATOM 23367 C C . ALA A 1 38 ? 10.463 -2.665 -5.344 1.00 0.00 38 ALA A C 14
ATOM 23368 O O . ALA A 1 38 ? 10.374 -3.396 -6.329 1.00 0.00 38 ALA A O 14
ATOM 23375 N N . PRO A 1 39 ? 10.300 -1.315 -5.370 1.00 0.00 39 PRO A N 14
ATOM 23376 C CA . PRO A 1 39 ? 9.998 -0.621 -6.610 1.00 0.00 39 PRO A CA 14
ATOM 23377 C C . PRO A 1 39 ? 11.239 -0.522 -7.499 1.00 0.00 39 PRO A C 14
ATOM 23378 O O . PRO A 1 39 ? 12.342 -0.860 -7.072 1.00 0.00 39 PRO A O 14
ATOM 23389 N N . LYS A 1 40 ? 11.017 -0.058 -8.720 1.00 0.00 40 LYS A N 14
ATOM 23390 C CA . LYS A 1 40 ? 12.103 0.090 -9.674 1.00 0.00 40 LYS A CA 14
ATOM 23391 C C . LYS A 1 40 ? 13.356 0.575 -8.942 1.00 0.00 40 LYS A C 14
ATOM 23392 O O . LYS A 1 40 ? 13.293 1.519 -8.155 1.00 0.00 40 LYS A O 14
ATOM 23411 N N . LYS A 1 41 ? 14.465 -0.091 -9.228 1.00 0.00 41 LYS A N 14
ATOM 23412 C CA . LYS A 1 41 ? 15.730 0.261 -8.607 1.00 0.00 41 LYS A CA 14
ATOM 23413 C C . LYS A 1 41 ? 16.089 1.703 -8.972 1.00 0.00 41 LYS A C 14
ATOM 23414 O O . LYS A 1 41 ? 16.335 2.527 -8.092 1.00 0.00 41 LYS A O 14
ATOM 23433 N N . GLU A 1 42 ? 16.108 1.963 -10.270 1.00 0.00 42 GLU A N 14
ATOM 23434 C CA . GLU A 1 42 ? 16.433 3.291 -10.763 1.00 0.00 42 GLU A CA 14
ATOM 23435 C C . GLU A 1 42 ? 15.402 4.308 -10.266 1.00 0.00 42 GLU A C 14
ATOM 23436 O O . GLU A 1 42 ? 15.676 5.507 -10.229 1.00 0.00 42 GLU A O 14
ATOM 23448 N N . LEU A 1 43 ? 14.239 3.792 -9.897 1.00 0.00 43 LEU A N 14
ATOM 23449 C CA . LEU A 1 43 ? 13.167 4.640 -9.405 1.00 0.00 43 LEU A CA 14
ATOM 23450 C C . LEU A 1 43 ? 12.962 4.380 -7.911 1.00 0.00 43 LEU A C 14
ATOM 23451 O O . LEU A 1 43 ? 11.841 4.133 -7.468 1.00 0.00 43 LEU A O 14
ATOM 23467 N N . GLN A 1 44 ? 14.062 4.443 -7.176 1.00 0.00 44 GLN A N 14
ATOM 23468 C CA . GLN A 1 44 ? 14.018 4.218 -5.741 1.00 0.00 44 GLN A CA 14
ATOM 23469 C C . GLN A 1 44 ? 14.187 5.541 -4.990 1.00 0.00 44 GLN A C 14
ATOM 23470 O O . GLN A 1 44 ? 13.369 5.883 -4.138 1.00 0.00 44 GLN A O 14
ATOM 23484 N N . ASN A 1 45 ? 15.253 6.247 -5.335 1.00 0.00 45 ASN A N 14
ATOM 23485 C CA . ASN A 1 45 ? 15.540 7.525 -4.704 1.00 0.00 45 ASN A CA 14
ATOM 23486 C C . ASN A 1 45 ? 15.973 7.288 -3.256 1.00 0.00 45 ASN A C 14
ATOM 23487 O O . ASN A 1 45 ? 15.343 7.790 -2.326 1.00 0.00 45 ASN A O 14
ATOM 23498 N N . GLY A 1 46 ? 17.045 6.523 -3.110 1.00 0.00 46 GLY A N 14
ATOM 23499 C CA . GLY A 1 46 ? 17.570 6.213 -1.791 1.00 0.00 46 GLY A CA 14
ATOM 23500 C C . GLY A 1 46 ? 16.700 5.171 -1.086 1.00 0.00 46 GLY A C 14
ATOM 23501 O O . GLY A 1 46 ? 15.549 4.959 -1.465 1.00 0.00 46 GLY A O 14
ATOM 23505 N N . VAL A 1 47 ? 17.283 4.548 -0.072 1.00 0.00 47 VAL A N 14
ATOM 23506 C CA . VAL A 1 47 ? 16.575 3.533 0.689 1.00 0.00 47 VAL A CA 14
ATOM 23507 C C . VAL A 1 47 ? 15.146 4.008 0.959 1.00 0.00 47 VAL A C 14
ATOM 23508 O O . VAL A 1 47 ? 14.854 5.198 0.858 1.00 0.00 47 VAL A O 14
ATOM 23521 N N . ILE A 1 48 ? 14.292 3.052 1.296 1.00 0.00 48 ILE A N 14
ATOM 23522 C CA . ILE A 1 48 ? 12.901 3.357 1.581 1.00 0.00 48 ILE A CA 14
ATOM 23523 C C . ILE A 1 48 ? 12.659 3.257 3.088 1.00 0.00 48 ILE A C 14
ATOM 23524 O O . ILE A 1 48 ? 13.067 2.285 3.722 1.00 0.00 48 ILE A O 14
ATOM 23540 N N . ARG A 1 49 ? 11.996 4.274 3.618 1.00 0.00 49 ARG A N 14
ATOM 23541 C CA . ARG A 1 49 ? 11.694 4.312 5.039 1.00 0.00 49 ARG A CA 14
ATOM 23542 C C . ARG A 1 49 ? 10.438 3.492 5.337 1.00 0.00 49 ARG A C 14
ATOM 23543 O O . ARG A 1 49 ? 10.283 2.966 6.438 1.00 0.00 49 ARG A O 14
ATOM 23564 N N . GLY A 1 50 ? 9.573 3.408 4.337 1.00 0.00 50 GLY A N 14
ATOM 23565 C CA . GLY A 1 50 ? 8.335 2.660 4.479 1.00 0.00 50 GLY A CA 14
ATOM 23566 C C . GLY A 1 50 ? 7.441 2.843 3.251 1.00 0.00 50 GLY A C 14
ATOM 23567 O O . GLY A 1 50 ? 7.852 3.451 2.264 1.00 0.00 50 GLY A O 14
ATOM 23571 N N . TYR A 1 51 ? 6.235 2.304 3.352 1.00 0.00 51 TYR A N 14
ATOM 23572 C CA . TYR A 1 51 ? 5.279 2.399 2.262 1.00 0.00 51 TYR A CA 14
ATOM 23573 C C . TYR A 1 51 ? 3.861 2.616 2.794 1.00 0.00 51 TYR A C 14
ATOM 23574 O O . TYR A 1 51 ? 3.590 2.368 3.968 1.00 0.00 51 TYR A O 14
ATOM 23592 N N . GLN A 1 52 ? 2.993 3.075 1.904 1.00 0.00 52 GLN A N 14
ATOM 23593 C CA . GLN A 1 52 ? 1.609 3.327 2.269 1.00 0.00 52 GLN A CA 14
ATOM 23594 C C . GLN A 1 52 ? 0.684 2.338 1.558 1.00 0.00 52 GLN A C 14
ATOM 23595 O O . GLN A 1 52 ? 0.987 1.880 0.457 1.00 0.00 52 GLN A O 14
ATOM 23609 N N . ILE A 1 53 ? -0.425 2.036 2.217 1.00 0.00 53 ILE A N 14
ATOM 23610 C CA . ILE A 1 53 ? -1.397 1.109 1.661 1.00 0.00 53 ILE A CA 14
ATOM 23611 C C . ILE A 1 53 ? -2.793 1.729 1.746 1.00 0.00 53 ILE A C 14
ATOM 23612 O O . ILE A 1 53 ? -3.456 1.635 2.778 1.00 0.00 53 ILE A O 14
ATOM 23628 N N . GLY A 1 54 ? -3.198 2.349 0.648 1.00 0.00 54 GLY A N 14
ATOM 23629 C CA . GLY A 1 54 ? -4.503 2.984 0.585 1.00 0.00 54 GLY A CA 14
ATOM 23630 C C . GLY A 1 54 ? -5.569 2.001 0.097 1.00 0.00 54 GLY A C 14
ATOM 23631 O O . GLY A 1 54 ? -5.520 1.543 -1.044 1.00 0.00 54 GLY A O 14
ATOM 23635 N N . TYR A 1 55 ? -6.507 1.705 0.985 1.00 0.00 55 TYR A N 14
ATOM 23636 C CA . TYR A 1 55 ? -7.582 0.784 0.658 1.00 0.00 55 TYR A CA 14
ATOM 23637 C C . TYR A 1 55 ? -8.944 1.384 1.013 1.00 0.00 55 TYR A C 14
ATOM 23638 O O . TYR A 1 55 ? -9.080 2.070 2.024 1.00 0.00 55 TYR A O 14
ATOM 23656 N N . ARG A 1 56 ? -9.918 1.104 0.159 1.00 0.00 56 ARG A N 14
ATOM 23657 C CA . ARG A 1 56 ? -11.265 1.608 0.369 1.00 0.00 56 ARG A CA 14
ATOM 23658 C C . ARG A 1 56 ? -12.280 0.732 -0.367 1.00 0.00 56 ARG A C 14
ATOM 23659 O O . ARG A 1 56 ? -11.972 0.164 -1.414 1.00 0.00 56 ARG A O 14
ATOM 23680 N N . GLU A 1 57 ? -13.471 0.649 0.210 1.00 0.00 57 GLU A N 14
ATOM 23681 C CA . GLU A 1 57 ? -14.533 -0.149 -0.379 1.00 0.00 57 GLU A CA 14
ATOM 23682 C C . GLU A 1 57 ? -14.804 0.304 -1.815 1.00 0.00 57 GLU A C 14
ATOM 23683 O O . GLU A 1 57 ? -15.191 1.449 -2.045 1.00 0.00 57 GLU A O 14
ATOM 23695 N N . ASN A 1 58 ? -14.591 -0.617 -2.742 1.00 0.00 58 ASN A N 14
ATOM 23696 C CA . ASN A 1 58 ? -14.807 -0.327 -4.149 1.00 0.00 58 ASN A CA 14
ATOM 23697 C C . ASN A 1 58 ? -16.217 -0.769 -4.546 1.00 0.00 58 ASN A C 14
ATOM 23698 O O . ASN A 1 58 ? -16.407 -1.386 -5.592 1.00 0.00 58 ASN A O 14
ATOM 23709 N N . SER A 1 59 ? -17.170 -0.435 -3.688 1.00 0.00 59 SER A N 14
ATOM 23710 C CA . SER A 1 59 ? -18.558 -0.789 -3.936 1.00 0.00 59 SER A CA 14
ATOM 23711 C C . SER A 1 59 ? -19.188 0.212 -4.906 1.00 0.00 59 SER A C 14
ATOM 23712 O O . SER A 1 59 ? -18.619 1.270 -5.169 1.00 0.00 59 SER A O 14
ATOM 23720 N N . PRO A 1 60 ? -20.387 -0.168 -5.425 1.00 0.00 60 PRO A N 14
ATOM 23721 C CA . PRO A 1 60 ? -21.101 0.684 -6.360 1.00 0.00 60 PRO A CA 14
ATOM 23722 C C . PRO A 1 60 ? -21.749 1.868 -5.639 1.00 0.00 60 PRO A C 14
ATOM 23723 O O . PRO A 1 60 ? -22.905 1.791 -5.227 1.00 0.00 60 PRO A O 14
ATOM 23734 N N . GLY A 1 61 ? -20.975 2.936 -5.509 1.00 0.00 61 GLY A N 14
ATOM 23735 C CA . GLY A 1 61 ? -21.459 4.134 -4.845 1.00 0.00 61 GLY A CA 14
ATOM 23736 C C . GLY A 1 61 ? -20.642 4.432 -3.586 1.00 0.00 61 GLY A C 14
ATOM 23737 O O . GLY A 1 61 ? -21.196 4.814 -2.557 1.00 0.00 61 GLY A O 14
ATOM 23741 N N . SER A 1 62 ? -19.336 4.245 -3.710 1.00 0.00 62 SER A N 14
ATOM 23742 C CA . SER A 1 62 ? -18.436 4.488 -2.595 1.00 0.00 62 SER A CA 14
ATOM 23743 C C . SER A 1 62 ? -17.938 5.934 -2.631 1.00 0.00 62 SER A C 14
ATOM 23744 O O . SER A 1 62 ? -18.045 6.606 -3.656 1.00 0.00 62 SER A O 14
ATOM 23752 N N . ASN A 1 63 ? -17.404 6.371 -1.500 1.00 0.00 63 ASN A N 14
ATOM 23753 C CA . ASN A 1 63 ? -16.889 7.725 -1.390 1.00 0.00 63 ASN A CA 14
ATOM 23754 C C . ASN A 1 63 ? -16.308 7.933 0.011 1.00 0.00 63 ASN A C 14
ATOM 23755 O O . ASN A 1 63 ? -16.445 9.009 0.590 1.00 0.00 63 ASN A O 14
ATOM 23766 N N . GLY A 1 64 ? -15.673 6.885 0.515 1.00 0.00 64 GLY A N 14
ATOM 23767 C CA . GLY A 1 64 ? -15.072 6.939 1.836 1.00 0.00 64 GLY A CA 14
ATOM 23768 C C . GLY A 1 64 ? -13.564 7.184 1.743 1.00 0.00 64 GLY A C 14
ATOM 23769 O O . GLY A 1 64 ? -12.821 6.862 2.668 1.00 0.00 64 GLY A O 14
ATOM 23773 N N . GLN A 1 65 ? -13.158 7.753 0.617 1.00 0.00 65 GLN A N 14
ATOM 23774 C CA . GLN A 1 65 ? -11.753 8.045 0.391 1.00 0.00 65 GLN A CA 14
ATOM 23775 C C . GLN A 1 65 ? -10.906 6.793 0.627 1.00 0.00 65 GLN A C 14
ATOM 23776 O O . GLN A 1 65 ? -11.408 5.782 1.114 1.00 0.00 65 GLN A O 14
ATOM 23790 N N . TYR A 1 66 ? -9.634 6.902 0.271 1.00 0.00 66 TYR A N 14
ATOM 23791 C CA . TYR A 1 66 ? -8.712 5.792 0.437 1.00 0.00 66 TYR A CA 14
ATOM 23792 C C . TYR A 1 66 ? -8.033 5.845 1.807 1.00 0.00 66 TYR A C 14
ATOM 23793 O O . TYR A 1 66 ? -7.318 6.798 2.114 1.00 0.00 66 TYR A O 14
ATOM 23811 N N . SER A 1 67 ? -8.279 4.808 2.595 1.00 0.00 67 SER A N 14
ATOM 23812 C CA . SER A 1 67 ? -7.700 4.724 3.925 1.00 0.00 67 SER A CA 14
ATOM 23813 C C . SER A 1 67 ? -6.199 4.449 3.825 1.00 0.00 67 SER A C 14
ATOM 23814 O O . SER A 1 67 ? -5.788 3.335 3.503 1.00 0.00 67 SER A O 14
ATOM 23822 N N . ILE A 1 68 ? -5.420 5.483 4.108 1.00 0.00 68 ILE A N 14
ATOM 23823 C CA . ILE A 1 68 ? -3.972 5.366 4.055 1.00 0.00 68 ILE A CA 14
ATOM 23824 C C . ILE A 1 68 ? -3.465 4.765 5.367 1.00 0.00 68 ILE A C 14
ATOM 23825 O O . ILE A 1 68 ? -4.014 5.039 6.433 1.00 0.00 68 ILE A O 14
ATOM 23841 N N . VAL A 1 69 ? -2.421 3.958 5.247 1.00 0.00 69 VAL A N 14
ATOM 23842 C CA . VAL A 1 69 ? -1.833 3.316 6.410 1.00 0.00 69 VAL A CA 14
ATOM 23843 C C . VAL A 1 69 ? -0.315 3.244 6.234 1.00 0.00 69 VAL A C 14
ATOM 23844 O O . VAL A 1 69 ? 0.180 2.526 5.366 1.00 0.00 69 VAL A O 14
ATOM 23857 N N . GLU A 1 70 ? 0.383 3.997 7.072 1.00 0.00 70 GLU A N 14
ATOM 23858 C CA . GLU A 1 70 ? 1.835 4.027 7.020 1.00 0.00 70 GLU A CA 14
ATOM 23859 C C . GLU A 1 70 ? 2.419 2.860 7.818 1.00 0.00 70 GLU A C 14
ATOM 23860 O O . GLU A 1 70 ? 1.937 2.544 8.905 1.00 0.00 70 GLU A O 14
ATOM 23872 N N . MET A 1 71 ? 3.448 2.251 7.248 1.00 0.00 71 MET A N 14
ATOM 23873 C CA . MET A 1 71 ? 4.103 1.126 7.894 1.00 0.00 71 MET A CA 14
ATOM 23874 C C . MET A 1 71 ? 5.617 1.178 7.682 1.00 0.00 71 MET A C 14
ATOM 23875 O O . MET A 1 71 ? 6.131 2.113 7.068 1.00 0.00 71 MET A O 14
ATOM 23889 N N . LYS A 1 72 ? 6.291 0.162 8.201 1.00 0.00 72 LYS A N 14
ATOM 23890 C CA . LYS A 1 72 ? 7.736 0.080 8.077 1.00 0.00 72 LYS A CA 14
ATOM 23891 C C . LYS A 1 72 ? 8.091 -0.802 6.878 1.00 0.00 72 LYS A C 14
ATOM 23892 O O . LYS A 1 72 ? 7.305 -1.661 6.480 1.00 0.00 72 LYS A O 14
ATOM 23911 N N . ALA A 1 73 ? 9.275 -0.559 6.335 1.00 0.00 73 ALA A N 14
ATOM 23912 C CA . ALA A 1 73 ? 9.744 -1.321 5.190 1.00 0.00 73 ALA A CA 14
ATOM 23913 C C . ALA A 1 73 ? 10.518 -2.546 5.679 1.00 0.00 73 ALA A C 14
ATOM 23914 O O . ALA A 1 73 ? 11.702 -2.449 5.999 1.00 0.00 73 ALA A O 14
ATOM 23921 N N . THR A 1 74 ? 9.819 -3.670 5.723 1.00 0.00 74 THR A N 14
ATOM 23922 C CA . THR A 1 74 ? 10.426 -4.913 6.169 1.00 0.00 74 THR A CA 14
ATOM 23923 C C . THR A 1 74 ? 11.770 -5.129 5.471 1.00 0.00 74 THR A C 14
ATOM 23924 O O . THR A 1 74 ? 12.717 -5.623 6.080 1.00 0.00 74 THR A O 14
ATOM 23935 N N . GLY A 1 75 ? 11.810 -4.750 4.202 1.00 0.00 75 GLY A N 14
ATOM 23936 C CA . GLY A 1 75 ? 13.022 -4.896 3.415 1.00 0.00 75 GLY A CA 14
ATOM 23937 C C . GLY A 1 75 ? 12.747 -4.638 1.932 1.00 0.00 75 GLY A C 14
ATOM 23938 O O . GLY A 1 75 ? 12.097 -3.655 1.580 1.00 0.00 75 GLY A O 14
ATOM 23942 N N . ASP A 1 76 ? 13.257 -5.537 1.103 1.00 0.00 76 ASP A N 14
ATOM 23943 C CA . ASP A 1 76 ? 13.075 -5.418 -0.334 1.00 0.00 76 ASP A CA 14
ATOM 23944 C C . ASP A 1 76 ? 11.593 -5.591 -0.672 1.00 0.00 76 ASP A C 14
ATOM 23945 O O . ASP A 1 76 ? 11.073 -4.920 -1.561 1.00 0.00 76 ASP A O 14
ATOM 23954 N N . SER A 1 77 ? 10.955 -6.496 0.056 1.00 0.00 77 SER A N 14
ATOM 23955 C CA . SER A 1 77 ? 9.543 -6.766 -0.155 1.00 0.00 77 SER A CA 14
ATOM 23956 C C . SER A 1 77 ? 8.758 -6.484 1.128 1.00 0.00 77 SER A C 14
ATOM 23957 O O . SER A 1 77 ? 9.259 -6.712 2.228 1.00 0.00 77 SER A O 14
ATOM 23965 N N . GLU A 1 78 ? 7.542 -5.993 0.944 1.00 0.00 78 GLU A N 14
ATOM 23966 C CA . GLU A 1 78 ? 6.683 -5.678 2.073 1.00 0.00 78 GLU A CA 14
ATOM 23967 C C . GLU A 1 78 ? 5.287 -6.267 1.859 1.00 0.00 78 GLU A C 14
ATOM 23968 O O . GLU A 1 78 ? 4.881 -6.514 0.724 1.00 0.00 78 GLU A O 14
ATOM 23980 N N . VAL A 1 79 ? 4.591 -6.474 2.967 1.00 0.00 79 VAL A N 14
ATOM 23981 C CA . VAL A 1 79 ? 3.249 -7.029 2.914 1.00 0.00 79 VAL A CA 14
ATOM 23982 C C . VAL A 1 79 ? 2.406 -6.420 4.037 1.00 0.00 79 VAL A C 14
ATOM 23983 O O . VAL A 1 79 ? 2.920 -6.125 5.114 1.00 0.00 79 VAL A O 14
ATOM 23996 N N . TYR A 1 80 ? 1.124 -6.249 3.745 1.00 0.00 80 TYR A N 14
ATOM 23997 C CA . TYR A 1 80 ? 0.205 -5.680 4.716 1.00 0.00 80 TYR A CA 14
ATOM 23998 C C . TYR A 1 80 ? -1.191 -6.288 4.571 1.00 0.00 80 TYR A C 14
ATOM 23999 O O . TYR A 1 80 ? -1.675 -6.480 3.456 1.00 0.00 80 TYR A O 14
ATOM 24017 N N . THR A 1 81 ? -1.799 -6.574 5.713 1.00 0.00 81 THR A N 14
ATOM 24018 C CA . THR A 1 81 ? -3.130 -7.156 5.726 1.00 0.00 81 THR A CA 14
ATOM 24019 C C . THR A 1 81 ? -4.158 -6.125 6.196 1.00 0.00 81 THR A C 14
ATOM 24020 O O . THR A 1 81 ? -4.221 -5.800 7.380 1.00 0.00 81 THR A O 14
ATOM 24031 N N . LEU A 1 82 ? -4.940 -5.640 5.242 1.00 0.00 82 LEU A N 14
ATOM 24032 C CA . LEU A 1 82 ? -5.962 -4.652 5.543 1.00 0.00 82 LEU A CA 14
ATOM 24033 C C . LEU A 1 82 ? -7.176 -5.352 6.157 1.00 0.00 82 LEU A C 14
ATOM 24034 O O . LEU A 1 82 ? -7.930 -6.025 5.456 1.00 0.00 82 LEU A O 14
ATOM 24050 N N . ASP A 1 83 ? -7.328 -5.170 7.461 1.00 0.00 83 ASP A N 14
ATOM 24051 C CA . ASP A 1 83 ? -8.437 -5.775 8.177 1.00 0.00 83 ASP A CA 14
ATOM 24052 C C . ASP A 1 83 ? -9.620 -4.805 8.192 1.00 0.00 83 ASP A C 14
ATOM 24053 O O . ASP A 1 83 ? -9.556 -3.734 7.590 1.00 0.00 83 ASP A O 14
ATOM 24062 N N . ASN A 1 84 ? -10.671 -5.214 8.887 1.00 0.00 84 ASN A N 14
ATOM 24063 C CA . ASN A 1 84 ? -11.866 -4.393 8.988 1.00 0.00 84 ASN A CA 14
ATOM 24064 C C . ASN A 1 84 ? -12.456 -4.184 7.592 1.00 0.00 84 ASN A C 14
ATOM 24065 O O . ASN A 1 84 ? -12.810 -3.065 7.225 1.00 0.00 84 ASN A O 14
ATOM 24076 N N . LEU A 1 85 ? -12.544 -5.279 6.851 1.00 0.00 85 LEU A N 14
ATOM 24077 C CA . LEU A 1 85 ? -13.084 -5.230 5.504 1.00 0.00 85 LEU A CA 14
ATOM 24078 C C . LEU A 1 85 ? -14.464 -5.890 5.488 1.00 0.00 85 LEU A C 14
ATOM 24079 O O . LEU A 1 85 ? -14.846 -6.563 6.445 1.00 0.00 85 LEU A O 14
ATOM 24095 N N . LYS A 1 86 ? -15.176 -5.675 4.392 1.00 0.00 86 LYS A N 14
ATOM 24096 C CA . LYS A 1 86 ? -16.506 -6.240 4.239 1.00 0.00 86 LYS A CA 14
ATOM 24097 C C . LYS A 1 86 ? -16.386 -7.720 3.868 1.00 0.00 86 LYS A C 14
ATOM 24098 O O . LYS A 1 86 ? -15.298 -8.291 3.920 1.00 0.00 86 LYS A O 14
ATOM 24117 N N . LYS A 1 87 ? -17.521 -8.298 3.501 1.00 0.00 87 LYS A N 14
ATOM 24118 C CA . LYS A 1 87 ? -17.557 -9.700 3.122 1.00 0.00 87 LYS A CA 14
ATOM 24119 C C . LYS A 1 87 ? -18.085 -9.823 1.691 1.00 0.00 87 LYS A C 14
ATOM 24120 O O . LYS A 1 87 ? -19.037 -9.140 1.316 1.00 0.00 87 LYS A O 14
ATOM 24139 N N . PHE A 1 88 ? -17.446 -10.700 0.931 1.00 0.00 88 PHE A N 14
ATOM 24140 C CA . PHE A 1 88 ? -17.839 -10.921 -0.450 1.00 0.00 88 PHE A CA 14
ATOM 24141 C C . PHE A 1 88 ? -18.067 -9.593 -1.175 1.00 0.00 88 PHE A C 14
ATOM 24142 O O . PHE A 1 88 ? -18.965 -9.483 -2.008 1.00 0.00 88 PHE A O 14
ATOM 24159 N N . ALA A 1 89 ? -17.238 -8.619 -0.831 1.00 0.00 89 ALA A N 14
ATOM 24160 C CA . ALA A 1 89 ? -17.337 -7.302 -1.439 1.00 0.00 89 ALA A CA 14
ATOM 24161 C C . ALA A 1 89 ? -16.005 -6.951 -2.104 1.00 0.00 89 ALA A C 14
ATOM 24162 O O . ALA A 1 89 ? -14.942 -7.300 -1.595 1.00 0.00 89 ALA A O 14
ATOM 24169 N N . GLN A 1 90 ? -16.107 -6.264 -3.233 1.00 0.00 90 GLN A N 14
ATOM 24170 C CA . GLN A 1 90 ? -14.924 -5.861 -3.973 1.00 0.00 90 GLN A CA 14
ATOM 24171 C C . GLN A 1 90 ? -14.226 -4.697 -3.266 1.00 0.00 90 GLN A C 14
ATOM 24172 O O . GLN A 1 90 ? -14.874 -3.733 -2.862 1.00 0.00 90 GLN A O 14
ATOM 24186 N N . TYR A 1 91 ? -12.913 -4.826 -3.139 1.00 0.00 91 TYR A N 14
ATOM 24187 C CA . TYR A 1 91 ? -12.121 -3.797 -2.488 1.00 0.00 91 TYR A CA 14
ATOM 24188 C C . TYR A 1 91 ? -10.878 -3.457 -3.314 1.00 0.00 91 TYR A C 14
ATOM 24189 O O . TYR A 1 91 ? -10.122 -4.348 -3.699 1.00 0.00 91 TYR A O 14
ATOM 24207 N N . GLY A 1 92 ? -10.706 -2.167 -3.562 1.00 0.00 92 GLY A N 14
ATOM 24208 C CA . GLY A 1 92 ? -9.568 -1.699 -4.335 1.00 0.00 92 GLY A CA 14
ATOM 24209 C C . GLY A 1 92 ? -8.587 -0.923 -3.453 1.00 0.00 92 GLY A C 14
ATOM 24210 O O . GLY A 1 92 ? -8.970 0.044 -2.796 1.00 0.00 92 GLY A O 14
ATOM 24214 N N . VAL A 1 93 ? -7.342 -1.376 -3.467 1.00 0.00 93 VAL A N 14
ATOM 24215 C CA . VAL A 1 93 ? -6.305 -0.736 -2.677 1.00 0.00 93 VAL A CA 14
ATOM 24216 C C . VAL A 1 93 ? -5.066 -0.520 -3.548 1.00 0.00 93 VAL A C 14
ATOM 24217 O O . VAL A 1 93 ? -4.917 -1.157 -4.590 1.00 0.00 93 VAL A O 14
ATOM 24230 N N . VAL A 1 94 ? -4.209 0.381 -3.090 1.00 0.00 94 VAL A N 14
ATOM 24231 C CA . VAL A 1 94 ? -2.988 0.689 -3.815 1.00 0.00 94 VAL A CA 14
ATOM 24232 C C . VAL A 1 94 ? -1.803 0.653 -2.848 1.00 0.00 94 VAL A C 14
ATOM 24233 O O . VAL A 1 94 ? -1.987 0.513 -1.640 1.00 0.00 94 VAL A O 14
ATOM 24246 N N . VAL A 1 95 ? -0.613 0.782 -3.416 1.00 0.00 95 VAL A N 14
ATOM 24247 C CA . VAL A 1 95 ? 0.602 0.767 -2.620 1.00 0.00 95 VAL A CA 14
ATOM 24248 C C . VAL A 1 95 ? 1.616 1.739 -3.225 1.00 0.00 95 VAL A C 14
ATOM 24249 O O . VAL A 1 95 ? 1.743 1.830 -4.445 1.00 0.00 95 VAL A O 14
ATOM 24262 N N . GLN A 1 96 ? 2.313 2.442 -2.344 1.00 0.00 96 GLN A N 14
ATOM 24263 C CA . GLN A 1 96 ? 3.312 3.405 -2.776 1.00 0.00 96 GLN A CA 14
ATOM 24264 C C . GLN A 1 96 ? 4.465 3.459 -1.773 1.00 0.00 96 GLN A C 14
ATOM 24265 O O . GLN A 1 96 ? 4.266 3.233 -0.580 1.00 0.00 96 GLN A O 14
ATOM 24279 N N . ALA A 1 97 ? 5.646 3.761 -2.293 1.00 0.00 97 ALA A N 14
ATOM 24280 C CA . ALA A 1 97 ? 6.831 3.848 -1.457 1.00 0.00 97 ALA A CA 14
ATOM 24281 C C . ALA A 1 97 ? 6.997 5.287 -0.963 1.00 0.00 97 ALA A C 14
ATOM 24282 O O . ALA A 1 97 ? 6.956 6.227 -1.754 1.00 0.00 97 ALA A O 14
ATOM 24289 N N . PHE A 1 98 ? 7.180 5.412 0.344 1.00 0.00 98 PHE A N 14
ATOM 24290 C CA . PHE A 1 98 ? 7.352 6.720 0.953 1.00 0.00 98 PHE A CA 14
ATOM 24291 C C . PHE A 1 98 ? 8.644 6.779 1.769 1.00 0.00 98 PHE A C 14
ATOM 24292 O O . PHE A 1 98 ? 8.922 5.882 2.564 1.00 0.00 98 PHE A O 14
ATOM 24309 N N . ASN A 1 99 ? 9.400 7.844 1.545 1.00 0.00 99 ASN A N 14
ATOM 24310 C CA . ASN A 1 99 ? 10.657 8.032 2.250 1.00 0.00 99 ASN A CA 14
ATOM 24311 C C . ASN A 1 99 ? 10.641 9.387 2.960 1.00 0.00 99 ASN A C 14
ATOM 24312 O O . ASN A 1 99 ? 9.682 10.146 2.833 1.00 0.00 99 ASN A O 14
ATOM 24323 N N . ARG A 1 100 ? 11.714 9.648 3.692 1.00 0.00 100 ARG A N 14
ATOM 24324 C CA . ARG A 1 100 ? 11.835 10.898 4.422 1.00 0.00 100 ARG A CA 14
ATOM 24325 C C . ARG A 1 100 ? 11.745 12.085 3.461 1.00 0.00 100 ARG A C 14
ATOM 24326 O O . ARG A 1 100 ? 11.403 13.194 3.869 1.00 0.00 100 ARG A O 14
ATOM 24347 N N . ALA A 1 101 ? 12.058 11.812 2.203 1.00 0.00 101 ALA A N 14
ATOM 24348 C CA . ALA A 1 101 ? 12.016 12.844 1.181 1.00 0.00 101 ALA A CA 14
ATOM 24349 C C . ALA A 1 101 ? 10.558 13.155 0.836 1.00 0.00 101 ALA A C 14
ATOM 24350 O O . ALA A 1 101 ? 10.248 14.248 0.362 1.00 0.00 101 ALA A O 14
ATOM 24357 N N . GLY A 1 102 ? 9.702 12.176 1.086 1.00 0.00 102 GLY A N 14
ATOM 24358 C CA . GLY A 1 102 ? 8.284 12.332 0.808 1.00 0.00 102 GLY A CA 14
ATOM 24359 C C . GLY A 1 102 ? 7.665 11.007 0.358 1.00 0.00 102 GLY A C 14
ATOM 24360 O O . GLY A 1 102 ? 8.175 9.937 0.685 1.00 0.00 102 GLY A O 14
ATOM 24364 N N . THR A 1 103 ? 6.575 11.123 -0.386 1.00 0.00 103 THR A N 14
ATOM 24365 C CA . THR A 1 103 ? 5.881 9.948 -0.885 1.00 0.00 103 THR A CA 14
ATOM 24366 C C . THR A 1 103 ? 5.851 9.956 -2.415 1.00 0.00 103 THR A C 14
ATOM 24367 O O . THR A 1 103 ? 5.892 11.017 -3.035 1.00 0.00 103 THR A O 14
ATOM 24378 N N . GLY A 1 104 ? 5.779 8.759 -2.979 1.00 0.00 104 GLY A N 14
ATOM 24379 C CA . GLY A 1 104 ? 5.743 8.615 -4.424 1.00 0.00 104 GLY A CA 14
ATOM 24380 C C . GLY A 1 104 ? 4.314 8.377 -4.916 1.00 0.00 104 GLY A C 14
ATOM 24381 O O . GLY A 1 104 ? 3.364 8.465 -4.140 1.00 0.00 104 GLY A O 14
ATOM 24385 N N . PRO A 1 105 ? 4.203 8.073 -6.237 1.00 0.00 105 PRO A N 14
ATOM 24386 C CA . PRO A 1 105 ? 2.906 7.823 -6.842 1.00 0.00 105 PRO A CA 14
ATOM 24387 C C . PRO A 1 105 ? 2.373 6.445 -6.445 1.00 0.00 105 PRO A C 14
ATOM 24388 O O . PRO A 1 105 ? 3.138 5.576 -6.029 1.00 0.00 105 PRO A O 14
ATOM 24399 N N . SER A 1 106 ? 1.065 6.288 -6.588 1.00 0.00 106 SER A N 14
ATOM 24400 C CA . SER A 1 106 ? 0.421 5.030 -6.249 1.00 0.00 106 SER A CA 14
ATOM 24401 C C . SER A 1 106 ? 0.694 3.992 -7.340 1.00 0.00 106 SER A C 14
ATOM 24402 O O . SER A 1 106 ? 1.204 4.328 -8.407 1.00 0.00 106 SER A O 14
ATOM 24410 N N . SER A 1 107 ? 0.341 2.752 -7.034 1.00 0.00 107 SER A N 14
ATOM 24411 C CA . SER A 1 107 ? 0.541 1.664 -7.975 1.00 0.00 107 SER A CA 14
ATOM 24412 C C . SER A 1 107 ? -0.784 1.305 -8.649 1.00 0.00 107 SER A C 14
ATOM 24413 O O . SER A 1 107 ? -1.854 1.621 -8.131 1.00 0.00 107 SER A O 14
ATOM 24421 N N . SER A 1 108 ? -0.670 0.648 -9.795 1.00 0.00 108 SER A N 14
ATOM 24422 C CA . SER A 1 108 ? -1.847 0.243 -10.545 1.00 0.00 108 SER A CA 14
ATOM 24423 C C . SER A 1 108 ? -2.906 -0.319 -9.595 1.00 0.00 108 SER A C 14
ATOM 24424 O O . SER A 1 108 ? -2.676 -1.328 -8.930 1.00 0.00 108 SER A O 14
ATOM 24432 N N . GLU A 1 109 ? -4.043 0.359 -9.560 1.00 0.00 109 GLU A N 14
ATOM 24433 C CA . GLU A 1 109 ? -5.139 -0.059 -8.702 1.00 0.00 109 GLU A CA 14
ATOM 24434 C C . GLU A 1 109 ? -5.573 -1.484 -9.053 1.00 0.00 109 GLU A C 14
ATOM 24435 O O . GLU A 1 109 ? -5.539 -1.878 -10.218 1.00 0.00 109 GLU A O 14
ATOM 24447 N N . ILE A 1 110 ? -5.971 -2.217 -8.024 1.00 0.00 110 ILE A N 14
ATOM 24448 C CA . ILE A 1 110 ? -6.411 -3.590 -8.209 1.00 0.00 110 ILE A CA 14
ATOM 24449 C C . ILE A 1 110 ? -7.697 -3.820 -7.413 1.00 0.00 110 ILE A C 14
ATOM 24450 O O . ILE A 1 110 ? -8.255 -2.883 -6.842 1.00 0.00 110 ILE A O 14
ATOM 24466 N N . ASN A 1 111 ? -8.132 -5.071 -7.400 1.00 0.00 111 ASN A N 14
ATOM 24467 C CA . ASN A 1 111 ? -9.342 -5.436 -6.683 1.00 0.00 111 ASN A CA 14
ATOM 24468 C C . ASN A 1 111 ? -9.261 -6.907 -6.269 1.00 0.00 111 ASN A C 14
ATOM 24469 O O . ASN A 1 111 ? -8.677 -7.724 -6.979 1.00 0.00 111 ASN A O 14
ATOM 24480 N N . ALA A 1 112 ? -9.855 -7.199 -5.122 1.00 0.00 112 ALA A N 14
ATOM 24481 C CA . ALA A 1 112 ? -9.857 -8.557 -4.605 1.00 0.00 112 ALA A CA 14
ATOM 24482 C C . ALA A 1 112 ? -11.105 -8.769 -3.745 1.00 0.00 112 ALA A C 14
ATOM 24483 O O . ALA A 1 112 ? -11.068 -8.571 -2.531 1.00 0.00 112 ALA A O 14
ATOM 24490 N N . THR A 1 113 ? -12.181 -9.168 -4.407 1.00 0.00 113 THR A N 14
ATOM 24491 C CA . THR A 1 113 ? -13.437 -9.409 -3.718 1.00 0.00 113 THR A CA 14
ATOM 24492 C C . THR A 1 113 ? -13.259 -10.482 -2.643 1.00 0.00 113 THR A C 14
ATOM 24493 O O . THR A 1 113 ? -13.144 -11.667 -2.955 1.00 0.00 113 THR A O 14
ATOM 24504 N N . THR A 1 114 ? -13.241 -10.030 -1.398 1.00 0.00 114 THR A N 14
ATOM 24505 C CA . THR A 1 114 ? -13.078 -10.936 -0.274 1.00 0.00 114 THR A CA 14
ATOM 24506 C C . THR A 1 114 ? -13.900 -12.209 -0.492 1.00 0.00 114 THR A C 14
ATOM 24507 O O . THR A 1 114 ? -14.884 -12.197 -1.230 1.00 0.00 114 THR A O 14
ATOM 24518 N N . LEU A 1 115 ? -13.465 -13.275 0.163 1.00 0.00 115 LEU A N 14
ATOM 24519 C CA . LEU A 1 115 ? -14.147 -14.553 0.050 1.00 0.00 115 LEU A CA 14
ATOM 24520 C C . LEU A 1 115 ? -15.650 -14.342 0.245 1.00 0.00 115 LEU A C 14
ATOM 24521 O O . LEU A 1 115 ? -16.090 -13.239 0.565 1.00 0.00 115 LEU A O 14
ATOM 24537 N N . GLU A 1 116 ? -16.397 -15.417 0.043 1.00 0.00 116 GLU A N 14
ATOM 24538 C CA . GLU A 1 116 ? -17.842 -15.364 0.193 1.00 0.00 116 GLU A CA 14
ATOM 24539 C C . GLU A 1 116 ? -18.246 -15.805 1.601 1.00 0.00 116 GLU A C 14
ATOM 24540 O O . GLU A 1 116 ? -19.426 -15.786 1.947 1.00 0.00 116 GLU A O 14
ATOM 24552 N N . SER A 1 117 ? -17.243 -16.191 2.377 1.00 0.00 117 SER A N 14
ATOM 24553 C CA . SER A 1 117 ? -17.480 -16.636 3.740 1.00 0.00 117 SER A CA 14
ATOM 24554 C C . SER A 1 117 ? -18.547 -17.732 3.755 1.00 0.00 117 SER A C 14
ATOM 24555 O O . SER A 1 117 ? -19.742 -17.440 3.758 1.00 0.00 117 SER A O 14
ATOM 24563 N N . GLY A 1 118 ? -18.077 -18.971 3.764 1.00 0.00 118 GLY A N 14
ATOM 24564 C CA . GLY A 1 118 ? -18.976 -20.112 3.779 1.00 0.00 118 GLY A CA 14
ATOM 24565 C C . GLY A 1 118 ? -18.592 -21.099 4.883 1.00 0.00 118 GLY A C 14
ATOM 24566 O O . GLY A 1 118 ? -17.841 -20.755 5.794 1.00 0.00 118 GLY A O 14
ATOM 24570 N N . PRO A 1 119 ? -19.137 -22.339 4.761 1.00 0.00 119 PRO A N 14
ATOM 24571 C CA . PRO A 1 119 ? -18.859 -23.378 5.737 1.00 0.00 119 PRO A CA 14
ATOM 24572 C C . PRO A 1 119 ? -17.449 -23.943 5.550 1.00 0.00 119 PRO A C 14
ATOM 24573 O O . PRO A 1 119 ? -17.285 -25.121 5.238 1.00 0.00 119 PRO A O 14
ATOM 24584 N N . SER A 1 120 ? -16.468 -23.075 5.750 1.00 0.00 120 SER A N 14
ATOM 24585 C CA . SER A 1 120 ? -15.077 -23.473 5.607 1.00 0.00 120 SER A CA 14
ATOM 24586 C C . SER A 1 120 ? -14.922 -24.415 4.412 1.00 0.00 120 SER A C 14
ATOM 24587 O O . SER A 1 120 ? -15.036 -25.631 4.557 1.00 0.00 120 SER A O 14
ATOM 24595 N N . SER A 1 121 ? -14.666 -23.818 3.258 1.00 0.00 121 SER A N 14
ATOM 24596 C CA . SER A 1 121 ? -14.494 -24.589 2.038 1.00 0.00 121 SER A CA 14
ATOM 24597 C C . SER A 1 121 ? -13.011 -24.895 1.817 1.00 0.00 121 SER A C 14
ATOM 24598 O O . SER A 1 121 ? -12.209 -23.985 1.616 1.00 0.00 121 SER A O 14
ATOM 24606 N N . GLY A 1 122 ? -12.692 -26.181 1.862 1.00 0.00 122 GLY A N 14
ATOM 24607 C CA . GLY A 1 122 ? -11.320 -26.618 1.669 1.00 0.00 122 GLY A CA 14
ATOM 24608 C C . GLY A 1 122 ? -11.107 -28.021 2.241 1.00 0.00 122 GLY A C 14
ATOM 24609 O O . GLY A 1 122 ? -10.076 -28.296 2.853 1.00 0.00 122 GLY A O 14
ATOM 24613 N N . GLY A 1 1 ? 16.486 -3.332 16.473 1.00 0.00 1 GLY A N 15
ATOM 24614 C CA . GLY A 1 1 ? 17.805 -3.588 15.919 1.00 0.00 1 GLY A CA 15
ATOM 24615 C C . GLY A 1 1 ? 18.209 -2.488 14.936 1.00 0.00 1 GLY A C 15
ATOM 24616 O O . GLY A 1 1 ? 17.448 -2.148 14.031 1.00 0.00 1 GLY A O 15
ATOM 24620 N N . SER A 1 2 ? 19.407 -1.961 15.146 1.00 0.00 2 SER A N 15
ATOM 24621 C CA . SER A 1 2 ? 19.921 -0.907 14.289 1.00 0.00 2 SER A CA 15
ATOM 24622 C C . SER A 1 2 ? 21.451 -0.940 14.279 1.00 0.00 2 SER A C 15
ATOM 24623 O O . SER A 1 2 ? 22.068 -1.555 15.147 1.00 0.00 2 SER A O 15
ATOM 24631 N N . SER A 1 3 ? 22.019 -0.270 13.287 1.00 0.00 3 SER A N 15
ATOM 24632 C CA . SER A 1 3 ? 23.465 -0.215 13.153 1.00 0.00 3 SER A CA 15
ATOM 24633 C C . SER A 1 3 ? 23.847 0.661 11.958 1.00 0.00 3 SER A C 15
ATOM 24634 O O . SER A 1 3 ? 23.091 0.764 10.993 1.00 0.00 3 SER A O 15
ATOM 24642 N N . GLY A 1 4 ? 25.019 1.269 12.061 1.00 0.00 4 GLY A N 15
ATOM 24643 C CA . GLY A 1 4 ? 25.510 2.133 11.001 1.00 0.00 4 GLY A CA 15
ATOM 24644 C C . GLY A 1 4 ? 26.972 2.516 11.239 1.00 0.00 4 GLY A C 15
ATOM 24645 O O . GLY A 1 4 ? 27.647 1.917 12.075 1.00 0.00 4 GLY A O 15
ATOM 24649 N N . SER A 1 5 ? 27.419 3.512 10.489 1.00 0.00 5 SER A N 15
ATOM 24650 C CA . SER A 1 5 ? 28.789 3.983 10.607 1.00 0.00 5 SER A CA 15
ATOM 24651 C C . SER A 1 5 ? 28.910 5.393 10.028 1.00 0.00 5 SER A C 15
ATOM 24652 O O . SER A 1 5 ? 29.313 6.323 10.726 1.00 0.00 5 SER A O 15
ATOM 24660 N N . SER A 1 6 ? 28.553 5.509 8.757 1.00 0.00 6 SER A N 15
ATOM 24661 C CA . SER A 1 6 ? 28.616 6.791 8.076 1.00 0.00 6 SER A CA 15
ATOM 24662 C C . SER A 1 6 ? 27.348 7.006 7.247 1.00 0.00 6 SER A C 15
ATOM 24663 O O . SER A 1 6 ? 26.594 6.066 7.004 1.00 0.00 6 SER A O 15
ATOM 24671 N N . GLY A 1 7 ? 27.153 8.251 6.835 1.00 0.00 7 GLY A N 15
ATOM 24672 C CA . GLY A 1 7 ? 25.989 8.601 6.039 1.00 0.00 7 GLY A CA 15
ATOM 24673 C C . GLY A 1 7 ? 26.376 9.520 4.878 1.00 0.00 7 GLY A C 15
ATOM 24674 O O . GLY A 1 7 ? 26.610 10.711 5.075 1.00 0.00 7 GLY A O 15
ATOM 24678 N N . ILE A 1 8 ? 26.432 8.930 3.693 1.00 0.00 8 ILE A N 15
ATOM 24679 C CA . ILE A 1 8 ? 26.787 9.680 2.500 1.00 0.00 8 ILE A CA 15
ATOM 24680 C C . ILE A 1 8 ? 25.511 10.070 1.750 1.00 0.00 8 ILE A C 15
ATOM 24681 O O . ILE A 1 8 ? 24.598 9.259 1.607 1.00 0.00 8 ILE A O 15
ATOM 24697 N N . SER A 1 9 ? 25.489 11.313 1.291 1.00 0.00 9 SER A N 15
ATOM 24698 C CA . SER A 1 9 ? 24.341 11.820 0.559 1.00 0.00 9 SER A CA 15
ATOM 24699 C C . SER A 1 9 ? 23.106 11.826 1.462 1.00 0.00 9 SER A C 15
ATOM 24700 O O . SER A 1 9 ? 22.326 10.875 1.460 1.00 0.00 9 SER A O 15
ATOM 24708 N N . THR A 1 10 ? 22.967 12.909 2.213 1.00 0.00 10 THR A N 15
ATOM 24709 C CA . THR A 1 10 ? 21.840 13.052 3.119 1.00 0.00 10 THR A CA 15
ATOM 24710 C C . THR A 1 10 ? 20.702 13.814 2.438 1.00 0.00 10 THR A C 15
ATOM 24711 O O . THR A 1 10 ? 19.788 14.298 3.105 1.00 0.00 10 THR A O 15
ATOM 24722 N N . GLU A 1 11 ? 20.793 13.896 1.119 1.00 0.00 11 GLU A N 15
ATOM 24723 C CA . GLU A 1 11 ? 19.782 14.592 0.341 1.00 0.00 11 GLU A CA 15
ATOM 24724 C C . GLU A 1 11 ? 19.160 13.645 -0.688 1.00 0.00 11 GLU A C 15
ATOM 24725 O O . GLU A 1 11 ? 19.678 13.498 -1.794 1.00 0.00 11 GLU A O 15
ATOM 24737 N N . GLU A 1 12 ? 18.059 13.028 -0.287 1.00 0.00 12 GLU A N 15
ATOM 24738 C CA . GLU A 1 12 ? 17.361 12.099 -1.160 1.00 0.00 12 GLU A CA 15
ATOM 24739 C C . GLU A 1 12 ? 16.187 12.798 -1.848 1.00 0.00 12 GLU A C 15
ATOM 24740 O O . GLU A 1 12 ? 15.969 13.993 -1.651 1.00 0.00 12 GLU A O 15
ATOM 24752 N N . ALA A 1 13 ? 15.461 12.024 -2.641 1.00 0.00 13 ALA A N 15
ATOM 24753 C CA . ALA A 1 13 ? 14.315 12.554 -3.360 1.00 0.00 13 ALA A CA 15
ATOM 24754 C C . ALA A 1 13 ? 13.198 11.508 -3.373 1.00 0.00 13 ALA A C 15
ATOM 24755 O O . ALA A 1 13 ? 13.467 10.310 -3.448 1.00 0.00 13 ALA A O 15
ATOM 24762 N N . ALA A 1 14 ? 11.970 11.999 -3.300 1.00 0.00 14 ALA A N 15
ATOM 24763 C CA . ALA A 1 14 ? 10.812 11.121 -3.303 1.00 0.00 14 ALA A CA 15
ATOM 24764 C C . ALA A 1 14 ? 10.957 10.096 -4.430 1.00 0.00 14 ALA A C 15
ATOM 24765 O O . ALA A 1 14 ? 11.661 10.340 -5.409 1.00 0.00 14 ALA A O 15
ATOM 24772 N N . PRO A 1 15 ? 10.262 8.941 -4.250 1.00 0.00 15 PRO A N 15
ATOM 24773 C CA . PRO A 1 15 ? 10.306 7.879 -5.239 1.00 0.00 15 PRO A CA 15
ATOM 24774 C C . PRO A 1 15 ? 9.463 8.235 -6.465 1.00 0.00 15 PRO A C 15
ATOM 24775 O O . PRO A 1 15 ? 8.315 8.658 -6.332 1.00 0.00 15 PRO A O 15
ATOM 24786 N N . ASP A 1 16 ? 10.064 8.052 -7.631 1.00 0.00 16 ASP A N 15
ATOM 24787 C CA . ASP A 1 16 ? 9.383 8.349 -8.880 1.00 0.00 16 ASP A CA 15
ATOM 24788 C C . ASP A 1 16 ? 8.930 7.041 -9.533 1.00 0.00 16 ASP A C 15
ATOM 24789 O O . ASP A 1 16 ? 9.282 6.760 -10.677 1.00 0.00 16 ASP A O 15
ATOM 24798 N N . GLY A 1 17 ? 8.157 6.276 -8.776 1.00 0.00 17 GLY A N 15
ATOM 24799 C CA . GLY A 1 17 ? 7.653 5.005 -9.267 1.00 0.00 17 GLY A CA 15
ATOM 24800 C C . GLY A 1 17 ? 7.035 4.185 -8.132 1.00 0.00 17 GLY A C 15
ATOM 24801 O O . GLY A 1 17 ? 7.582 4.132 -7.031 1.00 0.00 17 GLY A O 15
ATOM 24805 N N . PRO A 1 18 ? 5.875 3.550 -8.447 1.00 0.00 18 PRO A N 15
ATOM 24806 C CA . PRO A 1 18 ? 5.177 2.735 -7.467 1.00 0.00 18 PRO A CA 15
ATOM 24807 C C . PRO A 1 18 ? 5.892 1.399 -7.256 1.00 0.00 18 PRO A C 15
ATOM 24808 O O . PRO A 1 18 ? 6.842 1.079 -7.969 1.00 0.00 18 PRO A O 15
ATOM 24819 N N . PRO A 1 19 ? 5.396 0.635 -6.246 1.00 0.00 19 PRO A N 15
ATOM 24820 C CA . PRO A 1 19 ? 5.977 -0.660 -5.932 1.00 0.00 19 PRO A CA 15
ATOM 24821 C C . PRO A 1 19 ? 5.574 -1.708 -6.971 1.00 0.00 19 PRO A C 15
ATOM 24822 O O . PRO A 1 19 ? 4.592 -1.529 -7.690 1.00 0.00 19 PRO A O 15
ATOM 24833 N N . MET A 1 20 ? 6.352 -2.780 -7.016 1.00 0.00 20 MET A N 15
ATOM 24834 C CA . MET A 1 20 ? 6.088 -3.857 -7.955 1.00 0.00 20 MET A CA 15
ATOM 24835 C C . MET A 1 20 ? 5.510 -5.079 -7.238 1.00 0.00 20 MET A C 15
ATOM 24836 O O . MET A 1 20 ? 5.348 -5.069 -6.019 1.00 0.00 20 MET A O 15
ATOM 24850 N N . ASP A 1 21 ? 5.213 -6.102 -8.027 1.00 0.00 21 ASP A N 15
ATOM 24851 C CA . ASP A 1 21 ? 4.656 -7.329 -7.483 1.00 0.00 21 ASP A CA 15
ATOM 24852 C C . ASP A 1 21 ? 3.442 -6.992 -6.615 1.00 0.00 21 ASP A C 15
ATOM 24853 O O . ASP A 1 21 ? 3.156 -7.689 -5.643 1.00 0.00 21 ASP A O 15
ATOM 24862 N N . VAL A 1 22 ? 2.760 -5.923 -6.998 1.00 0.00 22 VAL A N 15
ATOM 24863 C CA . VAL A 1 22 ? 1.583 -5.485 -6.267 1.00 0.00 22 VAL A CA 15
ATOM 24864 C C . VAL A 1 22 ? 0.413 -6.418 -6.586 1.00 0.00 22 VAL A C 15
ATOM 24865 O O . VAL A 1 22 ? -0.144 -6.369 -7.682 1.00 0.00 22 VAL A O 15
ATOM 24878 N N . THR A 1 23 ? 0.074 -7.246 -5.609 1.00 0.00 23 THR A N 15
ATOM 24879 C CA . THR A 1 23 ? -1.019 -8.189 -5.773 1.00 0.00 23 THR A CA 15
ATOM 24880 C C . THR A 1 23 ? -1.845 -8.276 -4.488 1.00 0.00 23 THR A C 15
ATOM 24881 O O . THR A 1 23 ? -1.338 -8.002 -3.401 1.00 0.00 23 THR A O 15
ATOM 24892 N N . LEU A 1 24 ? -3.102 -8.659 -4.655 1.00 0.00 24 LEU A N 15
ATOM 24893 C CA . LEU A 1 24 ? -4.002 -8.786 -3.521 1.00 0.00 24 LEU A CA 15
ATOM 24894 C C . LEU A 1 24 ? -4.445 -10.244 -3.388 1.00 0.00 24 LEU A C 15
ATOM 24895 O O . LEU A 1 24 ? -4.375 -11.008 -4.350 1.00 0.00 24 LEU A O 15
ATOM 24911 N N . GLN A 1 25 ? -4.892 -10.587 -2.189 1.00 0.00 25 GLN A N 15
ATOM 24912 C CA . GLN A 1 25 ? -5.347 -11.940 -1.918 1.00 0.00 25 GLN A CA 15
ATOM 24913 C C . GLN A 1 25 ? -6.155 -11.978 -0.619 1.00 0.00 25 GLN A C 15
ATOM 24914 O O . GLN A 1 25 ? -5.654 -11.604 0.440 1.00 0.00 25 GLN A O 15
ATOM 24928 N N . PRO A 1 26 ? -7.426 -12.447 -0.747 1.00 0.00 26 PRO A N 15
ATOM 24929 C CA . PRO A 1 26 ? -8.308 -12.539 0.404 1.00 0.00 26 PRO A CA 15
ATOM 24930 C C . PRO A 1 26 ? -7.925 -13.721 1.296 1.00 0.00 26 PRO A C 15
ATOM 24931 O O . PRO A 1 26 ? -7.957 -14.870 0.857 1.00 0.00 26 PRO A O 15
ATOM 24942 N N . VAL A 1 27 ? -7.571 -13.399 2.531 1.00 0.00 27 VAL A N 15
ATOM 24943 C CA . VAL A 1 27 ? -7.182 -14.421 3.488 1.00 0.00 27 VAL A CA 15
ATOM 24944 C C . VAL A 1 27 ? -8.312 -14.622 4.501 1.00 0.00 27 VAL A C 15
ATOM 24945 O O . VAL A 1 27 ? -8.614 -15.752 4.882 1.00 0.00 27 VAL A O 15
ATOM 24958 N N . THR A 1 28 ? -8.905 -13.509 4.906 1.00 0.00 28 THR A N 15
ATOM 24959 C CA . THR A 1 28 ? -9.994 -13.549 5.867 1.00 0.00 28 THR A CA 15
ATOM 24960 C C . THR A 1 28 ? -11.266 -12.956 5.256 1.00 0.00 28 THR A C 15
ATOM 24961 O O . THR A 1 28 ? -11.259 -12.511 4.109 1.00 0.00 28 THR A O 15
ATOM 24972 N N . SER A 1 29 ? -12.327 -12.968 6.050 1.00 0.00 29 SER A N 15
ATOM 24973 C CA . SER A 1 29 ? -13.603 -12.437 5.601 1.00 0.00 29 SER A CA 15
ATOM 24974 C C . SER A 1 29 ? -13.624 -10.916 5.766 1.00 0.00 29 SER A C 15
ATOM 24975 O O . SER A 1 29 ? -14.391 -10.226 5.096 1.00 0.00 29 SER A O 15
ATOM 24983 N N . GLN A 1 30 ? -12.772 -10.438 6.661 1.00 0.00 30 GLN A N 15
ATOM 24984 C CA . GLN A 1 30 ? -12.683 -9.012 6.922 1.00 0.00 30 GLN A CA 15
ATOM 24985 C C . GLN A 1 30 ? -11.227 -8.548 6.846 1.00 0.00 30 GLN A C 15
ATOM 24986 O O . GLN A 1 30 ? -10.746 -7.851 7.739 1.00 0.00 30 GLN A O 15
ATOM 25000 N N . SER A 1 31 ? -10.565 -8.953 5.772 1.00 0.00 31 SER A N 15
ATOM 25001 C CA . SER A 1 31 ? -9.174 -8.588 5.568 1.00 0.00 31 SER A CA 15
ATOM 25002 C C . SER A 1 31 ? -8.680 -9.134 4.227 1.00 0.00 31 SER A C 15
ATOM 25003 O O . SER A 1 31 ? -9.367 -9.927 3.585 1.00 0.00 31 SER A O 15
ATOM 25011 N N . ILE A 1 32 ? -7.493 -8.688 3.843 1.00 0.00 32 ILE A N 15
ATOM 25012 C CA . ILE A 1 32 ? -6.900 -9.122 2.590 1.00 0.00 32 ILE A CA 15
ATOM 25013 C C . ILE A 1 32 ? -5.376 -9.052 2.700 1.00 0.00 32 ILE A C 15
ATOM 25014 O O . ILE A 1 32 ? -4.844 -8.348 3.557 1.00 0.00 32 ILE A O 15
ATOM 25030 N N . GLN A 1 33 ? -4.716 -9.792 1.822 1.00 0.00 33 GLN A N 15
ATOM 25031 C CA . GLN A 1 33 ? -3.263 -9.823 1.810 1.00 0.00 33 GLN A CA 15
ATOM 25032 C C . GLN A 1 33 ? -2.724 -8.992 0.644 1.00 0.00 33 GLN A C 15
ATOM 25033 O O . GLN A 1 33 ? -3.092 -9.219 -0.507 1.00 0.00 33 GLN A O 15
ATOM 25047 N N . VAL A 1 34 ? -1.861 -8.045 0.983 1.00 0.00 34 VAL A N 15
ATOM 25048 C CA . VAL A 1 34 ? -1.267 -7.179 -0.021 1.00 0.00 34 VAL A CA 15
ATOM 25049 C C . VAL A 1 34 ? 0.248 -7.388 -0.037 1.00 0.00 34 VAL A C 15
ATOM 25050 O O . VAL A 1 34 ? 0.922 -7.150 0.964 1.00 0.00 34 VAL A O 15
ATOM 25063 N N . THR A 1 35 ? 0.740 -7.832 -1.185 1.00 0.00 35 THR A N 15
ATOM 25064 C CA . THR A 1 35 ? 2.164 -8.076 -1.345 1.00 0.00 35 THR A CA 15
ATOM 25065 C C . THR A 1 35 ? 2.723 -7.235 -2.494 1.00 0.00 35 THR A C 15
ATOM 25066 O O . THR A 1 35 ? 2.075 -7.082 -3.528 1.00 0.00 35 THR A O 15
ATOM 25077 N N . TRP A 1 36 ? 3.921 -6.713 -2.275 1.00 0.00 36 TRP A N 15
ATOM 25078 C CA . TRP A 1 36 ? 4.575 -5.892 -3.279 1.00 0.00 36 TRP A CA 15
ATOM 25079 C C . TRP A 1 36 ? 6.085 -5.984 -3.055 1.00 0.00 36 TRP A C 15
ATOM 25080 O O . TRP A 1 36 ? 6.534 -6.382 -1.981 1.00 0.00 36 TRP A O 15
ATOM 25101 N N . LYS A 1 37 ? 6.828 -5.609 -4.086 1.00 0.00 37 LYS A N 15
ATOM 25102 C CA . LYS A 1 37 ? 8.279 -5.645 -4.015 1.00 0.00 37 LYS A CA 15
ATOM 25103 C C . LYS A 1 37 ? 8.827 -4.223 -4.158 1.00 0.00 37 LYS A C 15
ATOM 25104 O O . LYS A 1 37 ? 8.076 -3.290 -4.436 1.00 0.00 37 LYS A O 15
ATOM 25123 N N . ALA A 1 38 ? 10.132 -4.104 -3.962 1.00 0.00 38 ALA A N 15
ATOM 25124 C CA . ALA A 1 38 ? 10.790 -2.812 -4.065 1.00 0.00 38 ALA A CA 15
ATOM 25125 C C . ALA A 1 38 ? 10.433 -2.170 -5.407 1.00 0.00 38 ALA A C 15
ATOM 25126 O O . ALA A 1 38 ? 10.424 -2.841 -6.438 1.00 0.00 38 ALA A O 15
ATOM 25133 N N . PRO A 1 39 ? 10.141 -0.843 -5.350 1.00 0.00 39 PRO A N 15
ATOM 25134 C CA . PRO A 1 39 ? 9.785 -0.102 -6.548 1.00 0.00 39 PRO A CA 15
ATOM 25135 C C . PRO A 1 39 ? 11.018 0.172 -7.410 1.00 0.00 39 PRO A C 15
ATOM 25136 O O . PRO A 1 39 ? 11.771 1.107 -7.143 1.00 0.00 39 PRO A O 15
ATOM 25147 N N . LYS A 1 40 ? 11.187 -0.661 -8.427 1.00 0.00 40 LYS A N 15
ATOM 25148 C CA . LYS A 1 40 ? 12.317 -0.520 -9.330 1.00 0.00 40 LYS A CA 15
ATOM 25149 C C . LYS A 1 40 ? 13.590 -0.289 -8.514 1.00 0.00 40 LYS A C 15
ATOM 25150 O O . LYS A 1 40 ? 13.589 -0.450 -7.295 1.00 0.00 40 LYS A O 15
ATOM 25169 N N . LYS A 1 41 ? 14.647 0.085 -9.220 1.00 0.00 41 LYS A N 15
ATOM 25170 C CA . LYS A 1 41 ? 15.925 0.340 -8.577 1.00 0.00 41 LYS A CA 15
ATOM 25171 C C . LYS A 1 41 ? 16.329 1.796 -8.815 1.00 0.00 41 LYS A C 15
ATOM 25172 O O . LYS A 1 41 ? 16.723 2.495 -7.882 1.00 0.00 41 LYS A O 15
ATOM 25191 N N . GLU A 1 42 ? 16.218 2.211 -10.068 1.00 0.00 42 GLU A N 15
ATOM 25192 C CA . GLU A 1 42 ? 16.566 3.571 -10.440 1.00 0.00 42 GLU A CA 15
ATOM 25193 C C . GLU A 1 42 ? 15.467 4.540 -10.001 1.00 0.00 42 GLU A C 15
ATOM 25194 O O . GLU A 1 42 ? 15.662 5.755 -10.018 1.00 0.00 42 GLU A O 15
ATOM 25206 N N . LEU A 1 43 ? 14.336 3.967 -9.616 1.00 0.00 43 LEU A N 15
ATOM 25207 C CA . LEU A 1 43 ? 13.206 4.765 -9.173 1.00 0.00 43 LEU A CA 15
ATOM 25208 C C . LEU A 1 43 ? 13.220 4.856 -7.646 1.00 0.00 43 LEU A C 15
ATOM 25209 O O . LEU A 1 43 ? 12.613 5.757 -7.069 1.00 0.00 43 LEU A O 15
ATOM 25225 N N . GLN A 1 44 ? 13.919 3.911 -7.034 1.00 0.00 44 GLN A N 15
ATOM 25226 C CA . GLN A 1 44 ? 14.019 3.873 -5.585 1.00 0.00 44 GLN A CA 15
ATOM 25227 C C . GLN A 1 44 ? 14.454 5.238 -5.048 1.00 0.00 44 GLN A C 15
ATOM 25228 O O . GLN A 1 44 ? 14.140 5.591 -3.912 1.00 0.00 44 GLN A O 15
ATOM 25242 N N . ASN A 1 45 ? 15.169 5.970 -5.890 1.00 0.00 45 ASN A N 15
ATOM 25243 C CA . ASN A 1 45 ? 15.650 7.289 -5.514 1.00 0.00 45 ASN A CA 15
ATOM 25244 C C . ASN A 1 45 ? 16.152 7.251 -4.069 1.00 0.00 45 ASN A C 15
ATOM 25245 O O . ASN A 1 45 ? 15.885 8.166 -3.291 1.00 0.00 45 ASN A O 15
ATOM 25256 N N . GLY A 1 46 ? 16.869 6.182 -3.753 1.00 0.00 46 GLY A N 15
ATOM 25257 C CA . GLY A 1 46 ? 17.411 6.013 -2.416 1.00 0.00 46 GLY A CA 15
ATOM 25258 C C . GLY A 1 46 ? 16.615 4.970 -1.630 1.00 0.00 46 GLY A C 15
ATOM 25259 O O . GLY A 1 46 ? 15.596 4.472 -2.107 1.00 0.00 46 GLY A O 15
ATOM 25263 N N . VAL A 1 47 ? 17.109 4.669 -0.438 1.00 0.00 47 VAL A N 15
ATOM 25264 C CA . VAL A 1 47 ? 16.457 3.694 0.419 1.00 0.00 47 VAL A CA 15
ATOM 25265 C C . VAL A 1 47 ? 14.995 4.097 0.622 1.00 0.00 47 VAL A C 15
ATOM 25266 O O . VAL A 1 47 ? 14.567 5.150 0.152 1.00 0.00 47 VAL A O 15
ATOM 25279 N N . ILE A 1 48 ? 14.269 3.238 1.323 1.00 0.00 48 ILE A N 15
ATOM 25280 C CA . ILE A 1 48 ? 12.865 3.491 1.594 1.00 0.00 48 ILE A CA 15
ATOM 25281 C C . ILE A 1 48 ? 12.619 3.416 3.102 1.00 0.00 48 ILE A C 15
ATOM 25282 O O . ILE A 1 48 ? 13.249 2.622 3.798 1.00 0.00 48 ILE A O 15
ATOM 25298 N N . ARG A 1 49 ? 11.702 4.254 3.562 1.00 0.00 49 ARG A N 15
ATOM 25299 C CA . ARG A 1 49 ? 11.365 4.292 4.975 1.00 0.00 49 ARG A CA 15
ATOM 25300 C C . ARG A 1 49 ? 10.100 3.474 5.242 1.00 0.00 49 ARG A C 15
ATOM 25301 O O . ARG A 1 49 ? 9.898 2.981 6.351 1.00 0.00 49 ARG A O 15
ATOM 25322 N N . GLY A 1 50 ? 9.281 3.355 4.207 1.00 0.00 50 GLY A N 15
ATOM 25323 C CA . GLY A 1 50 ? 8.042 2.605 4.316 1.00 0.00 50 GLY A CA 15
ATOM 25324 C C . GLY A 1 50 ? 7.142 2.855 3.104 1.00 0.00 50 GLY A C 15
ATOM 25325 O O . GLY A 1 50 ? 7.518 3.582 2.186 1.00 0.00 50 GLY A O 15
ATOM 25329 N N . TYR A 1 51 ? 5.970 2.238 3.140 1.00 0.00 51 TYR A N 15
ATOM 25330 C CA . TYR A 1 51 ? 5.013 2.384 2.056 1.00 0.00 51 TYR A CA 15
ATOM 25331 C C . TYR A 1 51 ? 3.599 2.598 2.599 1.00 0.00 51 TYR A C 15
ATOM 25332 O O . TYR A 1 51 ? 3.283 2.168 3.707 1.00 0.00 51 TYR A O 15
ATOM 25350 N N . GLN A 1 52 ? 2.785 3.263 1.792 1.00 0.00 52 GLN A N 15
ATOM 25351 C CA . GLN A 1 52 ? 1.411 3.539 2.177 1.00 0.00 52 GLN A CA 15
ATOM 25352 C C . GLN A 1 52 ? 0.452 2.623 1.415 1.00 0.00 52 GLN A C 15
ATOM 25353 O O . GLN A 1 52 ? 0.595 2.433 0.208 1.00 0.00 52 GLN A O 15
ATOM 25367 N N . ILE A 1 53 ? -0.506 2.079 2.152 1.00 0.00 53 ILE A N 15
ATOM 25368 C CA . ILE A 1 53 ? -1.489 1.187 1.561 1.00 0.00 53 ILE A CA 15
ATOM 25369 C C . ILE A 1 53 ? -2.886 1.782 1.742 1.00 0.00 53 ILE A C 15
ATOM 25370 O O . ILE A 1 53 ? -3.392 1.859 2.861 1.00 0.00 53 ILE A O 15
ATOM 25386 N N . GLY A 1 54 ? -3.471 2.189 0.625 1.00 0.00 54 GLY A N 15
ATOM 25387 C CA . GLY A 1 54 ? -4.800 2.776 0.647 1.00 0.00 54 GLY A CA 15
ATOM 25388 C C . GLY A 1 54 ? -5.845 1.786 0.128 1.00 0.00 54 GLY A C 15
ATOM 25389 O O . GLY A 1 54 ? -5.690 1.225 -0.955 1.00 0.00 54 GLY A O 15
ATOM 25393 N N . TYR A 1 55 ? -6.887 1.602 0.927 1.00 0.00 55 TYR A N 15
ATOM 25394 C CA . TYR A 1 55 ? -7.957 0.689 0.562 1.00 0.00 55 TYR A CA 15
ATOM 25395 C C . TYR A 1 55 ? -9.327 1.310 0.844 1.00 0.00 55 TYR A C 15
ATOM 25396 O O . TYR A 1 55 ? -9.519 1.958 1.872 1.00 0.00 55 TYR A O 15
ATOM 25414 N N . ARG A 1 56 ? -10.243 1.089 -0.087 1.00 0.00 56 ARG A N 15
ATOM 25415 C CA . ARG A 1 56 ? -11.590 1.619 0.049 1.00 0.00 56 ARG A CA 15
ATOM 25416 C C . ARG A 1 56 ? -12.580 0.762 -0.742 1.00 0.00 56 ARG A C 15
ATOM 25417 O O . ARG A 1 56 ? -12.285 0.339 -1.859 1.00 0.00 56 ARG A O 15
ATOM 25438 N N . GLU A 1 57 ? -13.733 0.531 -0.132 1.00 0.00 57 GLU A N 15
ATOM 25439 C CA . GLU A 1 57 ? -14.768 -0.269 -0.765 1.00 0.00 57 GLU A CA 15
ATOM 25440 C C . GLU A 1 57 ? -14.912 0.120 -2.238 1.00 0.00 57 GLU A C 15
ATOM 25441 O O . GLU A 1 57 ? -15.011 1.302 -2.565 1.00 0.00 57 GLU A O 15
ATOM 25453 N N . ASN A 1 58 ? -14.918 -0.897 -3.088 1.00 0.00 58 ASN A N 15
ATOM 25454 C CA . ASN A 1 58 ? -15.048 -0.676 -4.518 1.00 0.00 58 ASN A CA 15
ATOM 25455 C C . ASN A 1 58 ? -16.519 -0.808 -4.918 1.00 0.00 58 ASN A C 15
ATOM 25456 O O . ASN A 1 58 ? -16.833 -1.370 -5.967 1.00 0.00 58 ASN A O 15
ATOM 25467 N N . SER A 1 59 ? -17.382 -0.281 -4.062 1.00 0.00 59 SER A N 15
ATOM 25468 C CA . SER A 1 59 ? -18.812 -0.333 -4.313 1.00 0.00 59 SER A CA 15
ATOM 25469 C C . SER A 1 59 ? -19.254 0.915 -5.082 1.00 0.00 59 SER A C 15
ATOM 25470 O O . SER A 1 59 ? -18.643 1.975 -4.955 1.00 0.00 59 SER A O 15
ATOM 25478 N N . PRO A 1 60 ? -20.340 0.742 -5.882 1.00 0.00 60 PRO A N 15
ATOM 25479 C CA . PRO A 1 60 ? -20.871 1.841 -6.671 1.00 0.00 60 PRO A CA 15
ATOM 25480 C C . PRO A 1 60 ? -21.635 2.830 -5.788 1.00 0.00 60 PRO A C 15
ATOM 25481 O O . PRO A 1 60 ? -22.846 2.703 -5.613 1.00 0.00 60 PRO A O 15
ATOM 25492 N N . GLY A 1 61 ? -20.896 3.793 -5.256 1.00 0.00 61 GLY A N 15
ATOM 25493 C CA . GLY A 1 61 ? -21.490 4.803 -4.397 1.00 0.00 61 GLY A CA 15
ATOM 25494 C C . GLY A 1 61 ? -20.901 4.736 -2.986 1.00 0.00 61 GLY A C 15
ATOM 25495 O O . GLY A 1 61 ? -21.604 4.971 -2.004 1.00 0.00 61 GLY A O 15
ATOM 25499 N N . SER A 1 62 ? -19.617 4.415 -2.929 1.00 0.00 62 SER A N 15
ATOM 25500 C CA . SER A 1 62 ? -18.926 4.315 -1.655 1.00 0.00 62 SER A CA 15
ATOM 25501 C C . SER A 1 62 ? -18.491 5.704 -1.185 1.00 0.00 62 SER A C 15
ATOM 25502 O O . SER A 1 62 ? -18.686 6.692 -1.892 1.00 0.00 62 SER A O 15
ATOM 25510 N N . ASN A 1 63 ? -17.911 5.736 0.006 1.00 0.00 63 ASN A N 15
ATOM 25511 C CA . ASN A 1 63 ? -17.447 6.988 0.579 1.00 0.00 63 ASN A CA 15
ATOM 25512 C C . ASN A 1 63 ? -16.487 7.667 -0.400 1.00 0.00 63 ASN A C 15
ATOM 25513 O O . ASN A 1 63 ? -16.735 8.788 -0.841 1.00 0.00 63 ASN A O 15
ATOM 25524 N N . GLY A 1 64 ? -15.410 6.960 -0.710 1.00 0.00 64 GLY A N 15
ATOM 25525 C CA . GLY A 1 64 ? -14.412 7.480 -1.629 1.00 0.00 64 GLY A CA 15
ATOM 25526 C C . GLY A 1 64 ? -13.037 7.552 -0.961 1.00 0.00 64 GLY A C 15
ATOM 25527 O O . GLY A 1 64 ? -12.080 6.943 -1.435 1.00 0.00 64 GLY A O 15
ATOM 25531 N N . GLN A 1 65 ? -12.983 8.302 0.130 1.00 0.00 65 GLN A N 15
ATOM 25532 C CA . GLN A 1 65 ? -11.742 8.462 0.868 1.00 0.00 65 GLN A CA 15
ATOM 25533 C C . GLN A 1 65 ? -11.052 7.108 1.045 1.00 0.00 65 GLN A C 15
ATOM 25534 O O . GLN A 1 65 ? -11.678 6.139 1.474 1.00 0.00 65 GLN A O 15
ATOM 25548 N N . TYR A 1 66 ? -9.771 7.083 0.706 1.00 0.00 66 TYR A N 15
ATOM 25549 C CA . TYR A 1 66 ? -8.989 5.864 0.822 1.00 0.00 66 TYR A CA 15
ATOM 25550 C C . TYR A 1 66 ? -8.317 5.772 2.193 1.00 0.00 66 TYR A C 15
ATOM 25551 O O . TYR A 1 66 ? -7.650 6.711 2.626 1.00 0.00 66 TYR A O 15
ATOM 25569 N N . SER A 1 67 ? -8.515 4.633 2.839 1.00 0.00 67 SER A N 15
ATOM 25570 C CA . SER A 1 67 ? -7.936 4.406 4.152 1.00 0.00 67 SER A CA 15
ATOM 25571 C C . SER A 1 67 ? -6.443 4.099 4.020 1.00 0.00 67 SER A C 15
ATOM 25572 O O . SER A 1 67 ? -6.065 3.005 3.603 1.00 0.00 67 SER A O 15
ATOM 25580 N N . ILE A 1 68 ? -5.634 5.084 4.382 1.00 0.00 68 ILE A N 15
ATOM 25581 C CA . ILE A 1 68 ? -4.191 4.932 4.309 1.00 0.00 68 ILE A CA 15
ATOM 25582 C C . ILE A 1 68 ? -3.687 4.266 5.591 1.00 0.00 68 ILE A C 15
ATOM 25583 O O . ILE A 1 68 ? -4.254 4.467 6.664 1.00 0.00 68 ILE A O 15
ATOM 25599 N N . VAL A 1 69 ? -2.626 3.487 5.438 1.00 0.00 69 VAL A N 15
ATOM 25600 C CA . VAL A 1 69 ? -2.039 2.790 6.570 1.00 0.00 69 VAL A CA 15
ATOM 25601 C C . VAL A 1 69 ? -0.515 2.885 6.487 1.00 0.00 69 VAL A C 15
ATOM 25602 O O . VAL A 1 69 ? 0.091 2.391 5.537 1.00 0.00 69 VAL A O 15
ATOM 25615 N N . GLU A 1 70 ? 0.062 3.524 7.494 1.00 0.00 70 GLU A N 15
ATOM 25616 C CA . GLU A 1 70 ? 1.505 3.690 7.547 1.00 0.00 70 GLU A CA 15
ATOM 25617 C C . GLU A 1 70 ? 2.168 2.409 8.057 1.00 0.00 70 GLU A C 15
ATOM 25618 O O . GLU A 1 70 ? 1.683 1.787 9.001 1.00 0.00 70 GLU A O 15
ATOM 25630 N N . MET A 1 71 ? 3.268 2.052 7.410 1.00 0.00 71 MET A N 15
ATOM 25631 C CA . MET A 1 71 ? 4.003 0.856 7.786 1.00 0.00 71 MET A CA 15
ATOM 25632 C C . MET A 1 71 ? 5.512 1.102 7.736 1.00 0.00 71 MET A C 15
ATOM 25633 O O . MET A 1 71 ? 5.956 2.189 7.370 1.00 0.00 71 MET A O 15
ATOM 25647 N N . LYS A 1 72 ? 6.260 0.073 8.109 1.00 0.00 72 LYS A N 15
ATOM 25648 C CA . LYS A 1 72 ? 7.710 0.164 8.111 1.00 0.00 72 LYS A CA 15
ATOM 25649 C C . LYS A 1 72 ? 8.286 -0.923 7.201 1.00 0.00 72 LYS A C 15
ATOM 25650 O O . LYS A 1 72 ? 7.717 -2.008 7.088 1.00 0.00 72 LYS A O 15
ATOM 25669 N N . ALA A 1 73 ? 9.406 -0.594 6.576 1.00 0.00 73 ALA A N 15
ATOM 25670 C CA . ALA A 1 73 ? 10.065 -1.528 5.679 1.00 0.00 73 ALA A CA 15
ATOM 25671 C C . ALA A 1 73 ? 10.938 -2.483 6.496 1.00 0.00 73 ALA A C 15
ATOM 25672 O O . ALA A 1 73 ? 11.555 -2.078 7.480 1.00 0.00 73 ALA A O 15
ATOM 25679 N N . THR A 1 74 ? 10.961 -3.734 6.059 1.00 0.00 74 THR A N 15
ATOM 25680 C CA . THR A 1 74 ? 11.7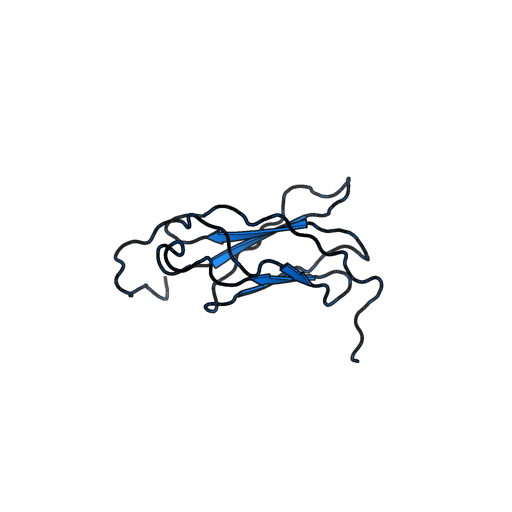47 -4.750 6.738 1.00 0.00 74 THR A CA 15
ATOM 25681 C C . THR A 1 74 ? 12.628 -5.499 5.736 1.00 0.00 74 THR A C 15
ATOM 25682 O O . THR A 1 74 ? 13.196 -6.540 6.061 1.00 0.00 74 THR A O 15
ATOM 25693 N N . GLY A 1 75 ? 12.715 -4.939 4.538 1.00 0.00 75 GLY A N 15
ATOM 25694 C CA . GLY A 1 75 ? 13.518 -5.541 3.487 1.00 0.00 75 GLY A CA 15
ATOM 25695 C C . GLY A 1 75 ? 13.172 -4.943 2.123 1.00 0.00 75 GLY A C 15
ATOM 25696 O O . GLY A 1 75 ? 12.957 -3.737 2.006 1.00 0.00 75 GLY A O 15
ATOM 25700 N N . ASP A 1 76 ? 13.129 -5.813 1.124 1.00 0.00 76 ASP A N 15
ATOM 25701 C CA . ASP A 1 76 ? 12.814 -5.385 -0.228 1.00 0.00 76 ASP A CA 15
ATOM 25702 C C . ASP A 1 76 ? 11.329 -5.630 -0.502 1.00 0.00 76 ASP A C 15
ATOM 25703 O O . ASP A 1 76 ? 10.674 -4.823 -1.159 1.00 0.00 76 ASP A O 15
ATOM 25712 N N . SER A 1 77 ? 10.840 -6.748 0.015 1.00 0.00 77 SER A N 15
ATOM 25713 C CA . SER A 1 77 ? 9.445 -7.109 -0.165 1.00 0.00 77 SER A CA 15
ATOM 25714 C C . SER A 1 77 ? 8.675 -6.893 1.139 1.00 0.00 77 SER A C 15
ATOM 25715 O O . SER A 1 77 ? 9.107 -7.341 2.200 1.00 0.00 77 SER A O 15
ATOM 25723 N N . GLU A 1 78 ? 7.549 -6.206 1.018 1.00 0.00 78 GLU A N 15
ATOM 25724 C CA . GLU A 1 78 ? 6.715 -5.924 2.174 1.00 0.00 78 GLU A CA 15
ATOM 25725 C C . GLU A 1 78 ? 5.280 -6.388 1.919 1.00 0.00 78 GLU A C 15
ATOM 25726 O O . GLU A 1 78 ? 4.882 -6.584 0.772 1.00 0.00 78 GLU A O 15
ATOM 25738 N N . VAL A 1 79 ? 4.541 -6.549 3.007 1.00 0.00 79 VAL A N 15
ATOM 25739 C CA . VAL A 1 79 ? 3.158 -6.986 2.915 1.00 0.00 79 VAL A CA 15
ATOM 25740 C C . VAL A 1 79 ? 2.351 -6.351 4.050 1.00 0.00 79 VAL A C 15
ATOM 25741 O O . VAL A 1 79 ? 2.878 -6.119 5.137 1.00 0.00 79 VAL A O 15
ATOM 25754 N N . TYR A 1 80 ? 1.086 -6.088 3.757 1.00 0.00 80 TYR A N 15
ATOM 25755 C CA . TYR A 1 80 ? 0.201 -5.485 4.739 1.00 0.00 80 TYR A CA 15
ATOM 25756 C C . TYR A 1 80 ? -1.207 -6.076 4.645 1.00 0.00 80 TYR A C 15
ATOM 25757 O O . TYR A 1 80 ? -1.827 -6.046 3.583 1.00 0.00 80 TYR A O 15
ATOM 25775 N N . THR A 1 81 ? -1.671 -6.600 5.770 1.00 0.00 81 THR A N 15
ATOM 25776 C CA . THR A 1 81 ? -2.994 -7.197 5.828 1.00 0.00 81 THR A CA 15
ATOM 25777 C C . THR A 1 81 ? -4.037 -6.146 6.214 1.00 0.00 81 THR A C 15
ATOM 25778 O O . THR A 1 81 ? -4.232 -5.865 7.396 1.00 0.00 81 THR A O 15
ATOM 25789 N N . LEU A 1 82 ? -4.680 -5.595 5.195 1.00 0.00 82 LEU A N 15
ATOM 25790 C CA . LEU A 1 82 ? -5.699 -4.581 5.414 1.00 0.00 82 LEU A CA 15
ATOM 25791 C C . LEU A 1 82 ? -6.928 -5.229 6.054 1.00 0.00 82 LEU A C 15
ATOM 25792 O O . LEU A 1 82 ? -7.677 -5.941 5.388 1.00 0.00 82 LEU A O 15
ATOM 25808 N N . ASP A 1 83 ? -7.097 -4.959 7.340 1.00 0.00 83 ASP A N 15
ATOM 25809 C CA . ASP A 1 83 ? -8.222 -5.507 8.078 1.00 0.00 83 ASP A CA 15
ATOM 25810 C C . ASP A 1 83 ? -9.383 -4.511 8.043 1.00 0.00 83 ASP A C 15
ATOM 25811 O O . ASP A 1 83 ? -9.272 -3.444 7.440 1.00 0.00 83 ASP A O 15
ATOM 25820 N N . ASN A 1 84 ? -10.470 -4.894 8.697 1.00 0.00 84 ASN A N 15
ATOM 25821 C CA . ASN A 1 84 ? -11.650 -4.048 8.748 1.00 0.00 84 ASN A CA 15
ATOM 25822 C C . ASN A 1 84 ? -12.212 -3.879 7.335 1.00 0.00 84 ASN A C 15
ATOM 25823 O O . ASN A 1 84 ? -12.175 -2.784 6.775 1.00 0.00 84 ASN A O 15
ATOM 25834 N N . LEU A 1 85 ? -12.721 -4.979 6.799 1.00 0.00 85 LEU A N 15
ATOM 25835 C CA . LEU A 1 85 ? -13.290 -4.966 5.463 1.00 0.00 85 LEU A CA 15
ATOM 25836 C C . LEU A 1 85 ? -14.694 -5.573 5.505 1.00 0.00 85 LEU A C 15
ATOM 25837 O O . LEU A 1 85 ? -15.231 -5.828 6.582 1.00 0.00 85 LEU A O 15
ATOM 25853 N N . LYS A 1 86 ? -15.248 -5.786 4.321 1.00 0.00 86 LYS A N 15
ATOM 25854 C CA . LYS A 1 86 ? -16.579 -6.358 4.209 1.00 0.00 86 LYS A CA 15
ATOM 25855 C C . LYS A 1 86 ? -16.468 -7.805 3.724 1.00 0.00 86 LYS A C 15
ATOM 25856 O O . LYS A 1 86 ? -15.437 -8.206 3.186 1.00 0.00 86 LYS A O 15
ATOM 25875 N N . LYS A 1 87 ? -17.544 -8.549 3.932 1.00 0.00 87 LYS A N 15
ATOM 25876 C CA . LYS A 1 87 ? -17.581 -9.943 3.523 1.00 0.00 87 LYS A CA 15
ATOM 25877 C C . LYS A 1 87 ? -17.849 -10.021 2.019 1.00 0.00 87 LYS A C 15
ATOM 25878 O O . LYS A 1 87 ? -18.721 -9.324 1.503 1.00 0.00 87 LYS A O 15
ATOM 25897 N N . PHE A 1 88 ? -17.082 -10.876 1.357 1.00 0.00 88 PHE A N 15
ATOM 25898 C CA . PHE A 1 88 ? -17.225 -11.054 -0.078 1.00 0.00 88 PHE A CA 15
ATOM 25899 C C . PHE A 1 88 ? -17.546 -9.726 -0.766 1.00 0.00 88 PHE A C 15
ATOM 25900 O O . PHE A 1 88 ? -18.614 -9.570 -1.355 1.00 0.00 88 PHE A O 15
ATOM 25917 N N . ALA A 1 89 ? -16.601 -8.802 -0.669 1.00 0.00 89 ALA A N 15
ATOM 25918 C CA . ALA A 1 89 ? -16.770 -7.492 -1.274 1.00 0.00 89 ALA A CA 15
ATOM 25919 C C . ALA A 1 89 ? -15.469 -7.086 -1.970 1.00 0.00 89 ALA A C 15
ATOM 25920 O O . ALA A 1 89 ? -14.385 -7.247 -1.412 1.00 0.00 89 ALA A O 15
ATOM 25927 N N . GLN A 1 90 ? -15.620 -6.567 -3.180 1.00 0.00 90 GLN A N 15
ATOM 25928 C CA . GLN A 1 90 ? -14.471 -6.136 -3.958 1.00 0.00 90 GLN A CA 15
ATOM 25929 C C . GLN A 1 90 ? -13.912 -4.826 -3.398 1.00 0.00 90 GLN A C 15
ATOM 25930 O O . GLN A 1 90 ? -14.657 -3.873 -3.177 1.00 0.00 90 GLN A O 15
ATOM 25944 N N . TYR A 1 91 ? -12.604 -4.821 -3.186 1.00 0.00 91 TYR A N 15
ATOM 25945 C CA . TYR A 1 91 ? -11.936 -3.645 -2.657 1.00 0.00 91 TYR A CA 15
ATOM 25946 C C . TYR A 1 91 ? -10.694 -3.301 -3.481 1.00 0.00 91 TYR A C 15
ATOM 25947 O O . TYR A 1 91 ? -9.799 -4.131 -3.637 1.00 0.00 91 TYR A O 15
ATOM 25965 N N . GLY A 1 92 ? -10.679 -2.077 -3.988 1.00 0.00 92 GLY A N 15
ATOM 25966 C CA . GLY A 1 92 ? -9.562 -1.614 -4.793 1.00 0.00 92 GLY A CA 15
ATOM 25967 C C . GLY A 1 92 ? -8.574 -0.808 -3.947 1.00 0.00 92 GLY A C 15
ATOM 25968 O O . GLY A 1 92 ? -8.838 0.344 -3.606 1.00 0.00 92 GLY A O 15
ATOM 25972 N N . VAL A 1 93 ? -7.456 -1.445 -3.632 1.00 0.00 93 VAL A N 15
ATOM 25973 C CA . VAL A 1 93 ? -6.427 -0.802 -2.833 1.00 0.00 93 VAL A CA 15
ATOM 25974 C C . VAL A 1 93 ? -5.193 -0.552 -3.702 1.00 0.00 93 VAL A C 15
ATOM 25975 O O . VAL A 1 93 ? -4.998 -1.221 -4.716 1.00 0.00 93 VAL A O 15
ATOM 25988 N N . VAL A 1 94 ? -4.393 0.413 -3.275 1.00 0.00 94 VAL A N 15
ATOM 25989 C CA . VAL A 1 94 ? -3.183 0.760 -4.001 1.00 0.00 94 VAL A CA 15
ATOM 25990 C C . VAL A 1 94 ? -1.975 0.607 -3.075 1.00 0.00 94 VAL A C 15
ATOM 25991 O O . VAL A 1 94 ? -2.126 0.258 -1.905 1.00 0.00 94 VAL A O 15
ATOM 26004 N N . VAL A 1 95 ? -0.804 0.875 -3.633 1.00 0.00 95 VAL A N 15
ATOM 26005 C CA . VAL A 1 95 ? 0.429 0.772 -2.872 1.00 0.00 95 VAL A CA 15
ATOM 26006 C C . VAL A 1 95 ? 1.421 1.825 -3.370 1.00 0.00 95 VAL A C 15
ATOM 26007 O O . VAL A 1 95 ? 1.582 2.011 -4.576 1.00 0.00 95 VAL A O 15
ATOM 26020 N N . GLN A 1 96 ? 2.060 2.488 -2.417 1.00 0.00 96 GLN A N 15
ATOM 26021 C CA . GLN A 1 96 ? 3.031 3.518 -2.744 1.00 0.00 96 GLN A CA 15
ATOM 26022 C C . GLN A 1 96 ? 4.131 3.566 -1.682 1.00 0.00 96 GLN A C 15
ATOM 26023 O O . GLN A 1 96 ? 3.857 3.422 -0.492 1.00 0.00 96 GLN A O 15
ATOM 26037 N N . ALA A 1 97 ? 5.354 3.771 -2.151 1.00 0.00 97 ALA A N 15
ATOM 26038 C CA . ALA A 1 97 ? 6.496 3.840 -1.256 1.00 0.00 97 ALA A CA 15
ATOM 26039 C C . ALA A 1 97 ? 6.723 5.294 -0.837 1.00 0.00 97 ALA A C 15
ATOM 26040 O O . ALA A 1 97 ? 6.980 6.153 -1.679 1.00 0.00 97 ALA A O 15
ATOM 26047 N N . PHE A 1 98 ? 6.621 5.525 0.463 1.00 0.00 98 PHE A N 15
ATOM 26048 C CA . PHE A 1 98 ? 6.811 6.861 1.004 1.00 0.00 98 PHE A CA 15
ATOM 26049 C C . PHE A 1 98 ? 8.145 6.966 1.747 1.00 0.00 98 PHE A C 15
ATOM 26050 O O . PHE A 1 98 ? 8.453 6.131 2.596 1.00 0.00 98 PHE A O 15
ATOM 26067 N N . ASN A 1 99 ? 8.899 7.999 1.401 1.00 0.00 99 ASN A N 15
ATOM 26068 C CA . ASN A 1 99 ? 10.191 8.224 2.025 1.00 0.00 99 ASN A CA 15
ATOM 26069 C C . ASN A 1 99 ? 10.226 9.631 2.623 1.00 0.00 99 ASN A C 15
ATOM 26070 O O . ASN A 1 99 ? 9.389 10.470 2.294 1.00 0.00 99 ASN A O 15
ATOM 26081 N N . ARG A 1 100 ? 11.203 9.847 3.492 1.00 0.00 100 ARG A N 15
ATOM 26082 C CA . ARG A 1 100 ? 11.357 11.139 4.139 1.00 0.00 100 ARG A CA 15
ATOM 26083 C C . ARG A 1 100 ? 11.477 12.247 3.091 1.00 0.00 100 ARG A C 15
ATOM 26084 O O . ARG A 1 100 ? 11.163 13.404 3.366 1.00 0.00 100 ARG A O 15
ATOM 26105 N N . ALA A 1 101 ? 11.933 11.854 1.910 1.00 0.00 101 ALA A N 15
ATOM 26106 C CA . ALA A 1 101 ? 12.098 12.799 0.819 1.00 0.00 101 ALA A CA 15
ATOM 26107 C C . ALA A 1 101 ? 10.725 13.160 0.250 1.00 0.00 101 ALA A C 15
ATOM 26108 O O . ALA A 1 101 ? 10.573 14.185 -0.413 1.00 0.00 101 ALA A O 15
ATOM 26115 N N . GLY A 1 102 ? 9.759 12.298 0.530 1.00 0.00 102 GLY A N 15
ATOM 26116 C CA . GLY A 1 102 ? 8.403 12.513 0.054 1.00 0.00 102 GLY A CA 15
ATOM 26117 C C . GLY A 1 102 ? 7.698 11.181 -0.214 1.00 0.00 102 GLY A C 15
ATOM 26118 O O . GLY A 1 102 ? 8.180 10.126 0.197 1.00 0.00 102 GLY A O 15
ATOM 26122 N N . THR A 1 103 ? 6.569 11.274 -0.901 1.00 0.00 103 THR A N 15
ATOM 26123 C CA . THR A 1 103 ? 5.794 10.089 -1.229 1.00 0.00 103 THR A CA 15
ATOM 26124 C C . THR A 1 103 ? 5.777 9.865 -2.742 1.00 0.00 103 THR A C 15
ATOM 26125 O O . THR A 1 103 ? 5.716 10.820 -3.514 1.00 0.00 103 THR A O 15
ATOM 26136 N N . GLY A 1 104 ? 5.832 8.596 -3.120 1.00 0.00 104 GLY A N 15
ATOM 26137 C CA . GLY A 1 104 ? 5.824 8.234 -4.528 1.00 0.00 104 GLY A CA 15
ATOM 26138 C C . GLY A 1 104 ? 4.404 7.923 -5.006 1.00 0.00 104 GLY A C 15
ATOM 26139 O O . GLY A 1 104 ? 3.465 7.917 -4.211 1.00 0.00 104 GLY A O 15
ATOM 26143 N N . PRO A 1 105 ? 4.289 7.666 -6.336 1.00 0.00 105 PRO A N 15
ATOM 26144 C CA . PRO A 1 105 ? 3.000 7.355 -6.930 1.00 0.00 105 PRO A CA 15
ATOM 26145 C C . PRO A 1 105 ? 2.565 5.930 -6.581 1.00 0.00 105 PRO A C 15
ATOM 26146 O O . PRO A 1 105 ? 3.403 5.067 -6.324 1.00 0.00 105 PRO A O 15
ATOM 26157 N N . SER A 1 106 ? 1.256 5.727 -6.584 1.00 0.00 106 SER A N 15
ATOM 26158 C CA . SER A 1 106 ? 0.700 4.422 -6.272 1.00 0.00 106 SER A CA 15
ATOM 26159 C C . SER A 1 106 ? 0.681 3.547 -7.527 1.00 0.00 106 SER A C 15
ATOM 26160 O O . SER A 1 106 ? 0.890 4.040 -8.635 1.00 0.00 106 SER A O 15
ATOM 26168 N N . SER A 1 107 ? 0.430 2.264 -7.312 1.00 0.00 107 SER A N 15
ATOM 26169 C CA . SER A 1 107 ? 0.381 1.316 -8.412 1.00 0.00 107 SER A CA 15
ATOM 26170 C C . SER A 1 107 ? -1.057 1.166 -8.911 1.00 0.00 107 SER A C 15
ATOM 26171 O O . SER A 1 107 ? -1.991 1.667 -8.285 1.00 0.00 107 SER A O 15
ATOM 26179 N N . SER A 1 108 ? -1.192 0.476 -10.034 1.00 0.00 108 SER A N 15
ATOM 26180 C CA . SER A 1 108 ? -2.501 0.254 -10.624 1.00 0.00 108 SER A CA 15
ATOM 26181 C C . SER A 1 108 ? -3.409 -0.467 -9.626 1.00 0.00 108 SER A C 15
ATOM 26182 O O . SER A 1 108 ? -3.149 -1.611 -9.258 1.00 0.00 108 SER A O 15
ATOM 26190 N N . GLU A 1 109 ? -4.457 0.233 -9.216 1.00 0.00 109 GLU A N 15
ATOM 26191 C CA . GLU A 1 109 ? -5.406 -0.326 -8.268 1.00 0.00 109 GLU A CA 15
ATOM 26192 C C . GLU A 1 109 ? -6.006 -1.621 -8.818 1.00 0.00 109 GLU A C 15
ATOM 26193 O O . GLU A 1 109 ? -6.474 -1.659 -9.955 1.00 0.00 109 GLU A O 15
ATOM 26205 N N . ILE A 1 110 ? -5.972 -2.652 -7.986 1.00 0.00 110 ILE A N 15
ATOM 26206 C CA . ILE A 1 110 ? -6.507 -3.945 -8.375 1.00 0.00 110 ILE A CA 15
ATOM 26207 C C . ILE A 1 110 ? -7.855 -4.164 -7.685 1.00 0.00 110 ILE A C 15
ATOM 26208 O O . ILE A 1 110 ? -8.474 -3.214 -7.208 1.00 0.00 110 ILE A O 15
ATOM 26224 N N . ASN A 1 111 ? -8.270 -5.422 -7.653 1.00 0.00 111 ASN A N 15
ATOM 26225 C CA . ASN A 1 111 ? -9.534 -5.777 -7.029 1.00 0.00 111 ASN A CA 15
ATOM 26226 C C . ASN A 1 111 ? -9.462 -7.221 -6.529 1.00 0.00 111 ASN A C 15
ATOM 26227 O O . ASN A 1 111 ? -8.910 -8.089 -7.204 1.00 0.00 111 ASN A O 15
ATOM 26238 N N . ALA A 1 112 ? -10.028 -7.434 -5.350 1.00 0.00 112 ALA A N 15
ATOM 26239 C CA . ALA A 1 112 ? -10.035 -8.759 -4.752 1.00 0.00 112 ALA A CA 15
ATOM 26240 C C . ALA A 1 112 ? -11.200 -8.861 -3.765 1.00 0.00 112 ALA A C 15
ATOM 26241 O O . ALA A 1 112 ? -11.086 -8.435 -2.617 1.00 0.00 112 ALA A O 15
ATOM 26248 N N . THR A 1 113 ? -12.295 -9.429 -4.249 1.00 0.00 113 THR A N 15
ATOM 26249 C CA . THR A 1 113 ? -13.480 -9.594 -3.424 1.00 0.00 113 THR A CA 15
ATOM 26250 C C . THR A 1 113 ? -13.216 -10.604 -2.306 1.00 0.00 113 THR A C 15
ATOM 26251 O O . THR A 1 113 ? -12.839 -11.744 -2.571 1.00 0.00 113 THR A O 15
ATOM 26262 N N . THR A 1 114 ? -13.424 -10.148 -1.079 1.00 0.00 114 THR A N 15
ATOM 26263 C CA . THR A 1 114 ? -13.212 -10.998 0.080 1.00 0.00 114 THR A CA 15
ATOM 26264 C C . THR A 1 114 ? -13.930 -12.337 -0.102 1.00 0.00 114 THR A C 15
ATOM 26265 O O . THR A 1 114 ? -14.540 -12.582 -1.142 1.00 0.00 114 THR A O 15
ATOM 26276 N N . LEU A 1 115 ? -13.834 -13.168 0.925 1.00 0.00 115 LEU A N 15
ATOM 26277 C CA . LEU A 1 115 ? -14.467 -14.476 0.892 1.00 0.00 115 LEU A CA 15
ATOM 26278 C C . LEU A 1 115 ? -15.937 -14.337 1.291 1.00 0.00 115 LEU A C 15
ATOM 26279 O O . LEU A 1 115 ? -16.381 -13.255 1.672 1.00 0.00 115 LEU A O 15
ATOM 26295 N N . GLU A 1 116 ? -16.652 -15.447 1.190 1.00 0.00 116 GLU A N 15
ATOM 26296 C CA . GLU A 1 116 ? -18.063 -15.463 1.536 1.00 0.00 116 GLU A CA 15
ATOM 26297 C C . GLU A 1 116 ? -18.272 -16.156 2.884 1.00 0.00 116 GLU A C 15
ATOM 26298 O O . GLU A 1 116 ? -19.399 -16.257 3.366 1.00 0.00 116 GLU A O 15
ATOM 26310 N N . SER A 1 117 ? -17.168 -16.615 3.454 1.00 0.00 117 SER A N 15
ATOM 26311 C CA . SER A 1 117 ? -17.216 -17.296 4.737 1.00 0.00 117 SER A CA 15
ATOM 26312 C C . SER A 1 117 ? -15.872 -17.970 5.022 1.00 0.00 117 SER A C 15
ATOM 26313 O O . SER A 1 117 ? -15.373 -18.739 4.203 1.00 0.00 117 SER A O 15
ATOM 26321 N N . GLY A 1 118 ? -15.324 -17.656 6.187 1.00 0.00 118 GLY A N 15
ATOM 26322 C CA . GLY A 1 118 ? -14.048 -18.221 6.591 1.00 0.00 118 GLY A CA 15
ATOM 26323 C C . GLY A 1 118 ? -12.944 -17.846 5.600 1.00 0.00 118 GLY A C 15
ATOM 26324 O O . GLY A 1 118 ? -13.167 -17.050 4.689 1.00 0.00 118 GLY A O 15
ATOM 26328 N N . PRO A 1 119 ? -11.747 -18.454 5.816 1.00 0.00 119 PRO A N 15
ATOM 26329 C CA . PRO A 1 119 ? -10.608 -18.192 4.953 1.00 0.00 119 PRO A CA 15
ATOM 26330 C C . PRO A 1 119 ? -10.765 -18.904 3.607 1.00 0.00 119 PRO A C 15
ATOM 26331 O O . PRO A 1 119 ? -11.859 -19.343 3.257 1.00 0.00 119 PRO A O 15
ATOM 26342 N N . SER A 1 120 ? -9.655 -18.996 2.890 1.00 0.00 120 SER A N 15
ATOM 26343 C CA . SER A 1 120 ? -9.655 -19.647 1.591 1.00 0.00 120 SER A CA 15
ATOM 26344 C C . SER A 1 120 ? -9.230 -21.109 1.738 1.00 0.00 120 SER A C 15
ATOM 26345 O O . SER A 1 120 ? -9.963 -22.015 1.345 1.00 0.00 120 SER A O 15
ATOM 26353 N N . SER A 1 121 ? -8.046 -21.293 2.304 1.00 0.00 121 SER A N 15
ATOM 26354 C CA . SER A 1 121 ? -7.514 -22.630 2.508 1.00 0.00 121 SER A CA 15
ATOM 26355 C C . SER A 1 121 ? -7.684 -23.043 3.971 1.00 0.00 121 SER A C 15
ATOM 26356 O O . SER A 1 121 ? -7.110 -22.424 4.865 1.00 0.00 121 SER A O 15
ATOM 26364 N N . GLY A 1 122 ? -8.475 -24.088 4.170 1.00 0.00 122 GLY A N 15
ATOM 26365 C CA . GLY A 1 122 ? -8.727 -24.591 5.509 1.00 0.00 122 GLY A CA 15
ATOM 26366 C C . GLY A 1 122 ? -9.802 -25.680 5.492 1.00 0.00 122 GLY A C 15
ATOM 26367 O O . GLY A 1 122 ? -10.662 -25.722 6.370 1.00 0.00 122 GLY A O 15
ATOM 26371 N N . GLY A 1 1 ? 21.324 7.078 17.042 1.00 0.00 1 GLY A N 16
ATOM 26372 C CA . GLY A 1 1 ? 21.347 5.953 16.123 1.00 0.00 1 GLY A CA 16
ATOM 26373 C C . GLY A 1 1 ? 22.759 5.379 15.993 1.00 0.00 1 GLY A C 16
ATOM 26374 O O . GLY A 1 1 ? 22.999 4.225 16.345 1.00 0.00 1 GLY A O 16
ATOM 26378 N N . SER A 1 2 ? 23.658 6.211 15.488 1.00 0.00 2 SER A N 16
ATOM 26379 C CA . SER A 1 2 ? 25.040 5.801 15.308 1.00 0.00 2 SER A CA 16
ATOM 26380 C C . SER A 1 2 ? 25.109 4.588 14.379 1.00 0.00 2 SER A C 16
ATOM 26381 O O . SER A 1 2 ? 25.099 3.447 14.839 1.00 0.00 2 SER A O 16
ATOM 26389 N N . SER A 1 3 ? 25.177 4.875 13.087 1.00 0.00 3 SER A N 16
ATOM 26390 C CA . SER A 1 3 ? 25.248 3.822 12.089 1.00 0.00 3 SER A CA 16
ATOM 26391 C C . SER A 1 3 ? 26.053 4.301 10.879 1.00 0.00 3 SER A C 16
ATOM 26392 O O . SER A 1 3 ? 25.722 5.317 10.271 1.00 0.00 3 SER A O 16
ATOM 26400 N N . GLY A 1 4 ? 27.095 3.545 10.566 1.00 0.00 4 GLY A N 16
ATOM 26401 C CA . GLY A 1 4 ? 27.950 3.879 9.439 1.00 0.00 4 GLY A CA 16
ATOM 26402 C C . GLY A 1 4 ? 27.174 3.814 8.123 1.00 0.00 4 GLY A C 16
ATOM 26403 O O . GLY A 1 4 ? 26.185 3.090 8.017 1.00 0.00 4 GLY A O 16
ATOM 26407 N N . SER A 1 5 ? 27.651 4.579 7.152 1.00 0.00 5 SER A N 16
ATOM 26408 C CA . SER A 1 5 ? 27.014 4.617 5.847 1.00 0.00 5 SER A CA 16
ATOM 26409 C C . SER A 1 5 ? 28.016 5.083 4.789 1.00 0.00 5 SER A C 16
ATOM 26410 O O . SER A 1 5 ? 28.923 5.858 5.087 1.00 0.00 5 SER A O 16
ATOM 26418 N N . SER A 1 6 ? 27.818 4.591 3.575 1.00 0.00 6 SER A N 16
ATOM 26419 C CA . SER A 1 6 ? 28.693 4.947 2.471 1.00 0.00 6 SER A CA 16
ATOM 26420 C C . SER A 1 6 ? 27.961 5.877 1.502 1.00 0.00 6 SER A C 16
ATOM 26421 O O . SER A 1 6 ? 27.163 5.423 0.683 1.00 0.00 6 SER A O 16
ATOM 26429 N N . GLY A 1 7 ? 28.258 7.162 1.627 1.00 0.00 7 GLY A N 16
ATOM 26430 C CA . GLY A 1 7 ? 27.638 8.160 0.773 1.00 0.00 7 GLY A CA 16
ATOM 26431 C C . GLY A 1 7 ? 27.320 9.434 1.559 1.00 0.00 7 GLY A C 16
ATOM 26432 O O . GLY A 1 7 ? 26.773 9.369 2.659 1.00 0.00 7 GLY A O 16
ATOM 26436 N N . ILE A 1 8 ? 27.676 10.563 0.964 1.00 0.00 8 ILE A N 16
ATOM 26437 C CA . ILE A 1 8 ? 27.436 11.850 1.594 1.00 0.00 8 ILE A CA 16
ATOM 26438 C C . ILE A 1 8 ? 26.237 12.525 0.925 1.00 0.00 8 ILE A C 16
ATOM 26439 O O . ILE A 1 8 ? 26.397 13.508 0.203 1.00 0.00 8 ILE A O 16
ATOM 26455 N N . SER A 1 9 ? 25.063 11.971 1.189 1.00 0.00 9 SER A N 16
ATOM 26456 C CA . SER A 1 9 ? 23.838 12.507 0.620 1.00 0.00 9 SER A CA 16
ATOM 26457 C C . SER A 1 9 ? 22.661 12.228 1.557 1.00 0.00 9 SER A C 16
ATOM 26458 O O . SER A 1 9 ? 21.992 11.204 1.431 1.00 0.00 9 SER A O 16
ATOM 26466 N N . THR A 1 10 ? 22.443 13.158 2.476 1.00 0.00 10 THR A N 16
ATOM 26467 C CA . THR A 1 10 ? 21.359 13.025 3.433 1.00 0.00 10 THR A CA 16
ATOM 26468 C C . THR A 1 10 ? 20.105 13.737 2.921 1.00 0.00 10 THR A C 16
ATOM 26469 O O . THR A 1 10 ? 19.180 14.001 3.687 1.00 0.00 10 THR A O 16
ATOM 26480 N N . GLU A 1 11 ? 20.115 14.027 1.628 1.00 0.00 11 GLU A N 16
ATOM 26481 C CA . GLU A 1 11 ? 18.990 14.703 1.005 1.00 0.00 11 GLU A CA 16
ATOM 26482 C C . GLU A 1 11 ? 18.489 13.900 -0.198 1.00 0.00 11 GLU A C 16
ATOM 26483 O O . GLU A 1 11 ? 19.020 14.029 -1.300 1.00 0.00 11 GLU A O 16
ATOM 26495 N N . GLU A 1 12 ? 17.472 13.089 0.054 1.00 0.00 12 GLU A N 16
ATOM 26496 C CA . GLU A 1 12 ? 16.893 12.266 -0.994 1.00 0.00 12 GLU A CA 16
ATOM 26497 C C . GLU A 1 12 ? 15.668 12.957 -1.597 1.00 0.00 12 GLU A C 16
ATOM 26498 O O . GLU A 1 12 ? 15.255 14.016 -1.127 1.00 0.00 12 GLU A O 16
ATOM 26510 N N . ALA A 1 13 ? 15.122 12.330 -2.628 1.00 0.00 13 ALA A N 16
ATOM 26511 C CA . ALA A 1 13 ? 13.953 12.871 -3.300 1.00 0.00 13 ALA A CA 16
ATOM 26512 C C . ALA A 1 13 ? 12.858 11.804 -3.348 1.00 0.00 13 ALA A C 16
ATOM 26513 O O . ALA A 1 13 ? 13.150 10.613 -3.444 1.00 0.00 13 ALA A O 16
ATOM 26520 N N . ALA A 1 14 ? 11.619 12.269 -3.278 1.00 0.00 14 ALA A N 16
ATOM 26521 C CA . ALA A 1 14 ? 10.479 11.369 -3.312 1.00 0.00 14 ALA A CA 16
ATOM 26522 C C . ALA A 1 14 ? 10.687 10.331 -4.416 1.00 0.00 14 ALA A C 16
ATOM 26523 O O . ALA A 1 14 ? 11.449 10.561 -5.353 1.00 0.00 14 ALA A O 16
ATOM 26530 N N . PRO A 1 15 ? 9.978 9.181 -4.264 1.00 0.00 15 PRO A N 16
ATOM 26531 C CA . PRO A 1 15 ? 10.077 8.106 -5.237 1.00 0.00 15 PRO A CA 16
ATOM 26532 C C . PRO A 1 15 ? 9.310 8.451 -6.515 1.00 0.00 15 PRO A C 16
ATOM 26533 O O . PRO A 1 15 ? 8.313 9.169 -6.470 1.00 0.00 15 PRO A O 16
ATOM 26544 N N . ASP A 1 16 ? 9.806 7.923 -7.625 1.00 0.00 16 ASP A N 16
ATOM 26545 C CA . ASP A 1 16 ? 9.180 8.166 -8.914 1.00 0.00 16 ASP A CA 16
ATOM 26546 C C . ASP A 1 16 ? 8.814 6.828 -9.558 1.00 0.00 16 ASP A C 16
ATOM 26547 O O . ASP A 1 16 ? 9.259 6.525 -10.664 1.00 0.00 16 ASP A O 16
ATOM 26556 N N . GLY A 1 17 ? 8.006 6.063 -8.839 1.00 0.00 17 GLY A N 16
ATOM 26557 C CA . GLY A 1 17 ? 7.574 4.764 -9.327 1.00 0.00 17 GLY A CA 16
ATOM 26558 C C . GLY A 1 17 ? 7.009 3.911 -8.190 1.00 0.00 17 GLY A C 16
ATOM 26559 O O . GLY A 1 17 ? 7.585 3.856 -7.105 1.00 0.00 17 GLY A O 16
ATOM 26563 N N . PRO A 1 18 ? 5.858 3.249 -8.485 1.00 0.00 18 PRO A N 16
ATOM 26564 C CA . PRO A 1 18 ? 5.209 2.401 -7.500 1.00 0.00 18 PRO A CA 16
ATOM 26565 C C . PRO A 1 18 ? 5.965 1.082 -7.329 1.00 0.00 18 PRO A C 16
ATOM 26566 O O . PRO A 1 18 ? 6.920 0.811 -8.054 1.00 0.00 18 PRO A O 16
ATOM 26577 N N . PRO A 1 19 ? 5.496 0.275 -6.339 1.00 0.00 19 PRO A N 16
ATOM 26578 C CA . PRO A 1 19 ? 6.117 -1.009 -6.063 1.00 0.00 19 PRO A CA 16
ATOM 26579 C C . PRO A 1 19 ? 5.741 -2.040 -7.129 1.00 0.00 19 PRO A C 16
ATOM 26580 O O . PRO A 1 19 ? 4.847 -1.803 -7.939 1.00 0.00 19 PRO A O 16
ATOM 26591 N N . MET A 1 20 ? 6.443 -3.163 -7.093 1.00 0.00 20 MET A N 16
ATOM 26592 C CA . MET A 1 20 ? 6.194 -4.232 -8.046 1.00 0.00 20 MET A CA 16
ATOM 26593 C C . MET A 1 20 ? 5.518 -5.425 -7.368 1.00 0.00 20 MET A C 16
ATOM 26594 O O . MET A 1 20 ? 5.589 -5.573 -6.149 1.00 0.00 20 MET A O 16
ATOM 26608 N N . ASP A 1 21 ? 4.879 -6.247 -8.187 1.00 0.00 21 ASP A N 16
ATOM 26609 C CA . ASP A 1 21 ? 4.191 -7.422 -7.682 1.00 0.00 21 ASP A CA 16
ATOM 26610 C C . ASP A 1 21 ? 3.090 -6.987 -6.712 1.00 0.00 21 ASP A C 16
ATOM 26611 O O . ASP A 1 21 ? 2.972 -7.532 -5.616 1.00 0.00 21 ASP A O 16
ATOM 26620 N N . VAL A 1 22 ? 2.313 -6.007 -7.151 1.00 0.00 22 VAL A N 16
ATOM 26621 C CA . VAL A 1 22 ? 1.226 -5.492 -6.336 1.00 0.00 22 VAL A CA 16
ATOM 26622 C C . VAL A 1 22 ? -0.024 -6.345 -6.563 1.00 0.00 22 VAL A C 16
ATOM 26623 O O . VAL A 1 22 ? -0.669 -6.241 -7.605 1.00 0.00 22 VAL A O 16
ATOM 26636 N N . THR A 1 23 ? -0.329 -7.167 -5.570 1.00 0.00 23 THR A N 16
ATOM 26637 C CA . THR A 1 23 ? -1.490 -8.037 -5.648 1.00 0.00 23 THR A CA 16
ATOM 26638 C C . THR A 1 23 ? -2.066 -8.284 -4.252 1.00 0.00 23 THR A C 16
ATOM 26639 O O . THR A 1 23 ? -1.343 -8.223 -3.258 1.00 0.00 23 THR A O 16
ATOM 26650 N N . LEU A 1 24 ? -3.361 -8.559 -4.221 1.00 0.00 24 LEU A N 16
ATOM 26651 C CA . LEU A 1 24 ? -4.042 -8.816 -2.964 1.00 0.00 24 LEU A CA 16
ATOM 26652 C C . LEU A 1 24 ? -4.346 -10.311 -2.849 1.00 0.00 24 LEU A C 16
ATOM 26653 O O . LEU A 1 24 ? -4.383 -11.019 -3.854 1.00 0.00 24 LEU A O 16
ATOM 26669 N N . GLN A 1 25 ? -4.556 -10.747 -1.616 1.00 0.00 25 GLN A N 16
ATOM 26670 C CA . GLN A 1 25 ? -4.855 -12.145 -1.357 1.00 0.00 25 GLN A CA 16
ATOM 26671 C C . GLN A 1 25 ? -5.724 -12.279 -0.105 1.00 0.00 25 GLN A C 16
ATOM 26672 O O . GLN A 1 25 ? -5.289 -11.946 0.996 1.00 0.00 25 GLN A O 16
ATOM 26686 N N . PRO A 1 26 ? -6.970 -12.781 -0.321 1.00 0.00 26 PRO A N 16
ATOM 26687 C CA . PRO A 1 26 ? -7.904 -12.963 0.776 1.00 0.00 26 PRO A CA 16
ATOM 26688 C C . PRO A 1 26 ? -7.524 -14.179 1.624 1.00 0.00 26 PRO A C 16
ATOM 26689 O O . PRO A 1 26 ? -7.656 -15.317 1.178 1.00 0.00 26 PRO A O 16
ATOM 26700 N N . VAL A 1 27 ? -7.059 -13.896 2.832 1.00 0.00 27 VAL A N 16
ATOM 26701 C CA . VAL A 1 27 ? -6.659 -14.951 3.747 1.00 0.00 27 VAL A CA 16
ATOM 26702 C C . VAL A 1 27 ? -7.750 -15.149 4.800 1.00 0.00 27 VAL A C 16
ATOM 26703 O O . VAL A 1 27 ? -8.036 -16.277 5.200 1.00 0.00 27 VAL A O 16
ATOM 26716 N N . THR A 1 28 ? -8.330 -14.034 5.221 1.00 0.00 28 THR A N 16
ATOM 26717 C CA . THR A 1 28 ? -9.384 -14.071 6.221 1.00 0.00 28 THR A CA 16
ATOM 26718 C C . THR A 1 28 ? -10.724 -13.676 5.597 1.00 0.00 28 THR A C 16
ATOM 26719 O O . THR A 1 28 ? -10.832 -13.546 4.379 1.00 0.00 28 THR A O 16
ATOM 26730 N N . SER A 1 29 ? -11.712 -13.496 6.462 1.00 0.00 29 SER A N 16
ATOM 26731 C CA . SER A 1 29 ? -13.041 -13.119 6.011 1.00 0.00 29 SER A CA 16
ATOM 26732 C C . SER A 1 29 ? -13.157 -11.595 5.941 1.00 0.00 29 SER A C 16
ATOM 26733 O O . SER A 1 29 ? -13.808 -11.059 5.045 1.00 0.00 29 SER A O 16
ATOM 26741 N N . GLN A 1 30 ? -12.516 -10.940 6.897 1.00 0.00 30 GLN A N 16
ATOM 26742 C CA . GLN A 1 30 ? -12.539 -9.488 6.955 1.00 0.00 30 GLN A CA 16
ATOM 26743 C C . GLN A 1 30 ? -11.113 -8.934 6.935 1.00 0.00 30 GLN A C 16
ATOM 26744 O O . GLN A 1 30 ? -10.778 -8.044 7.716 1.00 0.00 30 GLN A O 16
ATOM 26758 N N . SER A 1 31 ? -10.311 -9.482 6.034 1.00 0.00 31 SER A N 16
ATOM 26759 C CA . SER A 1 31 ? -8.929 -9.054 5.902 1.00 0.00 31 SER A CA 16
ATOM 26760 C C . SER A 1 31 ? -8.330 -9.610 4.609 1.00 0.00 31 SER A C 16
ATOM 26761 O O . SER A 1 31 ? -8.744 -10.666 4.133 1.00 0.00 31 SER A O 16
ATOM 26769 N N . ILE A 1 32 ? -7.364 -8.875 4.078 1.00 0.00 32 ILE A N 16
ATOM 26770 C CA . ILE A 1 32 ? -6.703 -9.282 2.849 1.00 0.00 32 ILE A CA 16
ATOM 26771 C C . ILE A 1 32 ? -5.193 -9.093 3.001 1.00 0.00 32 ILE A C 16
ATOM 26772 O O . ILE A 1 32 ? -4.744 -8.154 3.657 1.00 0.00 32 ILE A O 16
ATOM 26788 N N . GLN A 1 33 ? -4.450 -9.999 2.383 1.00 0.00 33 GLN A N 16
ATOM 26789 C CA . GLN A 1 33 ? -2.999 -9.944 2.440 1.00 0.00 33 GLN A CA 16
ATOM 26790 C C . GLN A 1 33 ? -2.444 -9.256 1.192 1.00 0.00 33 GLN A C 16
ATOM 26791 O O . GLN A 1 33 ? -2.702 -9.693 0.071 1.00 0.00 33 GLN A O 16
ATOM 26805 N N . VAL A 1 34 ? -1.692 -8.191 1.426 1.00 0.00 34 VAL A N 16
ATOM 26806 C CA . VAL A 1 34 ? -1.098 -7.438 0.334 1.00 0.00 34 VAL A CA 16
ATOM 26807 C C . VAL A 1 34 ? 0.412 -7.681 0.315 1.00 0.00 34 VAL A C 16
ATOM 26808 O O . VAL A 1 34 ? 1.097 -7.433 1.307 1.00 0.00 34 VAL A O 16
ATOM 26821 N N . THR A 1 35 ? 0.888 -8.163 -0.824 1.00 0.00 35 THR A N 16
ATOM 26822 C CA . THR A 1 35 ? 2.305 -8.442 -0.985 1.00 0.00 35 THR A CA 16
ATOM 26823 C C . THR A 1 35 ? 2.852 -7.726 -2.221 1.00 0.00 35 THR A C 16
ATOM 26824 O O . THR A 1 35 ? 2.226 -7.740 -3.279 1.00 0.00 35 THR A O 16
ATOM 26835 N N . TRP A 1 36 ? 4.015 -7.116 -2.046 1.00 0.00 36 TRP A N 16
ATOM 26836 C CA . TRP A 1 36 ? 4.654 -6.396 -3.134 1.00 0.00 36 TRP A CA 16
ATOM 26837 C C . TRP A 1 36 ? 6.169 -6.484 -2.935 1.00 0.00 36 TRP A C 16
ATOM 26838 O O . TRP A 1 36 ? 6.636 -6.932 -1.889 1.00 0.00 36 TRP A O 16
ATOM 26859 N N . LYS A 1 37 ? 6.894 -6.050 -3.955 1.00 0.00 37 LYS A N 16
ATOM 26860 C CA . LYS A 1 37 ? 8.346 -6.074 -3.905 1.00 0.00 37 LYS A CA 16
ATOM 26861 C C . LYS A 1 37 ? 8.885 -4.670 -4.182 1.00 0.00 37 LYS A C 16
ATOM 26862 O O . LYS A 1 37 ? 8.192 -3.839 -4.767 1.00 0.00 37 LYS A O 16
ATOM 26881 N N . ALA A 1 38 ? 10.117 -4.447 -3.749 1.00 0.00 38 ALA A N 16
ATOM 26882 C CA . ALA A 1 38 ? 10.758 -3.158 -3.944 1.00 0.00 38 ALA A CA 16
ATOM 26883 C C . ALA A 1 38 ? 10.412 -2.626 -5.336 1.00 0.00 38 ALA A C 16
ATOM 26884 O O . ALA A 1 38 ? 10.310 -3.396 -6.290 1.00 0.00 38 ALA A O 16
ATOM 26891 N N . PRO A 1 39 ? 10.237 -1.280 -5.411 1.00 0.00 39 PRO A N 16
ATOM 26892 C CA . PRO A 1 39 ? 9.906 -0.637 -6.671 1.00 0.00 39 PRO A CA 16
ATOM 26893 C C . PRO A 1 39 ? 11.129 -0.563 -7.587 1.00 0.00 39 PRO A C 16
ATOM 26894 O O . PRO A 1 39 ? 12.208 -1.029 -7.227 1.00 0.00 39 PRO A O 16
ATOM 26905 N N . LYS A 1 40 ? 10.918 0.026 -8.756 1.00 0.00 40 LYS A N 16
ATOM 26906 C CA . LYS A 1 40 ? 11.990 0.166 -9.727 1.00 0.00 40 LYS A CA 16
ATOM 26907 C C . LYS A 1 40 ? 13.295 0.488 -8.996 1.00 0.00 40 LYS A C 16
ATOM 26908 O O . LYS A 1 40 ? 13.287 1.179 -7.979 1.00 0.00 40 LYS A O 16
ATOM 26927 N N . LYS A 1 41 ? 14.386 -0.028 -9.544 1.00 0.00 41 LYS A N 16
ATOM 26928 C CA . LYS A 1 41 ? 15.696 0.196 -8.958 1.00 0.00 41 LYS A CA 16
ATOM 26929 C C . LYS A 1 41 ? 16.076 1.669 -9.116 1.00 0.00 41 LYS A C 16
ATOM 26930 O O . LYS A 1 41 ? 16.346 2.354 -8.131 1.00 0.00 41 LYS A O 16
ATOM 26949 N N . GLU A 1 42 ? 16.084 2.114 -10.364 1.00 0.00 42 GLU A N 16
ATOM 26950 C CA . GLU A 1 42 ? 16.426 3.494 -10.665 1.00 0.00 42 GLU A CA 16
ATOM 26951 C C . GLU A 1 42 ? 15.197 4.392 -10.509 1.00 0.00 42 GLU A C 16
ATOM 26952 O O . GLU A 1 42 ? 14.899 5.200 -11.387 1.00 0.00 42 GLU A O 16
ATOM 26964 N N . LEU A 1 43 ? 14.517 4.219 -9.386 1.00 0.00 43 LEU A N 16
ATOM 26965 C CA . LEU A 1 43 ? 13.326 5.004 -9.104 1.00 0.00 43 LEU A CA 16
ATOM 26966 C C . LEU A 1 43 ? 13.218 5.233 -7.595 1.00 0.00 43 LEU A C 16
ATOM 26967 O O . LEU A 1 43 ? 12.943 6.347 -7.151 1.00 0.00 43 LEU A O 16
ATOM 26983 N N . GLN A 1 44 ? 13.439 4.161 -6.848 1.00 0.00 44 GLN A N 16
ATOM 26984 C CA . GLN A 1 44 ? 13.369 4.232 -5.398 1.00 0.00 44 GLN A CA 16
ATOM 26985 C C . GLN A 1 44 ? 13.837 5.604 -4.911 1.00 0.00 44 GLN A C 16
ATOM 26986 O O . GLN A 1 44 ? 13.244 6.178 -3.998 1.00 0.00 44 GLN A O 16
ATOM 27000 N N . ASN A 1 45 ? 14.897 6.091 -5.540 1.00 0.00 45 ASN A N 16
ATOM 27001 C CA . ASN A 1 45 ? 15.451 7.385 -5.181 1.00 0.00 45 ASN A CA 16
ATOM 27002 C C . ASN A 1 45 ? 15.860 7.369 -3.707 1.00 0.00 45 ASN A C 16
ATOM 27003 O O . ASN A 1 45 ? 15.395 8.193 -2.921 1.00 0.00 45 ASN A O 16
ATOM 27014 N N . GLY A 1 46 ? 16.726 6.422 -3.376 1.00 0.00 46 GLY A N 16
ATOM 27015 C CA . GLY A 1 46 ? 17.203 6.288 -2.011 1.00 0.00 46 GLY A CA 16
ATOM 27016 C C . GLY A 1 46 ? 16.453 5.176 -1.275 1.00 0.00 46 GLY A C 16
ATOM 27017 O O . GLY A 1 46 ? 15.614 4.495 -1.862 1.00 0.00 46 GLY A O 16
ATOM 27021 N N . VAL A 1 47 ? 16.783 5.026 0.000 1.00 0.00 47 VAL A N 16
ATOM 27022 C CA . VAL A 1 47 ? 16.152 4.008 0.822 1.00 0.00 47 VAL A CA 16
ATOM 27023 C C . VAL A 1 47 ? 14.677 4.363 1.022 1.00 0.00 47 VAL A C 16
ATOM 27024 O O . VAL A 1 47 ? 14.280 5.511 0.831 1.00 0.00 47 VAL A O 16
ATOM 27037 N N . ILE A 1 48 ? 13.906 3.356 1.404 1.00 0.00 48 ILE A N 16
ATOM 27038 C CA . ILE A 1 48 ? 12.484 3.547 1.633 1.00 0.00 48 ILE A CA 16
ATOM 27039 C C . ILE A 1 48 ? 12.191 3.423 3.129 1.00 0.00 48 ILE A C 16
ATOM 27040 O O . ILE A 1 48 ? 12.570 2.437 3.760 1.00 0.00 48 ILE A O 16
ATOM 27056 N N . ARG A 1 49 ? 11.518 4.437 3.654 1.00 0.00 49 ARG A N 16
ATOM 27057 C CA . ARG A 1 49 ? 11.170 4.453 5.065 1.00 0.00 49 ARG A CA 16
ATOM 27058 C C . ARG A 1 49 ? 9.938 3.582 5.318 1.00 0.00 49 ARG A C 16
ATOM 27059 O O . ARG A 1 49 ? 9.808 2.977 6.381 1.00 0.00 49 ARG A O 16
ATOM 27080 N N . GLY A 1 50 ? 9.064 3.546 4.323 1.00 0.00 50 GLY A N 16
ATOM 27081 C CA . GLY A 1 50 ? 7.847 2.759 4.424 1.00 0.00 50 GLY A CA 16
ATOM 27082 C C . GLY A 1 50 ? 6.974 2.937 3.180 1.00 0.00 50 GLY A C 16
ATOM 27083 O O . GLY A 1 50 ? 7.334 3.676 2.265 1.00 0.00 50 GLY A O 16
ATOM 27087 N N . TYR A 1 51 ? 5.842 2.248 3.186 1.00 0.00 51 TYR A N 16
ATOM 27088 C CA . TYR A 1 51 ? 4.915 2.320 2.070 1.00 0.00 51 TYR A CA 16
ATOM 27089 C C . TYR A 1 51 ? 3.475 2.476 2.563 1.00 0.00 51 TYR A C 16
ATOM 27090 O O . TYR A 1 51 ? 3.116 1.953 3.617 1.00 0.00 51 TYR A O 16
ATOM 27108 N N . GLN A 1 52 ? 2.689 3.197 1.777 1.00 0.00 52 GLN A N 16
ATOM 27109 C CA . GLN A 1 52 ? 1.296 3.427 2.120 1.00 0.00 52 GLN A CA 16
ATOM 27110 C C . GLN A 1 52 ? 0.394 2.448 1.366 1.00 0.00 52 GLN A C 16
ATOM 27111 O O . GLN A 1 52 ? 0.737 1.999 0.273 1.00 0.00 52 GLN A O 16
ATOM 27125 N N . ILE A 1 53 ? -0.740 2.145 1.980 1.00 0.00 53 ILE A N 16
ATOM 27126 C CA . ILE A 1 53 ? -1.693 1.227 1.380 1.00 0.00 53 ILE A CA 16
ATOM 27127 C C . ILE A 1 53 ? -3.093 1.841 1.439 1.00 0.00 53 ILE A C 16
ATOM 27128 O O . ILE A 1 53 ? -3.734 1.837 2.489 1.00 0.00 53 ILE A O 16
ATOM 27144 N N . GLY A 1 54 ? -3.527 2.355 0.297 1.00 0.00 54 GLY A N 16
ATOM 27145 C CA . GLY A 1 54 ? -4.840 2.973 0.205 1.00 0.00 54 GLY A CA 16
ATOM 27146 C C . GLY A 1 54 ? -5.875 1.982 -0.331 1.00 0.00 54 GLY A C 16
ATOM 27147 O O . GLY A 1 54 ? -5.845 1.623 -1.507 1.00 0.00 54 GLY A O 16
ATOM 27151 N N . TYR A 1 55 ? -6.766 1.568 0.558 1.00 0.00 55 TYR A N 16
ATOM 27152 C CA . TYR A 1 55 ? -7.809 0.626 0.188 1.00 0.00 55 TYR A CA 16
ATOM 27153 C C . TYR A 1 55 ? -9.195 1.187 0.515 1.00 0.00 55 TYR A C 16
ATOM 27154 O O . TYR A 1 55 ? -9.378 1.843 1.539 1.00 0.00 55 TYR A O 16
ATOM 27172 N N . ARG A 1 56 ? -10.136 0.908 -0.376 1.00 0.00 56 ARG A N 16
ATOM 27173 C CA . ARG A 1 56 ? -11.499 1.376 -0.196 1.00 0.00 56 ARG A CA 16
ATOM 27174 C C . ARG A 1 56 ? -12.472 0.493 -0.979 1.00 0.00 56 ARG A C 16
ATOM 27175 O O . ARG A 1 56 ? -12.098 -0.106 -1.987 1.00 0.00 56 ARG A O 16
ATOM 27196 N N . GLU A 1 57 ? -13.701 0.439 -0.487 1.00 0.00 57 GLU A N 16
ATOM 27197 C CA . GLU A 1 57 ? -14.730 -0.361 -1.129 1.00 0.00 57 GLU A CA 16
ATOM 27198 C C . GLU A 1 57 ? -14.753 -0.088 -2.634 1.00 0.00 57 GLU A C 16
ATOM 27199 O O . GLU A 1 57 ? -14.467 1.025 -3.071 1.00 0.00 57 GLU A O 16
ATOM 27211 N N . ASN A 1 58 ? -15.097 -1.124 -3.385 1.00 0.00 58 ASN A N 16
ATOM 27212 C CA . ASN A 1 58 ? -15.161 -1.010 -4.833 1.00 0.00 58 ASN A CA 16
ATOM 27213 C C . ASN A 1 58 ? -16.607 -0.740 -5.255 1.00 0.00 58 ASN A C 16
ATOM 27214 O O . ASN A 1 58 ? -17.057 -1.231 -6.289 1.00 0.00 58 ASN A O 16
ATOM 27225 N N . SER A 1 59 ? -17.294 0.040 -4.433 1.00 0.00 59 SER A N 16
ATOM 27226 C CA . SER A 1 59 ? -18.679 0.381 -4.708 1.00 0.00 59 SER A CA 16
ATOM 27227 C C . SER A 1 59 ? -18.761 1.780 -5.322 1.00 0.00 59 SER A C 16
ATOM 27228 O O . SER A 1 59 ? -17.835 2.578 -5.184 1.00 0.00 59 SER A O 16
ATOM 27236 N N . PRO A 1 60 ? -19.908 2.042 -6.004 1.00 0.00 60 PRO A N 16
ATOM 27237 C CA . PRO A 1 60 ? -20.124 3.331 -6.639 1.00 0.00 60 PRO A CA 16
ATOM 27238 C C . PRO A 1 60 ? -20.455 4.405 -5.601 1.00 0.00 60 PRO A C 16
ATOM 27239 O O . PRO A 1 60 ? -21.487 4.333 -4.935 1.00 0.00 60 PRO A O 16
ATOM 27250 N N . GLY A 1 61 ? -19.560 5.377 -5.496 1.00 0.00 61 GLY A N 16
ATOM 27251 C CA . GLY A 1 61 ? -19.745 6.465 -4.551 1.00 0.00 61 GLY A CA 16
ATOM 27252 C C . GLY A 1 61 ? -19.809 5.939 -3.115 1.00 0.00 61 GLY A C 16
ATOM 27253 O O . GLY A 1 61 ? -20.782 6.182 -2.404 1.00 0.00 61 GLY A O 16
ATOM 27257 N N . SER A 1 62 ? -18.758 5.228 -2.732 1.00 0.00 62 SER A N 16
ATOM 27258 C CA . SER A 1 62 ? -18.683 4.665 -1.395 1.00 0.00 62 SER A CA 16
ATOM 27259 C C . SER A 1 62 ? -18.360 5.766 -0.382 1.00 0.00 62 SER A C 16
ATOM 27260 O O . SER A 1 62 ? -18.288 5.508 0.819 1.00 0.00 62 SER A O 16
ATOM 27268 N N . ASN A 1 63 ? -18.174 6.970 -0.903 1.00 0.00 63 ASN A N 16
ATOM 27269 C CA . ASN A 1 63 ? -17.861 8.110 -0.059 1.00 0.00 63 ASN A CA 16
ATOM 27270 C C . ASN A 1 63 ? -16.900 7.671 1.048 1.00 0.00 63 ASN A C 16
ATOM 27271 O O . ASN A 1 63 ? -17.028 8.103 2.193 1.00 0.00 63 ASN A O 16
ATOM 27282 N N . GLY A 1 64 ? -15.960 6.819 0.668 1.00 0.00 64 GLY A N 16
ATOM 27283 C CA . GLY A 1 64 ? -14.979 6.317 1.615 1.00 0.00 64 GLY A CA 16
ATOM 27284 C C . GLY A 1 64 ? -13.556 6.529 1.094 1.00 0.00 64 GLY A C 16
ATOM 27285 O O . GLY A 1 64 ? -12.973 5.631 0.487 1.00 0.00 64 GLY A O 16
ATOM 27289 N N . GLN A 1 65 ? -13.038 7.721 1.350 1.00 0.00 65 GLN A N 16
ATOM 27290 C CA . GLN A 1 65 ? -11.694 8.062 0.914 1.00 0.00 65 GLN A CA 16
ATOM 27291 C C . GLN A 1 65 ? -10.748 6.881 1.138 1.00 0.00 65 GLN A C 16
ATOM 27292 O O . GLN A 1 65 ? -10.778 6.248 2.192 1.00 0.00 65 GLN A O 16
ATOM 27306 N N . TYR A 1 66 ? -9.930 6.620 0.129 1.00 0.00 66 TYR A N 16
ATOM 27307 C CA . TYR A 1 66 ? -8.976 5.526 0.202 1.00 0.00 66 TYR A CA 16
ATOM 27308 C C . TYR A 1 66 ? -8.309 5.472 1.578 1.00 0.00 66 TYR A C 16
ATOM 27309 O O . TYR A 1 66 ? -7.544 6.367 1.936 1.00 0.00 66 TYR A O 16
ATOM 27327 N N . SER A 1 67 ? -8.622 4.414 2.311 1.00 0.00 67 SER A N 16
ATOM 27328 C CA . SER A 1 67 ? -8.062 4.231 3.639 1.00 0.00 67 SER A CA 16
ATOM 27329 C C . SER A 1 67 ? -6.546 4.042 3.546 1.00 0.00 67 SER A C 16
ATOM 27330 O O . SER A 1 67 ? -6.073 2.983 3.137 1.00 0.00 67 SER A O 16
ATOM 27338 N N . ILE A 1 68 ? -5.827 5.086 3.933 1.00 0.00 68 ILE A N 16
ATOM 27339 C CA . ILE A 1 68 ? -4.375 5.048 3.899 1.00 0.00 68 ILE A CA 16
ATOM 27340 C C . ILE A 1 68 ? -3.855 4.406 5.187 1.00 0.00 68 ILE A C 16
ATOM 27341 O O . ILE A 1 68 ? -4.465 4.548 6.245 1.00 0.00 68 ILE A O 16
ATOM 27357 N N . VAL A 1 69 ? -2.734 3.714 5.054 1.00 0.00 69 VAL A N 16
ATOM 27358 C CA . VAL A 1 69 ? -2.125 3.049 6.194 1.00 0.00 69 VAL A CA 16
ATOM 27359 C C . VAL A 1 69 ? -0.607 3.014 6.008 1.00 0.00 69 VAL A C 16
ATOM 27360 O O . VAL A 1 69 ? -0.103 2.338 5.112 1.00 0.00 69 VAL A O 16
ATOM 27373 N N . GLU A 1 70 ? 0.080 3.752 6.868 1.00 0.00 70 GLU A N 16
ATOM 27374 C CA . GLU A 1 70 ? 1.531 3.814 6.809 1.00 0.00 70 GLU A CA 16
ATOM 27375 C C . GLU A 1 70 ? 2.142 2.582 7.480 1.00 0.00 70 GLU A C 16
ATOM 27376 O O . GLU A 1 70 ? 1.586 2.054 8.442 1.00 0.00 70 GLU A O 16
ATOM 27388 N N . MET A 1 71 ? 3.278 2.159 6.945 1.00 0.00 71 MET A N 16
ATOM 27389 C CA . MET A 1 71 ? 3.971 0.999 7.479 1.00 0.00 71 MET A CA 16
ATOM 27390 C C . MET A 1 71 ? 5.454 1.026 7.105 1.00 0.00 71 MET A C 16
ATOM 27391 O O . MET A 1 71 ? 5.825 1.557 6.059 1.00 0.00 71 MET A O 16
ATOM 27405 N N . LYS A 1 72 ? 6.263 0.446 7.979 1.00 0.00 72 LYS A N 16
ATOM 27406 C CA . LYS A 1 72 ? 7.698 0.396 7.753 1.00 0.00 72 LYS A CA 16
ATOM 27407 C C . LYS A 1 72 ? 8.013 -0.713 6.747 1.00 0.00 72 LYS A C 16
ATOM 27408 O O . LYS A 1 72 ? 7.275 -1.692 6.645 1.00 0.00 72 LYS A O 16
ATOM 27427 N N . ALA A 1 73 ? 9.110 -0.522 6.029 1.00 0.00 73 ALA A N 16
ATOM 27428 C CA . ALA A 1 73 ? 9.532 -1.493 5.035 1.00 0.00 73 ALA A CA 16
ATOM 27429 C C . ALA A 1 73 ? 10.444 -2.529 5.695 1.00 0.00 73 ALA A C 16
ATOM 27430 O O . ALA A 1 73 ? 11.536 -2.197 6.154 1.00 0.00 73 ALA A O 16
ATOM 27437 N N . THR A 1 74 ? 9.963 -3.763 5.722 1.00 0.00 74 THR A N 16
ATOM 27438 C CA . THR A 1 74 ? 10.721 -4.850 6.319 1.00 0.00 74 THR A CA 16
ATOM 27439 C C . THR A 1 74 ? 12.071 -5.006 5.616 1.00 0.00 74 THR A C 16
ATOM 27440 O O . THR A 1 74 ? 13.093 -5.219 6.267 1.00 0.00 74 THR A O 16
ATOM 27451 N N . GLY A 1 75 ? 12.032 -4.894 4.297 1.00 0.00 75 GLY A N 16
ATOM 27452 C CA . GLY A 1 75 ? 13.240 -5.021 3.499 1.00 0.00 75 GLY A CA 16
ATOM 27453 C C . GLY A 1 75 ? 12.920 -4.940 2.005 1.00 0.00 75 GLY A C 16
ATOM 27454 O O . GLY A 1 75 ? 12.194 -4.049 1.568 1.00 0.00 75 GLY A O 16
ATOM 27458 N N . ASP A 1 76 ? 13.479 -5.884 1.261 1.00 0.00 76 ASP A N 16
ATOM 27459 C CA . ASP A 1 76 ? 13.263 -5.931 -0.175 1.00 0.00 76 ASP A CA 16
ATOM 27460 C C . ASP A 1 76 ? 11.769 -6.100 -0.456 1.00 0.00 76 ASP A C 16
ATOM 27461 O O . ASP A 1 76 ? 11.227 -5.464 -1.359 1.00 0.00 76 ASP A O 16
ATOM 27470 N N . SER A 1 77 ? 11.144 -6.962 0.333 1.00 0.00 77 SER A N 16
ATOM 27471 C CA . SER A 1 77 ? 9.723 -7.223 0.180 1.00 0.00 77 SER A CA 16
ATOM 27472 C C . SER A 1 77 ? 8.961 -6.696 1.397 1.00 0.00 77 SER A C 16
ATOM 27473 O O . SER A 1 77 ? 9.491 -6.679 2.507 1.00 0.00 77 SER A O 16
ATOM 27481 N N . GLU A 1 78 ? 7.728 -6.279 1.148 1.00 0.00 78 GLU A N 16
ATOM 27482 C CA . GLU A 1 78 ? 6.887 -5.753 2.210 1.00 0.00 78 GLU A CA 16
ATOM 27483 C C . GLU A 1 78 ? 5.461 -6.290 2.073 1.00 0.00 78 GLU A C 16
ATOM 27484 O O . GLU A 1 78 ? 5.008 -6.584 0.968 1.00 0.00 78 GLU A O 16
ATOM 27496 N N . VAL A 1 79 ? 4.793 -6.402 3.212 1.00 0.00 79 VAL A N 16
ATOM 27497 C CA . VAL A 1 79 ? 3.428 -6.899 3.233 1.00 0.00 79 VAL A CA 16
ATOM 27498 C C . VAL A 1 79 ? 2.672 -6.250 4.394 1.00 0.00 79 VAL A C 16
ATOM 27499 O O . VAL A 1 79 ? 3.256 -5.966 5.439 1.00 0.00 79 VAL A O 16
ATOM 27512 N N . TYR A 1 80 ? 1.383 -6.036 4.173 1.00 0.00 80 TYR A N 16
ATOM 27513 C CA . TYR A 1 80 ? 0.541 -5.426 5.188 1.00 0.00 80 TYR A CA 16
ATOM 27514 C C . TYR A 1 80 ? -0.834 -6.095 5.235 1.00 0.00 80 TYR A C 16
ATOM 27515 O O . TYR A 1 80 ? -1.500 -6.226 4.209 1.00 0.00 80 TYR A O 16
ATOM 27533 N N . THR A 1 81 ? -1.219 -6.502 6.436 1.00 0.00 81 THR A N 16
ATOM 27534 C CA . THR A 1 81 ? -2.503 -7.154 6.629 1.00 0.00 81 THR A CA 16
ATOM 27535 C C . THR A 1 81 ? -3.617 -6.113 6.755 1.00 0.00 81 THR A C 16
ATOM 27536 O O . THR A 1 81 ? -3.757 -5.473 7.796 1.00 0.00 81 THR A O 16
ATOM 27547 N N . LEU A 1 82 ? -4.380 -5.977 5.681 1.00 0.00 82 LEU A N 16
ATOM 27548 C CA . LEU A 1 82 ? -5.477 -5.024 5.659 1.00 0.00 82 LEU A CA 16
ATOM 27549 C C . LEU A 1 82 ? -6.727 -5.679 6.250 1.00 0.00 82 LEU A C 16
ATOM 27550 O O . LEU A 1 82 ? -7.349 -6.527 5.613 1.00 0.00 82 LEU A O 16
ATOM 27566 N N . ASP A 1 83 ? -7.058 -5.260 7.463 1.00 0.00 83 ASP A N 16
ATOM 27567 C CA . ASP A 1 83 ? -8.222 -5.795 8.148 1.00 0.00 83 ASP A CA 16
ATOM 27568 C C . ASP A 1 83 ? -9.366 -4.781 8.068 1.00 0.00 83 ASP A C 16
ATOM 27569 O O . ASP A 1 83 ? -9.223 -3.727 7.450 1.00 0.00 83 ASP A O 16
ATOM 27578 N N . ASN A 1 84 ? -10.473 -5.136 8.702 1.00 0.00 84 ASN A N 16
ATOM 27579 C CA . ASN A 1 84 ? -11.640 -4.270 8.711 1.00 0.00 84 ASN A CA 16
ATOM 27580 C C . ASN A 1 84 ? -12.145 -4.086 7.279 1.00 0.00 84 ASN A C 16
ATOM 27581 O O . ASN A 1 84 ? -12.149 -2.973 6.756 1.00 0.00 84 ASN A O 16
ATOM 27592 N N . LEU A 1 85 ? -12.557 -5.196 6.683 1.00 0.00 85 LEU A N 16
ATOM 27593 C CA . LEU A 1 85 ? -13.062 -5.171 5.321 1.00 0.00 85 LEU A CA 16
ATOM 27594 C C . LEU A 1 85 ? -14.495 -5.707 5.304 1.00 0.00 85 LEU A C 16
ATOM 27595 O O . LEU A 1 85 ? -15.087 -5.940 6.356 1.00 0.00 85 LEU A O 16
ATOM 27611 N N . LYS A 1 86 ? -15.011 -5.886 4.096 1.00 0.00 86 LYS A N 16
ATOM 27612 C CA . LYS A 1 86 ? -16.363 -6.390 3.928 1.00 0.00 86 LYS A CA 16
ATOM 27613 C C . LYS A 1 86 ? -16.308 -7.871 3.546 1.00 0.00 86 LYS A C 16
ATOM 27614 O O . LYS A 1 86 ? -15.273 -8.361 3.095 1.00 0.00 86 LYS A O 16
ATOM 27633 N N . LYS A 1 87 ? -17.433 -8.542 3.741 1.00 0.00 87 LYS A N 16
ATOM 27634 C CA . LYS A 1 87 ? -17.525 -9.957 3.423 1.00 0.00 87 LYS A CA 16
ATOM 27635 C C . LYS A 1 87 ? -18.010 -10.121 1.981 1.00 0.00 87 LYS A C 16
ATOM 27636 O O . LYS A 1 87 ? -19.006 -9.518 1.585 1.00 0.00 87 LYS A O 16
ATOM 27655 N N . PHE A 1 88 ? -17.281 -10.938 1.235 1.00 0.00 88 PHE A N 16
ATOM 27656 C CA . PHE A 1 88 ? -17.624 -11.189 -0.154 1.00 0.00 88 PHE A CA 16
ATOM 27657 C C . PHE A 1 88 ? -17.941 -9.882 -0.885 1.00 0.00 88 PHE A C 16
ATOM 27658 O O . PHE A 1 88 ? -19.078 -9.656 -1.296 1.00 0.00 88 PHE A O 16
ATOM 27675 N N . ALA A 1 89 ? -16.914 -9.056 -1.024 1.00 0.00 89 ALA A N 16
ATOM 27676 C CA . ALA A 1 89 ? -17.069 -7.778 -1.698 1.00 0.00 89 ALA A CA 16
ATOM 27677 C C . ALA A 1 89 ? -15.750 -7.402 -2.377 1.00 0.00 89 ALA A C 16
ATOM 27678 O O . ALA A 1 89 ? -14.675 -7.675 -1.846 1.00 0.00 89 ALA A O 16
ATOM 27685 N N . GLN A 1 90 ? -15.877 -6.781 -3.541 1.00 0.00 90 GLN A N 16
ATOM 27686 C CA . GLN A 1 90 ? -14.709 -6.365 -4.298 1.00 0.00 90 GLN A CA 16
ATOM 27687 C C . GLN A 1 90 ? -14.066 -5.137 -3.650 1.00 0.00 90 GLN A C 16
ATOM 27688 O O . GLN A 1 90 ? -14.766 -4.251 -3.161 1.00 0.00 90 GLN A O 16
ATOM 27702 N N . TYR A 1 91 ? -12.742 -5.122 -3.668 1.00 0.00 91 TYR A N 16
ATOM 27703 C CA . TYR A 1 91 ? -11.997 -4.017 -3.089 1.00 0.00 91 TYR A CA 16
ATOM 27704 C C . TYR A 1 91 ? -10.769 -3.679 -3.936 1.00 0.00 91 TYR A C 16
ATOM 27705 O O . TYR A 1 91 ? -10.027 -4.571 -4.344 1.00 0.00 91 TYR A O 16
ATOM 27723 N N . GLY A 1 92 ? -10.594 -2.388 -4.177 1.00 0.00 92 GLY A N 16
ATOM 27724 C CA . GLY A 1 92 ? -9.469 -1.920 -4.969 1.00 0.00 92 GLY A CA 16
ATOM 27725 C C . GLY A 1 92 ? -8.549 -1.023 -4.139 1.00 0.00 92 GLY A C 16
ATOM 27726 O O . GLY A 1 92 ? -8.897 0.116 -3.833 1.00 0.00 92 GLY A O 16
ATOM 27730 N N . VAL A 1 93 ? -7.392 -1.571 -3.798 1.00 0.00 93 VAL A N 16
ATOM 27731 C CA . VAL A 1 93 ? -6.419 -0.835 -3.009 1.00 0.00 93 VAL A CA 16
ATOM 27732 C C . VAL A 1 93 ? -5.217 -0.483 -3.888 1.00 0.00 93 VAL A C 16
ATOM 27733 O O . VAL A 1 93 ? -5.017 -1.085 -4.942 1.00 0.00 93 VAL A O 16
ATOM 27746 N N . VAL A 1 94 ? -4.449 0.491 -3.422 1.00 0.00 94 VAL A N 16
ATOM 27747 C CA . VAL A 1 94 ? -3.273 0.931 -4.153 1.00 0.00 94 VAL A CA 16
ATOM 27748 C C . VAL A 1 94 ? -2.084 1.018 -3.193 1.00 0.00 94 VAL A C 16
ATOM 27749 O O . VAL A 1 94 ? -2.232 1.460 -2.055 1.00 0.00 94 VAL A O 16
ATOM 27762 N N . VAL A 1 95 ? -0.932 0.589 -3.687 1.00 0.00 95 VAL A N 16
ATOM 27763 C CA . VAL A 1 95 ? 0.280 0.613 -2.888 1.00 0.00 95 VAL A CA 16
ATOM 27764 C C . VAL A 1 95 ? 1.261 1.624 -3.486 1.00 0.00 95 VAL A C 16
ATOM 27765 O O . VAL A 1 95 ? 1.306 1.805 -4.702 1.00 0.00 95 VAL A O 16
ATOM 27778 N N . GLN A 1 96 ? 2.022 2.255 -2.605 1.00 0.00 96 GLN A N 16
ATOM 27779 C CA . GLN A 1 96 ? 2.999 3.243 -3.031 1.00 0.00 96 GLN A CA 16
ATOM 27780 C C . GLN A 1 96 ? 4.145 3.327 -2.020 1.00 0.00 96 GLN A C 16
ATOM 27781 O O . GLN A 1 96 ? 3.944 3.099 -0.829 1.00 0.00 96 GLN A O 16
ATOM 27795 N N . ALA A 1 97 ? 5.321 3.654 -2.534 1.00 0.00 97 ALA A N 16
ATOM 27796 C CA . ALA A 1 97 ? 6.499 3.771 -1.691 1.00 0.00 97 ALA A CA 16
ATOM 27797 C C . ALA A 1 97 ? 6.633 5.216 -1.207 1.00 0.00 97 ALA A C 16
ATOM 27798 O O . ALA A 1 97 ? 6.601 6.149 -2.008 1.00 0.00 97 ALA A O 16
ATOM 27805 N N . PHE A 1 98 ? 6.781 5.357 0.102 1.00 0.00 98 PHE A N 16
ATOM 27806 C CA . PHE A 1 98 ? 6.920 6.673 0.703 1.00 0.00 98 PHE A CA 16
ATOM 27807 C C . PHE A 1 98 ? 8.204 6.765 1.530 1.00 0.00 98 PHE A C 16
ATOM 27808 O O . PHE A 1 98 ? 8.487 5.886 2.343 1.00 0.00 98 PHE A O 16
ATOM 27825 N N . ASN A 1 99 ? 8.946 7.837 1.295 1.00 0.00 99 ASN A N 16
ATOM 27826 C CA . ASN A 1 99 ? 10.193 8.055 2.008 1.00 0.00 99 ASN A CA 16
ATOM 27827 C C . ASN A 1 99 ? 10.151 9.423 2.692 1.00 0.00 99 ASN A C 16
ATOM 27828 O O . ASN A 1 99 ? 9.173 10.158 2.561 1.00 0.00 99 ASN A O 16
ATOM 27839 N N . ARG A 1 100 ? 11.225 9.725 3.407 1.00 0.00 100 ARG A N 16
ATOM 27840 C CA . ARG A 1 100 ? 11.323 10.992 4.112 1.00 0.00 100 ARG A CA 16
ATOM 27841 C C . ARG A 1 100 ? 11.384 12.151 3.115 1.00 0.00 100 ARG A C 16
ATOM 27842 O O . ARG A 1 100 ? 11.232 13.310 3.495 1.00 0.00 100 ARG A O 16
ATOM 27863 N N . ALA A 1 101 ? 11.606 11.796 1.857 1.00 0.00 101 ALA A N 16
ATOM 27864 C CA . ALA A 1 101 ? 11.688 12.792 0.803 1.00 0.00 101 ALA A CA 16
ATOM 27865 C C . ALA A 1 101 ? 10.277 13.154 0.337 1.00 0.00 101 ALA A C 16
ATOM 27866 O O . ALA A 1 101 ? 10.055 14.239 -0.199 1.00 0.00 101 ALA A O 16
ATOM 27873 N N . GLY A 1 102 ? 9.358 12.225 0.559 1.00 0.00 102 GLY A N 16
ATOM 27874 C CA . GLY A 1 102 ? 7.974 12.433 0.169 1.00 0.00 102 GLY A CA 16
ATOM 27875 C C . GLY A 1 102 ? 7.293 11.104 -0.162 1.00 0.00 102 GLY A C 16
ATOM 27876 O O . GLY A 1 102 ? 7.684 10.056 0.351 1.00 0.00 102 GLY A O 16
ATOM 27880 N N . THR A 1 103 ? 6.285 11.189 -1.018 1.00 0.00 103 THR A N 16
ATOM 27881 C CA . THR A 1 103 ? 5.545 10.006 -1.424 1.00 0.00 103 THR A CA 16
ATOM 27882 C C . THR A 1 103 ? 5.536 9.881 -2.949 1.00 0.00 103 THR A C 16
ATOM 27883 O O . THR A 1 103 ? 5.457 10.883 -3.658 1.00 0.00 103 THR A O 16
ATOM 27894 N N . GLY A 1 104 ? 5.618 8.641 -3.409 1.00 0.00 104 GLY A N 16
ATOM 27895 C CA . GLY A 1 104 ? 5.619 8.371 -4.837 1.00 0.00 104 GLY A CA 16
ATOM 27896 C C . GLY A 1 104 ? 4.194 8.185 -5.362 1.00 0.00 104 GLY A C 16
ATOM 27897 O O . GLY A 1 104 ? 3.228 8.390 -4.629 1.00 0.00 104 GLY A O 16
ATOM 27901 N N . PRO A 1 105 ? 4.107 7.787 -6.659 1.00 0.00 105 PRO A N 16
ATOM 27902 C CA . PRO A 1 105 ? 2.816 7.570 -7.290 1.00 0.00 105 PRO A CA 16
ATOM 27903 C C . PRO A 1 105 ? 2.184 6.262 -6.810 1.00 0.00 105 PRO A C 16
ATOM 27904 O O . PRO A 1 105 ? 2.870 5.401 -6.260 1.00 0.00 105 PRO A O 16
ATOM 27915 N N . SER A 1 106 ? 0.883 6.153 -7.035 1.00 0.00 106 SER A N 16
ATOM 27916 C CA . SER A 1 106 ? 0.150 4.965 -6.632 1.00 0.00 106 SER A CA 16
ATOM 27917 C C . SER A 1 106 ? 0.230 3.903 -7.732 1.00 0.00 106 SER A C 16
ATOM 27918 O O . SER A 1 106 ? 0.339 4.234 -8.912 1.00 0.00 106 SER A O 16
ATOM 27926 N N . SER A 1 107 ? 0.173 2.650 -7.305 1.00 0.00 107 SER A N 16
ATOM 27927 C CA . SER A 1 107 ? 0.237 1.538 -8.239 1.00 0.00 107 SER A CA 16
ATOM 27928 C C . SER A 1 107 ? -1.155 1.248 -8.804 1.00 0.00 107 SER A C 16
ATOM 27929 O O . SER A 1 107 ? -2.152 1.769 -8.306 1.00 0.00 107 SER A O 16
ATOM 27937 N N . SER A 1 108 ? -1.178 0.418 -9.836 1.00 0.00 108 SER A N 16
ATOM 27938 C CA . SER A 1 108 ? -2.431 0.052 -10.474 1.00 0.00 108 SER A CA 16
ATOM 27939 C C . SER A 1 108 ? -3.368 -0.598 -9.454 1.00 0.00 108 SER A C 16
ATOM 27940 O O . SER A 1 108 ? -3.040 -1.634 -8.877 1.00 0.00 108 SER A O 16
ATOM 27948 N N . GLU A 1 109 ? -4.514 0.037 -9.261 1.00 0.00 109 GLU A N 16
ATOM 27949 C CA . GLU A 1 109 ? -5.501 -0.467 -8.321 1.00 0.00 109 GLU A CA 16
ATOM 27950 C C . GLU A 1 109 ? -6.063 -1.804 -8.807 1.00 0.00 109 GLU A C 16
ATOM 27951 O O . GLU A 1 109 ? -6.759 -1.858 -9.819 1.00 0.00 109 GLU A O 16
ATOM 27963 N N . ILE A 1 110 ? -5.740 -2.851 -8.062 1.00 0.00 110 ILE A N 16
ATOM 27964 C CA . ILE A 1 110 ? -6.204 -4.185 -8.404 1.00 0.00 110 ILE A CA 16
ATOM 27965 C C . ILE A 1 110 ? -7.559 -4.435 -7.739 1.00 0.00 110 ILE A C 16
ATOM 27966 O O . ILE A 1 110 ? -8.224 -3.496 -7.305 1.00 0.00 110 ILE A O 16
ATOM 27982 N N . ASN A 1 111 ? -7.928 -5.706 -7.681 1.00 0.00 111 ASN A N 16
ATOM 27983 C CA . ASN A 1 111 ? -9.192 -6.091 -7.076 1.00 0.00 111 ASN A CA 16
ATOM 27984 C C . ASN A 1 111 ? -9.078 -7.515 -6.528 1.00 0.00 111 ASN A C 16
ATOM 27985 O O . ASN A 1 111 ? -8.546 -8.400 -7.197 1.00 0.00 111 ASN A O 16
ATOM 27996 N N . ALA A 1 112 ? -9.584 -7.692 -5.317 1.00 0.00 112 ALA A N 16
ATOM 27997 C CA . ALA A 1 112 ? -9.545 -8.993 -4.671 1.00 0.00 112 ALA A CA 16
ATOM 27998 C C . ALA A 1 112 ? -10.746 -9.128 -3.733 1.00 0.00 112 ALA A C 16
ATOM 27999 O O . ALA A 1 112 ? -10.674 -8.740 -2.568 1.00 0.00 112 ALA A O 16
ATOM 28006 N N . THR A 1 113 ? -11.822 -9.679 -4.275 1.00 0.00 113 THR A N 16
ATOM 28007 C CA . THR A 1 113 ? -13.036 -9.870 -3.501 1.00 0.00 113 THR A CA 16
ATOM 28008 C C . THR A 1 113 ? -12.774 -10.809 -2.321 1.00 0.00 113 THR A C 16
ATOM 28009 O O . THR A 1 113 ? -12.175 -11.870 -2.488 1.00 0.00 113 THR A O 16
ATOM 28020 N N . THR A 1 114 ? -13.236 -10.383 -1.154 1.00 0.00 114 THR A N 16
ATOM 28021 C CA . THR A 1 114 ? -13.059 -11.172 0.053 1.00 0.00 114 THR A CA 16
ATOM 28022 C C . THR A 1 114 ? -13.723 -12.542 -0.103 1.00 0.00 114 THR A C 16
ATOM 28023 O O . THR A 1 114 ? -14.490 -12.761 -1.039 1.00 0.00 114 THR A O 16
ATOM 28034 N N . LEU A 1 115 ? -13.403 -13.428 0.829 1.00 0.00 115 LEU A N 16
ATOM 28035 C CA . LEU A 1 115 ? -13.958 -14.771 0.806 1.00 0.00 115 LEU A CA 16
ATOM 28036 C C . LEU A 1 115 ? -15.469 -14.696 1.033 1.00 0.00 115 LEU A C 16
ATOM 28037 O O . LEU A 1 115 ? -16.008 -13.624 1.305 1.00 0.00 115 LEU A O 16
ATOM 28053 N N . GLU A 1 116 ? -16.111 -15.849 0.914 1.00 0.00 116 GLU A N 16
ATOM 28054 C CA . GLU A 1 116 ? -17.550 -15.929 1.103 1.00 0.00 116 GLU A CA 16
ATOM 28055 C C . GLU A 1 116 ? -17.885 -16.017 2.593 1.00 0.00 116 GLU A C 16
ATOM 28056 O O . GLU A 1 116 ? -19.052 -16.132 2.964 1.00 0.00 116 GLU A O 16
ATOM 28068 N N . SER A 1 117 ? -16.841 -15.958 3.407 1.00 0.00 117 SER A N 16
ATOM 28069 C CA . SER A 1 117 ? -17.011 -16.030 4.848 1.00 0.00 117 SER A CA 16
ATOM 28070 C C . SER A 1 117 ? -17.475 -17.431 5.251 1.00 0.00 117 SER A C 16
ATOM 28071 O O . SER A 1 117 ? -18.480 -17.926 4.744 1.00 0.00 117 SER A O 16
ATOM 28079 N N . GLY A 1 118 ? -16.720 -18.031 6.160 1.00 0.00 118 GLY A N 16
ATOM 28080 C CA . GLY A 1 118 ? -17.041 -19.365 6.638 1.00 0.00 118 GLY A CA 16
ATOM 28081 C C . GLY A 1 118 ? -15.773 -20.129 7.023 1.00 0.00 118 GLY A C 16
ATOM 28082 O O . GLY A 1 118 ? -14.666 -19.613 6.883 1.00 0.00 118 GLY A O 16
ATOM 28086 N N . PRO A 1 119 ? -15.983 -21.380 7.515 1.00 0.00 119 PRO A N 16
ATOM 28087 C CA . PRO A 1 119 ? -14.870 -22.221 7.921 1.00 0.00 119 PRO A CA 16
ATOM 28088 C C . PRO A 1 119 ? -14.136 -22.785 6.704 1.00 0.00 119 PRO A C 16
ATOM 28089 O O . PRO A 1 119 ? -14.762 -23.155 5.712 1.00 0.00 119 PRO A O 16
ATOM 28100 N N . SER A 1 120 ? -12.816 -22.834 6.819 1.00 0.00 120 SER A N 16
ATOM 28101 C CA . SER A 1 120 ? -11.990 -23.346 5.740 1.00 0.00 120 SER A CA 16
ATOM 28102 C C . SER A 1 120 ? -11.448 -24.730 6.107 1.00 0.00 120 SER A C 16
ATOM 28103 O O . SER A 1 120 ? -11.461 -25.115 7.275 1.00 0.00 120 SER A O 16
ATOM 28111 N N . SER A 1 121 ? -10.986 -25.439 5.088 1.00 0.00 121 SER A N 16
ATOM 28112 C CA . SER A 1 121 ? -10.442 -26.771 5.289 1.00 0.00 121 SER A CA 16
ATOM 28113 C C . SER A 1 121 ? -8.915 -26.731 5.203 1.00 0.00 121 SER A C 16
ATOM 28114 O O . SER A 1 121 ? -8.353 -25.937 4.449 1.00 0.00 121 SER A O 16
ATOM 28122 N N . GLY A 1 122 ? -8.287 -27.596 5.986 1.00 0.00 122 GLY A N 16
ATOM 28123 C CA . GLY A 1 122 ? -6.836 -27.669 6.008 1.00 0.00 122 GLY A CA 16
ATOM 28124 C C . GLY A 1 122 ? -6.319 -27.897 7.430 1.00 0.00 122 GLY A C 16
ATOM 28125 O O . GLY A 1 122 ? -5.112 -27.899 7.663 1.00 0.00 122 GLY A O 16
ATOM 28129 N N . GLY A 1 1 ? 23.171 -5.877 7.829 1.00 0.00 1 GLY A N 17
ATOM 28130 C CA . GLY A 1 1 ? 23.763 -5.322 6.624 1.00 0.00 1 GLY A CA 17
ATOM 28131 C C . GLY A 1 1 ? 24.239 -3.887 6.857 1.00 0.00 1 GLY A C 17
ATOM 28132 O O . GLY A 1 1 ? 23.932 -3.287 7.886 1.00 0.00 1 GLY A O 17
ATOM 28136 N N . SER A 1 2 ? 24.980 -3.378 5.884 1.00 0.00 2 SER A N 17
ATOM 28137 C CA . SER A 1 2 ? 25.501 -2.024 5.970 1.00 0.00 2 SER A CA 17
ATOM 28138 C C . SER A 1 2 ? 25.719 -1.457 4.566 1.00 0.00 2 SER A C 17
ATOM 28139 O O . SER A 1 2 ? 26.837 -1.474 4.052 1.00 0.00 2 SER A O 17
ATOM 28147 N N . SER A 1 3 ? 24.633 -0.968 3.985 1.00 0.00 3 SER A N 17
ATOM 28148 C CA . SER A 1 3 ? 24.692 -0.397 2.650 1.00 0.00 3 SER A CA 17
ATOM 28149 C C . SER A 1 3 ? 23.590 0.651 2.481 1.00 0.00 3 SER A C 17
ATOM 28150 O O . SER A 1 3 ? 22.493 0.495 3.015 1.00 0.00 3 SER A O 17
ATOM 28158 N N . GLY A 1 4 ? 23.920 1.696 1.735 1.00 0.00 4 GLY A N 17
ATOM 28159 C CA . GLY A 1 4 ? 22.972 2.769 1.489 1.00 0.00 4 GLY A CA 17
ATOM 28160 C C . GLY A 1 4 ? 23.687 4.032 1.006 1.00 0.00 4 GLY A C 17
ATOM 28161 O O . GLY A 1 4 ? 24.073 4.878 1.811 1.00 0.00 4 GLY A O 17
ATOM 28165 N N . SER A 1 5 ? 23.844 4.120 -0.307 1.00 0.00 5 SER A N 17
ATOM 28166 C CA . SER A 1 5 ? 24.506 5.265 -0.907 1.00 0.00 5 SER A CA 17
ATOM 28167 C C . SER A 1 5 ? 23.487 6.374 -1.182 1.00 0.00 5 SER A C 17
ATOM 28168 O O . SER A 1 5 ? 22.282 6.154 -1.075 1.00 0.00 5 SER A O 17
ATOM 28176 N N . SER A 1 6 ? 24.010 7.540 -1.532 1.00 0.00 6 SER A N 17
ATOM 28177 C CA . SER A 1 6 ? 23.161 8.683 -1.824 1.00 0.00 6 SER A CA 17
ATOM 28178 C C . SER A 1 6 ? 23.845 9.595 -2.844 1.00 0.00 6 SER A C 17
ATOM 28179 O O . SER A 1 6 ? 23.290 9.869 -3.907 1.00 0.00 6 SER A O 17
ATOM 28187 N N . GLY A 1 7 ? 25.039 10.041 -2.485 1.00 0.00 7 GLY A N 17
ATOM 28188 C CA . GLY A 1 7 ? 25.804 10.917 -3.356 1.00 0.00 7 GLY A CA 17
ATOM 28189 C C . GLY A 1 7 ? 26.035 12.279 -2.698 1.00 0.00 7 GLY A C 17
ATOM 28190 O O . GLY A 1 7 ? 26.036 12.388 -1.473 1.00 0.00 7 GLY A O 17
ATOM 28194 N N . ILE A 1 8 ? 26.225 13.283 -3.541 1.00 0.00 8 ILE A N 17
ATOM 28195 C CA . ILE A 1 8 ? 26.456 14.633 -3.057 1.00 0.00 8 ILE A CA 17
ATOM 28196 C C . ILE A 1 8 ? 25.111 15.316 -2.802 1.00 0.00 8 ILE A C 17
ATOM 28197 O O . ILE A 1 8 ? 24.760 16.278 -3.485 1.00 0.00 8 ILE A O 17
ATOM 28213 N N . SER A 1 9 ? 24.395 14.793 -1.818 1.00 0.00 9 SER A N 17
ATOM 28214 C CA . SER A 1 9 ? 23.096 15.340 -1.464 1.00 0.00 9 SER A CA 17
ATOM 28215 C C . SER A 1 9 ? 22.582 14.681 -0.183 1.00 0.00 9 SER A C 17
ATOM 28216 O O . SER A 1 9 ? 22.229 13.503 -0.186 1.00 0.00 9 SER A O 17
ATOM 28224 N N . THR A 1 10 ? 22.555 15.470 0.881 1.00 0.00 10 THR A N 17
ATOM 28225 C CA . THR A 1 10 ? 22.089 14.977 2.166 1.00 0.00 10 THR A CA 17
ATOM 28226 C C . THR A 1 10 ? 20.574 15.151 2.287 1.00 0.00 10 THR A C 17
ATOM 28227 O O . THR A 1 10 ? 20.023 15.082 3.384 1.00 0.00 10 THR A O 17
ATOM 28238 N N . GLU A 1 11 ? 19.943 15.374 1.143 1.00 0.00 11 GLU A N 17
ATOM 28239 C CA . GLU A 1 11 ? 18.502 15.558 1.107 1.00 0.00 11 GLU A CA 17
ATOM 28240 C C . GLU A 1 11 ? 17.871 14.605 0.090 1.00 0.00 11 GLU A C 17
ATOM 28241 O O . GLU A 1 11 ? 17.828 14.903 -1.102 1.00 0.00 11 GLU A O 17
ATOM 28253 N N . GLU A 1 12 ? 17.396 13.478 0.600 1.00 0.00 12 GLU A N 17
ATOM 28254 C CA . GLU A 1 12 ? 16.769 12.479 -0.249 1.00 0.00 12 GLU A CA 17
ATOM 28255 C C . GLU A 1 12 ? 15.658 13.116 -1.087 1.00 0.00 12 GLU A C 17
ATOM 28256 O O . GLU A 1 12 ? 15.312 14.279 -0.884 1.00 0.00 12 GLU A O 17
ATOM 28268 N N . ALA A 1 13 ? 15.130 12.326 -2.010 1.00 0.00 13 ALA A N 17
ATOM 28269 C CA . ALA A 1 13 ? 14.066 12.798 -2.879 1.00 0.00 13 ALA A CA 17
ATOM 28270 C C . ALA A 1 13 ? 12.951 11.752 -2.929 1.00 0.00 13 ALA A C 17
ATOM 28271 O O . ALA A 1 13 ? 13.219 10.552 -2.879 1.00 0.00 13 ALA A O 17
ATOM 28278 N N . ALA A 1 14 ? 11.725 12.244 -3.026 1.00 0.00 14 ALA A N 17
ATOM 28279 C CA . ALA A 1 14 ? 10.568 11.366 -3.082 1.00 0.00 14 ALA A CA 17
ATOM 28280 C C . ALA A 1 14 ? 10.766 10.340 -4.200 1.00 0.00 14 ALA A C 17
ATOM 28281 O O . ALA A 1 14 ? 11.560 10.558 -5.114 1.00 0.00 14 ALA A O 17
ATOM 28288 N N . PRO A 1 15 ? 10.011 9.214 -4.088 1.00 0.00 15 PRO A N 17
ATOM 28289 C CA . PRO A 1 15 ? 10.096 8.155 -5.078 1.00 0.00 15 PRO A CA 17
ATOM 28290 C C . PRO A 1 15 ? 9.376 8.551 -6.368 1.00 0.00 15 PRO A C 17
ATOM 28291 O O . PRO A 1 15 ? 8.392 9.288 -6.333 1.00 0.00 15 PRO A O 17
ATOM 28302 N N . ASP A 1 16 ? 9.893 8.043 -7.477 1.00 0.00 16 ASP A N 17
ATOM 28303 C CA . ASP A 1 16 ? 9.312 8.335 -8.776 1.00 0.00 16 ASP A CA 17
ATOM 28304 C C . ASP A 1 16 ? 8.888 7.026 -9.446 1.00 0.00 16 ASP A C 17
ATOM 28305 O O . ASP A 1 16 ? 9.320 6.726 -10.558 1.00 0.00 16 ASP A O 17
ATOM 28314 N N . GLY A 1 17 ? 8.048 6.283 -8.741 1.00 0.00 17 GLY A N 17
ATOM 28315 C CA . GLY A 1 17 ? 7.561 5.013 -9.254 1.00 0.00 17 GLY A CA 17
ATOM 28316 C C . GLY A 1 17 ? 6.939 4.173 -8.136 1.00 0.00 17 GLY A C 17
ATOM 28317 O O . GLY A 1 17 ? 7.483 4.096 -7.036 1.00 0.00 17 GLY A O 17
ATOM 28321 N N . PRO A 1 18 ? 5.777 3.548 -8.466 1.00 0.00 18 PRO A N 17
ATOM 28322 C CA . PRO A 1 18 ? 5.075 2.717 -7.503 1.00 0.00 18 PRO A CA 17
ATOM 28323 C C . PRO A 1 18 ? 5.785 1.374 -7.318 1.00 0.00 18 PRO A C 17
ATOM 28324 O O . PRO A 1 18 ? 6.744 1.072 -8.026 1.00 0.00 18 PRO A O 17
ATOM 28335 N N . PRO A 1 19 ? 5.273 0.584 -6.336 1.00 0.00 19 PRO A N 17
ATOM 28336 C CA . PRO A 1 19 ? 5.848 -0.719 -6.048 1.00 0.00 19 PRO A CA 17
ATOM 28337 C C . PRO A 1 19 ? 5.458 -1.739 -7.120 1.00 0.00 19 PRO A C 17
ATOM 28338 O O . PRO A 1 19 ? 4.583 -1.476 -7.944 1.00 0.00 19 PRO A O 17
ATOM 28349 N N . MET A 1 20 ? 6.126 -2.882 -7.075 1.00 0.00 20 MET A N 17
ATOM 28350 C CA . MET A 1 20 ? 5.860 -3.943 -8.032 1.00 0.00 20 MET A CA 17
ATOM 28351 C C . MET A 1 20 ? 5.210 -5.147 -7.349 1.00 0.00 20 MET A C 17
ATOM 28352 O O . MET A 1 20 ? 5.120 -5.197 -6.123 1.00 0.00 20 MET A O 17
ATOM 28366 N N . ASP A 1 21 ? 4.772 -6.089 -8.172 1.00 0.00 21 ASP A N 17
ATOM 28367 C CA . ASP A 1 21 ? 4.133 -7.290 -7.662 1.00 0.00 21 ASP A CA 17
ATOM 28368 C C . ASP A 1 21 ? 3.002 -6.896 -6.710 1.00 0.00 21 ASP A C 17
ATOM 28369 O O . ASP A 1 21 ? 2.868 -7.467 -5.629 1.00 0.00 21 ASP A O 17
ATOM 28378 N N . VAL A 1 22 ? 2.216 -5.923 -7.147 1.00 0.00 22 VAL A N 17
ATOM 28379 C CA . VAL A 1 22 ? 1.101 -5.446 -6.347 1.00 0.00 22 VAL A CA 17
ATOM 28380 C C . VAL A 1 22 ? -0.123 -6.326 -6.609 1.00 0.00 22 VAL A C 17
ATOM 28381 O O . VAL A 1 22 ? -0.746 -6.231 -7.665 1.00 0.00 22 VAL A O 17
ATOM 28394 N N . THR A 1 23 ? -0.430 -7.164 -5.629 1.00 0.00 23 THR A N 17
ATOM 28395 C CA . THR A 1 23 ? -1.567 -8.061 -5.740 1.00 0.00 23 THR A CA 17
ATOM 28396 C C . THR A 1 23 ? -2.218 -8.269 -4.372 1.00 0.00 23 THR A C 17
ATOM 28397 O O . THR A 1 23 ? -1.547 -8.198 -3.344 1.00 0.00 23 THR A O 17
ATOM 28408 N N . LEU A 1 24 ? -3.519 -8.521 -4.403 1.00 0.00 24 LEU A N 17
ATOM 28409 C CA . LEU A 1 24 ? -4.268 -8.739 -3.177 1.00 0.00 24 LEU A CA 17
ATOM 28410 C C . LEU A 1 24 ? -4.567 -10.232 -3.027 1.00 0.00 24 LEU A C 17
ATOM 28411 O O . LEU A 1 24 ? -4.412 -10.999 -3.976 1.00 0.00 24 LEU A O 17
ATOM 28427 N N . GLN A 1 25 ? -4.991 -10.600 -1.826 1.00 0.00 25 GLN A N 17
ATOM 28428 C CA . GLN A 1 25 ? -5.313 -11.988 -1.539 1.00 0.00 25 GLN A CA 17
ATOM 28429 C C . GLN A 1 25 ? -6.065 -12.094 -0.211 1.00 0.00 25 GLN A C 17
ATOM 28430 O O . GLN A 1 25 ? -5.519 -11.775 0.843 1.00 0.00 25 GLN A O 17
ATOM 28444 N N . PRO A 1 26 ? -7.341 -12.556 -0.309 1.00 0.00 26 PRO A N 17
ATOM 28445 C CA . PRO A 1 26 ? -8.173 -12.709 0.872 1.00 0.00 26 PRO A CA 17
ATOM 28446 C C . PRO A 1 26 ? -7.754 -13.936 1.684 1.00 0.00 26 PRO A C 17
ATOM 28447 O O . PRO A 1 26 ? -7.963 -15.070 1.255 1.00 0.00 26 PRO A O 17
ATOM 28458 N N . VAL A 1 27 ? -7.170 -13.668 2.843 1.00 0.00 27 VAL A N 17
ATOM 28459 C CA . VAL A 1 27 ? -6.720 -14.736 3.719 1.00 0.00 27 VAL A CA 17
ATOM 28460 C C . VAL A 1 27 ? -7.821 -15.059 4.731 1.00 0.00 27 VAL A C 17
ATOM 28461 O O . VAL A 1 27 ? -7.984 -16.211 5.129 1.00 0.00 27 VAL A O 17
ATOM 28474 N N . THR A 1 28 ? -8.549 -14.021 5.117 1.00 0.00 28 THR A N 17
ATOM 28475 C CA . THR A 1 28 ? -9.630 -14.180 6.074 1.00 0.00 28 THR A CA 17
ATOM 28476 C C . THR A 1 28 ? -10.970 -13.822 5.429 1.00 0.00 28 THR A C 17
ATOM 28477 O O . THR A 1 28 ? -11.156 -14.013 4.228 1.00 0.00 28 THR A O 17
ATOM 28488 N N . SER A 1 29 ? -11.871 -13.311 6.255 1.00 0.00 29 SER A N 17
ATOM 28489 C CA . SER A 1 29 ? -13.188 -12.925 5.781 1.00 0.00 29 SER A CA 17
ATOM 28490 C C . SER A 1 29 ? -13.308 -11.400 5.751 1.00 0.00 29 SER A C 17
ATOM 28491 O O . SER A 1 29 ? -14.003 -10.844 4.902 1.00 0.00 29 SER A O 17
ATOM 28499 N N . GLN A 1 30 ? -12.620 -10.766 6.689 1.00 0.00 30 GLN A N 17
ATOM 28500 C CA . GLN A 1 30 ? -12.640 -9.316 6.782 1.00 0.00 30 GLN A CA 17
ATOM 28501 C C . GLN A 1 30 ? -11.215 -8.761 6.740 1.00 0.00 30 GLN A C 17
ATOM 28502 O O . GLN A 1 30 ? -10.860 -7.890 7.533 1.00 0.00 30 GLN A O 17
ATOM 28516 N N . SER A 1 31 ? -10.437 -9.288 5.806 1.00 0.00 31 SER A N 17
ATOM 28517 C CA . SER A 1 31 ? -9.058 -8.856 5.650 1.00 0.00 31 SER A CA 17
ATOM 28518 C C . SER A 1 31 ? -8.522 -9.297 4.286 1.00 0.00 31 SER A C 17
ATOM 28519 O O . SER A 1 31 ? -9.167 -10.075 3.584 1.00 0.00 31 SER A O 17
ATOM 28527 N N . ILE A 1 32 ? -7.349 -8.782 3.952 1.00 0.00 32 ILE A N 17
ATOM 28528 C CA . ILE A 1 32 ? -6.719 -9.113 2.685 1.00 0.00 32 ILE A CA 17
ATOM 28529 C C . ILE A 1 32 ? -5.205 -8.933 2.811 1.00 0.00 32 ILE A C 17
ATOM 28530 O O . ILE A 1 32 ? -4.739 -7.971 3.419 1.00 0.00 32 ILE A O 17
ATOM 28546 N N . GLN A 1 33 ? -4.479 -9.874 2.225 1.00 0.00 33 GLN A N 17
ATOM 28547 C CA . GLN A 1 33 ? -3.027 -9.832 2.263 1.00 0.00 33 GLN A CA 17
ATOM 28548 C C . GLN A 1 33 ? -2.485 -9.100 1.034 1.00 0.00 33 GLN A C 17
ATOM 28549 O O . GLN A 1 33 ? -2.572 -9.606 -0.083 1.00 0.00 33 GLN A O 17
ATOM 28563 N N . VAL A 1 34 ? -1.937 -7.919 1.282 1.00 0.00 34 VAL A N 17
ATOM 28564 C CA . VAL A 1 34 ? -1.380 -7.112 0.209 1.00 0.00 34 VAL A CA 17
ATOM 28565 C C . VAL A 1 34 ? 0.138 -7.297 0.173 1.00 0.00 34 VAL A C 17
ATOM 28566 O O . VAL A 1 34 ? 0.845 -6.831 1.065 1.00 0.00 34 VAL A O 17
ATOM 28579 N N . THR A 1 35 ? 0.595 -7.978 -0.868 1.00 0.00 35 THR A N 17
ATOM 28580 C CA . THR A 1 35 ? 2.016 -8.230 -1.032 1.00 0.00 35 THR A CA 17
ATOM 28581 C C . THR A 1 35 ? 2.559 -7.459 -2.237 1.00 0.00 35 THR A C 17
ATOM 28582 O O . THR A 1 35 ? 1.932 -7.432 -3.295 1.00 0.00 35 THR A O 17
ATOM 28593 N N . TRP A 1 36 ? 3.719 -6.852 -2.036 1.00 0.00 36 TRP A N 17
ATOM 28594 C CA . TRP A 1 36 ? 4.353 -6.082 -3.093 1.00 0.00 36 TRP A CA 17
ATOM 28595 C C . TRP A 1 36 ? 5.869 -6.188 -2.911 1.00 0.00 36 TRP A C 17
ATOM 28596 O O . TRP A 1 36 ? 6.344 -6.541 -1.833 1.00 0.00 36 TRP A O 17
ATOM 28617 N N . LYS A 1 37 ? 6.585 -5.875 -3.981 1.00 0.00 37 LYS A N 17
ATOM 28618 C CA . LYS A 1 37 ? 8.036 -5.930 -3.952 1.00 0.00 37 LYS A CA 17
ATOM 28619 C C . LYS A 1 37 ? 8.601 -4.532 -4.214 1.00 0.00 37 LYS A C 17
ATOM 28620 O O . LYS A 1 37 ? 7.941 -3.698 -4.832 1.00 0.00 37 LYS A O 17
ATOM 28639 N N . ALA A 1 38 ? 9.816 -4.319 -3.731 1.00 0.00 38 ALA A N 17
ATOM 28640 C CA . ALA A 1 38 ? 10.476 -3.037 -3.905 1.00 0.00 38 ALA A CA 17
ATOM 28641 C C . ALA A 1 38 ? 10.184 -2.503 -5.308 1.00 0.00 38 ALA A C 17
ATOM 28642 O O . ALA A 1 38 ? 10.087 -3.275 -6.262 1.00 0.00 38 ALA A O 17
ATOM 28649 N N . PRO A 1 39 ? 10.047 -1.153 -5.393 1.00 0.00 39 PRO A N 17
ATOM 28650 C CA . PRO A 1 39 ? 9.768 -0.507 -6.664 1.00 0.00 39 PRO A CA 17
ATOM 28651 C C . PRO A 1 39 ? 11.016 -0.472 -7.548 1.00 0.00 39 PRO A C 17
ATOM 28652 O O . PRO A 1 39 ? 12.110 -0.809 -7.097 1.00 0.00 39 PRO A O 17
ATOM 28663 N N . LYS A 1 40 ? 10.812 -0.059 -8.790 1.00 0.00 40 LYS A N 17
ATOM 28664 C CA . LYS A 1 40 ? 11.907 0.025 -9.741 1.00 0.00 40 LYS A CA 17
ATOM 28665 C C . LYS A 1 40 ? 13.157 0.546 -9.028 1.00 0.00 40 LYS A C 17
ATOM 28666 O O . LYS A 1 40 ? 13.097 1.549 -8.318 1.00 0.00 40 LYS A O 17
ATOM 28685 N N . LYS A 1 41 ? 14.258 -0.158 -9.241 1.00 0.00 41 LYS A N 17
ATOM 28686 C CA . LYS A 1 41 ? 15.520 0.222 -8.628 1.00 0.00 41 LYS A CA 17
ATOM 28687 C C . LYS A 1 41 ? 15.940 1.599 -9.146 1.00 0.00 41 LYS A C 17
ATOM 28688 O O . LYS A 1 41 ? 16.404 2.440 -8.378 1.00 0.00 41 LYS A O 17
ATOM 28707 N N . GLU A 1 42 ? 15.763 1.786 -10.446 1.00 0.00 42 GLU A N 17
ATOM 28708 C CA . GLU A 1 42 ? 16.118 3.046 -11.076 1.00 0.00 42 GLU A CA 17
ATOM 28709 C C . GLU A 1 42 ? 15.107 4.131 -10.699 1.00 0.00 42 GLU A C 17
ATOM 28710 O O . GLU A 1 42 ? 15.264 5.290 -11.080 1.00 0.00 42 GLU A O 17
ATOM 28722 N N . LEU A 1 43 ? 14.091 3.716 -9.957 1.00 0.00 43 LEU A N 17
ATOM 28723 C CA . LEU A 1 43 ? 13.054 4.638 -9.525 1.00 0.00 43 LEU A CA 17
ATOM 28724 C C . LEU A 1 43 ? 13.052 4.718 -7.997 1.00 0.00 43 LEU A C 17
ATOM 28725 O O . LEU A 1 43 ? 12.005 4.916 -7.383 1.00 0.00 43 LEU A O 17
ATOM 28741 N N . GLN A 1 44 ? 14.238 4.559 -7.427 1.00 0.00 44 GLN A N 17
ATOM 28742 C CA . GLN A 1 44 ? 14.386 4.610 -5.982 1.00 0.00 44 GLN A CA 17
ATOM 28743 C C . GLN A 1 44 ? 15.295 5.775 -5.583 1.00 0.00 44 GLN A C 17
ATOM 28744 O O . GLN A 1 44 ? 16.516 5.632 -5.552 1.00 0.00 44 GLN A O 17
ATOM 28758 N N . ASN A 1 45 ? 14.663 6.902 -5.287 1.00 0.00 45 ASN A N 17
ATOM 28759 C CA . ASN A 1 45 ? 15.399 8.090 -4.891 1.00 0.00 45 ASN A CA 17
ATOM 28760 C C . ASN A 1 45 ? 15.893 7.923 -3.453 1.00 0.00 45 ASN A C 17
ATOM 28761 O O . ASN A 1 45 ? 15.537 8.708 -2.575 1.00 0.00 45 ASN A O 17
ATOM 28772 N N . GLY A 1 46 ? 16.707 6.896 -3.257 1.00 0.00 46 GLY A N 17
ATOM 28773 C CA . GLY A 1 46 ? 17.254 6.616 -1.940 1.00 0.00 46 GLY A CA 17
ATOM 28774 C C . GLY A 1 46 ? 16.460 5.511 -1.240 1.00 0.00 46 GLY A C 17
ATOM 28775 O O . GLY A 1 46 ? 15.452 5.039 -1.764 1.00 0.00 46 GLY A O 17
ATOM 28779 N N . VAL A 1 47 ? 16.943 5.133 -0.066 1.00 0.00 47 VAL A N 17
ATOM 28780 C CA . VAL A 1 47 ? 16.291 4.093 0.712 1.00 0.00 47 VAL A CA 17
ATOM 28781 C C . VAL A 1 47 ? 14.810 4.440 0.879 1.00 0.00 47 VAL A C 17
ATOM 28782 O O . VAL A 1 47 ? 14.394 5.558 0.581 1.00 0.00 47 VAL A O 17
ATOM 28795 N N . ILE A 1 48 ? 14.055 3.460 1.354 1.00 0.00 48 ILE A N 17
ATOM 28796 C CA . ILE A 1 48 ? 12.630 3.648 1.565 1.00 0.00 48 ILE A CA 17
ATOM 28797 C C . ILE A 1 48 ? 12.317 3.512 3.056 1.00 0.00 48 ILE A C 17
ATOM 28798 O O . ILE A 1 48 ? 12.767 2.570 3.705 1.00 0.00 48 ILE A O 17
ATOM 28814 N N . ARG A 1 49 ? 11.546 4.467 3.556 1.00 0.00 49 ARG A N 17
ATOM 28815 C CA . ARG A 1 49 ? 11.167 4.466 4.958 1.00 0.00 49 ARG A CA 17
ATOM 28816 C C . ARG A 1 49 ? 9.962 3.550 5.182 1.00 0.00 49 ARG A C 17
ATOM 28817 O O . ARG A 1 49 ? 9.837 2.928 6.235 1.00 0.00 49 ARG A O 17
ATOM 28838 N N . GLY A 1 50 ? 9.105 3.497 4.173 1.00 0.00 50 GLY A N 17
ATOM 28839 C CA . GLY A 1 50 ? 7.913 2.668 4.245 1.00 0.00 50 GLY A CA 17
ATOM 28840 C C . GLY A 1 50 ? 7.007 2.904 3.036 1.00 0.00 50 GLY A C 17
ATOM 28841 O O . GLY A 1 50 ? 7.295 3.754 2.195 1.00 0.00 50 GLY A O 17
ATOM 28845 N N . TYR A 1 51 ? 5.928 2.136 2.987 1.00 0.00 51 TYR A N 17
ATOM 28846 C CA . TYR A 1 51 ? 4.977 2.250 1.894 1.00 0.00 51 TYR A CA 17
ATOM 28847 C C . TYR A 1 51 ? 3.544 2.346 2.422 1.00 0.00 51 TYR A C 17
ATOM 28848 O O . TYR A 1 51 ? 3.166 1.616 3.337 1.00 0.00 51 TYR A O 17
ATOM 28866 N N . GLN A 1 52 ? 2.786 3.252 1.823 1.00 0.00 52 GLN A N 17
ATOM 28867 C CA . GLN A 1 52 ? 1.403 3.452 2.221 1.00 0.00 52 GLN A CA 17
ATOM 28868 C C . GLN A 1 52 ? 0.494 2.450 1.506 1.00 0.00 52 GLN A C 17
ATOM 28869 O O . GLN A 1 52 ? 0.712 2.134 0.337 1.00 0.00 52 GLN A O 17
ATOM 28883 N N . ILE A 1 53 ? -0.505 1.980 2.238 1.00 0.00 53 ILE A N 17
ATOM 28884 C CA . ILE A 1 53 ? -1.448 1.020 1.688 1.00 0.00 53 ILE A CA 17
ATOM 28885 C C . ILE A 1 53 ? -2.860 1.604 1.755 1.00 0.00 53 ILE A C 17
ATOM 28886 O O . ILE A 1 53 ? -3.525 1.514 2.786 1.00 0.00 53 ILE A O 17
ATOM 28902 N N . GLY A 1 54 ? -3.278 2.190 0.642 1.00 0.00 54 GLY A N 17
ATOM 28903 C CA . GLY A 1 54 ? -4.599 2.788 0.562 1.00 0.00 54 GLY A CA 17
ATOM 28904 C C . GLY A 1 54 ? -5.626 1.781 0.040 1.00 0.00 54 GLY A C 17
ATOM 28905 O O . GLY A 1 54 ? -5.504 1.289 -1.081 1.00 0.00 54 GLY A O 17
ATOM 28909 N N . TYR A 1 55 ? -6.615 1.505 0.877 1.00 0.00 55 TYR A N 17
ATOM 28910 C CA . TYR A 1 55 ? -7.663 0.566 0.514 1.00 0.00 55 TYR A CA 17
ATOM 28911 C C . TYR A 1 55 ? -9.043 1.115 0.880 1.00 0.00 55 TYR A C 17
ATOM 28912 O O . TYR A 1 55 ? -9.214 1.720 1.938 1.00 0.00 55 TYR A O 17
ATOM 28930 N N . ARG A 1 56 ? -9.993 0.885 -0.014 1.00 0.00 56 ARG A N 17
ATOM 28931 C CA . ARG A 1 56 ? -11.353 1.349 0.202 1.00 0.00 56 ARG A CA 17
ATOM 28932 C C . ARG A 1 56 ? -12.337 0.503 -0.609 1.00 0.00 56 ARG A C 17
ATOM 28933 O O . ARG A 1 56 ? -11.958 -0.117 -1.601 1.00 0.00 56 ARG A O 17
ATOM 28954 N N . GLU A 1 57 ? -13.582 0.506 -0.156 1.00 0.00 57 GLU A N 17
ATOM 28955 C CA . GLU A 1 57 ? -14.624 -0.253 -0.826 1.00 0.00 57 GLU A CA 17
ATOM 28956 C C . GLU A 1 57 ? -14.694 0.133 -2.305 1.00 0.00 57 GLU A C 17
ATOM 28957 O O . GLU A 1 57 ? -14.748 1.316 -2.640 1.00 0.00 57 GLU A O 17
ATOM 28969 N N . ASN A 1 58 ? -14.692 -0.887 -3.151 1.00 0.00 58 ASN A N 17
ATOM 28970 C CA . ASN A 1 58 ? -14.754 -0.668 -4.586 1.00 0.00 58 ASN A CA 17
ATOM 28971 C C . ASN A 1 58 ? -16.216 -0.692 -5.038 1.00 0.00 58 ASN A C 17
ATOM 28972 O O . ASN A 1 58 ? -16.527 -1.196 -6.117 1.00 0.00 58 ASN A O 17
ATOM 28983 N N . SER A 1 59 ? -17.073 -0.142 -4.191 1.00 0.00 59 SER A N 17
ATOM 28984 C CA . SER A 1 59 ? -18.494 -0.094 -4.490 1.00 0.00 59 SER A CA 17
ATOM 28985 C C . SER A 1 59 ? -18.776 1.002 -5.519 1.00 0.00 59 SER A C 17
ATOM 28986 O O . SER A 1 59 ? -18.044 1.987 -5.597 1.00 0.00 59 SER A O 17
ATOM 28994 N N . PRO A 1 60 ? -19.866 0.788 -6.303 1.00 0.00 60 PRO A N 17
ATOM 28995 C CA . PRO A 1 60 ? -20.254 1.747 -7.324 1.00 0.00 60 PRO A CA 17
ATOM 28996 C C . PRO A 1 60 ? -20.903 2.982 -6.697 1.00 0.00 60 PRO A C 17
ATOM 28997 O O . PRO A 1 60 ? -22.115 3.013 -6.490 1.00 0.00 60 PRO A O 17
ATOM 29008 N N . GLY A 1 61 ? -20.068 3.971 -6.414 1.00 0.00 61 GLY A N 17
ATOM 29009 C CA . GLY A 1 61 ? -20.545 5.206 -5.816 1.00 0.00 61 GLY A CA 17
ATOM 29010 C C . GLY A 1 61 ? -20.155 5.286 -4.339 1.00 0.00 61 GLY A C 17
ATOM 29011 O O . GLY A 1 61 ? -20.919 5.793 -3.518 1.00 0.00 61 GLY A O 17
ATOM 29015 N N . SER A 1 62 ? -18.967 4.779 -4.045 1.00 0.00 62 SER A N 17
ATOM 29016 C CA . SER A 1 62 ? -18.466 4.787 -2.681 1.00 0.00 62 SER A CA 17
ATOM 29017 C C . SER A 1 62 ? -17.848 6.149 -2.359 1.00 0.00 62 SER A C 17
ATOM 29018 O O . SER A 1 62 ? -17.318 6.819 -3.243 1.00 0.00 62 SER A O 17
ATOM 29026 N N . ASN A 1 63 ? -17.936 6.517 -1.089 1.00 0.00 63 ASN A N 17
ATOM 29027 C CA . ASN A 1 63 ? -17.392 7.787 -0.639 1.00 0.00 63 ASN A CA 17
ATOM 29028 C C . ASN A 1 63 ? -16.606 7.570 0.656 1.00 0.00 63 ASN A C 17
ATOM 29029 O O . ASN A 1 63 ? -17.039 7.991 1.727 1.00 0.00 63 ASN A O 17
ATOM 29040 N N . GLY A 1 64 ? -15.464 6.913 0.514 1.00 0.00 64 GLY A N 17
ATOM 29041 C CA . GLY A 1 64 ? -14.614 6.635 1.659 1.00 0.00 64 GLY A CA 17
ATOM 29042 C C . GLY A 1 64 ? -13.136 6.795 1.296 1.00 0.00 64 GLY A C 17
ATOM 29043 O O . GLY A 1 64 ? -12.528 5.884 0.737 1.00 0.00 64 GLY A O 17
ATOM 29047 N N . GLN A 1 65 ? -12.601 7.960 1.630 1.00 0.00 65 GLN A N 17
ATOM 29048 C CA . GLN A 1 65 ? -11.206 8.252 1.347 1.00 0.00 65 GLN A CA 17
ATOM 29049 C C . GLN A 1 65 ? -10.346 7.008 1.580 1.00 0.00 65 GLN A C 17
ATOM 29050 O O . GLN A 1 65 ? -10.367 6.428 2.664 1.00 0.00 65 GLN A O 17
ATOM 29064 N N . TYR A 1 66 ? -9.610 6.634 0.543 1.00 0.00 66 TYR A N 17
ATOM 29065 C CA . TYR A 1 66 ? -8.744 5.470 0.621 1.00 0.00 66 TYR A CA 17
ATOM 29066 C C . TYR A 1 66 ? -8.059 5.386 1.986 1.00 0.00 66 TYR A C 17
ATOM 29067 O O . TYR A 1 66 ? -7.246 6.242 2.331 1.00 0.00 66 TYR A O 17
ATOM 29085 N N . SER A 1 67 ? -8.414 4.346 2.728 1.00 0.00 67 SER A N 17
ATOM 29086 C CA . SER A 1 67 ? -7.843 4.139 4.048 1.00 0.00 67 SER A CA 17
ATOM 29087 C C . SER A 1 67 ? -6.332 3.928 3.938 1.00 0.00 67 SER A C 17
ATOM 29088 O O . SER A 1 67 ? -5.880 2.876 3.486 1.00 0.00 67 SER A O 17
ATOM 29096 N N . ILE A 1 68 ? -5.592 4.943 4.358 1.00 0.00 68 ILE A N 17
ATOM 29097 C CA . ILE A 1 68 ? -4.141 4.882 4.312 1.00 0.00 68 ILE A CA 17
ATOM 29098 C C . ILE A 1 68 ? -3.620 4.268 5.613 1.00 0.00 68 ILE A C 17
ATOM 29099 O O . ILE A 1 68 ? -4.214 4.455 6.674 1.00 0.00 68 ILE A O 17
ATOM 29115 N N . VAL A 1 69 ? -2.515 3.548 5.489 1.00 0.00 69 VAL A N 17
ATOM 29116 C CA . VAL A 1 69 ? -1.907 2.905 6.642 1.00 0.00 69 VAL A CA 17
ATOM 29117 C C . VAL A 1 69 ? -0.385 3.024 6.543 1.00 0.00 69 VAL A C 17
ATOM 29118 O O . VAL A 1 69 ? 0.219 2.538 5.588 1.00 0.00 69 VAL A O 17
ATOM 29131 N N . GLU A 1 70 ? 0.192 3.674 7.543 1.00 0.00 70 GLU A N 17
ATOM 29132 C CA . GLU A 1 70 ? 1.633 3.863 7.581 1.00 0.00 70 GLU A CA 17
ATOM 29133 C C . GLU A 1 70 ? 2.320 2.600 8.104 1.00 0.00 70 GLU A C 17
ATOM 29134 O O . GLU A 1 70 ? 1.854 1.987 9.064 1.00 0.00 70 GLU A O 17
ATOM 29146 N N . MET A 1 71 ? 3.418 2.248 7.450 1.00 0.00 71 MET A N 17
ATOM 29147 C CA . MET A 1 71 ? 4.174 1.069 7.838 1.00 0.00 71 MET A CA 17
ATOM 29148 C C . MET A 1 71 ? 5.675 1.292 7.640 1.00 0.00 71 MET A C 17
ATOM 29149 O O . MET A 1 71 ? 6.097 2.372 7.231 1.00 0.00 71 MET A O 17
ATOM 29163 N N . LYS A 1 72 ? 6.439 0.252 7.940 1.00 0.00 72 LYS A N 17
ATOM 29164 C CA . LYS A 1 72 ? 7.884 0.320 7.801 1.00 0.00 72 LYS A CA 17
ATOM 29165 C C . LYS A 1 72 ? 8.354 -0.791 6.861 1.00 0.00 72 LYS A C 17
ATOM 29166 O O . LYS A 1 72 ? 7.730 -1.848 6.781 1.00 0.00 72 LYS A O 17
ATOM 29185 N N . ALA A 1 73 ? 9.451 -0.515 6.171 1.00 0.00 73 ALA A N 17
ATOM 29186 C CA . ALA A 1 73 ? 10.013 -1.478 5.240 1.00 0.00 73 ALA A CA 17
ATOM 29187 C C . ALA A 1 73 ? 10.735 -2.577 6.022 1.00 0.00 73 ALA A C 17
ATOM 29188 O O . ALA A 1 73 ? 11.609 -2.290 6.839 1.00 0.00 73 ALA A O 17
ATOM 29195 N N . THR A 1 74 ? 10.343 -3.812 5.745 1.00 0.00 74 THR A N 17
ATOM 29196 C CA . THR A 1 74 ? 10.942 -4.955 6.413 1.00 0.00 74 THR A CA 17
ATOM 29197 C C . THR A 1 74 ? 11.829 -5.736 5.441 1.00 0.00 74 THR A C 17
ATOM 29198 O O . THR A 1 74 ? 11.963 -6.953 5.559 1.00 0.00 74 THR A O 17
ATOM 29209 N N . GLY A 1 75 ? 12.410 -5.004 4.502 1.00 0.00 75 GLY A N 17
ATOM 29210 C CA . GLY A 1 75 ? 13.280 -5.613 3.510 1.00 0.00 75 GLY A CA 17
ATOM 29211 C C . GLY A 1 75 ? 12.968 -5.085 2.108 1.00 0.00 75 GLY A C 17
ATOM 29212 O O . GLY A 1 75 ? 12.418 -3.994 1.960 1.00 0.00 75 GLY A O 17
ATOM 29216 N N . ASP A 1 76 ? 13.331 -5.882 1.115 1.00 0.00 76 ASP A N 17
ATOM 29217 C CA . ASP A 1 76 ? 13.097 -5.509 -0.269 1.00 0.00 76 ASP A CA 17
ATOM 29218 C C . ASP A 1 76 ? 11.606 -5.641 -0.583 1.00 0.00 76 ASP A C 17
ATOM 29219 O O . ASP A 1 76 ? 11.077 -4.914 -1.423 1.00 0.00 76 ASP A O 17
ATOM 29228 N N . SER A 1 77 ? 10.968 -6.574 0.108 1.00 0.00 77 SER A N 17
ATOM 29229 C CA . SER A 1 77 ? 9.548 -6.811 -0.086 1.00 0.00 77 SER A CA 17
ATOM 29230 C C . SER A 1 77 ? 8.790 -6.543 1.215 1.00 0.00 77 SER A C 17
ATOM 29231 O O . SER A 1 77 ? 9.343 -6.698 2.303 1.00 0.00 77 SER A O 17
ATOM 29239 N N . GLU A 1 78 ? 7.535 -6.146 1.061 1.00 0.00 78 GLU A N 17
ATOM 29240 C CA . GLU A 1 78 ? 6.695 -5.856 2.211 1.00 0.00 78 GLU A CA 17
ATOM 29241 C C . GLU A 1 78 ? 5.291 -6.424 1.999 1.00 0.00 78 GLU A C 17
ATOM 29242 O O . GLU A 1 78 ? 4.912 -6.750 0.875 1.00 0.00 78 GLU A O 17
ATOM 29254 N N . VAL A 1 79 ? 4.556 -6.524 3.097 1.00 0.00 79 VAL A N 17
ATOM 29255 C CA . VAL A 1 79 ? 3.201 -7.047 3.046 1.00 0.00 79 VAL A CA 17
ATOM 29256 C C . VAL A 1 79 ? 2.379 -6.434 4.181 1.00 0.00 79 VAL A C 17
ATOM 29257 O O . VAL A 1 79 ? 2.916 -6.122 5.243 1.00 0.00 79 VAL A O 17
ATOM 29270 N N . TYR A 1 80 ? 1.090 -6.279 3.918 1.00 0.00 80 TYR A N 17
ATOM 29271 C CA . TYR A 1 80 ? 0.188 -5.708 4.905 1.00 0.00 80 TYR A CA 17
ATOM 29272 C C . TYR A 1 80 ? -1.201 -6.341 4.808 1.00 0.00 80 TYR A C 17
ATOM 29273 O O . TYR A 1 80 ? -1.771 -6.435 3.722 1.00 0.00 80 TYR A O 17
ATOM 29291 N N . THR A 1 81 ? -1.707 -6.759 5.960 1.00 0.00 81 THR A N 17
ATOM 29292 C CA . THR A 1 81 ? -3.019 -7.380 6.019 1.00 0.00 81 THR A CA 17
ATOM 29293 C C . THR A 1 81 ? -4.082 -6.347 6.399 1.00 0.00 81 THR A C 17
ATOM 29294 O O . THR A 1 81 ? -4.327 -6.109 7.580 1.00 0.00 81 THR A O 17
ATOM 29305 N N . LEU A 1 82 ? -4.684 -5.761 5.375 1.00 0.00 82 LEU A N 17
ATOM 29306 C CA . LEU A 1 82 ? -5.715 -4.759 5.586 1.00 0.00 82 LEU A CA 17
ATOM 29307 C C . LEU A 1 82 ? -6.972 -5.435 6.137 1.00 0.00 82 LEU A C 17
ATOM 29308 O O . LEU A 1 82 ? -7.679 -6.128 5.407 1.00 0.00 82 LEU A O 17
ATOM 29324 N N . ASP A 1 83 ? -7.212 -5.210 7.420 1.00 0.00 83 ASP A N 17
ATOM 29325 C CA . ASP A 1 83 ? -8.372 -5.789 8.077 1.00 0.00 83 ASP A CA 17
ATOM 29326 C C . ASP A 1 83 ? -9.517 -4.775 8.068 1.00 0.00 83 ASP A C 17
ATOM 29327 O O . ASP A 1 83 ? -9.418 -3.727 7.432 1.00 0.00 83 ASP A O 17
ATOM 29336 N N . ASN A 1 84 ? -10.578 -5.122 8.781 1.00 0.00 84 ASN A N 17
ATOM 29337 C CA . ASN A 1 84 ? -11.741 -4.255 8.863 1.00 0.00 84 ASN A CA 17
ATOM 29338 C C . ASN A 1 84 ? -12.332 -4.067 7.464 1.00 0.00 84 ASN A C 17
ATOM 29339 O O . ASN A 1 84 ? -12.486 -2.939 6.998 1.00 0.00 84 ASN A O 17
ATOM 29350 N N . LEU A 1 85 ? -12.646 -5.189 6.834 1.00 0.00 85 LEU A N 17
ATOM 29351 C CA . LEU A 1 85 ? -13.216 -5.163 5.498 1.00 0.00 85 LEU A CA 17
ATOM 29352 C C . LEU A 1 85 ? -14.627 -5.752 5.538 1.00 0.00 85 LEU A C 17
ATOM 29353 O O . LEU A 1 85 ? -15.101 -6.166 6.595 1.00 0.00 85 LEU A O 17
ATOM 29369 N N . LYS A 1 86 ? -15.259 -5.771 4.374 1.00 0.00 86 LYS A N 17
ATOM 29370 C CA . LYS A 1 86 ? -16.607 -6.303 4.263 1.00 0.00 86 LYS A CA 17
ATOM 29371 C C . LYS A 1 86 ? -16.542 -7.744 3.753 1.00 0.00 86 LYS A C 17
ATOM 29372 O O . LYS A 1 86 ? -15.624 -8.105 3.017 1.00 0.00 86 LYS A O 17
ATOM 29391 N N . LYS A 1 87 ? -17.527 -8.529 4.165 1.00 0.00 87 LYS A N 17
ATOM 29392 C CA . LYS A 1 87 ? -17.592 -9.922 3.759 1.00 0.00 87 LYS A CA 17
ATOM 29393 C C . LYS A 1 87 ? -18.224 -10.015 2.369 1.00 0.00 87 LYS A C 17
ATOM 29394 O O . LYS A 1 87 ? -19.349 -9.563 2.163 1.00 0.00 87 LYS A O 17
ATOM 29413 N N . PHE A 1 88 ? -17.473 -10.604 1.450 1.00 0.00 88 PHE A N 17
ATOM 29414 C CA . PHE A 1 88 ? -17.945 -10.762 0.085 1.00 0.00 88 PHE A CA 17
ATOM 29415 C C . PHE A 1 88 ? -18.182 -9.402 -0.574 1.00 0.00 88 PHE A C 17
ATOM 29416 O O . PHE A 1 88 ? -19.312 -9.066 -0.924 1.00 0.00 88 PHE A O 17
ATOM 29433 N N . ALA A 1 89 ? -17.097 -8.655 -0.723 1.00 0.00 89 ALA A N 17
ATOM 29434 C CA . ALA A 1 89 ? -17.173 -7.339 -1.333 1.00 0.00 89 ALA A CA 17
ATOM 29435 C C . ALA A 1 89 ? -15.845 -7.026 -2.026 1.00 0.00 89 ALA A C 17
ATOM 29436 O O . ALA A 1 89 ? -14.778 -7.336 -1.499 1.00 0.00 89 ALA A O 17
ATOM 29443 N N . GLN A 1 90 ? -15.955 -6.416 -3.197 1.00 0.00 90 GLN A N 17
ATOM 29444 C CA . GLN A 1 90 ? -14.776 -6.058 -3.968 1.00 0.00 90 GLN A CA 17
ATOM 29445 C C . GLN A 1 90 ? -14.097 -4.830 -3.359 1.00 0.00 90 GLN A C 17
ATOM 29446 O O . GLN A 1 90 ? -14.768 -3.880 -2.958 1.00 0.00 90 GLN A O 17
ATOM 29460 N N . TYR A 1 91 ? -12.774 -4.888 -3.309 1.00 0.00 91 TYR A N 17
ATOM 29461 C CA . TYR A 1 91 ? -11.997 -3.792 -2.756 1.00 0.00 91 TYR A CA 17
ATOM 29462 C C . TYR A 1 91 ? -10.752 -3.521 -3.603 1.00 0.00 91 TYR A C 17
ATOM 29463 O O . TYR A 1 91 ? -10.022 -4.447 -3.954 1.00 0.00 91 TYR A O 17
ATOM 29481 N N . GLY A 1 92 ? -10.547 -2.248 -3.906 1.00 0.00 92 GLY A N 17
ATOM 29482 C CA . GLY A 1 92 ? -9.402 -1.844 -4.704 1.00 0.00 92 GLY A CA 17
ATOM 29483 C C . GLY A 1 92 ? -8.450 -0.963 -3.892 1.00 0.00 92 GLY A C 17
ATOM 29484 O O . GLY A 1 92 ? -8.762 0.190 -3.600 1.00 0.00 92 GLY A O 17
ATOM 29488 N N . VAL A 1 93 ? -7.308 -1.542 -3.549 1.00 0.00 93 VAL A N 17
ATOM 29489 C CA . VAL A 1 93 ? -6.309 -0.824 -2.776 1.00 0.00 93 VAL A CA 17
ATOM 29490 C C . VAL A 1 93 ? -5.170 -0.390 -3.701 1.00 0.00 93 VAL A C 17
ATOM 29491 O O . VAL A 1 93 ? -5.045 -0.893 -4.816 1.00 0.00 93 VAL A O 17
ATOM 29504 N N . VAL A 1 94 ? -4.368 0.541 -3.203 1.00 0.00 94 VAL A N 17
ATOM 29505 C CA . VAL A 1 94 ? -3.244 1.048 -3.971 1.00 0.00 94 VAL A CA 17
ATOM 29506 C C . VAL A 1 94 ? -2.034 1.211 -3.049 1.00 0.00 94 VAL A C 17
ATOM 29507 O O . VAL A 1 94 ? -2.099 1.932 -2.055 1.00 0.00 94 VAL A O 17
ATOM 29520 N N . VAL A 1 95 ? -0.958 0.528 -3.412 1.00 0.00 95 VAL A N 17
ATOM 29521 C CA . VAL A 1 95 ? 0.265 0.588 -2.630 1.00 0.00 95 VAL A CA 17
ATOM 29522 C C . VAL A 1 95 ? 1.194 1.649 -3.223 1.00 0.00 95 VAL A C 17
ATOM 29523 O O . VAL A 1 95 ? 1.210 1.857 -4.435 1.00 0.00 95 VAL A O 17
ATOM 29536 N N . GLN A 1 96 ? 1.944 2.292 -2.341 1.00 0.00 96 GLN A N 17
ATOM 29537 C CA . GLN A 1 96 ? 2.873 3.327 -2.762 1.00 0.00 96 GLN A CA 17
ATOM 29538 C C . GLN A 1 96 ? 4.063 3.395 -1.802 1.00 0.00 96 GLN A C 17
ATOM 29539 O O . GLN A 1 96 ? 3.911 3.165 -0.603 1.00 0.00 96 GLN A O 17
ATOM 29553 N N . ALA A 1 97 ? 5.219 3.713 -2.365 1.00 0.00 97 ALA A N 17
ATOM 29554 C CA . ALA A 1 97 ? 6.434 3.814 -1.574 1.00 0.00 97 ALA A CA 17
ATOM 29555 C C . ALA A 1 97 ? 6.602 5.255 -1.088 1.00 0.00 97 ALA A C 17
ATOM 29556 O O . ALA A 1 97 ? 6.668 6.182 -1.894 1.00 0.00 97 ALA A O 17
ATOM 29563 N N . PHE A 1 98 ? 6.667 5.399 0.227 1.00 0.00 98 PHE A N 17
ATOM 29564 C CA . PHE A 1 98 ? 6.826 6.712 0.830 1.00 0.00 98 PHE A CA 17
ATOM 29565 C C . PHE A 1 98 ? 8.111 6.783 1.657 1.00 0.00 98 PHE A C 17
ATOM 29566 O O . PHE A 1 98 ? 8.389 5.890 2.457 1.00 0.00 98 PHE A O 17
ATOM 29583 N N . ASN A 1 99 ? 8.861 7.853 1.437 1.00 0.00 99 ASN A N 17
ATOM 29584 C CA . ASN A 1 99 ? 10.110 8.052 2.152 1.00 0.00 99 ASN A CA 17
ATOM 29585 C C . ASN A 1 99 ? 10.076 9.408 2.861 1.00 0.00 99 ASN A C 17
ATOM 29586 O O . ASN A 1 99 ? 9.101 10.149 2.745 1.00 0.00 99 ASN A O 17
ATOM 29597 N N . ARG A 1 100 ? 11.152 9.691 3.580 1.00 0.00 100 ARG A N 17
ATOM 29598 C CA . ARG A 1 100 ? 11.258 10.944 4.307 1.00 0.00 100 ARG A CA 17
ATOM 29599 C C . ARG A 1 100 ? 11.257 12.125 3.334 1.00 0.00 100 ARG A C 17
ATOM 29600 O O . ARG A 1 100 ? 10.990 13.259 3.728 1.00 0.00 100 ARG A O 17
ATOM 29621 N N . ALA A 1 101 ? 11.558 11.817 2.081 1.00 0.00 101 ALA A N 17
ATOM 29622 C CA . ALA A 1 101 ? 11.595 12.839 1.048 1.00 0.00 101 ALA A CA 17
ATOM 29623 C C . ALA A 1 101 ? 10.165 13.181 0.624 1.00 0.00 101 ALA A C 17
ATOM 29624 O O . ALA A 1 101 ? 9.907 14.277 0.127 1.00 0.00 101 ALA A O 17
ATOM 29631 N N . GLY A 1 102 ? 9.274 12.225 0.836 1.00 0.00 102 GLY A N 17
ATOM 29632 C CA . GLY A 1 102 ? 7.877 12.411 0.482 1.00 0.00 102 GLY A CA 17
ATOM 29633 C C . GLY A 1 102 ? 7.246 11.094 0.025 1.00 0.00 102 GLY A C 17
ATOM 29634 O O . GLY A 1 102 ? 7.750 10.018 0.342 1.00 0.00 102 GLY A O 17
ATOM 29638 N N . THR A 1 103 ? 6.153 11.223 -0.712 1.00 0.00 103 THR A N 17
ATOM 29639 C CA . THR A 1 103 ? 5.448 10.057 -1.216 1.00 0.00 103 THR A CA 17
ATOM 29640 C C . THR A 1 103 ? 5.441 10.057 -2.746 1.00 0.00 103 THR A C 17
ATOM 29641 O O . THR A 1 103 ? 5.380 11.115 -3.370 1.00 0.00 103 THR A O 17
ATOM 29652 N N . GLY A 1 104 ? 5.505 8.858 -3.306 1.00 0.00 104 GLY A N 17
ATOM 29653 C CA . GLY A 1 104 ? 5.507 8.707 -4.751 1.00 0.00 104 GLY A CA 17
ATOM 29654 C C . GLY A 1 104 ? 4.122 8.304 -5.262 1.00 0.00 104 GLY A C 17
ATOM 29655 O O . GLY A 1 104 ? 3.142 8.363 -4.522 1.00 0.00 104 GLY A O 17
ATOM 29659 N N . PRO A 1 105 ? 4.085 7.893 -6.558 1.00 0.00 105 PRO A N 17
ATOM 29660 C CA . PRO A 1 105 ? 2.837 7.481 -7.177 1.00 0.00 105 PRO A CA 17
ATOM 29661 C C . PRO A 1 105 ? 2.414 6.094 -6.689 1.00 0.00 105 PRO A C 17
ATOM 29662 O O . PRO A 1 105 ? 3.234 5.339 -6.168 1.00 0.00 105 PRO A O 17
ATOM 29673 N N . SER A 1 106 ? 1.136 5.800 -6.874 1.00 0.00 106 SER A N 17
ATOM 29674 C CA . SER A 1 106 ? 0.595 4.517 -6.459 1.00 0.00 106 SER A CA 17
ATOM 29675 C C . SER A 1 106 ? 0.608 3.539 -7.635 1.00 0.00 106 SER A C 17
ATOM 29676 O O . SER A 1 106 ? 0.749 3.948 -8.787 1.00 0.00 106 SER A O 17
ATOM 29684 N N . SER A 1 107 ? 0.458 2.264 -7.305 1.00 0.00 107 SER A N 17
ATOM 29685 C CA . SER A 1 107 ? 0.451 1.224 -8.320 1.00 0.00 107 SER A CA 17
ATOM 29686 C C . SER A 1 107 ? -0.961 1.051 -8.882 1.00 0.00 107 SER A C 17
ATOM 29687 O O . SER A 1 107 ? -1.930 1.526 -8.292 1.00 0.00 107 SER A O 17
ATOM 29695 N N . SER A 1 108 ? -1.033 0.370 -10.016 1.00 0.00 108 SER A N 17
ATOM 29696 C CA . SER A 1 108 ? -2.311 0.129 -10.664 1.00 0.00 108 SER A CA 17
ATOM 29697 C C . SER A 1 108 ? -3.296 -0.484 -9.667 1.00 0.00 108 SER A C 17
ATOM 29698 O O . SER A 1 108 ? -3.016 -1.523 -9.071 1.00 0.00 108 SER A O 17
ATOM 29706 N N . GLU A 1 109 ? -4.429 0.186 -9.516 1.00 0.00 109 GLU A N 17
ATOM 29707 C CA . GLU A 1 109 ? -5.458 -0.280 -8.602 1.00 0.00 109 GLU A CA 17
ATOM 29708 C C . GLU A 1 109 ? -6.029 -1.616 -9.081 1.00 0.00 109 GLU A C 17
ATOM 29709 O O . GLU A 1 109 ? -6.393 -1.757 -10.247 1.00 0.00 109 GLU A O 17
ATOM 29721 N N . ILE A 1 110 ? -6.090 -2.563 -8.156 1.00 0.00 110 ILE A N 17
ATOM 29722 C CA . ILE A 1 110 ? -6.611 -3.882 -8.469 1.00 0.00 110 ILE A CA 17
ATOM 29723 C C . ILE A 1 110 ? -7.905 -4.114 -7.688 1.00 0.00 110 ILE A C 17
ATOM 29724 O O . ILE A 1 110 ? -8.509 -3.167 -7.185 1.00 0.00 110 ILE A O 17
ATOM 29740 N N . ASN A 1 111 ? -8.294 -5.378 -7.609 1.00 0.00 111 ASN A N 17
ATOM 29741 C CA . ASN A 1 111 ? -9.506 -5.746 -6.897 1.00 0.00 111 ASN A CA 17
ATOM 29742 C C . ASN A 1 111 ? -9.382 -7.187 -6.398 1.00 0.00 111 ASN A C 17
ATOM 29743 O O . ASN A 1 111 ? -8.829 -8.041 -7.089 1.00 0.00 111 ASN A O 17
ATOM 29754 N N . ALA A 1 112 ? -9.905 -7.412 -5.202 1.00 0.00 112 ALA A N 17
ATOM 29755 C CA . ALA A 1 112 ? -9.860 -8.735 -4.602 1.00 0.00 112 ALA A CA 17
ATOM 29756 C C . ALA A 1 112 ? -11.065 -8.912 -3.677 1.00 0.00 112 ALA A C 17
ATOM 29757 O O . ALA A 1 112 ? -11.010 -8.549 -2.503 1.00 0.00 112 ALA A O 17
ATOM 29764 N N . THR A 1 113 ? -12.126 -9.470 -4.240 1.00 0.00 113 THR A N 17
ATOM 29765 C CA . THR A 1 113 ? -13.343 -9.700 -3.480 1.00 0.00 113 THR A CA 17
ATOM 29766 C C . THR A 1 113 ? -13.065 -10.628 -2.296 1.00 0.00 113 THR A C 17
ATOM 29767 O O . THR A 1 113 ? -12.725 -11.795 -2.483 1.00 0.00 113 THR A O 17
ATOM 29778 N N . THR A 1 114 ? -13.220 -10.074 -1.102 1.00 0.00 114 THR A N 17
ATOM 29779 C CA . THR A 1 114 ? -12.990 -10.837 0.112 1.00 0.00 114 THR A CA 17
ATOM 29780 C C . THR A 1 114 ? -13.833 -12.114 0.108 1.00 0.00 114 THR A C 17
ATOM 29781 O O . THR A 1 114 ? -14.850 -12.188 -0.580 1.00 0.00 114 THR A O 17
ATOM 29792 N N . LEU A 1 115 ? -13.377 -13.088 0.883 1.00 0.00 115 LEU A N 17
ATOM 29793 C CA . LEU A 1 115 ? -14.076 -14.358 0.976 1.00 0.00 115 LEU A CA 17
ATOM 29794 C C . LEU A 1 115 ? -15.564 -14.100 1.226 1.00 0.00 115 LEU A C 17
ATOM 29795 O O . LEU A 1 115 ? -15.929 -13.097 1.837 1.00 0.00 115 LEU A O 17
ATOM 29811 N N . GLU A 1 116 ? -16.381 -15.022 0.740 1.00 0.00 116 GLU A N 17
ATOM 29812 C CA . GLU A 1 116 ? -17.821 -14.907 0.902 1.00 0.00 116 GLU A CA 17
ATOM 29813 C C . GLU A 1 116 ? -18.226 -15.290 2.327 1.00 0.00 116 GLU A C 17
ATOM 29814 O O . GLU A 1 116 ? -19.406 -15.246 2.674 1.00 0.00 116 GLU A O 17
ATOM 29826 N N . SER A 1 117 ? -17.226 -15.658 3.114 1.00 0.00 117 SER A N 17
ATOM 29827 C CA . SER A 1 117 ? -17.464 -16.048 4.494 1.00 0.00 117 SER A CA 17
ATOM 29828 C C . SER A 1 117 ? -18.292 -17.334 4.538 1.00 0.00 117 SER A C 17
ATOM 29829 O O .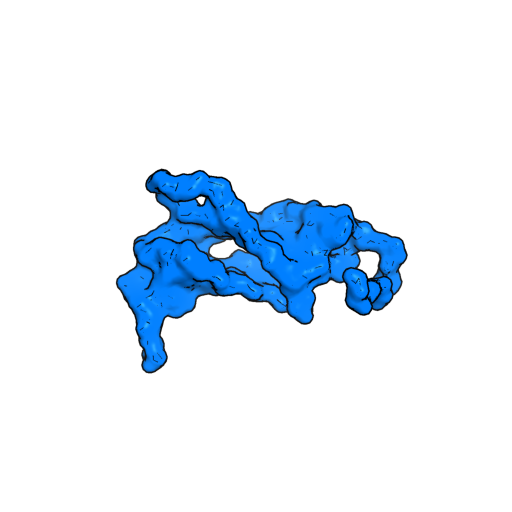 SER A 1 117 ? -19.520 -17.284 4.589 1.00 0.00 117 SER A O 17
ATOM 29837 N N . GLY A 1 118 ? -17.587 -18.455 4.516 1.00 0.00 118 GLY A N 17
ATOM 29838 C CA . GLY A 1 118 ? -18.241 -19.752 4.553 1.00 0.00 118 GLY A CA 17
ATOM 29839 C C . GLY A 1 118 ? -17.285 -20.835 5.056 1.00 0.00 118 GLY A C 17
ATOM 29840 O O . GLY A 1 118 ? -16.067 -20.674 4.986 1.00 0.00 118 GLY A O 17
ATOM 29844 N N . PRO A 1 119 ? -17.887 -21.943 5.565 1.00 0.00 119 PRO A N 17
ATOM 29845 C CA . PRO A 1 119 ? -17.102 -23.053 6.079 1.00 0.00 119 PRO A CA 17
ATOM 29846 C C . PRO A 1 119 ? -16.491 -23.867 4.937 1.00 0.00 119 PRO A C 17
ATOM 29847 O O . PRO A 1 119 ? -16.708 -25.074 4.845 1.00 0.00 119 PRO A O 17
ATOM 29858 N N . SER A 1 120 ? -15.738 -23.174 4.096 1.00 0.00 120 SER A N 17
ATOM 29859 C CA . SER A 1 120 ? -15.093 -23.817 2.964 1.00 0.00 120 SER A CA 17
ATOM 29860 C C . SER A 1 120 ? -16.038 -24.846 2.339 1.00 0.00 120 SER A C 17
ATOM 29861 O O . SER A 1 120 ? -15.981 -26.029 2.671 1.00 0.00 120 SER A O 17
ATOM 29869 N N . SER A 1 121 ? -16.884 -24.357 1.444 1.00 0.00 121 SER A N 17
ATOM 29870 C CA . SER A 1 121 ? -17.840 -25.219 0.770 1.00 0.00 121 SER A CA 17
ATOM 29871 C C . SER A 1 121 ? -17.445 -25.390 -0.698 1.00 0.00 121 SER A C 17
ATOM 29872 O O . SER A 1 121 ? -17.558 -24.454 -1.488 1.00 0.00 121 SER A O 17
ATOM 29880 N N . GLY A 1 122 ? -16.990 -26.592 -1.020 1.00 0.00 122 GLY A N 17
ATOM 29881 C CA . GLY A 1 122 ? -16.578 -26.898 -2.379 1.00 0.00 122 GLY A CA 17
ATOM 29882 C C . GLY A 1 122 ? -15.754 -28.186 -2.426 1.00 0.00 122 GLY A C 17
ATOM 29883 O O . GLY A 1 122 ? -15.510 -28.732 -3.500 1.00 0.00 122 GLY A O 17
ATOM 29887 N N . GLY A 1 1 ? 22.050 -11.025 7.448 1.00 0.00 1 GLY A N 18
ATOM 29888 C CA . GLY A 1 1 ? 22.773 -9.793 7.719 1.00 0.00 1 GLY A CA 18
ATOM 29889 C C . GLY A 1 1 ? 23.719 -9.449 6.567 1.00 0.00 1 GLY A C 18
ATOM 29890 O O . GLY A 1 1 ? 24.910 -9.749 6.626 1.00 0.00 1 GLY A O 18
ATOM 29894 N N . SER A 1 2 ? 23.153 -8.822 5.546 1.00 0.00 2 SER A N 18
ATOM 29895 C CA . SER A 1 2 ? 23.932 -8.433 4.382 1.00 0.00 2 SER A CA 18
ATOM 29896 C C . SER A 1 2 ? 23.066 -7.612 3.424 1.00 0.00 2 SER A C 18
ATOM 29897 O O . SER A 1 2 ? 21.906 -7.945 3.190 1.00 0.00 2 SER A O 18
ATOM 29905 N N . SER A 1 3 ? 23.664 -6.554 2.897 1.00 0.00 3 SER A N 18
ATOM 29906 C CA . SER A 1 3 ? 22.963 -5.682 1.971 1.00 0.00 3 SER A CA 18
ATOM 29907 C C . SER A 1 3 ? 23.916 -4.610 1.437 1.00 0.00 3 SER A C 18
ATOM 29908 O O . SER A 1 3 ? 24.925 -4.302 2.068 1.00 0.00 3 SER A O 18
ATOM 29916 N N . GLY A 1 4 ? 23.561 -4.072 0.279 1.00 0.00 4 GLY A N 18
ATOM 29917 C CA . GLY A 1 4 ? 24.372 -3.042 -0.347 1.00 0.00 4 GLY A CA 18
ATOM 29918 C C . GLY A 1 4 ? 23.874 -2.736 -1.761 1.00 0.00 4 GLY A C 18
ATOM 29919 O O . GLY A 1 4 ? 24.520 -3.100 -2.743 1.00 0.00 4 GLY A O 18
ATOM 29923 N N . SER A 1 5 ? 22.730 -2.070 -1.820 1.00 0.00 5 SER A N 18
ATOM 29924 C CA . SER A 1 5 ? 22.139 -1.711 -3.098 1.00 0.00 5 SER A CA 18
ATOM 29925 C C . SER A 1 5 ? 21.209 -0.509 -2.924 1.00 0.00 5 SER A C 18
ATOM 29926 O O . SER A 1 5 ? 20.015 -0.674 -2.677 1.00 0.00 5 SER A O 18
ATOM 29934 N N . SER A 1 6 ? 21.791 0.674 -3.061 1.00 0.00 6 SER A N 18
ATOM 29935 C CA . SER A 1 6 ? 21.029 1.903 -2.922 1.00 0.00 6 SER A CA 18
ATOM 29936 C C . SER A 1 6 ? 21.545 2.953 -3.908 1.00 0.00 6 SER A C 18
ATOM 29937 O O . SER A 1 6 ? 22.594 2.768 -4.524 1.00 0.00 6 SER A O 18
ATOM 29945 N N . GLY A 1 7 ? 20.785 4.031 -4.027 1.00 0.00 7 GLY A N 18
ATOM 29946 C CA . GLY A 1 7 ? 21.153 5.111 -4.927 1.00 0.00 7 GLY A CA 18
ATOM 29947 C C . GLY A 1 7 ? 21.014 6.470 -4.239 1.00 0.00 7 GLY A C 18
ATOM 29948 O O . GLY A 1 7 ? 20.217 7.306 -4.663 1.00 0.00 7 GLY A O 18
ATOM 29952 N N . ILE A 1 8 ? 21.802 6.649 -3.189 1.00 0.00 8 ILE A N 18
ATOM 29953 C CA . ILE A 1 8 ? 21.778 7.893 -2.439 1.00 0.00 8 ILE A CA 18
ATOM 29954 C C . ILE A 1 8 ? 22.984 8.746 -2.834 1.00 0.00 8 ILE A C 18
ATOM 29955 O O . ILE A 1 8 ? 24.127 8.362 -2.591 1.00 0.00 8 ILE A O 18
ATOM 29971 N N . SER A 1 9 ? 22.689 9.889 -3.436 1.00 0.00 9 SER A N 18
ATOM 29972 C CA . SER A 1 9 ? 23.736 10.800 -3.868 1.00 0.00 9 SER A CA 18
ATOM 29973 C C . SER A 1 9 ? 23.420 12.221 -3.396 1.00 0.00 9 SER A C 18
ATOM 29974 O O . SER A 1 9 ? 23.093 13.088 -4.203 1.00 0.00 9 SER A O 18
ATOM 29982 N N . THR A 1 10 ? 23.530 12.414 -2.089 1.00 0.00 10 THR A N 18
ATOM 29983 C CA . THR A 1 10 ? 23.261 13.715 -1.500 1.00 0.00 10 THR A CA 18
ATOM 29984 C C . THR A 1 10 ? 21.810 14.126 -1.757 1.00 0.00 10 THR A C 18
ATOM 29985 O O . THR A 1 10 ? 21.311 13.989 -2.873 1.00 0.00 10 THR A O 18
ATOM 29996 N N . GLU A 1 11 ? 21.174 14.623 -0.706 1.00 0.00 11 GLU A N 18
ATOM 29997 C CA . GLU A 1 11 ? 19.790 15.055 -0.804 1.00 0.00 11 GLU A CA 18
ATOM 29998 C C . GLU A 1 11 ? 18.982 14.062 -1.642 1.00 0.00 11 GLU A C 18
ATOM 29999 O O . GLU A 1 11 ? 18.921 14.181 -2.865 1.00 0.00 11 GLU A O 18
ATOM 30011 N N . GLU A 1 12 ? 18.382 13.105 -0.950 1.00 0.00 12 GLU A N 18
ATOM 30012 C CA . GLU A 1 12 ? 17.580 12.092 -1.615 1.00 0.00 12 GLU A CA 18
ATOM 30013 C C . GLU A 1 12 ? 16.343 12.728 -2.254 1.00 0.00 12 GLU A C 18
ATOM 30014 O O . GLU A 1 12 ? 16.156 13.941 -2.177 1.00 0.00 12 GLU A O 18
ATOM 30026 N N . ALA A 1 13 ? 15.532 11.881 -2.869 1.00 0.00 13 ALA A N 18
ATOM 30027 C CA . ALA A 1 13 ? 14.319 12.345 -3.520 1.00 0.00 13 ALA A CA 18
ATOM 30028 C C . ALA A 1 13 ? 13.270 11.232 -3.488 1.00 0.00 13 ALA A C 18
ATOM 30029 O O . ALA A 1 13 ? 13.609 10.052 -3.562 1.00 0.00 13 ALA A O 18
ATOM 30036 N N . ALA A 1 14 ? 12.016 11.647 -3.378 1.00 0.00 14 ALA A N 18
ATOM 30037 C CA . ALA A 1 14 ? 10.915 10.699 -3.335 1.00 0.00 14 ALA A CA 18
ATOM 30038 C C . ALA A 1 14 ? 11.058 9.706 -4.490 1.00 0.00 14 ALA A C 18
ATOM 30039 O O . ALA A 1 14 ? 11.768 9.972 -5.458 1.00 0.00 14 ALA A O 18
ATOM 30046 N N . PRO A 1 15 ? 10.353 8.552 -4.346 1.00 0.00 15 PRO A N 18
ATOM 30047 C CA . PRO A 1 15 ? 10.394 7.518 -5.366 1.00 0.00 15 PRO A CA 18
ATOM 30048 C C . PRO A 1 15 ? 9.560 7.916 -6.585 1.00 0.00 15 PRO A C 18
ATOM 30049 O O . PRO A 1 15 ? 8.470 8.469 -6.442 1.00 0.00 15 PRO A O 18
ATOM 30060 N N . ASP A 1 16 ? 10.103 7.619 -7.757 1.00 0.00 16 ASP A N 18
ATOM 30061 C CA . ASP A 1 16 ? 9.423 7.940 -9.000 1.00 0.00 16 ASP A CA 18
ATOM 30062 C C . ASP A 1 16 ? 8.941 6.646 -9.661 1.00 0.00 16 ASP A C 18
ATOM 30063 O O . ASP A 1 16 ? 9.117 6.457 -10.863 1.00 0.00 16 ASP A O 18
ATOM 30072 N N . GLY A 1 17 ? 8.344 5.790 -8.845 1.00 0.00 17 GLY A N 18
ATOM 30073 C CA . GLY A 1 17 ? 7.836 4.520 -9.336 1.00 0.00 17 GLY A CA 18
ATOM 30074 C C . GLY A 1 17 ? 7.220 3.700 -8.200 1.00 0.00 17 GLY A C 18
ATOM 30075 O O . GLY A 1 17 ? 7.729 3.704 -7.080 1.00 0.00 17 GLY A O 18
ATOM 30079 N N . PRO A 1 18 ? 6.105 2.999 -8.537 1.00 0.00 18 PRO A N 18
ATOM 30080 C CA . PRO A 1 18 ? 5.414 2.176 -7.559 1.00 0.00 18 PRO A CA 18
ATOM 30081 C C . PRO A 1 18 ? 6.186 0.884 -7.286 1.00 0.00 18 PRO A C 18
ATOM 30082 O O . PRO A 1 18 ? 7.189 0.606 -7.940 1.00 0.00 18 PRO A O 18
ATOM 30093 N N . PRO A 1 19 ? 5.675 0.108 -6.293 1.00 0.00 19 PRO A N 18
ATOM 30094 C CA . PRO A 1 19 ? 6.305 -1.148 -5.925 1.00 0.00 19 PRO A CA 18
ATOM 30095 C C . PRO A 1 19 ? 6.017 -2.232 -6.966 1.00 0.00 19 PRO A C 18
ATOM 30096 O O . PRO A 1 19 ? 5.167 -2.051 -7.836 1.00 0.00 19 PRO A O 18
ATOM 30107 N N . MET A 1 20 ? 6.743 -3.334 -6.843 1.00 0.00 20 MET A N 18
ATOM 30108 C CA . MET A 1 20 ? 6.576 -4.446 -7.763 1.00 0.00 20 MET A CA 18
ATOM 30109 C C . MET A 1 20 ? 5.869 -5.619 -7.082 1.00 0.00 20 MET A C 18
ATOM 30110 O O . MET A 1 20 ? 5.802 -5.681 -5.855 1.00 0.00 20 MET A O 18
ATOM 30124 N N . ASP A 1 21 ? 5.360 -6.522 -7.907 1.00 0.00 21 ASP A N 18
ATOM 30125 C CA . ASP A 1 21 ? 4.661 -7.690 -7.400 1.00 0.00 21 ASP A CA 18
ATOM 30126 C C . ASP A 1 21 ? 3.512 -7.239 -6.495 1.00 0.00 21 ASP A C 18
ATOM 30127 O O . ASP A 1 21 ? 3.379 -7.717 -5.370 1.00 0.00 21 ASP A O 18
ATOM 30136 N N . VAL A 1 22 ? 2.711 -6.324 -7.022 1.00 0.00 22 VAL A N 18
ATOM 30137 C CA . VAL A 1 22 ? 1.578 -5.803 -6.276 1.00 0.00 22 VAL A CA 18
ATOM 30138 C C . VAL A 1 22 ? 0.355 -6.686 -6.531 1.00 0.00 22 VAL A C 18
ATOM 30139 O O . VAL A 1 22 ? -0.237 -6.636 -7.607 1.00 0.00 22 VAL A O 18
ATOM 30152 N N . THR A 1 23 ? 0.014 -7.475 -5.522 1.00 0.00 23 THR A N 18
ATOM 30153 C CA . THR A 1 23 ? -1.127 -8.368 -5.624 1.00 0.00 23 THR A CA 18
ATOM 30154 C C . THR A 1 23 ? -1.815 -8.511 -4.265 1.00 0.00 23 THR A C 18
ATOM 30155 O O . THR A 1 23 ? -1.173 -8.384 -3.223 1.00 0.00 23 THR A O 18
ATOM 30166 N N . LEU A 1 24 ? -3.113 -8.772 -4.319 1.00 0.00 24 LEU A N 18
ATOM 30167 C CA . LEU A 1 24 ? -3.895 -8.933 -3.105 1.00 0.00 24 LEU A CA 18
ATOM 30168 C C . LEU A 1 24 ? -4.175 -10.420 -2.877 1.00 0.00 24 LEU A C 18
ATOM 30169 O O . LEU A 1 24 ? -4.006 -11.233 -3.785 1.00 0.00 24 LEU A O 18
ATOM 30185 N N . GLN A 1 25 ? -4.597 -10.730 -1.660 1.00 0.00 25 GLN A N 18
ATOM 30186 C CA . GLN A 1 25 ? -4.901 -12.105 -1.301 1.00 0.00 25 GLN A CA 18
ATOM 30187 C C . GLN A 1 25 ? -5.789 -12.145 -0.057 1.00 0.00 25 GLN A C 18
ATOM 30188 O O . GLN A 1 25 ? -5.370 -11.732 1.023 1.00 0.00 25 GLN A O 18
ATOM 30202 N N . PRO A 1 26 ? -7.033 -12.658 -0.254 1.00 0.00 26 PRO A N 18
ATOM 30203 C CA . PRO A 1 26 ? -7.984 -12.757 0.840 1.00 0.00 26 PRO A CA 18
ATOM 30204 C C . PRO A 1 26 ? -7.621 -13.908 1.780 1.00 0.00 26 PRO A C 18
ATOM 30205 O O . PRO A 1 26 ? -7.800 -15.075 1.436 1.00 0.00 26 PRO A O 18
ATOM 30216 N N . VAL A 1 27 ? -7.117 -13.538 2.949 1.00 0.00 27 VAL A N 18
ATOM 30217 C CA . VAL A 1 27 ? -6.727 -14.525 3.941 1.00 0.00 27 VAL A CA 18
ATOM 30218 C C . VAL A 1 27 ? -7.934 -14.865 4.818 1.00 0.00 27 VAL A C 18
ATOM 30219 O O . VAL A 1 27 ? -8.101 -16.011 5.234 1.00 0.00 27 VAL A O 18
ATOM 30232 N N . THR A 1 28 ? -8.745 -13.849 5.073 1.00 0.00 28 THR A N 18
ATOM 30233 C CA . THR A 1 28 ? -9.932 -14.025 5.892 1.00 0.00 28 THR A CA 18
ATOM 30234 C C . THR A 1 28 ? -11.187 -13.654 5.101 1.00 0.00 28 THR A C 18
ATOM 30235 O O . THR A 1 28 ? -11.228 -13.818 3.882 1.00 0.00 28 THR A O 18
ATOM 30246 N N . SER A 1 29 ? -12.180 -13.160 5.825 1.00 0.00 29 SER A N 18
ATOM 30247 C CA . SER A 1 29 ? -13.434 -12.764 5.206 1.00 0.00 29 SER A CA 18
ATOM 30248 C C . SER A 1 29 ? -13.591 -11.243 5.269 1.00 0.00 29 SER A C 18
ATOM 30249 O O . SER A 1 29 ? -14.320 -10.657 4.470 1.00 0.00 29 SER A O 18
ATOM 30257 N N . GLN A 1 30 ? -12.895 -10.648 6.227 1.00 0.00 30 GLN A N 18
ATOM 30258 C CA . GLN A 1 30 ? -12.948 -9.207 6.405 1.00 0.00 30 GLN A CA 18
ATOM 30259 C C . GLN A 1 30 ? -11.536 -8.619 6.406 1.00 0.00 30 GLN A C 18
ATOM 30260 O O . GLN A 1 30 ? -11.232 -7.725 7.193 1.00 0.00 30 GLN A O 18
ATOM 30274 N N . SER A 1 31 ? -10.709 -9.147 5.514 1.00 0.00 31 SER A N 18
ATOM 30275 C CA . SER A 1 31 ? -9.336 -8.686 5.402 1.00 0.00 31 SER A CA 18
ATOM 30276 C C . SER A 1 31 ? -8.726 -9.174 4.087 1.00 0.00 31 SER A C 18
ATOM 30277 O O . SER A 1 31 ? -9.303 -10.021 3.407 1.00 0.00 31 SER A O 18
ATOM 30285 N N . ILE A 1 32 ? -7.567 -8.618 3.767 1.00 0.00 32 ILE A N 18
ATOM 30286 C CA . ILE A 1 32 ? -6.872 -8.986 2.545 1.00 0.00 32 ILE A CA 18
ATOM 30287 C C . ILE A 1 32 ? -5.371 -8.755 2.727 1.00 0.00 32 ILE A C 18
ATOM 30288 O O . ILE A 1 32 ? -4.958 -7.740 3.288 1.00 0.00 32 ILE A O 18
ATOM 30304 N N . GLN A 1 33 ? -4.594 -9.713 2.244 1.00 0.00 33 GLN A N 18
ATOM 30305 C CA . GLN A 1 33 ? -3.147 -9.627 2.346 1.00 0.00 33 GLN A CA 18
ATOM 30306 C C . GLN A 1 33 ? -2.562 -8.993 1.083 1.00 0.00 33 GLN A C 18
ATOM 30307 O O . GLN A 1 33 ? -2.871 -9.417 -0.029 1.00 0.00 33 GLN A O 18
ATOM 30321 N N . VAL A 1 34 ? -1.727 -7.986 1.297 1.00 0.00 34 VAL A N 18
ATOM 30322 C CA . VAL A 1 34 ? -1.096 -7.289 0.189 1.00 0.00 34 VAL A CA 18
ATOM 30323 C C . VAL A 1 34 ? 0.419 -7.494 0.260 1.00 0.00 34 VAL A C 18
ATOM 30324 O O . VAL A 1 34 ? 1.070 -7.019 1.189 1.00 0.00 34 VAL A O 18
ATOM 30337 N N . THR A 1 35 ? 0.935 -8.202 -0.734 1.00 0.00 35 THR A N 18
ATOM 30338 C CA . THR A 1 35 ? 2.361 -8.475 -0.796 1.00 0.00 35 THR A CA 18
ATOM 30339 C C . THR A 1 35 ? 2.987 -7.769 -2.000 1.00 0.00 35 THR A C 18
ATOM 30340 O O . THR A 1 35 ? 2.444 -7.815 -3.103 1.00 0.00 35 THR A O 18
ATOM 30351 N N . TRP A 1 36 ? 4.121 -7.131 -1.748 1.00 0.00 36 TRP A N 18
ATOM 30352 C CA . TRP A 1 36 ? 4.827 -6.416 -2.798 1.00 0.00 36 TRP A CA 18
ATOM 30353 C C . TRP A 1 36 ? 6.327 -6.521 -2.514 1.00 0.00 36 TRP A C 18
ATOM 30354 O O . TRP A 1 36 ? 6.733 -7.088 -1.501 1.00 0.00 36 TRP A O 18
ATOM 30375 N N . LYS A 1 37 ? 7.109 -5.966 -3.428 1.00 0.00 37 LYS A N 18
ATOM 30376 C CA . LYS A 1 37 ? 8.555 -5.990 -3.289 1.00 0.00 37 LYS A CA 18
ATOM 30377 C C . LYS A 1 37 ? 9.118 -4.605 -3.616 1.00 0.00 37 LYS A C 18
ATOM 30378 O O . LYS A 1 37 ? 8.442 -3.788 -4.238 1.00 0.00 37 LYS A O 18
ATOM 30397 N N . ALA A 1 38 ? 10.350 -4.384 -3.180 1.00 0.00 38 ALA A N 18
ATOM 30398 C CA . ALA A 1 38 ? 11.010 -3.112 -3.418 1.00 0.00 38 ALA A CA 18
ATOM 30399 C C . ALA A 1 38 ? 10.765 -2.678 -4.865 1.00 0.00 38 ALA A C 18
ATOM 30400 O O . ALA A 1 38 ? 10.786 -3.503 -5.777 1.00 0.00 38 ALA A O 18
ATOM 30407 N N . PRO A 1 39 ? 10.532 -1.348 -5.034 1.00 0.00 39 PRO A N 18
ATOM 30408 C CA . PRO A 1 39 ? 10.283 -0.794 -6.353 1.00 0.00 39 PRO A CA 18
ATOM 30409 C C . PRO A 1 39 ? 11.577 -0.706 -7.164 1.00 0.00 39 PRO A C 18
ATOM 30410 O O . PRO A 1 39 ? 12.663 -0.933 -6.633 1.00 0.00 39 PRO A O 18
ATOM 30421 N N . LYS A 1 40 ? 11.419 -0.375 -8.438 1.00 0.00 40 LYS A N 18
ATOM 30422 C CA . LYS A 1 40 ? 12.562 -0.254 -9.327 1.00 0.00 40 LYS A CA 18
ATOM 30423 C C . LYS A 1 40 ? 13.716 0.415 -8.578 1.00 0.00 40 LYS A C 18
ATOM 30424 O O . LYS A 1 40 ? 13.499 1.108 -7.586 1.00 0.00 40 LYS A O 18
ATOM 30443 N N . LYS A 1 41 ? 14.919 0.183 -9.082 1.00 0.00 41 LYS A N 18
ATOM 30444 C CA . LYS A 1 41 ? 16.109 0.754 -8.474 1.00 0.00 41 LYS A CA 18
ATOM 30445 C C . LYS A 1 41 ? 16.308 2.179 -8.993 1.00 0.00 41 LYS A C 18
ATOM 30446 O O . LYS A 1 41 ? 16.478 3.111 -8.209 1.00 0.00 41 LYS A O 18
ATOM 30465 N N . GLU A 1 42 ? 16.282 2.303 -10.312 1.00 0.00 42 GLU A N 18
ATOM 30466 C CA . GLU A 1 42 ? 16.458 3.598 -10.946 1.00 0.00 42 GLU A CA 18
ATOM 30467 C C . GLU A 1 42 ? 15.294 4.526 -10.589 1.00 0.00 42 GLU A C 18
ATOM 30468 O O . GLU A 1 42 ? 15.349 5.726 -10.853 1.00 0.00 42 GLU A O 18
ATOM 30480 N N . LEU A 1 43 ? 14.268 3.935 -9.995 1.00 0.00 43 LEU A N 18
ATOM 30481 C CA . LEU A 1 43 ? 13.094 4.693 -9.600 1.00 0.00 43 LEU A CA 18
ATOM 30482 C C . LEU A 1 43 ? 13.093 4.869 -8.080 1.00 0.00 43 LEU A C 18
ATOM 30483 O O . LEU A 1 43 ? 12.432 5.763 -7.555 1.00 0.00 43 LEU A O 18
ATOM 30499 N N . GLN A 1 44 ? 13.842 4.001 -7.416 1.00 0.00 44 GLN A N 18
ATOM 30500 C CA . GLN A 1 44 ? 13.937 4.049 -5.966 1.00 0.00 44 GLN A CA 18
ATOM 30501 C C . GLN A 1 44 ? 14.271 5.468 -5.503 1.00 0.00 44 GLN A C 18
ATOM 30502 O O . GLN A 1 44 ? 13.642 5.989 -4.583 1.00 0.00 44 GLN A O 18
ATOM 30516 N N . ASN A 1 45 ? 15.261 6.054 -6.161 1.00 0.00 45 ASN A N 18
ATOM 30517 C CA . ASN A 1 45 ? 15.686 7.403 -5.829 1.00 0.00 45 ASN A CA 18
ATOM 30518 C C . ASN A 1 45 ? 16.149 7.442 -4.371 1.00 0.00 45 ASN A C 18
ATOM 30519 O O . ASN A 1 45 ? 15.828 8.377 -3.639 1.00 0.00 45 ASN A O 18
ATOM 30530 N N . GLY A 1 46 ? 16.895 6.415 -3.992 1.00 0.00 46 GLY A N 18
ATOM 30531 C CA . GLY A 1 46 ? 17.405 6.320 -2.635 1.00 0.00 46 GLY A CA 18
ATOM 30532 C C . GLY A 1 46 ? 16.847 5.085 -1.925 1.00 0.00 46 GLY A C 18
ATOM 30533 O O . GLY A 1 46 ? 16.406 4.138 -2.573 1.00 0.00 46 GLY A O 18
ATOM 30537 N N . VAL A 1 47 ? 16.885 5.136 -0.601 1.00 0.00 47 VAL A N 18
ATOM 30538 C CA . VAL A 1 47 ? 16.388 4.033 0.204 1.00 0.00 47 VAL A CA 18
ATOM 30539 C C . VAL A 1 47 ? 14.906 4.258 0.511 1.00 0.00 47 VAL A C 18
ATOM 30540 O O . VAL A 1 47 ? 14.372 5.336 0.253 1.00 0.00 47 VAL A O 18
ATOM 30553 N N . ILE A 1 48 ? 14.284 3.223 1.056 1.00 0.00 48 ILE A N 18
ATOM 30554 C CA . ILE A 1 48 ? 12.874 3.294 1.401 1.00 0.00 48 ILE A CA 18
ATOM 30555 C C . ILE A 1 48 ? 12.720 3.215 2.921 1.00 0.00 48 ILE A C 18
ATOM 30556 O O . ILE A 1 48 ? 13.536 2.592 3.599 1.00 0.00 48 ILE A O 18
ATOM 30572 N N . ARG A 1 49 ? 11.669 3.855 3.412 1.00 0.00 49 ARG A N 18
ATOM 30573 C CA . ARG A 1 49 ? 11.398 3.865 4.839 1.00 0.00 49 ARG A CA 18
ATOM 30574 C C . ARG A 1 49 ? 10.085 3.137 5.135 1.00 0.00 49 ARG A C 18
ATOM 30575 O O . ARG A 1 49 ? 9.951 2.487 6.170 1.00 0.00 49 ARG A O 18
ATOM 30596 N N . GLY A 1 50 ? 9.149 3.271 4.206 1.00 0.00 50 GLY A N 18
ATOM 30597 C CA . GLY A 1 50 ? 7.852 2.634 4.354 1.00 0.00 50 GLY A CA 18
ATOM 30598 C C . GLY A 1 50 ? 6.999 2.828 3.099 1.00 0.00 50 GLY A C 18
ATOM 30599 O O . GLY A 1 50 ? 7.376 3.575 2.197 1.00 0.00 50 GLY A O 18
ATOM 30603 N N . TYR A 1 51 ? 5.866 2.142 3.080 1.00 0.00 51 TYR A N 18
ATOM 30604 C CA . TYR A 1 51 ? 4.957 2.230 1.950 1.00 0.00 51 TYR A CA 18
ATOM 30605 C C . TYR A 1 51 ? 3.521 2.478 2.419 1.00 0.00 51 TYR A C 18
ATOM 30606 O O . TYR A 1 51 ? 3.147 2.082 3.522 1.00 0.00 51 TYR A O 18
ATOM 30624 N N . GLN A 1 52 ? 2.756 3.132 1.557 1.00 0.00 52 GLN A N 18
ATOM 30625 C CA . GLN A 1 52 ? 1.371 3.438 1.869 1.00 0.00 52 GLN A CA 18
ATOM 30626 C C . GLN A 1 52 ? 0.434 2.515 1.086 1.00 0.00 52 GLN A C 18
ATOM 30627 O O . GLN A 1 52 ? 0.623 2.305 -0.111 1.00 0.00 52 GLN A O 18
ATOM 30641 N N . ILE A 1 53 ? -0.555 1.990 1.794 1.00 0.00 53 ILE A N 18
ATOM 30642 C CA . ILE A 1 53 ? -1.521 1.095 1.180 1.00 0.00 53 ILE A CA 18
ATOM 30643 C C . ILE A 1 53 ? -2.887 1.783 1.129 1.00 0.00 53 ILE A C 18
ATOM 30644 O O . ILE A 1 53 ? -3.558 1.917 2.151 1.00 0.00 53 ILE A O 18
ATOM 30660 N N . GLY A 1 54 ? -3.257 2.203 -0.073 1.00 0.00 54 GLY A N 18
ATOM 30661 C CA . GLY A 1 54 ? -4.530 2.874 -0.271 1.00 0.00 54 GLY A CA 18
ATOM 30662 C C . GLY A 1 54 ? -5.597 1.893 -0.762 1.00 0.00 54 GLY A C 18
ATOM 30663 O O . GLY A 1 54 ? -5.563 1.459 -1.913 1.00 0.00 54 GLY A O 18
ATOM 30667 N N . TYR A 1 55 ? -6.518 1.572 0.134 1.00 0.00 55 TYR A N 18
ATOM 30668 C CA . TYR A 1 55 ? -7.592 0.650 -0.194 1.00 0.00 55 TYR A CA 18
ATOM 30669 C C . TYR A 1 55 ? -8.959 1.282 0.077 1.00 0.00 55 TYR A C 18
ATOM 30670 O O . TYR A 1 55 ? -9.124 2.021 1.047 1.00 0.00 55 TYR A O 18
ATOM 30688 N N . ARG A 1 56 ? -9.904 0.969 -0.797 1.00 0.00 56 ARG A N 18
ATOM 30689 C CA . ARG A 1 56 ? -11.251 1.498 -0.665 1.00 0.00 56 ARG A CA 18
ATOM 30690 C C . ARG A 1 56 ? -12.251 0.585 -1.376 1.00 0.00 56 ARG A C 18
ATOM 30691 O O . ARG A 1 56 ? -11.934 -0.005 -2.408 1.00 0.00 56 ARG A O 18
ATOM 30712 N N . GLU A 1 57 ? -13.439 0.496 -0.796 1.00 0.00 57 GLU A N 18
ATOM 30713 C CA . GLU A 1 57 ? -14.488 -0.335 -1.362 1.00 0.00 57 GLU A CA 18
ATOM 30714 C C . GLU A 1 57 ? -14.842 0.143 -2.771 1.00 0.00 57 GLU A C 18
ATOM 30715 O O . GLU A 1 57 ? -14.925 1.345 -3.021 1.00 0.00 57 GLU A O 18
ATOM 30727 N N . ASN A 1 58 ? -15.041 -0.823 -3.657 1.00 0.00 58 ASN A N 18
ATOM 30728 C CA . ASN A 1 58 ? -15.384 -0.515 -5.035 1.00 0.00 58 ASN A CA 18
ATOM 30729 C C . ASN A 1 58 ? -16.904 -0.580 -5.204 1.00 0.00 58 ASN A C 18
ATOM 30730 O O . ASN A 1 58 ? -17.398 -1.052 -6.227 1.00 0.00 58 ASN A O 18
ATOM 30741 N N . SER A 1 59 ? -17.601 -0.099 -4.186 1.00 0.00 59 SER A N 18
ATOM 30742 C CA . SER A 1 59 ? -19.054 -0.095 -4.209 1.00 0.00 59 SER A CA 18
ATOM 30743 C C . SER A 1 59 ? -19.583 1.239 -3.681 1.00 0.00 59 SER A C 18
ATOM 30744 O O . SER A 1 59 ? -18.828 2.032 -3.120 1.00 0.00 59 SER A O 18
ATOM 30752 N N . PRO A 1 60 ? -20.911 1.452 -3.884 1.00 0.00 60 PRO A N 18
ATOM 30753 C CA . PRO A 1 60 ? -21.550 2.677 -3.434 1.00 0.00 60 PRO A CA 18
ATOM 30754 C C . PRO A 1 60 ? -21.748 2.668 -1.917 1.00 0.00 60 PRO A C 18
ATOM 30755 O O . PRO A 1 60 ? -22.616 1.963 -1.405 1.00 0.00 60 PRO A O 18
ATOM 30766 N N . GLY A 1 61 ? -20.928 3.459 -1.241 1.00 0.00 61 GLY A N 18
ATOM 30767 C CA . GLY A 1 61 ? -21.002 3.550 0.208 1.00 0.00 61 GLY A CA 18
ATOM 30768 C C . GLY A 1 61 ? -19.714 4.139 0.787 1.00 0.00 61 GLY A C 18
ATOM 30769 O O . GLY A 1 61 ? -19.759 5.048 1.614 1.00 0.00 61 GLY A O 18
ATOM 30773 N N . SER A 1 62 ? -18.595 3.595 0.329 1.00 0.00 62 SER A N 18
ATOM 30774 C CA . SER A 1 62 ? -17.297 4.055 0.791 1.00 0.00 62 SER A CA 18
ATOM 30775 C C . SER A 1 62 ? -17.189 5.572 0.626 1.00 0.00 62 SER A C 18
ATOM 30776 O O . SER A 1 62 ? -17.588 6.118 -0.402 1.00 0.00 62 SER A O 18
ATOM 30784 N N . ASN A 1 63 ? -16.649 6.211 1.653 1.00 0.00 63 ASN A N 18
ATOM 30785 C CA . ASN A 1 63 ? -16.484 7.654 1.634 1.00 0.00 63 ASN A CA 18
ATOM 30786 C C . ASN A 1 63 ? -15.896 8.079 0.287 1.00 0.00 63 ASN A C 18
ATOM 30787 O O . ASN A 1 63 ? -16.186 9.168 -0.205 1.00 0.00 63 ASN A O 18
ATOM 30798 N N . GLY A 1 64 ? -15.080 7.196 -0.271 1.00 0.00 64 GLY A N 18
ATOM 30799 C CA . GLY A 1 64 ? -14.449 7.466 -1.551 1.00 0.00 64 GLY A CA 18
ATOM 30800 C C . GLY A 1 64 ? -12.930 7.571 -1.403 1.00 0.00 64 GLY A C 18
ATOM 30801 O O . GLY A 1 64 ? -12.184 6.919 -2.133 1.00 0.00 64 GLY A O 18
ATOM 30805 N N . GLN A 1 65 ? -12.516 8.396 -0.452 1.00 0.00 65 GLN A N 18
ATOM 30806 C CA . GLN A 1 65 ? -11.099 8.594 -0.199 1.00 0.00 65 GLN A CA 18
ATOM 30807 C C . GLN A 1 65 ? -10.421 7.256 0.103 1.00 0.00 65 GLN A C 18
ATOM 30808 O O . GLN A 1 65 ? -10.814 6.552 1.032 1.00 0.00 65 GLN A O 18
ATOM 30822 N N . TYR A 1 66 ? -9.414 6.945 -0.701 1.00 0.00 66 TYR A N 18
ATOM 30823 C CA . TYR A 1 66 ? -8.678 5.704 -0.532 1.00 0.00 66 TYR A CA 18
ATOM 30824 C C . TYR A 1 66 ? -8.087 5.604 0.876 1.00 0.00 66 TYR A C 18
ATOM 30825 O O . TYR A 1 66 ? -7.277 6.439 1.274 1.00 0.00 66 TYR A O 18
ATOM 30843 N N . SER A 1 67 ? -8.516 4.574 1.591 1.00 0.00 67 SER A N 18
ATOM 30844 C CA . SER A 1 67 ? -8.039 4.354 2.946 1.00 0.00 67 SER A CA 18
ATOM 30845 C C . SER A 1 67 ? -6.531 4.097 2.935 1.00 0.00 67 SER A C 18
ATOM 30846 O O . SER A 1 67 ? -6.082 3.030 2.516 1.00 0.00 67 SER A O 18
ATOM 30854 N N . ILE A 1 68 ? -5.790 5.092 3.400 1.00 0.00 68 ILE A N 18
ATOM 30855 C CA . ILE A 1 68 ? -4.341 4.986 3.449 1.00 0.00 68 ILE A CA 18
ATOM 30856 C C . ILE A 1 68 ? -3.923 4.383 4.792 1.00 0.00 68 ILE A C 18
ATOM 30857 O O . ILE A 1 68 ? -4.591 4.589 5.803 1.00 0.00 68 ILE A O 18
ATOM 30873 N N . VAL A 1 69 ? -2.820 3.651 4.757 1.00 0.00 69 VAL A N 18
ATOM 30874 C CA . VAL A 1 69 ? -2.304 3.017 5.958 1.00 0.00 69 VAL A CA 18
ATOM 30875 C C . VAL A 1 69 ? -0.775 3.034 5.923 1.00 0.00 69 VAL A C 18
ATOM 30876 O O . VAL A 1 69 ? -0.162 2.371 5.088 1.00 0.00 69 VAL A O 18
ATOM 30889 N N . GLU A 1 70 ? -0.202 3.800 6.840 1.00 0.00 70 GLU A N 18
ATOM 30890 C CA . GLU A 1 70 ? 1.244 3.912 6.924 1.00 0.00 70 GLU A CA 18
ATOM 30891 C C . GLU A 1 70 ? 1.826 2.719 7.685 1.00 0.00 70 GLU A C 18
ATOM 30892 O O . GLU A 1 70 ? 1.291 2.315 8.717 1.00 0.00 70 GLU A O 18
ATOM 30904 N N . MET A 1 71 ? 2.913 2.187 7.147 1.00 0.00 71 MET A N 18
ATOM 30905 C CA . MET A 1 71 ? 3.573 1.048 7.762 1.00 0.00 71 MET A CA 18
ATOM 30906 C C . MET A 1 71 ? 5.063 1.024 7.415 1.00 0.00 71 MET A C 18
ATOM 30907 O O . MET A 1 71 ? 5.468 1.526 6.368 1.00 0.00 71 MET A O 18
ATOM 30921 N N . LYS A 1 72 ? 5.838 0.435 8.313 1.00 0.00 72 LYS A N 18
ATOM 30922 C CA . LYS A 1 72 ? 7.274 0.339 8.115 1.00 0.00 72 LYS A CA 18
ATOM 30923 C C . LYS A 1 72 ? 7.584 -0.880 7.243 1.00 0.00 72 LYS A C 18
ATOM 30924 O O . LYS A 1 72 ? 6.858 -1.872 7.277 1.00 0.00 72 LYS A O 18
ATOM 30943 N N . ALA A 1 73 ? 8.663 -0.765 6.483 1.00 0.00 73 ALA A N 18
ATOM 30944 C CA . ALA A 1 73 ? 9.077 -1.845 5.604 1.00 0.00 73 ALA A CA 18
ATOM 30945 C C . ALA A 1 73 ? 9.892 -2.863 6.403 1.00 0.00 73 ALA A C 18
ATOM 30946 O O . ALA A 1 73 ? 10.738 -2.488 7.214 1.00 0.00 73 ALA A O 18
ATOM 30953 N N . THR A 1 74 ? 9.609 -4.132 6.147 1.00 0.00 74 THR A N 18
ATOM 30954 C CA . THR A 1 74 ? 10.305 -5.207 6.833 1.00 0.00 74 THR A CA 18
ATOM 30955 C C . THR A 1 74 ? 11.534 -5.643 6.033 1.00 0.00 74 THR A C 18
ATOM 30956 O O . THR A 1 74 ? 11.956 -6.796 6.114 1.00 0.00 74 THR A O 18
ATOM 30967 N N . GLY A 1 75 ? 12.074 -4.698 5.277 1.00 0.00 75 GLY A N 18
ATOM 30968 C CA . GLY A 1 75 ? 13.246 -4.970 4.463 1.00 0.00 75 GLY A CA 18
ATOM 30969 C C . GLY A 1 75 ? 12.989 -4.615 2.997 1.00 0.00 75 GLY A C 18
ATOM 30970 O O . GLY A 1 75 ? 12.351 -3.606 2.701 1.00 0.00 75 GLY A O 18
ATOM 30974 N N . ASP A 1 76 ? 13.500 -5.465 2.117 1.00 0.00 76 ASP A N 18
ATOM 30975 C CA . ASP A 1 76 ? 13.333 -5.254 0.689 1.00 0.00 76 ASP A CA 18
ATOM 30976 C C . ASP A 1 76 ? 11.886 -5.559 0.298 1.00 0.00 76 ASP A C 18
ATOM 30977 O O . ASP A 1 76 ? 11.401 -5.077 -0.724 1.00 0.00 76 ASP A O 18
ATOM 30986 N N . SER A 1 77 ? 11.238 -6.359 1.132 1.00 0.00 77 SER A N 18
ATOM 30987 C CA . SER A 1 77 ? 9.856 -6.735 0.886 1.00 0.00 77 SER A CA 18
ATOM 30988 C C . SER A 1 77 ? 8.971 -6.262 2.042 1.00 0.00 77 SER A C 18
ATOM 30989 O O . SER A 1 77 ? 9.442 -6.116 3.169 1.00 0.00 77 SER A O 18
ATOM 30997 N N . GLU A 1 78 ? 7.706 -6.037 1.722 1.00 0.00 78 GLU A N 18
ATOM 30998 C CA . GLU A 1 78 ? 6.751 -5.584 2.720 1.00 0.00 78 GLU A CA 18
ATOM 30999 C C . GLU A 1 78 ? 5.361 -6.147 2.418 1.00 0.00 78 GLU A C 18
ATOM 31000 O O . GLU A 1 78 ? 5.061 -6.491 1.276 1.00 0.00 78 GLU A O 18
ATOM 31012 N N . VAL A 1 79 ? 4.549 -6.223 3.463 1.00 0.00 79 VAL A N 18
ATOM 31013 C CA . VAL A 1 79 ? 3.197 -6.738 3.324 1.00 0.00 79 VAL A CA 18
ATOM 31014 C C . VAL A 1 79 ? 2.298 -6.088 4.377 1.00 0.00 79 VAL A C 18
ATOM 31015 O O . VAL A 1 79 ? 2.756 -5.751 5.468 1.00 0.00 79 VAL A O 18
ATOM 31028 N N . TYR A 1 80 ? 1.033 -5.931 4.014 1.00 0.00 80 TYR A N 18
ATOM 31029 C CA . TYR A 1 80 ? 0.065 -5.328 4.913 1.00 0.00 80 TYR A CA 18
ATOM 31030 C C . TYR A 1 80 ? -1.322 -5.944 4.721 1.00 0.00 80 TYR A C 18
ATOM 31031 O O . TYR A 1 80 ? -1.781 -6.108 3.592 1.00 0.00 80 TYR A O 18
ATOM 31049 N N . THR A 1 81 ? -1.950 -6.270 5.841 1.00 0.00 81 THR A N 18
ATOM 31050 C CA . THR A 1 81 ? -3.275 -6.865 5.810 1.00 0.00 81 THR A CA 18
ATOM 31051 C C . THR A 1 81 ? -4.337 -5.822 6.163 1.00 0.00 81 THR A C 18
ATOM 31052 O O . THR A 1 81 ? -4.434 -5.394 7.312 1.00 0.00 81 THR A O 18
ATOM 31063 N N . LEU A 1 82 ? -5.106 -5.442 5.153 1.00 0.00 82 LEU A N 18
ATOM 31064 C CA . LEU A 1 82 ? -6.157 -4.457 5.343 1.00 0.00 82 LEU A CA 18
ATOM 31065 C C . LEU A 1 82 ? -7.370 -5.129 5.990 1.00 0.00 82 LEU A C 18
ATOM 31066 O O . LEU A 1 82 ? -8.086 -5.886 5.337 1.00 0.00 82 LEU A O 18
ATOM 31082 N N . ASP A 1 83 ? -7.562 -4.827 7.266 1.00 0.00 83 ASP A N 18
ATOM 31083 C CA . ASP A 1 83 ? -8.676 -5.393 8.008 1.00 0.00 83 ASP A CA 18
ATOM 31084 C C . ASP A 1 83 ? -9.861 -4.427 7.957 1.00 0.00 83 ASP A C 18
ATOM 31085 O O . ASP A 1 83 ? -9.687 -3.240 7.684 1.00 0.00 83 ASP A O 18
ATOM 31094 N N . ASN A 1 84 ? -11.039 -4.971 8.223 1.00 0.00 84 ASN A N 18
ATOM 31095 C CA . ASN A 1 84 ? -12.253 -4.172 8.210 1.00 0.00 84 ASN A CA 18
ATOM 31096 C C . ASN A 1 84 ? -12.732 -4.004 6.767 1.00 0.00 84 ASN A C 18
ATOM 31097 O O . ASN A 1 84 ? -12.917 -2.882 6.297 1.00 0.00 84 ASN A O 18
ATOM 31108 N N . LEU A 1 85 ? -12.921 -5.135 6.104 1.00 0.00 85 LEU A N 18
ATOM 31109 C CA . LEU A 1 85 ? -13.375 -5.128 4.724 1.00 0.00 85 LEU A CA 18
ATOM 31110 C C . LEU A 1 85 ? -14.719 -5.853 4.630 1.00 0.00 85 LEU A C 18
ATOM 31111 O O . LEU A 1 85 ? -15.177 -6.447 5.605 1.00 0.00 85 LEU A O 18
ATOM 31127 N N . LYS A 1 86 ? -15.314 -5.780 3.448 1.00 0.00 86 LYS A N 18
ATOM 31128 C CA . LYS A 1 86 ? -16.596 -6.422 3.215 1.00 0.00 86 LYS A CA 18
ATOM 31129 C C . LYS A 1 86 ? -16.364 -7.873 2.788 1.00 0.00 86 LYS A C 18
ATOM 31130 O O . LYS A 1 86 ? -15.289 -8.217 2.301 1.00 0.00 86 LYS A O 18
ATOM 31149 N N . LYS A 1 87 ? -17.392 -8.686 2.987 1.00 0.00 87 LYS A N 18
ATOM 31150 C CA . LYS A 1 87 ? -17.314 -10.092 2.630 1.00 0.00 87 LYS A CA 18
ATOM 31151 C C . LYS A 1 87 ? -17.801 -10.276 1.191 1.00 0.00 87 LYS A C 18
ATOM 31152 O O . LYS A 1 87 ? -18.892 -9.830 0.840 1.00 0.00 87 LYS A O 18
ATOM 31171 N N . PHE A 1 88 ? -16.968 -10.933 0.397 1.00 0.00 88 PHE A N 18
ATOM 31172 C CA . PHE A 1 88 ? -17.300 -11.180 -0.995 1.00 0.00 88 PHE A CA 18
ATOM 31173 C C . PHE A 1 88 ? -17.564 -9.869 -1.738 1.00 0.00 88 PHE A C 18
ATOM 31174 O O . PHE A 1 88 ? -18.525 -9.765 -2.499 1.00 0.00 88 PHE A O 18
ATOM 31191 N N . ALA A 1 89 ? -16.694 -8.901 -1.491 1.00 0.00 89 ALA A N 18
ATOM 31192 C CA . ALA A 1 89 ? -16.821 -7.600 -2.127 1.00 0.00 89 ALA A CA 18
ATOM 31193 C C . ALA A 1 89 ? -15.510 -7.253 -2.834 1.00 0.00 89 ALA A C 18
ATOM 31194 O O . ALA A 1 89 ? -14.429 -7.561 -2.332 1.00 0.00 89 ALA A O 18
ATOM 31201 N N . GLN A 1 90 ? -15.647 -6.615 -3.987 1.00 0.00 90 GLN A N 18
ATOM 31202 C CA . GLN A 1 90 ? -14.486 -6.222 -4.768 1.00 0.00 90 GLN A CA 18
ATOM 31203 C C . GLN A 1 90 ? -13.801 -5.014 -4.128 1.00 0.00 90 GLN A C 18
ATOM 31204 O O . GLN A 1 90 ? -14.462 -4.047 -3.752 1.00 0.00 90 GLN A O 18
ATOM 31218 N N . TYR A 1 91 ? -12.483 -5.108 -4.023 1.00 0.00 91 TYR A N 18
ATOM 31219 C CA . TYR A 1 91 ? -11.701 -4.034 -3.435 1.00 0.00 91 TYR A CA 18
ATOM 31220 C C . TYR A 1 91 ? -10.446 -3.752 -4.265 1.00 0.00 91 TYR A C 18
ATOM 31221 O O . TYR A 1 91 ? -9.679 -4.665 -4.567 1.00 0.00 91 TYR A O 18
ATOM 31239 N N . GLY A 1 92 ? -10.276 -2.484 -4.610 1.00 0.00 92 GLY A N 18
ATOM 31240 C CA . GLY A 1 92 ? -9.128 -2.070 -5.398 1.00 0.00 92 GLY A CA 18
ATOM 31241 C C . GLY A 1 92 ? -8.196 -1.173 -4.581 1.00 0.00 92 GLY A C 18
ATOM 31242 O O . GLY A 1 92 ? -8.457 0.018 -4.423 1.00 0.00 92 GLY A O 18
ATOM 31246 N N . VAL A 1 93 ? -7.129 -1.781 -4.084 1.00 0.00 93 VAL A N 18
ATOM 31247 C CA . VAL A 1 93 ? -6.157 -1.052 -3.287 1.00 0.00 93 VAL A CA 18
ATOM 31248 C C . VAL A 1 93 ? -4.946 -0.707 -4.157 1.00 0.00 93 VAL A C 18
ATOM 31249 O O . VAL A 1 93 ? -4.759 -1.288 -5.225 1.00 0.00 93 VAL A O 18
ATOM 31262 N N . VAL A 1 94 ? -4.155 0.236 -3.667 1.00 0.00 94 VAL A N 18
ATOM 31263 C CA . VAL A 1 94 ? -2.967 0.664 -4.386 1.00 0.00 94 VAL A CA 18
ATOM 31264 C C . VAL A 1 94 ? -1.808 0.823 -3.400 1.00 0.00 94 VAL A C 18
ATOM 31265 O O . VAL A 1 94 ? -1.943 1.499 -2.381 1.00 0.00 94 VAL A O 18
ATOM 31278 N N . VAL A 1 95 ? -0.695 0.188 -3.737 1.00 0.00 95 VAL A N 18
ATOM 31279 C CA . VAL A 1 95 ? 0.487 0.250 -2.894 1.00 0.00 95 VAL A CA 18
ATOM 31280 C C . VAL A 1 95 ? 1.447 1.305 -3.447 1.00 0.00 95 VAL A C 18
ATOM 31281 O O . VAL A 1 95 ? 1.508 1.521 -4.656 1.00 0.00 95 VAL A O 18
ATOM 31294 N N . GLN A 1 96 ? 2.174 1.933 -2.535 1.00 0.00 96 GLN A N 18
ATOM 31295 C CA . GLN A 1 96 ? 3.129 2.960 -2.916 1.00 0.00 96 GLN A CA 18
ATOM 31296 C C . GLN A 1 96 ? 4.251 3.052 -1.880 1.00 0.00 96 GLN A C 18
ATOM 31297 O O . GLN A 1 96 ? 4.001 2.961 -0.679 1.00 0.00 96 GLN A O 18
ATOM 31311 N N . ALA A 1 97 ? 5.464 3.231 -2.383 1.00 0.00 97 ALA A N 18
ATOM 31312 C CA . ALA A 1 97 ? 6.625 3.336 -1.516 1.00 0.00 97 ALA A CA 18
ATOM 31313 C C . ALA A 1 97 ? 6.865 4.807 -1.168 1.00 0.00 97 ALA A C 18
ATOM 31314 O O . ALA A 1 97 ? 6.838 5.669 -2.045 1.00 0.00 97 ALA A O 18
ATOM 31321 N N . PHE A 1 98 ? 7.094 5.048 0.115 1.00 0.00 98 PHE A N 18
ATOM 31322 C CA . PHE A 1 98 ? 7.338 6.399 0.590 1.00 0.00 98 PHE A CA 18
ATOM 31323 C C . PHE A 1 98 ? 8.607 6.460 1.443 1.00 0.00 98 PHE A C 18
ATOM 31324 O O . PHE A 1 98 ? 8.843 5.584 2.274 1.00 0.00 98 PHE A O 18
ATOM 31341 N N . ASN A 1 99 ? 9.391 7.502 1.207 1.00 0.00 99 ASN A N 18
ATOM 31342 C CA . ASN A 1 99 ? 10.629 7.688 1.944 1.00 0.00 99 ASN A CA 18
ATOM 31343 C C . ASN A 1 99 ? 10.618 9.064 2.613 1.00 0.00 99 ASN A C 18
ATOM 31344 O O . ASN A 1 99 ? 9.668 9.829 2.452 1.00 0.00 99 ASN A O 18
ATOM 31355 N N . ARG A 1 100 ? 11.686 9.338 3.348 1.00 0.00 100 ARG A N 18
ATOM 31356 C CA . ARG A 1 100 ? 11.811 10.608 4.042 1.00 0.00 100 ARG A CA 18
ATOM 31357 C C . ARG A 1 100 ? 11.887 11.758 3.035 1.00 0.00 100 ARG A C 18
ATOM 31358 O O . ARG A 1 100 ? 11.754 12.923 3.407 1.00 0.00 100 ARG A O 18
ATOM 31379 N N . ALA A 1 101 ? 12.101 11.390 1.781 1.00 0.00 101 ALA A N 18
ATOM 31380 C CA . ALA A 1 101 ? 12.196 12.376 0.718 1.00 0.00 101 ALA A CA 18
ATOM 31381 C C . ALA A 1 101 ? 10.794 12.692 0.194 1.00 0.00 101 ALA A C 18
ATOM 31382 O O . ALA A 1 101 ? 10.585 13.719 -0.451 1.00 0.00 101 ALA A O 18
ATOM 31389 N N . GLY A 1 102 ? 9.869 11.792 0.491 1.00 0.00 102 GLY A N 18
ATOM 31390 C CA . GLY A 1 102 ? 8.492 11.963 0.059 1.00 0.00 102 GLY A CA 18
ATOM 31391 C C . GLY A 1 102 ? 7.881 10.626 -0.366 1.00 0.00 102 GLY A C 18
ATOM 31392 O O . GLY A 1 102 ? 8.469 9.570 -0.138 1.00 0.00 102 GLY A O 18
ATOM 31396 N N . THR A 1 103 ? 6.708 10.715 -0.975 1.00 0.00 103 THR A N 18
ATOM 31397 C CA . THR A 1 103 ? 6.010 9.525 -1.434 1.00 0.00 103 THR A CA 18
ATOM 31398 C C . THR A 1 103 ? 6.055 9.436 -2.960 1.00 0.00 103 THR A C 18
ATOM 31399 O O . THR A 1 103 ? 6.168 10.454 -3.642 1.00 0.00 103 THR A O 18
ATOM 31410 N N . GLY A 1 104 ? 5.964 8.210 -3.453 1.00 0.00 104 GLY A N 18
ATOM 31411 C CA . GLY A 1 104 ? 5.992 7.975 -4.886 1.00 0.00 104 GLY A CA 18
ATOM 31412 C C . GLY A 1 104 ? 4.585 7.716 -5.427 1.00 0.00 104 GLY A C 18
ATOM 31413 O O . GLY A 1 104 ? 3.606 7.800 -4.687 1.00 0.00 104 GLY A O 18
ATOM 31417 N N . PRO A 1 105 ? 4.526 7.398 -6.748 1.00 0.00 105 PRO A N 18
ATOM 31418 C CA . PRO A 1 105 ? 3.255 7.127 -7.397 1.00 0.00 105 PRO A CA 18
ATOM 31419 C C . PRO A 1 105 ? 2.723 5.746 -7.006 1.00 0.00 105 PRO A C 18
ATOM 31420 O O . PRO A 1 105 ? 3.490 4.874 -6.600 1.00 0.00 105 PRO A O 18
ATOM 31431 N N . SER A 1 106 ? 1.414 5.591 -7.142 1.00 0.00 106 SER A N 18
ATOM 31432 C CA . SER A 1 106 ? 0.772 4.331 -6.808 1.00 0.00 106 SER A CA 18
ATOM 31433 C C . SER A 1 106 ? 0.904 3.350 -7.975 1.00 0.00 106 SER A C 18
ATOM 31434 O O . SER A 1 106 ? 1.150 3.759 -9.108 1.00 0.00 106 SER A O 18
ATOM 31442 N N . SER A 1 107 ? 0.735 2.075 -7.656 1.00 0.00 107 SER A N 18
ATOM 31443 C CA . SER A 1 107 ? 0.833 1.033 -8.664 1.00 0.00 107 SER A CA 18
ATOM 31444 C C . SER A 1 107 ? -0.543 0.771 -9.281 1.00 0.00 107 SER A C 18
ATOM 31445 O O . SER A 1 107 ? -1.537 1.365 -8.865 1.00 0.00 107 SER A O 18
ATOM 31453 N N . SER A 1 108 ? -0.556 -0.118 -10.263 1.00 0.00 108 SER A N 18
ATOM 31454 C CA . SER A 1 108 ? -1.793 -0.465 -10.942 1.00 0.00 108 SER A CA 18
ATOM 31455 C C . SER A 1 108 ? -2.788 -1.059 -9.943 1.00 0.00 108 SER A C 18
ATOM 31456 O O . SER A 1 108 ? -2.523 -2.097 -9.340 1.00 0.00 108 SER A O 18
ATOM 31464 N N . GLU A 1 109 ? -3.913 -0.373 -9.799 1.00 0.00 109 GLU A N 18
ATOM 31465 C CA . GLU A 1 109 ? -4.949 -0.819 -8.884 1.00 0.00 109 GLU A CA 18
ATOM 31466 C C . GLU A 1 109 ? -5.533 -2.153 -9.353 1.00 0.00 109 GLU A C 18
ATOM 31467 O O . GLU A 1 109 ? -6.068 -2.247 -10.457 1.00 0.00 109 GLU A O 18
ATOM 31479 N N . ILE A 1 110 ? -5.412 -3.152 -8.491 1.00 0.00 110 ILE A N 18
ATOM 31480 C CA . ILE A 1 110 ? -5.921 -4.476 -8.803 1.00 0.00 110 ILE A CA 18
ATOM 31481 C C . ILE A 1 110 ? -7.274 -4.673 -8.117 1.00 0.00 110 ILE A C 18
ATOM 31482 O O . ILE A 1 110 ? -7.905 -3.706 -7.693 1.00 0.00 110 ILE A O 18
ATOM 31498 N N . ASN A 1 111 ? -7.680 -5.931 -8.029 1.00 0.00 111 ASN A N 18
ATOM 31499 C CA . ASN A 1 111 ? -8.947 -6.266 -7.401 1.00 0.00 111 ASN A CA 18
ATOM 31500 C C . ASN A 1 111 ? -8.861 -7.675 -6.811 1.00 0.00 111 ASN A C 18
ATOM 31501 O O . ASN A 1 111 ? -8.315 -8.582 -7.436 1.00 0.00 111 ASN A O 18
ATOM 31512 N N . ALA A 1 112 ? -9.410 -7.814 -5.612 1.00 0.00 112 ALA A N 18
ATOM 31513 C CA . ALA A 1 112 ? -9.402 -9.097 -4.930 1.00 0.00 112 ALA A CA 18
ATOM 31514 C C . ALA A 1 112 ? -10.611 -9.180 -3.996 1.00 0.00 112 ALA A C 18
ATOM 31515 O O . ALA A 1 112 ? -10.587 -8.631 -2.895 1.00 0.00 112 ALA A O 18
ATOM 31522 N N . THR A 1 113 ? -11.638 -9.870 -4.469 1.00 0.00 113 THR A N 18
ATOM 31523 C CA . THR A 1 113 ? -12.853 -10.032 -3.689 1.00 0.00 113 THR A CA 18
ATOM 31524 C C . THR A 1 113 ? -12.592 -10.922 -2.472 1.00 0.00 113 THR A C 18
ATOM 31525 O O . THR A 1 113 ? -12.063 -12.024 -2.608 1.00 0.00 113 THR A O 18
ATOM 31536 N N . THR A 1 114 ? -12.976 -10.411 -1.312 1.00 0.00 114 THR A N 18
ATOM 31537 C CA . THR A 1 114 ? -12.790 -11.146 -0.072 1.00 0.00 114 THR A CA 18
ATOM 31538 C C . THR A 1 114 ? -13.344 -12.566 -0.206 1.00 0.00 114 THR A C 18
ATOM 31539 O O . THR A 1 114 ? -14.095 -12.859 -1.136 1.00 0.00 114 THR A O 18
ATOM 31550 N N . LEU A 1 115 ? -12.952 -13.411 0.736 1.00 0.00 115 LEU A N 18
ATOM 31551 C CA . LEU A 1 115 ? -13.400 -14.793 0.735 1.00 0.00 115 LEU A CA 18
ATOM 31552 C C . LEU A 1 115 ? -14.929 -14.829 0.761 1.00 0.00 115 LEU A C 18
ATOM 31553 O O . LEU A 1 115 ? -15.562 -14.005 1.418 1.00 0.00 115 LEU A O 18
ATOM 31569 N N . GLU A 1 116 ? -15.479 -15.794 0.037 1.00 0.00 116 GLU A N 18
ATOM 31570 C CA . GLU A 1 116 ? -16.922 -15.948 -0.032 1.00 0.00 116 GLU A CA 18
ATOM 31571 C C . GLU A 1 116 ? -17.421 -16.800 1.137 1.00 0.00 116 GLU A C 18
ATOM 31572 O O . GLU A 1 116 ? -17.729 -17.979 0.964 1.00 0.00 116 GLU A O 18
ATOM 31584 N N . SER A 1 117 ? -17.486 -16.171 2.301 1.00 0.00 117 SER A N 18
ATOM 31585 C CA . SER A 1 117 ? -17.942 -16.857 3.498 1.00 0.00 117 SER A CA 18
ATOM 31586 C C . SER A 1 117 ? -16.953 -17.961 3.878 1.00 0.00 117 SER A C 18
ATOM 31587 O O . SER A 1 117 ? -17.075 -19.095 3.418 1.00 0.00 117 SER A O 18
ATOM 31595 N N . GLY A 1 118 ? -15.994 -17.589 4.714 1.00 0.00 118 GLY A N 18
ATOM 31596 C CA . GLY A 1 118 ? -14.984 -18.534 5.161 1.00 0.00 118 GLY A CA 18
ATOM 31597 C C . GLY A 1 118 ? -14.344 -19.255 3.974 1.00 0.00 118 GLY A C 18
ATOM 31598 O O . GLY A 1 118 ? -14.646 -18.950 2.821 1.00 0.00 118 GLY A O 18
ATOM 31602 N N . PRO A 1 119 ? -13.449 -20.224 4.304 1.00 0.00 119 PRO A N 18
ATOM 31603 C CA . PRO A 1 119 ? -12.763 -20.991 3.279 1.00 0.00 119 PRO A CA 18
ATOM 31604 C C . PRO A 1 119 ? -13.700 -22.024 2.649 1.00 0.00 119 PRO A C 18
ATOM 31605 O O . PRO A 1 119 ? -14.087 -22.995 3.298 1.00 0.00 119 PRO A O 18
ATOM 31616 N N . SER A 1 120 ? -14.038 -21.780 1.391 1.00 0.00 120 SER A N 18
ATOM 31617 C CA . SER A 1 120 ? -14.923 -22.677 0.667 1.00 0.00 120 SER A CA 18
ATOM 31618 C C . SER A 1 120 ? -14.463 -22.803 -0.787 1.00 0.00 120 SER A C 18
ATOM 31619 O O . SER A 1 120 ? -14.212 -23.907 -1.269 1.00 0.00 120 SER A O 18
ATOM 31627 N N . SER A 1 121 ? -14.367 -21.657 -1.446 1.00 0.00 121 SER A N 18
ATOM 31628 C CA . SER A 1 121 ? -13.942 -21.626 -2.835 1.00 0.00 121 SER A CA 18
ATOM 31629 C C . SER A 1 121 ? -12.605 -22.353 -2.990 1.00 0.00 121 SER A C 18
ATOM 31630 O O . SER A 1 121 ? -11.779 -22.342 -2.078 1.00 0.00 121 SER A O 18
ATOM 31638 N N . GLY A 1 122 ? -12.433 -22.967 -4.151 1.00 0.00 122 GLY A N 18
ATOM 31639 C CA . GLY A 1 122 ? -11.210 -23.698 -4.436 1.00 0.00 122 GLY A CA 18
ATOM 31640 C C . GLY A 1 122 ? -10.422 -23.028 -5.564 1.00 0.00 122 GLY A C 18
ATOM 31641 O O . GLY A 1 122 ? -10.413 -23.515 -6.694 1.00 0.00 122 GLY A O 18
ATOM 31645 N N . GLY A 1 1 ? 17.774 4.563 26.192 1.00 0.00 1 GLY A N 19
ATOM 31646 C CA . GLY A 1 1 ? 19.216 4.600 26.018 1.00 0.00 1 GLY A CA 19
ATOM 31647 C C . GLY A 1 1 ? 19.610 4.157 24.608 1.00 0.00 1 GLY A C 19
ATOM 31648 O O . GLY A 1 1 ? 19.051 3.199 24.076 1.00 0.00 1 GLY A O 19
ATOM 31652 N N . SER A 1 2 ? 20.569 4.874 24.043 1.00 0.00 2 SER A N 19
ATOM 31653 C CA . SER A 1 2 ? 21.044 4.567 22.705 1.00 0.00 2 SER A CA 19
ATOM 31654 C C . SER A 1 2 ? 22.314 5.366 22.404 1.00 0.00 2 SER A C 19
ATOM 31655 O O . SER A 1 2 ? 22.543 6.420 22.995 1.00 0.00 2 SER A O 19
ATOM 31663 N N . SER A 1 3 ? 23.106 4.833 21.484 1.00 0.00 3 SER A N 19
ATOM 31664 C CA . SER A 1 3 ? 24.346 5.484 21.098 1.00 0.00 3 SER A CA 19
ATOM 31665 C C . SER A 1 3 ? 24.865 4.885 19.789 1.00 0.00 3 SER A C 19
ATOM 31666 O O . SER A 1 3 ? 24.649 3.706 19.513 1.00 0.00 3 SER A O 19
ATOM 31674 N N . GLY A 1 4 ? 25.540 5.725 19.018 1.00 0.00 4 GLY A N 19
ATOM 31675 C CA . GLY A 1 4 ? 26.092 5.293 17.745 1.00 0.00 4 GLY A CA 19
ATOM 31676 C C . GLY A 1 4 ? 26.235 6.473 16.781 1.00 0.00 4 GLY A C 19
ATOM 31677 O O . GLY A 1 4 ? 25.760 7.571 17.064 1.00 0.00 4 GLY A O 19
ATOM 31681 N N . SER A 1 5 ? 26.894 6.205 15.663 1.00 0.00 5 SER A N 19
ATOM 31682 C CA . SER A 1 5 ? 27.106 7.231 14.656 1.00 0.00 5 SER A CA 19
ATOM 31683 C C . SER A 1 5 ? 27.331 6.584 13.288 1.00 0.00 5 SER A C 19
ATOM 31684 O O . SER A 1 5 ? 28.311 5.866 13.091 1.00 0.00 5 SER A O 19
ATOM 31692 N N . SER A 1 6 ? 26.409 6.860 12.379 1.00 0.00 6 SER A N 19
ATOM 31693 C CA . SER A 1 6 ? 26.494 6.313 11.035 1.00 0.00 6 SER A CA 19
ATOM 31694 C C . SER A 1 6 ? 25.368 6.877 10.168 1.00 0.00 6 SER A C 19
ATOM 31695 O O . SER A 1 6 ? 24.200 6.826 10.551 1.00 0.00 6 SER A O 19
ATOM 31703 N N . GLY A 1 7 ? 25.757 7.401 9.015 1.00 0.00 7 GLY A N 19
ATOM 31704 C CA . GLY A 1 7 ? 24.794 7.974 8.090 1.00 0.00 7 GLY A CA 19
ATOM 31705 C C . GLY A 1 7 ? 25.302 7.891 6.649 1.00 0.00 7 GLY A C 19
ATOM 31706 O O . GLY A 1 7 ? 26.233 8.601 6.273 1.00 0.00 7 GLY A O 19
ATOM 31710 N N . ILE A 1 8 ? 24.667 7.017 5.882 1.00 0.00 8 ILE A N 19
ATOM 31711 C CA . ILE A 1 8 ? 25.042 6.831 4.490 1.00 0.00 8 ILE A CA 19
ATOM 31712 C C . ILE A 1 8 ? 23.972 7.453 3.591 1.00 0.00 8 ILE A C 19
ATOM 31713 O O . ILE A 1 8 ? 22.785 7.407 3.909 1.00 0.00 8 ILE A O 19
ATOM 31729 N N . SER A 1 9 ? 24.431 8.020 2.485 1.00 0.00 9 SER A N 19
ATOM 31730 C CA . SER A 1 9 ? 23.528 8.650 1.537 1.00 0.00 9 SER A CA 19
ATOM 31731 C C . SER A 1 9 ? 22.508 9.514 2.281 1.00 0.00 9 SER A C 19
ATOM 31732 O O . SER A 1 9 ? 21.387 9.076 2.536 1.00 0.00 9 SER A O 19
ATOM 31740 N N . THR A 1 10 ? 22.933 10.726 2.608 1.00 0.00 10 THR A N 19
ATOM 31741 C CA . THR A 1 10 ? 22.070 11.655 3.318 1.00 0.00 10 THR A CA 19
ATOM 31742 C C . THR A 1 10 ? 21.257 12.491 2.327 1.00 0.00 10 THR A C 19
ATOM 31743 O O . THR A 1 10 ? 20.697 13.523 2.693 1.00 0.00 10 THR A O 19
ATOM 31754 N N . GLU A 1 11 ? 21.218 12.013 1.092 1.00 0.00 11 GLU A N 19
ATOM 31755 C CA . GLU A 1 11 ? 20.483 12.704 0.046 1.00 0.00 11 GLU A CA 19
ATOM 31756 C C . GLU A 1 11 ? 19.490 11.751 -0.623 1.00 0.00 11 GLU A C 19
ATOM 31757 O O . GLU A 1 11 ? 19.852 11.011 -1.536 1.00 0.00 11 GLU A O 19
ATOM 31769 N N . GLU A 1 12 ? 18.256 11.800 -0.142 1.00 0.00 12 GLU A N 19
ATOM 31770 C CA . GLU A 1 12 ? 17.208 10.951 -0.681 1.00 0.00 12 GLU A CA 19
ATOM 31771 C C . GLU A 1 12 ? 16.291 11.759 -1.602 1.00 0.00 12 GLU A C 19
ATOM 31772 O O . GLU A 1 12 ? 16.441 12.974 -1.723 1.00 0.00 12 GLU A O 19
ATOM 31784 N N . ALA A 1 13 ? 15.363 11.051 -2.229 1.00 0.00 13 ALA A N 19
ATOM 31785 C CA . ALA A 1 13 ? 14.422 11.687 -3.136 1.00 0.00 13 ALA A CA 19
ATOM 31786 C C . ALA A 1 13 ? 13.185 10.800 -3.284 1.00 0.00 13 ALA A C 19
ATOM 31787 O O . ALA A 1 13 ? 13.294 9.575 -3.313 1.00 0.00 13 ALA A O 19
ATOM 31794 N N . ALA A 1 14 ? 12.035 11.453 -3.375 1.00 0.00 14 ALA A N 19
ATOM 31795 C CA . ALA A 1 14 ? 10.778 10.739 -3.521 1.00 0.00 14 ALA A CA 19
ATOM 31796 C C . ALA A 1 14 ? 10.934 9.652 -4.586 1.00 0.00 14 ALA A C 19
ATOM 31797 O O . ALA A 1 14 ? 11.736 9.792 -5.508 1.00 0.00 14 ALA A O 19
ATOM 31804 N N . PRO A 1 15 ? 10.135 8.565 -4.419 1.00 0.00 15 PRO A N 19
ATOM 31805 C CA . PRO A 1 15 ? 10.176 7.454 -5.356 1.00 0.00 15 PRO A CA 19
ATOM 31806 C C . PRO A 1 15 ? 9.472 7.815 -6.665 1.00 0.00 15 PRO A C 19
ATOM 31807 O O . PRO A 1 15 ? 8.288 8.148 -6.666 1.00 0.00 15 PRO A O 19
ATOM 31818 N N . ASP A 1 16 ? 10.230 7.735 -7.749 1.00 0.00 16 ASP A N 19
ATOM 31819 C CA . ASP A 1 16 ? 9.693 8.049 -9.062 1.00 0.00 16 ASP A CA 19
ATOM 31820 C C . ASP A 1 16 ? 9.158 6.770 -9.709 1.00 0.00 16 ASP A C 19
ATOM 31821 O O . ASP A 1 16 ? 9.259 6.594 -10.922 1.00 0.00 16 ASP A O 19
ATOM 31830 N N . GLY A 1 17 ? 8.600 5.909 -8.869 1.00 0.00 17 GLY A N 19
ATOM 31831 C CA . GLY A 1 17 ? 8.049 4.651 -9.344 1.00 0.00 17 GLY A CA 19
ATOM 31832 C C . GLY A 1 17 ? 7.315 3.916 -8.220 1.00 0.00 17 GLY A C 19
ATOM 31833 O O . GLY A 1 17 ? 7.800 3.857 -7.091 1.00 0.00 17 GLY A O 19
ATOM 31837 N N . PRO A 1 18 ? 6.128 3.358 -8.578 1.00 0.00 18 PRO A N 19
ATOM 31838 C CA . PRO A 1 18 ? 5.322 2.629 -7.614 1.00 0.00 18 PRO A CA 19
ATOM 31839 C C . PRO A 1 18 ? 5.922 1.251 -7.328 1.00 0.00 18 PRO A C 19
ATOM 31840 O O . PRO A 1 18 ? 6.887 0.845 -7.974 1.00 0.00 18 PRO A O 19
ATOM 31851 N N . PRO A 1 19 ? 5.310 0.552 -6.335 1.00 0.00 19 PRO A N 19
ATOM 31852 C CA . PRO A 1 19 ? 5.774 -0.772 -5.957 1.00 0.00 19 PRO A CA 19
ATOM 31853 C C . PRO A 1 19 ? 5.358 -1.816 -6.995 1.00 0.00 19 PRO A C 19
ATOM 31854 O O . PRO A 1 19 ? 4.333 -1.665 -7.657 1.00 0.00 19 PRO A O 19
ATOM 31865 N N . MET A 1 20 ? 6.176 -2.853 -7.105 1.00 0.00 20 MET A N 19
ATOM 31866 C CA . MET A 1 20 ? 5.906 -3.922 -8.052 1.00 0.00 20 MET A CA 19
ATOM 31867 C C . MET A 1 20 ? 5.459 -5.194 -7.329 1.00 0.00 20 MET A C 19
ATOM 31868 O O . MET A 1 20 ? 5.565 -5.288 -6.107 1.00 0.00 20 MET A O 19
ATOM 31882 N N . ASP A 1 21 ? 4.968 -6.141 -8.115 1.00 0.00 21 ASP A N 19
ATOM 31883 C CA . ASP A 1 21 ? 4.505 -7.404 -7.566 1.00 0.00 21 ASP A CA 19
ATOM 31884 C C . ASP A 1 21 ? 3.438 -7.131 -6.503 1.00 0.00 21 ASP A C 19
ATOM 31885 O O . ASP A 1 21 ? 3.258 -7.925 -5.581 1.00 0.00 21 ASP A O 19
ATOM 31894 N N . VAL A 1 22 ? 2.758 -6.006 -6.668 1.00 0.00 22 VAL A N 19
ATOM 31895 C CA . VAL A 1 22 ? 1.714 -5.619 -5.734 1.00 0.00 22 VAL A CA 19
ATOM 31896 C C . VAL A 1 22 ? 0.398 -6.283 -6.143 1.00 0.00 22 VAL A C 19
ATOM 31897 O O . VAL A 1 22 ? -0.114 -6.035 -7.234 1.00 0.00 22 VAL A O 19
ATOM 31910 N N . THR A 1 23 ? -0.113 -7.114 -5.247 1.00 0.00 23 THR A N 19
ATOM 31911 C CA . THR A 1 23 ? -1.359 -7.816 -5.501 1.00 0.00 23 THR A CA 19
ATOM 31912 C C . THR A 1 23 ? -2.057 -8.158 -4.183 1.00 0.00 23 THR A C 19
ATOM 31913 O O . THR A 1 23 ? -1.399 -8.421 -3.178 1.00 0.00 23 THR A O 19
ATOM 31924 N N . LEU A 1 24 ? -3.381 -8.143 -4.231 1.00 0.00 24 LEU A N 19
ATOM 31925 C CA . LEU A 1 24 ? -4.176 -8.448 -3.053 1.00 0.00 24 LEU A CA 19
ATOM 31926 C C . LEU A 1 24 ? -4.438 -9.954 -2.996 1.00 0.00 24 LEU A C 19
ATOM 31927 O O . LEU A 1 24 ? -4.243 -10.659 -3.985 1.00 0.00 24 LEU A O 19
ATOM 31943 N N . GLN A 1 25 ? -4.876 -10.403 -1.829 1.00 0.00 25 GLN A N 19
ATOM 31944 C CA . GLN A 1 25 ? -5.167 -11.813 -1.631 1.00 0.00 25 GLN A CA 19
ATOM 31945 C C . GLN A 1 25 ? -6.087 -12.000 -0.423 1.00 0.00 25 GLN A C 19
ATOM 31946 O O . GLN A 1 25 ? -5.711 -11.679 0.704 1.00 0.00 25 GLN A O 19
ATOM 31960 N N . PRO A 1 26 ? -7.306 -12.532 -0.705 1.00 0.00 26 PRO A N 19
ATOM 31961 C CA . PRO A 1 26 ? -8.283 -12.766 0.345 1.00 0.00 26 PRO A CA 19
ATOM 31962 C C . PRO A 1 26 ? -7.904 -13.989 1.183 1.00 0.00 26 PRO A C 19
ATOM 31963 O O . PRO A 1 26 ? -7.898 -15.112 0.681 1.00 0.00 26 PRO A O 19
ATOM 31974 N N . VAL A 1 27 ? -7.599 -13.730 2.446 1.00 0.00 27 VAL A N 19
ATOM 31975 C CA . VAL A 1 27 ? -7.221 -14.795 3.358 1.00 0.00 27 VAL A CA 19
ATOM 31976 C C . VAL A 1 27 ? -8.362 -15.043 4.347 1.00 0.00 27 VAL A C 19
ATOM 31977 O O . VAL A 1 27 ? -8.612 -16.182 4.738 1.00 0.00 27 VAL A O 19
ATOM 31990 N N . THR A 1 28 ? -9.023 -13.958 4.723 1.00 0.00 28 THR A N 19
ATOM 31991 C CA . THR A 1 28 ? -10.131 -14.043 5.658 1.00 0.00 28 THR A CA 19
ATOM 31992 C C . THR A 1 28 ? -11.418 -13.533 5.008 1.00 0.00 28 THR A C 19
ATOM 31993 O O . THR A 1 28 ? -11.488 -13.392 3.788 1.00 0.00 28 THR A O 19
ATOM 32004 N N . SER A 1 29 ? -12.406 -13.272 5.851 1.00 0.00 29 SER A N 19
ATOM 32005 C CA . SER A 1 29 ? -13.688 -12.781 5.374 1.00 0.00 29 SER A CA 19
ATOM 32006 C C . SER A 1 29 ? -13.689 -11.251 5.358 1.00 0.00 29 SER A C 19
ATOM 32007 O O . SER A 1 29 ? -14.201 -10.637 4.423 1.00 0.00 29 SER A O 19
ATOM 32015 N N . GLN A 1 30 ? -13.110 -10.680 6.404 1.00 0.00 30 GLN A N 19
ATOM 32016 C CA . GLN A 1 30 ? -13.038 -9.233 6.522 1.00 0.00 30 GLN A CA 19
ATOM 32017 C C . GLN A 1 30 ? -11.581 -8.782 6.638 1.00 0.00 30 GLN A C 19
ATOM 32018 O O . GLN A 1 30 ? -11.227 -8.045 7.557 1.00 0.00 30 GLN A O 19
ATOM 32032 N N . SER A 1 31 ? -10.775 -9.243 5.692 1.00 0.00 31 SER A N 19
ATOM 32033 C CA . SER A 1 31 ? -9.364 -8.896 5.677 1.00 0.00 31 SER A CA 19
ATOM 32034 C C . SER A 1 31 ? -8.705 -9.443 4.410 1.00 0.00 31 SER A C 19
ATOM 32035 O O . SER A 1 31 ? -9.011 -10.553 3.976 1.00 0.00 31 SER A O 19
ATOM 32043 N N . ILE A 1 32 ? -7.812 -8.640 3.851 1.00 0.00 32 ILE A N 19
ATOM 32044 C CA . ILE A 1 32 ? -7.106 -9.030 2.642 1.00 0.00 32 ILE A CA 19
ATOM 32045 C C . ILE A 1 32 ? -5.613 -8.739 2.812 1.00 0.00 32 ILE A C 19
ATOM 32046 O O . ILE A 1 32 ? -5.235 -7.802 3.513 1.00 0.00 32 ILE A O 19
ATOM 32062 N N . GLN A 1 33 ? -4.805 -9.561 2.158 1.00 0.00 33 GLN A N 19
ATOM 32063 C CA . GLN A 1 33 ? -3.363 -9.404 2.227 1.00 0.00 33 GLN A CA 19
ATOM 32064 C C . GLN A 1 33 ? -2.859 -8.591 1.033 1.00 0.00 33 GLN A C 19
ATOM 32065 O O . GLN A 1 33 ? -3.406 -8.689 -0.064 1.00 0.00 33 GLN A O 19
ATOM 32079 N N . VAL A 1 34 ? -1.822 -7.807 1.287 1.00 0.00 34 VAL A N 19
ATOM 32080 C CA . VAL A 1 34 ? -1.238 -6.977 0.246 1.00 0.00 34 VAL A CA 19
ATOM 32081 C C . VAL A 1 34 ? 0.278 -7.182 0.227 1.00 0.00 34 VAL A C 19
ATOM 32082 O O . VAL A 1 34 ? 0.985 -6.698 1.110 1.00 0.00 34 VAL A O 19
ATOM 32095 N N . THR A 1 35 ? 0.733 -7.901 -0.789 1.00 0.00 35 THR A N 19
ATOM 32096 C CA . THR A 1 35 ? 2.153 -8.176 -0.934 1.00 0.00 35 THR A CA 19
ATOM 32097 C C . THR A 1 35 ? 2.701 -7.499 -2.192 1.00 0.00 35 THR A C 19
ATOM 32098 O O . THR A 1 35 ? 2.103 -7.595 -3.263 1.00 0.00 35 THR A O 19
ATOM 32109 N N . TRP A 1 36 ? 3.831 -6.830 -2.021 1.00 0.00 36 TRP A N 19
ATOM 32110 C CA . TRP A 1 36 ? 4.466 -6.137 -3.129 1.00 0.00 36 TRP A CA 19
ATOM 32111 C C . TRP A 1 36 ? 5.981 -6.284 -2.972 1.00 0.00 36 TRP A C 19
ATOM 32112 O O . TRP A 1 36 ? 6.454 -6.865 -1.996 1.00 0.00 36 TRP A O 19
ATOM 32133 N N . LYS A 1 37 ? 6.700 -5.747 -3.947 1.00 0.00 37 LYS A N 19
ATOM 32134 C CA . LYS A 1 37 ? 8.151 -5.811 -3.930 1.00 0.00 37 LYS A CA 19
ATOM 32135 C C . LYS A 1 37 ? 8.722 -4.407 -4.144 1.00 0.00 37 LYS A C 19
ATOM 32136 O O . LYS A 1 37 ? 8.006 -3.500 -4.567 1.00 0.00 37 LYS A O 19
ATOM 32155 N N . ALA A 1 38 ? 10.005 -4.272 -3.842 1.00 0.00 38 ALA A N 19
ATOM 32156 C CA . ALA A 1 38 ? 10.679 -2.995 -3.995 1.00 0.00 38 ALA A CA 19
ATOM 32157 C C . ALA A 1 38 ? 10.286 -2.374 -5.337 1.00 0.00 38 ALA A C 19
ATOM 32158 O O . ALA A 1 38 ? 10.231 -3.065 -6.353 1.00 0.00 38 ALA A O 19
ATOM 32165 N N . PRO A 1 39 ? 10.016 -1.041 -5.297 1.00 0.00 39 PRO A N 19
ATOM 32166 C CA . PRO A 1 39 ? 9.629 -0.319 -6.497 1.00 0.00 39 PRO A CA 19
ATOM 32167 C C . PRO A 1 39 ? 10.836 -0.082 -7.407 1.00 0.00 39 PRO A C 19
ATOM 32168 O O . PRO A 1 39 ? 11.683 0.761 -7.114 1.00 0.00 39 PRO A O 19
ATOM 32179 N N . LYS A 1 40 ? 10.877 -0.841 -8.492 1.00 0.00 40 LYS A N 19
ATOM 32180 C CA . LYS A 1 40 ? 11.966 -0.724 -9.447 1.00 0.00 40 LYS A CA 19
ATOM 32181 C C . LYS A 1 40 ? 13.299 -0.725 -8.696 1.00 0.00 40 LYS A C 19
ATOM 32182 O O . LYS A 1 40 ? 13.332 -0.924 -7.482 1.00 0.00 40 LYS A O 19
ATOM 32201 N N . LYS A 1 41 ? 14.366 -0.502 -9.449 1.00 0.00 41 LYS A N 19
ATOM 32202 C CA . LYS A 1 41 ? 15.698 -0.475 -8.869 1.00 0.00 41 LYS A CA 19
ATOM 32203 C C . LYS A 1 41 ? 16.268 0.940 -8.978 1.00 0.00 41 LYS A C 19
ATOM 32204 O O . LYS A 1 41 ? 16.715 1.511 -7.984 1.00 0.00 41 LYS A O 19
ATOM 32223 N N . GLU A 1 42 ? 16.235 1.466 -10.193 1.00 0.00 42 GLU A N 19
ATOM 32224 C CA . GLU A 1 42 ? 16.743 2.804 -10.444 1.00 0.00 42 GLU A CA 19
ATOM 32225 C C . GLU A 1 42 ? 15.624 3.836 -10.281 1.00 0.00 42 GLU A C 19
ATOM 32226 O O . GLU A 1 42 ? 15.573 4.822 -11.014 1.00 0.00 42 GLU A O 19
ATOM 32238 N N . LEU A 1 43 ? 14.756 3.572 -9.315 1.00 0.00 43 LEU A N 19
ATOM 32239 C CA . LEU A 1 43 ? 13.642 4.465 -9.047 1.00 0.00 43 LEU A CA 19
ATOM 32240 C C . LEU A 1 43 ? 13.582 4.763 -7.547 1.00 0.00 43 LEU A C 19
ATOM 32241 O O . LEU A 1 43 ? 13.349 5.901 -7.145 1.00 0.00 43 LEU A O 19
ATOM 32257 N N . GLN A 1 44 ? 13.797 3.718 -6.760 1.00 0.00 44 GLN A N 19
ATOM 32258 C CA . GLN A 1 44 ? 13.770 3.853 -5.314 1.00 0.00 44 GLN A CA 19
ATOM 32259 C C . GLN A 1 44 ? 14.272 5.238 -4.901 1.00 0.00 44 GLN A C 19
ATOM 32260 O O . GLN A 1 44 ? 13.677 5.888 -4.043 1.00 0.00 44 GLN A O 19
ATOM 32274 N N . ASN A 1 45 ? 15.363 5.649 -5.530 1.00 0.00 45 ASN A N 19
ATOM 32275 C CA . ASN A 1 45 ? 15.952 6.945 -5.239 1.00 0.00 45 ASN A CA 19
ATOM 32276 C C . ASN A 1 45 ? 16.324 7.010 -3.756 1.00 0.00 45 ASN A C 19
ATOM 32277 O O . ASN A 1 45 ? 16.028 7.994 -3.081 1.00 0.00 45 ASN A O 19
ATOM 32288 N N . GLY A 1 46 ? 16.967 5.948 -3.293 1.00 0.00 46 GLY A N 19
ATOM 32289 C CA . GLY A 1 46 ? 17.381 5.872 -1.902 1.00 0.00 46 GLY A CA 19
ATOM 32290 C C . GLY A 1 46 ? 16.525 4.867 -1.129 1.00 0.00 46 GLY A C 19
ATOM 32291 O O . GLY A 1 46 ? 15.424 4.525 -1.558 1.00 0.00 46 GLY A O 19
ATOM 32295 N N . VAL A 1 47 ? 17.062 4.424 -0.002 1.00 0.00 47 VAL A N 19
ATOM 32296 C CA . VAL A 1 47 ? 16.361 3.466 0.835 1.00 0.00 47 VAL A CA 19
ATOM 32297 C C . VAL A 1 47 ? 14.923 3.941 1.052 1.00 0.00 47 VAL A C 19
ATOM 32298 O O . VAL A 1 47 ? 14.639 5.135 0.960 1.00 0.00 47 VAL A O 19
ATOM 32311 N N . ILE A 1 48 ? 14.053 2.983 1.336 1.00 0.00 48 ILE A N 19
ATOM 32312 C CA . ILE A 1 48 ? 12.651 3.289 1.567 1.00 0.00 48 ILE A CA 19
ATOM 32313 C C . ILE A 1 48 ? 12.357 3.212 3.066 1.00 0.00 48 ILE A C 19
ATOM 32314 O O . ILE A 1 48 ? 12.776 2.270 3.737 1.00 0.00 48 ILE A O 19
ATOM 32330 N N . ARG A 1 49 ? 11.638 4.215 3.548 1.00 0.00 49 ARG A N 19
ATOM 32331 C CA . ARG A 1 49 ? 11.283 4.273 4.956 1.00 0.00 49 ARG A CA 19
ATOM 32332 C C . ARG A 1 49 ? 10.010 3.465 5.216 1.00 0.00 49 ARG A C 19
ATOM 32333 O O . ARG A 1 49 ? 9.809 2.953 6.316 1.00 0.00 49 ARG A O 19
ATOM 32354 N N . GLY A 1 50 ? 9.183 3.375 4.184 1.00 0.00 50 GLY A N 19
ATOM 32355 C CA . GLY A 1 50 ? 7.935 2.639 4.287 1.00 0.00 50 GLY A CA 19
ATOM 32356 C C . GLY A 1 50 ? 7.056 2.876 3.057 1.00 0.00 50 GLY A C 19
ATOM 32357 O O . GLY A 1 50 ? 7.453 3.582 2.132 1.00 0.00 50 GLY A O 19
ATOM 32361 N N . TYR A 1 51 ? 5.877 2.271 3.087 1.00 0.00 51 TYR A N 19
ATOM 32362 C CA . TYR A 1 51 ? 4.938 2.407 1.986 1.00 0.00 51 TYR A CA 19
ATOM 32363 C C . TYR A 1 51 ? 3.521 2.661 2.503 1.00 0.00 51 TYR A C 19
ATOM 32364 O O . TYR A 1 51 ? 3.188 2.280 3.624 1.00 0.00 51 TYR A O 19
ATOM 32382 N N . GLN A 1 52 ? 2.724 3.303 1.661 1.00 0.00 52 GLN A N 19
ATOM 32383 C CA . GLN A 1 52 ? 1.351 3.612 2.019 1.00 0.00 52 GLN A CA 19
ATOM 32384 C C . GLN A 1 52 ? 0.385 2.721 1.236 1.00 0.00 52 GLN A C 19
ATOM 32385 O O . GLN A 1 52 ? 0.493 2.603 0.016 1.00 0.00 52 GLN A O 19
ATOM 32399 N N . ILE A 1 53 ? -0.539 2.116 1.968 1.00 0.00 53 ILE A N 19
ATOM 32400 C CA . ILE A 1 53 ? -1.523 1.239 1.357 1.00 0.00 53 ILE A CA 19
ATOM 32401 C C . ILE A 1 53 ? -2.912 1.868 1.489 1.00 0.00 53 ILE A C 19
ATOM 32402 O O . ILE A 1 53 ? -3.528 1.803 2.552 1.00 0.00 53 ILE A O 19
ATOM 32418 N N . GLY A 1 54 ? -3.364 2.462 0.395 1.00 0.00 54 GLY A N 19
ATOM 32419 C CA . GLY A 1 54 ? -4.668 3.102 0.375 1.00 0.00 54 GLY A CA 19
ATOM 32420 C C . GLY A 1 54 ? -5.724 2.175 -0.231 1.00 0.00 54 GLY A C 19
ATOM 32421 O O . GLY A 1 54 ? -5.734 1.946 -1.439 1.00 0.00 54 GLY A O 19
ATOM 32425 N N . TYR A 1 55 ? -6.587 1.667 0.637 1.00 0.00 55 TYR A N 19
ATOM 32426 C CA . TYR A 1 55 ? -7.645 0.771 0.203 1.00 0.00 55 TYR A CA 19
ATOM 32427 C C . TYR A 1 55 ? -9.022 1.331 0.565 1.00 0.00 55 TYR A C 19
ATOM 32428 O O . TYR A 1 55 ? -9.183 1.968 1.604 1.00 0.00 55 TYR A O 19
ATOM 32446 N N . ARG A 1 56 ? -9.980 1.073 -0.314 1.00 0.00 56 ARG A N 19
ATOM 32447 C CA . ARG A 1 56 ? -11.337 1.544 -0.100 1.00 0.00 56 ARG A CA 19
ATOM 32448 C C . ARG A 1 56 ? -12.328 0.684 -0.887 1.00 0.00 56 ARG A C 19
ATOM 32449 O O . ARG A 1 56 ? -12.014 0.211 -1.978 1.00 0.00 56 ARG A O 19
ATOM 32470 N N . GLU A 1 57 ? -13.504 0.507 -0.302 1.00 0.00 57 GLU A N 19
ATOM 32471 C CA . GLU A 1 57 ? -14.542 -0.288 -0.935 1.00 0.00 57 GLU A CA 19
ATOM 32472 C C . GLU A 1 57 ? -14.703 0.119 -2.401 1.00 0.00 57 GLU A C 19
ATOM 32473 O O . GLU A 1 57 ? -14.893 1.296 -2.705 1.00 0.00 57 GLU A O 19
ATOM 32485 N N . ASN A 1 58 ? -14.622 -0.877 -3.271 1.00 0.00 58 ASN A N 19
ATOM 32486 C CA . ASN A 1 58 ? -14.756 -0.636 -4.698 1.00 0.00 58 ASN A CA 19
ATOM 32487 C C . ASN A 1 58 ? -16.225 -0.786 -5.100 1.00 0.00 58 ASN A C 19
ATOM 32488 O O . ASN A 1 58 ? -16.535 -1.426 -6.103 1.00 0.00 58 ASN A O 19
ATOM 32499 N N . SER A 1 59 ? -17.089 -0.184 -4.296 1.00 0.00 59 SER A N 19
ATOM 32500 C CA . SER A 1 59 ? -18.518 -0.243 -4.555 1.00 0.00 59 SER A CA 19
ATOM 32501 C C . SER A 1 59 ? -19.011 1.109 -5.076 1.00 0.00 59 SER A C 19
ATOM 32502 O O . SER A 1 59 ? -18.418 2.145 -4.781 1.00 0.00 59 SER A O 19
ATOM 32510 N N . PRO A 1 60 ? -20.120 1.052 -5.861 1.00 0.00 60 PRO A N 19
ATOM 32511 C CA . PRO A 1 60 ? -20.699 2.259 -6.426 1.00 0.00 60 PRO A CA 19
ATOM 32512 C C . PRO A 1 60 ? -21.453 3.056 -5.359 1.00 0.00 60 PRO A C 19
ATOM 32513 O O . PRO A 1 60 ? -22.557 2.684 -4.966 1.00 0.00 60 PRO A O 19
ATOM 32524 N N . GLY A 1 61 ? -20.825 4.138 -4.921 1.00 0.00 61 GLY A N 19
ATOM 32525 C CA . GLY A 1 61 ? -21.423 4.991 -3.908 1.00 0.00 61 GLY A CA 19
ATOM 32526 C C . GLY A 1 61 ? -20.838 4.693 -2.526 1.00 0.00 61 GLY A C 19
ATOM 32527 O O . GLY A 1 61 ? -21.551 4.733 -1.524 1.00 0.00 61 GLY A O 19
ATOM 32531 N N . SER A 1 62 ? -19.546 4.399 -2.516 1.00 0.00 62 SER A N 19
ATOM 32532 C CA . SER A 1 62 ? -18.857 4.094 -1.274 1.00 0.00 62 SER A CA 19
ATOM 32533 C C . SER A 1 62 ? -18.416 5.389 -0.589 1.00 0.00 62 SER A C 19
ATOM 32534 O O . SER A 1 62 ? -18.713 6.482 -1.068 1.00 0.00 62 SER A O 19
ATOM 32542 N N . ASN A 1 63 ? -17.713 5.223 0.522 1.00 0.00 63 ASN A N 19
ATOM 32543 C CA . ASN A 1 63 ? -17.227 6.365 1.278 1.00 0.00 63 ASN A CA 19
ATOM 32544 C C . ASN A 1 63 ? -16.433 7.286 0.349 1.00 0.00 63 ASN A C 19
ATOM 32545 O O . ASN A 1 63 ? -16.822 8.431 0.122 1.00 0.00 63 ASN A O 19
ATOM 32556 N N . GLY A 1 64 ? -15.334 6.752 -0.164 1.00 0.00 64 GLY A N 19
ATOM 32557 C CA . GLY A 1 64 ? -14.482 7.511 -1.063 1.00 0.00 64 GLY A CA 19
ATOM 32558 C C . GLY A 1 64 ? -13.065 7.636 -0.501 1.00 0.00 64 GLY A C 19
ATOM 32559 O O . GLY A 1 64 ? -12.102 7.207 -1.135 1.00 0.00 64 GLY A O 19
ATOM 32563 N N . GLN A 1 65 ? -12.981 8.225 0.683 1.00 0.00 65 GLN A N 19
ATOM 32564 C CA . GLN A 1 65 ? -11.698 8.411 1.338 1.00 0.00 65 GLN A CA 19
ATOM 32565 C C . GLN A 1 65 ? -10.938 7.085 1.404 1.00 0.00 65 GLN A C 19
ATOM 32566 O O . GLN A 1 65 ? -11.418 6.120 1.998 1.00 0.00 65 GLN A O 19
ATOM 32580 N N . TYR A 1 66 ? -9.766 7.079 0.787 1.00 0.00 66 TYR A N 19
ATOM 32581 C CA . TYR A 1 66 ? -8.936 5.886 0.768 1.00 0.00 66 TYR A CA 19
ATOM 32582 C C . TYR A 1 66 ? -8.218 5.698 2.106 1.00 0.00 66 TYR A C 19
ATOM 32583 O O . TYR A 1 66 ? -7.448 6.560 2.528 1.00 0.00 66 TYR A O 19
ATOM 32601 N N . SER A 1 67 ? -8.494 4.565 2.735 1.00 0.00 67 SER A N 19
ATOM 32602 C CA . SER A 1 67 ? -7.884 4.253 4.017 1.00 0.00 67 SER A CA 19
ATOM 32603 C C . SER A 1 67 ? -6.378 4.045 3.842 1.00 0.00 67 SER A C 19
ATOM 32604 O O . SER A 1 67 ? -5.946 3.026 3.307 1.00 0.00 67 SER A O 19
ATOM 32612 N N . ILE A 1 68 ? -5.620 5.029 4.305 1.00 0.00 68 ILE A N 19
ATOM 32613 C CA . ILE A 1 68 ? -4.172 4.967 4.207 1.00 0.00 68 ILE A CA 19
ATOM 32614 C C . ILE A 1 68 ? -3.607 4.316 5.471 1.00 0.00 68 ILE A C 19
ATOM 32615 O O . ILE A 1 68 ? -4.103 4.554 6.571 1.00 0.00 68 ILE A O 19
ATOM 32631 N N . VAL A 1 69 ? -2.576 3.507 5.272 1.00 0.00 69 VAL A N 19
ATOM 32632 C CA . VAL A 1 69 ? -1.938 2.821 6.382 1.00 0.00 69 VAL A CA 19
ATOM 32633 C C . VAL A 1 69 ? -0.419 2.949 6.251 1.00 0.00 69 VAL A C 19
ATOM 32634 O O . VAL A 1 69 ? 0.178 2.384 5.336 1.00 0.00 69 VAL A O 19
ATOM 32647 N N . GLU A 1 70 ? 0.162 3.696 7.178 1.00 0.00 70 GLU A N 19
ATOM 32648 C CA . GLU A 1 70 ? 1.600 3.906 7.177 1.00 0.00 70 GLU A CA 19
ATOM 32649 C C . GLU A 1 70 ? 2.302 2.769 7.923 1.00 0.00 70 GLU A C 19
ATOM 32650 O O . GLU A 1 70 ? 1.873 2.374 9.006 1.00 0.00 70 GLU A O 19
ATOM 32662 N N . MET A 1 71 ? 3.370 2.276 7.314 1.00 0.00 71 MET A N 19
ATOM 32663 C CA . MET A 1 71 ? 4.136 1.193 7.907 1.00 0.00 71 MET A CA 19
ATOM 32664 C C . MET A 1 71 ? 5.635 1.389 7.671 1.00 0.00 71 MET A C 19
ATOM 32665 O O . MET A 1 71 ? 6.055 2.416 7.141 1.00 0.00 71 MET A O 19
ATOM 32679 N N . LYS A 1 72 ? 6.402 0.387 8.077 1.00 0.00 72 LYS A N 19
ATOM 32680 C CA . LYS A 1 72 ? 7.845 0.436 7.917 1.00 0.00 72 LYS A CA 19
ATOM 32681 C C . LYS A 1 72 ? 8.256 -0.468 6.753 1.00 0.00 72 LYS A C 19
ATOM 32682 O O . LYS A 1 72 ? 7.512 -1.370 6.370 1.00 0.00 72 LYS A O 19
ATOM 32701 N N . ALA A 1 73 ? 9.439 -0.195 6.223 1.00 0.00 73 ALA A N 19
ATOM 32702 C CA . ALA A 1 73 ? 9.958 -0.972 5.110 1.00 0.00 73 ALA A CA 19
ATOM 32703 C C . ALA A 1 73 ? 10.985 -1.979 5.632 1.00 0.00 73 ALA A C 19
ATOM 32704 O O . ALA A 1 73 ? 12.151 -1.638 5.825 1.00 0.00 73 ALA A O 19
ATOM 32711 N N . THR A 1 74 ? 10.514 -3.199 5.845 1.00 0.00 74 THR A N 19
ATOM 32712 C CA . THR A 1 74 ? 11.377 -4.258 6.341 1.00 0.00 74 THR A CA 19
ATOM 32713 C C . THR A 1 74 ? 12.614 -4.398 5.452 1.00 0.00 74 THR A C 19
ATOM 32714 O O . THR A 1 74 ? 13.740 -4.410 5.947 1.00 0.00 74 THR A O 19
ATOM 32725 N N . GLY A 1 75 ? 12.363 -4.500 4.155 1.00 0.00 75 GLY A N 19
ATOM 32726 C CA . GLY A 1 75 ? 13.443 -4.639 3.193 1.00 0.00 75 GLY A CA 19
ATOM 32727 C C . GLY A 1 75 ? 13.034 -4.083 1.827 1.00 0.00 75 GLY A C 19
ATOM 32728 O O . GLY A 1 75 ? 12.468 -2.994 1.739 1.00 0.00 75 GLY A O 19
ATOM 32732 N N . ASP A 1 76 ? 13.336 -4.857 0.795 1.00 0.00 76 ASP A N 19
ATOM 32733 C CA . ASP A 1 76 ? 13.007 -4.457 -0.563 1.00 0.00 76 ASP A CA 19
ATOM 32734 C C . ASP A 1 76 ? 11.512 -4.673 -0.806 1.00 0.00 76 ASP A C 19
ATOM 32735 O O . ASP A 1 76 ? 10.876 -3.897 -1.517 1.00 0.00 76 ASP A O 19
ATOM 32744 N N . SER A 1 77 ? 10.993 -5.732 -0.200 1.00 0.00 77 SER A N 19
ATOM 32745 C CA . SER A 1 77 ? 9.585 -6.060 -0.342 1.00 0.00 77 SER A CA 19
ATOM 32746 C C . SER A 1 77 ? 8.873 -5.899 1.002 1.00 0.00 77 SER A C 19
ATOM 32747 O O . SER A 1 77 ? 9.496 -6.011 2.057 1.00 0.00 77 SER A O 19
ATOM 32755 N N . GLU A 1 78 ? 7.576 -5.639 0.921 1.00 0.00 78 GLU A N 19
ATOM 32756 C CA . GLU A 1 78 ? 6.772 -5.462 2.119 1.00 0.00 78 GLU A CA 19
ATOM 32757 C C . GLU A 1 78 ? 5.410 -6.138 1.949 1.00 0.00 78 GLU A C 19
ATOM 32758 O O . GLU A 1 78 ? 5.051 -6.550 0.847 1.00 0.00 78 GLU A O 19
ATOM 32770 N N . VAL A 1 79 ? 4.689 -6.232 3.056 1.00 0.00 79 VAL A N 19
ATOM 32771 C CA . VAL A 1 79 ? 3.375 -6.851 3.044 1.00 0.00 79 VAL A CA 19
ATOM 32772 C C . VAL A 1 79 ? 2.512 -6.229 4.143 1.00 0.00 79 VAL A C 19
ATOM 32773 O O . VAL A 1 79 ? 3.030 -5.786 5.168 1.00 0.00 79 VAL A O 19
ATOM 32786 N N . TYR A 1 80 ? 1.211 -6.215 3.894 1.00 0.00 80 TYR A N 19
ATOM 32787 C CA . TYR A 1 80 ? 0.271 -5.655 4.850 1.00 0.00 80 TYR A CA 19
ATOM 32788 C C . TYR A 1 80 ? -1.064 -6.400 4.807 1.00 0.00 80 TYR A C 19
ATOM 32789 O O . TYR A 1 80 ? -1.574 -6.707 3.731 1.00 0.00 80 TYR A O 19
ATOM 32807 N N . THR A 1 81 ? -1.593 -6.669 5.992 1.00 0.00 81 THR A N 19
ATOM 32808 C CA . THR A 1 81 ? -2.860 -7.372 6.104 1.00 0.00 81 THR A CA 19
ATOM 32809 C C . THR A 1 81 ? -3.979 -6.399 6.478 1.00 0.00 81 THR A C 19
ATOM 32810 O O . THR A 1 81 ? -4.192 -6.115 7.656 1.00 0.00 81 THR A O 19
ATOM 32821 N N . LEU A 1 82 ? -4.665 -5.914 5.454 1.00 0.00 82 LEU A N 19
ATOM 32822 C CA . LEU A 1 82 ? -5.757 -4.978 5.661 1.00 0.00 82 LEU A CA 19
ATOM 32823 C C . LEU A 1 82 ? -6.929 -5.707 6.321 1.00 0.00 82 LEU A C 19
ATOM 32824 O O . LEU A 1 82 ? -7.452 -6.676 5.772 1.00 0.00 82 LEU A O 19
ATOM 32840 N N . ASP A 1 83 ? -7.308 -5.213 7.491 1.00 0.00 83 ASP A N 19
ATOM 32841 C CA . ASP A 1 83 ? -8.409 -5.805 8.232 1.00 0.00 83 ASP A CA 19
ATOM 32842 C C . ASP A 1 83 ? -9.556 -4.797 8.325 1.00 0.00 83 ASP A C 19
ATOM 32843 O O . ASP A 1 83 ? -9.379 -3.620 8.016 1.00 0.00 83 ASP A O 19
ATOM 32852 N N . ASN A 1 84 ? -10.707 -5.297 8.751 1.00 0.00 84 ASN A N 19
ATOM 32853 C CA . ASN A 1 84 ? -11.883 -4.455 8.888 1.00 0.00 84 ASN A CA 19
ATOM 32854 C C . ASN A 1 84 ? -12.515 -4.241 7.511 1.00 0.00 84 ASN A C 19
ATOM 32855 O O . ASN A 1 84 ? -12.873 -3.119 7.156 1.00 0.00 84 ASN A O 19
ATOM 32866 N N . LEU A 1 85 ? -12.633 -5.335 6.773 1.00 0.00 85 LEU A N 19
ATOM 32867 C CA . LEU A 1 85 ? -13.215 -5.281 5.443 1.00 0.00 85 LEU A CA 19
ATOM 32868 C C . LEU A 1 85 ? -14.632 -5.858 5.488 1.00 0.00 85 LEU A C 19
ATOM 32869 O O . LEU A 1 85 ? -15.166 -6.119 6.565 1.00 0.00 85 LEU A O 19
ATOM 32885 N N . LYS A 1 86 ? -15.199 -6.041 4.305 1.00 0.00 86 LYS A N 19
ATOM 32886 C CA . LYS A 1 86 ? -16.543 -6.582 4.195 1.00 0.00 86 LYS A CA 19
ATOM 32887 C C . LYS A 1 86 ? -16.463 -8.053 3.783 1.00 0.00 86 LYS A C 19
ATOM 32888 O O . LYS A 1 86 ? -15.379 -8.633 3.746 1.00 0.00 86 LYS A O 19
ATOM 32907 N N . LYS A 1 87 ? -17.626 -8.615 3.484 1.00 0.00 87 LYS A N 19
ATOM 32908 C CA . LYS A 1 87 ? -17.701 -10.008 3.076 1.00 0.00 87 LYS A CA 19
ATOM 32909 C C . LYS A 1 87 ? -18.004 -10.080 1.578 1.00 0.00 87 LYS A C 19
ATOM 32910 O O . LYS A 1 87 ? -18.917 -9.412 1.093 1.00 0.00 87 LYS A O 19
ATOM 32929 N N . PHE A 1 88 ? -17.222 -10.896 0.887 1.00 0.00 88 PHE A N 19
ATOM 32930 C CA . PHE A 1 88 ? -17.396 -11.065 -0.546 1.00 0.00 88 PHE A CA 19
ATOM 32931 C C . PHE A 1 88 ? -17.731 -9.731 -1.218 1.00 0.00 88 PHE A C 19
ATOM 32932 O O . PHE A 1 88 ? -18.825 -9.559 -1.753 1.00 0.00 88 PHE A O 19
ATOM 32949 N N . ALA A 1 89 ? -16.768 -8.823 -1.169 1.00 0.00 89 ALA A N 19
ATOM 32950 C CA . ALA A 1 89 ? -16.946 -7.510 -1.767 1.00 0.00 89 ALA A CA 19
ATOM 32951 C C . ALA A 1 89 ? -15.628 -7.058 -2.397 1.00 0.00 89 ALA A C 19
ATOM 32952 O O . ALA A 1 89 ? -14.558 -7.270 -1.828 1.00 0.00 89 ALA A O 19
ATOM 32959 N N . GLN A 1 90 ? -15.747 -6.443 -3.564 1.00 0.00 90 GLN A N 19
ATOM 32960 C CA . GLN A 1 90 ? -14.578 -5.959 -4.278 1.00 0.00 90 GLN A CA 19
ATOM 32961 C C . GLN A 1 90 ? -14.027 -4.701 -3.604 1.00 0.00 90 GLN A C 19
ATOM 32962 O O . GLN A 1 90 ? -14.784 -3.793 -3.261 1.00 0.00 90 GLN A O 19
ATOM 32976 N N . TYR A 1 91 ? -12.713 -4.686 -3.432 1.00 0.00 91 TYR A N 19
ATOM 32977 C CA . TYR A 1 91 ? -12.052 -3.555 -2.805 1.00 0.00 91 TYR A CA 19
ATOM 32978 C C . TYR A 1 91 ? -10.805 -3.144 -3.590 1.00 0.00 91 TYR A C 19
ATOM 32979 O O . TYR A 1 91 ? -9.906 -3.956 -3.803 1.00 0.00 91 TYR A O 19
ATOM 32997 N N . GLY A 1 92 ? -10.790 -1.883 -3.998 1.00 0.00 92 GLY A N 19
ATOM 32998 C CA . GLY A 1 92 ? -9.667 -1.355 -4.754 1.00 0.00 92 GLY A CA 19
ATOM 32999 C C . GLY A 1 92 ? -8.698 -0.600 -3.842 1.00 0.00 92 GLY A C 19
ATOM 33000 O O . GLY A 1 92 ? -9.119 0.216 -3.024 1.00 0.00 92 GLY A O 19
ATOM 33004 N N . VAL A 1 93 ? -7.419 -0.900 -4.014 1.00 0.00 93 VAL A N 19
ATOM 33005 C CA . VAL A 1 93 ? -6.387 -0.260 -3.216 1.00 0.00 93 VAL A CA 19
ATOM 33006 C C . VAL A 1 93 ? -5.228 0.153 -4.126 1.00 0.00 93 VAL A C 19
ATOM 33007 O O . VAL A 1 93 ? -5.117 -0.328 -5.253 1.00 0.00 93 VAL A O 19
ATOM 33020 N N . VAL A 1 94 ? -4.394 1.040 -3.603 1.00 0.00 94 VAL A N 19
ATOM 33021 C CA . VAL A 1 94 ? -3.248 1.523 -4.354 1.00 0.00 94 VAL A CA 19
ATOM 33022 C C . VAL A 1 94 ? -2.022 1.556 -3.440 1.00 0.00 94 VAL A C 19
ATOM 33023 O O . VAL A 1 94 ? -2.015 2.256 -2.428 1.00 0.00 94 VAL A O 19
ATOM 33036 N N . VAL A 1 95 ? -1.013 0.790 -3.829 1.00 0.00 95 VAL A N 19
ATOM 33037 C CA . VAL A 1 95 ? 0.216 0.722 -3.057 1.00 0.00 95 VAL A CA 19
ATOM 33038 C C . VAL A 1 95 ? 1.185 1.797 -3.554 1.00 0.00 95 VAL A C 19
ATOM 33039 O O . VAL A 1 95 ? 1.282 2.043 -4.755 1.00 0.00 95 VAL A O 19
ATOM 33052 N N . GLN A 1 96 ? 1.877 2.409 -2.604 1.00 0.00 96 GLN A N 19
ATOM 33053 C CA . GLN A 1 96 ? 2.835 3.451 -2.930 1.00 0.00 96 GLN A CA 19
ATOM 33054 C C . GLN A 1 96 ? 3.919 3.532 -1.853 1.00 0.00 96 GLN A C 19
ATOM 33055 O O . GLN A 1 96 ? 3.622 3.462 -0.662 1.00 0.00 96 GLN A O 19
ATOM 33069 N N . ALA A 1 97 ? 5.154 3.678 -2.311 1.00 0.00 97 ALA A N 19
ATOM 33070 C CA . ALA A 1 97 ? 6.284 3.769 -1.402 1.00 0.00 97 ALA A CA 19
ATOM 33071 C C . ALA A 1 97 ? 6.547 5.239 -1.068 1.00 0.00 97 ALA A C 19
ATOM 33072 O O . ALA A 1 97 ? 6.552 6.090 -1.957 1.00 0.00 97 ALA A O 19
ATOM 33079 N N . PHE A 1 98 ? 6.760 5.492 0.214 1.00 0.00 98 PHE A N 19
ATOM 33080 C CA . PHE A 1 98 ? 7.024 6.844 0.676 1.00 0.00 98 PHE A CA 19
ATOM 33081 C C . PHE A 1 98 ? 8.295 6.895 1.527 1.00 0.00 98 PHE A C 19
ATOM 33082 O O . PHE A 1 98 ? 8.514 6.031 2.375 1.00 0.00 98 PHE A O 19
ATOM 33099 N N . ASN A 1 99 ? 9.099 7.916 1.271 1.00 0.00 99 ASN A N 19
ATOM 33100 C CA . ASN A 1 99 ? 10.342 8.091 2.003 1.00 0.00 99 ASN A CA 19
ATOM 33101 C C . ASN A 1 99 ? 10.365 9.484 2.636 1.00 0.00 99 ASN A C 19
ATOM 33102 O O . ASN A 1 99 ? 9.438 10.270 2.447 1.00 0.00 99 ASN A O 19
ATOM 33113 N N . ARG A 1 100 ? 11.434 9.746 3.373 1.00 0.00 100 ARG A N 19
ATOM 33114 C CA . ARG A 1 100 ? 11.590 11.031 4.035 1.00 0.00 100 ARG A CA 19
ATOM 33115 C C . ARG A 1 100 ? 11.651 12.157 3.000 1.00 0.00 100 ARG A C 19
ATOM 33116 O O . ARG A 1 100 ? 11.353 13.308 3.313 1.00 0.00 100 ARG A O 19
ATOM 33137 N N . ALA A 1 101 ? 12.038 11.784 1.789 1.00 0.00 101 ALA A N 19
ATOM 33138 C CA . ALA A 1 101 ? 12.142 12.749 0.707 1.00 0.00 101 ALA A CA 19
ATOM 33139 C C . ALA A 1 101 ? 10.740 13.094 0.202 1.00 0.00 101 ALA A C 19
ATOM 33140 O O . ALA A 1 101 ? 10.524 14.169 -0.355 1.00 0.00 101 ALA A O 19
ATOM 33147 N N . GLY A 1 102 ? 9.823 12.161 0.414 1.00 0.00 102 GLY A N 19
ATOM 33148 C CA . GLY A 1 102 ? 8.447 12.353 -0.014 1.00 0.00 102 GLY A CA 19
ATOM 33149 C C . GLY A 1 102 ? 7.839 11.040 -0.511 1.00 0.00 102 GLY A C 19
ATOM 33150 O O . GLY A 1 102 ? 8.479 9.992 -0.447 1.00 0.00 102 GLY A O 19
ATOM 33154 N N . THR A 1 103 ? 6.610 11.140 -0.995 1.00 0.00 103 THR A N 19
ATOM 33155 C CA . THR A 1 103 ? 5.908 9.974 -1.503 1.00 0.00 103 THR A CA 19
ATOM 33156 C C . THR A 1 103 ? 6.005 9.916 -3.029 1.00 0.00 103 THR A C 19
ATOM 33157 O O . THR A 1 103 ? 6.222 10.936 -3.680 1.00 0.00 103 THR A O 19
ATOM 33168 N N . GLY A 1 104 ? 5.838 8.711 -3.555 1.00 0.00 104 GLY A N 19
ATOM 33169 C CA . GLY A 1 104 ? 5.904 8.507 -4.992 1.00 0.00 104 GLY A CA 19
ATOM 33170 C C . GLY A 1 104 ? 4.531 8.131 -5.555 1.00 0.00 104 GLY A C 19
ATOM 33171 O O . GLY A 1 104 ? 3.519 8.256 -4.868 1.00 0.00 104 GLY A O 19
ATOM 33175 N N . PRO A 1 105 ? 4.542 7.667 -6.834 1.00 0.00 105 PRO A N 19
ATOM 33176 C CA . PRO A 1 105 ? 3.311 7.273 -7.497 1.00 0.00 105 PRO A CA 19
ATOM 33177 C C . PRO A 1 105 ? 2.815 5.924 -6.975 1.00 0.00 105 PRO A C 19
ATOM 33178 O O . PRO A 1 105 ? 3.588 5.147 -6.417 1.00 0.00 105 PRO A O 19
ATOM 33189 N N . SER A 1 106 ? 1.527 5.686 -7.175 1.00 0.00 106 SER A N 19
ATOM 33190 C CA . SER A 1 106 ? 0.918 4.443 -6.731 1.00 0.00 106 SER A CA 19
ATOM 33191 C C . SER A 1 106 ? 0.892 3.433 -7.880 1.00 0.00 106 SER A C 19
ATOM 33192 O O . SER A 1 106 ? 0.997 3.811 -9.046 1.00 0.00 106 SER A O 19
ATOM 33200 N N . SER A 1 107 ? 0.752 2.168 -7.510 1.00 0.00 107 SER A N 19
ATOM 33201 C CA . SER A 1 107 ? 0.712 1.101 -8.496 1.00 0.00 107 SER A CA 19
ATOM 33202 C C . SER A 1 107 ? -0.641 1.099 -9.210 1.00 0.00 107 SER A C 19
ATOM 33203 O O . SER A 1 107 ? -1.510 1.915 -8.903 1.00 0.00 107 SER A O 19
ATOM 33211 N N . SER A 1 108 ? -0.778 0.174 -10.148 1.00 0.00 108 SER A N 19
ATOM 33212 C CA . SER A 1 108 ? -2.010 0.056 -10.909 1.00 0.00 108 SER A CA 19
ATOM 33213 C C . SER A 1 108 ? -3.158 -0.353 -9.984 1.00 0.00 108 SER A C 19
ATOM 33214 O O . SER A 1 108 ? -3.085 -1.384 -9.316 1.00 0.00 108 SER A O 19
ATOM 33222 N N . GLU A 1 109 ? -4.192 0.476 -9.974 1.00 0.00 109 GLU A N 19
ATOM 33223 C CA . GLU A 1 109 ? -5.354 0.213 -9.142 1.00 0.00 109 GLU A CA 19
ATOM 33224 C C . GLU A 1 109 ? -5.661 -1.285 -9.117 1.00 0.00 109 GLU A C 19
ATOM 33225 O O . GLU A 1 109 ? -6.192 -1.830 -10.084 1.00 0.00 109 GLU A O 19
ATOM 33237 N N . ILE A 1 110 ? -5.315 -1.910 -8.001 1.00 0.00 110 ILE A N 19
ATOM 33238 C CA . ILE A 1 110 ? -5.548 -3.335 -7.837 1.00 0.00 110 ILE A CA 19
ATOM 33239 C C . ILE A 1 110 ? -6.872 -3.550 -7.102 1.00 0.00 110 ILE A C 19
ATOM 33240 O O . ILE A 1 110 ? -7.473 -2.598 -6.607 1.00 0.00 110 ILE A O 19
ATOM 33256 N N . ASN A 1 111 ? -7.288 -4.807 -7.054 1.00 0.00 111 ASN A N 19
ATOM 33257 C CA . ASN A 1 111 ? -8.530 -5.159 -6.387 1.00 0.00 111 ASN A CA 19
ATOM 33258 C C . ASN A 1 111 ? -8.462 -6.618 -5.929 1.00 0.00 111 ASN A C 19
ATOM 33259 O O . ASN A 1 111 ? -7.498 -7.321 -6.227 1.00 0.00 111 ASN A O 19
ATOM 33270 N N . ALA A 1 112 ? -9.498 -7.028 -5.212 1.00 0.00 112 ALA A N 19
ATOM 33271 C CA . ALA A 1 112 ? -9.568 -8.390 -4.710 1.00 0.00 112 ALA A CA 19
ATOM 33272 C C . ALA A 1 112 ? -10.818 -8.545 -3.843 1.00 0.00 112 ALA A C 19
ATOM 33273 O O . ALA A 1 112 ? -10.896 -7.983 -2.752 1.00 0.00 112 ALA A O 19
ATOM 33280 N N . THR A 1 113 ? -11.767 -9.312 -4.361 1.00 0.00 113 THR A N 19
ATOM 33281 C CA . THR A 1 113 ? -13.010 -9.549 -3.648 1.00 0.00 113 THR A CA 19
ATOM 33282 C C . THR A 1 113 ? -12.801 -10.583 -2.540 1.00 0.00 113 THR A C 19
ATOM 33283 O O . THR A 1 113 ? -12.242 -11.652 -2.781 1.00 0.00 113 THR A O 19
ATOM 33294 N N . THR A 1 114 ? -13.260 -10.228 -1.348 1.00 0.00 114 THR A N 19
ATOM 33295 C CA . THR A 1 114 ? -13.130 -11.112 -0.203 1.00 0.00 114 THR A CA 19
ATOM 33296 C C . THR A 1 114 ? -13.807 -12.455 -0.485 1.00 0.00 114 THR A C 19
ATOM 33297 O O . THR A 1 114 ? -14.480 -12.613 -1.503 1.00 0.00 114 THR A O 19
ATOM 33308 N N . LEU A 1 115 ? -13.606 -13.388 0.434 1.00 0.00 115 LEU A N 19
ATOM 33309 C CA . LEU A 1 115 ? -14.189 -14.711 0.297 1.00 0.00 115 LEU A CA 19
ATOM 33310 C C . LEU A 1 115 ? -15.682 -14.643 0.624 1.00 0.00 115 LEU A C 19
ATOM 33311 O O . LEU A 1 115 ? -16.195 -13.585 0.984 1.00 0.00 115 LEU A O 19
ATOM 33327 N N . GLU A 1 116 ? -16.338 -15.786 0.486 1.00 0.00 116 GLU A N 19
ATOM 33328 C CA . GLU A 1 116 ? -17.763 -15.869 0.762 1.00 0.00 116 GLU A CA 19
ATOM 33329 C C . GLU A 1 116 ? -18.002 -16.056 2.262 1.00 0.00 116 GLU A C 19
ATOM 33330 O O . GLU A 1 116 ? -19.146 -16.157 2.703 1.00 0.00 116 GLU A O 19
ATOM 33342 N N . SER A 1 117 ? -16.905 -16.097 3.003 1.00 0.00 117 SER A N 19
ATOM 33343 C CA . SER A 1 117 ? -16.982 -16.270 4.444 1.00 0.00 117 SER A CA 19
ATOM 33344 C C . SER A 1 117 ? -15.582 -16.494 5.019 1.00 0.00 117 SER A C 19
ATOM 33345 O O . SER A 1 117 ? -14.592 -16.444 4.291 1.00 0.00 117 SER A O 19
ATOM 33353 N N . GLY A 1 118 ? -15.544 -16.737 6.321 1.00 0.00 118 GLY A N 19
ATOM 33354 C CA . GLY A 1 118 ? -14.282 -16.969 7.003 1.00 0.00 118 GLY A CA 19
ATOM 33355 C C . GLY A 1 118 ? -13.804 -18.408 6.797 1.00 0.00 118 GLY A C 19
ATOM 33356 O O . GLY A 1 118 ? -14.599 -19.290 6.477 1.00 0.00 118 GLY A O 19
ATOM 33360 N N . PRO A 1 119 ? -12.473 -18.605 6.994 1.00 0.00 119 PRO A N 19
ATOM 33361 C CA . PRO A 1 119 ? -11.879 -19.922 6.834 1.00 0.00 119 PRO A CA 19
ATOM 33362 C C . PRO A 1 119 ? -12.224 -20.827 8.018 1.00 0.00 119 PRO A C 19
ATOM 33363 O O . PRO A 1 119 ? -12.459 -20.344 9.125 1.00 0.00 119 PRO A O 19
ATOM 33374 N N . SER A 1 120 ? -12.243 -22.123 7.746 1.00 0.00 120 SER A N 19
ATOM 33375 C CA . SER A 1 120 ? -12.555 -23.100 8.775 1.00 0.00 120 SER A CA 19
ATOM 33376 C C . SER A 1 120 ? -12.551 -24.509 8.179 1.00 0.00 120 SER A C 19
ATOM 33377 O O . SER A 1 120 ? -12.625 -24.671 6.962 1.00 0.00 120 SER A O 19
ATOM 33385 N N . SER A 1 121 ? -12.463 -25.491 9.064 1.00 0.00 121 SER A N 19
ATOM 33386 C CA . SER A 1 121 ? -12.448 -26.881 8.640 1.00 0.00 121 SER A CA 19
ATOM 33387 C C . SER A 1 121 ? -13.635 -27.627 9.252 1.00 0.00 121 SER A C 19
ATOM 33388 O O . SER A 1 121 ? -14.131 -27.249 10.312 1.00 0.00 121 SER A O 19
ATOM 33396 N N . GLY A 1 122 ? -14.056 -28.675 8.558 1.00 0.00 122 GLY A N 19
ATOM 33397 C CA . GLY A 1 122 ? -15.175 -29.478 9.021 1.00 0.00 122 GLY A CA 19
ATOM 33398 C C . GLY A 1 122 ? -16.371 -28.595 9.384 1.00 0.00 122 GLY A C 19
ATOM 33399 O O . GLY A 1 122 ? -17.161 -28.943 10.260 1.00 0.00 122 GLY A O 19
ATOM 33403 N N . GLY A 1 1 ? 28.245 26.232 13.827 1.00 0.00 1 GLY A N 20
ATOM 33404 C CA . GLY A 1 1 ? 28.514 25.726 15.162 1.00 0.00 1 GLY A CA 20
ATOM 33405 C C . GLY A 1 1 ? 29.883 25.044 15.224 1.00 0.00 1 GLY A C 20
ATOM 33406 O O . GLY A 1 1 ? 30.470 24.727 14.191 1.00 0.00 1 GLY A O 20
ATOM 33410 N N . SER A 1 2 ? 30.351 24.839 16.447 1.00 0.00 2 SER A N 20
ATOM 33411 C CA . SER A 1 2 ? 31.639 24.201 16.657 1.00 0.00 2 SER A CA 20
ATOM 33412 C C . SER A 1 2 ? 31.612 22.772 16.109 1.00 0.00 2 SER A C 20
ATOM 33413 O O . SER A 1 2 ? 30.952 21.900 16.673 1.00 0.00 2 SER A O 20
ATOM 33421 N N . SER A 1 3 ? 32.336 22.577 15.017 1.00 0.00 3 SER A N 20
ATOM 33422 C CA . SER A 1 3 ? 32.403 21.270 14.387 1.00 0.00 3 SER A CA 20
ATOM 33423 C C . SER A 1 3 ? 33.494 21.261 13.315 1.00 0.00 3 SER A C 20
ATOM 33424 O O . SER A 1 3 ? 33.699 22.258 12.625 1.00 0.00 3 SER A O 20
ATOM 33432 N N . GLY A 1 4 ? 34.165 20.124 13.208 1.00 0.00 4 GLY A N 20
ATOM 33433 C CA . GLY A 1 4 ? 35.230 19.972 12.231 1.00 0.00 4 GLY A CA 20
ATOM 33434 C C . GLY A 1 4 ? 35.005 18.732 11.363 1.00 0.00 4 GLY A C 20
ATOM 33435 O O . GLY A 1 4 ? 35.782 17.780 11.421 1.00 0.00 4 GLY A O 20
ATOM 33439 N N . SER A 1 5 ? 33.939 18.784 10.579 1.00 0.00 5 SER A N 20
ATOM 33440 C CA . SER A 1 5 ? 33.602 17.677 9.700 1.00 0.00 5 SER A CA 20
ATOM 33441 C C . SER A 1 5 ? 32.389 18.041 8.842 1.00 0.00 5 SER A C 20
ATOM 33442 O O . SER A 1 5 ? 31.294 18.247 9.363 1.00 0.00 5 SER A O 20
ATOM 33450 N N . SER A 1 6 ? 32.624 18.109 7.540 1.00 0.00 6 SER A N 20
ATOM 33451 C CA . SER A 1 6 ? 31.565 18.444 6.604 1.00 0.00 6 SER A CA 20
ATOM 33452 C C . SER A 1 6 ? 31.691 17.589 5.342 1.00 0.00 6 SER A C 20
ATOM 33453 O O . SER A 1 6 ? 32.766 17.070 5.044 1.00 0.00 6 SER A O 20
ATOM 33461 N N . GLY A 1 7 ? 30.577 17.467 4.634 1.00 0.00 7 GLY A N 20
ATOM 33462 C CA . GLY A 1 7 ? 30.550 16.683 3.411 1.00 0.00 7 GLY A CA 20
ATOM 33463 C C . GLY A 1 7 ? 29.305 17.005 2.581 1.00 0.00 7 GLY A C 20
ATOM 33464 O O . GLY A 1 7 ? 28.943 18.170 2.425 1.00 0.00 7 GLY A O 20
ATOM 33468 N N . ILE A 1 8 ? 28.684 15.952 2.071 1.00 0.00 8 ILE A N 20
ATOM 33469 C CA . ILE A 1 8 ? 27.488 16.108 1.261 1.00 0.00 8 ILE A CA 20
ATOM 33470 C C . ILE A 1 8 ? 26.306 16.457 2.167 1.00 0.00 8 ILE A C 20
ATOM 33471 O O . ILE A 1 8 ? 25.876 15.636 2.976 1.00 0.00 8 ILE A O 20
ATOM 33487 N N . SER A 1 9 ? 25.814 17.676 2.002 1.00 0.00 9 SER A N 20
ATOM 33488 C CA . SER A 1 9 ? 24.690 18.144 2.795 1.00 0.00 9 SER A CA 20
ATOM 33489 C C . SER A 1 9 ? 23.462 18.330 1.902 1.00 0.00 9 SER A C 20
ATOM 33490 O O . SER A 1 9 ? 22.733 19.311 2.040 1.00 0.00 9 SER A O 20
ATOM 33498 N N . THR A 1 10 ? 23.270 17.373 1.006 1.00 0.00 10 THR A N 20
ATOM 33499 C CA . THR A 1 10 ? 22.142 17.419 0.091 1.00 0.00 10 THR A CA 20
ATOM 33500 C C . THR A 1 10 ? 20.932 16.709 0.701 1.00 0.00 10 THR A C 20
ATOM 33501 O O . THR A 1 10 ? 20.714 16.773 1.910 1.00 0.00 10 THR A O 20
ATOM 33512 N N . GLU A 1 11 ? 20.176 16.049 -0.164 1.00 0.00 11 GLU A N 20
ATOM 33513 C CA . GLU A 1 11 ? 18.993 15.328 0.273 1.00 0.00 11 GLU A CA 20
ATOM 33514 C C . GLU A 1 11 ? 18.328 14.629 -0.914 1.00 0.00 11 GLU A C 20
ATOM 33515 O O . GLU A 1 11 ? 18.020 15.266 -1.921 1.00 0.00 11 GLU A O 20
ATOM 33527 N N . GLU A 1 12 ? 18.125 13.329 -0.757 1.00 0.00 12 GLU A N 20
ATOM 33528 C CA . GLU A 1 12 ? 17.502 12.537 -1.804 1.00 0.00 12 GLU A CA 20
ATOM 33529 C C . GLU A 1 12 ? 16.128 13.111 -2.156 1.00 0.00 12 GLU A C 20
ATOM 33530 O O . GLU A 1 12 ? 15.739 14.159 -1.644 1.00 0.00 12 GLU A O 20
ATOM 33542 N N . ALA A 1 13 ? 15.430 12.398 -3.028 1.00 0.00 13 ALA A N 20
ATOM 33543 C CA . ALA A 1 13 ? 14.108 12.823 -3.455 1.00 0.00 13 ALA A CA 20
ATOM 33544 C C . ALA A 1 13 ? 13.149 11.632 -3.391 1.00 0.00 13 ALA A C 20
ATOM 33545 O O . ALA A 1 13 ? 13.578 10.481 -3.455 1.00 0.00 13 ALA A O 20
ATOM 33552 N N . ALA A 1 14 ? 11.869 11.950 -3.267 1.00 0.00 14 ALA A N 20
ATOM 33553 C CA . ALA A 1 14 ? 10.846 10.921 -3.194 1.00 0.00 14 ALA A CA 20
ATOM 33554 C C . ALA A 1 14 ? 11.040 9.932 -4.345 1.00 0.00 14 ALA A C 20
ATOM 33555 O O . ALA A 1 14 ? 11.753 10.223 -5.304 1.00 0.00 14 ALA A O 20
ATOM 33562 N N . PRO A 1 15 ? 10.374 8.754 -4.210 1.00 0.00 15 PRO A N 20
ATOM 33563 C CA . PRO A 1 15 ? 10.467 7.721 -5.227 1.00 0.00 15 PRO A CA 20
ATOM 33564 C C . PRO A 1 15 ? 9.635 8.088 -6.458 1.00 0.00 15 PRO A C 20
ATOM 33565 O O . PRO A 1 15 ? 8.480 8.491 -6.334 1.00 0.00 15 PRO A O 20
ATOM 33576 N N . ASP A 1 16 ? 10.256 7.936 -7.619 1.00 0.00 16 ASP A N 20
ATOM 33577 C CA . ASP A 1 16 ? 9.588 8.247 -8.871 1.00 0.00 16 ASP A CA 20
ATOM 33578 C C . ASP A 1 16 ? 9.153 6.946 -9.548 1.00 0.00 16 ASP A C 20
ATOM 33579 O O . ASP A 1 16 ? 9.263 6.808 -10.765 1.00 0.00 16 ASP A O 20
ATOM 33588 N N . GLY A 1 17 ? 8.667 6.024 -8.729 1.00 0.00 17 GLY A N 20
ATOM 33589 C CA . GLY A 1 17 ? 8.214 4.739 -9.234 1.00 0.00 17 GLY A CA 20
ATOM 33590 C C . GLY A 1 17 ? 7.437 3.972 -8.162 1.00 0.00 17 GLY A C 20
ATOM 33591 O O . GLY A 1 17 ? 7.843 3.937 -7.002 1.00 0.00 17 GLY A O 20
ATOM 33595 N N . PRO A 1 18 ? 6.304 3.361 -8.601 1.00 0.00 18 PRO A N 20
ATOM 33596 C CA . PRO A 1 18 ? 5.466 2.597 -7.693 1.00 0.00 18 PRO A CA 20
ATOM 33597 C C . PRO A 1 18 ? 6.106 1.248 -7.360 1.00 0.00 18 PRO A C 20
ATOM 33598 O O . PRO A 1 18 ? 7.138 0.890 -7.925 1.00 0.00 18 PRO A O 20
ATOM 33609 N N . PRO A 1 19 ? 5.449 0.516 -6.420 1.00 0.00 19 PRO A N 20
ATOM 33610 C CA . PRO A 1 19 ? 5.943 -0.786 -6.005 1.00 0.00 19 PRO A CA 20
ATOM 33611 C C . PRO A 1 19 ? 5.663 -1.844 -7.074 1.00 0.00 19 PRO A C 20
ATOM 33612 O O . PRO A 1 19 ? 4.860 -1.621 -7.979 1.00 0.00 19 PRO A O 20
ATOM 33623 N N . MET A 1 20 ? 6.341 -2.974 -6.934 1.00 0.00 20 MET A N 20
ATOM 33624 C CA . MET A 1 20 ? 6.175 -4.068 -7.876 1.00 0.00 20 MET A CA 20
ATOM 33625 C C . MET A 1 20 ? 5.664 -5.326 -7.171 1.00 0.00 20 MET A C 20
ATOM 33626 O O . MET A 1 20 ? 5.686 -5.406 -5.944 1.00 0.00 20 MET A O 20
ATOM 33640 N N . ASP A 1 21 ? 5.218 -6.278 -7.978 1.00 0.00 21 ASP A N 20
ATOM 33641 C CA . ASP A 1 21 ? 4.703 -7.528 -7.447 1.00 0.00 21 ASP A CA 20
ATOM 33642 C C . ASP A 1 21 ? 3.634 -7.228 -6.394 1.00 0.00 21 ASP A C 20
ATOM 33643 O O . ASP A 1 21 ? 3.450 -8.000 -5.454 1.00 0.00 21 ASP A O 20
ATOM 33652 N N . VAL A 1 22 ? 2.957 -6.106 -6.587 1.00 0.00 22 VAL A N 20
ATOM 33653 C CA . VAL A 1 22 ? 1.911 -5.695 -5.666 1.00 0.00 22 VAL A CA 20
ATOM 33654 C C . VAL A 1 22 ? 0.598 -6.377 -6.054 1.00 0.00 22 VAL A C 20
ATOM 33655 O O . VAL A 1 22 ? 0.100 -6.188 -7.163 1.00 0.00 22 VAL A O 20
ATOM 33668 N N . THR A 1 23 ? 0.074 -7.157 -5.120 1.00 0.00 23 THR A N 20
ATOM 33669 C CA . THR A 1 23 ? -1.172 -7.868 -5.351 1.00 0.00 23 THR A CA 20
ATOM 33670 C C . THR A 1 23 ? -1.914 -8.086 -4.031 1.00 0.00 23 THR A C 20
ATOM 33671 O O . THR A 1 23 ? -1.332 -7.945 -2.957 1.00 0.00 23 THR A O 20
ATOM 33682 N N . LEU A 1 24 ? -3.188 -8.427 -4.155 1.00 0.00 24 LEU A N 20
ATOM 33683 C CA . LEU A 1 24 ? -4.016 -8.666 -2.985 1.00 0.00 24 LEU A CA 20
ATOM 33684 C C . LEU A 1 24 ? -4.292 -10.165 -2.858 1.00 0.00 24 LEU A C 20
ATOM 33685 O O . LEU A 1 24 ? -4.035 -10.928 -3.788 1.00 0.00 24 LEU A O 20
ATOM 33701 N N . GLN A 1 25 ? -4.810 -10.543 -1.699 1.00 0.00 25 GLN A N 20
ATOM 33702 C CA . GLN A 1 25 ? -5.123 -11.938 -1.438 1.00 0.00 25 GLN A CA 20
ATOM 33703 C C . GLN A 1 25 ? -5.993 -12.062 -0.185 1.00 0.00 25 GLN A C 20
ATOM 33704 O O . GLN A 1 25 ? -5.592 -11.638 0.897 1.00 0.00 25 GLN A O 20
ATOM 33718 N N . PRO A 1 26 ? -7.198 -12.661 -0.380 1.00 0.00 26 PRO A N 20
ATOM 33719 C CA . PRO A 1 26 ? -8.128 -12.846 0.722 1.00 0.00 26 PRO A CA 20
ATOM 33720 C C . PRO A 1 26 ? -7.672 -13.983 1.639 1.00 0.00 26 PRO A C 20
ATOM 33721 O O . PRO A 1 26 ? -7.591 -15.134 1.213 1.00 0.00 26 PRO A O 20
ATOM 33732 N N . VAL A 1 27 ? -7.386 -13.620 2.881 1.00 0.00 27 VAL A N 20
ATOM 33733 C CA . VAL A 1 27 ? -6.941 -14.595 3.862 1.00 0.00 27 VAL A CA 20
ATOM 33734 C C . VAL A 1 27 ? -8.103 -14.941 4.794 1.00 0.00 27 VAL A C 20
ATOM 33735 O O . VAL A 1 27 ? -8.249 -16.089 5.210 1.00 0.00 27 VAL A O 20
ATOM 33748 N N . THR A 1 28 ? -8.900 -13.926 5.096 1.00 0.00 28 THR A N 20
ATOM 33749 C CA . THR A 1 28 ? -10.045 -14.109 5.972 1.00 0.00 28 THR A CA 20
ATOM 33750 C C . THR A 1 28 ? -11.325 -13.632 5.283 1.00 0.00 28 THR A C 20
ATOM 33751 O O . THR A 1 28 ? -11.423 -13.663 4.057 1.00 0.00 28 THR A O 20
ATOM 33762 N N . SER A 1 29 ? -12.274 -13.203 6.101 1.00 0.00 29 SER A N 20
ATOM 33763 C CA . SER A 1 29 ? -13.545 -12.720 5.586 1.00 0.00 29 SER A CA 20
ATOM 33764 C C . SER A 1 29 ? -13.679 -11.219 5.849 1.00 0.00 29 SER A C 20
ATOM 33765 O O . SER A 1 29 ? -14.579 -10.571 5.317 1.00 0.00 29 SER A O 20
ATOM 33773 N N . GLN A 1 30 ? -12.772 -10.710 6.668 1.00 0.00 30 GLN A N 20
ATOM 33774 C CA . GLN A 1 30 ? -12.778 -9.298 7.008 1.00 0.00 30 GLN A CA 20
ATOM 33775 C C . GLN A 1 30 ? -11.362 -8.725 6.923 1.00 0.00 30 GLN A C 20
ATOM 33776 O O . GLN A 1 30 ? -11.032 -7.768 7.622 1.00 0.00 30 GLN A O 20
ATOM 33790 N N . SER A 1 31 ? -10.562 -9.335 6.061 1.00 0.00 31 SER A N 20
ATOM 33791 C CA . SER A 1 31 ? -9.188 -8.898 5.875 1.00 0.00 31 SER A CA 20
ATOM 33792 C C . SER A 1 31 ? -8.658 -9.396 4.529 1.00 0.00 31 SER A C 20
ATOM 33793 O O . SER A 1 31 ? -9.269 -10.257 3.898 1.00 0.00 31 SER A O 20
ATOM 33801 N N . ILE A 1 32 ? -7.526 -8.833 4.131 1.00 0.00 32 ILE A N 20
ATOM 33802 C CA . ILE A 1 32 ? -6.907 -9.209 2.872 1.00 0.00 32 ILE A CA 20
ATOM 33803 C C . ILE A 1 32 ? -5.397 -8.976 2.961 1.00 0.00 32 ILE A C 20
ATOM 33804 O O . ILE A 1 32 ? -4.951 -8.000 3.562 1.00 0.00 32 ILE A O 20
ATOM 33820 N N . GLN A 1 33 ? -4.653 -9.889 2.355 1.00 0.00 33 GLN A N 20
ATOM 33821 C CA . GLN A 1 33 ? -3.203 -9.795 2.359 1.00 0.00 33 GLN A CA 20
ATOM 33822 C C . GLN A 1 33 ? -2.720 -8.984 1.155 1.00 0.00 33 GLN A C 20
ATOM 33823 O O . GLN A 1 33 ? -3.314 -9.049 0.080 1.00 0.00 33 GLN A O 20
ATOM 33837 N N . VAL A 1 34 ? -1.647 -8.238 1.376 1.00 0.00 34 VAL A N 20
ATOM 33838 C CA . VAL A 1 34 ? -1.078 -7.415 0.323 1.00 0.00 34 VAL A CA 20
ATOM 33839 C C . VAL A 1 34 ? 0.440 -7.597 0.303 1.00 0.00 34 VAL A C 20
ATOM 33840 O O . VAL A 1 34 ? 1.128 -7.208 1.246 1.00 0.00 34 VAL A O 20
ATOM 33853 N N . THR A 1 35 ? 0.919 -8.190 -0.781 1.00 0.00 35 THR A N 20
ATOM 33854 C CA . THR A 1 35 ? 2.344 -8.428 -0.936 1.00 0.00 35 THR A CA 20
ATOM 33855 C C . THR A 1 35 ? 2.885 -7.666 -2.147 1.00 0.00 35 THR A C 20
ATOM 33856 O O . THR A 1 35 ? 2.273 -7.675 -3.214 1.00 0.00 35 THR A O 20
ATOM 33867 N N . TRP A 1 36 ? 4.025 -7.023 -1.941 1.00 0.00 36 TRP A N 20
ATOM 33868 C CA . TRP A 1 36 ? 4.654 -6.256 -3.003 1.00 0.00 36 TRP A CA 20
ATOM 33869 C C . TRP A 1 36 ? 6.169 -6.322 -2.799 1.00 0.00 36 TRP A C 20
ATOM 33870 O O . TRP A 1 36 ? 6.639 -6.673 -1.718 1.00 0.00 36 TRP A O 20
ATOM 33891 N N . LYS A 1 37 ? 6.891 -5.980 -3.856 1.00 0.00 37 LYS A N 20
ATOM 33892 C CA . LYS A 1 37 ? 8.343 -5.995 -3.807 1.00 0.00 37 LYS A CA 20
ATOM 33893 C C . LYS A 1 37 ? 8.872 -4.574 -4.010 1.00 0.00 37 LYS A C 20
ATOM 33894 O O . LYS A 1 37 ? 8.171 -3.719 -4.549 1.00 0.00 37 LYS A O 20
ATOM 33913 N N . ALA A 1 38 ? 10.103 -4.366 -3.567 1.00 0.00 38 ALA A N 20
ATOM 33914 C CA . ALA A 1 38 ? 10.734 -3.063 -3.694 1.00 0.00 38 ALA A CA 20
ATOM 33915 C C . ALA A 1 38 ? 10.486 -2.516 -5.101 1.00 0.00 38 ALA A C 20
ATOM 33916 O O . ALA A 1 38 ? 10.431 -3.276 -6.066 1.00 0.00 38 ALA A O 20
ATOM 33923 N N . PRO A 1 39 ? 10.338 -1.166 -5.175 1.00 0.00 39 PRO A N 20
ATOM 33924 C CA . PRO A 1 39 ? 10.097 -0.508 -6.448 1.00 0.00 39 PRO A CA 20
ATOM 33925 C C . PRO A 1 39 ? 11.376 -0.449 -7.285 1.00 0.00 39 PRO A C 20
ATOM 33926 O O . PRO A 1 39 ? 12.466 -0.711 -6.780 1.00 0.00 39 PRO A O 20
ATOM 33937 N N . LYS A 1 40 ? 11.201 -0.102 -8.552 1.00 0.00 40 LYS A N 20
ATOM 33938 C CA . LYS A 1 40 ? 12.327 -0.005 -9.464 1.00 0.00 40 LYS A CA 20
ATOM 33939 C C . LYS A 1 40 ? 13.535 0.564 -8.718 1.00 0.00 40 LYS A C 20
ATOM 33940 O O . LYS A 1 40 ? 13.379 1.355 -7.788 1.00 0.00 40 LYS A O 20
ATOM 33959 N N . LYS A 1 41 ? 14.713 0.140 -9.152 1.00 0.00 41 LYS A N 20
ATOM 33960 C CA . LYS A 1 41 ? 15.947 0.598 -8.536 1.00 0.00 41 LYS A CA 20
ATOM 33961 C C . LYS A 1 41 ? 16.257 2.016 -9.018 1.00 0.00 41 LYS A C 20
ATOM 33962 O O . LYS A 1 41 ? 16.627 2.879 -8.223 1.00 0.00 41 LYS A O 20
ATOM 33981 N N . GLU A 1 42 ? 16.093 2.214 -10.318 1.00 0.00 42 GLU A N 20
ATOM 33982 C CA . GLU A 1 42 ? 16.351 3.514 -10.915 1.00 0.00 42 GLU A CA 20
ATOM 33983 C C . GLU A 1 42 ? 15.222 4.488 -10.574 1.00 0.00 42 GLU A C 20
ATOM 33984 O O . GLU A 1 42 ? 15.267 5.656 -10.959 1.00 0.00 42 GLU A O 20
ATOM 33996 N N . LEU A 1 43 ? 14.235 3.972 -9.856 1.00 0.00 43 LEU A N 20
ATOM 33997 C CA . LEU A 1 43 ? 13.095 4.782 -9.459 1.00 0.00 43 LEU A CA 20
ATOM 33998 C C . LEU A 1 43 ? 13.034 4.855 -7.932 1.00 0.00 43 LEU A C 20
ATOM 33999 O O . LEU A 1 43 ? 12.104 5.432 -7.371 1.00 0.00 43 LEU A O 20
ATOM 34015 N N . GLN A 1 44 ? 14.038 4.261 -7.303 1.00 0.00 44 GLN A N 20
ATOM 34016 C CA . GLN A 1 44 ? 14.110 4.252 -5.851 1.00 0.00 44 GLN A CA 20
ATOM 34017 C C . GLN A 1 44 ? 14.423 5.654 -5.326 1.00 0.00 44 GLN A C 20
ATOM 34018 O O . GLN A 1 44 ? 13.870 6.079 -4.312 1.00 0.00 44 GLN A O 20
ATOM 34032 N N . ASN A 1 45 ? 15.307 6.335 -6.040 1.00 0.00 45 ASN A N 20
ATOM 34033 C CA . ASN A 1 45 ? 15.700 7.681 -5.659 1.00 0.00 45 ASN A CA 20
ATOM 34034 C C . ASN A 1 45 ? 16.103 7.691 -4.182 1.00 0.00 45 ASN A C 20
ATOM 34035 O O . ASN A 1 45 ? 15.828 8.653 -3.467 1.00 0.00 45 ASN A O 20
ATOM 34046 N N . GLY A 1 46 ? 16.748 6.609 -3.770 1.00 0.00 46 GLY A N 20
ATOM 34047 C CA . GLY A 1 46 ? 17.191 6.482 -2.393 1.00 0.00 46 GLY A CA 20
ATOM 34048 C C . GLY A 1 46 ? 16.605 5.227 -1.742 1.00 0.00 46 GLY A C 20
ATOM 34049 O O . GLY A 1 46 ? 16.152 4.317 -2.436 1.00 0.00 46 GLY A O 20
ATOM 34053 N N . VAL A 1 47 ? 16.632 5.218 -0.418 1.00 0.00 47 VAL A N 20
ATOM 34054 C CA . VAL A 1 47 ? 16.110 4.089 0.334 1.00 0.00 47 VAL A CA 20
ATOM 34055 C C . VAL A 1 47 ? 14.625 4.320 0.625 1.00 0.00 47 VAL A C 20
ATOM 34056 O O . VAL A 1 47 ? 14.099 5.401 0.366 1.00 0.00 47 VAL A O 20
ATOM 34069 N N . ILE A 1 48 ? 13.993 3.286 1.160 1.00 0.00 48 ILE A N 20
ATOM 34070 C CA . ILE A 1 48 ? 12.579 3.362 1.489 1.00 0.00 48 ILE A CA 20
ATOM 34071 C C . ILE A 1 48 ? 12.402 3.189 2.999 1.00 0.00 48 ILE A C 20
ATOM 34072 O O . ILE A 1 48 ? 12.995 2.293 3.598 1.00 0.00 48 ILE A O 20
ATOM 34088 N N . ARG A 1 49 ? 11.583 4.059 3.570 1.00 0.00 49 ARG A N 20
ATOM 34089 C CA . ARG A 1 49 ? 11.319 4.014 4.998 1.00 0.00 49 ARG A CA 20
ATOM 34090 C C . ARG A 1 49 ? 10.031 3.237 5.276 1.00 0.00 49 ARG A C 20
ATOM 34091 O O . ARG A 1 49 ? 9.881 2.638 6.340 1.00 0.00 49 ARG A O 20
ATOM 34112 N N . GLY A 1 50 ? 9.135 3.271 4.300 1.00 0.00 50 GLY A N 20
ATOM 34113 C CA . GLY A 1 50 ? 7.865 2.577 4.427 1.00 0.00 50 GLY A CA 20
ATOM 34114 C C . GLY A 1 50 ? 7.002 2.781 3.180 1.00 0.00 50 GLY A C 20
ATOM 34115 O O . GLY A 1 50 ? 7.360 3.554 2.292 1.00 0.00 50 GLY A O 20
ATOM 34119 N N . TYR A 1 51 ? 5.882 2.074 3.152 1.00 0.00 51 TYR A N 20
ATOM 34120 C CA . TYR A 1 51 ? 4.965 2.168 2.029 1.00 0.00 51 TYR A CA 20
ATOM 34121 C C . TYR A 1 51 ? 3.536 2.434 2.507 1.00 0.00 51 TYR A C 20
ATOM 34122 O O . TYR A 1 51 ? 3.168 2.050 3.616 1.00 0.00 51 TYR A O 20
ATOM 34140 N N . GLN A 1 52 ? 2.771 3.090 1.647 1.00 0.00 52 GLN A N 20
ATOM 34141 C CA . GLN A 1 52 ? 1.391 3.412 1.968 1.00 0.00 52 GLN A CA 20
ATOM 34142 C C . GLN A 1 52 ? 0.438 2.523 1.167 1.00 0.00 52 GLN A C 20
ATOM 34143 O O . GLN A 1 52 ? 0.559 2.419 -0.053 1.00 0.00 52 GLN A O 20
ATOM 34157 N N . ILE A 1 53 ? -0.488 1.904 1.884 1.00 0.00 53 ILE A N 20
ATOM 34158 C CA . ILE A 1 53 ? -1.461 1.028 1.255 1.00 0.00 53 ILE A CA 20
ATOM 34159 C C . ILE A 1 53 ? -2.845 1.674 1.328 1.00 0.00 53 ILE A C 20
ATOM 34160 O O . ILE A 1 53 ? -3.487 1.660 2.377 1.00 0.00 53 ILE A O 20
ATOM 34176 N N . GLY A 1 54 ? -3.266 2.226 0.199 1.00 0.00 54 GLY A N 20
ATOM 34177 C CA . GLY A 1 54 ? -4.563 2.876 0.121 1.00 0.00 54 GLY A CA 20
ATOM 34178 C C . GLY A 1 54 ? -5.630 1.911 -0.401 1.00 0.00 54 GLY A C 20
ATOM 34179 O O . GLY A 1 54 ? -5.642 1.575 -1.584 1.00 0.00 54 GLY A O 20
ATOM 34183 N N . TYR A 1 55 ? -6.499 1.494 0.508 1.00 0.00 55 TYR A N 20
ATOM 34184 C CA . TYR A 1 55 ? -7.568 0.575 0.154 1.00 0.00 55 TYR A CA 20
ATOM 34185 C C . TYR A 1 55 ? -8.935 1.155 0.523 1.00 0.00 55 TYR A C 20
ATOM 34186 O O . TYR A 1 55 ? -9.077 1.813 1.552 1.00 0.00 55 TYR A O 20
ATOM 34204 N N . ARG A 1 56 ? -9.906 0.889 -0.338 1.00 0.00 56 ARG A N 20
ATOM 34205 C CA . ARG A 1 56 ? -11.257 1.377 -0.116 1.00 0.00 56 ARG A CA 20
ATOM 34206 C C . ARG A 1 56 ? -12.265 0.510 -0.873 1.00 0.00 56 ARG A C 20
ATOM 34207 O O . ARG A 1 56 ? -11.988 0.053 -1.981 1.00 0.00 56 ARG A O 20
ATOM 34228 N N . GLU A 1 57 ? -13.415 0.310 -0.245 1.00 0.00 57 GLU A N 20
ATOM 34229 C CA . GLU A 1 57 ? -14.466 -0.493 -0.846 1.00 0.00 57 GLU A CA 20
ATOM 34230 C C . GLU A 1 57 ? -14.764 -0.002 -2.264 1.00 0.00 57 GLU A C 20
ATOM 34231 O O . GLU A 1 57 ? -14.670 1.192 -2.544 1.00 0.00 57 GLU A O 20
ATOM 34243 N N . ASN A 1 58 ? -15.118 -0.948 -3.122 1.00 0.00 58 ASN A N 20
ATOM 34244 C CA . ASN A 1 58 ? -15.431 -0.627 -4.504 1.00 0.00 58 ASN A CA 20
ATOM 34245 C C . ASN A 1 58 ? -16.940 -0.419 -4.646 1.00 0.00 58 ASN A C 20
ATOM 34246 O O . ASN A 1 58 ? -17.523 -0.760 -5.674 1.00 0.00 58 ASN A O 20
ATOM 34257 N N . SER A 1 59 ? -17.530 0.138 -3.598 1.00 0.00 59 SER A N 20
ATOM 34258 C CA . SER A 1 59 ? -18.960 0.395 -3.593 1.00 0.00 59 SER A CA 20
ATOM 34259 C C . SER A 1 59 ? -19.278 1.597 -4.485 1.00 0.00 59 SER A C 20
ATOM 34260 O O . SER A 1 59 ? -18.378 2.330 -4.890 1.00 0.00 59 SER A O 20
ATOM 34268 N N . PRO A 1 60 ? -20.597 1.766 -4.772 1.00 0.00 60 PRO A N 20
ATOM 34269 C CA . PRO A 1 60 ? -21.046 2.866 -5.608 1.00 0.00 60 PRO A CA 20
ATOM 34270 C C . PRO A 1 60 ? -21.008 4.189 -4.841 1.00 0.00 60 PRO A C 20
ATOM 34271 O O . PRO A 1 60 ? -21.776 4.388 -3.901 1.00 0.00 60 PRO A O 20
ATOM 34282 N N . GLY A 1 61 ? -20.106 5.060 -5.270 1.00 0.00 61 GLY A N 20
ATOM 34283 C CA . GLY A 1 61 ? -19.958 6.358 -4.636 1.00 0.00 61 GLY A CA 20
ATOM 34284 C C . GLY A 1 61 ? -20.109 6.246 -3.117 1.00 0.00 61 GLY A C 20
ATOM 34285 O O . GLY A 1 61 ? -20.961 6.906 -2.524 1.00 0.00 61 GLY A O 20
ATOM 34289 N N . SER A 1 62 ? -19.268 5.407 -2.531 1.00 0.00 62 SER A N 20
ATOM 34290 C CA . SER A 1 62 ? -19.296 5.200 -1.093 1.00 0.00 62 SER A CA 20
ATOM 34291 C C . SER A 1 62 ? -18.519 6.314 -0.389 1.00 0.00 62 SER A C 20
ATOM 34292 O O . SER A 1 62 ? -18.384 6.304 0.834 1.00 0.00 62 SER A O 20
ATOM 34300 N N . ASN A 1 63 ? -18.027 7.247 -1.191 1.00 0.00 63 ASN A N 20
ATOM 34301 C CA . ASN A 1 63 ? -17.266 8.365 -0.660 1.00 0.00 63 ASN A CA 20
ATOM 34302 C C . ASN A 1 63 ? -16.351 7.867 0.460 1.00 0.00 63 ASN A C 20
ATOM 34303 O O . ASN A 1 63 ? -16.361 8.411 1.564 1.00 0.00 63 ASN A O 20
ATOM 34314 N N . GLY A 1 64 ? -15.580 6.838 0.138 1.00 0.00 64 GLY A N 20
ATOM 34315 C CA . GLY A 1 64 ? -14.661 6.261 1.103 1.00 0.00 64 GLY A CA 20
ATOM 34316 C C . GLY A 1 64 ? -13.208 6.490 0.681 1.00 0.00 64 GLY A C 20
ATOM 34317 O O . GLY A 1 64 ? -12.576 5.601 0.112 1.00 0.00 64 GLY A O 20
ATOM 34321 N N . GLN A 1 65 ? -12.721 7.686 0.977 1.00 0.00 65 GLN A N 20
ATOM 34322 C CA . GLN A 1 65 ? -11.355 8.043 0.635 1.00 0.00 65 GLN A CA 20
ATOM 34323 C C . GLN A 1 65 ? -10.419 6.858 0.882 1.00 0.00 65 GLN A C 20
ATOM 34324 O O . GLN A 1 65 ? -10.435 6.263 1.958 1.00 0.00 65 GLN A O 20
ATOM 34338 N N . TYR A 1 66 ? -9.625 6.551 -0.134 1.00 0.00 66 TYR A N 20
ATOM 34339 C CA . TYR A 1 66 ? -8.684 5.447 -0.041 1.00 0.00 66 TYR A CA 20
ATOM 34340 C C . TYR A 1 66 ? -8.033 5.397 1.343 1.00 0.00 66 TYR A C 20
ATOM 34341 O O . TYR A 1 66 ? -7.206 6.244 1.675 1.00 0.00 66 TYR A O 20
ATOM 34359 N N . SER A 1 67 ? -8.432 4.395 2.113 1.00 0.00 67 SER A N 20
ATOM 34360 C CA . SER A 1 67 ? -7.897 4.224 3.453 1.00 0.00 67 SER A CA 20
ATOM 34361 C C . SER A 1 67 ? -6.390 3.969 3.387 1.00 0.00 67 SER A C 20
ATOM 34362 O O . SER A 1 67 ? -5.956 2.899 2.964 1.00 0.00 67 SER A O 20
ATOM 34370 N N . ILE A 1 68 ? -5.634 4.971 3.812 1.00 0.00 68 ILE A N 20
ATOM 34371 C CA . ILE A 1 68 ? -4.185 4.869 3.806 1.00 0.00 68 ILE A CA 20
ATOM 34372 C C . ILE A 1 68 ? -3.719 4.201 5.101 1.00 0.00 68 ILE A C 20
ATOM 34373 O O . ILE A 1 68 ? -4.309 4.412 6.160 1.00 0.00 68 ILE A O 20
ATOM 34389 N N . VAL A 1 69 ? -2.666 3.407 4.975 1.00 0.00 69 VAL A N 20
ATOM 34390 C CA . VAL A 1 69 ? -2.115 2.706 6.122 1.00 0.00 69 VAL A CA 20
ATOM 34391 C C . VAL A 1 69 ? -0.587 2.746 6.053 1.00 0.00 69 VAL A C 20
ATOM 34392 O O . VAL A 1 69 ? 0.014 2.147 5.162 1.00 0.00 69 VAL A O 20
ATOM 34405 N N . GLU A 1 70 ? -0.002 3.458 7.005 1.00 0.00 70 GLU A N 20
ATOM 34406 C CA . GLU A 1 70 ? 1.445 3.583 7.063 1.00 0.00 70 GLU A CA 20
ATOM 34407 C C . GLU A 1 70 ? 2.053 2.383 7.791 1.00 0.00 70 GLU A C 20
ATOM 34408 O O . GLU A 1 70 ? 1.616 2.029 8.885 1.00 0.00 70 GLU A O 20
ATOM 34420 N N . MET A 1 71 ? 3.052 1.790 7.155 1.00 0.00 71 MET A N 20
ATOM 34421 C CA . MET A 1 71 ? 3.725 0.636 7.728 1.00 0.00 71 MET A CA 20
ATOM 34422 C C . MET A 1 71 ? 5.218 0.650 7.393 1.00 0.00 71 MET A C 20
ATOM 34423 O O . MET A 1 71 ? 5.616 1.137 6.336 1.00 0.00 71 MET A O 20
ATOM 34437 N N . LYS A 1 72 ? 6.003 0.109 8.313 1.00 0.00 72 LYS A N 20
ATOM 34438 C CA . LYS A 1 72 ? 7.443 0.053 8.129 1.00 0.00 72 LYS A CA 20
ATOM 34439 C C . LYS A 1 72 ? 7.776 -0.992 7.062 1.00 0.00 72 LYS A C 20
ATOM 34440 O O . LYS A 1 72 ? 7.049 -1.972 6.899 1.00 0.00 72 LYS A O 20
ATOM 34459 N N . ALA A 1 73 ? 8.874 -0.749 6.363 1.00 0.00 73 ALA A N 20
ATOM 34460 C CA . ALA A 1 73 ? 9.312 -1.656 5.316 1.00 0.00 73 ALA A CA 20
ATOM 34461 C C . ALA A 1 73 ? 10.270 -2.690 5.911 1.00 0.00 73 ALA A C 20
ATOM 34462 O O . ALA A 1 73 ? 11.400 -2.361 6.268 1.00 0.00 73 ALA A O 20
ATOM 34469 N N . THR A 1 74 ? 9.783 -3.919 5.999 1.00 0.00 74 THR A N 20
ATOM 34470 C CA . THR A 1 74 ? 10.582 -5.003 6.545 1.00 0.00 74 THR A CA 20
ATOM 34471 C C . THR A 1 74 ? 11.938 -5.075 5.838 1.00 0.00 74 THR A C 20
ATOM 34472 O O . THR A 1 74 ? 12.919 -5.540 6.416 1.00 0.00 74 THR A O 20
ATOM 34483 N N . GLY A 1 75 ? 11.948 -4.607 4.599 1.00 0.00 75 GLY A N 20
ATOM 34484 C CA . GLY A 1 75 ? 13.166 -4.612 3.807 1.00 0.00 75 GLY A CA 20
ATOM 34485 C C . GLY A 1 75 ? 12.859 -4.381 2.326 1.00 0.00 75 GLY A C 20
ATOM 34486 O O . GLY A 1 75 ? 12.057 -3.515 1.982 1.00 0.00 75 GLY A O 20
ATOM 34490 N N . ASP A 1 76 ? 13.513 -5.173 1.489 1.00 0.00 76 ASP A N 20
ATOM 34491 C CA . ASP A 1 76 ? 13.320 -5.066 0.053 1.00 0.00 76 ASP A CA 20
ATOM 34492 C C . ASP A 1 76 ? 11.858 -5.366 -0.284 1.00 0.00 76 ASP A C 20
ATOM 34493 O O . ASP A 1 76 ? 11.302 -4.789 -1.217 1.00 0.00 76 ASP A O 20
ATOM 34502 N N . SER A 1 77 ? 11.278 -6.269 0.493 1.00 0.00 77 SER A N 20
ATOM 34503 C CA . SER A 1 77 ? 9.892 -6.652 0.288 1.00 0.00 77 SER A CA 20
ATOM 34504 C C . SER A 1 77 ? 9.071 -6.335 1.540 1.00 0.00 77 SER A C 20
ATOM 34505 O O . SER A 1 77 ? 9.595 -6.355 2.652 1.00 0.00 77 SER A O 20
ATOM 34513 N N . GLU A 1 78 ? 7.797 -6.048 1.316 1.00 0.00 78 GLU A N 20
ATOM 34514 C CA . GLU A 1 78 ? 6.898 -5.726 2.412 1.00 0.00 78 GLU A CA 20
ATOM 34515 C C . GLU A 1 78 ? 5.518 -6.340 2.164 1.00 0.00 78 GLU A C 20
ATOM 34516 O O . GLU A 1 78 ? 5.190 -6.704 1.036 1.00 0.00 78 GLU A O 20
ATOM 34528 N N . VAL A 1 79 ? 4.747 -6.435 3.237 1.00 0.00 79 VAL A N 20
ATOM 34529 C CA . VAL A 1 79 ? 3.410 -6.998 3.151 1.00 0.00 79 VAL A CA 20
ATOM 34530 C C . VAL A 1 79 ? 2.532 -6.385 4.244 1.00 0.00 79 VAL A C 20
ATOM 34531 O O . VAL A 1 79 ? 3.025 -6.023 5.311 1.00 0.00 79 VAL A O 20
ATOM 34544 N N . TYR A 1 80 ? 1.246 -6.287 3.939 1.00 0.00 80 TYR A N 20
ATOM 34545 C CA . TYR A 1 80 ? 0.295 -5.725 4.883 1.00 0.00 80 TYR A CA 20
ATOM 34546 C C . TYR A 1 80 ? -1.071 -6.403 4.754 1.00 0.00 80 TYR A C 20
ATOM 34547 O O . TYR A 1 80 ? -1.450 -6.842 3.669 1.00 0.00 80 TYR A O 20
ATOM 34565 N N . THR A 1 81 ? -1.771 -6.468 5.877 1.00 0.00 81 THR A N 20
ATOM 34566 C CA . THR A 1 81 ? -3.086 -7.085 5.903 1.00 0.00 81 THR A CA 20
ATOM 34567 C C . THR A 1 81 ? -4.148 -6.061 6.309 1.00 0.00 81 THR A C 20
ATOM 34568 O O . THR A 1 81 ? -4.226 -5.669 7.473 1.00 0.00 81 THR A O 20
ATOM 34579 N N . LEU A 1 82 ? -4.940 -5.656 5.327 1.00 0.00 82 LEU A N 20
ATOM 34580 C CA . LEU A 1 82 ? -5.994 -4.685 5.567 1.00 0.00 82 LEU A CA 20
ATOM 34581 C C . LEU A 1 82 ? -7.176 -5.379 6.247 1.00 0.00 82 LEU A C 20
ATOM 34582 O O . LEU A 1 82 ? -7.912 -6.129 5.608 1.00 0.00 82 LEU A O 20
ATOM 34598 N N . ASP A 1 83 ? -7.320 -5.105 7.535 1.00 0.00 83 ASP A N 20
ATOM 34599 C CA . ASP A 1 83 ? -8.400 -5.694 8.309 1.00 0.00 83 ASP A CA 20
ATOM 34600 C C . ASP A 1 83 ? -9.593 -4.736 8.324 1.00 0.00 83 ASP A C 20
ATOM 34601 O O . ASP A 1 83 ? -9.454 -3.561 7.988 1.00 0.00 83 ASP A O 20
ATOM 34610 N N . ASN A 1 84 ? -10.738 -5.274 8.716 1.00 0.00 84 ASN A N 20
ATOM 34611 C CA . ASN A 1 84 ? -11.954 -4.481 8.779 1.00 0.00 84 ASN A CA 20
ATOM 34612 C C . ASN A 1 84 ? -12.527 -4.321 7.369 1.00 0.00 84 ASN A C 20
ATOM 34613 O O . ASN A 1 84 ? -12.841 -3.210 6.945 1.00 0.00 84 ASN A O 20
ATOM 34624 N N . LEU A 1 85 ? -12.644 -5.448 6.681 1.00 0.00 85 LEU A N 20
ATOM 34625 C CA . LEU A 1 85 ? -13.173 -5.447 5.328 1.00 0.00 85 LEU A CA 20
ATOM 34626 C C . LEU A 1 85 ? -14.522 -6.169 5.312 1.00 0.00 85 LEU A C 20
ATOM 34627 O O . LEU A 1 85 ? -14.850 -6.900 6.245 1.00 0.00 85 LEU A O 20
ATOM 34643 N N . LYS A 1 86 ? -15.268 -5.938 4.241 1.00 0.00 86 LYS A N 20
ATOM 34644 C CA . LYS A 1 86 ? -16.574 -6.557 4.091 1.00 0.00 86 LYS A CA 20
ATOM 34645 C C . LYS A 1 86 ? -16.396 -8.020 3.681 1.00 0.00 86 LYS A C 20
ATOM 34646 O O . LYS A 1 86 ? -15.274 -8.478 3.474 1.00 0.00 86 LYS A O 20
ATOM 34665 N N . LYS A 1 87 ? -17.521 -8.712 3.575 1.00 0.00 87 LYS A N 20
ATOM 34666 C CA . LYS A 1 87 ? -17.503 -10.114 3.193 1.00 0.00 87 LYS A CA 20
ATOM 34667 C C . LYS A 1 87 ? -17.865 -10.239 1.711 1.00 0.00 87 LYS A C 20
ATOM 34668 O O . LYS A 1 87 ? -18.824 -9.624 1.249 1.00 0.00 87 LYS A O 20
ATOM 34687 N N . PHE A 1 88 ? -17.077 -11.039 1.008 1.00 0.00 88 PHE A N 20
ATOM 34688 C CA . PHE A 1 88 ? -17.302 -11.253 -0.411 1.00 0.00 88 PHE A CA 20
ATOM 34689 C C . PHE A 1 88 ? -17.586 -9.930 -1.126 1.00 0.00 88 PHE A C 20
ATOM 34690 O O . PHE A 1 88 ? -18.695 -9.708 -1.610 1.00 0.00 88 PHE A O 20
ATOM 34707 N N . ALA A 1 89 ? -16.565 -9.087 -1.171 1.00 0.00 89 ALA A N 20
ATOM 34708 C CA . ALA A 1 89 ? -16.691 -7.793 -1.818 1.00 0.00 89 ALA A CA 20
ATOM 34709 C C . ALA A 1 89 ? -15.357 -7.421 -2.470 1.00 0.00 89 ALA A C 20
ATOM 34710 O O . ALA A 1 89 ? -14.297 -7.622 -1.880 1.00 0.00 89 ALA A O 20
ATOM 34717 N N . GLN A 1 90 ? -15.454 -6.886 -3.678 1.00 0.00 90 GLN A N 20
ATOM 34718 C CA . GLN A 1 90 ? -14.269 -6.484 -4.416 1.00 0.00 90 GLN A CA 20
ATOM 34719 C C . GLN A 1 90 ? -13.692 -5.193 -3.832 1.00 0.00 90 GLN A C 20
ATOM 34720 O O . GLN A 1 90 ? -14.373 -4.170 -3.787 1.00 0.00 90 GLN A O 20
ATOM 34734 N N . TYR A 1 91 ? -12.443 -5.283 -3.399 1.00 0.00 91 TYR A N 20
ATOM 34735 C CA . TYR A 1 91 ? -11.767 -4.135 -2.820 1.00 0.00 91 TYR A CA 20
ATOM 34736 C C . TYR A 1 91 ? -10.517 -3.772 -3.624 1.00 0.00 91 TYR A C 20
ATOM 34737 O O . TYR A 1 91 ? -9.630 -4.604 -3.810 1.00 0.00 91 TYR A O 20
ATOM 34755 N N . GLY A 1 92 ? -10.486 -2.528 -4.079 1.00 0.00 92 GLY A N 20
ATOM 34756 C CA . GLY A 1 92 ? -9.359 -2.044 -4.859 1.00 0.00 92 GLY A CA 20
ATOM 34757 C C . GLY A 1 92 ? -8.484 -1.100 -4.031 1.00 0.00 92 GLY A C 20
ATOM 34758 O O . GLY A 1 92 ? -8.978 -0.123 -3.470 1.00 0.00 92 GLY A O 20
ATOM 34762 N N . VAL A 1 93 ? -7.201 -1.425 -3.981 1.00 0.00 93 VAL A N 20
ATOM 34763 C CA . VAL A 1 93 ? -6.253 -0.619 -3.232 1.00 0.00 93 VAL A CA 20
ATOM 34764 C C . VAL A 1 93 ? -5.057 -0.284 -4.125 1.00 0.00 93 VAL A C 20
ATOM 34765 O O . VAL A 1 93 ? -4.860 -0.909 -5.166 1.00 0.00 93 VAL A O 20
ATOM 34778 N N . VAL A 1 94 ? -4.289 0.703 -3.685 1.00 0.00 94 VAL A N 20
ATOM 34779 C CA . VAL A 1 94 ? -3.117 1.129 -4.432 1.00 0.00 94 VAL A CA 20
ATOM 34780 C C . VAL A 1 94 ? -1.916 1.205 -3.488 1.00 0.00 94 VAL A C 20
ATOM 34781 O O . VAL A 1 94 ? -1.950 1.924 -2.490 1.00 0.00 94 VAL A O 20
ATOM 34794 N N . VAL A 1 95 ? -0.882 0.453 -3.835 1.00 0.00 95 VAL A N 20
ATOM 34795 C CA . VAL A 1 95 ? 0.328 0.426 -3.031 1.00 0.00 95 VAL A CA 20
ATOM 34796 C C . VAL A 1 95 ? 1.280 1.522 -3.513 1.00 0.00 95 VAL A C 20
ATOM 34797 O O . VAL A 1 95 ? 1.327 1.829 -4.703 1.00 0.00 95 VAL A O 20
ATOM 34810 N N . GLN A 1 96 ? 2.014 2.083 -2.564 1.00 0.00 96 GLN A N 20
ATOM 34811 C CA . GLN A 1 96 ? 2.962 3.139 -2.877 1.00 0.00 96 GLN A CA 20
ATOM 34812 C C . GLN A 1 96 ? 4.101 3.150 -1.854 1.00 0.00 96 GLN A C 20
ATOM 34813 O O . GLN A 1 96 ? 3.863 3.022 -0.654 1.00 0.00 96 GLN A O 20
ATOM 34827 N N . ALA A 1 97 ? 5.313 3.304 -2.367 1.00 0.00 97 ALA A N 20
ATOM 34828 C C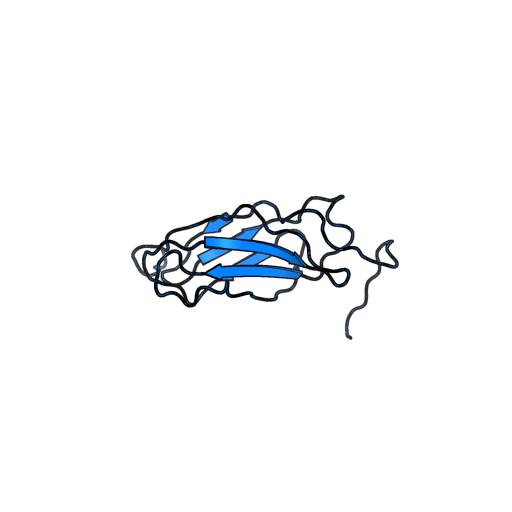A . ALA A 1 97 ? 6.488 3.334 -1.514 1.00 0.00 97 ALA A CA 20
ATOM 34829 C C . ALA A 1 97 ? 6.821 4.785 -1.162 1.00 0.00 97 ALA A C 20
ATOM 34830 O O . ALA A 1 97 ? 6.867 5.646 -2.040 1.00 0.00 97 ALA A O 20
ATOM 34837 N N . PHE A 1 98 ? 7.044 5.012 0.124 1.00 0.00 98 PHE A N 20
ATOM 34838 C CA . PHE A 1 98 ? 7.371 6.344 0.603 1.00 0.00 98 PHE A CA 20
ATOM 34839 C C . PHE A 1 98 ? 8.685 6.338 1.387 1.00 0.00 98 PHE A C 20
ATOM 34840 O O . PHE A 1 98 ? 8.939 5.426 2.173 1.00 0.00 98 PHE A O 20
ATOM 34857 N N . ASN A 1 99 ? 9.486 7.366 1.146 1.00 0.00 99 ASN A N 20
ATOM 34858 C CA . ASN A 1 99 ? 10.767 7.490 1.819 1.00 0.00 99 ASN A CA 20
ATOM 34859 C C . ASN A 1 99 ? 10.814 8.818 2.577 1.00 0.00 99 ASN A C 20
ATOM 34860 O O . ASN A 1 99 ? 9.865 9.599 2.527 1.00 0.00 99 ASN A O 20
ATOM 34871 N N . ARG A 1 100 ? 11.928 9.034 3.261 1.00 0.00 100 ARG A N 20
ATOM 34872 C CA . ARG A 1 100 ? 12.111 10.255 4.028 1.00 0.00 100 ARG A CA 20
ATOM 34873 C C . ARG A 1 100 ? 11.992 11.478 3.116 1.00 0.00 100 ARG A C 20
ATOM 34874 O O . ARG A 1 100 ? 11.613 12.558 3.566 1.00 0.00 100 ARG A O 20
ATOM 34895 N N . ALA A 1 101 ? 12.324 11.267 1.850 1.00 0.00 101 ALA A N 20
ATOM 34896 C CA . ALA A 1 101 ? 12.259 12.338 0.871 1.00 0.00 101 ALA A CA 20
ATOM 34897 C C . ALA A 1 101 ? 10.794 12.657 0.567 1.00 0.00 101 ALA A C 20
ATOM 34898 O O . A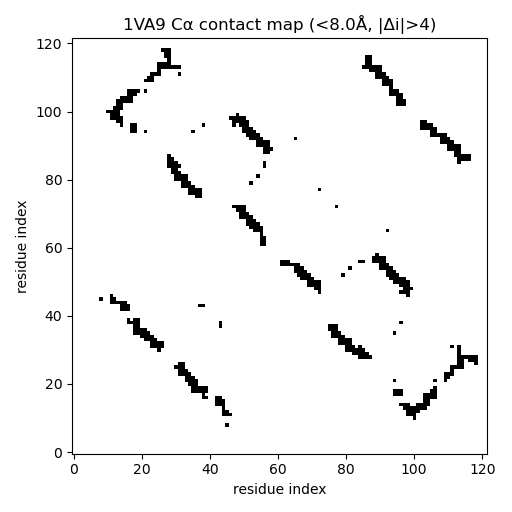LA A 1 101 ? 10.477 13.750 0.099 1.00 0.00 101 ALA A O 20
ATOM 34905 N N . GLY A 1 102 ? 9.939 11.684 0.845 1.00 0.00 102 GLY A N 20
ATOM 34906 C CA . GLY A 1 102 ? 8.515 11.847 0.606 1.00 0.00 102 GLY A CA 20
ATOM 34907 C C . GLY A 1 102 ? 7.899 10.557 0.063 1.00 0.00 102 GLY A C 20
ATOM 34908 O O . GLY A 1 102 ? 8.460 9.476 0.234 1.00 0.00 102 GLY A O 20
ATOM 34912 N N . THR A 1 103 ? 6.752 10.713 -0.582 1.00 0.00 103 THR A N 20
ATOM 34913 C CA . THR A 1 103 ? 6.053 9.574 -1.152 1.00 0.00 103 THR A CA 20
ATOM 34914 C C . THR A 1 103 ? 6.130 9.611 -2.680 1.00 0.00 103 THR A C 20
ATOM 34915 O O . THR A 1 103 ? 6.270 10.680 -3.272 1.00 0.00 103 THR A O 20
ATOM 34926 N N . GLY A 1 104 ? 6.035 8.430 -3.274 1.00 0.00 104 GLY A N 20
ATOM 34927 C CA . GLY A 1 104 ? 6.092 8.314 -4.721 1.00 0.00 104 GLY A CA 20
ATOM 34928 C C . GLY A 1 104 ? 4.716 7.974 -5.299 1.00 0.00 104 GLY A C 20
ATOM 34929 O O . GLY A 1 104 ? 3.699 8.140 -4.628 1.00 0.00 104 GLY A O 20
ATOM 34933 N N . PRO A 1 105 ? 4.730 7.491 -6.570 1.00 0.00 105 PRO A N 20
ATOM 34934 C CA . PRO A 1 105 ? 3.496 7.126 -7.245 1.00 0.00 105 PRO A CA 20
ATOM 34935 C C . PRO A 1 105 ? 2.951 5.800 -6.711 1.00 0.00 105 PRO A C 20
ATOM 34936 O O . PRO A 1 105 ? 3.663 5.058 -6.037 1.00 0.00 105 PRO A O 20
ATOM 34947 N N . SER A 1 106 ? 1.691 5.543 -7.031 1.00 0.00 106 SER A N 20
ATOM 34948 C CA . SER A 1 106 ? 1.041 4.320 -6.592 1.00 0.00 106 SER A CA 20
ATOM 34949 C C . SER A 1 106 ? 1.045 3.290 -7.723 1.00 0.00 106 SER A C 20
ATOM 34950 O O . SER A 1 106 ? 1.164 3.649 -8.894 1.00 0.00 106 SER A O 20
ATOM 34958 N N . SER A 1 107 ? 0.912 2.030 -7.334 1.00 0.00 107 SER A N 20
ATOM 34959 C CA . SER A 1 107 ? 0.899 0.946 -8.301 1.00 0.00 107 SER A CA 20
ATOM 34960 C C . SER A 1 107 ? -0.519 0.741 -8.837 1.00 0.00 107 SER A C 20
ATOM 34961 O O . SER A 1 107 ? -1.480 1.272 -8.281 1.00 0.00 107 SER A O 20
ATOM 34969 N N . SER A 1 108 ? -0.606 -0.031 -9.911 1.00 0.00 108 SER A N 20
ATOM 34970 C CA . SER A 1 108 ? -1.890 -0.312 -10.528 1.00 0.00 108 SER A CA 20
ATOM 34971 C C . SER A 1 108 ? -2.952 -0.533 -9.449 1.00 0.00 108 SER A C 20
ATOM 34972 O O . SER A 1 108 ? -2.624 -0.826 -8.301 1.00 0.00 108 SER A O 20
ATOM 34980 N N . GLU A 1 109 ? -4.204 -0.384 -9.857 1.00 0.00 109 GLU A N 20
ATOM 34981 C CA . GLU A 1 109 ? -5.317 -0.563 -8.939 1.00 0.00 109 GLU A CA 20
ATOM 34982 C C . GLU A 1 109 ? -5.648 -2.049 -8.791 1.00 0.00 109 GLU A C 20
ATOM 34983 O O . GLU A 1 109 ? -6.537 -2.562 -9.470 1.00 0.00 109 GLU A O 20
ATOM 34995 N N . ILE A 1 110 ? -4.915 -2.700 -7.899 1.00 0.00 110 ILE A N 20
ATOM 34996 C CA . ILE A 1 110 ? -5.121 -4.117 -7.653 1.00 0.00 110 ILE A CA 20
ATOM 34997 C C . ILE A 1 110 ? -6.474 -4.321 -6.968 1.00 0.00 110 ILE A C 20
ATOM 34998 O O . ILE A 1 110 ? -7.106 -3.359 -6.537 1.00 0.00 110 ILE A O 20
ATOM 35014 N N . ASN A 1 111 ? -6.877 -5.581 -6.889 1.00 0.00 111 ASN A N 20
ATOM 35015 C CA . ASN A 1 111 ? -8.143 -5.923 -6.264 1.00 0.00 111 ASN A CA 20
ATOM 35016 C C . ASN A 1 111 ? -8.066 -7.349 -5.714 1.00 0.00 111 ASN A C 20
ATOM 35017 O O . ASN A 1 111 ? -7.084 -8.053 -5.940 1.00 0.00 111 ASN A O 20
ATOM 35028 N N . ALA A 1 112 ? -9.116 -7.731 -5.001 1.00 0.00 112 ALA A N 20
ATOM 35029 C CA . ALA A 1 112 ? -9.180 -9.060 -4.417 1.00 0.00 112 ALA A CA 20
ATOM 35030 C C . ALA A 1 112 ? -10.481 -9.202 -3.625 1.00 0.00 112 ALA A C 20
ATOM 35031 O O . ALA A 1 112 ? -10.564 -8.769 -2.477 1.00 0.00 112 ALA A O 20
ATOM 35038 N N . THR A 1 113 ? -11.465 -9.811 -4.271 1.00 0.00 113 THR A N 20
ATOM 35039 C CA . THR A 1 113 ? -12.759 -10.016 -3.641 1.00 0.00 113 THR A CA 20
ATOM 35040 C C . THR A 1 113 ? -12.639 -11.013 -2.488 1.00 0.00 113 THR A C 20
ATOM 35041 O O . THR A 1 113 ? -12.124 -12.116 -2.667 1.00 0.00 113 THR A O 20
ATOM 35052 N N . THR A 1 114 ? -13.122 -10.590 -1.329 1.00 0.00 114 THR A N 20
ATOM 35053 C CA . THR A 1 114 ? -13.075 -11.433 -0.146 1.00 0.00 114 THR A CA 20
ATOM 35054 C C . THR A 1 114 ? -13.762 -12.773 -0.418 1.00 0.00 114 THR A C 20
ATOM 35055 O O . THR A 1 114 ? -14.386 -12.953 -1.462 1.00 0.00 114 THR A O 20
ATOM 35066 N N . LEU A 1 115 ? -13.624 -13.677 0.540 1.00 0.00 115 LEU A N 20
ATOM 35067 C CA . LEU A 1 115 ? -14.224 -14.995 0.417 1.00 0.00 115 LEU A CA 20
ATOM 35068 C C . LEU A 1 115 ? -15.730 -14.891 0.665 1.00 0.00 115 LEU A C 20
ATOM 35069 O O . LEU A 1 115 ? -16.237 -13.815 0.980 1.00 0.00 115 LEU A O 20
ATOM 35085 N N . GLU A 1 116 ? -16.402 -16.022 0.514 1.00 0.00 116 GLU A N 20
ATOM 35086 C CA . GLU A 1 116 ? -17.840 -16.072 0.719 1.00 0.00 116 GLU A CA 20
ATOM 35087 C C . GLU A 1 116 ? -18.161 -16.162 2.212 1.00 0.00 116 GLU A C 20
ATOM 35088 O O . GLU A 1 116 ? -19.327 -16.247 2.595 1.00 0.00 116 GLU A O 20
ATOM 35100 N N . SER A 1 117 ? -17.107 -16.139 3.014 1.00 0.00 117 SER A N 20
ATOM 35101 C CA . SER A 1 117 ? -17.262 -16.218 4.456 1.00 0.00 117 SER A CA 20
ATOM 35102 C C . SER A 1 117 ? -18.110 -17.437 4.826 1.00 0.00 117 SER A C 20
ATOM 35103 O O . SER A 1 117 ? -19.336 -17.394 4.738 1.00 0.00 117 SER A O 20
ATOM 35111 N N . GLY A 1 118 ? -17.422 -18.494 5.232 1.00 0.00 118 GLY A N 20
ATOM 35112 C CA . GLY A 1 118 ? -18.097 -19.723 5.616 1.00 0.00 118 GLY A CA 20
ATOM 35113 C C . GLY A 1 118 ? -17.094 -20.766 6.113 1.00 0.00 118 GLY A C 20
ATOM 35114 O O . GLY A 1 118 ? -15.898 -20.659 5.848 1.00 0.00 118 GLY A O 20
ATOM 35118 N N . PRO A 1 119 ? -17.633 -21.778 6.845 1.00 0.00 119 PRO A N 20
ATOM 35119 C CA . PRO A 1 119 ? -16.799 -22.840 7.381 1.00 0.00 119 PRO A CA 20
ATOM 35120 C C . PRO A 1 119 ? -16.376 -23.815 6.280 1.00 0.00 119 PRO A C 20
ATOM 35121 O O . PRO A 1 119 ? -17.183 -24.617 5.813 1.00 0.00 119 PRO A O 20
ATOM 35132 N N . SER A 1 120 ? -15.112 -23.712 5.897 1.00 0.00 120 SER A N 20
ATOM 35133 C CA . SER A 1 120 ? -14.572 -24.575 4.860 1.00 0.00 120 SER A CA 20
ATOM 35134 C C . SER A 1 120 ? -13.344 -25.321 5.386 1.00 0.00 120 SER A C 20
ATOM 35135 O O . SER A 1 120 ? -12.833 -25.003 6.459 1.00 0.00 120 SER A O 20
ATOM 35143 N N . SER A 1 121 ? -12.907 -26.300 4.607 1.00 0.00 121 SER A N 20
ATOM 35144 C CA . SER A 1 121 ? -11.749 -27.094 4.982 1.00 0.00 121 SER A CA 20
ATOM 35145 C C . SER A 1 121 ? -10.701 -27.047 3.868 1.00 0.00 121 SER A C 20
ATOM 35146 O O . SER A 1 121 ? -11.044 -27.043 2.687 1.00 0.00 121 SER A O 20
ATOM 35154 N N . GLY A 1 122 ? -9.444 -27.012 4.284 1.00 0.00 122 GLY A N 20
ATOM 35155 C CA . GLY A 1 122 ? -8.343 -26.966 3.337 1.00 0.00 122 GLY A CA 20
ATOM 35156 C C . GLY A 1 122 ? -8.049 -25.527 2.907 1.00 0.00 122 GLY A C 20
ATOM 35157 O O . GLY A 1 122 ? -7.318 -25.300 1.945 1.00 0.00 122 GLY A O 20
#

Nearest PDB structures (foldseek):
  1va9-assembly1_A  TM=8.828E-01  e=1.474E-18  Homo sapiens
  7y6e-assembly2_B  TM=9.298E-01  e=1.177E-08  Chelicerata
  7y6e-assembly4_D  TM=9.277E-01  e=1.708E-08  Chelicerata
  7y6e-assembly5_E  TM=9.212E-01  e=3.064E-08  Chelicerata
  7y6e-assembly3_C  TM=9.234E-01  e=4.944E-08  Chelicerata